Protein 9AWK (pdb70)

Sequence (2161 aa):
SEHETRLVAKLFEDYNSVVRPVEDHRQAVEVTVGLQLIQLINVDEVNQIVTTNVRLKQQWVDYNLKWNPDDYGGVKKIHIPSEKIWRPDLVLYNNADGDFAIVKFTKVLLDYTGHITWTPPAIFKSYCEIIVTHFPFDEQNCSMKLGTWTYDGSVVVINPESDQPDLSNFMESGEWVIKESRGWKHWVFYACCPSTPYLDITYHFVMQRLPLYFIVNVIIPCLLFSFLTGLVFYLPTDSGEKMTLSISVLLSLTVFLLVIVELIPSTSSAVPLIGKYMLFTMVFVIASIIITVIVINTHHRSPSTHVMPEWVRKVFIDTIPNIMFFSTMPLIKHPEVKSAIEGIKYIAETMKSDQESNNAAEEWKYVAMVMDHILLAVFMLVCIIGTLAVFAGRLIELNQQGSEAEGRLREKLFSGYDSTVRPAREVGDRVWVSIGLTLAQLISLNEKDEEMSTKVYLDLEWTDYRLSWDPEEHEGIDSLRISAESVWLPDVVLLNNNDGNFDVALDINVVVSSDGSMRWQPPGIYRSSCSIQVTYFPFDWQNCTMVFSSYSYDSSEVSLQTGLSPEGQERQEVYIHEGTFIENGQWEIIHKPSRLIQPSVDPRRREEVTFYLIIRRKPLFYLVNVIAPCILITLLAIFVFYLPPDAGEKMGLSIFALLTLTVFLLLLADKVPETSLSVPIIIKYLMFTMVLVTFSVILSVVVLNLHHRSPHTHQMPLWVRQIFIHKLPLYLGLKRPKPEPPELREVVSSISYIARQLQEQEDHDVLKEDWQFVAMVVDRLFLWTFIIFTSVGTLVIFLDATYHLPPADPFPSEHETRLVAKLFEDYNSVVRPVEDHRQAVEVTVGLQLIQLINVDEVNQIVTTNVRLKQQWVDYNLKWNPDDYGGVKKIHIPSEKIWRPDLVLYNNADGDFAIVKFTKVLLDYTGHITWTPPAIFKSYCEIIVTHFPFDEQNCSMKLGTWTYDGSVVVINPESDQPDLSNFMESGEWVIKESRGWKHWVFYACCPSTPYLDITYHFVMQRLPLYFIVNVIIPCLLFSFLTGLVFYLPTDSGEKMTLSISVLLSLTVFLLVIVELIPSTSSAVPLIGKYMLFTMVFVIASIIITVIVINTHHRSPSTHVMPEWVRKVFIDTIPNIMFFSTMPLIKHPEVKSAIEGIKYIAETMKSDQESNNAAEEWKYVAMVMDHILLAVFMLVCIIGTLAVFAGRLIELNQQLNEEERLIRHLFEEKAYNKELRPAAHKESVEISLALTLSNLISLKEVEETLTTNVWIEQGWTDSRLQWDAEDFGNISVLRLPADMVWLPEIVLENNNDGSFQISYSCNVLIYPSGSVYWLPPAIFRSSCPISVTYFPFDWQNCSLKFSSLKYTTKEITLSLKQAEEDGRSYPVEWIIIDPEGFTENGEWEIVHRPARVNVDPSVPLDSPNRQDVTFYLIIRRKPLFYVINILVPCVLISFMINLVFYLPADCGEKTSMAISVLLAQSVFLLLISKRLPATSMAIPLIGKFLLFGMVLVTMVVVICVIVLNIHFRTPSTHVLSEPVKKLFLETLPEILHAQQELFSELKPAVDGANFIVNHMKDQNNYNEEKDCWNRVARTVDRLCLFVVTPIMVVGTAWIFLQGAYNQPPPQPFPGDPFSYLEKDKRFISMICYNQQSSQPPTTKTCSETSCYKKTWRDHRGTIIERGCGCPKVKPGIKLHCCRTDKCNNGSMICYNQQSSQPPTTKTCSETSCYKKTWRDHRGTIIERGCGCPKVKPGIKLHCCRTDKCNNRNQEERLLGDLMQGYNPHLRPAEHDSDVVNVSLKLTLTNLISLNEREEALTTNVWIEMQWCDYRLRWDPRDYGGLWVLRVPSTMVWRPDIVLENNVDGVFEVALYCNVLVSPDGCVYWLPPAIFRSSCPVSVTFFPFDWQNCSLIFQSQTYSTNEINLQLSQEDGQTIEWIFIDPEAFTENGEWAIRHRPAKMLLDEAAPAEEAGHQKVVFYLLIQRKPLFYVINIIAPCVLISSVAILIYFLPAKAGGQKCTVAINVLLAQTVFLFLVAKKVPETSQAVPLISKYLTFLLVVTILIVVNAVVVLNVSLRSPHTHPAIQACVEACNLIARARHQQTHFDSGNKEWFLVGRVLDRVCFLAMLSLFVCGTAGIFLMAHYNRVPALPFPGDPRSYLPSS

Organism: Bos taurus (NCBI:txid9913)

Secondary structure (DSSP, 8-state):
-HHHHHHHHHHTSS--SSS-S-SSTTSPEEEEEEEEEEEEEEEETTTTEEEEEEEEEEEEEEEEEE--GGGGTT--EEEEEGGGS----EEETTB-SS-SB-----EEEEETEEEEEE--EEEEEEE-----TTTTS-EEEEEEEEEESS--TTTEEEEES-SS-B-TTPPPPSSEEEEEEEEEEEEE--SS-SS--EEEEEEEEEEEE--HHHIIIIIHHHHHHHHHHHGGGGS-GGGS-HHHHHHHHHHHHHHHHHHHHHHS----SS--HHHHHHHHHHHHHHHHHHHHHHHHHHHT--TTTSPPPHHHHIIIIIS--S-TTS--------HHHHHHHHHHHHHHHHHHHHHHHHHHHHHHHHHHHHHHHHHHHHHHHHHHHHHHHHHHHHHHHHHHH-/-HHHHHHHHHHTTT--TTS---SSTT--EEEEEEEEEEEEEEEETTTTEEEEEEEEEEEEE-GGG---GGGGTT---EEEETTTS----EEESSBSSS--S-S---EEEE-TTSEEEE--EEEEEEE-PPP-TTTTS-EEEEEEEEEESS--TTTEEEEE-B-SS-B--B-B--TTTPPPPSSEEEEE-BEEEEE-TTS-SSSSTTEEEEEEEEEEE-THHHIIIIIHHHHHHHHHGGGGGGS-SSTTT-HHHHHHHHHHHHHHHHHHHHTTS----SS--HHHHHHHHHHHHHHHHHHHHHHHHHHHT--TTT--HHHHHHHHHHHHHHHHHHHHHHHHHHHHHHHHHHHHHHHHHHHHHHHHHHHHHHHHHHHHT----SSSSTT---------/--HHHHHHHHHTSS--SSS-SSSSTTSPEEEEEEEEEEEEEEEETTTTEEEEEEEEEEEEE-TTS---GGGGTT--EEEEEGGGS----EEETTB-SS-SB-----EEEEETTSEEEE--EEEEEEE-----TTTTS-EEEEEEEEEESS--TTTEEEEESSSS-B-TTPPPPSSEEEEEEEEEEEEE--SS-SS--EEEEEEEEEEEE--HHHIIIIIHHHHHHHHHHGGGGTS-GGGS-HHHHHHHHHHHHHHHHHHHHHHS----SS--HHHHHHHHHHHHHHHHHHHHHHHHHHHT--TTT----HHHHIIIIIITTTTSSS--------HHHHHHHHHHHHHHHHHHHHHHHHHHHHHHHHHHHHHHHHHHHHHHHHHHHHHHHHHHHHHHHHH--/-HHHHHHHHIIIIIS---TTS-SS-TT--EEEEEEEEEEEEEEEETTTTEEEEEEEEEEEEE-TTS---GGGTTT---EEEEGGGS----EEETTBSSS--S-S---EEEE-TT-EEEE--EEEEEEE-----TTTTS-EEEEEEEEEESS--TTTEEEEE-EEEETTEEEE--B-B--TTT----SSEEEEE-BEEEEE-SSS-TT-TTSEEEEEEEEEEE-THHHIIIIIHHHHHHHGGGGGGGTS-TTTS-HHHHHHHHHHHHHHHHHHHHTSS---SS---HHHHHHHHHHHHHHHHHHHHHHHHHHHT--TTT----HHHHHIIIIIHHHHH---SHHHHHHHHHHHHHHHHHHHHHHHHHHHHHHHHHHHHHHHHHHHHHHHHHHHHHHHHHHHHHHHHT----SSSSTT------STT----/-HHHHHHHHHHTTT--TTS---SSTT--EEEEEEEEEEEEEEEETTTTEEEEEEEEEEEEE-GGG---GGGTTT--EEEEEGGGSPPP-EEETTBSSS--S-S---EEEEETT-EEEE--EEEEEEE-----TTTTS-EEEEEEEEEESS--TTTEEEEEPP-SS-SS--B-B--TTTPPPPSSEEEEE-BEEEEPPPPP-----EEEEEEEEEE-THHHIIIIIHHHHHHHHHHHGGGGS-GGG--HHHHHHHHHHHHHHHHHHHHTTS---SSS--HHHHHHHHHHHHHHHHHHHHHHHHHHHT--TTTPPPPHHHHIIIIIIHHHHHT---S----HHHHHHHHHHHHHHHHHHHHHHHHHHHHHHHHHHHHHHHHHHHHHHHHHHHHHHHHHHHHHT----SSS--/-EEEE--BTTSPP-EEEESSS-EEEEEEE-SS-EEEEEEES---PPTT-EEEEE-STT---/--EEEE--BTTSPP-EEEE-SS-EEEEEEE-SS-EEEEEEES-----TT-EEEEE-STT---

Foldseek 3Di:
DVLVVVLVCVLQVPDDAPDDQDPDQQAAWEKEWAKAWQEFDDQAQALQKTKTKIKIKIKTFHNSSADDCVSRVNDFKDKAWQVSHHDFQKFFPQQRPFDRGADFTGIWIAGNRRMTIGIGMDIGTGHFNDDQAAPPFDKGKGKTKIFRDPDWCRHYNYHYPDQFHHHPNYDDDPFKDFPGKGKDKDWDADPVDRPTTHIIIMIMTMITTDCPVCCVLQVVVLLVLLLQLLCLLVPALVVVCSVVSLVVSLVVLVVCVVVVPVPDRDHDPDQYLSNVSSVVSNVLSVVSNVVVVVLNCLLPDFCPPDPDDPVLCCPQQPPPPDDVVDDGAVDPPDPVVVVVVVVVVVVVVVVVVVVVRVRVSRRSSSSSNSVSVVSSVVSNVCSVVVVCVSNVVVVVVVVVVD/DVLLVVLVCVLLPVDDQADAADPDPLDAKEKAKAKAFQAFDDQDQQLQKTKTKIKMKIKTFHQSNADDCVVRVNDFKDWAWPVSHHDQQKFFPQFRPPDTDADDTGTWIAGNNGMTIDITIHITIGHFDDDQAAPPQDKGKDKTKIDRPPDACSYYPYAYHADVVGPRAFFHHYDVPNYDYDPFKDFQGWGKDWDCDDDDPVPGIIIMIITTIGTDCVVCCVQPVVLLVVLLVQLLCLLVDALVVVCSLVSLVVSLVVLVVVVVVCVVPGHDDDPHDHLSVVSSVLSNVLSVVSNVLSVVLNCLLPPQLVVDDDDVVLCCPQVPNQCVVLVHDDPPPDVVVVVVVVVVVVVVVVVVVVVVVSVVSSVSSNSSSSSSSSVCSVVSVVSVVVVVVVSVVVNVPDDDDPDSPD/DCLVVVLVCVLQVPADQVDDQDPDQQAAWEKAWAKAWQEFPDQAQQLQKTKTKIKIKIKTFRNSNADDCVSRVNDFKDKAFQVSHHDFFKFFPQARPFDGGDDQGGIWIAGNRRMTIGIGMDIGIGGFNDDQAAPPFDKGKGKTKMFRDPDFCSHYNYHYPDQFHHHPNYDDYPWKDFPDKGKDKDWDDDPVDPPTTGIIIMIMTIMTTDRPVCCVLQVVVLLVLLVQLLPLLPPAVVVVCSLVSLVVSLVVLVVCVVVCVVPDHDHDPHQHLSNVSSVVSNVSSVVSNVVVVVLNVLLPDFPVHDDDDPVLLVPQQPVQCVVPDDHSFVDPDDPVVVVVVVVVVVVVVVVVVVVVRVRRSRNSNSSSSSVSVVSSVVSVVVSVVSVCVSNVVSVVVVVVD/DQLQVVLCCVLCPVLPDDQVDALDPPQAAWEKAKAKAFLAFADQAFQVQKTKTKIWMKIKTARPSSADDCVVRVNDFKHWAFPVRHHDLQKFFPQADPPRGHADDRGTWMAGNRRMIIGTGIHIGIGGWHDDQALPPLDKGKDKTKIFGQVDFCSHYPYHHDWDDDPRFIFGQFFHHYDVVNYDYDPFKDFQAWGKDWAADVPDPRRGRPRIIIMIMTIITTDCPVCVVPQVVVLVVLLLCLLVLLVAALPPGPNLVSLVVSLVVLVVSVVVVVVRHHPDDPHQHLVRVLSVVSNVLSVVSSVLSVVLNVLLPDWPVHDDDDPVLLCCQPPPLVVVLPVVVVVVVVCVVVVVVVVVVVVVVVVVVVRVVVSVSSSSSSSSSSSVCSVPSNVVSVVVVCVSNVVSVPDDDDCDPDVVDPDNSDPVSTDTD/DAKWWFDKDPDDTDIDDDDAQKKKWKWAADPVGIIIGIGDDFDDDDPRIDMDIDRHHHPRD/DKAKWWFDKDPPDIDIDIEPAQKKKWKWAADPVGIIIGIGYDFDDDDPRIDMDIDRHHHPRD/DVLQVVLVVVLLVVDDQADAADPDPLDAWEKAKAKAWQAFADQDQQLQKTKTKIKMKIKTFHQSSAADCVVRVNDFKHWAFQVSHHDQQKFFPQARPPDTDADDRGTWIAGNRRMIIGITMHITIGHWNDDFAAPPFAKGKGKTKIFGPAFFCSHYPYYHDDDDHDGQQFHDYDPVNHDYDPFKDFDAKGKDWDADPPDDRRDGGRTIIMIITIIGTDCVVCVVPADVVLLVLLVQLLCLLVFALDPPSCNLVSLVVSLVVLVVSVVVCVVPGHDDPPHDHLVRVVSVLSNVLSVVSNVLSVVLSVQLQDFPVRVVVVVVVVVVVVVVVVVVVVVVVRVVRSVVSRVVSSVSSVVVSVVSVVSSVVSVVVSVVVSVPNDDDPAPDPPDPDRSDDDD

Nearest PDB structures (foldseek):
  9avv-assembly1_F  TM=1.011E+00  e=3.191E-10  synthetic construct
  2era-assembly1_A  TM=9.714E-01  e=5.469E-08  Laticauda semifasciata
  1qkd-assembly1_A  TM=9.663E-01  e=5.776E-08  Laticauda semifasciata
  3era-assembly1_B  TM=9.670E-01  e=8.021E-08  Laticauda semifasciata
  1ntx-assembly1_A  TM=9.149E-01  e=7.594E-08  Dendraspis polylepis polylepis

Structure (mmCIF, N/CA/C/O backbone):
data_9AWK
#
_entry.id   9AWK
#
_cell.length_a   1.00
_cell.length_b   1.00
_cell.length_c   1.00
_cell.angle_alpha   90.00
_cell.angle_beta   90.00
_cell.angle_gamma   90.00
#
_symmetry.space_group_name_H-M   'P 1'
#
loop_
_entity.id
_entity.type
_entity.pdbx_description
1 polymer 'Acetylcholine receptor subunit alpha'
2 polymer 'Acetylcholine receptor subunit beta'
3 polymer 'Acetylcholine receptor subunit delta'
4 polymer Toxin
5 polymer 'Acetylcholine receptor subunit gamma'
6 branched alpha-D-mannopyranose-(1-2)-alpha-D-mannopyranose-(1-3)-[alpha-D-mannopyranose-(1-2)-alpha-D-mannopyranose-(1-6)]alpha-D-mannopyranose-(1-6)-[alpha-D-mannopyranose-(1-2)-alpha-D-mannopyranose-(1-3)]beta-D-mannopyranose-(1-4)-2-acetamido-2-deoxy-beta-D-glucopyranose-(1-4)-2-acetamido-2-deoxy-beta-D-glucopyranose
7 branched alpha-D-mannopyranose-(1-6)-beta-D-mannopyranose-(1-4)-2-acetamido-2-deoxy-beta-D-glucopyranose-(1-4)-2-acetamido-2-deoxy-beta-D-glucopyranose
8 branched alpha-D-mannopyranose-(1-2)-alpha-D-mannopyranose-(1-2)-alpha-D-mannopyranose-(1-3)-[alpha-D-mannopyranose-(1-2)-alpha-D-mannopyranose-(1-3)-[alpha-D-mannopyranose-(1-2)-alpha-D-mannopyranose-(1-6)]alpha-D-mannopyranose-(1-6)]beta-D-mannopyranose-(1-4)-2-acetamido-2-deoxy-beta-D-glucopyranose-(1-4)-2-acetamido-2-deoxy-beta-D-glucopyranose
9 branched alpha-D-mannopyranose-(1-3)-alpha-D-mannopyranose-(1-6)-[alpha-D-mannopyranose-(1-3)]beta-D-mannopyranose-(1-4)-2-acetamido-2-deoxy-beta-D-glucopyranose-(1-4)-2-acetamido-2-deoxy-beta-D-glucopyranose
10 branched 2-acetamido-2-deoxy-beta-D-glucopyranose-(1-4)-2-acetamido-2-deoxy-beta-D-glucopyranose
11 non-polymer '(2S)-3-(hexadecanoyloxy)-2-[(9Z)-octadec-9-enoyloxy]propyl 2-(trimethylammonio)ethyl phosphate'
12 non-polymer 2-acetamido-2-deoxy-beta-D-glucopyranose
#
loop_
_atom_site.group_PDB
_atom_site.id
_atom_site.type_symbol
_atom_site.label_atom_id
_atom_site.label_alt_id
_atom_site.label_comp_id
_atom_site.label_asym_id
_atom_site.label_entity_id
_atom_site.label_seq_id
_atom_site.pdbx_PDB_ins_code
_atom_site.Cartn_x
_atom_site.Cartn_y
_atom_site.Cartn_z
_atom_site.occupancy
_atom_site.B_iso_or_equiv
_atom_site.auth_seq_id
_atom_site.auth_comp_id
_atom_site.auth_asym_id
_atom_site.auth_atom_id
_atom_site.pdbx_PDB_model_num
ATOM 1 N N . SER A 1 1 ? 209.850 248.676 193.168 1.00 76.43 21 SER A N 1
ATOM 2 C CA . SER A 1 1 ? 211.304 248.866 193.418 1.00 66.17 21 SER A CA 1
ATOM 3 C C . SER A 1 1 ? 212.130 248.774 192.141 1.00 66.14 21 SER A C 1
ATOM 4 O O . SER A 1 1 ? 213.357 248.833 192.188 1.00 69.52 21 SER A O 1
ATOM 14 N N . GLU A 1 2 ? 211.463 248.620 190.995 1.00 64.04 22 GLU A N 1
ATOM 15 C CA . GLU A 1 2 ? 212.181 248.690 189.731 1.00 65.04 22 GLU A CA 1
ATOM 16 C C . GLU A 1 2 ? 212.725 250.090 189.490 1.00 61.96 22 GLU A C 1
ATOM 17 O O . GLU A 1 2 ? 213.827 250.242 188.952 1.00 68.85 22 GLU A O 1
ATOM 29 N N . HIS A 1 3 ? 211.975 251.121 189.888 1.00 56.31 23 HIS A N 1
ATOM 30 C CA . HIS A 1 3 ? 212.472 252.487 189.771 1.00 59.36 23 HIS A CA 1
ATOM 31 C C . HIS A 1 3 ? 213.708 252.699 190.635 1.00 56.02 23 HIS A C 1
ATOM 32 O O . HIS A 1 3 ? 214.703 253.273 190.179 1.00 57.84 23 HIS A O 1
ATOM 46 N N . GLU A 1 4 ? 213.668 252.234 191.885 1.00 56.27 24 GLU A N 1
ATOM 47 C CA . GLU A 1 4 ? 214.820 252.402 192.763 1.00 56.58 24 GLU A CA 1
ATOM 48 C C . GLU A 1 4 ? 215.990 251.533 192.325 1.00 53.58 24 GLU A C 1
ATOM 49 O O . GLU A 1 4 ? 217.146 251.937 192.480 1.00 56.17 24 GLU A O 1
ATOM 61 N N . THR A 1 5 ? 215.719 250.345 191.779 1.00 55.79 25 THR A N 1
ATOM 62 C CA . THR A 1 5 ? 216.797 249.523 191.238 1.00 54.45 25 THR A CA 1
ATOM 63 C C . THR A 1 5 ? 217.470 250.217 190.061 1.00 53.86 25 THR A C 1
ATOM 64 O O . THR A 1 5 ? 218.705 250.244 189.965 1.00 57.24 25 THR A O 1
ATOM 75 N N . ARG A 1 6 ? 216.670 250.799 189.166 1.00 54.82 26 ARG A N 1
ATOM 76 C CA . ARG A 1 6 ? 217.222 251.557 188.048 1.00 53.54 26 ARG A CA 1
ATOM 77 C C . ARG A 1 6 ? 218.042 252.739 188.544 1.00 55.25 26 ARG A C 1
ATOM 78 O O . ARG A 1 6 ? 219.135 253.006 188.032 1.00 61.02 26 ARG A O 1
ATOM 99 N N . LEU A 1 7 ? 217.529 253.455 189.548 1.00 49.22 27 LEU A N 1
ATOM 100 C CA . LEU A 1 7 ? 218.243 254.607 190.085 1.00 46.43 27 LEU A CA 1
ATOM 101 C C . LEU A 1 7 ? 219.569 254.196 190.711 1.00 45.80 27 LEU A C 1
ATOM 102 O O . LEU A 1 7 ? 220.589 254.861 190.508 1.00 52.59 27 LEU A O 1
ATOM 118 N N . VAL A 1 8 ? 219.573 253.107 191.480 1.00 50.35 28 VAL A N 1
ATOM 119 C CA . VAL A 1 8 ? 220.794 252.682 192.154 1.00 49.11 28 VAL A CA 1
ATOM 120 C C . VAL A 1 8 ? 221.816 252.195 191.136 1.00 51.56 28 VAL A C 1
ATOM 121 O O . VAL A 1 8 ? 223.021 252.422 191.292 1.00 51.00 28 VAL A O 1
ATOM 134 N N . ALA A 1 9 ? 221.359 251.513 190.082 1.00 57.43 29 ALA A N 1
ATOM 135 C CA . ALA A 1 9 ? 222.275 251.118 189.018 1.00 47.77 29 ALA A CA 1
ATOM 136 C C . ALA A 1 9 ? 222.849 252.330 188.294 1.00 50.58 29 ALA A C 1
ATOM 137 O O . ALA A 1 9 ? 224.040 252.348 187.966 1.00 58.60 29 ALA A O 1
ATOM 144 N N . LYS A 1 10 ? 222.024 253.346 188.039 1.00 56.83 30 LYS A N 1
ATOM 145 C CA . LYS A 1 10 ? 222.502 254.535 187.342 1.00 57.56 30 LYS A CA 1
ATOM 146 C C . LYS A 1 10 ? 223.481 255.330 188.197 1.00 57.16 30 LYS A C 1
ATOM 147 O O . LYS A 1 10 ? 224.450 255.895 187.677 1.00 62.05 30 LYS A O 1
ATOM 166 N N . LEU A 1 11 ? 223.246 255.387 189.508 1.00 50.35 31 LEU A N 1
ATOM 167 C CA . LEU A 1 11 ? 224.029 256.273 190.360 1.00 41.31 31 LEU A CA 1
ATOM 168 C C . LEU A 1 11 ? 225.448 255.762 190.567 1.00 50.43 31 LEU A C 1
ATOM 169 O O . LEU A 1 11 ? 226.378 256.567 190.688 1.00 57.88 31 LEU A O 1
ATOM 185 N N . PHE A 1 12 ? 225.636 254.441 190.607 1.00 55.27 32 PHE A N 1
ATOM 186 C CA . PHE A 1 12 ? 226.915 253.825 190.942 1.00 52.75 32 PHE A CA 1
ATOM 187 C C . PHE A 1 12 ? 227.520 253.090 189.751 1.00 54.35 32 PHE A C 1
ATOM 188 O O . PHE A 1 12 ? 228.206 252.080 189.921 1.00 61.43 32 PHE A O 1
ATOM 205 N N . GLU A 1 13 ? 227.282 253.591 188.538 1.00 63.53 33 GLU A N 1
ATOM 206 C CA . GLU A 1 13 ? 227.915 253.045 187.344 1.00 68.82 33 GLU A CA 1
ATOM 207 C C . GLU A 1 13 ? 229.225 253.739 186.997 1.00 69.87 33 GLU A C 1
ATOM 208 O O . GLU A 1 13 ? 230.088 253.118 186.368 1.00 72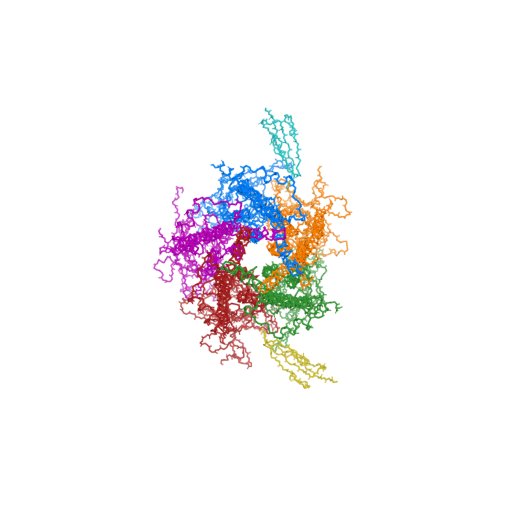.90 33 GLU A O 1
ATOM 220 N N . ASP A 1 14 ? 229.396 254.998 187.398 1.00 69.05 34 ASP A N 1
ATOM 221 C CA . ASP A 1 14 ? 230.603 255.769 187.125 1.00 68.32 34 ASP A CA 1
ATOM 222 C C . ASP A 1 14 ? 231.014 256.537 188.369 1.00 66.92 34 ASP A C 1
ATOM 223 O O . ASP A 1 14 ? 231.493 257.674 188.295 1.00 67.96 34 ASP A O 1
ATOM 232 N N . TYR A 1 15 ? 230.850 255.912 189.528 1.00 60.52 35 TYR A N 1
ATOM 233 C CA . TYR A 1 15 ? 231.082 256.555 190.809 1.00 54.14 35 TYR A CA 1
ATOM 234 C C . TYR A 1 15 ? 232.421 256.108 191.375 1.00 55.23 35 TYR A C 1
ATOM 235 O O . TYR A 1 15 ? 232.762 254.926 191.334 1.00 58.82 35 TYR A O 1
ATOM 253 N N . ASN A 1 16 ? 233.191 257.071 191.865 1.00 52.27 36 ASN A N 1
ATOM 254 C CA . ASN A 1 16 ? 234.462 256.824 192.527 1.00 54.44 36 ASN A CA 1
ATOM 255 C C . ASN A 1 16 ? 234.389 257.387 193.940 1.00 54.90 36 ASN A C 1
ATOM 256 O O . ASN A 1 16 ? 234.164 258.586 194.126 1.00 51.92 36 ASN A O 1
ATOM 267 N N . SER A 1 17 ? 234.593 256.522 194.928 1.00 45.30 37 SER A N 1
ATOM 268 C CA . SER A 1 17 ? 234.390 256.836 196.333 1.00 44.31 37 SER A CA 1
ATOM 269 C C . SER A 1 17 ? 235.645 257.344 197.023 1.00 51.27 37 SER A C 1
ATOM 270 O O . SER A 1 17 ? 235.618 257.557 198.238 1.00 52.16 37 SER A O 1
ATOM 278 N N . VAL A 1 18 ? 236.735 257.551 196.289 1.00 51.38 38 VAL A N 1
ATOM 279 C CA . VAL A 1 18 ? 237.985 257.981 196.907 1.00 46.62 38 VAL A CA 1
ATOM 280 C C . VAL A 1 18 ? 238.047 259.498 197.023 1.00 51.06 38 VAL A C 1
ATOM 281 O O . VAL A 1 18 ? 238.376 260.033 198.083 1.00 54.95 38 VAL A O 1
ATOM 294 N N . VAL A 1 19 ? 237.735 260.212 195.946 1.00 49.56 39 VAL A N 1
ATOM 295 C CA . VAL A 1 19 ? 237.916 261.662 195.932 1.00 51.57 39 VAL A CA 1
ATOM 296 C C . VAL A 1 19 ? 236.678 262.355 196.493 1.00 47.64 39 VAL A C 1
ATOM 297 O O . VAL A 1 19 ? 235.584 261.791 196.559 1.00 50.74 39 VAL A O 1
ATOM 310 N N . ARG A 1 20 ? 236.862 263.610 196.885 1.00 45.60 40 ARG A N 1
ATOM 311 C CA . ARG A 1 20 ? 235.819 264.320 197.601 1.00 42.90 40 ARG A CA 1
ATOM 312 C C . ARG A 1 20 ? 234.632 264.607 196.680 1.00 45.02 40 ARG A C 1
ATOM 313 O O . ARG A 1 20 ? 234.811 264.737 195.466 1.00 51.68 40 ARG A O 1
ATOM 334 N N . PRO A 1 21 ? 233.397 264.716 197.225 1.00 45.67 41 PRO A N 1
ATOM 335 C CA . PRO A 1 21 ? 232.234 264.972 196.347 1.00 44.06 41 PRO A CA 1
ATOM 336 C C . PRO A 1 21 ? 231.997 266.464 196.117 1.00 50.68 41 PRO A C 1
ATOM 337 O O . PRO A 1 21 ? 231.147 267.117 196.726 1.00 61.12 41 PRO A O 1
ATOM 348 N N . VAL A 1 22 ? 232.793 267.048 195.225 1.00 42.53 42 VAL A N 1
ATOM 349 C CA . VAL A 1 22 ? 232.717 268.472 194.930 1.00 42.43 42 VAL A CA 1
ATOM 350 C C . VAL A 1 22 ? 232.925 268.697 193.442 1.00 50.45 42 VAL A C 1
ATOM 351 O O . VAL A 1 22 ? 233.912 268.232 192.868 1.00 61.59 42 VAL A O 1
ATOM 364 N N . GLU A 1 23 ? 232.027 269.490 192.842 1.00 60.76 43 GLU A N 1
ATOM 365 C CA . GLU A 1 23 ? 232.045 269.723 191.398 1.00 55.20 43 GLU A CA 1
ATOM 366 C C . GLU A 1 23 ? 233.402 270.244 190.943 1.00 56.01 43 GLU A C 1
ATOM 367 O O . GLU A 1 23 ? 233.915 269.842 189.892 1.00 55.34 43 GLU A O 1
ATOM 379 N N . ASP A 1 24 ? 233.987 271.145 191.721 1.00 59.72 44 ASP A N 1
ATOM 380 C CA . ASP A 1 24 ? 235.339 271.631 191.517 1.00 57.19 44 ASP A CA 1
ATOM 381 C C . ASP A 1 24 ? 236.179 271.251 192.726 1.00 55.48 44 ASP A C 1
ATOM 382 O O . ASP A 1 24 ? 235.698 271.264 193.863 1.00 61.58 44 ASP A O 1
ATOM 391 N N . HIS A 1 25 ? 237.438 270.905 192.475 1.00 53.57 45 HIS A N 1
ATOM 392 C CA . HIS A 1 25 ? 238.316 270.456 193.545 1.00 55.02 45 HIS A CA 1
ATOM 393 C C . HIS A 1 25 ? 238.753 271.581 194.475 1.00 57.38 45 HIS A C 1
ATOM 394 O O . HIS A 1 25 ? 239.346 271.295 195.520 1.00 60.53 45 HIS A O 1
ATOM 408 N N . ARG A 1 26 ? 238.480 272.841 194.131 1.00 56.77 46 ARG A N 1
ATOM 409 C CA . ARG A 1 26 ? 238.899 273.975 194.944 1.00 57.58 46 ARG A CA 1
ATOM 410 C C . ARG A 1 26 ? 237.890 274.365 196.019 1.00 55.97 46 ARG A C 1
ATOM 411 O O . ARG A 1 26 ? 238.217 275.204 196.865 1.00 58.13 46 ARG A O 1
ATOM 432 N N . GLN A 1 27 ? 236.691 273.786 196.015 1.00 52.41 47 GLN A N 1
ATOM 433 C CA . GLN A 1 27 ? 235.705 274.042 197.058 1.00 54.11 47 GLN A CA 1
ATOM 434 C C . GLN A 1 27 ? 235.736 272.913 198.080 1.00 50.66 47 GLN A C 1
ATOM 435 O O . GLN A 1 27 ? 236.016 271.758 197.752 1.00 52.83 47 GLN A O 1
ATOM 449 N N . ALA A 1 28 ? 235.446 273.261 199.327 1.00 49.16 48 ALA A N 1
ATOM 450 C CA . ALA A 1 28 ? 235.477 272.308 200.423 1.00 42.70 48 ALA A CA 1
ATOM 451 C C . ALA A 1 28 ? 234.140 271.586 200.552 1.00 49.13 48 ALA A C 1
ATOM 452 O O . ALA A 1 28 ? 233.101 272.061 200.089 1.00 52.59 48 ALA A O 1
ATOM 459 N N . VAL A 1 29 ? 234.182 270.421 201.191 1.00 47.22 49 VAL A N 1
ATOM 460 C CA . VAL A 1 29 ? 232.978 269.673 201.533 1.00 40.95 49 VAL A CA 1
ATOM 461 C C . VAL A 1 29 ? 232.465 270.210 202.862 1.00 42.17 49 VAL A C 1
ATOM 462 O O . VAL A 1 29 ? 233.192 270.210 203.860 1.00 41.21 49 VAL A O 1
ATOM 475 N N . GLU A 1 30 ? 231.218 270.670 202.876 1.00 44.26 50 GLU A N 1
ATOM 476 C CA . GLU A 1 30 ? 230.576 271.132 204.099 1.00 35.88 50 GLU A CA 1
ATOM 477 C C . GLU A 1 30 ? 229.919 269.942 204.786 1.00 43.27 50 GLU A C 1
ATOM 478 O O . GLU A 1 30 ? 229.001 269.329 204.231 1.00 52.40 50 GLU A O 1
ATOM 490 N N . VAL A 1 31 ? 230.392 269.621 205.988 1.00 37.77 51 VAL A N 1
ATOM 491 C CA . VAL A 1 31 ? 229.874 268.520 206.792 1.00 36.68 51 VAL A CA 1
ATOM 492 C C . VAL A 1 31 ? 229.300 269.103 208.074 1.00 37.98 51 VAL A C 1
ATOM 493 O O . VAL A 1 31 ? 229.932 269.951 208.713 1.00 47.38 51 VAL A O 1
ATOM 506 N N . THR A 1 32 ? 228.102 268.659 208.437 1.00 42.07 52 THR A N 1
ATOM 507 C CA . THR A 1 32 ? 227.459 269.016 209.695 1.00 39.41 52 THR A CA 1
ATOM 508 C C . THR A 1 32 ? 227.548 267.811 210.618 1.00 37.58 52 THR A C 1
ATOM 509 O O . THR A 1 32 ? 227.091 266.722 210.259 1.00 44.04 52 THR A O 1
ATOM 520 N N . VAL A 1 33 ? 228.135 268.008 211.796 1.00 42.02 53 VAL A N 1
ATOM 521 C CA . VAL A 1 33 ? 228.402 266.940 212.751 1.00 41.03 53 VAL A CA 1
ATOM 522 C C . VAL A 1 33 ? 227.598 267.207 214.014 1.00 39.65 53 VAL A C 1
ATOM 523 O O . VAL A 1 33 ? 227.654 268.310 214.570 1.00 51.40 53 VAL A O 1
ATOM 536 N N . GLY A 1 34 ? 226.849 266.203 214.450 1.00 38.77 54 GLY A N 1
ATOM 537 C CA . GLY A 1 34 ? 226.171 266.253 215.728 1.00 34.57 54 GLY A CA 1
ATOM 538 C C . GLY A 1 34 ? 226.402 264.968 216.492 1.00 40.25 54 GLY A C 1
ATOM 539 O O . GLY A 1 34 ? 226.513 263.888 215.915 1.00 54.11 54 GLY A O 1
ATOM 543 N N . LEU A 1 35 ? 226.487 265.104 217.810 1.00 42.59 55 LEU A N 1
ATOM 544 C CA . LEU A 1 35 ? 226.737 263.988 218.711 1.00 43.91 55 LEU A CA 1
ATOM 545 C C . LEU A 1 35 ? 225.513 263.775 219.586 1.00 42.30 55 LEU A C 1
ATOM 546 O O . LEU A 1 35 ? 225.011 264.724 220.196 1.00 52.43 55 LEU A O 1
ATOM 562 N N . GLN A 1 36 ? 225.035 262.534 219.637 1.00 45.09 56 GLN A N 1
ATOM 563 C CA . GLN A 1 36 ? 223.955 262.134 220.527 1.00 40.75 56 GLN A CA 1
ATOM 564 C C . GLN A 1 36 ? 224.509 261.146 221.538 1.00 46.33 56 GLN A C 1
ATOM 565 O O . GLN A 1 36 ? 225.064 260.115 221.153 1.00 56.19 56 GLN A O 1
ATOM 579 N N . LEU A 1 37 ? 224.358 261.461 222.819 1.00 46.69 57 LEU A N 1
ATOM 580 C CA . LEU A 1 37 ? 224.824 260.606 223.905 1.00 43.52 57 LEU A CA 1
ATOM 581 C C . LEU A 1 37 ? 223.655 259.742 224.362 1.00 43.61 57 LEU A C 1
ATOM 582 O O . LEU A 1 37 ? 222.692 260.250 224.944 1.00 48.97 57 LEU A O 1
ATOM 598 N N . ILE A 1 38 ? 223.736 258.442 224.090 1.00 43.00 58 ILE A N 1
ATOM 599 C CA . ILE A 1 38 ? 222.677 257.519 224.479 1.00 49.80 58 ILE A CA 1
ATOM 600 C C . ILE A 1 38 ? 222.890 257.010 225.897 1.00 45.34 58 ILE A C 1
ATOM 601 O O . ILE A 1 38 ? 221.937 256.899 226.670 1.00 49.14 58 ILE A O 1
ATOM 617 N N . GLN A 1 39 ? 224.133 256.701 226.261 1.00 45.88 59 GLN A N 1
ATOM 618 C CA . GLN A 1 39 ? 224.413 256.076 227.546 1.00 47.38 59 GLN A CA 1
ATOM 619 C C . GLN A 1 39 ? 225.852 256.370 227.939 1.00 49.59 59 GLN A C 1
ATOM 620 O O . GLN A 1 39 ? 226.765 256.190 227.128 1.00 58.09 59 GLN A O 1
ATOM 634 N N . LEU A 1 40 ? 226.045 256.819 229.176 1.00 45.32 60 LEU A N 1
ATOM 635 C CA . LEU A 1 40 ? 227.371 256.915 229.776 1.00 44.73 60 LEU A CA 1
ATOM 636 C C . LEU A 1 40 ? 227.646 255.584 230.464 1.00 48.67 60 LEU A C 1
ATOM 637 O O . LEU A 1 40 ? 227.049 255.278 231.500 1.00 54.00 60 LEU A O 1
ATOM 653 N N . ILE A 1 41 ? 228.550 254.795 229.892 1.00 49.74 61 ILE A N 1
ATOM 654 C CA . ILE A 1 41 ? 228.725 253.412 230.321 1.00 48.43 61 ILE A CA 1
ATOM 655 C C . ILE A 1 41 ? 229.632 253.318 231.539 1.00 42.18 61 ILE A C 1
ATOM 656 O O . ILE A 1 41 ? 229.288 252.654 232.520 1.00 50.71 61 ILE A O 1
ATOM 672 N N . ASN A 1 42 ? 230.801 253.957 231.507 1.00 45.43 62 ASN A N 1
ATOM 673 C CA . ASN A 1 42 ? 231.747 253.788 232.603 1.00 44.32 62 ASN A CA 1
ATOM 674 C C . ASN A 1 42 ? 232.669 254.991 232.711 1.00 48.51 62 ASN A C 1
ATOM 675 O O . ASN A 1 42 ? 232.945 255.676 231.725 1.00 56.27 62 ASN A O 1
ATOM 686 N N . VAL A 1 43 ? 233.139 255.231 233.932 1.00 49.38 63 VAL A N 1
ATOM 687 C CA . VAL A 1 43 ? 234.223 256.161 234.218 1.00 45.01 63 VAL A CA 1
ATOM 688 C C . VAL A 1 43 ? 235.292 255.360 234.947 1.00 47.84 63 VAL A C 1
ATOM 689 O O . VAL A 1 43 ? 235.079 254.923 236.085 1.00 58.29 63 VAL A O 1
ATOM 702 N N . ASP A 1 44 ? 236.437 255.162 234.297 1.00 49.80 64 ASP A N 1
ATOM 703 C CA . ASP A 1 44 ? 237.566 254.423 234.850 1.00 54.32 64 ASP A CA 1
ATOM 704 C C . ASP A 1 44 ? 238.546 255.482 235.338 1.00 52.27 64 ASP A C 1
ATOM 705 O O . ASP A 1 44 ? 239.236 256.123 234.539 1.00 67.05 64 ASP A O 1
ATOM 714 N N . GLU A 1 45 ? 238.593 255.666 236.658 1.00 49.32 65 GLU A N 1
ATOM 715 C CA . GLU A 1 45 ? 239.448 256.688 237.248 1.00 55.42 65 GLU A CA 1
ATOM 716 C C . GLU A 1 45 ? 240.909 256.267 237.278 1.00 59.38 65 GLU A C 1
ATOM 717 O O . GLU A 1 45 ? 241.789 257.134 237.272 1.00 62.14 65 GLU A O 1
ATOM 729 N N . VAL A 1 46 ? 241.190 254.966 237.305 1.00 61.07 66 VAL A N 1
ATOM 730 C CA . VAL A 1 46 ? 242.573 254.501 237.327 1.00 62.25 66 VAL A CA 1
ATOM 731 C C . VAL A 1 46 ? 243.238 254.744 235.979 1.00 58.31 66 VAL A C 1
ATOM 732 O O . VAL A 1 46 ? 244.251 255.446 235.884 1.00 58.79 66 VAL A O 1
ATOM 745 N N . ASN A 1 47 ? 242.674 254.173 234.916 1.00 50.43 67 ASN A N 1
ATOM 746 C CA . ASN A 1 47 ? 243.190 254.379 233.570 1.00 51.15 67 ASN A CA 1
ATOM 747 C C . ASN A 1 47 ? 242.705 255.677 232.939 1.00 55.45 67 ASN A C 1
ATOM 748 O O . ASN A 1 47 ? 243.171 256.020 231.848 1.00 57.08 67 ASN A O 1
ATOM 759 N N . GLN A 1 48 ? 241.789 256.401 233.588 1.00 53.32 68 GLN A N 1
ATOM 760 C CA . GLN A 1 48 ? 241.332 257.709 233.117 1.00 48.65 68 GLN A CA 1
ATOM 761 C C . GLN A 1 48 ? 240.651 257.597 231.753 1.00 44.93 68 GLN A C 1
ATOM 762 O O . GLN A 1 48 ? 241.004 258.293 230.800 1.00 52.15 68 GLN A O 1
ATOM 776 N N . ILE A 1 49 ? 239.660 256.708 231.668 1.00 41.43 69 ILE A N 1
ATOM 777 C CA . ILE A 1 49 ? 238.959 256.410 230.419 1.00 43.08 69 ILE A CA 1
ATOM 778 C C . ILE A 1 49 ? 237.462 256.518 230.669 1.00 44.72 69 ILE A C 1
ATOM 779 O O . ILE A 1 49 ? 236.943 255.924 231.618 1.00 49.90 69 ILE A O 1
ATOM 795 N N . VAL A 1 50 ? 236.764 257.241 229.798 1.00 39.62 70 VAL A N 1
ATOM 796 C CA . VAL A 1 50 ? 235.311 257.363 229.849 1.00 38.81 70 VAL A CA 1
ATOM 797 C C . VAL A 1 50 ? 234.742 256.566 228.687 1.00 37.92 70 VAL A C 1
ATOM 798 O O . VAL A 1 50 ? 235.094 256.813 227.527 1.00 43.31 70 VAL A O 1
ATOM 811 N N . THR A 1 51 ? 233.870 255.611 229.000 1.00 40.46 71 THR A N 1
ATOM 812 C CA . THR A 1 51 ? 233.207 254.770 228.013 1.00 39.90 71 THR A CA 1
ATOM 813 C C . THR A 1 51 ? 231.773 255.255 227.861 1.00 39.39 71 THR A C 1
ATOM 814 O O . THR A 1 51 ? 231.018 255.281 228.843 1.00 54.66 71 THR A O 1
ATOM 825 N N . THR A 1 52 ? 231.406 255.622 226.633 1.00 40.25 72 THR A N 1
ATOM 826 C CA . THR A 1 52 ? 230.092 256.163 226.318 1.00 44.12 72 THR A CA 1
ATOM 827 C C . THR A 1 52 ? 229.533 255.483 225.076 1.00 44.18 72 THR A C 1
ATOM 828 O O . THR A 1 52 ? 230.274 255.021 224.206 1.00 39.69 72 THR A O 1
ATOM 839 N N . ASN A 1 53 ? 228.206 255.438 225.007 1.00 48.11 73 ASN A N 1
ATOM 840 C CA . ASN A 1 53 ? 227.473 254.995 223.828 1.00 43.74 73 ASN A CA 1
ATOM 841 C C . ASN A 1 53 ? 226.968 256.231 223.096 1.00 43.85 73 ASN A C 1
ATOM 842 O O . ASN A 1 53 ? 226.267 257.057 223.691 1.00 53.97 73 ASN A O 1
ATOM 853 N N . VAL A 1 54 ? 227.328 256.365 221.817 1.00 41.45 74 VAL A N 1
ATOM 854 C CA . VAL A 1 54 ? 227.050 257.584 221.069 1.00 39.46 74 VAL A CA 1
ATOM 855 C C . VAL A 1 54 ? 226.511 257.246 219.687 1.00 37.37 74 VAL A C 1
ATOM 856 O O . VAL A 1 54 ? 226.697 256.146 219.167 1.00 43.25 74 VAL A O 1
ATOM 869 N N . ARG A 1 55 ? 225.826 258.226 219.104 1.00 39.30 75 ARG A N 1
ATOM 870 C CA . ARG A 1 55 ? 225.454 258.235 217.695 1.00 39.24 75 ARG A CA 1
ATOM 871 C C . ARG A 1 55 ? 226.051 259.488 217.076 1.00 36.91 75 ARG A C 1
ATOM 872 O O . ARG A 1 55 ? 225.869 260.590 217.608 1.00 47.43 75 ARG A O 1
ATOM 893 N N . LEU A 1 56 ? 226.759 259.323 215.958 1.00 43.49 76 LEU A N 1
ATOM 894 C CA . LEU A 1 56 ? 227.514 260.416 215.340 1.00 39.01 76 LEU A CA 1
ATOM 895 C C . LEU A 1 56 ? 226.845 260.800 214.026 1.00 35.43 76 LEU A C 1
ATOM 896 O O . LEU A 1 56 ? 227.203 260.288 212.964 1.00 50.66 76 LEU A O 1
ATOM 912 N N . LYS A 1 57 ? 225.895 261.727 214.095 1.00 41.01 77 LYS A N 1
ATOM 913 C CA . LYS A 1 57 ? 225.146 262.140 212.917 1.00 42.74 77 LYS A CA 1
ATOM 914 C C . LYS A 1 57 ? 226.011 263.049 212.052 1.00 41.00 77 LYS A C 1
ATOM 915 O O . LYS A 1 57 ? 226.486 264.089 212.518 1.00 45.99 77 LYS A O 1
ATOM 934 N N . GLN A 1 58 ? 226.215 262.654 210.798 1.00 39.80 78 GLN A N 1
ATOM 935 C CA . GLN A 1 58 ? 226.991 263.409 209.827 1.00 31.14 78 GLN A CA 1
ATOM 936 C C . GLN A 1 58 ? 226.112 263.683 208.618 1.00 38.04 78 GLN A C 1
ATOM 937 O O . GLN A 1 58 ? 225.480 262.763 208.086 1.00 44.16 78 GLN A O 1
ATOM 951 N N . GLN A 1 59 ? 226.073 264.945 208.192 1.00 38.62 79 GLN A N 1
ATOM 952 C CA . GLN A 1 59 ? 225.263 265.368 207.058 1.00 39.59 79 GLN A CA 1
ATOM 953 C C . GLN A 1 59 ? 226.136 266.095 206.049 1.00 35.50 79 GLN A C 1
ATOM 954 O O . GLN A 1 59 ? 226.922 266.966 206.427 1.00 48.08 79 GLN A O 1
ATOM 968 N N . TRP A 1 60 ? 226.005 265.738 204.773 1.00 36.68 80 TRP A N 1
ATOM 969 C CA . TRP A 1 60 ? 226.735 266.470 203.740 1.00 37.16 80 TRP A CA 1
ATOM 970 C C . TRP A 1 60 ? 226.105 266.213 202.381 1.00 38.16 80 TRP A C 1
ATOM 971 O O . TRP A 1 60 ? 225.368 265.250 202.197 1.00 49.51 80 TRP A O 1
ATOM 992 N N . VAL A 1 61 ? 226.427 267.073 201.421 1.00 47.84 81 VAL A N 1
ATOM 993 C CA . VAL A 1 61 ? 225.864 266.999 200.076 1.00 45.07 81 VAL A CA 1
ATOM 994 C C . VAL A 1 61 ? 226.872 266.314 199.164 1.00 40.52 81 VAL A C 1
ATOM 995 O O . VAL A 1 61 ? 228.035 266.726 199.093 1.00 48.78 81 VAL A O 1
ATOM 1008 N N . ASP A 1 62 ? 226.427 265.263 198.477 1.00 45.97 82 ASP A N 1
ATOM 1009 C CA . ASP A 1 62 ? 227.222 264.601 197.450 1.00 47.50 82 ASP A CA 1
ATOM 1010 C C . ASP A 1 62 ? 226.810 265.122 196.080 1.00 53.39 82 ASP A C 1
ATOM 1011 O O . ASP A 1 62 ? 225.631 265.067 195.717 1.00 60.20 82 ASP A O 1
ATOM 1020 N N . TYR A 1 63 ? 227.786 265.614 195.318 1.00 49.63 83 TYR A N 1
ATOM 1021 C CA . TYR A 1 63 ? 227.467 266.269 194.055 1.00 47.07 83 TYR A CA 1
ATOM 1022 C C . TYR A 1 63 ? 226.981 265.279 193.001 1.00 52.82 83 TYR A C 1
ATOM 1023 O O . TYR A 1 63 ? 226.164 265.644 192.148 1.00 50.51 83 TYR A O 1
ATOM 1041 N N . ASN A 1 64 ? 227.455 264.033 193.041 1.00 51.94 84 ASN A N 1
ATOM 1042 C CA . ASN A 1 64 ? 227.191 263.056 191.991 1.00 48.34 84 ASN A CA 1
ATOM 1043 C C . ASN A 1 64 ? 226.084 262.070 192.345 1.00 50.94 84 ASN A C 1
ATOM 1044 O O . ASN A 1 64 ? 225.897 261.092 191.615 1.00 60.85 84 ASN A O 1
ATOM 1055 N N . LEU A 1 65 ? 225.353 262.297 193.434 1.00 45.47 85 LEU A N 1
ATOM 1056 C CA . LEU A 1 65 ? 224.264 261.428 193.863 1.00 46.05 85 LEU A CA 1
ATOM 1057 C C . LEU A 1 65 ? 222.942 262.184 193.856 1.00 45.72 85 LEU A C 1
ATOM 1058 O O . LEU A 1 65 ? 222.111 262.033 194.752 1.00 58.47 85 LEU A O 1
ATOM 1074 N N . LYS A 1 66 ? 222.742 263.005 192.829 1.00 45.87 86 LYS A N 1
ATOM 1075 C CA . LYS A 1 66 ? 221.512 263.751 192.616 1.00 43.01 86 LYS A CA 1
ATOM 1076 C C . LYS A 1 66 ? 220.741 263.129 191.461 1.00 45.75 86 LYS A C 1
ATOM 1077 O O . LYS A 1 66 ? 221.328 262.565 190.534 1.00 54.15 86 LYS A O 1
ATOM 1096 N N . TRP A 1 67 ? 219.416 263.228 191.526 1.00 50.28 87 TRP A N 1
ATOM 1097 C CA . TRP A 1 67 ? 218.565 262.714 190.464 1.00 48.75 87 TRP A CA 1
ATOM 1098 C C . TRP A 1 67 ? 217.267 263.504 190.444 1.00 47.85 87 TRP A C 1
ATOM 1099 O O . TRP A 1 67 ? 216.920 264.192 191.407 1.00 55.41 87 TRP A O 1
ATOM 1120 N N . ASN A 1 68 ? 216.557 263.396 189.322 1.00 53.28 88 ASN A N 1
ATOM 1121 C CA . ASN A 1 68 ? 215.249 264.010 189.166 1.00 53.75 88 ASN A CA 1
ATOM 1122 C C . ASN A 1 68 ? 214.203 262.958 189.513 1.00 49.75 88 ASN A C 1
ATOM 1123 O O . ASN A 1 68 ? 214.178 261.910 188.850 1.00 50.24 88 ASN A O 1
ATOM 1134 N N . PRO A 1 69 ? 213.343 263.149 190.527 1.00 51.27 89 PRO A N 1
ATOM 1135 C CA . PRO A 1 69 ? 212.393 262.077 190.879 1.00 52.35 89 PRO A CA 1
ATOM 1136 C C . PRO A 1 69 ? 211.418 261.718 189.771 1.00 59.16 89 PRO A C 1
ATOM 1137 O O . PRO A 1 69 ? 210.894 260.598 189.779 1.00 60.09 89 PRO A O 1
ATOM 1148 N N . ASP A 1 70 ? 211.158 262.618 188.821 1.00 64.09 90 ASP A N 1
ATOM 1149 C CA . ASP A 1 70 ? 210.189 262.329 187.770 1.00 62.54 90 ASP A CA 1
ATOM 1150 C C . ASP A 1 70 ? 210.645 261.208 186.846 1.00 60.24 90 ASP A C 1
ATOM 1151 O O . ASP A 1 70 ? 209.799 260.549 186.232 1.00 64.71 90 ASP A O 1
ATOM 1160 N N . ASP A 1 71 ? 211.949 260.973 186.734 1.00 57.17 91 ASP A N 1
ATOM 1161 C CA . ASP A 1 71 ? 212.476 259.898 185.905 1.00 58.79 91 ASP A CA 1
ATOM 1162 C C . ASP A 1 71 ? 212.528 258.556 186.625 1.00 59.28 91 ASP A C 1
ATOM 1163 O O . ASP A 1 71 ? 212.932 257.563 186.011 1.00 63.70 91 ASP A O 1
ATOM 1172 N N . TYR A 1 72 ? 212.140 258.499 187.900 1.00 51.10 92 TYR A N 1
ATOM 1173 C CA . TYR A 1 72 ? 212.202 257.277 188.696 1.00 55.25 92 TYR A CA 1
ATOM 1174 C C . TYR A 1 72 ? 210.935 257.115 189.522 1.00 58.14 92 TYR A C 1
ATOM 1175 O O . TYR A 1 72 ? 210.980 256.733 190.695 1.00 62.55 92 TYR A O 1
ATOM 1193 N N . GLY A 1 73 ? 209.786 257.414 188.919 1.00 53.18 93 GLY A N 1
ATOM 1194 C CA . GLY A 1 73 ? 208.509 257.142 189.544 1.00 48.84 93 GLY A CA 1
ATOM 1195 C C . GLY A 1 73 ? 208.185 257.986 190.752 1.00 50.37 93 GLY A C 1
ATOM 1196 O O . GLY A 1 73 ? 207.285 257.623 191.515 1.00 55.18 93 GLY A O 1
ATOM 1200 N N . GLY A 1 74 ? 208.880 259.102 190.952 1.00 52.53 94 GLY A N 1
ATOM 1201 C CA . GLY A 1 74 ? 208.676 259.931 192.120 1.00 50.83 94 GLY A CA 1
ATOM 1202 C C . GLY A 1 74 ? 209.511 259.561 193.323 1.00 51.90 94 GLY A C 1
ATOM 1203 O O . GLY A 1 74 ? 209.209 260.023 194.429 1.00 57.31 94 GLY A O 1
ATOM 1207 N N . VAL A 1 75 ? 210.548 258.747 193.151 1.00 52.15 95 VAL A N 1
ATOM 1208 C CA . VAL A 1 75 ? 211.417 258.369 194.259 1.00 49.92 95 VAL A CA 1
ATOM 1209 C C . VAL A 1 75 ? 212.252 259.587 194.633 1.00 52.76 95 VAL A C 1
ATOM 1210 O O . VAL A 1 75 ? 213.017 260.102 193.811 1.00 51.88 95 VAL A O 1
ATOM 1223 N N . LYS A 1 76 ? 212.112 260.040 195.881 1.00 53.82 96 LYS A N 1
ATOM 1224 C CA . LYS A 1 76 ? 212.808 261.215 196.386 1.00 50.45 96 LYS A CA 1
ATOM 1225 C C . LYS A 1 76 ? 213.818 260.902 197.477 1.00 51.92 96 LYS A C 1
ATOM 1226 O O . LYS A 1 76 ? 214.598 261.788 197.842 1.00 52.82 96 LYS A O 1
ATOM 1245 N N . LYS A 1 77 ? 213.700 259.755 198.126 1.00 52.62 97 LYS A N 1
ATOM 1246 C CA . LYS A 1 77 ? 214.576 259.407 199.264 1.00 44.36 97 LYS A CA 1
ATOM 1247 C C . LYS A 1 77 ? 214.856 257.921 199.171 1.00 50.04 97 LYS A C 1
ATOM 1248 O O . LYS A 1 77 ? 213.924 257.174 198.857 1.00 58.83 97 LYS A O 1
ATOM 1267 N N . ILE A 1 78 ? 216.089 257.525 199.408 1.00 44.44 98 ILE A N 1
ATOM 1268 C CA . ILE A 1 78 ? 216.499 256.123 199.366 1.00 49.42 98 ILE A CA 1
ATOM 1269 C C . ILE A 1 78 ? 217.483 255.847 200.494 1.00 47.51 98 ILE A C 1
ATOM 1270 O O . ILE A 1 78 ? 217.993 256.761 201.142 1.00 47.56 98 ILE A O 1
ATOM 1286 N N . HIS A 1 79 ? 217.725 254.561 200.736 1.00 48.24 99 HIS A N 1
ATOM 1287 C CA . HIS A 1 79 ? 218.694 254.087 201.717 1.00 37.01 99 HIS A CA 1
ATOM 1288 C C . HIS A 1 79 ? 219.721 253.232 200.993 1.00 40.54 99 HIS A C 1
ATOM 1289 O O . HIS A 1 79 ? 219.356 252.242 200.351 1.00 55.82 99 HIS A O 1
ATOM 1303 N N . ILE A 1 80 ? 220.993 253.610 201.100 1.00 43.96 100 ILE A N 1
ATOM 1304 C CA . ILE A 1 80 ? 222.074 252.927 200.385 1.00 48.36 100 ILE A CA 1
ATOM 1305 C C . ILE A 1 80 ? 223.165 252.523 201.373 1.00 49.65 100 ILE A C 1
ATOM 1306 O O . ILE A 1 80 ? 223.307 253.176 202.414 1.00 49.13 100 ILE A O 1
ATOM 1322 N N . PRO A 1 81 ? 223.949 251.470 201.117 1.00 49.65 101 PRO A N 1
ATOM 1323 C CA . PRO A 1 81 ? 225.065 251.164 202.021 1.00 46.98 101 PRO A CA 1
ATOM 1324 C C . PRO A 1 81 ? 226.083 252.295 202.053 1.00 44.95 101 PRO A C 1
ATOM 1325 O O . PRO A 1 81 ? 226.353 252.943 201.041 1.00 55.56 101 PRO A O 1
ATOM 1336 N N . SER A 1 82 ? 226.654 252.525 203.235 1.00 45.13 102 SER A N 1
ATOM 1337 C CA . SER A 1 82 ? 227.631 253.591 203.408 1.00 44.89 102 SER A CA 1
ATOM 1338 C C . SER A 1 82 ? 229.012 253.228 202.880 1.00 44.48 102 SER A C 1
ATOM 1339 O O . SER A 1 82 ? 229.809 254.132 202.614 1.00 53.50 102 SER A O 1
ATOM 1347 N N . GLU A 1 83 ? 229.309 251.941 202.703 1.00 48.59 103 GLU A N 1
ATOM 1348 C CA . GLU A 1 83 ? 230.644 251.528 202.289 1.00 47.73 103 GLU A CA 1
ATOM 1349 C C . GLU A 1 83 ? 230.963 251.880 200.841 1.00 52.54 103 GLU A C 1
ATOM 1350 O O . GLU A 1 83 ? 232.142 251.874 200.472 1.00 58.25 103 GLU A O 1
ATOM 1362 N N . LYS A 1 84 ? 229.960 252.197 200.023 1.00 48.22 104 LYS A N 1
ATOM 1363 C CA . LYS A 1 84 ? 230.158 252.425 198.595 1.00 52.34 104 LYS A CA 1
ATOM 1364 C C . LYS A 1 84 ? 230.182 253.907 198.228 1.00 53.20 104 LYS A C 1
ATOM 1365 O O . LYS A 1 84 ? 230.204 254.234 197.037 1.00 59.35 104 LYS A O 1
ATOM 1384 N N . ILE A 1 85 ? 230.194 254.807 199.214 1.00 44.46 105 ILE A N 1
ATOM 1385 C CA . ILE A 1 85 ? 230.264 256.241 198.970 1.00 45.04 105 ILE A CA 1
ATOM 1386 C C . ILE A 1 85 ? 231.431 256.831 199.751 1.00 41.59 105 ILE A C 1
ATOM 1387 O O . ILE A 1 85 ? 231.937 256.240 200.707 1.00 46.76 105 ILE A O 1
ATOM 1403 N N . TRP A 1 86 ? 231.864 258.010 199.314 1.00 39.44 106 TRP A N 1
ATOM 1404 C CA . TRP A 1 86 ? 232.801 258.798 200.098 1.00 40.26 106 TRP A CA 1
ATOM 1405 C C . TRP A 1 86 ? 232.159 259.195 201.419 1.00 42.03 106 TRP A C 1
ATOM 1406 O O . TRP A 1 86 ? 230.968 259.512 201.477 1.00 53.34 106 TRP A O 1
ATOM 1427 N N . ARG A 1 87 ? 232.955 259.167 202.482 1.00 42.95 107 ARG A N 1
ATOM 1428 C CA . ARG A 1 87 ? 232.539 259.596 203.805 1.00 33.40 107 ARG A CA 1
ATOM 1429 C C . ARG A 1 87 ? 233.633 260.457 204.419 1.00 42.24 107 ARG A C 1
ATOM 1430 O O . ARG A 1 87 ? 234.800 260.333 204.036 1.00 47.58 107 ARG A O 1
ATOM 1451 N N . PRO A 1 88 ? 233.300 261.336 205.364 1.00 41.31 108 PRO A N 1
ATOM 1452 C CA . PRO A 1 88 ? 234.358 261.958 206.165 1.00 36.84 108 PRO A CA 1
ATOM 1453 C C . PRO A 1 88 ? 235.045 260.922 207.038 1.00 51.88 108 PRO A C 1
ATOM 1454 O O . PRO A 1 88 ? 234.429 259.954 207.492 1.00 57.50 108 PRO A O 1
ATOM 1465 N N . ASP A 1 89 ? 236.337 261.137 207.275 1.00 50.16 109 ASP A N 1
ATOM 1466 C CA . ASP A 1 89 ? 237.122 260.248 208.137 1.00 41.70 109 ASP A CA 1
ATOM 1467 C C . ASP A 1 89 ? 237.198 260.850 209.538 1.00 39.83 109 ASP A C 1
ATOM 1468 O O . ASP A 1 89 ? 238.258 261.218 210.042 1.00 53.58 109 ASP A O 1
ATOM 1477 N N . LEU A 1 90 ? 236.032 260.938 210.171 1.00 45.65 110 LEU A N 1
ATOM 1478 C CA . LEU A 1 90 ? 235.951 261.517 211.504 1.00 45.18 110 LEU A CA 1
ATOM 1479 C C . LEU A 1 90 ? 236.623 260.585 212.503 1.00 46.18 110 LEU A C 1
ATOM 1480 O O . LEU A 1 90 ? 236.238 259.419 212.633 1.00 52.24 110 LEU A O 1
ATOM 1496 N N . VAL A 1 91 ? 237.634 261.102 213.195 1.00 43.87 111 VAL A N 1
ATOM 1497 C CA . VAL A 1 91 ? 238.395 260.370 214.197 1.00 39.60 111 VAL A CA 1
ATOM 1498 C C . VAL A 1 91 ? 238.229 261.090 215.526 1.00 41.52 111 VAL A C 1
ATOM 1499 O O . VAL A 1 91 ? 238.196 262.329 215.571 1.00 47.96 111 VAL A O 1
ATOM 1512 N N . LEU A 1 92 ? 238.087 260.305 216.594 1.00 39.55 112 LEU A N 1
ATOM 1513 C CA . LEU A 1 92 ? 238.115 260.808 217.961 1.00 35.54 112 LEU A CA 1
ATOM 1514 C C . LEU A 1 92 ? 239.575 260.954 218.375 1.00 38.50 112 LEU A C 1
ATOM 1515 O O . LEU A 1 92 ? 240.260 259.957 218.622 1.00 50.30 112 LEU A O 1
ATOM 1531 N N . TYR A 1 93 ? 240.050 262.199 218.452 1.00 40.64 113 TYR A N 1
ATOM 1532 C CA . TYR A 1 93 ? 241.476 262.440 218.646 1.00 37.07 113 TYR A CA 1
ATOM 1533 C C . TYR A 1 93 ? 241.957 261.945 220.002 1.00 39.99 113 TYR A C 1
ATOM 1534 O O . TYR A 1 93 ? 243.087 261.457 220.113 1.00 45.66 113 TYR A O 1
ATOM 1552 N N . ASN A 1 94 ? 241.121 262.055 221.034 1.00 44.66 114 ASN A N 1
ATOM 1553 C CA . ASN A 1 94 ? 241.471 261.643 222.388 1.00 44.96 114 ASN A CA 1
ATOM 1554 C C . ASN A 1 94 ? 240.974 260.237 222.709 1.00 37.78 114 ASN A C 1
ATOM 1555 O O . ASN A 1 94 ? 240.619 259.951 223.856 1.00 53.03 114 ASN A O 1
ATOM 1566 N N . ASN A 1 95 ? 240.943 259.352 221.715 1.00 40.69 115 ASN A N 1
ATOM 1567 C CA . ASN A 1 95 ? 240.579 257.960 221.951 1.00 39.93 115 ASN A CA 1
ATOM 1568 C C . ASN A 1 95 ? 241.628 257.305 222.839 1.00 43.18 115 ASN A C 1
ATOM 1569 O O . ASN A 1 95 ? 242.826 257.380 222.549 1.00 54.68 115 ASN A O 1
ATOM 1580 N N . ALA A 1 96 ? 241.185 256.664 223.922 1.00 52.79 116 ALA A N 1
ATOM 1581 C CA . ALA A 1 96 ? 242.131 256.067 224.865 1.00 49.54 116 ALA A CA 1
ATOM 1582 C C . ALA A 1 96 ? 242.582 254.684 224.404 1.00 49.97 116 ALA A C 1
ATOM 1583 O O . ALA A 1 96 ? 243.747 254.487 224.049 1.00 59.59 116 ALA A O 1
ATOM 1590 N N . ASP A 1 97 ? 241.660 253.712 224.398 1.00 47.53 117 ASP A N 1
ATOM 1591 C CA . ASP A 1 97 ? 241.983 252.354 223.972 1.00 51.36 117 ASP A CA 1
ATOM 1592 C C . ASP A 1 97 ? 240.841 251.695 223.202 1.00 50.99 117 ASP A C 1
ATOM 1593 O O . ASP A 1 97 ? 240.776 250.460 223.153 1.00 47.91 117 ASP A O 1
ATOM 1602 N N . GLY A 1 98 ? 239.948 252.477 222.599 1.00 42.90 118 GLY A N 1
ATOM 1603 C CA . GLY A 1 98 ? 238.837 251.936 221.839 1.00 42.79 118 GLY A CA 1
ATOM 1604 C C . GLY A 1 98 ? 239.085 251.963 220.345 1.00 48.10 118 GLY A C 1
ATOM 1605 O O . GLY A 1 98 ? 240.160 251.576 219.880 1.00 51.54 118 GLY A O 1
ATOM 1609 N N . ASP A 1 99 ? 238.095 252.426 219.588 1.00 47.81 119 ASP A N 1
ATOM 1610 C CA . ASP A 1 99 ? 238.192 252.578 218.143 1.00 46.49 119 ASP A CA 1
ATOM 1611 C C . ASP A 1 99 ? 238.412 254.048 217.819 1.00 46.06 119 ASP A C 1
ATOM 1612 O O . ASP A 1 99 ? 237.738 254.917 218.381 1.00 50.11 119 ASP A O 1
ATOM 1621 N N . PHE A 1 100 ? 239.360 254.322 216.923 1.00 47.98 120 PHE A N 1
ATOM 1622 C CA . PHE A 1 100 ? 239.656 255.707 216.576 1.00 45.08 120 PHE A CA 1
ATOM 1623 C C . PHE A 1 100 ? 238.568 256.316 215.705 1.00 39.29 120 PHE A C 1
ATOM 1624 O O . PHE A 1 100 ? 238.306 257.519 215.805 1.00 52.08 120 PHE A O 1
ATOM 1641 N N . ALA A 1 101 ? 237.925 255.511 214.858 1.00 39.92 121 ALA A N 1
ATOM 1642 C CA . ALA A 1 101 ? 236.890 255.997 213.953 1.00 40.84 121 ALA A CA 1
ATOM 1643 C C . ALA A 1 101 ? 235.672 255.083 213.982 1.00 43.17 121 ALA A C 1
ATOM 1644 O O . ALA A 1 101 ? 235.629 254.119 214.751 1.00 50.12 121 ALA A O 1
ATOM 1651 N N . ILE A 1 102 ? 234.681 255.379 213.148 1.00 46.63 122 ILE A N 1
ATOM 1652 C CA . ILE A 1 102 ? 233.462 254.582 213.089 1.00 41.50 122 ILE A CA 1
ATOM 1653 C C . ILE A 1 102 ? 233.784 253.241 212.446 1.00 48.09 122 ILE A C 1
ATOM 1654 O O . ILE A 1 102 ? 234.383 253.185 211.365 1.00 53.80 122 ILE A O 1
ATOM 1670 N N . VAL A 1 103 ? 233.384 252.158 213.114 1.00 48.94 123 VAL A N 1
ATOM 1671 C CA . VAL A 1 103 ? 233.572 250.801 212.606 1.00 47.74 123 VAL A CA 1
ATOM 1672 C C . VAL A 1 103 ? 232.266 250.146 212.184 1.00 50.67 123 VAL A C 1
ATOM 1673 O O . VAL A 1 103 ? 232.308 249.133 211.466 1.00 58.10 123 VAL A O 1
ATOM 1686 N N . LYS A 1 104 ? 231.116 250.683 212.592 1.00 52.08 124 LYS A N 1
ATOM 1687 C CA . LYS A 1 104 ? 229.810 250.124 212.258 1.00 50.50 124 LYS A CA 1
ATOM 1688 C C . LYS A 1 104 ? 229.213 250.958 211.132 1.00 47.43 124 LYS A C 1
ATOM 1689 O O . LYS A 1 104 ? 228.833 252.115 211.339 1.00 55.02 124 LYS A O 1
ATOM 1708 N N . PHE A 1 105 ? 229.124 250.362 209.944 1.00 45.71 125 PHE A N 1
ATOM 1709 C CA . PHE A 1 105 ? 228.784 251.087 208.722 1.00 47.71 125 PHE A CA 1
ATOM 1710 C C . PHE A 1 105 ? 227.308 250.862 208.410 1.00 48.01 125 PHE A C 1
ATOM 1711 O O . PHE A 1 105 ? 226.927 250.003 207.616 1.00 52.69 125 PHE A O 1
ATOM 1728 N N . THR A 1 106 ? 226.469 251.668 209.056 1.00 45.10 126 THR A N 1
ATOM 1729 C CA . THR A 1 106 ? 225.030 251.604 208.872 1.00 39.52 126 THR A CA 1
ATOM 1730 C C . THR A 1 106 ? 224.641 252.299 207.568 1.00 37.03 126 THR A C 1
ATOM 1731 O O . THR A 1 106 ? 225.485 252.806 206.826 1.00 43.59 126 THR A O 1
ATOM 1742 N N . LYS A 1 107 ? 223.344 252.321 207.282 1.00 37.54 127 LYS A N 1
ATOM 1743 C CA . LYS A 1 107 ? 222.857 252.791 205.994 1.00 36.55 127 LYS A CA 1
ATOM 1744 C C . LYS A 1 107 ? 222.826 254.314 205.927 1.00 41.71 127 LYS A C 1
ATOM 1745 O O . LYS A 1 107 ? 222.553 255.001 206.915 1.00 46.41 127 LYS A O 1
ATOM 1764 N N . VAL A 1 108 ? 223.109 254.830 204.737 1.00 49.56 128 VAL A N 1
ATOM 1765 C CA . VAL A 1 108 ? 223.019 256.253 204.431 1.00 43.04 128 VAL A CA 1
ATOM 1766 C C . VAL A 1 108 ? 221.638 256.567 203.875 1.00 44.64 128 VAL A C 1
ATOM 1767 O O . VAL A 1 108 ? 221.165 255.899 202.948 1.00 49.36 128 VAL A O 1
ATOM 1780 N N . LEU A 1 109 ? 221.005 257.599 204.432 1.00 44.22 129 LEU A N 1
ATOM 1781 C CA . LEU A 1 109 ? 219.784 258.175 203.884 1.00 39.61 129 LEU A CA 1
ATOM 1782 C C . LEU A 1 109 ? 220.165 259.223 202.845 1.00 36.79 129 LEU A C 1
ATOM 1783 O O . LEU A 1 109 ? 220.860 260.193 203.166 1.00 44.56 129 LEU A O 1
ATOM 1799 N N . LEU A 1 110 ? 219.704 259.032 201.609 1.00 42.89 130 LEU A N 1
ATOM 1800 C CA . LEU A 1 110 ? 220.094 259.858 200.472 1.00 36.14 130 LEU A CA 1
ATOM 1801 C C . LEU A 1 110 ? 218.857 260.510 199.872 1.00 42.00 130 LEU A C 1
ATOM 1802 O O . LEU A 1 110 ? 217.898 259.819 199.508 1.00 54.41 130 LEU A O 1
ATOM 1818 N N . ASP A 1 111 ? 218.891 261.834 199.767 1.00 49.15 131 ASP A N 1
ATOM 1819 C CA . ASP A 1 111 ? 217.856 262.635 199.137 1.00 43.45 131 ASP A CA 1
ATOM 1820 C C . ASP A 1 111 ? 218.143 262.777 197.645 1.00 48.72 131 ASP A C 1
ATOM 1821 O O . ASP A 1 111 ? 219.250 262.522 197.171 1.00 52.58 131 ASP A O 1
ATOM 1830 N N . TYR A 1 112 ? 217.124 263.206 196.897 1.00 50.20 132 TYR A N 1
ATOM 1831 C CA . TYR A 1 112 ? 217.303 263.425 195.466 1.00 47.06 132 TYR A CA 1
ATOM 1832 C C . TYR A 1 112 ? 218.187 264.629 195.168 1.00 46.53 132 TYR A C 1
ATOM 1833 O O . TYR A 1 112 ? 218.722 264.727 194.060 1.00 44.02 132 TYR A O 1
ATOM 1851 N N . THR A 1 113 ? 218.361 265.538 196.126 1.00 51.43 133 THR A N 1
ATOM 1852 C CA . THR A 1 113 ? 219.249 266.682 195.969 1.00 43.42 133 THR A CA 1
ATOM 1853 C C . THR A 1 113 ? 220.706 266.347 196.270 1.00 46.39 133 THR A C 1
ATOM 1854 O O . THR A 1 113 ? 221.541 267.257 196.285 1.00 50.90 133 THR A O 1
ATOM 1865 N N . GLY A 1 114 ? 221.031 265.077 196.509 1.00 42.52 134 GLY A N 1
ATOM 1866 C CA . GLY A 1 114 ? 222.370 264.691 196.893 1.00 41.38 134 GLY A CA 1
ATOM 1867 C C . GLY A 1 114 ? 222.664 264.800 198.370 1.00 41.85 134 GLY A C 1
ATOM 1868 O O . GLY A 1 114 ? 223.796 264.521 198.780 1.00 47.48 134 GLY A O 1
ATOM 1872 N N . HIS A 1 115 ? 221.690 265.197 199.184 1.00 45.67 135 HIS A N 1
ATOM 1873 C CA . HIS A 1 115 ? 221.911 265.289 200.618 1.00 35.13 135 HIS A CA 1
ATOM 1874 C C . HIS A 1 115 ? 222.032 263.897 201.226 1.00 34.71 135 HIS A C 1
ATOM 1875 O O . HIS A 1 115 ? 221.243 262.998 200.928 1.00 43.36 135 HIS A O 1
ATOM 1889 N N . ILE A 1 116 ? 223.025 263.731 202.092 1.00 37.35 136 ILE A N 1
ATOM 1890 C CA . ILE A 1 116 ? 223.348 262.476 202.751 1.00 39.92 136 ILE A CA 1
ATOM 1891 C C . ILE A 1 116 ? 223.227 262.720 204.241 1.00 45.04 136 ILE A C 1
ATOM 1892 O O . ILE A 1 116 ? 223.790 263.694 204.757 1.00 47.94 136 ILE A O 1
ATOM 1908 N N . THR A 1 117 ? 222.493 261.840 204.919 1.00 45.19 137 THR A N 1
ATOM 1909 C CA . THR A 1 117 ? 222.454 261.754 206.372 1.00 31.46 137 THR A CA 1
ATOM 1910 C C . THR A 1 117 ? 222.960 260.371 206.763 1.00 36.32 137 THR A C 1
ATOM 1911 O O . THR A 1 117 ? 222.496 259.361 206.222 1.00 41.03 137 THR A O 1
ATOM 1922 N N . TRP A 1 118 ? 223.916 260.328 207.689 1.00 43.25 138 TRP A N 1
ATOM 1923 C CA . TRP A 1 118 ? 224.526 259.081 208.134 1.00 35.23 138 TRP A CA 1
ATOM 1924 C C . TRP A 1 118 ? 224.696 259.151 209.642 1.00 32.38 138 TRP A C 1
ATOM 1925 O O . TRP A 1 118 ? 225.451 259.989 210.139 1.00 46.59 138 TRP A O 1
ATOM 1946 N N . THR A 1 119 ? 224.016 258.261 210.369 1.00 39.21 139 THR A N 1
ATOM 1947 C CA . THR A 1 119 ? 223.967 258.293 211.832 1.00 39.77 139 THR A CA 1
ATOM 1948 C C . THR A 1 119 ? 224.428 256.945 212.376 1.00 39.76 139 THR A C 1
ATOM 1949 O O . THR A 1 119 ? 223.627 256.174 212.925 1.00 47.71 139 THR A O 1
ATOM 1960 N N . PRO A 1 120 ? 225.715 256.633 212.261 1.00 41.35 140 PRO A N 1
ATOM 1961 C CA . PRO A 1 120 ? 226.219 255.380 212.808 1.00 37.51 140 PRO A CA 1
ATOM 1962 C C . PRO A 1 120 ? 226.363 255.449 214.319 1.00 39.48 140 PRO A C 1
ATOM 1963 O O . PRO A 1 120 ? 226.516 256.543 214.891 1.00 39.08 140 PRO A O 1
ATOM 1974 N N . PRO A 1 121 ? 226.329 254.304 215.005 1.00 43.41 141 PRO A N 1
ATOM 1975 C CA . PRO A 1 121 ? 226.624 254.282 216.436 1.00 41.64 141 PRO A CA 1
ATOM 1976 C C . PRO A 1 121 ? 228.103 254.035 216.699 1.00 40.82 141 PRO A C 1
ATOM 1977 O O . PRO A 1 121 ? 228.873 253.670 215.810 1.00 47.20 141 PRO A O 1
ATOM 1988 N N . ALA A 1 122 ? 228.488 254.244 217.953 1.00 39.80 142 ALA A N 1
ATOM 1989 C CA . ALA A 1 122 ? 229.857 253.983 218.363 1.00 36.14 142 ALA A CA 1
ATOM 1990 C C . ALA A 1 122 ? 229.925 253.816 219.872 1.00 41.80 142 ALA A C 1
ATOM 1991 O O . ALA A 1 122 ? 229.075 254.322 220.614 1.00 45.42 142 ALA A O 1
ATOM 1998 N N . ILE A 1 123 ? 230.945 253.085 220.307 1.00 35.61 143 ILE A N 1
ATOM 1999 C CA . ILE A 1 123 ? 231.362 253.036 221.701 1.00 38.58 143 ILE A CA 1
ATOM 2000 C C . ILE A 1 123 ? 232.645 253.849 221.790 1.00 45.36 143 ILE A C 1
ATOM 2001 O O . ILE A 1 123 ? 233.690 253.436 221.276 1.00 54.86 143 ILE A O 1
ATOM 2017 N N . PHE A 1 124 ? 232.569 255.006 222.439 1.00 42.55 144 PHE A N 1
ATOM 2018 C CA . PHE A 1 124 ? 233.690 255.930 222.540 1.00 38.50 144 PHE A CA 1
ATOM 2019 C C . PHE A 1 124 ? 234.387 255.687 223.870 1.00 30.97 144 PHE A C 1
ATOM 2020 O O . PHE A 1 124 ? 233.768 255.829 224.929 1.00 51.63 144 PHE A O 1
ATOM 2037 N N . LYS A 1 125 ? 235.663 255.318 223.808 1.00 39.53 145 LYS A N 1
ATOM 2038 C CA . LYS A 1 125 ? 236.534 255.190 224.975 1.00 44.22 145 LYS A CA 1
ATOM 2039 C C . LYS A 1 125 ? 237.527 256.347 224.905 1.00 39.96 145 LYS A C 1
ATOM 2040 O O . LYS A 1 125 ? 238.550 256.265 224.223 1.00 53.90 145 LYS A O 1
ATOM 2059 N N . SER A 1 126 ? 237.219 257.426 225.619 1.00 39.89 146 SER A N 1
ATOM 2060 C CA . SER A 1 126 ? 237.946 258.685 225.509 1.00 45.98 146 SER A CA 1
ATOM 2061 C C . SER A 1 126 ? 238.811 258.914 226.742 1.00 39.18 146 SER A C 1
ATOM 2062 O O . SER A 1 126 ? 238.362 258.698 227.871 1.00 45.49 146 SER A O 1
ATOM 2070 N N . TYR A 1 127 ? 240.052 259.338 226.518 1.00 44.03 147 TYR A N 1
ATOM 2071 C CA . TYR A 1 127 ? 240.914 259.744 227.620 1.00 48.20 147 TYR A CA 1
ATOM 2072 C C . TYR A 1 127 ? 240.429 261.063 228.209 1.00 47.36 147 TYR A C 1
ATOM 2073 O O . TYR A 1 127 ? 240.181 262.027 227.481 1.00 55.83 147 TYR A O 1
ATOM 2091 N N . CYS A 1 128 ? 240.292 261.099 229.533 1.00 52.69 148 CYS A N 1
ATOM 2092 C CA . CYS A 1 128 ? 239.848 262.286 230.254 1.00 50.84 148 CYS A CA 1
ATOM 2093 C C . CYS A 1 128 ? 240.620 262.381 231.558 1.00 55.42 148 CYS A C 1
ATOM 2094 O O . CYS A 1 128 ? 240.672 261.410 232.314 1.00 61.67 148 CYS A O 1
ATOM 2102 N N . GLU A 1 129 ? 241.204 263.546 231.826 1.00 56.32 149 GLU A N 1
ATOM 2103 C CA . GLU A 1 129 ? 241.896 263.759 233.090 1.00 58.21 149 GLU A CA 1
ATOM 2104 C C . GLU A 1 129 ? 240.895 263.674 234.236 1.00 60.62 149 GLU A C 1
ATOM 2105 O O . GLU A 1 129 ? 239.927 264.441 234.279 1.00 63.34 149 GLU A O 1
ATOM 2117 N N . ILE A 1 130 ? 241.131 262.748 235.163 1.00 55.70 150 ILE A N 1
ATOM 2118 C CA . ILE A 1 130 ? 240.246 262.506 236.297 1.00 49.55 150 ILE A CA 1
ATOM 2119 C C . ILE A 1 130 ? 240.897 263.098 237.537 1.00 55.35 150 ILE A C 1
ATOM 2120 O O . ILE A 1 130 ? 242.035 262.749 237.876 1.00 67.33 150 ILE A O 1
ATOM 2136 N N . ILE A 1 131 ? 240.176 263.988 238.210 1.00 57.17 151 ILE A N 1
ATOM 2137 C CA . ILE A 1 131 ? 240.596 264.534 239.496 1.00 53.43 151 ILE A CA 1
ATOM 2138 C C . ILE A 1 131 ? 239.917 263.720 240.588 1.00 52.87 151 ILE A C 1
ATOM 2139 O O . ILE A 1 131 ? 238.685 263.670 240.659 1.00 59.38 151 ILE A O 1
ATOM 2155 N N . VAL A 1 132 ? 240.723 263.085 241.440 1.00 57.39 152 VAL A N 1
ATOM 2156 C CA . VAL A 1 132 ? 240.221 262.250 242.527 1.00 57.29 152 VAL A CA 1
ATOM 2157 C C . VAL A 1 132 ? 240.312 262.956 243.877 1.00 55.76 152 VAL A C 1
ATOM 2158 O O . VAL A 1 132 ? 240.178 262.305 244.915 1.00 62.93 152 VAL A O 1
ATOM 2171 N N . THR A 1 133 ? 240.535 264.272 243.887 1.00 57.29 153 THR A N 1
ATOM 2172 C CA . THR A 1 133 ? 240.767 264.978 245.144 1.00 58.86 153 THR A CA 1
ATOM 2173 C C . THR A 1 133 ? 239.530 264.948 246.033 1.00 57.28 153 THR A C 1
ATOM 2174 O O . THR A 1 133 ? 239.615 264.624 247.223 1.00 57.12 153 THR A O 1
ATOM 2185 N N . HIS A 1 134 ? 238.367 265.272 245.468 1.00 64.71 154 HIS A N 1
ATOM 2186 C CA . HIS A 1 134 ? 237.122 265.368 246.218 1.00 59.55 154 HIS A CA 1
ATOM 2187 C C . HIS A 1 134 ? 236.275 264.101 246.125 1.00 63.78 154 HIS A C 1
ATOM 2188 O O . HIS A 1 134 ? 235.083 264.144 246.446 1.00 71.82 154 HIS A O 1
ATOM 2202 N N . PHE A 1 135 ? 236.861 262.987 245.699 1.00 63.64 155 PHE A N 1
ATOM 2203 C CA . PHE A 1 135 ? 236.129 261.731 245.607 1.00 58.83 155 PHE A CA 1
ATOM 2204 C C . PHE A 1 135 ? 235.644 261.324 246.998 1.00 59.25 155 PHE A C 1
ATOM 2205 O O . PHE A 1 135 ? 236.415 261.419 247.963 1.00 55.85 155 PHE A O 1
ATOM 2222 N N . PRO A 1 136 ? 234.385 260.859 247.157 1.00 59.63 156 PRO A N 1
ATOM 2223 C CA . PRO A 1 136 ? 233.336 260.555 246.175 1.00 56.83 156 PRO A CA 1
ATOM 2224 C C . PRO A 1 136 ? 232.422 261.731 245.853 1.00 55.48 156 PRO A C 1
ATOM 2225 O O . PRO A 1 136 ? 231.392 261.549 245.213 1.00 58.91 156 PRO A O 1
ATOM 2236 N N . PHE A 1 137 ? 232.770 262.942 246.282 1.00 57.66 157 PHE A N 1
ATOM 2237 C CA . PHE A 1 137 ? 232.006 264.149 245.974 1.00 61.08 157 PHE A CA 1
ATOM 2238 C C . PHE A 1 137 ? 232.662 264.923 244.844 1.00 56.12 157 PHE A C 1
ATOM 2239 O O . PHE A 1 137 ? 232.649 266.156 244.819 1.00 57.70 157 PHE A O 1
ATOM 2256 N N . ASP A 1 138 ? 233.239 264.200 243.891 1.00 56.22 158 ASP A N 1
ATOM 2257 C CA . ASP A 1 138 ? 234.082 264.778 242.858 1.00 54.77 158 ASP A CA 1
ATOM 2258 C C . ASP A 1 138 ? 233.259 265.148 241.631 1.00 57.14 158 ASP A C 1
ATOM 2259 O O . ASP A 1 138 ? 232.179 264.607 241.381 1.00 59.67 158 ASP A O 1
ATOM 2268 N N . GLU A 1 139 ? 233.801 266.088 240.864 1.00 61.31 159 GLU A N 1
ATOM 2269 C CA . GLU A 1 139 ? 233.198 266.588 239.639 1.00 56.68 159 GLU A CA 1
ATOM 2270 C C . GLU A 1 139 ? 234.220 266.462 238.522 1.00 60.03 159 GLU A C 1
ATOM 2271 O O . GLU A 1 139 ? 235.373 266.873 238.688 1.00 61.86 159 GLU A O 1
ATOM 2283 N N . GLN A 1 140 ? 233.800 265.893 237.395 1.00 51.57 160 GLN A N 1
ATOM 2284 C CA . GLN A 1 140 ? 234.674 265.657 236.255 1.00 51.73 160 GLN A CA 1
ATOM 2285 C C . GLN A 1 140 ? 234.165 266.433 235.050 1.00 50.47 160 GLN A C 1
ATOM 2286 O O . GLN A 1 140 ? 232.968 266.682 234.917 1.00 55.56 160 GLN A O 1
ATOM 2300 N N . ASN A 1 141 ? 235.093 266.844 234.192 1.00 48.75 161 ASN A N 1
ATOM 2301 C CA . ASN A 1 141 ? 234.781 267.477 232.912 1.00 43.56 161 ASN A CA 1
ATOM 2302 C C . ASN A 1 141 ? 235.518 266.676 231.848 1.00 48.13 161 ASN A C 1
ATOM 2303 O O . ASN A 1 141 ? 236.746 266.753 231.752 1.00 53.07 161 ASN A O 1
ATOM 2314 N N . CYS A 1 142 ? 234.772 265.907 231.059 1.00 49.24 162 CYS A N 1
ATOM 2315 C CA . CYS A 1 142 ? 235.351 264.963 230.111 1.00 52.54 162 CYS A CA 1
ATOM 2316 C C . CYS A 1 142 ? 234.872 265.278 228.704 1.00 51.44 162 CYS A C 1
ATOM 2317 O O . CYS A 1 142 ? 233.694 265.588 228.495 1.00 51.81 162 CYS A O 1
ATOM 2325 N N . SER A 1 143 ? 235.794 265.193 227.748 1.00 49.32 163 SER A N 1
ATOM 2326 C CA . SER A 1 143 ? 235.618 265.732 226.411 1.00 42.68 163 SER A CA 1
ATOM 2327 C C . SER A 1 143 ? 235.826 264.655 225.353 1.00 45.75 163 SER A C 1
ATOM 2328 O O . SER A 1 143 ? 236.384 263.585 225.606 1.00 53.26 163 SER A O 1
ATOM 2336 N N . MET A 1 144 ? 235.358 264.978 224.149 1.00 48.62 164 MET A N 1
ATOM 2337 C CA . MET A 1 144 ? 235.449 264.126 222.963 1.00 44.83 164 MET A CA 1
ATOM 2338 C C . MET A 1 144 ? 235.811 265.070 221.819 1.00 48.77 164 MET A C 1
ATOM 2339 O O . MET A 1 144 ? 234.966 265.841 221.353 1.00 57.38 164 MET A O 1
ATOM 2353 N N . LYS A 1 145 ? 237.083 265.043 221.423 1.00 40.33 165 LYS A N 1
ATOM 2354 C CA . LYS A 1 145 ? 237.562 265.831 220.293 1.00 40.17 165 LYS A CA 1
ATOM 2355 C C . LYS A 1 145 ? 237.412 265.024 219.011 1.00 41.46 165 LYS A C 1
ATOM 2356 O O . LYS A 1 145 ? 238.004 263.949 218.882 1.00 47.16 165 LYS A O 1
ATOM 2375 N N . LEU A 1 146 ? 236.640 265.546 218.060 1.00 41.75 166 LEU A N 1
ATOM 2376 C CA . LEU A 1 146 ? 236.346 264.871 216.805 1.00 41.10 166 LEU A CA 1
ATOM 2377 C C . LEU A 1 146 ? 236.807 265.733 215.641 1.00 40.21 166 LEU A C 1
ATOM 2378 O O . LEU A 1 146 ? 236.575 266.947 215.625 1.00 45.36 166 LEU A O 1
ATOM 2394 N N . GLY A 1 147 ? 237.457 265.105 214.665 1.00 44.77 167 GLY A N 1
ATOM 2395 C CA . GLY A 1 147 ? 237.888 265.847 213.494 1.00 33.34 167 GLY A CA 1
ATOM 2396 C C . GLY A 1 147 ? 238.221 264.939 212.336 1.00 33.05 167 GLY A C 1
ATOM 2397 O O . GLY A 1 147 ? 238.451 263.741 212.510 1.00 38.12 167 GLY A O 1
ATOM 2401 N N . THR A 1 148 ? 238.246 265.524 211.141 1.00 46.58 168 THR A N 1
ATOM 2402 C CA . THR A 1 148 ? 238.647 264.772 209.958 1.00 39.14 168 THR A CA 1
ATOM 2403 C C . THR A 1 148 ? 240.140 264.488 210.034 1.00 42.22 168 THR A C 1
ATOM 2404 O O . THR A 1 148 ? 240.951 265.412 210.143 1.00 51.67 168 THR A O 1
ATOM 2415 N N . TRP A 1 149 ? 240.499 263.206 209.980 1.00 45.05 169 TRP A N 1
ATOM 2416 C CA . TRP A 1 149 ? 241.878 262.809 210.238 1.00 42.25 169 TRP A CA 1
ATOM 2417 C C . TRP A 1 149 ? 242.825 263.323 209.162 1.00 41.30 169 TRP A C 1
ATOM 2418 O O . TRP A 1 149 ? 243.850 263.941 209.469 1.00 50.32 169 TRP A O 1
ATOM 2439 N N . THR A 1 150 ? 242.494 263.084 207.895 1.00 43.55 170 THR A N 1
ATOM 2440 C CA . THR A 1 150 ? 243.398 263.335 206.780 1.00 39.26 170 THR A CA 1
ATOM 2441 C C . THR A 1 150 ? 243.005 264.539 205.936 1.00 40.57 170 THR A C 1
ATOM 2442 O O . THR A 1 150 ? 243.697 264.835 204.956 1.00 50.11 170 THR A O 1
ATOM 2453 N N . TYR A 1 151 ? 241.925 265.236 206.282 1.00 43.48 171 TYR A N 1
ATOM 2454 C CA . TYR A 1 151 ? 241.466 266.420 205.570 1.00 40.17 171 TYR A CA 1
ATOM 2455 C C . TYR A 1 151 ? 241.598 267.635 206.475 1.00 40.32 171 TYR A C 1
ATOM 2456 O O . TYR A 1 151 ? 241.176 267.594 207.635 1.00 49.36 171 TYR A O 1
ATOM 2474 N N . ASP A 1 152 ? 242.181 268.707 205.945 1.00 42.94 172 ASP A N 1
ATOM 2475 C CA . ASP A 1 152 ? 242.255 269.973 206.656 1.00 35.19 172 ASP A CA 1
ATOM 2476 C C . ASP A 1 152 ? 241.009 270.803 206.348 1.00 41.91 172 ASP A C 1
ATOM 2477 O O . ASP A 1 152 ? 240.116 270.380 205.612 1.00 47.71 172 ASP A O 1
ATOM 2486 N N . GLY A 1 153 ? 240.948 272.008 206.911 1.00 45.65 173 GLY A N 1
ATOM 2487 C CA . GLY A 1 153 ? 239.755 272.827 206.793 1.00 37.45 173 GLY A CA 1
ATOM 2488 C C . GLY A 1 153 ? 239.525 273.423 205.421 1.00 42.32 173 GLY A C 1
ATOM 2489 O O . GLY A 1 153 ? 238.436 273.954 205.177 1.00 50.40 173 GLY A O 1
ATOM 2493 N N . SER A 1 154 ? 240.510 273.355 204.527 1.00 45.92 174 SER A N 1
ATOM 2494 C CA . SER A 1 154 ? 240.380 273.925 203.193 1.00 43.16 174 SER A CA 1
ATOM 2495 C C . SER A 1 154 ? 239.748 272.974 202.183 1.00 47.78 174 SER A C 1
ATOM 2496 O O . SER A 1 154 ? 239.360 273.428 201.102 1.00 54.58 174 SER A O 1
ATOM 2504 N N . VAL A 1 155 ? 239.634 271.682 202.502 1.00 48.25 175 VAL A N 1
ATOM 2505 C CA . VAL A 1 155 ? 239.062 270.692 201.590 1.00 43.08 175 VAL A CA 1
ATOM 2506 C C . VAL A 1 155 ? 237.810 270.071 202.201 1.00 42.34 175 VAL A C 1
ATOM 2507 O O . VAL A 1 155 ? 236.918 269.621 201.476 1.00 46.37 175 VAL A O 1
ATOM 2520 N N . VAL A 1 156 ? 237.744 270.015 203.532 1.00 37.59 176 VAL A N 1
ATOM 2521 C CA . VAL A 1 156 ? 236.558 269.546 204.245 1.00 37.44 176 VAL A CA 1
ATOM 2522 C C . VAL A 1 156 ? 236.311 270.483 205.417 1.00 38.47 176 VAL A C 1
ATOM 2523 O O . VAL A 1 156 ? 237.193 270.667 206.263 1.00 52.82 176 VAL A O 1
ATOM 2536 N N . VAL A 1 157 ? 235.115 271.063 205.476 1.00 42.14 177 VAL A N 1
ATOM 2537 C CA . VAL A 1 157 ? 234.688 271.917 206.579 1.00 43.38 177 VAL A CA 1
ATOM 2538 C C . VAL A 1 157 ? 233.679 271.135 207.404 1.00 37.00 177 VAL A C 1
ATOM 2539 O O . VAL A 1 157 ? 232.670 270.658 206.871 1.00 51.02 177 VAL A O 1
ATOM 2552 N N . ILE A 1 158 ? 233.950 271.003 208.701 1.00 34.34 178 ILE A N 1
ATOM 2553 C CA . ILE A 1 158 ? 233.025 270.390 209.649 1.00 39.04 178 ILE A CA 1
ATOM 2554 C C . ILE A 1 158 ? 232.367 271.494 210.461 1.00 36.19 178 ILE A C 1
ATOM 2555 O O . ILE A 1 158 ? 233.031 272.450 210.881 1.00 46.41 178 ILE A O 1
ATOM 2571 N N . ASN A 1 159 ? 231.056 271.371 210.670 1.00 40.92 179 ASN A N 1
ATOM 2572 C CA . ASN A 1 159 ? 230.263 272.357 211.386 1.00 40.16 179 ASN A CA 1
ATOM 2573 C C . ASN A 1 159 ? 229.483 271.663 212.497 1.00 41.35 179 ASN A C 1
ATOM 2574 O O . ASN A 1 159 ? 229.012 270.539 212.294 1.00 49.21 179 ASN A O 1
ATOM 2585 N N . PRO A 1 160 ? 229.318 272.280 213.672 1.00 48.21 180 PRO A N 1
ATOM 2586 C CA . PRO A 1 160 ? 228.440 271.668 214.680 1.00 45.03 180 PRO A CA 1
ATOM 2587 C C . PRO A 1 160 ? 226.980 271.789 214.268 1.00 46.06 180 PRO A C 1
ATOM 2588 O O . PRO A 1 160 ? 226.548 272.826 213.761 1.00 46.24 180 PRO A O 1
ATOM 2599 N N . GLU A 1 161 ? 226.222 270.714 214.485 1.00 54.66 181 GLU A N 1
ATOM 2600 C CA . GLU A 1 161 ? 224.790 270.765 214.214 1.00 54.85 181 GLU A CA 1
ATOM 2601 C C . GLU A 1 161 ? 224.081 271.665 215.219 1.00 57.06 181 GLU A C 1
ATOM 2602 O O . GLU A 1 161 ? 223.115 272.353 214.872 1.00 59.69 181 GLU A O 1
ATOM 2614 N N . SER A 1 162 ? 224.543 271.669 216.467 1.00 55.75 182 SER A N 1
ATOM 2615 C CA . SER A 1 162 ? 223.987 272.531 217.498 1.00 50.08 182 SER A CA 1
ATOM 2616 C C . SER A 1 162 ? 225.057 272.782 218.551 1.00 54.50 182 SER A C 1
ATOM 2617 O O . SER A 1 162 ? 226.066 272.077 218.622 1.00 63.53 182 SER A O 1
ATOM 2625 N N . ASP A 1 163 ? 224.822 273.804 219.376 1.00 55.56 183 ASP A N 1
ATOM 2626 C CA . ASP A 1 163 ? 225.766 274.133 220.437 1.00 49.09 183 ASP A CA 1
ATOM 2627 C C . ASP A 1 163 ? 225.821 273.070 221.526 1.00 58.21 183 ASP A C 1
ATOM 2628 O O . ASP A 1 163 ? 226.801 273.029 222.276 1.00 61.52 183 ASP A O 1
ATOM 2637 N N . GLN A 1 164 ? 224.804 272.209 221.624 1.00 58.05 184 GLN A N 1
ATOM 2638 C CA . GLN A 1 164 ? 224.674 271.238 222.696 1.00 51.89 184 GLN A CA 1
ATOM 2639 C C . GLN A 1 164 ? 224.725 269.819 222.136 1.00 58.34 184 GLN A C 1
ATOM 2640 O O . GLN A 1 164 ? 224.203 269.578 221.042 1.00 59.79 184 GLN A O 1
ATOM 2654 N N . PRO A 1 165 ? 225.341 268.863 222.837 1.00 57.36 185 PRO A N 1
ATOM 2655 C CA . PRO A 1 165 ? 225.120 267.458 222.481 1.00 50.92 185 PRO A CA 1
ATOM 2656 C C . PRO A 1 165 ? 223.661 267.075 222.673 1.00 54.34 185 PRO A C 1
ATOM 2657 O O . PRO A 1 165 ? 222.985 267.557 223.584 1.00 62.59 185 PRO A O 1
ATOM 2668 N N . ASP A 1 166 ? 223.177 266.195 221.803 1.00 47.81 186 ASP A N 1
ATOM 2669 C CA . ASP A 1 166 ? 221.796 265.735 221.878 1.00 46.70 186 ASP A CA 1
ATOM 2670 C C . ASP A 1 166 ? 221.664 264.731 223.018 1.00 55.45 186 ASP A C 1
ATOM 2671 O O . ASP A 1 166 ? 222.292 263.667 222.990 1.00 59.87 186 ASP A O 1
ATOM 2680 N N . LEU A 1 167 ? 220.846 265.072 224.018 1.00 55.01 187 LEU A N 1
ATOM 2681 C CA . LEU A 1 167 ? 220.648 264.251 225.208 1.00 46.24 187 LEU A CA 1
ATOM 2682 C C . LEU A 1 167 ? 219.202 263.773 225.337 1.00 48.06 187 LEU A C 1
ATOM 2683 O O . LEU A 1 167 ? 218.797 263.307 226.406 1.00 55.07 187 LEU A O 1
ATOM 2699 N N . SER A 1 168 ? 218.420 263.849 224.258 1.00 52.26 188 SER A N 1
ATOM 2700 C CA . SER A 1 168 ? 217.010 263.485 224.341 1.00 53.86 188 SER A CA 1
ATOM 2701 C C . SER A 1 168 ? 216.821 261.990 224.566 1.00 56.46 188 SER A C 1
ATOM 2702 O O . SER A 1 168 ? 215.875 261.588 225.252 1.00 64.22 188 SER A O 1
ATOM 2710 N N . ASN A 1 169 ? 217.701 261.159 224.004 1.00 51.46 189 ASN A N 1
ATOM 2711 C CA . ASN A 1 169 ? 217.643 259.709 224.152 1.00 50.64 189 ASN A CA 1
ATOM 2712 C C . ASN A 1 169 ? 218.664 259.195 225.162 1.00 52.44 189 ASN A C 1
ATOM 2713 O O . ASN A 1 169 ? 219.077 258.033 225.093 1.00 56.68 189 ASN A O 1
ATOM 2724 N N . PHE A 1 170 ? 219.068 260.034 226.110 1.00 44.55 190 PHE A N 1
ATOM 2725 C CA . PHE A 1 170 ? 220.099 259.663 227.069 1.00 43.87 190 PHE A CA 1
ATOM 2726 C C . PHE A 1 170 ? 219.490 258.822 228.184 1.00 51.82 190 PHE A C 1
ATOM 2727 O O . PHE A 1 170 ? 218.562 259.265 228.868 1.00 54.94 190 PHE A O 1
ATOM 2744 N N . MET A 1 171 ? 220.009 257.610 228.365 1.00 60.44 191 MET A N 1
ATOM 2745 C CA . MET A 1 171 ? 219.593 256.781 229.488 1.00 54.16 191 MET A CA 1
ATOM 2746 C C . MET A 1 171 ? 220.208 257.317 230.773 1.00 56.68 191 MET A C 1
ATOM 2747 O O . MET A 1 171 ? 221.415 257.563 230.840 1.00 64.89 191 MET A O 1
ATOM 2761 N N . GLU A 1 172 ? 219.376 257.495 231.796 1.00 61.99 192 GLU A N 1
ATOM 2762 C CA . GLU A 1 172 ? 219.850 258.055 233.052 1.00 58.30 192 GLU A CA 1
ATOM 2763 C C . GLU A 1 172 ? 220.830 257.101 233.721 1.00 61.01 192 GLU A C 1
ATOM 2764 O O . GLU A 1 172 ? 220.621 255.886 233.750 1.00 55.72 192 GLU A O 1
ATOM 2776 N N . SER A 1 173 ? 221.907 257.664 234.258 1.00 55.29 193 SER A N 1
ATOM 2777 C CA . SER A 1 173 ? 222.956 256.890 234.901 1.00 50.80 193 SER A CA 1
ATOM 2778 C C . SER A 1 173 ? 222.683 256.750 236.392 1.00 56.00 193 SER A C 1
ATOM 2779 O O . SER A 1 173 ? 222.120 257.643 237.029 1.00 61.73 193 SER A O 1
ATOM 2787 N N . GLY A 1 174 ? 223.094 255.613 236.944 1.00 48.41 194 GLY A N 1
ATOM 2788 C CA . GLY A 1 174 ? 222.982 255.338 238.358 1.00 43.42 194 GLY A CA 1
ATOM 2789 C C . GLY A 1 174 ? 224.157 255.783 239.196 1.00 45.53 194 GLY A C 1
ATOM 2790 O O . GLY A 1 174 ? 224.161 255.537 240.406 1.00 54.98 194 GLY A O 1
ATOM 2794 N N . GLU A 1 175 ? 225.162 256.423 238.588 1.00 45.68 195 GLU A N 1
ATOM 2795 C CA . GLU A 1 175 ? 226.353 256.873 239.296 1.00 43.45 195 GLU A CA 1
ATOM 2796 C C . GLU A 1 175 ? 226.765 258.302 238.976 1.00 43.67 195 GLU A C 1
ATOM 2797 O O . GLU A 1 175 ? 227.565 258.867 239.729 1.00 44.45 195 GLU A O 1
ATOM 2809 N N . TRP A 1 176 ? 226.252 258.902 237.902 1.00 48.82 196 TRP A N 1
ATOM 2810 C CA . TRP A 1 176 ? 226.690 260.213 237.445 1.00 46.07 196 TRP A CA 1
ATOM 2811 C C . TRP A 1 176 ? 225.492 261.034 236.999 1.00 45.78 196 TRP A C 1
ATOM 2812 O O . TRP A 1 176 ? 224.522 260.493 236.464 1.00 53.08 196 TRP A O 1
ATOM 2833 N N . VAL A 1 177 ? 225.570 262.341 237.232 1.00 47.28 197 VAL A N 1
ATOM 2834 C CA . VAL A 1 177 ? 224.596 263.310 236.745 1.00 48.55 197 VAL A CA 1
ATOM 2835 C C . VAL A 1 177 ? 225.347 264.335 235.911 1.00 46.53 197 VAL A C 1
ATOM 2836 O O . VAL A 1 177 ? 226.322 264.929 236.385 1.00 61.40 197 VAL A O 1
ATOM 2849 N N . ILE A 1 178 ? 224.897 264.544 234.678 1.00 44.23 198 ILE A N 1
ATOM 2850 C CA . ILE A 1 178 ? 225.515 265.511 233.777 1.00 51.74 198 ILE A CA 1
ATOM 2851 C C . ILE A 1 178 ? 224.875 266.868 234.047 1.00 46.69 198 ILE A C 1
ATOM 2852 O O . ILE A 1 178 ? 223.696 267.078 233.751 1.00 50.79 198 ILE A O 1
ATOM 2868 N N . LYS A 1 179 ? 225.654 267.794 234.610 1.00 52.39 199 LYS A N 1
ATOM 2869 C CA . LYS A 1 179 ? 225.120 269.113 234.929 1.00 57.93 199 LYS A CA 1
ATOM 2870 C C . LYS A 1 179 ? 225.034 269.991 233.688 1.00 62.13 199 LYS A C 1
ATOM 2871 O O . LYS A 1 179 ? 223.992 270.602 233.425 1.00 64.83 199 LYS A O 1
ATOM 2890 N N . GLU A 1 180 ? 226.120 270.072 232.921 1.00 55.92 200 GLU A N 1
ATOM 2891 C CA . GLU A 1 180 ? 226.165 270.881 231.713 1.00 59.63 200 GLU A CA 1
ATOM 2892 C C . GLU A 1 180 ? 226.903 270.118 230.622 1.00 56.85 200 GLU A C 1
ATOM 2893 O O . GLU A 1 180 ? 227.689 269.207 230.889 1.00 58.98 200 GLU A O 1
ATOM 2905 N N . SER A 1 181 ? 226.622 270.499 229.380 1.00 51.49 201 SER A N 1
ATOM 2906 C CA . SER A 1 181 ? 227.284 269.916 228.226 1.00 49.12 201 SER A CA 1
ATOM 2907 C C . SER A 1 181 ? 227.318 270.953 227.117 1.00 52.31 201 SER A C 1
ATOM 2908 O O . SER A 1 181 ? 226.411 271.780 226.996 1.00 56.13 201 SER A O 1
ATOM 2916 N N . ARG A 1 182 ? 228.362 270.957 226.317 1.00 41.76 202 ARG A N 1
ATOM 2917 C CA . ARG A 1 182 ? 228.476 271.946 225.230 1.00 46.14 202 ARG A CA 1
ATOM 2918 C C . ARG A 1 182 ? 229.373 271.356 224.161 1.00 44.63 202 ARG A C 1
ATOM 2919 O O . ARG A 1 182 ? 229.980 270.346 224.429 1.00 53.14 202 ARG A O 1
ATOM 2940 N N . GLY A 1 183 ? 229.352 271.908 222.973 1.00 43.44 203 GLY A N 1
ATOM 2941 C CA . GLY A 1 183 ? 230.222 271.560 221.866 1.00 45.87 203 GLY A CA 1
ATOM 2942 C C . GLY A 1 183 ? 230.823 272.785 221.209 1.00 49.65 203 GLY A C 1
ATOM 2943 O O . GLY A 1 183 ? 230.090 273.657 220.733 1.00 51.83 203 GLY A O 1
ATOM 2947 N N . TRP A 1 184 ? 232.153 272.858 221.172 1.00 46.18 204 TRP A N 1
ATOM 2948 C CA . TRP A 1 184 ? 232.877 274.016 220.656 1.00 40.68 204 TRP A CA 1
ATOM 2949 C C . TRP A 1 184 ? 233.677 273.628 219.422 1.00 40.60 204 TRP A C 1
ATOM 2950 O O . TRP A 1 184 ? 234.402 272.629 219.435 1.00 47.26 204 TRP A O 1
ATOM 2971 N N . LYS A 1 185 ? 233.543 274.424 218.363 1.00 48.60 205 LYS A N 1
ATOM 2972 C CA . LYS A 1 185 ? 234.388 274.288 217.186 1.00 36.32 205 LYS A CA 1
ATOM 2973 C C . LYS A 1 185 ? 235.660 275.105 217.367 1.00 39.49 205 LYS A C 1
ATOM 2974 O O . LYS A 1 185 ? 235.620 276.238 217.854 1.00 48.22 205 LYS A O 1
ATOM 2993 N N . HIS A 1 186 ? 236.789 274.521 216.972 1.00 44.33 206 HIS A N 1
ATOM 2994 C CA . HIS A 1 186 ? 238.099 275.147 217.091 1.00 37.79 206 HIS A CA 1
ATOM 2995 C C . HIS A 1 186 ? 238.789 275.158 215.736 1.00 42.48 206 HIS A C 1
ATOM 2996 O O . HIS A 1 186 ? 238.825 274.132 215.043 1.00 55.48 206 HIS A O 1
ATOM 3010 N N . TRP A 1 187 ? 239.330 276.323 215.379 1.00 46.68 207 TRP A N 1
ATOM 3011 C CA . TRP A 1 187 ? 240.208 276.511 214.232 1.00 43.73 207 TRP A CA 1
ATOM 3012 C C . TRP A 1 187 ? 241.640 276.578 214.741 1.00 43.94 207 TRP A C 1
ATOM 3013 O O . TRP A 1 187 ? 241.922 277.302 215.701 1.00 53.18 207 TRP A O 1
ATOM 3034 N N . VAL A 1 188 ? 242.539 275.832 214.104 1.00 47.29 208 VAL A N 1
ATOM 3035 C CA . VAL A 1 188 ? 243.951 275.805 214.467 1.00 43.50 208 VAL A CA 1
ATOM 3036 C C . VAL A 1 188 ? 244.754 276.199 213.237 1.00 42.44 208 VAL A C 1
ATOM 3037 O O . VAL A 1 188 ? 244.634 275.564 212.182 1.00 52.32 208 VAL A O 1
ATOM 3050 N N . PHE A 1 189 ? 245.570 277.240 213.377 1.00 44.69 209 PHE A N 1
ATOM 3051 C CA . PHE A 1 189 ? 246.447 277.725 212.321 1.00 41.05 209 PHE A CA 1
ATOM 3052 C C . PHE A 1 189 ? 247.894 277.515 212.737 1.00 41.66 209 PHE A C 1
ATOM 3053 O O . PHE A 1 189 ? 248.252 277.742 213.897 1.00 48.41 209 PHE A O 1
ATOM 3070 N N . TYR A 1 190 ? 248.718 277.079 211.790 1.00 51.12 210 TYR A N 1
ATOM 3071 C CA . TYR A 1 190 ? 250.122 276.788 212.033 1.00 50.12 210 TYR A CA 1
ATOM 3072 C C . TYR A 1 190 ? 251.006 277.840 211.378 1.00 52.48 210 TYR A C 1
ATOM 3073 O O . TYR A 1 190 ? 250.625 278.490 210.401 1.00 56.95 210 TYR A O 1
ATOM 3091 N N . ALA A 1 191 ? 252.203 278.001 211.945 1.00 56.68 211 ALA A N 1
ATOM 3092 C CA . ALA A 1 191 ? 253.112 279.043 211.485 1.00 54.60 211 ALA A CA 1
ATOM 3093 C C . ALA A 1 191 ? 253.563 278.810 210.050 1.00 59.89 211 ALA A C 1
ATOM 3094 O O . ALA A 1 191 ? 253.688 279.768 209.279 1.00 62.58 211 ALA A O 1
ATOM 3101 N N . CYS A 1 192 ? 253.805 277.556 209.671 1.00 70.82 212 CYS A N 1
ATOM 3102 C CA . CYS A 1 192 ? 254.316 277.269 208.337 1.00 68.53 212 CYS A CA 1
ATOM 3103 C C . CYS A 1 192 ? 253.265 277.476 207.253 1.00 71.26 212 CYS A C 1
ATOM 3104 O O . CYS A 1 192 ? 253.604 277.936 206.158 1.00 74.80 212 CYS A O 1
ATOM 3112 N N . CYS A 1 193 ? 252.003 277.156 207.535 1.00 69.12 213 CYS A N 1
ATOM 3113 C CA . CYS A 1 193 ? 250.918 277.231 206.553 1.00 69.26 213 CYS A CA 1
ATOM 3114 C C . CYS A 1 193 ? 249.862 278.222 207.029 1.00 70.18 213 CYS A C 1
ATOM 3115 O O . CYS A 1 193 ? 248.947 277.839 207.781 1.00 71.78 213 CYS A O 1
ATOM 3123 N N . PRO A 1 194 ? 249.923 279.496 206.626 1.00 71.19 214 PRO A N 1
ATOM 3124 C CA . PRO A 1 194 ? 248.943 280.470 207.123 1.00 69.51 214 PRO A CA 1
ATOM 3125 C C . PRO A 1 194 ? 247.605 280.453 206.400 1.00 68.17 214 PRO A C 1
ATOM 3126 O O . PRO A 1 194 ? 246.736 281.261 206.746 1.00 68.83 214 PRO A O 1
ATOM 3137 N N . SER A 1 195 ? 247.407 279.563 205.422 1.00 70.63 215 SER A N 1
ATOM 3138 C CA . SER A 1 195 ? 246.184 279.526 204.630 1.00 68.46 215 SER A CA 1
ATOM 3139 C C . SER A 1 195 ? 245.293 278.326 204.917 1.00 64.70 215 SER A C 1
ATOM 3140 O O . SER A 1 195 ? 244.094 278.396 204.631 1.00 64.30 215 SER A O 1
ATOM 3148 N N . THR A 1 196 ? 245.835 277.244 205.475 1.00 58.17 216 THR A N 1
ATOM 3149 C CA . THR A 1 196 ? 245.082 276.009 205.676 1.00 60.89 216 THR A CA 1
ATOM 3150 C C . THR A 1 196 ? 244.715 275.861 207.150 1.00 58.64 216 THR A C 1
ATOM 3151 O O . THR A 1 196 ? 245.607 275.589 207.969 1.00 59.96 216 THR A O 1
ATOM 3162 N N . PRO A 1 197 ? 243.455 276.022 207.554 1.00 46.48 217 PRO A N 1
ATOM 3163 C CA . PRO A 1 197 ? 243.094 275.734 208.944 1.00 45.81 217 PRO A CA 1
ATOM 3164 C C . PRO A 1 197 ? 242.910 274.244 209.183 1.00 41.27 217 PRO A C 1
ATOM 3165 O O . PRO A 1 197 ? 242.674 273.458 208.264 1.00 50.44 217 PRO A O 1
ATOM 3176 N N . TYR A 1 198 ? 243.024 273.870 210.453 1.00 42.12 218 TYR A N 1
ATOM 3177 C CA . TYR A 1 198 ? 242.709 272.526 210.920 1.00 42.66 218 TYR A CA 1
ATOM 3178 C C . TYR A 1 198 ? 241.575 272.643 211.925 1.00 42.85 218 TYR A C 1
ATOM 3179 O O . TYR A 1 198 ? 241.714 273.324 212.946 1.00 46.36 218 TYR A O 1
ATOM 3197 N N . LEU A 1 199 ? 240.453 271.999 211.626 1.00 42.84 219 LEU A N 1
ATOM 3198 C CA . LEU A 1 199 ? 239.227 272.152 212.390 1.00 32.81 219 LEU A CA 1
ATOM 3199 C C . LEU A 1 199 ? 239.007 270.958 213.305 1.00 31.96 219 LEU A C 1
ATOM 3200 O O . LEU A 1 199 ? 239.398 269.831 212.993 1.00 40.52 219 LEU A O 1
ATOM 3216 N N . ASP A 1 200 ? 238.378 271.223 214.446 1.00 41.18 220 ASP A N 1
ATOM 3217 C CA . ASP A 1 200 ? 237.890 270.145 215.295 1.00 43.12 220 ASP A CA 1
ATOM 3218 C C . ASP A 1 200 ? 236.633 270.617 216.007 1.00 40.76 220 ASP A C 1
ATOM 3219 O O . ASP A 1 200 ? 236.370 271.816 216.104 1.00 47.96 220 ASP A O 1
ATOM 3228 N N . ILE A 1 201 ? 235.842 269.657 216.479 1.00 35.84 221 ILE A N 1
ATOM 3229 C CA . ILE A 1 201 ? 234.694 269.925 217.339 1.00 37.64 221 ILE A CA 1
ATOM 3230 C C . ILE A 1 201 ? 234.900 269.115 218.608 1.00 39.68 221 ILE A C 1
ATOM 3231 O O . ILE A 1 201 ? 235.030 267.887 218.550 1.00 50.46 221 ILE A O 1
ATOM 3247 N N . THR A 1 202 ? 234.944 269.798 219.746 1.00 37.75 222 THR A N 1
ATOM 3248 C CA . THR A 1 202 ? 235.132 269.167 221.049 1.00 44.39 222 THR A CA 1
ATOM 3249 C C . THR A 1 202 ? 233.814 269.266 221.805 1.00 43.66 222 THR A C 1
ATOM 3250 O O . THR A 1 202 ? 233.358 270.368 222.127 1.00 49.18 222 THR A O 1
ATOM 3261 N N . TYR A 1 203 ? 233.192 268.113 222.054 1.00 44.93 223 TYR A N 1
ATOM 3262 C CA . TYR A 1 203 ? 232.022 268.049 222.923 1.00 45.80 223 TYR A CA 1
ATOM 3263 C C . TYR A 1 203 ? 232.457 267.665 224.329 1.00 44.99 223 TYR A C 1
ATOM 3264 O O . TYR A 1 203 ? 233.088 266.626 224.516 1.00 52.57 223 TYR A O 1
ATOM 3282 N N . HIS A 1 204 ? 232.098 268.484 225.316 1.00 43.04 224 HIS A N 1
ATOM 3283 C CA . HIS A 1 204 ? 232.454 268.227 226.705 1.00 39.92 224 HIS A CA 1
ATOM 3284 C C . HIS A 1 204 ? 231.193 268.097 227.548 1.00 42.37 224 HIS A C 1
ATOM 3285 O O . HIS A 1 204 ? 230.154 268.704 227.262 1.00 51.29 224 HIS A O 1
ATOM 3299 N N . PHE A 1 205 ? 231.317 267.273 228.591 1.00 48.65 225 PHE A N 1
ATOM 3300 C CA . PHE A 1 205 ? 230.249 266.997 229.546 1.00 42.10 225 PHE A CA 1
ATOM 3301 C C . PHE A 1 205 ? 230.819 267.154 230.946 1.00 45.99 225 PHE A C 1
ATOM 3302 O O . PHE A 1 205 ? 231.898 266.624 231.239 1.00 53.24 225 PHE A O 1
ATOM 3319 N N . VAL A 1 206 ? 230.097 267.875 231.802 1.00 50.83 226 VAL A N 1
ATOM 3320 C CA . VAL A 1 206 ? 230.463 268.043 233.204 1.00 50.91 226 VAL A CA 1
ATOM 3321 C C . VAL A 1 206 ? 229.568 267.120 234.022 1.00 49.70 226 VAL A C 1
ATOM 3322 O O . VAL A 1 206 ? 228.345 267.275 234.033 1.00 55.61 226 VAL A O 1
ATOM 3335 N N . MET A 1 207 ? 230.183 266.165 234.711 1.00 50.81 227 MET A N 1
ATOM 3336 C CA . MET A 1 207 ? 229.494 265.123 235.456 1.00 46.26 227 MET A CA 1
ATOM 3337 C C . MET A 1 207 ? 229.781 265.257 236.945 1.00 56.81 227 MET A C 1
ATOM 3338 O O . MET A 1 207 ? 230.887 265.629 237.352 1.00 62.83 227 MET A O 1
ATOM 3352 N N . GLN A 1 208 ? 228.771 264.936 237.751 1.00 54.11 228 GLN A N 1
ATOM 3353 C CA . GLN A 1 208 ? 228.869 264.916 239.204 1.00 48.22 228 GLN A CA 1
ATOM 3354 C C . GLN A 1 208 ? 228.574 263.502 239.678 1.00 45.18 228 GLN A C 1
ATOM 3355 O O . GLN A 1 208 ? 227.562 262.912 239.287 1.00 48.96 228 GLN A O 1
ATOM 3369 N N . ARG A 1 209 ? 229.451 262.962 240.518 1.00 45.22 229 ARG A N 1
ATOM 3370 C CA . ARG A 1 209 ? 229.267 261.616 241.042 1.00 47.52 229 ARG A CA 1
ATOM 3371 C C . ARG A 1 209 ? 228.159 261.610 242.087 1.00 53.40 229 ARG A C 1
ATOM 3372 O O . ARG A 1 209 ? 228.091 262.500 242.940 1.00 56.08 229 ARG A O 1
ATOM 3393 N N . LEU A 1 210 ? 227.297 260.607 242.018 1.00 48.72 230 LEU A N 1
ATOM 3394 C CA . LEU A 1 210 ? 226.335 260.362 243.083 1.00 44.85 230 LEU A CA 1
ATOM 3395 C C . LEU A 1 210 ? 227.048 259.634 244.222 1.00 46.20 230 LEU A C 1
ATOM 3396 O O . LEU A 1 210 ? 227.516 258.508 244.012 1.00 51.35 230 LEU A O 1
ATOM 3412 N N . PRO A 1 211 ? 227.158 260.205 245.425 1.00 51.49 231 PRO A N 1
ATOM 3413 C CA . PRO A 1 211 ? 228.044 259.616 246.446 1.00 55.28 231 PRO A CA 1
ATOM 3414 C C . PRO A 1 211 ? 227.390 258.640 247.422 1.00 54.94 231 PRO A C 1
ATOM 3415 O O . PRO A 1 211 ? 228.059 258.247 248.383 1.00 60.23 231 PRO A O 1
ATOM 3426 N N . LEU A 1 212 ? 226.133 258.241 247.209 1.00 51.48 232 LEU A N 1
ATOM 3427 C CA . LEU A 1 212 ? 225.421 257.458 248.219 1.00 53.68 232 LEU A CA 1
ATOM 3428 C C . LEU A 1 212 ? 226.086 256.107 248.460 1.00 54.39 232 LEU A C 1
ATOM 3429 O O . LEU A 1 212 ? 226.189 255.658 249.609 1.00 56.31 232 LEU A O 1
ATOM 3445 N N . TYR A 1 213 ? 226.533 255.443 247.392 1.00 51.72 233 TYR A N 1
ATOM 3446 C CA . TYR A 1 213 ? 227.127 254.116 247.524 1.00 48.88 233 TYR A CA 1
ATOM 3447 C C . TYR A 1 213 ? 228.358 254.150 248.421 1.00 47.58 233 TYR A C 1
ATOM 3448 O O . TYR A 1 213 ? 228.490 253.343 249.351 1.00 49.83 233 TYR A O 1
ATOM 3466 N N . PHE A 1 214 ? 229.258 255.102 248.177 1.00 53.13 234 PHE A N 1
ATOM 3467 C CA . PHE A 1 214 ? 230.457 255.228 248.991 1.00 48.37 234 PHE A CA 1
ATOM 3468 C C . PHE A 1 214 ? 230.172 255.805 250.369 1.00 54.14 234 PHE A C 1
ATOM 3469 O O . PHE A 1 214 ? 230.924 255.527 251.306 1.00 58.38 234 PHE A O 1
ATOM 3486 N N . ILE A 1 215 ? 229.110 256.596 250.520 1.00 57.38 235 ILE A N 1
ATOM 3487 C CA . ILE A 1 215 ? 228.737 257.073 251.847 1.00 51.95 235 ILE A CA 1
ATOM 3488 C C . ILE A 1 215 ? 228.304 255.901 252.717 1.00 54.18 235 ILE A C 1
ATOM 3489 O O . ILE A 1 215 ? 228.739 255.762 253.866 1.00 54.40 235 ILE A O 1
ATOM 3505 N N . VAL A 1 216 ? 227.441 255.039 252.181 1.00 54.92 236 VAL A N 1
ATOM 3506 C CA . VAL A 1 216 ? 226.909 253.935 252.975 1.00 53.25 236 VAL A CA 1
ATOM 3507 C C . VAL A 1 216 ? 227.977 252.873 253.207 1.00 56.16 236 VAL A C 1
ATOM 3508 O O . VAL A 1 216 ? 228.141 252.375 254.327 1.00 57.08 236 VAL A O 1
ATOM 3521 N N . ASN A 1 217 ? 228.720 252.509 252.162 1.00 56.04 237 ASN A N 1
ATOM 3522 C CA . ASN A 1 217 ? 229.571 251.327 252.222 1.00 53.51 237 ASN A CA 1
ATOM 3523 C C . ASN A 1 217 ? 230.972 251.587 252.762 1.00 58.09 237 ASN A C 1
ATOM 3524 O O . ASN A 1 217 ? 231.683 250.617 253.046 1.00 61.44 237 ASN A O 1
ATOM 3535 N N . VAL A 1 218 ? 231.389 252.847 252.913 1.00 56.96 238 VAL A N 1
ATOM 3536 C CA . VAL A 1 218 ? 232.742 253.165 253.367 1.00 55.32 238 VAL A CA 1
ATOM 3537 C C . VAL A 1 218 ? 232.691 254.107 254.563 1.00 57.48 238 VAL A C 1
ATOM 3538 O O . VAL A 1 218 ? 233.317 253.845 255.596 1.00 63.98 238 VAL A O 1
ATOM 3551 N N . ILE A 1 219 ? 231.955 255.211 254.434 1.00 53.94 239 ILE A N 1
ATOM 3552 C CA . ILE A 1 219 ? 232.039 256.268 255.438 1.00 56.09 239 ILE A CA 1
ATOM 3553 C C . ILE A 1 219 ? 231.389 255.833 256.748 1.00 60.14 239 ILE A C 1
ATOM 3554 O O . ILE A 1 219 ? 231.895 256.143 257.831 1.00 66.89 239 ILE A O 1
ATOM 3570 N N . ILE A 1 220 ? 230.255 255.140 256.684 1.00 58.57 240 ILE A N 1
ATOM 3571 C CA . ILE A 1 220 ? 229.500 254.794 257.891 1.00 57.92 240 ILE A CA 1
ATOM 3572 C C . ILE A 1 220 ? 230.270 253.803 258.765 1.00 59.43 240 ILE A C 1
ATOM 3573 O O . ILE A 1 220 ? 230.349 254.016 259.986 1.00 64.10 240 ILE A O 1
ATOM 3589 N N . PRO A 1 221 ? 230.816 252.699 258.235 1.00 58.01 241 PRO A N 1
ATOM 3590 C CA . PRO A 1 221 ? 231.645 251.838 259.097 1.00 57.15 241 PRO A CA 1
ATOM 3591 C C . PRO A 1 221 ? 232.877 252.537 259.642 1.00 55.26 241 PRO A C 1
ATOM 3592 O O . PRO A 1 221 ? 233.288 252.249 260.773 1.00 62.42 241 PRO A O 1
ATOM 3603 N N . CYS A 1 222 ? 233.478 253.451 258.877 1.00 55.83 242 CYS A N 1
ATOM 3604 C CA . CYS A 1 222 ? 234.593 254.229 259.405 1.00 60.44 242 CYS A CA 1
ATOM 3605 C C . CYS A 1 222 ? 234.143 255.104 260.566 1.00 60.47 242 CYS A C 1
ATOM 3606 O O . CYS A 1 222 ? 234.860 255.241 261.561 1.00 65.47 242 CYS A O 1
ATOM 3614 N N . LEU A 1 223 ? 232.952 255.697 260.457 1.00 61.86 243 LEU A N 1
ATOM 3615 C CA . LEU A 1 223 ? 232.403 256.477 261.563 1.00 60.87 243 LEU A CA 1
ATOM 3616 C C . LEU A 1 223 ? 232.186 255.603 262.789 1.00 58.99 243 LEU A C 1
ATOM 3617 O O . LEU A 1 223 ? 232.483 256.014 263.917 1.00 62.75 243 LEU A O 1
ATOM 3633 N N . LEU A 1 224 ? 231.659 254.395 262.586 1.00 56.09 244 LEU A N 1
ATOM 3634 C CA . LEU A 1 224 ? 231.413 253.500 263.712 1.00 52.38 244 LEU A CA 1
ATOM 3635 C C . LEU A 1 224 ? 232.716 253.089 264.388 1.00 57.32 244 LEU A C 1
ATOM 3636 O O . LEU A 1 224 ? 232.796 253.056 265.621 1.00 61.92 244 LEU A O 1
ATOM 3652 N N . PHE A 1 225 ? 233.748 252.776 263.601 1.00 58.60 245 PHE A N 1
ATOM 3653 C CA . PHE A 1 225 ? 235.039 252.432 264.189 1.00 55.93 245 PHE A CA 1
ATOM 3654 C C . PHE A 1 225 ? 235.678 253.631 264.875 1.00 55.99 245 PHE A C 1
ATOM 3655 O O . PHE A 1 225 ? 236.366 253.467 265.888 1.00 60.05 245 PHE A O 1
ATOM 3672 N N . SER A 1 226 ? 235.473 254.836 264.341 1.00 59.89 246 SER A N 1
ATOM 3673 C CA . SER A 1 226 ? 236.003 256.028 264.986 1.00 58.38 246 SER A CA 1
ATOM 3674 C C . SER A 1 226 ? 235.311 256.300 266.313 1.00 59.24 246 SER A C 1
ATOM 3675 O O . SER A 1 226 ? 235.962 256.738 267.268 1.00 62.50 246 SER A O 1
ATOM 3683 N N . PHE A 1 227 ? 234.002 256.052 266.398 1.00 59.29 247 PHE A N 1
ATOM 3684 C CA . PHE A 1 227 ? 233.293 256.344 267.638 1.00 60.99 247 PHE A CA 1
ATOM 3685 C C . PHE A 1 227 ? 233.740 255.406 268.751 1.00 61.29 247 PHE A C 1
ATOM 3686 O O . PHE A 1 227 ? 233.872 255.823 269.907 1.00 67.44 247 PHE A O 1
ATOM 3703 N N . LEU A 1 228 ? 233.981 254.135 268.422 1.00 57.17 248 LEU A N 1
ATOM 3704 C CA . LEU A 1 228 ? 234.469 253.165 269.393 1.00 54.51 248 LEU A CA 1
ATOM 3705 C C . LEU A 1 228 ? 235.924 253.383 269.784 1.00 53.39 248 LEU A C 1
ATOM 3706 O O . LEU A 1 228 ? 236.393 252.743 270.729 1.00 58.06 248 LEU A O 1
ATOM 3722 N N . THR A 1 229 ? 236.648 254.258 269.084 1.00 59.15 249 THR A N 1
ATOM 3723 C CA . THR A 1 229 ? 238.057 254.466 269.396 1.00 57.89 249 THR A CA 1
ATOM 3724 C C . THR A 1 229 ? 238.232 255.134 270.754 1.00 60.21 249 THR A C 1
ATOM 3725 O O . THR A 1 229 ? 239.025 254.670 271.581 1.00 65.32 249 THR A O 1
ATOM 3736 N N . GLY A 1 230 ? 237.496 256.219 271.008 1.00 58.87 250 GLY A N 1
ATOM 3737 C CA . GLY A 1 230 ? 237.632 256.925 272.269 1.00 59.56 250 GLY A CA 1
ATOM 3738 C C . GLY A 1 230 ? 237.010 256.218 273.452 1.00 59.84 250 GLY A C 1
ATOM 3739 O O . GLY A 1 230 ? 237.350 256.532 274.598 1.00 61.84 250 GLY A O 1
ATOM 3743 N N . LEU A 1 231 ? 236.131 255.248 273.203 1.00 57.55 251 LEU A N 1
ATOM 3744 C CA . LEU A 1 231 ? 235.425 254.578 274.288 1.00 53.23 251 LEU A CA 1
ATOM 3745 C C . LEU A 1 231 ? 236.336 253.764 275.190 1.00 55.38 251 LEU A C 1
ATOM 3746 O O . LEU A 1 231 ? 235.907 253.384 276.284 1.00 62.99 251 LEU A O 1
ATOM 3762 N N . VAL A 1 232 ? 237.567 253.475 274.766 1.00 52.43 252 VAL A N 1
ATOM 3763 C CA . VAL A 1 232 ? 238.512 252.822 275.659 1.00 54.07 252 VAL A CA 1
ATOM 3764 C C . VAL A 1 232 ? 238.824 253.695 276.868 1.00 55.42 252 VAL A C 1
ATOM 3765 O O . VAL A 1 232 ? 239.228 253.173 277.912 1.00 59.81 252 VAL A O 1
ATOM 3778 N N . PHE A 1 233 ? 238.646 255.013 276.760 1.00 54.99 253 PHE A N 1
ATOM 3779 C CA . PHE A 1 233 ? 238.934 255.916 277.865 1.00 54.12 253 PHE A CA 1
ATOM 3780 C C . PHE A 1 233 ? 237.812 255.989 278.893 1.00 54.06 253 PHE A C 1
ATOM 3781 O O . PHE A 1 233 ? 237.998 256.631 279.931 1.00 59.00 253 PHE A O 1
ATOM 3798 N N . TYR A 1 234 ? 236.663 255.361 278.632 1.00 51.92 254 TYR A N 1
ATOM 3799 C CA . TYR A 1 234 ? 235.654 255.110 279.654 1.00 50.22 254 TYR A CA 1
ATOM 3800 C C . TYR A 1 234 ? 235.743 253.709 280.246 1.00 52.09 254 TYR A C 1
ATOM 3801 O O . TYR A 1 234 ? 235.025 253.418 281.206 1.00 53.33 254 TYR A O 1
ATOM 3819 N N . LEU A 1 235 ? 236.589 252.843 279.698 1.00 59.36 255 LEU A N 1
ATOM 3820 C CA . LEU A 1 235 ? 236.817 251.525 280.282 1.00 53.75 255 LEU A CA 1
ATOM 3821 C C . LEU A 1 235 ? 237.786 251.647 281.457 1.00 56.33 255 LEU A C 1
ATOM 3822 O O . LEU A 1 235 ? 238.898 252.149 281.275 1.00 64.08 255 LEU A O 1
ATOM 3838 N N . PRO A 1 236 ? 237.417 251.218 282.666 1.00 57.41 256 PRO A N 1
ATOM 3839 C CA . PRO A 1 236 ? 238.404 251.217 283.751 1.00 59.01 256 PRO A CA 1
ATOM 3840 C C . PRO A 1 236 ? 239.544 250.251 283.476 1.00 56.74 256 PRO A C 1
ATOM 3841 O O . PRO A 1 236 ? 239.377 249.218 282.824 1.00 61.05 256 PRO A O 1
ATOM 3852 N N . THR A 1 237 ? 240.722 250.607 283.989 1.00 62.34 257 THR A N 1
ATOM 3853 C CA . THR A 1 237 ? 241.898 249.766 283.798 1.00 62.81 257 THR A CA 1
ATOM 3854 C C . THR A 1 237 ? 241.801 248.472 284.594 1.00 60.90 257 THR A C 1
ATOM 3855 O O . THR A 1 237 ? 242.364 247.452 284.184 1.00 60.03 257 THR A O 1
ATOM 3866 N N . ASP A 1 238 ? 241.094 248.489 285.727 1.00 66.05 258 ASP A N 1
ATOM 3867 C CA . ASP A 1 238 ? 240.967 247.286 286.542 1.00 67.33 258 ASP A CA 1
ATOM 3868 C C . ASP A 1 238 ? 240.173 246.190 285.841 1.00 63.58 258 ASP A C 1
ATOM 3869 O O . ASP A 1 238 ? 240.255 245.029 286.252 1.00 65.50 258 ASP A O 1
ATOM 3878 N N . SER A 1 239 ? 239.408 246.527 284.801 1.00 61.27 259 SER A N 1
ATOM 3879 C CA . SER A 1 239 ? 238.676 245.505 284.062 1.00 63.37 259 SER A CA 1
ATOM 3880 C C . SER A 1 239 ? 239.617 244.568 283.317 1.00 60.64 259 SER A C 1
ATOM 3881 O O . SER A 1 239 ? 239.311 243.381 283.163 1.00 62.51 259 SER A O 1
ATOM 3889 N N . GLY A 1 240 ? 240.755 245.076 282.849 1.00 62.38 260 GLY A N 1
ATOM 3890 C CA . GLY A 1 240 ? 241.667 244.260 282.076 1.00 58.02 260 GLY A CA 1
ATOM 3891 C C . GLY A 1 240 ? 241.222 243.993 280.659 1.00 59.31 260 GLY A C 1
ATOM 3892 O O . GLY A 1 240 ? 241.654 243.002 280.066 1.00 61.87 260 GLY A O 1
ATOM 3896 N N . GLU A 1 241 ? 240.362 244.850 280.100 1.00 62.57 261 GLU A N 1
ATOM 3897 C CA . GLU A 1 241 ? 239.838 244.689 278.747 1.00 60.79 261 GLU A CA 1
ATOM 3898 C C . GLU A 1 241 ? 240.110 245.901 277.865 1.00 62.26 261 GLU A C 1
ATOM 3899 O O . GLU A 1 241 ? 239.558 245.982 276.762 1.00 69.78 261 GLU A O 1
ATOM 3911 N N . LYS A 1 242 ? 240.933 246.850 278.322 1.00 57.05 262 LYS A N 1
ATOM 3912 C CA . LYS A 1 242 ? 241.162 248.069 277.552 1.00 53.88 262 LYS A CA 1
ATOM 3913 C C . LYS A 1 242 ? 241.828 247.766 276.218 1.00 56.98 262 LYS A C 1
ATOM 3914 O O . LYS A 1 242 ? 241.330 248.160 275.153 1.00 64.57 262 LYS A O 1
ATOM 3933 N N . MET A 1 243 ? 242.952 247.054 276.253 1.00 59.45 263 MET A N 1
ATOM 3934 C CA . MET A 1 243 ? 243.704 246.855 275.027 1.00 60.26 263 MET A CA 1
ATOM 3935 C C . MET A 1 243 ? 243.077 245.777 274.162 1.00 56.74 263 MET A C 1
ATOM 3936 O O . MET A 1 243 ? 243.282 245.792 272.948 1.00 69.11 263 MET A O 1
ATOM 3950 N N . THR A 1 244 ? 242.278 244.883 274.749 1.00 52.56 264 THR A N 1
ATOM 3951 C CA . THR A 1 244 ? 241.418 244.025 273.941 1.00 59.71 264 THR A CA 1
ATOM 3952 C C . THR A 1 244 ? 240.525 244.866 273.041 1.00 58.92 264 THR A C 1
ATOM 3953 O O . THR A 1 244 ? 240.511 244.689 271.818 1.00 62.94 264 THR A O 1
ATOM 3964 N N . LEU A 1 245 ? 239.808 245.824 273.635 1.00 51.68 265 LEU A N 1
ATOM 3965 C CA . LEU A 1 245 ? 238.940 246.711 272.869 1.00 52.51 265 LEU A CA 1
ATOM 3966 C C . LEU A 1 245 ? 239.727 247.482 271.818 1.00 54.92 265 LEU A C 1
ATOM 3967 O O . LEU A 1 245 ? 239.346 247.516 270.641 1.00 59.11 265 LEU A O 1
ATOM 3983 N N . SER A 1 246 ? 240.841 248.095 272.221 1.00 52.93 266 SER A N 1
ATOM 3984 C CA . SER A 1 246 ? 241.576 248.958 271.301 1.00 52.34 266 SER A CA 1
ATOM 3985 C C . SER A 1 246 ? 242.161 248.166 270.132 1.00 55.48 266 SER A C 1
ATOM 3986 O O . SER A 1 246 ? 241.949 248.514 268.962 1.00 58.87 266 SER A O 1
ATOM 3994 N N . ILE A 1 247 ? 242.890 247.086 270.427 1.00 53.19 267 ILE A N 1
ATOM 3995 C CA . ILE A 1 247 ? 243.525 246.305 269.377 1.00 55.32 267 ILE A CA 1
ATOM 3996 C C . ILE A 1 247 ? 242.498 245.577 268.522 1.00 52.92 267 ILE A C 1
ATOM 3997 O O . ILE A 1 247 ? 242.734 245.369 267.329 1.00 58.56 267 ILE A O 1
ATOM 4013 N N . SER A 1 248 ? 241.341 245.215 269.072 1.00 50.31 268 SER A N 1
ATOM 4014 C CA . SER A 1 248 ? 240.330 244.560 268.259 1.00 52.36 268 SER A CA 1
ATOM 4015 C C . SER A 1 248 ? 239.589 245.544 267.360 1.00 49.16 268 SER A C 1
ATOM 4016 O O . SER A 1 248 ? 239.201 245.181 266.243 1.00 58.91 268 SER A O 1
ATOM 4024 N N . VAL A 1 249 ? 239.413 246.793 267.800 1.00 49.10 269 VAL A N 1
ATOM 4025 C CA . VAL A 1 249 ? 238.934 247.830 266.889 1.00 50.24 269 VAL A CA 1
ATOM 4026 C C . VAL A 1 249 ? 239.948 248.060 265.775 1.00 55.24 269 VAL A C 1
ATOM 4027 O O . VAL A 1 249 ? 239.579 248.259 264.609 1.00 61.45 269 VAL A O 1
ATOM 4040 N N . LEU A 1 250 ? 241.241 248.050 266.116 1.00 52.40 270 LEU A N 1
ATOM 4041 C CA . LEU A 1 250 ? 242.270 248.140 265.082 1.00 48.71 270 LEU A CA 1
ATOM 4042 C C . LEU A 1 250 ? 242.165 246.983 264.096 1.00 50.10 270 LEU A C 1
ATOM 4043 O O . LEU A 1 250 ? 242.331 247.170 262.886 1.00 54.41 270 LEU A O 1
ATOM 4059 N N . LEU A 1 251 ? 241.901 245.778 264.599 1.00 49.99 271 LEU A N 1
ATOM 4060 C CA . LEU A 1 251 ? 241.737 244.626 263.716 1.00 46.19 271 LEU A CA 1
ATOM 4061 C C . LEU A 1 251 ? 240.540 244.806 262.793 1.00 51.93 271 LEU A C 1
ATOM 4062 O O . LEU A 1 251 ? 240.604 244.468 261.606 1.00 61.29 271 LEU A O 1
ATOM 4078 N N . SER A 1 252 ? 239.427 245.312 263.329 1.00 50.21 272 SER A N 1
ATOM 4079 C CA . SER A 1 252 ? 238.255 245.557 262.494 1.00 49.26 272 SER A CA 1
ATOM 4080 C C . SER A 1 252 ? 238.565 246.576 261.404 1.00 52.94 272 SER A C 1
ATOM 4081 O O . SER A 1 252 ? 238.166 246.400 260.247 1.00 57.25 272 SER A O 1
ATOM 4089 N N . LEU A 1 253 ? 239.294 247.638 261.753 1.00 56.66 273 LEU A N 1
ATOM 4090 C CA . LEU A 1 253 ? 239.710 248.613 260.748 1.00 56.25 273 LEU A CA 1
ATOM 4091 C C . LEU A 1 253 ? 240.608 247.976 259.694 1.00 57.27 273 LEU A C 1
ATOM 4092 O O . LEU A 1 253 ? 240.480 248.266 258.498 1.00 59.77 273 LEU A O 1
ATOM 4108 N N . THR A 1 254 ? 241.528 247.110 260.118 1.00 52.65 274 THR A N 1
ATOM 4109 C CA . THR A 1 254 ? 242.454 246.495 259.174 1.00 49.05 274 THR A CA 1
ATOM 4110 C C . THR A 1 254 ? 241.729 245.542 258.231 1.00 49.48 274 THR A C 1
ATOM 4111 O O . THR A 1 254 ? 242.117 245.399 257.067 1.00 61.51 274 THR A O 1
ATOM 4122 N N . VAL A 1 255 ? 240.697 244.855 258.719 1.00 48.64 275 VAL A N 1
ATOM 4123 C CA . VAL A 1 255 ? 239.927 243.980 257.839 1.00 49.17 275 VAL A CA 1
ATOM 4124 C C . VAL A 1 255 ? 239.048 244.802 256.902 1.00 51.45 275 VAL A C 1
ATOM 4125 O O . VAL A 1 255 ? 238.845 244.432 255.740 1.00 60.85 275 VAL A O 1
ATOM 4138 N N . PHE A 1 256 ? 238.507 245.924 257.386 1.00 47.22 276 PHE A N 1
ATOM 4139 C CA . PHE A 1 256 ? 237.708 246.794 256.529 1.00 52.54 276 PHE A CA 1
ATOM 4140 C C . PHE A 1 256 ? 238.555 247.521 255.489 1.00 51.43 276 PHE A C 1
ATOM 4141 O O . PHE A 1 256 ? 238.011 248.004 254.487 1.00 50.69 276 PHE A O 1
ATOM 4158 N N . LEU A 1 257 ? 239.863 247.641 255.728 1.00 63.69 277 LEU A N 1
ATOM 4159 C CA . LEU A 1 257 ? 240.773 248.116 254.687 1.00 55.06 277 LEU A CA 1
ATOM 4160 C C . LEU A 1 257 ? 240.643 247.295 253.411 1.00 54.92 277 LEU A C 1
ATOM 4161 O O . LEU A 1 257 ? 240.730 247.847 252.309 1.00 63.11 277 LEU A O 1
ATOM 4177 N N . LEU A 1 258 ? 240.438 245.980 253.537 1.00 50.83 278 LEU A N 1
ATOM 4178 C CA . LEU A 1 258 ? 240.214 245.154 252.356 1.00 54.42 278 LEU A CA 1
ATOM 4179 C C . LEU A 1 258 ? 238.973 245.610 251.603 1.00 54.04 278 LEU A C 1
ATOM 4180 O O . LEU A 1 258 ? 238.987 245.714 250.371 1.00 62.14 278 LEU A O 1
ATOM 4196 N N . VAL A 1 259 ? 237.897 245.910 252.334 1.00 57.07 279 VAL A N 1
ATOM 4197 C CA . VAL A 1 259 ? 236.662 246.371 251.705 1.00 60.58 279 VAL A CA 1
ATOM 4198 C C . VAL A 1 259 ? 236.898 247.689 250.980 1.00 59.57 279 VAL A C 1
ATOM 4199 O O . VAL A 1 259 ? 236.469 247.872 249.833 1.00 56.70 279 VAL A O 1
ATOM 4212 N N . ILE A 1 260 ? 237.586 248.624 251.637 1.00 58.46 280 ILE A N 1
ATOM 4213 C CA . ILE A 1 260 ? 237.809 249.937 251.034 1.00 61.23 280 ILE A CA 1
ATOM 4214 C C . ILE A 1 260 ? 238.654 249.807 249.773 1.00 60.89 280 ILE A C 1
ATOM 4215 O O . ILE A 1 260 ? 238.349 250.419 248.744 1.00 66.64 280 ILE A O 1
ATOM 4231 N N . VAL A 1 261 ? 239.724 249.012 249.825 1.00 63.13 281 VAL A N 1
ATOM 4232 C CA . VAL A 1 261 ? 240.573 248.855 248.648 1.00 64.40 281 VAL A CA 1
ATOM 4233 C C . VAL A 1 261 ? 239.815 248.153 247.528 1.00 63.17 281 VAL A C 1
ATOM 4234 O O . VAL A 1 261 ? 240.012 248.457 246.346 1.00 69.84 281 VAL A O 1
ATOM 4247 N N . GLU A 1 262 ? 238.937 247.208 247.872 1.00 67.78 282 GLU A N 1
ATOM 4248 C CA . GLU A 1 262 ? 238.118 246.574 246.845 1.00 68.34 282 GLU A CA 1
ATOM 4249 C C . GLU A 1 262 ? 237.142 247.561 246.218 1.00 71.99 282 GLU A C 1
ATOM 4250 O O . GLU A 1 262 ? 236.826 247.441 245.028 1.00 69.61 282 GLU A O 1
ATOM 4262 N N . LEU A 1 263 ? 236.660 248.539 246.988 1.00 70.20 283 LEU A N 1
ATOM 4263 C CA . LEU A 1 263 ? 235.599 249.422 246.514 1.00 65.43 283 LEU A CA 1
ATOM 4264 C C . LEU A 1 263 ? 236.117 250.658 245.784 1.00 66.52 283 LEU A C 1
ATOM 4265 O O . LEU A 1 263 ? 235.607 250.988 244.709 1.00 69.49 283 LEU A O 1
ATOM 4281 N N . ILE A 1 264 ? 237.110 251.355 246.328 1.00 67.15 284 ILE A N 1
ATOM 4282 C CA . ILE A 1 264 ? 237.533 252.632 245.752 1.00 65.28 284 ILE A CA 1
ATOM 4283 C C . ILE A 1 264 ? 238.459 252.386 244.564 1.00 70.27 284 ILE A C 1
ATOM 4284 O O . ILE A 1 264 ? 239.122 251.340 244.510 1.00 68.08 284 ILE A O 1
ATOM 4300 N N . PRO A 1 265 ? 238.540 253.300 243.592 1.00 75.13 285 PRO A N 1
ATOM 4301 C CA . PRO A 1 265 ? 239.584 253.184 242.567 1.00 70.73 285 PRO A CA 1
ATOM 4302 C C . PRO A 1 265 ? 240.968 253.388 243.158 1.00 71.56 285 PRO A C 1
ATOM 4303 O O . PRO A 1 265 ? 241.157 254.176 244.087 1.00 69.03 285 PRO A O 1
ATOM 4314 N N . SER A 1 266 ? 241.944 252.672 242.597 1.00 74.62 286 SER A N 1
ATOM 4315 C CA . SER A 1 266 ? 243.329 252.724 243.069 1.00 70.80 286 SER A CA 1
ATOM 4316 C C . SER A 1 266 ? 244.143 253.611 242.131 1.00 69.21 286 SER A C 1
ATOM 4317 O O . SER A 1 266 ? 244.703 253.163 241.128 1.00 71.74 286 SER A O 1
ATOM 4325 N N . THR A 1 267 ? 244.213 254.895 242.479 1.00 70.56 287 THR A N 1
ATOM 4326 C CA . THR A 1 267 ? 244.925 255.899 241.701 1.00 73.50 287 THR A CA 1
ATOM 4327 C C . THR A 1 267 ? 245.967 256.587 242.574 1.00 73.09 287 THR A C 1
ATOM 4328 O O . THR A 1 267 ? 245.821 256.677 243.796 1.00 72.43 287 THR A O 1
ATOM 4339 N N . SER A 1 268 ? 247.029 257.075 241.923 1.00 67.06 288 SER A N 1
ATOM 4340 C CA . SER A 1 268 ? 248.127 257.771 242.590 1.00 64.42 288 SER A CA 1
ATOM 4341 C C . SER A 1 268 ? 248.260 259.218 242.129 1.00 66.92 288 SER A C 1
ATOM 4342 O O . SER A 1 268 ? 249.299 259.844 242.364 1.00 65.78 288 SER A O 1
ATOM 4350 N N . SER A 1 269 ? 247.234 259.768 241.478 1.00 63.48 289 SER A N 1
ATOM 4351 C C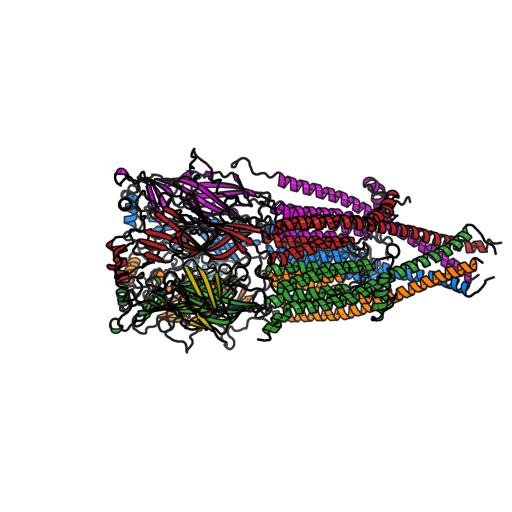A . SER A 1 269 ? 247.303 261.152 241.023 1.00 62.21 289 SER A CA 1
ATOM 4352 C C . SER A 1 269 ? 247.150 262.128 242.184 1.00 65.09 289 SER A C 1
ATOM 4353 O O . SER A 1 269 ? 247.807 263.174 242.209 1.00 65.71 289 SER A O 1
ATOM 4361 N N . ALA A 1 270 ? 246.285 261.809 243.143 1.00 63.78 290 ALA A N 1
ATOM 4362 C CA . ALA A 1 270 ? 246.106 262.642 244.323 1.00 56.22 290 ALA A CA 1
ATOM 4363 C C . ALA A 1 270 ? 245.470 261.800 245.417 1.00 58.61 290 ALA A C 1
ATOM 4364 O O . ALA A 1 270 ? 244.894 260.742 245.153 1.00 62.29 290 ALA A O 1
ATOM 4371 N N . VAL A 1 271 ? 245.586 262.281 246.646 1.00 61.48 291 VAL A N 1
ATOM 4372 C CA . VAL A 1 271 ? 244.969 261.599 247.786 1.00 61.39 291 VAL A CA 1
ATOM 4373 C C . VAL A 1 271 ? 243.478 261.933 247.803 1.00 61.46 291 VAL A C 1
ATOM 4374 O O . VAL A 1 271 ? 243.127 263.122 247.854 1.00 63.38 291 VAL A O 1
ATOM 4387 N N . PRO A 1 272 ? 242.571 260.955 247.758 1.00 53.56 292 PRO A N 1
ATOM 4388 C CA . PRO A 1 272 ? 241.144 261.285 247.829 1.00 57.67 292 PRO A CA 1
ATOM 4389 C C . PRO A 1 272 ? 240.715 261.638 249.247 1.00 61.89 292 PRO A C 1
ATOM 4390 O O . PRO A 1 272 ? 241.440 261.443 250.222 1.00 68.86 292 PRO A O 1
ATOM 4401 N N . LEU A 1 273 ? 239.496 262.173 249.341 1.00 59.69 293 LEU A N 1
ATOM 4402 C CA . LEU A 1 273 ? 238.933 262.501 250.648 1.00 60.09 293 LEU A CA 1
ATOM 4403 C C . LEU A 1 273 ? 238.678 261.241 251.465 1.00 60.89 293 LEU A C 1
ATOM 4404 O O . LEU A 1 273 ? 238.835 261.247 252.690 1.00 63.67 293 LEU A O 1
ATOM 4420 N N . ILE A 1 274 ? 238.272 260.153 250.806 1.00 64.97 294 ILE A N 1
ATOM 4421 C CA . ILE A 1 274 ? 238.099 258.881 251.504 1.00 63.08 294 ILE A CA 1
ATOM 4422 C C . ILE A 1 274 ? 239.437 258.372 252.018 1.00 63.61 294 ILE A C 1
ATOM 4423 O O . ILE A 1 274 ? 239.521 257.829 253.124 1.00 68.01 294 ILE A O 1
ATOM 4439 N N . GLY A 1 275 ? 240.496 258.515 251.221 1.00 59.18 295 GLY A N 1
ATOM 4440 C CA . GLY A 1 275 ? 241.814 258.129 251.696 1.00 60.35 295 GLY A CA 1
ATOM 4441 C C . GLY A 1 275 ? 242.251 258.946 252.896 1.00 60.31 295 GLY A C 1
ATOM 4442 O O . GLY A 1 275 ? 242.811 258.408 253.856 1.00 67.33 295 GLY A O 1
ATOM 4446 N N . LYS A 1 276 ? 241.990 260.255 252.864 1.00 58.87 296 LYS A N 1
ATOM 4447 C CA . LYS A 1 276 ? 242.318 261.100 254.007 1.00 59.07 296 LYS A CA 1
ATOM 4448 C C . LYS A 1 276 ? 241.520 260.708 255.242 1.00 60.39 296 LYS A C 1
ATOM 4449 O O . LYS A 1 276 ? 242.074 260.659 256.344 1.00 65.85 296 LYS A O 1
ATOM 4468 N N . TYR A 1 277 ? 240.226 260.420 255.084 1.00 60.81 297 TYR A N 1
ATOM 4469 C CA . TYR A 1 277 ? 239.422 260.018 256.233 1.00 62.58 297 TYR A CA 1
ATOM 4470 C C . TYR A 1 277 ? 239.880 258.673 256.782 1.00 65.63 297 TYR A C 1
ATOM 4471 O O . TYR A 1 277 ? 239.908 258.470 258.000 1.00 69.50 297 TYR A O 1
ATOM 4489 N N . MET A 1 278 ? 240.234 257.739 255.897 1.00 64.48 298 MET A N 1
ATOM 4490 C CA . MET A 1 278 ? 240.737 256.442 256.334 1.00 62.93 298 MET A CA 1
ATOM 4491 C C . MET A 1 278 ? 242.031 256.600 257.120 1.00 61.34 298 MET A C 1
ATOM 4492 O O . MET A 1 278 ? 242.199 255.993 258.186 1.00 63.91 298 MET A O 1
ATOM 4506 N N . LEU A 1 279 ? 242.960 257.410 256.608 1.00 60.29 299 LEU A N 1
ATOM 4507 C CA . LEU A 1 279 ? 244.214 257.620 257.319 1.00 59.12 299 LEU A CA 1
ATOM 4508 C C . LEU A 1 279 ? 243.984 258.335 258.642 1.00 58.86 299 LEU A C 1
ATOM 4509 O O . LEU A 1 279 ? 244.646 258.028 259.638 1.00 67.05 299 LEU A O 1
ATOM 4525 N N . PHE A 1 280 ? 243.058 259.296 258.676 1.00 60.37 300 PHE A N 1
ATOM 4526 C CA . PHE A 1 280 ? 242.743 259.956 259.937 1.00 59.30 300 PHE A CA 1
ATOM 4527 C C . PHE A 1 280 ? 242.181 258.969 260.947 1.00 59.32 300 PHE A C 1
ATOM 4528 O O . PHE A 1 280 ? 242.556 258.998 262.120 1.00 61.96 300 PHE A O 1
ATOM 4545 N N . THR A 1 281 ? 241.272 258.094 260.512 1.00 60.96 301 THR A N 1
ATOM 4546 C CA . THR A 1 281 ? 240.695 257.112 261.423 1.00 61.62 301 THR A CA 1
ATOM 4547 C C . THR A 1 281 ? 241.768 256.172 261.955 1.00 57.22 301 THR A C 1
ATOM 4548 O O . THR A 1 281 ? 241.799 255.859 263.154 1.00 62.89 301 THR A O 1
ATOM 4559 N N . MET A 1 282 ? 242.673 255.730 261.082 1.00 59.87 302 MET A N 1
ATOM 4560 C CA . MET A 1 282 ? 243.732 254.836 261.531 1.00 58.43 302 MET A CA 1
ATOM 4561 C C . MET A 1 282 ? 244.663 255.539 262.514 1.00 55.21 302 MET A C 1
ATOM 4562 O O . MET A 1 282 ? 244.970 254.986 263.574 1.00 62.91 302 MET A O 1
ATOM 4576 N N . VAL A 1 283 ? 245.090 256.767 262.204 1.00 54.44 303 VAL A N 1
ATOM 4577 C CA . VAL A 1 283 ? 245.955 257.507 263.123 1.00 52.32 303 VAL A CA 1
ATOM 4578 C C . VAL A 1 283 ? 245.240 257.772 264.440 1.00 51.13 303 VAL A C 1
ATOM 4579 O O . VAL A 1 283 ? 245.863 257.765 265.506 1.00 56.17 303 VAL A O 1
ATOM 4592 N N . PHE A 1 284 ? 243.930 258.012 264.387 1.00 55.04 304 PHE A N 1
ATOM 4593 C CA . PHE A 1 284 ? 243.128 258.162 265.594 1.00 55.71 304 PHE A CA 1
ATOM 4594 C C . PHE A 1 284 ? 243.216 256.914 266.462 1.00 58.71 304 PHE A C 1
ATOM 4595 O O . PHE A 1 284 ? 243.438 256.996 267.676 1.00 59.18 304 PHE A O 1
ATOM 4612 N N . VAL A 1 285 ? 243.059 255.742 265.843 1.00 55.94 305 VAL A N 1
ATOM 4613 C CA . VAL A 1 285 ? 243.121 254.492 266.596 1.00 51.49 305 VAL A CA 1
ATOM 4614 C C . VAL A 1 285 ? 244.514 254.280 267.181 1.00 49.75 305 VAL A C 1
ATOM 4615 O O . VAL A 1 285 ? 244.658 253.837 268.326 1.00 55.15 305 VAL A O 1
ATOM 4628 N N . ILE A 1 286 ? 245.561 254.577 266.409 1.00 55.23 306 ILE A N 1
ATOM 4629 C CA . ILE A 1 286 ? 246.918 254.363 266.909 1.00 51.69 306 ILE A CA 1
ATOM 4630 C C . ILE A 1 286 ? 247.221 255.314 268.061 1.00 50.47 306 ILE A C 1
ATOM 4631 O O . ILE A 1 286 ? 247.870 254.930 269.043 1.00 58.34 306 ILE A O 1
ATOM 4647 N N . ALA A 1 287 ? 246.780 256.569 267.957 1.00 51.16 307 ALA A N 1
ATOM 4648 C CA . ALA A 1 287 ? 246.966 257.508 269.057 1.00 50.99 307 ALA A CA 1
ATOM 4649 C C . ALA A 1 287 ? 246.216 257.045 270.297 1.00 58.88 307 ALA A C 1
ATOM 4650 O O . ALA A 1 287 ? 246.731 257.147 271.419 1.00 66.75 307 ALA A O 1
ATOM 4657 N N . SER A 1 288 ? 244.998 256.527 270.114 1.00 56.34 308 SER A N 1
ATOM 4658 C CA . SER A 1 288 ? 244.252 255.982 271.241 1.00 54.55 308 SER A CA 1
ATOM 4659 C C . SER A 1 288 ? 245.002 254.824 271.881 1.00 52.95 308 SER A C 1
ATOM 4660 O O . SER A 1 288 ? 245.049 254.711 273.108 1.00 58.28 308 SER A O 1
ATOM 4668 N N . ILE A 1 289 ? 245.607 253.961 271.063 1.00 55.08 309 ILE A N 1
ATOM 4669 C CA . ILE A 1 289 ? 246.361 252.826 271.590 1.00 50.96 309 ILE A CA 1
ATOM 4670 C C . ILE A 1 289 ? 247.566 253.307 272.392 1.00 55.63 309 ILE A C 1
ATOM 4671 O O . ILE A 1 289 ? 247.828 252.816 273.497 1.00 56.50 309 ILE A O 1
ATOM 4687 N N . ILE A 1 290 ? 248.318 254.269 271.850 1.00 54.97 310 ILE A N 1
ATOM 4688 C CA . ILE A 1 290 ? 249.511 254.768 272.535 1.00 52.47 310 ILE A CA 1
ATOM 4689 C C . ILE A 1 290 ? 249.126 255.393 273.870 1.00 51.17 310 ILE A C 1
ATOM 4690 O O . ILE A 1 290 ? 249.737 255.123 274.914 1.00 55.71 310 ILE A O 1
ATOM 4706 N N . ILE A 1 291 ? 248.094 256.234 273.855 1.00 56.40 311 ILE A N 1
ATOM 4707 C CA . ILE A 1 291 ? 247.711 256.943 275.067 1.00 52.83 311 ILE A CA 1
ATOM 4708 C C . ILE A 1 291 ? 247.092 255.981 276.076 1.00 57.41 311 ILE A C 1
ATOM 4709 O O . ILE A 1 291 ? 247.247 256.153 277.289 1.00 61.01 311 ILE A O 1
ATOM 4725 N N . THR A 1 292 ? 246.394 254.948 275.599 1.00 57.25 312 THR A N 1
ATOM 4726 C CA . THR A 1 292 ? 245.872 253.926 276.499 1.00 51.22 312 THR A CA 1
ATOM 4727 C C . THR A 1 292 ? 247.001 253.146 277.154 1.00 52.42 312 THR A C 1
ATOM 4728 O O . THR A 1 292 ? 246.907 252.780 278.330 1.00 59.70 312 THR A O 1
ATOM 4739 N N . VAL A 1 293 ? 248.071 252.868 276.406 1.00 54.71 313 VAL A N 1
ATOM 4740 C CA . VAL A 1 293 ? 249.231 252.210 276.999 1.00 52.98 313 VAL A CA 1
ATOM 4741 C C . VAL A 1 293 ? 249.844 253.103 278.068 1.00 54.63 313 VAL A C 1
ATOM 4742 O O . VAL A 1 293 ? 250.259 252.629 279.131 1.00 59.53 313 VAL A O 1
ATOM 4755 N N . ILE A 1 294 ? 249.915 254.410 277.801 1.00 57.46 314 ILE A N 1
ATOM 4756 C CA . ILE A 1 294 ? 250.437 255.341 278.801 1.00 54.94 314 ILE A CA 1
ATOM 4757 C C . ILE A 1 294 ? 249.561 255.321 280.051 1.00 57.88 314 ILE A C 1
ATOM 4758 O O . ILE A 1 294 ? 250.065 255.313 281.181 1.00 59.65 314 ILE A O 1
ATOM 4774 N N . VAL A 1 295 ? 248.240 255.321 279.867 1.00 64.51 315 VAL A N 1
ATOM 4775 C CA . VAL A 1 295 ? 247.321 255.302 281.003 1.00 60.19 315 VAL A CA 1
ATOM 4776 C C . VAL A 1 295 ? 247.482 254.017 281.806 1.00 60.09 315 VAL A C 1
ATOM 4777 O O . VAL A 1 295 ? 247.487 254.039 283.042 1.00 63.81 315 VAL A O 1
ATOM 4790 N N . ILE A 1 296 ? 247.604 252.878 281.124 1.00 59.02 316 ILE A N 1
ATOM 4791 C CA . ILE A 1 296 ? 247.742 251.605 281.823 1.00 55.63 316 ILE A CA 1
ATOM 4792 C C . ILE A 1 296 ? 249.068 251.551 282.570 1.00 58.37 316 ILE A C 1
ATOM 4793 O O . ILE A 1 296 ? 249.145 251.016 283.682 1.00 64.30 316 ILE A O 1
ATOM 4809 N N . ASN A 1 297 ? 250.131 252.094 281.974 1.00 62.33 317 ASN A N 1
ATOM 4810 C CA . ASN A 1 297 ? 251.410 252.166 282.671 1.00 62.04 317 ASN A CA 1
ATOM 4811 C C . ASN A 1 297 ? 251.323 253.053 283.905 1.00 62.48 317 ASN A C 1
ATOM 4812 O O . ASN A 1 297 ? 251.880 252.710 284.953 1.00 66.61 317 ASN A O 1
ATOM 4823 N N . THR A 1 298 ? 250.626 254.186 283.801 1.00 68.55 318 THR A N 1
ATOM 4824 C CA . THR A 1 298 ? 250.445 255.057 284.957 1.00 65.86 318 THR A CA 1
ATOM 4825 C C . THR A 1 298 ? 249.640 254.360 286.047 1.00 69.23 318 THR A C 1
ATOM 4826 O O . THR A 1 298 ? 249.909 254.537 287.240 1.00 74.63 318 THR A O 1
ATOM 4837 N N . HIS A 1 299 ? 248.645 253.568 285.648 1.00 70.59 319 HIS A N 1
ATOM 4838 C CA . HIS A 1 299 ? 247.777 252.893 286.605 1.00 69.12 319 HIS A CA 1
ATOM 4839 C C . HIS A 1 299 ? 248.539 251.870 287.441 1.00 70.84 319 HIS A C 1
ATOM 4840 O O . HIS A 1 299 ? 248.322 251.769 288.653 1.00 69.68 319 HIS A O 1
ATOM 4854 N N . HIS A 1 300 ? 249.436 251.105 286.814 1.00 73.77 320 HIS A N 1
ATOM 4855 C CA . HIS A 1 300 ? 250.126 249.997 287.466 1.00 70.71 320 HIS A CA 1
ATOM 4856 C C . HIS A 1 300 ? 251.483 250.395 288.044 1.00 74.22 320 HIS A C 1
ATOM 4857 O O . HIS A 1 300 ? 252.332 249.525 288.282 1.00 75.92 320 HIS A O 1
ATOM 4871 N N . ARG A 1 301 ? 251.710 251.680 288.300 1.00 86.59 321 ARG A N 1
ATOM 4872 C CA . ARG A 1 301 ? 252.987 252.117 288.848 1.00 87.76 321 ARG A CA 1
ATOM 4873 C C . ARG A 1 301 ? 253.105 251.660 290.295 1.00 92.93 321 ARG A C 1
ATOM 4874 O O . ARG A 1 301 ? 252.236 251.954 291.122 1.00 91.79 321 ARG A O 1
ATOM 4895 N N . SER A 1 302 ? 254.180 250.941 290.599 1.00 112.07 322 SER A N 1
ATOM 4896 C CA . SER A 1 302 ? 254.342 250.396 291.936 1.00 111.36 322 SER A CA 1
ATOM 4897 C C . SER A 1 302 ? 254.676 251.518 292.921 1.00 111.11 322 SER A C 1
ATOM 4898 O O . SER A 1 302 ? 255.374 252.470 292.559 1.00 110.78 322 SER A O 1
ATOM 4906 N N . PRO A 1 303 ? 254.199 251.442 294.170 1.00 113.10 323 PRO A N 1
ATOM 4907 C CA . PRO A 1 303 ? 254.510 252.525 295.115 1.00 113.62 323 PRO A CA 1
ATOM 4908 C C . PRO A 1 303 ? 255.971 252.568 295.520 1.00 113.32 323 PRO A C 1
ATOM 4909 O O . PRO A 1 303 ? 256.486 253.651 295.825 1.00 112.07 323 PRO A O 1
ATOM 4920 N N . SER A 1 304 ? 256.655 251.424 295.532 1.00 116.80 324 SER A N 1
ATOM 4921 C CA . SER A 1 304 ? 258.026 251.348 296.023 1.00 117.06 324 SER A CA 1
ATOM 4922 C C . SER A 1 304 ? 259.043 251.762 294.965 1.00 117.51 324 SER A C 1
ATOM 4923 O O . SER A 1 304 ? 259.880 252.635 295.214 1.00 115.69 324 SER A O 1
ATOM 4931 N N . THR A 1 305 ? 258.984 251.149 293.780 1.00 117.08 325 THR A N 1
ATOM 4932 C CA . THR A 1 305 ? 259.989 251.429 292.759 1.00 116.54 325 THR A CA 1
ATOM 4933 C C . THR A 1 305 ? 259.834 252.836 292.197 1.00 115.50 325 THR A C 1
ATOM 4934 O O . THR A 1 305 ? 260.832 253.534 291.979 1.00 114.32 325 THR A O 1
ATOM 4945 N N . HIS A 1 306 ? 258.597 253.272 291.961 1.00 112.36 326 HIS A N 1
ATOM 4946 C CA . HIS A 1 306 ? 258.305 254.584 291.389 1.00 111.92 326 HIS A CA 1
ATOM 4947 C C . HIS A 1 306 ? 257.825 255.512 292.497 1.00 110.30 326 HIS A C 1
ATOM 4948 O O . HIS A 1 306 ? 256.704 255.366 292.995 1.00 110.06 326 HIS A 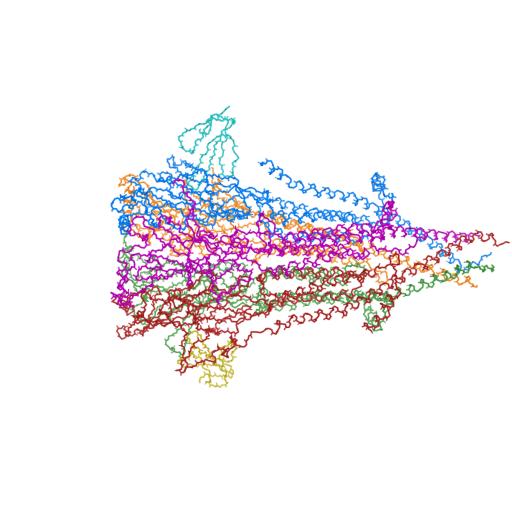O 1
ATOM 4962 N N . VAL A 1 307 ? 258.674 256.460 292.881 1.00 111.99 327 VAL A N 1
ATOM 4963 C CA . VAL A 1 307 ? 258.269 257.514 293.803 1.00 114.00 327 VAL A CA 1
ATOM 4964 C C . VAL A 1 307 ? 257.427 258.528 293.039 1.00 113.47 327 VAL A C 1
ATOM 4965 O O . VAL A 1 307 ? 257.630 258.761 291.843 1.00 112.75 327 VAL A O 1
ATOM 4978 N N . MET A 1 308 ? 256.471 259.134 293.731 1.00 110.40 328 MET A N 1
ATOM 4979 C CA . MET A 1 308 ? 255.528 260.039 293.083 1.00 109.60 328 MET A CA 1
ATOM 4980 C C . MET A 1 308 ? 256.190 261.399 292.871 1.00 110.87 328 MET A C 1
ATOM 4981 O O . MET A 1 308 ? 256.671 261.994 293.842 1.00 110.58 328 MET A O 1
ATOM 4995 N N . PRO A 1 309 ? 256.238 261.930 291.645 1.00 112.36 329 PRO A N 1
ATOM 4996 C CA . PRO A 1 309 ? 256.686 263.317 291.480 1.00 113.15 329 PRO A CA 1
ATOM 4997 C C . PRO A 1 309 ? 255.731 264.291 292.150 1.00 112.98 329 PRO A C 1
ATOM 4998 O O . PRO A 1 309 ? 254.530 264.040 292.271 1.00 112.24 329 PRO A O 1
ATOM 5009 N N . GLU A 1 310 ? 256.287 265.419 292.599 1.00 117.15 330 GLU A N 1
ATOM 5010 C CA . GLU A 1 310 ? 255.448 266.463 293.176 1.00 117.45 330 GLU A CA 1
ATOM 5011 C C . GLU A 1 310 ? 254.625 267.173 292.110 1.00 117.95 330 GLU A C 1
ATOM 5012 O O . GLU A 1 310 ? 253.488 267.577 292.376 1.00 117.30 330 GLU A O 1
ATOM 5024 N N . TRP A 1 311 ? 255.173 267.327 290.901 1.00 114.73 331 TRP A N 1
ATOM 5025 C CA . TRP A 1 311 ? 254.422 267.995 289.843 1.00 113.73 331 TRP A CA 1
ATOM 5026 C C . TRP A 1 311 ? 253.216 267.169 289.417 1.00 115.94 331 TRP A C 1
ATOM 5027 O O . TRP A 1 311 ? 252.158 267.734 289.124 1.00 114.25 331 TRP A O 1
ATOM 5048 N N . VAL A 1 312 ? 253.350 265.842 289.371 1.00 114.39 332 VAL A N 1
ATOM 5049 C CA . VAL A 1 312 ? 252.225 265.000 288.979 1.00 112.36 332 VAL A CA 1
ATOM 5050 C C . VAL A 1 312 ? 251.108 265.107 290.008 1.00 111.59 332 VAL A C 1
ATOM 5051 O O . VAL A 1 312 ? 249.930 265.263 289.659 1.00 111.35 332 VAL A O 1
ATOM 5064 N N . ARG A 1 313 ? 251.464 265.034 291.292 1.00 112.59 333 ARG A N 1
ATOM 5065 C CA . ARG A 1 313 ? 250.474 265.164 292.354 1.00 113.23 333 ARG A CA 1
ATOM 5066 C C . ARG A 1 313 ? 249.828 266.543 292.333 1.00 112.77 333 ARG A C 1
ATOM 5067 O O . ARG A 1 313 ? 248.633 266.683 292.616 1.00 111.25 333 ARG A O 1
ATOM 5088 N N . LYS A 1 314 ? 250.606 267.577 292.004 1.00 115.39 334 LYS A N 1
ATOM 5089 C CA . LYS A 1 314 ? 250.051 268.925 291.946 1.00 116.16 334 LYS A CA 1
ATOM 5090 C C . LYS A 1 314 ? 249.080 269.080 290.780 1.00 115.15 334 LYS A C 1
ATOM 5091 O O . LYS A 1 314 ? 248.007 269.674 290.932 1.00 113.52 334 LYS A O 1
ATOM 5110 N N . VAL A 1 315 ? 249.439 268.560 289.605 1.00 113.04 335 VAL A N 1
ATOM 5111 C CA . VAL A 1 315 ? 248.601 268.754 288.426 1.00 113.40 335 VAL A CA 1
ATOM 5112 C C . VAL A 1 315 ? 247.335 267.908 288.507 1.00 113.05 335 VAL A C 1
ATOM 5113 O O . VAL A 1 315 ? 246.230 268.403 288.255 1.00 112.58 335 VAL A O 1
ATOM 5126 N N . PHE A 1 316 ? 247.465 266.626 288.856 1.00 105.55 336 PHE A N 1
ATOM 5127 C CA . PHE A 1 316 ? 246.365 265.680 288.701 1.00 103.13 336 PHE A CA 1
ATOM 5128 C C . PHE A 1 316 ? 245.605 265.377 289.988 1.00 103.51 336 PHE A C 1
ATOM 5129 O O . PHE A 1 316 ? 244.594 264.669 289.922 1.00 103.82 336 PHE A O 1
ATOM 5146 N N . ILE A 1 317 ? 246.054 265.878 291.141 1.00 106.50 337 ILE A N 1
ATOM 5147 C CA . ILE A 1 317 ? 245.341 265.682 292.400 1.00 106.13 337 ILE A CA 1
ATOM 5148 C C . ILE A 1 317 ? 245.007 266.996 293.100 1.00 108.75 337 ILE A C 1
ATOM 5149 O O . ILE A 1 317 ? 243.969 267.064 293.778 1.00 108.09 337 ILE A O 1
ATOM 5165 N N . ASP A 1 318 ? 245.819 268.042 292.945 1.00 117.28 338 ASP A N 1
ATOM 5166 C CA . ASP A 1 318 ? 245.627 269.285 293.684 1.00 116.33 338 ASP A CA 1
ATOM 5167 C C . ASP A 1 318 ? 244.858 270.331 292.893 1.00 116.51 338 ASP A C 1
ATOM 5168 O O . ASP A 1 318 ? 243.846 270.844 293.380 1.00 115.72 338 ASP A O 1
ATOM 5177 N N . THR A 1 319 ? 245.229 270.544 291.626 1.00 118.72 339 THR A N 1
ATOM 5178 C CA . THR A 1 319 ? 244.529 271.517 290.741 1.00 120.05 339 THR A CA 1
ATOM 5179 C C . THR A 1 319 ? 243.412 270.781 289.990 1.00 119.33 339 THR A C 1
ATOM 5180 O O . THR A 1 319 ? 243.397 270.855 288.748 1.00 118.12 339 THR A O 1
ATOM 5191 N N . ILE A 1 320 ? 242.475 270.147 290.707 1.00 119.24 340 ILE A N 1
ATOM 5192 C CA . ILE A 1 320 ? 241.329 269.409 290.091 1.00 120.56 340 ILE A CA 1
ATOM 5193 C C . ILE A 1 320 ? 240.024 270.091 290.516 1.00 120.33 340 ILE A C 1
ATOM 5194 O O . ILE A 1 320 ? 239.372 269.595 291.454 1.00 118.82 340 ILE A O 1
ATOM 5210 N N . PRO A 1 321 ? 239.624 271.218 289.884 1.00 30.00 341 PRO A N 1
ATOM 5211 C CA . PRO A 1 321 ? 238.342 271.864 290.173 1.00 30.00 341 PRO A CA 1
ATOM 5212 C C . PRO A 1 321 ? 237.217 271.200 289.371 1.00 30.00 341 PRO A C 1
ATOM 5213 O O . PRO A 1 321 ? 236.095 271.663 289.468 1.00 30.00 341 PRO A O 1
ATOM 5224 N N . ASN A 1 322 ? 237.528 270.149 288.605 1.00 100.50 342 ASN A N 1
ATOM 5225 C CA . ASN A 1 322 ? 236.531 269.409 287.786 1.00 101.01 342 ASN A CA 1
ATOM 5226 C C . ASN A 1 322 ? 235.491 268.761 288.703 1.00 99.83 342 ASN A C 1
ATOM 5227 O O . ASN A 1 322 ? 235.639 268.879 289.936 1.00 99.63 342 ASN A O 1
ATOM 5238 N N . ILE A 1 323 ? 234.480 268.100 288.133 1.00 30.00 343 ILE A N 1
ATOM 5239 C CA . ILE A 1 323 ? 233.384 267.457 288.921 1.00 30.00 343 ILE A CA 1
ATOM 5240 C C . ILE A 1 323 ? 233.975 266.863 290.203 1.00 30.00 343 ILE A C 1
ATOM 5241 O O . ILE A 1 323 ? 234.963 266.111 290.088 1.00 30.00 343 ILE A O 1
ATOM 5257 N N . MET A 1 324 ? 233.384 267.152 291.369 1.00 30.00 344 MET A N 1
ATOM 5258 C CA . MET A 1 324 ? 233.888 266.703 292.696 1.00 30.00 344 MET A CA 1
ATOM 5259 C C . MET A 1 324 ? 233.207 265.389 293.082 1.00 30.00 344 MET A C 1
ATOM 5260 O O . MET A 1 324 ? 233.297 265.022 294.268 1.00 30.00 344 MET A O 1
ATOM 5274 N N . PHE A 1 325 ? 232.538 264.714 292.144 1.00 30.00 345 PHE A N 1
ATOM 5275 C CA . PHE A 1 325 ? 231.944 263.370 292.362 1.00 30.00 345 PHE A CA 1
ATOM 5276 C C . PHE A 1 325 ? 233.084 262.491 292.868 1.00 30.00 345 PHE A C 1
ATOM 5277 O O . PHE A 1 325 ? 232.822 261.462 293.502 1.00 30.00 345 PHE A O 1
ATOM 5294 N N . PHE A 1 326 ? 234.323 262.874 292.553 1.00 30.00 346 PHE A N 1
ATOM 5295 C CA . PHE A 1 326 ? 235.542 262.150 292.979 1.00 30.00 346 PHE A CA 1
ATOM 5296 C C . PHE A 1 326 ? 235.906 262.426 294.433 1.00 30.00 346 PHE A C 1
ATOM 5297 O O . PHE A 1 326 ? 235.417 263.430 294.978 1.00 30.00 346 PHE A O 1
ATOM 5314 N N . SER A 1 327 ? 236.736 261.576 295.037 1.00 30.00 347 SER A N 1
ATOM 5315 C CA . SER A 1 327 ? 237.279 261.789 296.400 1.00 30.00 347 SER A CA 1
ATOM 5316 C C . SER A 1 327 ? 238.788 261.934 296.228 1.00 30.00 347 SER A C 1
ATOM 5317 O O . SER A 1 327 ? 239.429 260.922 295.891 1.00 30.00 347 SER A O 1
ATOM 5325 N N . THR A 1 328 ? 239.338 263.132 296.414 1.00 30.00 348 THR A N 1
ATOM 5326 C CA . THR A 1 328 ? 240.779 263.406 296.174 1.00 30.00 348 THR A CA 1
ATOM 5327 C C . THR A 1 328 ? 241.627 262.280 296.771 1.00 30.00 348 THR A C 1
ATOM 5328 O O . THR A 1 328 ? 241.238 261.773 297.838 1.00 30.00 348 THR A O 1
ATOM 5339 N N . MET A 1 329 ? 242.723 261.902 296.105 1.00 30.00 349 MET A N 1
ATOM 5340 C CA . MET A 1 329 ? 243.650 260.831 296.568 1.00 30.00 349 MET A CA 1
ATOM 5341 C C . MET A 1 329 ? 242.953 259.473 296.441 1.00 30.00 349 MET A C 1
ATOM 5342 O O . MET A 1 329 ? 243.684 258.466 296.421 1.00 30.00 349 MET A O 1
ATOM 5356 N N . PRO A 1 365 ? 253.620 238.731 337.230 1.00 157.49 385 PRO A N 1
ATOM 5357 C CA . PRO A 1 365 ? 252.359 238.080 336.858 1.00 157.57 385 PRO A CA 1
ATOM 5358 C C . PRO A 1 365 ? 252.368 237.457 335.460 1.00 157.49 385 PRO A C 1
ATOM 5359 O O . PRO A 1 365 ? 251.384 236.820 335.084 1.00 156.26 385 PRO A O 1
ATOM 5370 N N . LEU A 1 366 ? 253.459 237.633 334.715 1.00 156.60 386 LEU A N 1
ATOM 5371 C CA . LEU A 1 366 ? 253.553 237.185 333.333 1.00 156.07 386 LEU A CA 1
ATOM 5372 C C . LEU A 1 366 ? 254.431 235.945 333.245 1.00 155.54 386 LEU A C 1
ATOM 5373 O O . LEU A 1 366 ? 255.432 235.825 333.957 1.00 155.28 386 LEU A O 1
ATOM 5389 N N . ILE A 1 367 ? 254.043 235.022 332.363 1.00 152.89 387 ILE A N 1
ATOM 5390 C CA . ILE A 1 367 ? 254.748 233.748 332.261 1.00 153.30 387 ILE A CA 1
ATOM 5391 C C . ILE A 1 367 ? 256.144 233.956 331.685 1.00 153.20 387 ILE A C 1
ATOM 5392 O O . ILE A 1 367 ? 257.121 233.367 332.163 1.00 152.88 387 ILE A O 1
ATOM 5408 N N . LYS A 1 368 ? 256.259 234.785 330.646 1.00 152.24 388 LYS A N 1
ATOM 5409 C CA . LYS A 1 368 ? 257.523 235.089 329.974 1.00 152.27 388 LYS A CA 1
ATOM 5410 C C . LYS A 1 368 ? 258.188 233.845 329.381 1.00 152.21 388 LYS A C 1
ATOM 5411 O O . LYS A 1 368 ? 259.408 233.824 329.183 1.00 150.98 388 LYS A O 1
ATOM 5430 N N . HIS A 1 369 ? 257.414 232.804 329.083 1.00 152.43 389 HIS A N 1
ATOM 5431 C CA . HIS A 1 369 ? 257.954 231.657 328.372 1.00 152.36 389 HIS A CA 1
ATOM 5432 C C . HIS A 1 369 ? 258.189 232.057 326.910 1.00 152.82 389 HIS A C 1
ATOM 5433 O O . HIS A 1 369 ? 257.508 232.951 326.401 1.00 151.90 389 HIS A O 1
ATOM 5447 N N . PRO A 1 370 ? 259.167 231.446 326.219 1.00 153.22 390 PRO A N 1
ATOM 5448 C CA . PRO A 1 370 ? 259.422 231.862 324.826 1.00 152.39 390 PRO A CA 1
ATOM 5449 C C . PRO A 1 370 ? 258.220 231.747 323.900 1.00 152.13 390 PRO A C 1
ATOM 5450 O O . PRO A 1 370 ? 258.100 232.549 322.968 1.00 151.70 390 PRO A O 1
ATOM 5461 N N . GLU A 1 371 ? 257.333 230.776 324.117 1.00 149.94 391 GLU A N 1
ATOM 5462 C CA . GLU A 1 371 ? 256.133 230.672 323.293 1.00 149.62 391 GLU A CA 1
ATOM 5463 C C . GLU A 1 371 ? 255.214 231.875 323.487 1.00 149.30 391 GLU A C 1
ATOM 5464 O O . GLU A 1 371 ? 254.662 232.402 322.515 1.00 148.68 391 GLU A O 1
ATOM 5476 N N . VAL A 1 372 ? 255.047 232.333 324.731 1.00 146.71 392 VAL A N 1
ATOM 5477 C CA . VAL A 1 372 ? 254.158 233.466 324.988 1.00 146.29 392 VAL A CA 1
ATOM 5478 C C . VAL A 1 372 ? 254.731 234.737 324.370 1.00 145.89 392 VAL A C 1
ATOM 5479 O O . VAL A 1 372 ? 254.014 235.520 323.729 1.00 145.44 392 VAL A O 1
ATOM 5492 N N . LYS A 1 373 ? 256.033 234.962 324.556 1.00 144.20 393 LYS A N 1
ATOM 5493 C CA . LYS A 1 373 ? 256.679 236.133 323.974 1.00 144.24 393 LYS A CA 1
ATOM 5494 C C . LYS A 1 373 ? 256.641 236.073 322.453 1.00 144.57 393 LYS A C 1
ATOM 5495 O O . LYS A 1 373 ? 256.449 237.098 321.789 1.00 144.33 393 LYS A O 1
ATOM 5514 N N . SER A 1 374 ? 256.821 234.878 321.887 1.00 144.24 394 SER A N 1
ATOM 5515 C CA . SER A 1 374 ? 256.728 234.717 320.442 1.00 143.11 394 SER A CA 1
ATOM 5516 C C . SER A 1 374 ? 255.321 235.014 319.945 1.00 143.18 394 SER A C 1
ATOM 5517 O O . SER A 1 374 ? 255.153 235.605 318.878 1.00 142.52 394 SER A O 1
ATOM 5525 N N . ALA A 1 375 ? 254.298 234.612 320.700 1.00 140.21 395 ALA A N 1
ATOM 5526 C CA . ALA A 1 375 ? 252.925 234.928 320.314 1.00 139.08 395 ALA A CA 1
ATOM 5527 C C . ALA A 1 375 ? 252.674 236.431 320.344 1.00 139.19 395 ALA A C 1
ATOM 5528 O O . ALA A 1 375 ? 252.012 236.978 319.451 1.00 138.88 395 ALA A O 1
ATOM 5535 N N . ILE A 1 376 ? 253.188 237.113 321.370 1.00 138.66 396 ILE A N 1
ATOM 5536 C CA . ILE A 1 376 ? 253.017 238.562 321.459 1.00 138.27 396 ILE A CA 1
ATOM 5537 C C . ILE A 1 376 ? 253.708 239.244 320.281 1.00 137.99 396 ILE A C 1
ATOM 5538 O O . ILE A 1 376 ? 253.132 240.117 319.611 1.00 137.33 396 ILE A O 1
ATOM 5554 N N . GLU A 1 377 ? 254.953 238.845 320.008 1.00 137.35 397 GLU A N 1
ATOM 5555 C CA . GLU A 1 377 ? 255.680 239.391 318.868 1.00 136.14 397 GLU A CA 1
ATOM 5556 C C . GLU A 1 377 ? 254.979 239.063 317.559 1.00 136.68 397 GLU A C 1
ATOM 5557 O O . GLU A 1 377 ? 254.997 239.870 316.627 1.00 136.38 397 GLU A O 1
ATOM 5569 N N . GLY A 1 378 ? 254.340 237.896 317.476 1.00 131.71 398 GLY A N 1
ATOM 5570 C CA . GLY A 1 378 ? 253.611 237.545 316.273 1.00 130.27 398 GLY A CA 1
ATOM 5571 C C . GLY A 1 378 ? 252.405 238.432 316.046 1.00 131.09 398 GLY A C 1
ATOM 5572 O O . GLY A 1 378 ? 252.148 238.857 314.920 1.00 131.42 398 GLY A O 1
ATOM 5576 N N . ILE A 1 379 ? 251.646 238.717 317.106 1.00 129.43 399 ILE A N 1
ATOM 5577 C CA . ILE A 1 379 ? 250.503 239.621 316.970 1.00 128.91 399 ILE A CA 1
ATOM 5578 C C . ILE A 1 379 ? 250.981 241.003 316.537 1.00 129.11 399 ILE A C 1
ATOM 5579 O O . ILE A 1 379 ? 250.392 241.639 315.645 1.00 128.66 399 ILE A O 1
ATOM 5595 N N . LYS A 1 380 ? 252.063 241.483 317.157 1.00 129.49 400 LYS A N 1
ATOM 5596 C CA . LYS A 1 380 ? 252.651 242.751 316.732 1.00 128.21 400 LYS A CA 1
ATOM 5597 C C . LYS A 1 380 ? 253.079 242.696 315.270 1.00 128.27 400 LYS A C 1
ATOM 5598 O O . LYS A 1 380 ? 252.957 243.691 314.545 1.00 128.15 400 LYS A O 1
ATOM 5617 N N . TYR A 1 381 ? 253.560 241.537 314.816 1.00 125.43 401 TYR A N 1
ATOM 5618 C CA . TYR A 1 381 ? 253.999 241.393 313.433 1.00 125.29 401 TYR A CA 1
ATOM 5619 C C . TYR A 1 381 ? 252.820 241.426 312.467 1.00 125.61 401 TYR A C 1
ATOM 5620 O O . TYR A 1 381 ? 252.922 242.014 311.385 1.00 126.24 401 TYR A O 1
ATOM 5638 N N . ILE A 1 382 ? 251.701 240.791 312.832 1.00 121.97 402 ILE A N 1
ATOM 5639 C CA . ILE A 1 382 ? 250.493 240.889 312.009 1.00 121.75 402 ILE A CA 1
ATOM 5640 C C . ILE A 1 382 ? 250.081 242.349 311.872 1.00 120.87 402 ILE A C 1
ATOM 5641 O O . ILE A 1 382 ? 249.776 242.832 310.771 1.00 120.13 402 ILE A O 1
ATOM 5657 N N . ALA A 1 383 ? 250.070 243.073 312.996 1.00 120.37 403 ALA A N 1
ATOM 5658 C CA . ALA A 1 383 ? 249.660 244.474 312.959 1.00 120.29 403 ALA A CA 1
ATOM 5659 C C . ALA A 1 383 ? 250.592 245.303 312.079 1.00 120.85 403 ALA A C 1
ATOM 5660 O O . ALA A 1 383 ? 250.133 246.101 311.251 1.00 120.86 403 ALA A O 1
ATOM 5667 N N . GLU A 1 384 ? 251.905 245.107 312.225 1.00 122.35 404 GLU A N 1
ATOM 5668 C CA . GLU A 1 384 ? 252.859 245.888 311.442 1.00 120.98 404 GLU A CA 1
ATOM 5669 C C . GLU A 1 384 ? 252.766 245.555 309.956 1.00 120.96 404 GLU A C 1
ATOM 5670 O O . GLU A 1 384 ? 252.860 246.450 309.105 1.00 121.50 404 GLU A O 1
ATOM 5682 N N . THR A 1 385 ? 252.587 244.274 309.624 1.00 118.01 405 THR A N 1
ATOM 5683 C CA . THR A 1 385 ? 252.473 243.881 308.224 1.00 118.45 405 THR A CA 1
ATOM 5684 C C . THR A 1 385 ? 251.229 244.487 307.588 1.00 118.46 405 THR A C 1
ATOM 5685 O O . THR A 1 385 ? 251.279 244.975 306.451 1.00 119.04 405 THR A O 1
ATOM 5696 N N . MET A 1 386 ? 250.104 244.478 308.308 1.00 114.35 406 MET A N 1
ATOM 5697 C CA . MET A 1 386 ? 248.897 245.092 307.765 1.00 113.11 406 MET A CA 1
ATOM 5698 C C . MET A 1 386 ? 249.064 246.602 307.624 1.00 113.22 406 MET A C 1
ATOM 5699 O O . MET A 1 386 ? 248.552 247.202 306.669 1.00 114.25 406 MET A O 1
ATOM 5713 N N . LYS A 1 387 ? 249.786 247.231 308.557 1.00 113.51 407 LYS A N 1
ATOM 5714 C CA . LYS A 1 387 ? 250.074 248.659 308.428 1.00 113.69 407 LYS A CA 1
ATOM 5715 C C . LYS A 1 387 ? 250.863 248.947 307.157 1.00 114.07 407 LYS A C 1
ATOM 5716 O O . LYS A 1 387 ? 250.535 249.874 306.402 1.00 114.00 407 LYS A O 1
ATOM 5735 N N . SER A 1 388 ? 251.907 248.155 306.904 1.00 113.47 408 SER A N 1
ATOM 5736 C CA . SER A 1 388 ? 252.716 248.357 305.706 1.00 114.08 408 SER A CA 1
ATOM 5737 C C . SER A 1 388 ? 251.894 248.127 304.445 1.00 114.75 408 SER A C 1
ATOM 5738 O O . SER A 1 388 ? 252.045 248.855 303.453 1.00 115.20 408 SER A O 1
ATOM 5746 N N . ASP A 1 389 ? 251.020 247.117 304.462 1.00 113.85 409 ASP A N 1
ATOM 5747 C CA . ASP A 1 389 ? 250.179 246.854 303.300 1.00 113.05 409 ASP A CA 1
ATOM 5748 C C . ASP A 1 389 ? 249.235 248.019 303.022 1.00 113.14 409 ASP A C 1
ATOM 5749 O O . ASP A 1 389 ? 249.056 248.414 301.863 1.00 113.88 409 ASP A O 1
ATOM 5758 N N . GLN A 1 390 ? 248.635 248.598 304.069 1.00 109.87 410 GLN A N 1
ATOM 5759 C CA . GLN A 1 390 ? 247.779 249.763 303.853 1.00 109.52 410 GLN A CA 1
ATOM 5760 C C . GLN A 1 390 ? 248.582 250.929 303.296 1.00 109.73 410 GLN A C 1
ATOM 5761 O O . GLN A 1 390 ? 248.108 251.654 302.412 1.00 109.85 410 GLN A O 1
ATOM 5775 N N . GLU A 1 391 ? 249.785 251.150 303.830 1.00 109.19 411 GLU A N 1
ATOM 5776 C CA . GLU A 1 391 ? 250.578 252.288 303.380 1.00 109.52 411 GLU A CA 1
ATOM 5777 C C . GLU A 1 391 ? 250.954 252.140 301.910 1.00 108.76 411 GLU A C 1
ATOM 5778 O O . GLU A 1 391 ? 250.931 253.119 301.157 1.00 108.32 411 GLU A O 1
ATOM 5790 N N . SER A 1 392 ? 251.295 250.922 301.482 1.00 108.42 412 SER A N 1
ATOM 5791 C CA . SER A 1 392 ? 251.559 250.693 300.064 1.00 109.72 412 SER A CA 1
ATOM 5792 C C . SER A 1 392 ? 250.302 250.903 299.224 1.00 109.92 412 SER A C 1
ATOM 5793 O O . SER A 1 392 ? 250.356 251.522 298.147 1.00 111.59 412 SER A O 1
ATOM 5801 N N . ASN A 1 393 ? 249.160 250.400 299.704 1.00 105.10 413 ASN A N 1
ATOM 5802 C CA . ASN A 1 393 ? 247.923 250.519 298.943 1.00 103.35 413 ASN A CA 1
ATOM 5803 C C . ASN A 1 393 ? 247.498 251.971 298.780 1.00 103.87 413 ASN A C 1
ATOM 5804 O O . ASN A 1 393 ? 246.865 252.316 297.779 1.00 105.56 413 ASN A O 1
ATOM 5815 N N . ASN A 1 394 ? 247.830 252.832 299.744 1.00 103.50 414 ASN A N 1
ATOM 5816 C CA . ASN A 1 394 ? 247.467 254.244 299.627 1.00 104.55 414 ASN A CA 1
ATOM 5817 C C . ASN A 1 394 ? 248.139 254.890 298.418 1.00 105.04 414 ASN A C 1
ATOM 5818 O O . ASN A 1 394 ? 247.488 255.573 297.616 1.00 103.20 414 ASN A O 1
ATOM 5829 N N . ALA A 1 395 ? 249.446 254.674 298.259 1.00 102.05 415 ALA A N 1
ATOM 5830 C CA . ALA A 1 395 ? 250.148 255.251 297.116 1.00 100.32 415 ALA A CA 1
ATOM 5831 C C . ALA A 1 395 ? 249.738 254.580 295.811 1.00 101.30 415 ALA A C 1
ATOM 5832 O O . ALA A 1 395 ? 249.667 255.244 294.762 1.00 103.11 415 ALA A O 1
ATOM 5839 N N . ALA A 1 396 ? 249.457 253.273 295.851 1.00 97.61 416 ALA A N 1
ATOM 5840 C CA . ALA A 1 396 ? 248.918 252.616 294.664 1.00 97.72 416 ALA A CA 1
ATOM 5841 C C . ALA A 1 396 ? 247.603 253.262 294.239 1.00 97.67 416 ALA A C 1
ATOM 5842 O O . ALA A 1 396 ? 247.383 253.523 293.049 1.00 97.60 416 ALA A O 1
ATOM 5849 N N . GLU A 1 397 ? 246.732 253.557 295.206 1.00 99.67 417 GLU A N 1
ATOM 5850 C CA . GLU A 1 397 ? 245.473 254.224 294.905 1.00 99.00 417 GLU A CA 1
ATOM 5851 C C . GLU A 1 397 ? 245.695 255.643 294.403 1.00 98.10 417 GLU A C 1
ATOM 5852 O O . GLU A 1 397 ? 244.907 256.139 293.594 1.00 99.41 417 GLU A O 1
ATOM 5864 N N . GLU A 1 398 ? 246.744 256.318 294.878 1.00 98.32 418 GLU A N 1
ATOM 5865 C CA . GLU A 1 398 ? 247.070 257.636 294.334 1.00 97.64 418 GLU A CA 1
ATOM 5866 C C . GLU A 1 398 ? 247.388 257.551 292.845 1.00 96.99 418 GLU A C 1
ATOM 5867 O O . GLU A 1 398 ? 246.865 258.335 292.037 1.00 96.81 418 GLU A O 1
ATOM 5879 N N . TRP A 1 399 ? 248.241 256.596 292.463 1.00 92.93 419 TRP A N 1
ATOM 5880 C CA . TRP A 1 399 ? 248.555 256.423 291.044 1.00 91.46 419 TRP A CA 1
ATOM 5881 C C . TRP A 1 399 ? 247.305 256.052 290.251 1.00 90.84 419 TRP A C 1
ATOM 5882 O O . TRP A 1 399 ? 247.103 256.526 289.121 1.00 92.49 419 TRP A O 1
ATOM 5903 N N . LYS A 1 400 ? 246.452 255.208 290.835 1.00 85.18 420 LYS A N 1
ATOM 5904 C CA . LYS A 1 400 ? 245.204 254.831 290.181 1.00 81.97 420 LYS A CA 1
ATOM 5905 C C . LYS A 1 400 ? 244.314 256.046 289.949 1.00 83.30 420 LYS A C 1
ATOM 5906 O O . LYS A 1 400 ? 243.699 256.182 288.886 1.00 85.38 420 LYS A O 1
ATOM 5925 N N . TYR A 1 401 ? 244.231 256.937 290.939 1.00 89.25 421 TYR A N 1
ATOM 5926 C CA . TYR A 1 401 ? 243.432 258.148 290.790 1.00 87.38 421 TYR A CA 1
ATOM 5927 C C . TYR A 1 401 ? 243.984 259.037 289.685 1.00 86.86 421 TYR A C 1
ATOM 5928 O O . TYR A 1 401 ? 243.218 259.631 288.916 1.00 84.60 421 TYR A O 1
ATOM 5946 N N . VAL A 1 402 ? 245.311 259.162 289.604 1.00 87.60 422 VAL A N 1
ATOM 5947 C CA . VAL A 1 402 ? 245.899 259.972 288.538 1.00 86.01 422 VAL A CA 1
ATOM 5948 C C . VAL A 1 402 ? 245.522 259.406 287.174 1.00 84.17 422 VAL A C 1
ATOM 5949 O O . VAL A 1 402 ? 245.092 260.145 286.273 1.00 87.63 422 VAL A O 1
ATOM 5962 N N . ALA A 1 403 ? 245.658 258.086 287.009 1.00 75.19 423 ALA A N 1
ATOM 5963 C CA . ALA A 1 403 ? 245.286 257.457 285.743 1.00 74.44 423 ALA A CA 1
ATOM 5964 C C . ALA A 1 403 ? 243.803 257.661 285.435 1.00 73.88 423 ALA A C 1
ATOM 5965 O O . ALA A 1 403 ? 243.427 257.903 284.280 1.00 75.27 423 ALA A O 1
ATOM 5972 N N . MET A 1 404 ? 242.951 257.583 286.461 1.00 75.26 424 MET A N 1
ATOM 5973 C CA . MET A 1 404 ? 241.522 257.836 286.286 1.00 71.13 424 MET A CA 1
ATOM 5974 C C . MET A 1 404 ? 241.272 259.249 285.771 1.00 70.62 424 MET A C 1
ATOM 5975 O O . MET A 1 404 ? 240.435 259.458 284.884 1.00 74.07 424 MET A O 1
ATOM 5989 N N . VAL A 1 405 ? 241.972 260.234 286.333 1.00 76.01 425 VAL A N 1
ATOM 5990 C CA . VAL A 1 405 ? 241.747 261.616 285.921 1.00 77.12 425 VAL A CA 1
ATOM 5991 C C . VAL A 1 405 ? 242.170 261.813 284.471 1.00 74.10 425 VAL A C 1
ATOM 5992 O O . VAL A 1 405 ? 241.476 262.485 283.690 1.00 73.55 425 VAL A O 1
ATOM 6005 N N . MET A 1 406 ? 243.308 261.227 284.078 1.00 69.27 426 MET A N 1
ATOM 6006 C CA . MET A 1 406 ? 243.709 261.366 282.677 1.00 69.24 426 MET A CA 1
ATOM 6007 C C . MET A 1 406 ? 242.705 260.678 281.764 1.00 72.29 426 MET A C 1
ATOM 6008 O O . MET A 1 406 ? 242.414 261.175 280.671 1.00 78.49 426 MET A O 1
ATOM 6022 N N . ASP A 1 407 ? 242.153 259.540 282.201 1.00 65.94 427 ASP A N 1
ATOM 6023 C CA . ASP A 1 407 ? 241.133 258.863 281.404 1.00 62.53 427 ASP A CA 1
ATOM 6024 C C . ASP A 1 407 ? 239.908 259.745 281.211 1.00 63.44 427 ASP A C 1
ATOM 6025 O O . ASP A 1 407 ? 239.369 259.845 280.099 1.00 63.69 427 ASP A O 1
ATOM 6034 N N . HIS A 1 408 ? 239.448 260.376 282.285 1.00 70.24 428 HIS A N 1
ATOM 6035 C CA . HIS A 1 408 ? 238.233 261.223 282.227 1.00 66.46 428 HIS A CA 1
ATOM 6036 C C . HIS A 1 408 ? 238.495 262.405 281.289 1.00 67.80 428 HIS A C 1
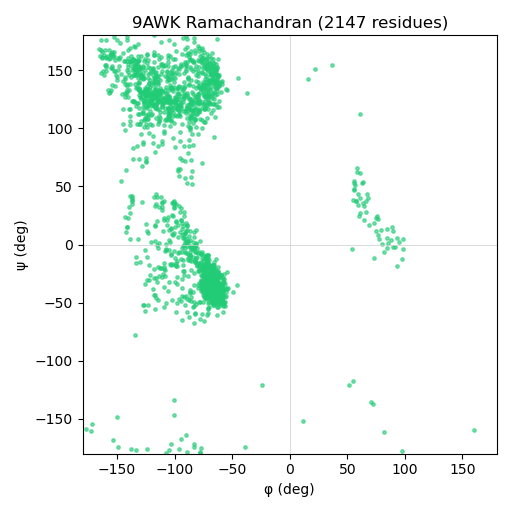ATOM 6037 O O . HIS A 1 408 ? 237.579 262.737 280.510 1.00 65.15 428 HIS A O 1
ATOM 6051 N N . ILE A 1 409 ? 239.692 263.001 281.319 1.00 68.80 429 ILE A N 1
ATOM 6052 C CA . ILE A 1 409 ? 239.985 264.104 280.404 1.00 68.83 429 ILE A CA 1
ATOM 6053 C C . ILE A 1 409 ? 240.035 263.608 278.958 1.00 65.23 429 ILE A C 1
ATOM 6054 O O . ILE A 1 409 ? 239.439 264.211 278.047 1.00 67.80 429 ILE A O 1
ATOM 6070 N N . LEU A 1 410 ? 240.737 262.502 278.718 1.00 61.73 430 LEU A N 1
ATOM 6071 C CA . LEU A 1 410 ? 241.001 262.103 277.345 1.00 64.94 430 LEU A CA 1
ATOM 6072 C C . LEU A 1 410 ? 239.799 261.465 276.670 1.00 63.77 430 LEU A C 1
ATOM 6073 O O . LEU A 1 410 ? 239.749 261.451 275.439 1.00 61.96 430 LEU A O 1
ATOM 6089 N N . LEU A 1 411 ? 238.818 260.969 277.427 1.00 64.51 431 LEU A N 1
ATOM 6090 C CA . LEU A 1 411 ? 237.574 260.541 276.793 1.00 61.12 431 LEU A CA 1
ATOM 6091 C C . LEU A 1 411 ? 236.910 261.713 276.079 1.00 62.32 431 LEU A C 1
ATOM 6092 O O . LEU A 1 411 ? 236.528 261.611 274.904 1.00 66.42 431 LEU A O 1
ATOM 6108 N N . ALA A 1 412 ? 236.771 262.842 276.777 1.00 63.84 432 ALA A N 1
ATOM 6109 C CA . ALA A 1 412 ? 236.182 264.026 276.166 1.00 62.04 432 ALA A CA 1
ATOM 6110 C C . ALA A 1 412 ? 237.042 264.536 275.020 1.00 62.80 432 ALA A C 1
ATOM 6111 O O . ALA A 1 412 ? 236.516 264.915 273.964 1.00 60.98 432 ALA A O 1
ATOM 6118 N N . VAL A 1 413 ? 238.368 264.543 275.205 1.00 66.34 433 VAL A N 1
ATOM 6119 C CA . VAL A 1 413 ? 239.251 265.016 274.139 1.00 62.81 433 VAL A CA 1
ATOM 6120 C C . VAL A 1 413 ? 239.078 264.163 272.886 1.00 67.69 433 VAL A C 1
ATOM 6121 O O . VAL A 1 413 ? 238.977 264.687 271.771 1.00 71.24 433 VAL A O 1
ATOM 6134 N N . PHE A 1 414 ? 239.027 262.839 273.046 1.00 65.71 434 PHE A N 1
ATOM 6135 C CA . PHE A 1 414 ? 238.937 261.964 271.885 1.00 60.84 434 PHE A CA 1
ATOM 6136 C C . PHE A 1 414 ? 237.570 262.034 271.221 1.00 62.35 434 PHE A C 1
ATOM 6137 O O . PHE A 1 414 ? 237.488 261.973 269.993 1.00 68.62 434 PHE A O 1
ATOM 6154 N N . MET A 1 415 ? 236.488 262.171 271.991 1.00 65.86 435 MET A N 1
ATOM 6155 C CA . MET A 1 415 ? 235.184 262.357 271.355 1.00 66.87 435 MET A CA 1
ATOM 6156 C C . MET A 1 415 ? 235.144 263.660 270.562 1.00 70.76 435 MET A C 1
ATOM 6157 O O . MET A 1 415 ? 234.626 263.702 269.432 1.00 72.02 435 MET A O 1
ATOM 6171 N N . LEU A 1 416 ? 235.707 264.731 271.130 1.00 72.20 436 LEU A N 1
ATOM 6172 C CA . LEU A 1 416 ? 235.754 266.001 270.417 1.00 70.68 436 LEU A CA 1
ATOM 6173 C C . LEU A 1 416 ? 236.573 265.882 269.140 1.00 71.46 436 LEU A C 1
ATOM 6174 O O . LEU A 1 416 ? 236.185 266.415 268.097 1.00 74.27 436 LEU A O 1
ATOM 6190 N N . VAL A 1 417 ? 237.709 265.184 269.200 1.00 68.77 437 VAL A N 1
ATOM 6191 C CA . VAL A 1 417 ? 238.521 265.000 268.001 1.00 67.62 437 VAL A CA 1
ATOM 6192 C C . VAL A 1 417 ? 237.780 264.151 266.976 1.00 67.32 437 VAL A C 1
ATOM 6193 O O . VAL A 1 417 ? 237.877 264.397 265.771 1.00 74.87 437 VAL A O 1
ATOM 6206 N N . CYS A 1 418 ? 237.027 263.148 267.431 1.00 69.35 438 CYS A N 1
ATOM 6207 C CA . CYS A 1 418 ? 236.275 262.309 266.505 1.00 69.16 438 CYS A CA 1
ATOM 6208 C C . CYS A 1 418 ? 235.251 263.129 265.734 1.00 74.11 438 CYS A C 1
ATOM 6209 O O . CYS A 1 418 ? 235.069 262.935 264.527 1.00 75.42 438 CYS A O 1
ATOM 6217 N N . ILE A 1 419 ? 234.566 264.046 266.417 1.00 78.30 439 ILE A N 1
ATOM 6218 C CA . ILE A 1 419 ? 233.623 264.920 265.719 1.00 77.54 439 ILE A CA 1
ATOM 6219 C C . ILE A 1 419 ? 234.374 265.887 264.803 1.00 77.43 439 ILE A C 1
ATOM 6220 O O . ILE A 1 419 ? 234.034 266.051 263.619 1.00 76.95 439 ILE A O 1
ATOM 6236 N N . ILE A 1 420 ? 235.423 266.520 265.335 1.00 77.74 440 ILE A N 1
ATOM 6237 C CA . ILE A 1 420 ? 236.041 267.659 264.668 1.00 77.17 440 ILE A CA 1
ATOM 6238 C C . ILE A 1 420 ? 236.795 267.213 263.423 1.00 78.41 440 ILE A C 1
ATOM 6239 O O . ILE A 1 420 ? 236.765 267.895 262.398 1.00 82.26 440 ILE A O 1
ATOM 6255 N N . GLY A 1 421 ? 237.507 266.089 263.494 1.00 78.03 441 GLY A N 1
ATOM 6256 C CA . GLY A 1 421 ? 238.257 265.635 262.336 1.00 77.35 441 GLY A CA 1
ATOM 6257 C C . GLY A 1 421 ? 237.357 265.201 261.197 1.00 77.61 441 GLY A C 1
ATOM 6258 O O . GLY A 1 421 ? 237.644 265.481 260.031 1.00 82.93 441 GLY A O 1
ATOM 6262 N N . THR A 1 422 ? 236.258 264.514 261.516 1.00 70.37 442 THR A N 1
ATOM 6263 C CA . THR A 1 422 ? 235.293 264.152 260.484 1.00 74.09 442 THR A CA 1
ATOM 6264 C C . THR A 1 422 ? 234.721 265.396 259.819 1.00 80.07 442 THR A C 1
ATOM 6265 O O . THR A 1 422 ? 234.654 265.480 258.581 1.00 82.10 442 THR A O 1
ATOM 6276 N N . LEU A 1 423 ? 234.320 266.386 260.626 1.00 82.97 443 LEU A N 1
ATOM 6277 C CA . LEU A 1 423 ? 233.789 267.614 260.047 1.00 78.43 443 LEU A CA 1
ATOM 6278 C C . LEU A 1 423 ? 234.848 268.343 259.228 1.00 78.21 443 LEU A C 1
ATOM 6279 O O . LEU A 1 423 ? 234.561 268.823 258.132 1.00 80.86 443 LEU A O 1
ATOM 6295 N N . ALA A 1 424 ? 236.086 268.402 259.716 1.00 78.95 444 ALA A N 1
ATOM 6296 C CA . ALA A 1 424 ? 237.136 269.089 258.975 1.00 81.28 444 ALA A CA 1
ATOM 6297 C C . ALA A 1 424 ? 237.439 268.391 257.658 1.00 83.19 444 ALA A C 1
ATOM 6298 O O . ALA A 1 424 ? 237.743 269.056 256.661 1.00 84.29 444 ALA A O 1
ATOM 6305 N N . VAL A 1 425 ? 237.363 267.060 257.631 1.00 74.73 445 VAL A N 1
ATOM 6306 C CA . VAL A 1 425 ? 237.646 266.332 256.401 1.00 74.54 445 VAL A CA 1
ATOM 6307 C C . VAL A 1 425 ? 236.540 266.564 255.378 1.00 78.54 445 VAL A C 1
ATOM 6308 O O . VAL A 1 425 ? 236.819 266.839 254.205 1.00 79.16 445 VAL A O 1
ATOM 6321 N N . PHE A 1 426 ? 235.275 266.479 255.801 1.00 75.35 446 PHE A N 1
ATOM 6322 C CA . PHE A 1 426 ? 234.169 266.427 254.845 1.00 76.65 446 PHE A CA 1
ATOM 6323 C C . PHE A 1 426 ? 233.480 267.765 254.594 1.00 79.64 446 PHE A C 1
ATOM 6324 O O . PHE A 1 426 ? 233.034 268.008 253.465 1.00 80.16 446 PHE A O 1
ATOM 6341 N N . ALA A 1 427 ? 233.370 268.639 255.596 1.00 90.84 447 ALA A N 1
ATOM 6342 C CA . ALA A 1 427 ? 232.637 269.886 255.422 1.00 89.59 447 ALA A CA 1
ATOM 6343 C C . ALA A 1 427 ? 233.296 270.795 254.397 1.00 88.25 447 ALA A C 1
ATOM 6344 O O . ALA A 1 427 ? 232.596 271.547 253.715 1.00 86.82 447 ALA A O 1
ATOM 6351 N N . GLY A 1 428 ? 234.621 270.723 254.251 1.00 88.28 448 GLY A N 1
ATOM 6352 C CA . GLY A 1 428 ? 235.310 271.562 253.285 1.00 86.85 448 GLY A CA 1
ATOM 6353 C C . GLY A 1 428 ? 234.819 271.385 251.863 1.00 89.91 448 GLY A C 1
ATOM 6354 O O . GLY A 1 428 ? 234.885 272.331 251.072 1.00 88.55 448 GLY A O 1
ATOM 6358 N N . ARG A 1 429 ? 234.318 270.195 251.526 1.00 87.62 449 ARG A N 1
ATOM 6359 C CA . ARG A 1 429 ? 233.676 269.936 250.244 1.00 84.96 449 ARG A CA 1
ATOM 6360 C C . ARG A 1 429 ? 232.156 269.961 250.321 1.00 86.89 449 ARG A C 1
ATOM 6361 O O . ARG A 1 429 ? 231.508 270.354 249.346 1.00 86.75 449 ARG A O 1
ATOM 6382 N N . LEU A 1 430 ? 231.563 269.564 251.452 1.00 89.57 450 LEU A N 1
ATOM 6383 C CA . LEU A 1 430 ? 230.104 269.557 251.536 1.00 86.49 450 LEU A CA 1
ATOM 6384 C C . LEU A 1 430 ? 229.533 270.972 251.536 1.00 89.60 450 LEU A C 1
ATOM 6385 O O . LEU A 1 430 ? 228.497 271.223 250.912 1.00 89.67 450 LEU A O 1
ATOM 6401 N N . ILE A 1 431 ? 230.183 271.911 252.226 1.00 101.28 451 ILE A N 1
ATOM 6402 C CA . ILE A 1 431 ? 229.705 273.289 252.226 1.00 102.04 451 ILE A CA 1
ATOM 6403 C C . ILE A 1 431 ? 229.874 273.905 250.842 1.00 100.91 451 ILE A C 1
ATOM 6404 O O . ILE A 1 431 ? 229.047 274.709 250.400 1.00 101.27 451 ILE A O 1
ATOM 6420 N N . GLU A 1 432 ? 230.947 273.540 250.137 1.00 102.98 452 GLU A N 1
ATOM 6421 C CA . GLU A 1 432 ? 231.108 273.980 248.753 1.00 103.02 452 GLU A CA 1
ATOM 6422 C C . GLU A 1 432 ? 229.988 273.435 247.873 1.00 103.48 452 GLU A C 1
ATOM 6423 O O . GLU A 1 432 ? 229.426 274.160 247.040 1.00 103.27 452 GLU A O 1
ATOM 6435 N N . LEU A 1 433 ? 229.646 272.157 248.052 1.00 100.27 453 LEU A N 1
ATOM 6436 C CA . LEU A 1 433 ? 228.550 271.558 247.297 1.00 100.39 453 LEU A CA 1
ATOM 6437 C C . LEU A 1 433 ? 227.215 272.196 247.662 1.00 101.61 453 LEU A C 1
ATOM 6438 O O . LEU A 1 433 ? 226.289 272.222 246.844 1.00 99.57 453 LEU A O 1
ATOM 6454 N N . ASN A 1 434 ? 227.093 272.697 248.892 1.00 107.47 454 ASN A N 1
ATOM 6455 C CA . ASN A 1 434 ? 225.877 273.400 249.294 1.00 105.85 454 ASN A CA 1
ATOM 6456 C C . ASN A 1 434 ? 225.829 274.797 248.686 1.00 106.63 454 ASN A C 1
ATOM 6457 O O . ASN A 1 434 ? 224.748 275.309 248.372 1.00 106.62 454 ASN A O 1
ATOM 6468 N N . GLN A 1 435 ? 226.993 275.426 248.516 1.00 111.79 455 GLN A N 1
ATOM 6469 C CA . GLN A 1 435 ? 227.043 276.773 247.954 1.00 111.93 455 GLN A CA 1
ATOM 6470 C C . GLN A 1 435 ? 226.808 276.763 246.447 1.00 112.10 455 GLN A C 1
ATOM 6471 O O . GLN A 1 435 ? 226.187 277.686 245.908 1.00 111.39 455 GLN A O 1
ATOM 6485 N N . GLN A 1 436 ? 227.298 275.734 245.748 1.00 114.29 456 GLN A N 1
ATOM 6486 C CA . GLN A 1 436 ? 227.241 275.754 244.287 1.00 115.40 456 GLN A CA 1
ATOM 6487 C C . GLN A 1 436 ? 225.805 275.712 243.774 1.00 116.08 456 GLN A C 1
ATOM 6488 O O . GLN A 1 436 ? 225.492 276.322 242.746 1.00 114.63 456 GLN A O 1
ATOM 6502 N N . GLY A 1 437 ? 224.922 275.004 244.467 1.00 117.52 457 GLY A N 1
ATOM 6503 C CA . GLY A 1 437 ? 223.538 274.903 244.044 1.00 116.41 457 GLY A CA 1
ATOM 6504 C C . GLY A 1 437 ? 222.679 276.041 244.557 1.00 115.87 457 GLY A C 1
ATOM 6505 O O . GLY A 1 437 ? 221.835 275.850 245.432 1.00 115.70 457 GLY A O 1
ATOM 6509 N N . SER B 2 1 ? 219.632 220.513 192.935 1.00 69.06 25 SER E N 1
ATOM 6510 C CA . SER B 2 1 ? 218.577 220.299 191.904 1.00 68.28 25 SER E CA 1
ATOM 6511 C C . SER B 2 1 ? 218.730 221.301 190.765 1.00 66.08 25 SER E C 1
ATOM 6512 O O . SER B 2 1 ? 218.951 222.488 190.999 1.00 66.72 25 SER E O 1
ATOM 6522 N N . GLU B 2 2 ? 218.611 220.814 189.528 1.00 70.27 26 GLU E N 1
ATOM 6523 C CA . GLU B 2 2 ? 218.764 221.691 188.373 1.00 70.14 26 GLU E CA 1
ATOM 6524 C C . GLU B 2 2 ? 217.636 222.712 188.299 1.00 70.52 26 GLU E C 1
ATOM 6525 O O . GLU B 2 2 ? 217.883 223.901 188.059 1.00 72.06 26 GLU E O 1
ATOM 6537 N N . ALA B 2 3 ? 216.392 222.269 188.509 1.00 64.47 27 ALA E N 1
ATOM 6538 C CA . ALA B 2 3 ? 215.262 223.191 188.486 1.00 62.07 27 ALA E CA 1
ATOM 6539 C C . ALA B 2 3 ? 215.389 224.250 189.568 1.00 63.83 27 ALA E C 1
ATOM 6540 O O . ALA B 2 3 ? 215.010 225.406 189.352 1.00 63.57 27 ALA E O 1
ATOM 6547 N N . GLU B 2 4 ? 215.925 223.876 190.730 1.00 62.70 28 GLU E N 1
ATOM 6548 C CA . GLU B 2 4 ? 216.191 224.859 191.772 1.00 57.29 28 GLU E CA 1
ATOM 6549 C C . GLU B 2 4 ? 217.199 225.897 191.294 1.00 57.14 28 GLU E C 1
ATOM 6550 O O . GLU B 2 4 ? 217.046 227.093 191.566 1.00 65.75 28 GLU E O 1
ATOM 6562 N N . GLY B 2 5 ? 218.226 225.460 190.563 1.00 49.89 29 GLY E N 1
ATOM 6563 C CA . GLY B 2 5 ? 219.201 226.402 190.036 1.00 53.73 29 GLY E CA 1
ATOM 6564 C C . GLY B 2 5 ? 218.601 227.361 189.026 1.00 57.89 29 GLY E C 1
ATOM 6565 O O . GLY B 2 5 ? 218.873 228.565 189.053 1.00 59.88 29 GLY E O 1
ATOM 6569 N N . ARG B 2 6 ? 217.778 226.840 188.112 1.00 59.15 30 ARG E N 1
ATOM 6570 C CA . ARG B 2 6 ? 217.138 227.715 187.132 1.00 60.68 30 ARG E CA 1
ATOM 6571 C C . ARG B 2 6 ? 216.175 228.686 187.803 1.00 62.48 30 ARG E C 1
ATOM 6572 O O . ARG B 2 6 ? 216.100 229.858 187.418 1.00 66.16 30 ARG E O 1
ATOM 6593 N N . LEU B 2 7 ? 215.430 228.220 188.807 1.00 51.69 31 LEU E N 1
ATOM 6594 C CA . LEU B 2 7 ? 214.551 229.119 189.543 1.00 47.84 31 LEU E CA 1
ATOM 6595 C C . LEU B 2 7 ? 215.349 230.212 190.241 1.00 53.61 31 LEU E C 1
ATOM 6596 O O . LEU B 2 7 ? 214.960 231.385 190.217 1.00 57.69 31 LEU E O 1
ATOM 6612 N N . ARG B 2 8 ? 216.476 229.849 190.858 1.00 55.95 32 ARG E N 1
ATOM 6613 C CA . ARG B 2 8 ? 217.290 230.846 191.544 1.00 51.26 32 ARG E CA 1
ATOM 6614 C C . ARG B 2 8 ? 217.850 231.867 190.564 1.00 48.65 32 ARG E C 1
ATOM 6615 O O . ARG B 2 8 ? 217.884 233.065 190.863 1.00 63.23 32 ARG E O 1
ATOM 6636 N N . GLU B 2 9 ? 218.286 231.419 189.385 1.00 54.68 33 GLU E N 1
ATOM 6637 C CA . GLU B 2 9 ? 218.798 232.371 188.405 1.00 60.40 33 GLU E CA 1
ATOM 6638 C C . GLU B 2 9 ? 217.686 233.268 187.872 1.00 57.41 33 GLU E C 1
ATOM 6639 O O . GLU B 2 9 ? 217.926 234.446 187.588 1.00 61.77 33 GLU E O 1
ATOM 6651 N N . LYS B 2 10 ? 216.470 232.735 187.730 1.00 54.71 34 LYS E N 1
ATOM 6652 C CA . LYS B 2 10 ? 215.349 233.560 187.290 1.00 51.68 34 LYS E CA 1
ATOM 6653 C C . LYS B 2 10 ? 215.003 234.619 188.329 1.00 52.70 34 LYS E C 1
ATOM 6654 O O . LYS B 2 10 ? 214.773 235.783 187.983 1.00 54.10 34 LYS E O 1
ATOM 6673 N N . LEU B 2 11 ? 214.955 234.235 189.607 1.00 52.44 35 LEU E N 1
ATOM 6674 C CA . LEU B 2 11 ? 214.539 235.178 190.640 1.00 52.43 35 LEU E CA 1
ATOM 6675 C C . LEU B 2 11 ? 215.552 236.297 190.828 1.00 52.81 35 LEU E C 1
ATOM 6676 O O . LEU B 2 11 ? 215.162 237.442 191.087 1.00 59.89 35 LEU E O 1
ATOM 6692 N N . PHE B 2 12 ? 216.843 235.996 190.695 1.00 48.15 36 PHE E N 1
ATOM 6693 C CA . PHE B 2 12 ? 217.908 236.942 190.992 1.00 48.99 36 PHE E CA 1
ATOM 6694 C C . PHE B 2 12 ? 218.484 237.611 189.749 1.00 52.69 36 PHE E C 1
ATOM 6695 O O . PHE B 2 12 ? 219.554 238.221 189.826 1.00 59.25 36 PHE E O 1
ATOM 6712 N N . SER B 2 13 ? 217.797 237.526 188.612 1.00 55.50 37 SER E N 1
ATOM 6713 C CA . SER B 2 13 ? 218.147 238.329 187.446 1.00 56.96 37 SER E CA 1
ATOM 6714 C C . SER B 2 13 ? 217.561 239.723 187.637 1.00 56.18 37 SER E C 1
ATOM 6715 O O . SER B 2 13 ? 216.338 239.896 187.625 1.00 53.66 37 SER E O 1
ATOM 6723 N N . GLY B 2 14 ? 218.428 240.715 187.820 1.00 55.85 38 GLY E N 1
ATOM 6724 C CA . GLY B 2 14 ? 217.979 242.069 188.068 1.00 57.19 38 GLY E CA 1
ATOM 6725 C C . GLY B 2 14 ? 217.533 242.346 189.485 1.00 53.46 38 GLY E C 1
ATOM 6726 O O . GLY B 2 14 ? 216.920 243.391 189.727 1.00 58.32 38 GLY E O 1
ATOM 6730 N N . TYR B 2 15 ? 217.815 241.448 190.425 1.00 48.26 39 TYR E N 1
ATOM 6731 C CA . TYR B 2 15 ? 217.427 241.621 191.818 1.00 36.96 39 TYR E CA 1
ATOM 6732 C C . TYR B 2 15 ? 218.551 242.313 192.575 1.00 44.27 39 TYR E C 1
ATOM 6733 O O . TYR B 2 15 ? 219.695 241.849 192.555 1.00 51.21 39 TYR E O 1
ATOM 6751 N N . ASP B 2 16 ? 218.223 243.419 193.238 1.00 45.81 40 ASP E N 1
ATOM 6752 C CA . ASP B 2 16 ? 219.163 244.154 194.076 1.00 42.51 40 ASP E CA 1
ATOM 6753 C C . ASP B 2 16 ? 218.733 243.988 195.526 1.00 44.96 40 ASP E C 1
ATOM 6754 O O . ASP B 2 16 ? 217.634 244.408 195.903 1.00 41.34 40 ASP E O 1
ATOM 6763 N N . SER B 2 17 ? 219.598 243.380 196.333 1.00 48.16 41 SER E N 1
ATOM 6764 C CA . SER B 2 17 ? 219.266 243.067 197.716 1.00 41.95 41 SER E CA 1
ATOM 6765 C C . SER B 2 17 ? 219.397 244.263 198.651 1.00 44.24 41 SER E C 1
ATOM 6766 O O . SER B 2 17 ? 219.007 244.153 199.817 1.00 56.35 41 SER E O 1
ATOM 6774 N N . THR B 2 18 ? 219.927 245.391 198.181 1.00 39.32 42 THR E N 1
ATOM 6775 C CA . THR B 2 18 ? 220.008 246.610 198.976 1.00 38.78 42 THR E CA 1
ATOM 6776 C C . THR B 2 18 ? 218.804 247.524 198.786 1.00 34.69 42 THR E C 1
ATOM 6777 O O . THR B 2 18 ? 218.751 248.583 199.418 1.00 46.33 42 THR E O 1
ATOM 6788 N N . VAL B 2 19 ? 217.842 247.144 197.947 1.00 34.51 43 VAL E N 1
ATOM 6789 C CA . VAL B 2 19 ? 216.680 247.969 197.636 1.00 39.73 43 VAL E CA 1
ATOM 6790 C C . VAL B 2 19 ? 215.472 247.382 198.352 1.00 33.41 43 VAL E C 1
ATOM 6791 O O . VAL B 2 19 ? 215.165 246.194 198.201 1.00 43.46 43 VAL E O 1
ATOM 6804 N N . ARG B 2 20 ? 214.788 248.215 199.124 1.00 42.74 44 ARG E N 1
ATOM 6805 C CA . ARG B 2 20 ? 213.608 247.775 199.850 1.00 37.81 44 ARG E CA 1
ATOM 6806 C C . ARG B 2 20 ? 212.499 247.393 198.869 1.00 38.86 44 ARG E C 1
ATOM 6807 O O . ARG B 2 20 ? 212.244 248.142 197.917 1.00 52.87 44 ARG E O 1
ATOM 6828 N N . PRO B 2 21 ? 211.805 246.246 199.061 1.00 42.21 45 PRO E N 1
ATOM 6829 C CA . PRO B 2 21 ? 210.732 245.896 198.119 1.00 45.30 45 PRO E CA 1
ATOM 6830 C C . PRO B 2 21 ? 209.505 246.779 198.275 1.00 48.55 45 PRO E C 1
ATOM 6831 O O . PRO B 2 21 ? 208.778 246.675 199.267 1.00 59.46 45 PRO E O 1
ATOM 6842 N N . ALA B 2 22 ? 209.271 247.653 197.299 1.00 43.82 46 ALA E N 1
ATOM 6843 C CA . ALA B 2 22 ? 208.095 248.517 197.280 1.00 48.85 46 ALA E CA 1
ATOM 6844 C C . ALA B 2 22 ? 207.675 248.678 195.829 1.00 53.70 46 ALA E C 1
ATOM 6845 O O . ALA B 2 22 ? 208.318 249.417 195.078 1.00 61.38 46 ALA E O 1
ATOM 6852 N N . ARG B 2 23 ? 206.605 247.984 195.434 1.00 59.95 47 ARG E N 1
ATOM 6853 C CA . ARG B 2 23 ? 206.196 247.987 194.033 1.00 60.13 47 ARG E CA 1
ATOM 6854 C C . ARG B 2 23 ? 205.805 249.387 193.575 1.00 66.19 47 ARG E C 1
ATOM 6855 O O . ARG B 2 23 ? 206.067 249.767 192.427 1.00 67.16 47 ARG E O 1
ATOM 6876 N N . GLU B 2 24 ? 205.176 250.164 194.454 1.00 63.90 48 GLU E N 1
ATOM 6877 C CA . GLU B 2 24 ? 204.834 251.554 194.199 1.00 62.85 48 GLU E CA 1
ATOM 6878 C C . GLU B 2 24 ? 205.553 252.442 195.204 1.00 65.42 48 GLU E C 1
ATOM 6879 O O . GLU B 2 24 ? 205.942 252.002 196.288 1.00 69.41 48 GLU E O 1
ATOM 6891 N N . VAL B 2 25 ? 205.731 253.703 194.832 1.00 68.32 49 VAL E N 1
ATOM 6892 C CA . VAL B 2 25 ? 206.348 254.675 195.727 1.00 67.01 49 VAL E CA 1
ATOM 6893 C C . VAL B 2 25 ? 205.348 255.025 196.819 1.00 68.89 49 VAL E C 1
ATOM 6894 O O . VAL B 2 25 ? 204.199 255.385 196.535 1.00 71.24 49 VAL E O 1
ATOM 6907 N N . GLY B 2 26 ? 205.785 254.916 198.072 1.00 65.89 50 GLY E N 1
ATOM 6908 C CA . GLY B 2 26 ? 204.918 255.071 199.221 1.00 65.20 50 GLY E CA 1
ATOM 6909 C C . GLY B 2 26 ? 204.421 253.773 199.818 1.00 65.90 50 GLY E C 1
ATOM 6910 O O . GLY B 2 26 ? 203.740 253.810 200.849 1.00 71.72 50 GLY E O 1
ATOM 6914 N N . ASP B 2 27 ? 204.738 252.631 199.212 1.00 59.22 51 ASP E N 1
ATOM 6915 C CA . ASP B 2 27 ? 204.336 251.345 199.760 1.00 58.40 51 ASP E CA 1
ATOM 6916 C C . ASP B 2 27 ? 205.204 250.997 200.960 1.00 57.22 51 ASP E C 1
ATOM 6917 O O . ASP B 2 27 ? 206.420 251.204 200.945 1.00 61.04 51 ASP E O 1
ATOM 6926 N N . ARG B 2 28 ? 204.570 250.469 202.000 1.00 51.64 52 ARG E N 1
ATOM 6927 C CA . ARG B 2 28 ? 205.266 250.031 203.198 1.00 50.71 52 ARG E CA 1
ATOM 6928 C C . ARG B 2 28 ? 205.567 248.540 203.117 1.00 51.22 52 ARG E C 1
ATOM 6929 O O . ARG B 2 28 ? 204.880 247.777 202.434 1.00 55.87 52 ARG E O 1
ATOM 6950 N N . VAL B 2 29 ? 206.615 248.134 203.828 1.00 49.97 53 VAL E N 1
ATOM 6951 C CA . VAL B 2 29 ? 206.945 246.729 204.037 1.00 45.48 53 VAL E CA 1
ATOM 6952 C C . VAL B 2 29 ? 206.551 246.390 205.465 1.00 44.87 53 VAL E C 1
ATOM 6953 O O . VAL B 2 29 ? 207.149 246.901 206.419 1.00 50.41 53 VAL E O 1
ATOM 6966 N N . TRP B 2 30 ? 205.549 245.530 205.614 1.00 52.04 54 TRP E N 1
ATOM 6967 C CA . TRP B 2 30 ? 205.045 245.152 206.929 1.00 49.25 54 TRP E CA 1
ATOM 6968 C C . TRP B 2 30 ? 205.891 244.002 207.455 1.00 48.90 54 TRP E C 1
ATOM 6969 O O . TRP B 2 30 ? 205.829 242.885 206.933 1.00 58.62 54 TRP E O 1
ATOM 6990 N N . VAL B 2 31 ? 206.683 244.281 208.487 1.00 42.87 55 VAL E N 1
ATOM 6991 C CA . VAL B 2 31 ? 207.594 243.315 209.087 1.00 46.13 55 VAL E CA 1
ATOM 6992 C C . VAL B 2 31 ? 207.008 242.889 210.424 1.00 42.38 55 VAL E C 1
ATOM 6993 O O . VAL B 2 31 ? 206.639 243.735 211.245 1.00 47.50 55 VAL E O 1
ATOM 7006 N N . SER B 2 32 ? 206.916 241.582 210.635 1.00 46.20 56 SER E N 1
ATOM 7007 C CA . SER B 2 32 ? 206.364 240.997 211.849 1.00 45.59 56 SER E CA 1
ATOM 7008 C C . SER B 2 32 ? 207.511 240.375 212.631 1.00 46.13 56 SER E C 1
ATOM 7009 O O . SER B 2 32 ? 208.241 239.534 212.096 1.00 52.01 56 SER E O 1
ATOM 7017 N N . ILE B 2 33 ? 207.665 240.791 213.887 1.00 46.21 57 ILE E N 1
ATOM 7018 C CA . ILE B 2 33 ? 208.828 240.463 214.707 1.00 42.54 57 ILE E CA 1
ATOM 7019 C C . ILE B 2 33 ? 208.355 239.693 215.932 1.00 41.25 57 ILE E C 1
ATOM 7020 O O . ILE B 2 33 ? 207.494 240.173 216.680 1.00 43.18 57 ILE E O 1
ATOM 7036 N N . GLY B 2 34 ? 208.921 238.499 216.131 1.00 44.41 58 GLY E N 1
ATOM 7037 C CA . GLY B 2 34 ? 208.732 237.750 217.353 1.00 34.95 58 GLY E CA 1
ATOM 7038 C C . GLY B 2 34 ? 210.075 237.258 217.866 1.00 36.97 58 GLY E C 1
ATOM 7039 O O . GLY B 2 34 ? 211.096 237.370 217.187 1.00 47.51 58 GLY E O 1
ATOM 7043 N N . LEU B 2 35 ? 210.052 236.689 219.069 1.00 39.74 59 LEU E N 1
ATOM 7044 C CA . LEU B 2 35 ? 211.282 236.294 219.741 1.00 34.91 59 LEU E CA 1
ATOM 7045 C C . LEU B 2 35 ? 211.041 235.023 220.539 1.00 35.91 59 LEU E C 1
ATOM 7046 O O . LEU B 2 35 ? 209.983 234.857 221.152 1.00 47.14 59 LEU E O 1
ATOM 7062 N N . THR B 2 36 ? 212.031 234.131 220.520 1.00 39.16 60 THR E N 1
ATOM 7063 C CA . THR B 2 36 ? 212.030 232.901 221.303 1.00 38.86 60 THR E CA 1
ATOM 7064 C C . THR B 2 36 ? 213.255 232.914 222.203 1.00 39.34 60 THR E C 1
ATOM 7065 O O . THR B 2 36 ? 214.378 233.020 221.710 1.00 45.57 60 THR E O 1
ATOM 7076 N N . LEU B 2 37 ? 213.045 232.795 223.511 1.00 43.86 61 LEU E N 1
ATOM 7077 C CA . LEU B 2 37 ? 214.144 232.833 224.475 1.00 47.79 61 LEU E CA 1
ATOM 7078 C C . LEU B 2 37 ? 214.693 231.421 224.640 1.00 43.61 61 LEU E C 1
ATOM 7079 O O . LEU B 2 37 ? 214.072 230.573 225.282 1.00 48.93 61 LEU E O 1
ATOM 7095 N N . ALA B 2 38 ? 215.865 231.162 224.053 1.00 45.23 62 ALA E N 1
ATOM 7096 C CA . ALA B 2 38 ? 216.503 229.863 224.226 1.00 41.54 62 ALA E CA 1
ATOM 7097 C C . ALA B 2 38 ? 217.081 229.723 225.629 1.00 36.82 62 ALA E C 1
ATOM 7098 O O . ALA B 2 38 ? 216.933 228.676 226.270 1.00 45.39 62 ALA E O 1
ATOM 7105 N N . GLN B 2 39 ? 217.745 230.767 226.124 1.00 36.03 63 GLN E N 1
ATOM 7106 C CA . GLN B 2 39 ? 218.357 230.727 227.445 1.00 31.73 63 GLN E CA 1
ATOM 7107 C C . GLN B 2 39 ? 218.475 232.146 227.980 1.00 37.97 63 GLN E C 1
ATOM 7108 O O . GLN B 2 39 ? 218.914 233.048 227.262 1.00 42.96 63 GLN E O 1
ATOM 7122 N N . LEU B 2 40 ? 218.074 232.333 229.235 1.00 42.04 64 LEU E N 1
ATOM 7123 C CA . LEU B 2 40 ? 218.362 233.558 229.979 1.00 36.68 64 LEU E CA 1
ATOM 7124 C C . LEU B 2 40 ? 219.733 233.376 230.615 1.00 36.73 64 LEU E C 1
ATOM 7125 O O . LEU B 2 40 ? 219.864 232.738 231.661 1.00 43.05 64 LEU E O 1
ATOM 7141 N N . ILE B 2 41 ? 220.767 233.931 229.985 1.00 35.92 65 ILE E N 1
ATOM 7142 C CA . ILE B 2 41 ? 222.133 233.630 230.406 1.00 37.20 65 ILE E CA 1
ATOM 7143 C C . ILE B 2 41 ? 222.442 234.285 231.745 1.00 38.88 65 ILE E C 1
ATOM 7144 O O . ILE B 2 41 ? 222.847 233.609 232.698 1.00 50.57 65 ILE E O 1
ATOM 7160 N N . SER B 2 42 ? 222.267 235.602 231.847 1.00 34.44 66 SER E N 1
ATOM 7161 C CA . SER B 2 42 ? 222.633 236.266 233.093 1.00 34.65 66 SER E CA 1
ATOM 7162 C C . SER B 2 42 ? 221.983 237.639 233.177 1.00 40.08 66 SER E C 1
ATOM 7163 O O . SER B 2 42 ? 221.483 238.177 232.190 1.00 47.69 66 SER E O 1
ATOM 7171 N N . LEU B 2 43 ? 221.999 238.194 234.388 1.00 50.63 67 LEU E N 1
ATOM 7172 C CA . LEU B 2 43 ? 221.737 239.611 234.634 1.00 41.37 67 LEU E CA 1
ATOM 7173 C C . LEU B 2 43 ? 222.872 240.143 235.501 1.00 38.50 67 LEU E C 1
ATOM 7174 O O . LEU B 2 43 ? 222.832 240.026 236.729 1.00 50.93 67 LEU E O 1
ATOM 7190 N N . ASN B 2 44 ? 223.881 240.726 234.861 1.00 54.05 68 ASN E N 1
ATOM 7191 C CA . ASN B 2 44 ? 225.005 241.311 235.576 1.00 58.44 68 ASN E CA 1
ATOM 7192 C C . ASN B 2 44 ? 224.588 242.670 236.122 1.00 55.51 68 ASN E C 1
ATOM 7193 O O . ASN B 2 44 ? 224.298 243.596 235.352 1.00 58.77 68 ASN E O 1
ATOM 7204 N N . GLU B 2 45 ? 224.540 242.780 237.452 1.00 56.89 69 GLU E N 1
ATOM 7205 C CA . GLU B 2 45 ? 224.128 244.019 238.097 1.00 56.69 69 GLU E CA 1
ATOM 7206 C C . GLU B 2 45 ? 225.222 245.074 238.064 1.00 60.49 69 GLU E C 1
ATOM 7207 O O . GLU B 2 45 ? 224.927 246.259 237.875 1.00 67.03 69 GLU E O 1
ATOM 7219 N N . LYS B 2 46 ? 226.482 244.672 238.249 1.00 59.34 70 LYS E N 1
ATOM 7220 C CA . LYS B 2 46 ? 227.577 245.632 238.227 1.00 60.14 70 LYS E CA 1
ATOM 7221 C C . LYS B 2 46 ? 227.739 246.286 236.863 1.00 60.91 70 LYS E C 1
ATOM 7222 O O . LYS B 2 46 ? 228.252 247.407 236.787 1.00 66.96 70 LYS E O 1
ATOM 7241 N N . ASP B 2 47 ? 227.309 245.614 235.793 1.00 57.40 71 ASP E N 1
ATOM 7242 C CA . ASP B 2 47 ? 227.286 246.188 234.456 1.00 59.53 71 ASP E CA 1
ATOM 7243 C C . ASP B 2 47 ? 225.897 246.619 234.009 1.00 63.39 71 ASP E C 1
ATOM 7244 O O . ASP B 2 47 ? 225.783 247.269 232.965 1.00 65.50 71 ASP E O 1
ATOM 7253 N N . GLU B 2 48 ? 224.849 246.290 234.770 1.00 60.29 72 GLU E N 1
ATOM 7254 C CA . GLU B 2 48 ? 223.473 246.647 234.427 1.00 57.96 72 GLU E CA 1
ATOM 7255 C C . GLU B 2 48 ? 223.105 246.117 233.044 1.00 57.08 72 GLU E C 1
ATOM 7256 O O . GLU B 2 48 ? 222.617 246.850 232.180 1.00 57.84 72 GLU E O 1
ATOM 7268 N N . GLU B 2 49 ? 223.346 244.822 232.836 1.00 52.76 73 GLU E N 1
ATOM 7269 C CA . GLU B 2 49 ? 223.242 244.229 231.507 1.00 47.45 73 GLU E CA 1
ATOM 7270 C C . GLU B 2 49 ? 222.667 242.824 231.607 1.00 48.68 73 GLU E C 1
ATOM 7271 O O . GLU B 2 49 ? 223.158 242.006 232.388 1.00 54.76 73 GLU E O 1
ATOM 7283 N N . MET B 2 50 ? 221.647 242.544 230.798 1.00 43.45 74 MET E N 1
ATOM 7284 C CA . MET B 2 50 ? 221.031 241.225 230.714 1.00 42.00 74 MET E CA 1
ATOM 7285 C C . MET B 2 50 ? 221.553 240.516 229.472 1.00 44.93 74 MET E C 1
ATOM 7286 O O . MET B 2 50 ? 221.413 241.029 228.359 1.00 42.07 74 MET E O 1
ATOM 7300 N N . SER B 2 51 ? 222.138 239.338 229.671 1.00 41.29 75 SER E N 1
ATOM 7301 C CA . SER B 2 51 ? 222.649 238.501 228.594 1.00 34.41 75 SER E CA 1
ATOM 7302 C C . SER B 2 51 ? 221.633 237.403 228.310 1.00 28.81 75 SER E C 1
ATOM 7303 O O . SER B 2 51 ? 221.269 236.642 229.218 1.00 42.72 75 SER E O 1
ATOM 7311 N N . THR B 2 52 ? 221.179 237.328 227.055 1.00 39.94 76 THR E N 1
ATOM 7312 C CA . THR B 2 52 ? 220.212 236.332 226.613 1.00 37.16 76 THR E CA 1
ATOM 7313 C C . THR B 2 52 ? 220.655 235.707 225.298 1.00 34.47 76 THR E C 1
ATOM 7314 O O . THR B 2 52 ? 221.351 236.331 224.491 1.00 41.50 76 THR E O 1
ATOM 7325 N N . LYS B 2 53 ? 220.240 234.458 225.101 1.00 34.25 77 LYS E N 1
ATOM 7326 C CA . LYS B 2 53 ? 220.328 233.764 223.823 1.00 30.37 77 LYS E CA 1
ATOM 7327 C C . LYS B 2 53 ? 218.912 233.606 223.291 1.00 31.60 77 LYS E C 1
ATOM 7328 O O . LYS B 2 53 ? 218.041 233.077 223.990 1.00 41.19 77 LYS E O 1
ATOM 7347 N N . VAL B 2 54 ? 218.679 234.072 222.065 1.00 33.20 78 VAL E N 1
ATOM 7348 C CA . VAL B 2 54 ? 217.341 234.149 221.499 1.00 34.87 78 VAL E CA 1
ATOM 7349 C C . VAL B 2 54 ? 217.375 233.699 220.045 1.00 34.18 78 VAL E C 1
ATOM 7350 O O . VAL B 2 54 ? 218.424 233.627 219.409 1.00 41.47 78 VAL E O 1
ATOM 7363 N N . TYR B 2 55 ? 216.190 233.379 219.539 1.00 34.14 79 TYR E N 1
ATOM 7364 C CA . TYR B 2 55 ? 215.927 233.203 218.119 1.00 30.32 79 TYR E CA 1
ATOM 7365 C C . TYR B 2 55 ? 214.902 234.243 217.702 1.00 34.67 79 TYR E C 1
ATOM 7366 O O . TYR B 2 55 ? 213.788 234.266 218.232 1.00 45.84 79 TYR E O 1
ATOM 7384 N N . LEU B 2 56 ? 215.277 235.103 216.764 1.00 39.05 80 LEU E N 1
ATOM 7385 C CA . LEU B 2 56 ? 214.311 236.035 216.217 1.00 36.21 80 LEU E CA 1
ATOM 7386 C C . LEU B 2 56 ? 213.359 235.296 215.284 1.00 41.35 80 LEU E C 1
ATOM 7387 O O . LEU B 2 56 ? 213.586 234.148 214.900 1.00 49.96 80 LEU E O 1
ATOM 7403 N N . ASP B 2 57 ? 212.256 235.959 214.954 1.00 41.72 81 ASP E N 1
ATOM 7404 C CA . ASP B 2 57 ? 211.272 235.424 214.020 1.00 32.57 81 ASP E CA 1
ATOM 7405 C C . ASP B 2 57 ? 210.748 236.601 213.213 1.00 45.84 81 ASP E C 1
ATOM 7406 O O . ASP B 2 57 ? 209.876 237.337 213.681 1.00 44.72 81 ASP E O 1
ATOM 7415 N N . LEU B 2 58 ? 211.288 236.777 212.011 1.00 41.82 82 LEU E N 1
ATOM 7416 C CA . LEU B 2 58 ? 211.017 237.937 211.175 1.00 32.11 82 LEU E CA 1
ATOM 7417 C C . LEU B 2 58 ? 210.266 237.469 209.942 1.00 38.78 82 LEU E C 1
ATOM 7418 O O . LEU B 2 58 ? 210.753 236.600 209.211 1.00 49.33 82 LEU E O 1
ATOM 7434 N N . GLU B 2 59 ? 209.081 238.036 209.722 1.00 41.80 83 GLU E N 1
ATOM 7435 C CA . GLU B 2 59 ? 208.235 237.675 208.591 1.00 40.78 83 GLU E CA 1
ATOM 7436 C C . GLU B 2 59 ? 207.891 238.922 207.794 1.00 42.92 83 GLU E C 1
ATOM 7437 O O . GLU B 2 59 ? 207.488 239.936 208.368 1.00 49.83 83 GLU E O 1
ATOM 7449 N N . TRP B 2 60 ? 208.059 238.854 206.477 1.00 35.59 84 TRP E N 1
ATOM 7450 C CA . TRP B 2 60 ? 207.636 239.952 205.610 1.00 35.63 84 TRP E CA 1
ATOM 7451 C C . TRP B 2 60 ? 207.327 239.386 204.229 1.00 38.93 84 TRP E C 1
ATOM 7452 O O . TRP B 2 60 ? 207.211 238.172 204.051 1.00 45.57 84 TRP E O 1
ATOM 7473 N N . THR B 2 61 ? 207.167 240.275 203.249 1.00 41.21 85 THR E N 1
ATOM 7474 C CA . THR B 2 61 ? 206.785 239.899 201.893 1.00 38.77 85 THR E CA 1
ATOM 7475 C C . THR B 2 61 ? 207.657 240.652 200.903 1.00 37.19 85 THR E C 1
ATOM 7476 O O . THR B 2 61 ? 207.704 241.886 200.930 1.00 49.96 85 THR E O 1
ATOM 7487 N N . ASP B 2 62 ? 208.342 239.909 200.037 1.00 39.11 86 ASP E N 1
ATOM 7488 C CA . ASP B 2 62 ? 209.118 240.461 198.933 1.00 44.56 86 ASP E CA 1
ATOM 7489 C C . ASP B 2 62 ? 208.440 240.061 197.630 1.00 47.52 86 ASP E C 1
ATOM 7490 O O . ASP B 2 62 ? 208.479 238.889 197.242 1.00 57.30 86 ASP E O 1
ATOM 7499 N N . TYR B 2 63 ? 207.821 241.033 196.956 1.00 43.16 87 TYR E N 1
ATOM 7500 C CA . TYR B 2 63 ? 207.074 240.728 195.741 1.00 40.51 87 TYR E CA 1
ATOM 7501 C C . TYR B 2 63 ? 207.974 240.272 194.599 1.00 51.12 87 TYR E C 1
ATOM 7502 O O . TYR B 2 63 ? 207.488 239.620 193.670 1.00 59.41 87 TYR E O 1
ATOM 7520 N N . ARG B 2 64 ? 209.266 240.596 194.643 1.00 49.11 88 ARG E N 1
ATOM 7521 C CA . ARG B 2 64 ? 210.183 240.224 193.574 1.00 37.35 88 ARG E CA 1
ATOM 7522 C C . ARG B 2 64 ? 210.566 238.750 193.600 1.00 41.38 88 ARG E C 1
ATOM 7523 O O . ARG B 2 64 ? 211.104 238.257 192.603 1.00 51.13 88 ARG E O 1
ATOM 7544 N N . LEU B 2 65 ? 210.296 238.040 194.695 1.00 41.51 89 LEU E N 1
ATOM 7545 C CA . LEU B 2 65 ? 210.733 236.662 194.893 1.00 43.44 89 LEU E CA 1
ATOM 7546 C C . LEU B 2 65 ? 209.549 235.699 194.881 1.00 45.94 89 LEU E C 1
ATOM 7547 O O . LEU B 2 65 ? 209.477 234.766 195.682 1.00 59.41 89 LEU E O 1
ATOM 7563 N N . SER B 2 66 ? 208.608 235.924 193.968 1.00 47.89 90 SER E N 1
ATOM 7564 C CA . SER B 2 66 ? 207.451 235.065 193.772 1.00 46.18 90 SER E CA 1
ATOM 7565 C C . SER B 2 66 ? 207.570 234.337 192.440 1.00 48.21 90 SER E C 1
ATOM 7566 O O . SER B 2 66 ? 208.156 234.851 191.483 1.00 50.87 90 SER E O 1
ATOM 7574 N N . TRP B 2 67 ? 207.014 233.129 192.390 1.00 52.24 91 TRP E N 1
ATOM 7575 C CA . TRP B 2 67 ? 207.071 232.314 191.187 1.00 47.59 91 TRP E CA 1
ATOM 7576 C C . TRP B 2 67 ? 205.875 231.376 191.161 1.00 49.06 91 TRP E C 1
ATOM 7577 O O . TRP B 2 67 ? 205.188 231.185 192.168 1.00 54.77 91 TRP E O 1
ATOM 7598 N N . ASP B 2 68 ? 205.635 230.796 189.988 1.00 57.89 92 ASP E N 1
ATOM 7599 C CA . ASP B 2 68 ? 204.581 229.806 189.820 1.00 57.09 92 ASP E CA 1
ATOM 7600 C C . ASP B 2 68 ? 205.166 228.418 190.063 1.00 57.23 92 ASP E C 1
ATOM 7601 O O . ASP B 2 68 ? 206.040 227.993 189.296 1.00 56.33 92 ASP E O 1
ATOM 7610 N N . PRO B 2 69 ? 204.749 227.686 191.109 1.00 54.30 93 PRO E N 1
ATOM 7611 C CA . PRO B 2 69 ? 205.375 226.374 191.357 1.00 52.51 93 PRO E CA 1
ATOM 7612 C C . PRO B 2 69 ? 205.193 225.373 190.230 1.00 59.28 93 PRO E C 1
ATOM 7613 O O . PRO B 2 69 ? 206.090 224.552 190.003 1.00 59.99 93 PRO E O 1
ATOM 7624 N N . GLU B 2 70 ? 204.069 225.407 189.514 1.00 69.52 94 GLU E N 1
ATOM 7625 C CA . GLU B 2 70 ? 203.854 224.430 188.450 1.00 70.09 94 GLU E CA 1
ATOM 7626 C C . GLU B 2 70 ? 204.738 224.676 187.234 1.00 68.61 94 GLU E C 1
ATOM 7627 O O . GLU B 2 70 ? 204.849 223.785 186.385 1.00 68.29 94 GLU E O 1
ATOM 7639 N N . GLU B 2 71 ? 205.370 225.844 187.131 1.00 65.88 95 GLU E N 1
ATOM 7640 C CA . GLU B 2 71 ? 206.346 226.120 186.086 1.00 63.40 95 GLU E CA 1
ATOM 7641 C C . GLU B 2 71 ? 207.766 225.726 186.476 1.00 61.98 95 GLU E C 1
ATOM 7642 O O . GLU B 2 71 ? 208.678 225.889 185.660 1.00 64.60 95 GLU E O 1
ATOM 7654 N N . HIS B 2 72 ? 207.977 225.219 187.693 1.00 55.76 96 HIS E N 1
ATOM 7655 C CA . HIS B 2 72 ? 209.307 224.873 188.189 1.00 61.81 96 HIS E CA 1
ATOM 7656 C C . HIS B 2 72 ? 209.271 223.535 188.916 1.00 61.57 96 HIS E C 1
ATOM 7657 O O . HIS B 2 72 ? 209.958 223.335 189.922 1.00 66.32 96 HIS E O 1
ATOM 7671 N N . GLU B 2 73 ? 208.472 222.598 188.402 1.00 59.61 97 GLU E N 1
ATOM 7672 C CA . GLU B 2 73 ? 208.409 221.229 188.920 1.00 61.05 97 GLU E CA 1
ATOM 7673 C C . GLU B 2 73 ? 208.004 221.190 190.391 1.00 60.97 97 GLU E C 1
ATOM 7674 O O . GLU B 2 73 ? 208.579 220.452 191.193 1.00 61.77 97 GLU E O 1
ATOM 7686 N N . GLY B 2 74 ? 207.002 221.988 190.750 1.00 59.44 98 GLY E N 1
ATOM 7687 C CA . GLY B 2 74 ? 206.392 221.891 192.059 1.00 55.25 98 GLY E CA 1
ATOM 7688 C C . GLY B 2 74 ? 207.180 222.492 193.199 1.00 57.50 98 GLY E C 1
ATOM 7689 O O . GLY B 2 74 ? 206.792 222.307 194.357 1.00 61.59 98 GLY E O 1
ATOM 7693 N N . ILE B 2 75 ? 208.270 223.204 192.921 1.00 53.44 99 ILE E N 1
ATOM 7694 C CA . ILE B 2 75 ? 209.029 223.848 193.986 1.00 52.64 99 ILE E CA 1
ATOM 7695 C C . ILE B 2 75 ? 208.206 225.009 194.527 1.00 55.00 99 ILE E C 1
ATOM 7696 O O . ILE B 2 75 ? 207.913 225.968 193.803 1.00 59.45 99 ILE E O 1
ATOM 7712 N N . ASP B 2 76 ? 207.826 224.921 195.803 1.00 54.26 100 ASP E N 1
ATOM 7713 C CA . ASP B 2 76 ? 207.026 225.944 196.466 1.00 55.51 100 ASP E CA 1
ATOM 7714 C C . ASP B 2 76 ? 207.768 226.661 197.585 1.00 52.50 100 ASP E C 1
ATOM 7715 O O . ASP B 2 76 ? 207.204 227.584 198.184 1.00 53.69 100 ASP E O 1
ATOM 7724 N N . SER B 2 77 ? 209.004 226.269 197.890 1.00 47.87 101 SER E N 1
ATOM 7725 C CA . SER B 2 77 ? 209.777 226.914 198.938 1.00 50.89 101 SER E CA 1
ATOM 7726 C C . SER B 2 77 ? 211.253 226.850 198.578 1.00 48.36 101 SER E C 1
ATOM 7727 O O . SER B 2 77 ? 211.705 225.918 197.908 1.00 56.23 101 SER E O 1
ATOM 7735 N N . LEU B 2 78 ? 211.994 227.855 199.036 1.00 43.64 102 LEU E N 1
ATOM 7736 C CA . LEU B 2 78 ? 213.423 227.969 198.794 1.00 41.46 102 LEU E CA 1
ATOM 7737 C C . LEU B 2 78 ? 214.106 228.367 200.091 1.00 39.19 102 LEU E C 1
ATOM 7738 O O . LEU B 2 78 ? 213.502 229.018 200.943 1.00 45.23 102 LEU E O 1
ATOM 7754 N N . ARG B 2 79 ? 215.368 227.975 200.232 1.00 39.66 103 ARG E N 1
ATOM 7755 C CA . ARG B 2 79 ? 216.207 228.355 201.368 1.00 38.43 103 ARG E CA 1
ATOM 7756 C C . ARG B 2 79 ? 217.398 229.115 200.799 1.00 36.55 103 ARG E C 1
ATOM 7757 O O . ARG B 2 79 ? 218.328 228.505 200.262 1.00 46.87 103 ARG E O 1
ATOM 7778 N N . ILE B 2 80 ? 217.369 230.441 200.916 1.00 46.00 104 ILE E N 1
ATOM 7779 C CA . ILE B 2 80 ? 218.334 231.318 200.257 1.00 46.09 104 ILE E CA 1
ATOM 7780 C C . ILE B 2 80 ? 219.171 232.005 201.324 1.00 44.28 104 ILE E C 1
ATOM 7781 O O . ILE B 2 80 ? 218.638 232.444 202.344 1.00 47.48 104 ILE E O 1
ATOM 7797 N N . SER B 2 81 ? 220.477 232.112 201.086 1.00 42.46 105 SER E N 1
ATOM 7798 C CA . SER B 2 81 ? 221.351 232.769 202.051 1.00 42.29 105 SER E CA 1
ATOM 7799 C C . SER B 2 81 ? 220.899 234.205 202.290 1.00 46.30 105 SER E C 1
ATOM 7800 O O . SER B 2 81 ? 220.527 234.921 201.358 1.00 54.76 105 SER E O 1
ATOM 7808 N N . ALA B 2 82 ? 220.925 234.618 203.561 1.00 44.10 106 ALA E N 1
ATOM 7809 C CA . ALA B 2 82 ? 220.353 235.900 203.954 1.00 44.76 106 ALA E CA 1
ATOM 7810 C C . ALA B 2 82 ? 221.040 237.082 203.285 1.00 44.48 106 ALA E C 1
ATOM 7811 O O . ALA B 2 82 ? 220.394 238.110 203.062 1.00 46.54 106 ALA E O 1
ATOM 7818 N N . GLU B 2 83 ? 222.326 236.961 202.955 1.00 50.29 107 GLU E N 1
ATOM 7819 C CA . GLU B 2 83 ? 223.019 238.053 202.281 1.00 52.29 107 GLU E CA 1
ATOM 7820 C C . GLU B 2 83 ? 222.534 238.259 200.852 1.00 50.46 107 GLU E C 1
ATOM 7821 O O . GLU B 2 83 ? 222.773 239.328 200.281 1.00 50.71 107 GLU E O 1
ATOM 7833 N N . SER B 2 84 ? 221.861 237.270 200.262 1.00 49.79 108 SER E N 1
ATOM 7834 C CA . SER B 2 84 ? 221.420 237.359 198.877 1.00 51.63 108 SER E CA 1
ATOM 7835 C C . SER B 2 84 ? 220.073 238.050 198.707 1.00 47.37 108 SER E C 1
ATOM 7836 O O . SER B 2 84 ? 219.729 238.419 197.578 1.00 47.87 108 SER E O 1
ATOM 7844 N N . VAL B 2 85 ? 219.311 238.237 199.786 1.00 39.18 109 VAL E N 1
ATOM 7845 C CA . VAL B 2 85 ? 217.984 238.837 199.731 1.00 41.19 109 VAL E CA 1
ATOM 7846 C C . VAL B 2 85 ? 217.997 240.119 200.551 1.00 42.15 109 VAL E C 1
ATOM 7847 O O . VAL B 2 85 ? 218.890 240.357 201.367 1.00 44.00 109 VAL E O 1
ATOM 7860 N N . TRP B 2 86 ? 216.985 240.951 200.323 1.00 38.84 110 TRP E N 1
ATOM 7861 C CA . TRP B 2 86 ? 216.815 242.151 201.127 1.00 37.18 110 TRP E CA 1
ATOM 7862 C C . TRP B 2 86 ? 216.303 241.767 202.506 1.00 32.34 110 TRP E C 1
ATOM 7863 O O . TRP B 2 86 ? 215.260 241.118 202.629 1.00 46.55 110 TRP E O 1
ATOM 7884 N N . LEU B 2 87 ? 217.032 242.160 203.525 1.00 27.87 111 LEU E N 1
ATOM 7885 C CA . LEU B 2 87 ? 216.640 241.979 204.908 1.00 34.22 111 LEU E CA 1
ATOM 7886 C C . LEU B 2 87 ? 216.115 243.292 205.475 1.00 32.45 111 LEU E C 1
ATOM 7887 O O . LEU B 2 87 ? 216.586 244.366 205.090 1.00 43.11 111 LEU E O 1
ATOM 7903 N N . PRO B 2 88 ? 215.142 243.288 206.384 1.00 35.92 112 PRO E N 1
ATOM 7904 C CA . PRO B 2 88 ? 214.920 244.491 207.186 1.00 41.39 112 PRO E CA 1
ATOM 7905 C C . PRO B 2 88 ? 216.118 244.722 208.087 1.00 45.77 112 PRO E C 1
ATOM 7906 O O . PRO B 2 88 ? 216.755 243.779 208.563 1.00 53.70 112 PRO E O 1
ATOM 7917 N N . ASP B 2 89 ? 216.425 245.990 208.327 1.00 44.00 113 ASP E N 1
ATOM 7918 C CA . ASP B 2 89 ? 217.589 246.343 209.138 1.00 46.22 113 ASP E CA 1
ATOM 7919 C C . ASP B 2 89 ? 217.244 246.321 210.624 1.00 40.97 113 ASP E C 1
ATOM 7920 O O . ASP B 2 89 ? 217.497 247.273 211.358 1.00 49.41 113 ASP E O 1
ATOM 7929 N N . VAL B 2 90 ? 216.671 245.211 211.079 1.00 43.27 114 VAL E N 1
ATOM 7930 C CA . VAL B 2 90 ? 216.191 245.100 212.451 1.00 40.05 114 VAL E CA 1
ATOM 7931 C C . VAL B 2 90 ? 217.379 244.841 213.363 1.00 38.98 114 VAL E C 1
ATOM 7932 O O . VAL B 2 90 ? 218.127 243.877 213.173 1.00 49.44 114 VAL E O 1
ATOM 7945 N N . VAL B 2 91 ? 217.547 245.707 214.357 1.00 40.97 115 VAL E N 1
ATOM 7946 C CA . VAL B 2 91 ? 218.625 245.629 215.326 1.00 39.54 115 VAL E CA 1
ATOM 7947 C C . VAL B 2 91 ? 218.020 245.775 216.712 1.00 43.96 115 VAL E C 1
ATOM 7948 O O . VAL B 2 91 ? 216.930 246.326 216.887 1.00 50.35 115 VAL E O 1
ATOM 7961 N N . LEU B 2 92 ? 218.753 245.278 217.705 1.00 39.86 116 LEU E N 1
ATOM 7962 C CA . LEU B 2 92 ? 218.427 245.540 219.100 1.00 40.06 116 LEU E CA 1
ATOM 7963 C C . LEU B 2 92 ? 218.941 246.932 219.440 1.00 33.36 116 LEU E C 1
ATOM 7964 O O . LEU B 2 92 ? 220.152 247.172 219.441 1.00 39.91 116 LEU E O 1
ATOM 7980 N N . LEU B 2 93 ? 218.020 247.848 219.732 1.00 39.17 117 LEU E N 1
ATOM 7981 C CA . LEU B 2 93 ? 218.397 249.246 219.904 1.00 40.60 117 LEU E CA 1
ATOM 7982 C C . LEU B 2 93 ? 219.093 249.477 221.240 1.00 40.64 117 LEU E C 1
ATOM 7983 O O . LEU B 2 93 ? 220.022 250.288 221.326 1.00 46.38 117 LEU E O 1
ATOM 7999 N N . ASN B 2 94 ? 218.670 248.771 222.288 1.00 42.71 118 ASN E N 1
ATOM 8000 C CA . ASN B 2 94 ? 219.156 249.005 223.648 1.00 40.34 118 ASN E CA 1
ATOM 8001 C C . ASN B 2 94 ? 220.251 248.022 224.042 1.00 33.97 118 ASN E C 1
ATOM 8002 O O . ASN B 2 94 ? 220.347 247.620 225.204 1.00 49.32 118 ASN E O 1
ATOM 8013 N N . ASN B 2 95 ? 221.095 247.621 223.096 1.00 40.09 119 ASN E N 1
ATOM 8014 C CA . ASN B 2 95 ? 222.241 246.787 223.428 1.00 43.11 119 ASN E CA 1
ATOM 8015 C C . ASN B 2 95 ? 223.249 247.581 224.252 1.00 37.00 119 ASN E C 1
ATOM 8016 O O . ASN B 2 95 ? 223.415 248.790 224.077 1.00 38.93 119 ASN E O 1
ATOM 8027 N N . ASN B 2 96 ? 223.927 246.881 225.162 1.00 48.98 120 ASN E N 1
ATOM 8028 C CA . ASN B 2 96 ? 224.864 247.500 226.090 1.00 44.42 120 ASN E CA 1
ATOM 8029 C C . ASN B 2 96 ? 226.317 247.403 225.644 1.00 44.05 120 ASN E C 1
ATOM 8030 O O . ASN B 2 96 ? 227.147 248.172 226.140 1.00 44.61 120 ASN E O 1
ATOM 8041 N N . ASP B 2 97 ? 226.643 246.495 224.724 1.00 45.95 121 ASP E N 1
ATOM 8042 C CA . ASP B 2 97 ? 228.016 246.261 224.295 1.00 42.23 121 ASP E CA 1
ATOM 8043 C C . ASP B 2 97 ? 228.329 246.841 222.923 1.00 45.03 121 ASP E C 1
ATOM 8044 O O . ASP B 2 97 ? 229.443 246.644 222.428 1.00 50.62 121 ASP E O 1
ATOM 8053 N N . GLY B 2 98 ? 227.390 247.547 222.298 1.00 44.58 122 GLY E N 1
ATOM 8054 C CA . GLY B 2 98 ? 227.585 248.059 220.961 1.00 39.66 122 GLY E CA 1
ATOM 8055 C C . GLY B 2 98 ? 227.269 247.082 219.849 1.00 42.01 122 GLY E C 1
ATOM 8056 O O . GLY B 2 98 ? 227.341 247.466 218.676 1.00 45.50 122 GLY E O 1
ATOM 8060 N N . ASN B 2 99 ? 226.911 245.842 220.172 1.00 45.81 123 ASN E N 1
ATOM 8061 C CA . ASN B 2 99 ? 226.594 244.836 219.168 1.00 42.43 123 ASN E CA 1
ATOM 8062 C C . ASN B 2 99 ? 225.116 244.939 218.813 1.00 43.94 123 ASN E C 1
ATOM 8063 O O . ASN B 2 99 ? 224.251 244.787 219.681 1.00 52.79 123 ASN E O 1
ATOM 8074 N N . PHE B 2 100 ? 224.835 245.188 217.533 1.00 40.36 124 PHE E N 1
ATOM 8075 C CA . PHE B 2 100 ? 223.480 245.390 217.041 1.00 42.62 124 PHE E CA 1
ATOM 8076 C C . PHE B 2 100 ? 222.913 244.197 216.286 1.00 51.24 124 PHE E C 1
ATOM 8077 O O . PHE B 2 100 ? 221.692 244.124 216.118 1.00 49.71 124 PHE E O 1
ATOM 8094 N N . ASP B 2 101 ? 223.754 243.266 215.843 1.00 52.19 125 ASP E N 1
ATOM 8095 C CA . ASP B 2 101 ? 223.392 242.307 214.813 1.00 41.36 125 ASP E CA 1
ATOM 8096 C C . ASP B 2 101 ? 223.129 240.926 215.411 1.00 50.04 125 ASP E C 1
ATOM 8097 O O . ASP B 2 101 ? 223.301 240.685 216.608 1.00 51.15 125 ASP E O 1
ATOM 8106 N N . VAL B 2 102 ? 222.708 240.006 214.545 1.00 44.54 126 VAL E N 1
ATOM 8107 C CA . VAL B 2 102 ? 222.392 238.641 214.938 1.00 42.62 126 VAL E CA 1
ATOM 8108 C C . VAL B 2 102 ? 223.678 237.825 215.005 1.00 44.92 126 VAL E C 1
ATOM 8109 O O . VAL B 2 102 ? 224.726 238.223 214.493 1.00 46.77 126 VAL E O 1
ATOM 8122 N N . ALA B 2 103 ? 223.590 236.659 215.648 1.00 47.21 127 ALA E N 1
ATOM 8123 C CA . ALA B 2 103 ? 224.782 235.875 215.950 1.00 39.28 127 ALA E CA 1
ATOM 8124 C C . ALA B 2 103 ? 225.326 235.130 214.738 1.00 42.33 127 ALA E C 1
ATOM 8125 O O . ALA B 2 103 ? 226.547 234.980 214.615 1.00 49.79 127 ALA E O 1
ATOM 8132 N N . LEU B 2 104 ? 224.458 234.657 213.845 1.00 45.03 128 LEU E N 1
ATOM 8133 C CA . LEU B 2 104 ? 224.873 233.776 212.762 1.00 41.62 128 LEU E CA 1
ATOM 8134 C C . LEU B 2 104 ? 224.072 234.103 211.512 1.00 42.66 128 LEU E C 1
ATOM 8135 O O . LEU B 2 104 ? 222.887 234.435 211.594 1.00 47.92 128 LEU E O 1
ATOM 8151 N N . ASP B 2 105 ? 224.731 234.004 210.359 1.00 56.99 129 ASP E N 1
ATOM 8152 C CA . ASP B 2 105 ? 224.096 234.224 209.064 1.00 61.51 129 ASP E CA 1
ATOM 8153 C C . ASP B 2 105 ? 223.559 232.888 208.563 1.00 54.57 129 ASP E C 1
ATOM 8154 O O . ASP B 2 105 ? 224.335 231.974 208.266 1.00 55.04 129 ASP E O 1
ATOM 8163 N N . ILE B 2 106 ? 222.233 232.776 208.475 1.00 47.65 130 ILE E N 1
ATOM 8164 C CA . ILE B 2 106 ? 221.569 231.538 208.078 1.00 41.41 130 ILE E CA 1
ATOM 8165 C C . ILE B 2 106 ? 220.677 231.803 206.872 1.00 30.26 130 ILE E C 1
ATOM 8166 O O . ILE B 2 106 ? 220.657 232.913 206.330 1.00 38.28 130 ILE E O 1
ATOM 8182 N N . ASN B 2 107 ? 219.944 230.783 206.444 1.00 39.01 131 ASN E N 1
ATOM 8183 C CA . ASN B 2 107 ? 219.051 230.909 205.307 1.00 39.04 131 ASN E CA 1
ATOM 8184 C C . ASN B 2 107 ? 217.763 231.634 205.687 1.00 34.85 131 ASN E C 1
ATOM 8185 O O . ASN B 2 107 ? 217.362 231.699 206.852 1.00 46.46 131 ASN E O 1
ATOM 8196 N N . VAL B 2 108 ? 217.118 232.180 204.663 1.00 37.03 132 VAL E N 1
ATOM 8197 C CA . VAL B 2 108 ? 215.776 232.735 204.722 1.00 40.05 132 VAL E CA 1
ATOM 8198 C C . VAL B 2 108 ? 214.893 231.816 203.895 1.00 40.07 132 VAL E C 1
ATOM 8199 O O . VAL B 2 108 ? 215.272 231.421 202.784 1.00 41.57 132 VAL E O 1
ATOM 8212 N N . VAL B 2 109 ? 213.744 231.447 204.449 1.00 45.85 133 VAL E N 1
ATOM 8213 C CA . VAL B 2 109 ? 212.775 230.609 203.759 1.00 43.35 133 VAL E CA 1
ATOM 8214 C C . VAL B 2 109 ? 211.885 231.519 202.923 1.00 39.18 133 VAL E C 1
ATOM 8215 O O . VAL B 2 109 ? 211.247 232.437 203.452 1.00 47.59 133 VAL E O 1
ATOM 8228 N N . VAL B 2 110 ? 211.849 231.265 201.619 1.00 45.17 134 VAL E N 1
ATOM 8229 C CA . VAL B 2 110 ? 211.129 232.085 200.654 1.00 43.16 134 VAL E CA 1
ATOM 8230 C C . VAL B 2 110 ? 210.041 231.216 200.043 1.00 44.52 134 VAL E C 1
ATOM 8231 O O . VAL B 2 110 ? 210.341 230.189 199.423 1.00 52.27 134 VAL E O 1
ATOM 8244 N N . SER B 2 111 ? 208.789 231.624 200.210 1.00 45.42 135 SER E N 1
ATOM 8245 C CA . SER B 2 111 ? 207.664 230.902 199.639 1.00 39.08 135 SER E CA 1
ATOM 8246 C C . SER B 2 111 ? 207.380 231.400 198.226 1.00 43.86 135 SER E C 1
ATOM 8247 O O . SER B 2 111 ? 207.827 232.471 197.812 1.00 46.17 135 SER E O 1
ATOM 8255 N N . SER B 2 112 ? 206.609 230.604 197.481 1.00 46.48 136 SER E N 1
ATOM 8256 C CA . SER B 2 112 ? 206.335 230.927 196.087 1.00 41.97 136 SER E CA 1
ATOM 8257 C C . SER B 2 112 ? 205.475 232.173 195.931 1.00 41.43 136 SER E C 1
ATOM 8258 O O . SER B 2 112 ? 205.515 232.803 194.870 1.00 46.18 136 SER E O 1
ATOM 8266 N N . ASP B 2 113 ? 204.704 232.544 196.950 1.00 46.39 137 ASP E N 1
ATOM 8267 C CA . ASP B 2 113 ? 203.923 233.775 196.919 1.00 45.92 137 ASP E CA 1
ATOM 8268 C C . ASP B 2 113 ? 204.731 235.001 197.327 1.00 52.76 137 ASP E C 1
ATOM 8269 O O . ASP B 2 113 ? 204.195 236.113 197.293 1.00 59.37 137 ASP E O 1
ATOM 8278 N N . GLY B 2 114 ? 205.995 234.827 197.710 1.00 47.00 138 GLY E N 1
ATOM 8279 C CA . GLY B 2 114 ? 206.837 235.921 198.141 1.00 40.67 138 GLY E CA 1
ATOM 8280 C C . GLY B 2 114 ? 206.952 236.103 199.636 1.00 43.35 138 GLY E C 1
ATOM 8281 O O . GLY B 2 114 ? 207.574 237.078 200.072 1.00 48.41 138 GLY E O 1
ATOM 8285 N N . SER B 2 115 ? 206.376 235.209 200.436 1.00 42.85 139 SER E N 1
ATOM 8286 C CA . SER B 2 115 ? 206.531 235.303 201.880 1.00 33.84 139 SER E CA 1
ATOM 8287 C C . SER B 2 115 ? 207.970 234.994 202.268 1.00 31.68 139 SER E C 1
ATOM 8288 O O . SER B 2 115 ? 208.606 234.103 201.702 1.00 39.88 139 SER E O 1
ATOM 8296 N N . MET B 2 116 ? 208.469 235.730 203.256 1.00 37.97 140 MET E N 1
ATOM 8297 C CA . MET B 2 116 ? 209.878 235.752 203.627 1.00 40.27 140 MET E CA 1
ATOM 8298 C C . MET B 2 116 ? 209.932 235.490 205.122 1.00 42.38 140 MET E C 1
ATOM 8299 O O . MET B 2 116 ? 209.453 236.320 205.898 1.00 52.53 140 MET E O 1
ATOM 8313 N N . ARG B 2 117 ? 210.492 234.349 205.528 1.00 41.13 141 ARG E N 1
ATOM 8314 C CA . ARG B 2 117 ? 210.617 233.979 206.936 1.00 36.63 141 ARG E CA 1
ATOM 8315 C C . ARG B 2 117 ? 212.087 233.783 207.277 1.00 37.73 141 ARG E C 1
ATOM 8316 O O . ARG B 2 117 ? 212.753 232.930 206.686 1.00 42.52 141 ARG E O 1
ATOM 8337 N N . TRP B 2 118 ? 212.581 234.556 208.242 1.00 30.80 142 TRP E N 1
ATOM 8338 C CA . TRP B 2 118 ? 213.975 234.507 208.663 1.00 35.51 142 TRP E CA 1
ATOM 8339 C C . TRP B 2 118 ? 214.011 234.379 210.178 1.00 41.52 142 TRP E C 1
ATOM 8340 O O . TRP B 2 118 ? 213.394 235.186 210.878 1.00 44.18 142 TRP E O 1
ATOM 8361 N N . GLN B 2 119 ? 214.727 233.374 210.681 1.00 38.53 143 GLN E N 1
ATOM 8362 C CA . GLN B 2 119 ? 214.774 233.062 212.112 1.00 36.28 143 GLN E CA 1
ATOM 8363 C C . GLN B 2 119 ? 216.223 232.954 212.570 1.00 37.81 143 GLN E C 1
ATOM 8364 O O . GLN B 2 119 ? 216.689 231.875 212.954 1.00 42.88 143 GLN E O 1
ATOM 8378 N N . PRO B 2 120 ? 216.961 234.066 212.562 1.00 39.93 144 PRO E N 1
ATOM 8379 C CA . PRO B 2 120 ? 218.372 234.002 212.931 1.00 36.45 144 PRO E CA 1
ATOM 8380 C C . PRO B 2 120 ? 218.535 233.790 214.424 1.00 33.23 144 PRO E C 1
ATOM 8381 O O . PRO B 2 120 ? 217.648 234.154 215.215 1.00 39.54 144 PRO E O 1
ATOM 8392 N N . PRO B 2 121 ? 219.654 233.210 214.866 1.00 34.65 145 PRO E N 1
ATOM 8393 C CA . PRO B 2 121 ? 219.973 233.231 216.294 1.00 34.58 145 PRO E CA 1
ATOM 8394 C C . PRO B 2 121 ? 220.675 234.520 216.682 1.00 35.29 145 PRO E C 1
ATOM 8395 O O . PRO B 2 121 ? 221.285 235.197 215.854 1.00 46.39 145 PRO E O 1
ATOM 8406 N N . GLY B 2 122 ? 220.590 234.848 217.961 1.00 30.87 146 GLY E N 1
ATOM 8407 C CA . GLY B 2 122 ? 221.249 236.033 218.479 1.00 34.70 146 GLY E CA 1
ATOM 8408 C C . GLY B 2 122 ? 221.650 235.836 219.920 1.00 30.42 146 GLY E C 1
ATOM 8409 O O . GLY B 2 122 ? 220.958 235.165 220.690 1.00 36.83 146 GLY E O 1
ATOM 8413 N N . ILE B 2 123 ? 222.796 236.407 220.277 1.00 37.69 147 ILE E N 1
ATOM 8414 C CA . ILE B 2 123 ? 223.229 236.538 221.662 1.00 41.74 147 ILE E CA 1
ATOM 8415 C C . ILE B 2 123 ? 223.317 238.025 221.949 1.00 38.80 147 ILE E C 1
ATOM 8416 O O . ILE B 2 123 ? 224.122 238.734 221.334 1.00 47.67 147 ILE E O 1
ATOM 8432 N N . TYR B 2 124 ? 222.495 238.488 222.885 1.00 42.56 148 TYR E N 1
ATOM 8433 C CA . TYR B 2 124 ? 222.249 239.907 223.086 1.00 37.49 148 TYR E CA 1
ATOM 8434 C C . TYR B 2 124 ? 222.535 240.285 224.526 1.00 39.19 148 TYR E C 1
ATOM 8435 O O . TYR B 2 124 ? 222.086 239.602 225.453 1.00 52.92 148 TYR E O 1
ATOM 8453 N N . ARG B 2 125 ? 223.363 241.315 224.693 1.00 41.54 149 ARG E N 1
ATOM 8454 C CA . ARG B 2 125 ? 223.623 241.916 226.017 1.00 45.19 149 ARG E CA 1
ATOM 8455 C C . ARG B 2 125 ? 222.830 243.213 225.937 1.00 43.17 149 ARG E C 1
ATOM 8456 O O . ARG B 2 125 ? 223.145 243.974 225.039 1.00 48.37 149 ARG E O 1
ATOM 8477 N N . SER B 2 126 ? 221.750 243.371 226.696 1.00 38.26 150 SER E N 1
ATOM 8478 C CA . SER B 2 126 ? 220.866 244.526 226.620 1.00 37.05 150 SER E CA 1
ATOM 8479 C C . SER B 2 126 ? 220.882 245.308 227.927 1.00 42.71 150 SER E C 1
ATOM 8480 O O . SER B 2 126 ? 221.061 244.742 229.007 1.00 50.55 150 SER E O 1
ATOM 8488 N N . SER B 2 127 ? 220.686 246.620 227.815 1.00 48.15 151 SER E N 1
ATOM 8489 C CA . SER B 2 127 ? 220.722 247.492 228.981 1.00 47.12 151 SER E CA 1
ATOM 8490 C C . SER B 2 127 ? 219.513 247.239 229.872 1.00 48.72 151 SER E C 1
ATOM 8491 O O . SER B 2 127 ? 218.370 247.256 229.406 1.00 54.90 151 SER E O 1
ATOM 8499 N N . CYS B 2 128 ? 219.773 247.007 231.157 1.00 53.89 152 CYS E N 1
ATOM 8500 C CA . CYS B 2 128 ? 218.736 246.836 232.168 1.00 53.84 152 CYS E CA 1
ATOM 8501 C C . CYS B 2 128 ? 219.074 247.715 233.360 1.00 62.97 152 CYS E C 1
ATOM 8502 O O . CYS B 2 128 ? 220.058 247.458 234.060 1.00 62.49 152 CYS E O 1
ATOM 8509 N N . SER B 2 129 ? 218.259 248.739 233.597 1.00 61.73 153 SER E N 1
ATOM 8510 C CA . SER B 2 129 ? 218.432 249.585 234.771 1.00 52.89 153 SER E CA 1
ATOM 8511 C C . SER B 2 129 ? 217.960 248.818 235.999 1.00 57.40 153 SER E C 1
ATOM 8512 O O . SER B 2 129 ? 216.777 248.477 236.108 1.00 59.69 153 SER E O 1
ATOM 8520 N N . ILE B 2 130 ? 218.877 248.554 236.920 1.00 51.73 154 ILE E N 1
ATOM 8521 C CA . ILE B 2 130 ? 218.607 247.702 238.071 1.00 51.19 154 ILE E CA 1
ATOM 8522 C C . ILE B 2 130 ? 218.009 248.549 239.184 1.00 50.44 154 ILE E C 1
ATOM 8523 O O . ILE B 2 130 ? 218.595 249.557 239.594 1.00 56.93 154 ILE E O 1
ATOM 8539 N N . GLN B 2 131 ? 216.842 248.138 239.676 1.00 56.00 155 GLN E N 1
ATOM 8540 C CA . GLN B 2 131 ? 216.279 248.704 240.898 1.00 45.89 155 GLN E CA 1
ATOM 8541 C C . GLN B 2 131 ? 216.899 247.965 242.075 1.00 47.70 155 GLN E C 1
ATOM 8542 O O . GLN B 2 131 ? 216.613 246.784 242.297 1.00 53.87 155 GLN E O 1
ATOM 8556 N N . VAL B 2 132 ? 217.751 248.660 242.831 1.00 50.54 156 VAL E N 1
ATOM 8557 C CA . VAL B 2 132 ? 218.573 248.004 243.844 1.00 47.31 156 VAL E CA 1
ATOM 8558 C C . VAL B 2 132 ? 217.918 247.955 245.215 1.00 45.09 156 VAL E C 1
ATOM 8559 O O . VAL B 2 132 ? 218.497 247.360 246.133 1.00 53.71 156 VAL E O 1
ATOM 8572 N N . THR B 2 133 ? 216.725 248.539 245.378 1.00 44.47 157 THR E N 1
ATOM 8573 C CA . THR B 2 133 ? 216.204 248.827 246.713 1.00 43.40 157 THR E CA 1
ATOM 8574 C C . THR B 2 133 ? 215.986 247.558 247.531 1.00 47.38 157 THR E C 1
ATOM 8575 O O . THR B 2 133 ? 216.306 247.524 248.724 1.00 45.15 157 THR E O 1
ATOM 8586 N N . TYR B 2 134 ? 215.451 246.506 246.908 1.00 53.75 158 TYR E N 1
ATOM 8587 C CA . TYR B 2 134 ? 215.093 245.274 247.603 1.00 42.73 158 TYR E CA 1
ATOM 8588 C C . TYR B 2 134 ? 216.023 244.113 247.253 1.00 42.45 158 TYR E C 1
ATOM 8589 O O . TYR B 2 134 ? 215.656 242.951 247.442 1.00 53.35 158 TYR E O 1
ATOM 8607 N N . PHE B 2 135 ? 217.223 244.407 246.767 1.00 48.16 159 PHE E N 1
ATOM 8608 C CA . PHE B 2 135 ? 218.192 243.361 246.483 1.00 46.02 159 PHE E CA 1
ATOM 8609 C C . PHE B 2 135 ? 218.596 242.671 247.787 1.00 40.21 159 PHE E C 1
ATOM 8610 O O . PHE B 2 135 ? 218.794 243.347 248.802 1.00 47.20 159 PHE E O 1
ATOM 8627 N N . PRO B 2 136 ? 218.739 241.326 247.812 1.00 38.97 160 PRO E N 1
ATOM 8628 C CA . PRO B 2 136 ? 218.551 240.307 246.768 1.00 44.66 160 PRO E CA 1
ATOM 8629 C C . PRO B 2 136 ? 217.156 239.682 246.747 1.00 48.30 160 PRO E C 1
ATOM 8630 O O . PRO B 2 136 ? 216.965 238.611 246.181 1.00 54.93 160 PRO E O 1
ATOM 8641 N N . PHE B 2 137 ? 216.162 240.323 247.360 1.00 46.56 161 PHE E N 1
ATOM 8642 C CA . PHE B 2 137 ? 214.764 239.932 247.235 1.00 48.85 161 PHE E CA 1
ATOM 8643 C C . PHE B 2 137 ? 214.052 240.736 246.158 1.00 41.42 161 PHE E C 1
ATOM 8644 O O . PHE B 2 137 ? 212.834 240.929 246.229 1.00 51.05 161 PHE E O 1
ATOM 8661 N N . ASP B 2 138 ? 214.796 241.200 245.161 1.00 38.93 162 ASP E N 1
ATOM 8662 C CA . ASP B 2 138 ? 214.297 242.122 244.159 1.00 39.43 162 ASP E CA 1
ATOM 8663 C C . ASP B 2 138 ? 213.709 241.374 242.969 1.00 36.50 162 ASP E C 1
ATOM 8664 O O . ASP B 2 138 ? 213.947 240.182 242.764 1.00 47.65 162 ASP E O 1
ATOM 8673 N N . TRP B 2 139 ? 212.920 242.102 242.188 1.00 39.53 163 TRP E N 1
ATOM 8674 C CA . TRP B 2 139 ? 212.522 241.698 240.851 1.00 37.76 163 TRP E CA 1
ATOM 8675 C C . TRP B 2 139 ? 212.892 242.822 239.894 1.00 43.51 163 TRP E C 1
ATOM 8676 O O . TRP B 2 139 ? 212.919 243.996 240.276 1.00 50.11 163 TRP E O 1
ATOM 8697 N N . GLN B 2 140 ? 213.190 242.451 238.652 1.00 44.84 164 GLN E N 1
ATOM 8698 C CA . GLN B 2 140 ? 213.689 243.375 237.646 1.00 36.21 164 GLN E CA 1
ATOM 8699 C C . GLN B 2 140 ? 212.839 243.291 236.391 1.00 38.53 164 GLN E C 1
ATOM 8700 O O . GLN B 2 140 ? 212.315 242.232 236.043 1.00 50.02 164 GLN E O 1
ATOM 8714 N N . ASN B 2 141 ? 212.717 244.431 235.717 1.00 45.87 165 ASN E N 1
ATOM 8715 C CA . ASN B 2 141 ? 211.923 244.594 234.501 1.00 47.93 165 ASN E CA 1
ATOM 8716 C C . ASN B 2 141 ? 212.892 244.909 233.366 1.00 52.70 165 ASN E C 1
ATOM 8717 O O . ASN B 2 141 ? 213.114 246.077 233.040 1.00 56.40 165 ASN E O 1
ATOM 8728 N N . CYS B 2 142 ? 213.463 243.871 232.760 1.00 53.40 166 CYS E N 1
ATOM 8729 C CA . CYS B 2 142 ? 214.442 244.046 231.698 1.00 42.23 166 CYS E CA 1
ATOM 8730 C C . CYS B 2 142 ? 213.740 244.066 230.348 1.00 43.13 166 CYS E C 1
ATOM 8731 O O . CYS B 2 142 ? 212.647 243.520 230.187 1.00 53.40 166 CYS E O 1
ATOM 8738 N N . THR B 2 143 ? 214.386 244.708 229.379 1.00 54.53 167 THR E N 1
ATOM 8739 C CA . THR B 2 143 ? 213.739 245.099 228.135 1.00 42.73 167 THR E CA 1
ATOM 8740 C C . THR B 2 143 ? 214.666 244.819 226.963 1.00 45.39 167 THR E C 1
ATOM 8741 O O . THR B 2 143 ? 215.886 244.963 227.086 1.00 56.61 167 THR E O 1
ATOM 8752 N N . MET B 2 144 ? 214.084 244.407 225.837 1.00 40.76 168 MET E N 1
ATOM 8753 C CA . MET B 2 144 ? 214.799 244.227 224.577 1.00 33.37 168 MET E CA 1
ATOM 8754 C C . MET B 2 144 ? 214.000 244.933 223.489 1.00 38.22 168 MET E C 1
ATOM 8755 O O . MET B 2 144 ? 212.890 244.507 223.154 1.00 49.55 168 MET E O 1
ATOM 8769 N N . VAL B 2 145 ? 214.565 246.006 222.940 1.00 39.02 169 VAL E N 1
ATOM 8770 C CA . VAL B 2 145 ? 213.887 246.868 221.977 1.00 39.78 169 VAL E CA 1
ATOM 8771 C C . VAL B 2 145 ? 214.462 246.559 220.605 1.00 39.37 169 VAL E C 1
ATOM 8772 O O . VAL B 2 145 ? 215.650 246.805 220.360 1.00 47.51 169 VAL E O 1
ATOM 8785 N N . PHE B 2 146 ? 213.626 246.043 219.706 1.00 34.95 170 PHE E N 1
ATOM 8786 C CA . PHE B 2 146 ? 214.027 245.705 218.347 1.00 39.47 170 PHE E CA 1
ATOM 8787 C C . PHE B 2 146 ? 213.358 246.666 217.375 1.00 41.36 170 PHE E C 1
ATOM 8788 O O . PHE B 2 146 ? 212.155 246.927 217.481 1.00 49.26 170 PHE E O 1
ATOM 8805 N N . SER B 2 147 ? 214.141 247.210 216.449 1.00 44.11 171 SER E N 1
ATOM 8806 C CA . SER B 2 147 ? 213.601 248.175 215.505 1.00 37.94 171 SER E CA 1
ATOM 8807 C C . SER B 2 147 ? 214.494 248.259 214.281 1.00 43.15 171 SER E C 1
ATOM 8808 O O . SER B 2 147 ? 215.660 247.866 214.314 1.00 48.06 171 SER E O 1
ATOM 8816 N N . SER B 2 148 ? 213.930 248.771 213.191 1.00 49.16 172 SER E N 1
ATOM 8817 C CA . SER B 2 148 ? 214.729 249.040 212.005 1.00 38.12 172 SER E CA 1
ATOM 8818 C C . SER B 2 148 ? 215.607 250.260 212.251 1.00 46.65 172 SER E C 1
ATOM 8819 O O . SER B 2 148 ? 215.110 251.327 212.626 1.00 55.08 172 SER E O 1
ATOM 8827 N N . TYR B 2 149 ? 216.916 250.101 212.045 1.00 46.73 173 TYR E N 1
ATOM 8828 C CA . TYR B 2 149 ? 217.851 251.178 212.353 1.00 49.44 173 TYR E CA 1
ATOM 8829 C C . TYR B 2 149 ? 217.729 252.346 211.383 1.00 51.58 173 TYR E C 1
ATOM 8830 O O . TYR B 2 149 ? 217.897 253.499 211.793 1.00 56.95 173 TYR E O 1
ATOM 8848 N N . SER B 2 150 ? 217.431 252.075 210.112 1.00 46.81 174 SER E N 1
ATOM 8849 C CA . SER B 2 150 ? 217.443 253.083 209.058 1.00 40.92 174 SER E CA 1
ATOM 8850 C C . SER B 2 150 ? 216.054 253.450 208.557 1.00 42.57 174 SER E C 1
ATOM 8851 O O . SER B 2 150 ? 215.702 254.632 208.533 1.00 52.32 174 SER E O 1
ATOM 8859 N N . TYR B 2 151 ? 215.252 252.470 208.151 1.00 39.92 175 TYR E N 1
ATOM 8860 C CA . TYR B 2 151 ? 213.945 252.766 207.577 1.00 37.59 175 TYR E CA 1
ATOM 8861 C C . TYR B 2 151 ? 213.001 253.314 208.639 1.00 45.71 175 TYR E C 1
ATOM 8862 O O . TYR B 2 151 ? 212.998 252.858 209.786 1.00 48.30 175 TYR E O 1
ATOM 8880 N N . ASP B 2 152 ? 212.194 254.297 208.247 1.00 51.47 176 ASP E N 1
ATOM 8881 C CA . ASP B 2 152 ? 211.223 254.929 209.125 1.00 49.50 176 ASP E CA 1
ATOM 8882 C C . ASP B 2 152 ? 209.850 254.281 208.933 1.00 52.84 176 ASP E C 1
ATOM 8883 O O . ASP B 2 152 ? 209.690 253.323 208.172 1.00 59.66 176 ASP E O 1
ATOM 8892 N N . SER B 2 153 ? 208.841 254.817 209.624 1.00 55.63 177 SER E N 1
ATOM 8893 C CA . SER B 2 153 ? 207.513 254.216 209.608 1.00 48.89 177 SER E CA 1
ATOM 8894 C C . SER B 2 153 ? 206.861 254.270 208.233 1.00 54.44 177 SER E C 1
ATOM 8895 O O . SER B 2 153 ? 206.034 253.407 207.922 1.00 57.26 177 SER E O 1
ATOM 8903 N N . SER B 2 154 ? 207.211 255.253 207.406 1.00 52.72 178 SER E N 1
ATOM 8904 C CA . SER B 2 154 ? 206.657 255.341 206.063 1.00 53.00 178 SER E CA 1
ATOM 8905 C C . SER B 2 154 ? 207.214 254.284 205.117 1.00 56.84 178 SER E C 1
ATOM 8906 O O . SER B 2 154 ? 206.678 254.127 204.015 1.00 58.74 178 SER E O 1
ATOM 8914 N N . GLU B 2 155 ? 208.262 253.562 205.518 1.00 56.68 179 GLU E N 1
ATOM 8915 C CA . GLU B 2 155 ? 208.914 252.555 204.691 1.00 54.21 179 GLU E CA 1
ATOM 8916 C C . GLU B 2 155 ? 208.758 251.150 205.248 1.00 49.18 179 GLU E C 1
ATOM 8917 O O . GLU B 2 155 ? 208.414 250.230 204.497 1.00 55.12 179 GLU E O 1
ATOM 8929 N N . VAL B 2 156 ? 209.013 250.955 206.540 1.00 42.87 180 VAL E N 1
ATOM 8930 C CA . VAL B 2 156 ? 208.887 249.658 207.199 1.00 42.32 180 VAL E CA 1
ATOM 8931 C C . VAL B 2 156 ? 207.979 249.833 208.407 1.00 47.94 180 VAL E C 1
ATOM 8932 O O . VAL B 2 156 ? 208.276 250.635 209.301 1.00 58.78 180 VAL E O 1
ATOM 8945 N N . SER B 2 157 ? 206.885 249.076 208.438 1.00 51.00 181 SER E N 1
ATOM 8946 C CA . SER B 2 157 ? 205.935 249.081 209.543 1.00 50.17 181 SER E CA 1
ATOM 8947 C C . SER B 2 157 ? 206.079 247.784 210.324 1.00 48.28 181 SER E C 1
ATOM 8948 O O . SER B 2 157 ? 206.074 246.699 209.734 1.00 57.88 181 SER E O 1
ATOM 8956 N N . LEU B 2 158 ? 206.202 247.897 211.641 1.00 46.09 182 LEU E N 1
ATOM 8957 C CA . LEU B 2 158 ? 206.442 246.753 212.506 1.00 46.44 182 LEU E CA 1
ATOM 8958 C C . LEU B 2 158 ? 205.142 246.247 213.118 1.00 48.72 182 LEU E C 1
ATOM 8959 O O . LEU B 2 158 ? 204.185 247.001 213.308 1.00 54.66 182 LEU E O 1
ATOM 8975 N N . GLN B 2 159 ? 205.119 244.949 213.412 1.00 49.44 183 GLN E N 1
ATOM 8976 C CA . GLN B 2 159 ? 204.028 244.325 214.144 1.00 46.71 183 GLN E CA 1
ATOM 8977 C C . GLN B 2 159 ? 204.605 243.195 214.983 1.00 47.35 183 GLN E C 1
ATOM 8978 O O . GLN B 2 159 ? 205.712 242.712 214.737 1.00 55.62 183 GLN E O 1
ATOM 8992 N N . THR B 2 160 ? 203.843 242.775 215.989 1.00 53.73 184 THR E N 1
ATOM 8993 C CA . THR B 2 160 ? 204.288 241.718 216.886 1.00 52.71 184 THR E CA 1
ATOM 8994 C C . THR B 2 160 ? 204.233 240.368 216.181 1.00 56.52 184 THR E C 1
ATOM 8995 O O . THR B 2 160 ? 203.321 240.103 215.392 1.00 57.06 184 THR E O 1
ATOM 9006 N N . GLY B 2 161 ? 205.220 239.522 216.464 1.00 65.41 185 GLY E N 1
ATOM 9007 C CA . GLY B 2 161 ? 205.324 238.238 215.798 1.00 70.93 185 GLY E CA 1
ATOM 9008 C C . GLY B 2 161 ? 204.296 237.254 216.315 1.00 77.54 185 GLY E C 1
ATOM 9009 O O . GLY B 2 161 ? 204.277 236.941 217.518 1.00 76.89 185 GLY E O 1
ATOM 9013 N N . LEU B 2 162 ? 203.435 236.758 215.431 1.00 97.99 186 LEU E N 1
ATOM 9014 C CA . LEU B 2 162 ? 202.497 235.713 215.812 1.00 98.85 186 LEU E CA 1
ATOM 9015 C C . LEU B 2 162 ? 203.216 234.374 215.925 1.00 98.90 186 LEU E C 1
ATOM 9016 O O . LEU B 2 162 ? 204.033 234.015 215.074 1.00 96.80 186 LEU E O 1
ATOM 9032 N N . SER B 2 163 ? 202.902 233.638 216.981 1.00 110.04 187 SER E N 1
ATOM 9033 C CA . SER B 2 163 ? 203.474 232.319 217.215 1.00 110.73 187 SER E CA 1
ATOM 9034 C C . SER B 2 163 ? 202.687 231.294 216.405 1.00 112.52 187 SER E C 1
ATOM 9035 O O . SER B 2 163 ? 201.724 231.632 215.710 1.00 111.29 187 SER E O 1
ATOM 9043 N N . PRO B 2 164 ? 203.084 230.016 216.446 1.00 117.35 188 PRO E N 1
ATOM 9044 C CA . PRO B 2 164 ? 202.221 228.980 215.857 1.00 115.99 188 PRO E CA 1
ATOM 9045 C C . PRO B 2 164 ? 200.826 228.952 216.454 1.00 116.32 188 PRO E C 1
ATOM 9046 O O . PRO B 2 164 ? 199.873 228.572 215.762 1.00 115.30 188 PRO E O 1
ATOM 9057 N N . GLU B 2 165 ? 200.677 229.342 217.722 1.00 122.38 189 GLU E N 1
ATOM 9058 C CA . GLU B 2 165 ? 199.344 229.528 218.284 1.00 122.00 189 GLU E CA 1
ATOM 9059 C C . GLU B 2 165 ? 198.598 230.642 217.559 1.00 121.90 189 GLU E C 1
ATOM 9060 O O . GLU B 2 165 ? 197.394 230.527 217.303 1.00 121.48 189 GLU E O 1
ATOM 9072 N N . GLY B 2 166 ? 199.296 231.721 217.220 1.00 116.87 190 GLY E N 1
ATOM 9073 C CA . GLY B 2 166 ? 198.648 232.823 216.526 1.00 117.14 190 GLY E CA 1
ATOM 9074 C C . GLY B 2 166 ? 197.728 233.583 217.459 1.00 118.26 190 GLY E C 1
ATOM 9075 O O . GLY B 2 166 ? 198.068 233.857 218.615 1.00 115.94 190 GLY E O 1
ATOM 9079 N N . GLN B 2 167 ? 196.546 233.934 216.951 1.00 121.70 191 GLN E N 1
ATOM 9080 C CA . GLN B 2 167 ? 195.516 234.622 217.730 1.00 120.89 191 GLN E CA 1
ATOM 9081 C C . GLN B 2 167 ? 196.016 235.960 218.273 1.00 120.09 191 GLN E C 1
ATOM 9082 O O . GLN B 2 167 ? 195.624 236.382 219.364 1.00 120.10 191 GLN E O 1
ATOM 9096 N N . GLU B 2 168 ? 196.874 236.638 217.512 1.00 110.82 192 GLU E N 1
ATOM 9097 C CA . GLU B 2 168 ? 197.425 237.939 217.892 1.00 110.69 192 GLU E CA 1
ATOM 9098 C C . GLU B 2 168 ? 198.174 237.843 219.222 1.00 111.36 192 GLU E C 1
ATOM 9099 O O . GLU B 2 168 ? 197.775 238.408 220.242 1.00 111.42 192 GLU E O 1
ATOM 9111 N N . ARG B 2 169 ? 199.269 237.084 219.203 1.00 96.48 193 ARG E N 1
ATOM 9112 C CA . ARG B 2 169 ? 200.060 236.890 220.412 1.00 95.16 193 ARG E CA 1
ATOM 9113 C C . ARG B 2 169 ? 200.786 238.165 220.820 1.00 92.24 193 ARG E C 1
ATOM 9114 O O . ARG B 2 169 ? 201.056 239.037 219.988 1.00 90.76 193 ARG E O 1
ATOM 9135 N N . GLN B 2 170 ? 201.099 238.271 222.114 1.00 69.36 194 GLN E N 1
ATOM 9136 C CA . GLN B 2 170 ? 201.807 239.410 222.683 1.00 66.14 194 GLN E CA 1
ATOM 9137 C C . GLN B 2 170 ? 202.878 238.937 223.659 1.00 64.93 194 GLN E C 1
ATOM 9138 O O . GLN B 2 170 ? 203.133 239.596 224.672 1.00 70.34 194 GLN E O 1
ATOM 9152 N N . GLU B 2 171 ? 203.508 237.797 223.372 1.00 58.06 195 GLU E N 1
ATOM 9153 C CA . GLU B 2 171 ? 204.333 237.088 224.338 1.00 59.46 195 GLU E CA 1
ATOM 9154 C C . GLU B 2 171 ? 205.627 236.602 223.702 1.00 55.51 195 GLU E C 1
ATOM 9155 O O . GLU B 2 171 ? 205.667 236.242 222.523 1.00 59.55 195 GLU E O 1
ATOM 9167 N N . VAL B 2 172 ? 206.689 236.598 224.507 1.00 47.10 196 VAL E N 1
ATOM 9168 C CA . VAL B 2 172 ? 207.890 235.845 224.168 1.00 44.87 196 VAL E CA 1
ATOM 9169 C C . VAL B 2 172 ? 207.559 234.362 224.231 1.00 42.61 196 VAL E C 1
ATOM 9170 O O . VAL B 2 172 ? 206.885 233.904 225.162 1.00 56.96 196 VAL E O 1
ATOM 9183 N N . TYR B 2 173 ? 208.020 233.605 223.241 1.00 41.41 197 TYR E N 1
ATOM 9184 C CA . TYR B 2 173 ? 207.781 232.170 223.202 1.00 45.50 197 TYR E CA 1
ATOM 9185 C C . TYR B 2 173 ? 208.924 231.446 223.901 1.00 45.09 197 TYR E C 1
ATOM 9186 O O . TYR B 2 173 ? 210.095 231.695 223.606 1.00 44.90 197 TYR E O 1
ATOM 9204 N N . ILE B 2 174 ? 208.582 230.565 224.838 1.00 56.63 198 ILE E N 1
ATOM 9205 C CA . ILE B 2 174 ? 209.547 229.686 225.489 1.00 52.15 198 ILE E CA 1
ATOM 9206 C C . ILE B 2 174 ? 209.073 228.255 225.293 1.00 50.15 198 ILE E C 1
ATOM 9207 O O . ILE B 2 174 ? 207.990 227.886 225.762 1.00 60.71 198 ILE E O 1
ATOM 9223 N N . HIS B 2 175 ? 209.881 227.454 224.605 1.00 59.34 199 HIS E N 1
ATOM 9224 C CA . HIS B 2 175 ? 209.592 226.036 224.436 1.00 60.04 199 HIS E CA 1
ATOM 9225 C C . HIS B 2 175 ? 209.869 225.334 225.759 1.00 61.22 199 HIS E C 1
ATOM 9226 O O . HIS B 2 175 ? 211.006 225.325 226.240 1.00 63.46 199 HIS E O 1
ATOM 9240 N N . GLU B 2 176 ? 208.832 224.740 226.349 1.00 69.14 200 GLU E N 1
ATOM 9241 C CA . GLU B 2 176 ? 208.911 224.328 227.747 1.00 71.08 200 GLU E CA 1
ATOM 9242 C C . GLU B 2 176 ? 209.750 223.073 227.947 1.00 73.27 200 GLU E C 1
ATOM 9243 O O . GLU B 2 176 ? 210.190 222.815 229.072 1.00 73.12 200 GLU E O 1
ATOM 9255 N N . GLY B 2 177 ? 209.989 222.293 226.897 1.00 71.28 201 GLY E N 1
ATOM 9256 C CA . GLY B 2 177 ? 210.746 221.066 227.039 1.00 68.83 201 GLY E CA 1
ATOM 9257 C C . GLY B 2 177 ? 212.241 221.282 227.135 1.00 71.86 201 GLY E C 1
ATOM 9258 O O . GLY B 2 177 ? 212.894 220.744 228.034 1.00 77.60 201 GLY E O 1
ATOM 9262 N N . THR B 2 178 ? 212.795 222.071 226.218 1.00 68.39 202 THR E N 1
ATOM 9263 C CA . THR B 2 178 ? 214.236 222.259 226.109 1.00 67.60 202 THR E CA 1
ATOM 9264 C C . THR B 2 178 ? 214.754 223.473 226.871 1.00 68.91 202 THR E C 1
ATOM 9265 O O . THR B 2 178 ? 215.970 223.692 226.890 1.00 69.73 202 THR E O 1
ATOM 9276 N N . PHE B 2 179 ? 213.883 224.260 227.496 1.00 59.11 203 PHE E N 1
ATOM 9277 C CA . PHE B 2 179 ? 214.301 225.453 228.222 1.00 55.03 203 PHE E CA 1
ATOM 9278 C C . PHE B 2 179 ? 214.674 225.069 229.649 1.00 56.55 203 PHE E C 1
ATOM 9279 O O . PHE B 2 179 ? 213.821 224.605 230.414 1.00 57.60 203 PHE E O 1
ATOM 9296 N N . ILE B 2 180 ? 215.942 225.258 230.002 1.00 61.47 204 ILE E N 1
ATOM 9297 C CA . ILE B 2 180 ? 216.419 225.081 231.368 1.00 63.86 204 ILE E CA 1
ATOM 9298 C C . ILE B 2 180 ? 216.378 226.447 232.035 1.00 61.56 204 ILE E C 1
ATOM 9299 O O . ILE B 2 180 ? 217.013 227.398 231.562 1.00 64.85 204 ILE E O 1
ATOM 9315 N N . GLU B 2 181 ? 215.629 226.549 233.128 1.00 55.31 205 GLU E N 1
ATOM 9316 C CA . GLU B 2 181 ? 215.470 227.827 233.803 1.00 54.49 205 GLU E CA 1
ATOM 9317 C C . GLU B 2 181 ? 216.792 228.280 234.409 1.00 55.97 205 GLU E C 1
ATOM 9318 O O . GLU B 2 181 ? 217.609 227.472 234.856 1.00 56.29 205 GLU E O 1
ATOM 9330 N N . ASN B 2 182 ? 217.001 229.593 234.408 1.00 51.38 206 ASN E N 1
ATOM 9331 C CA . ASN B 2 182 ? 218.166 230.162 235.065 1.00 47.12 206 ASN E CA 1
ATOM 9332 C C . ASN B 2 182 ? 218.108 229.872 236.559 1.00 48.47 206 ASN E C 1
ATOM 9333 O O . ASN B 2 182 ? 217.062 230.015 237.196 1.00 51.57 206 ASN E O 1
ATOM 9344 N N . GLY B 2 183 ? 219.244 229.452 237.119 1.00 42.40 207 GLY E N 1
ATOM 9345 C CA . GLY B 2 183 ? 219.280 229.093 238.524 1.00 38.07 207 GLY E CA 1
ATOM 9346 C C . GLY B 2 183 ? 219.079 230.260 239.467 1.00 42.73 207 GLY E C 1
ATOM 9347 O O . GLY B 2 183 ? 218.743 230.043 240.636 1.00 47.66 207 GLY E O 1
ATOM 9351 N N . GLN B 2 184 ? 219.273 231.491 238.986 1.00 42.24 208 GLN E N 1
ATOM 9352 C CA . GLN B 2 184 ? 219.129 232.688 239.804 1.00 37.85 208 GLN E CA 1
ATOM 9353 C C . GLN B 2 184 ? 217.838 233.452 239.554 1.00 39.95 208 GLN E C 1
ATOM 9354 O O . GLN B 2 184 ? 217.458 234.269 240.398 1.00 45.11 208 GLN E O 1
ATOM 9368 N N . TRP B 2 185 ? 217.155 233.208 238.433 1.00 38.78 209 TRP E N 1
ATOM 9369 C CA . TRP B 2 185 ? 216.063 234.062 237.984 1.00 39.47 209 TRP E CA 1
ATOM 9370 C C . TRP B 2 185 ? 214.874 233.225 237.541 1.00 39.50 209 TRP E C 1
ATOM 9371 O O . TRP B 2 185 ? 215.036 232.200 236.875 1.00 50.69 209 TRP E O 1
ATOM 9392 N N . GLU B 2 186 ? 213.681 233.680 237.921 1.00 43.42 210 GLU E N 1
ATOM 9393 C CA . GLU B 2 186 ? 212.414 233.070 237.537 1.00 43.84 210 GLU E CA 1
ATOM 9394 C C . GLU B 2 186 ? 211.632 234.071 236.702 1.00 42.87 210 GLU E C 1
ATOM 9395 O O . GLU B 2 186 ? 211.450 235.216 237.120 1.00 52.89 210 GLU E O 1
ATOM 9407 N N . ILE B 2 187 ? 211.146 233.633 235.546 1.00 42.03 211 ILE E N 1
ATOM 9408 C CA . ILE B 2 187 ? 210.452 234.509 234.607 1.00 45.93 211 ILE E CA 1
ATOM 9409 C C . ILE B 2 187 ? 208.984 234.569 235.015 1.00 46.76 211 ILE E C 1
ATOM 9410 O O . ILE B 2 187 ? 208.248 233.592 234.860 1.00 49.95 211 ILE E O 1
ATOM 9426 N N . ILE B 2 188 ? 208.556 235.722 235.534 1.00 48.61 212 ILE E N 1
ATOM 9427 C CA . ILE B 2 188 ? 207.180 235.877 235.993 1.00 45.95 212 ILE E CA 1
ATOM 9428 C C . ILE B 2 188 ? 206.270 236.242 234.827 1.00 47.19 212 ILE E C 1
ATOM 9429 O O . ILE B 2 188 ? 205.255 235.580 234.583 1.00 49.35 212 ILE E O 1
ATOM 9445 N N . HIS B 2 189 ? 206.617 237.304 234.098 1.00 46.13 213 HIS E N 1
ATOM 9446 C CA . HIS B 2 189 ? 205.887 237.750 232.918 1.00 44.84 213 HIS E CA 1
ATOM 9447 C C . HIS B 2 189 ? 206.866 237.930 231.770 1.00 43.81 213 HIS E C 1
ATOM 9448 O O . HIS B 2 189 ? 208.018 238.317 231.983 1.00 47.13 213 HIS E O 1
ATOM 9462 N N . LYS B 2 190 ? 206.405 237.648 230.554 1.00 47.84 214 LYS E N 1
ATOM 9463 C CA . LYS B 2 190 ? 207.226 237.783 229.350 1.00 49.26 214 LYS E CA 1
ATOM 9464 C C . LYS B 2 190 ? 206.382 238.307 228.192 1.00 49.18 214 LYS E C 1
ATOM 9465 O O . LYS B 2 190 ? 206.216 237.635 227.169 1.00 47.28 214 LYS E O 1
ATOM 9484 N N . PRO B 2 191 ? 205.859 239.528 228.303 1.00 48.41 215 PRO E N 1
ATOM 9485 C CA . PRO B 2 191 ? 204.999 240.069 227.249 1.00 46.11 215 PRO E CA 1
ATOM 9486 C C . PRO B 2 191 ? 205.793 240.686 226.101 1.00 47.60 215 PRO E C 1
ATOM 9487 O O . PRO B 2 191 ? 207.018 240.806 226.143 1.00 49.64 215 PRO E O 1
ATOM 9498 N N . SER B 2 192 ? 205.054 241.078 225.064 1.00 45.54 216 SER E N 1
ATOM 9499 C CA . SER B 2 192 ? 205.607 241.750 223.895 1.00 47.77 216 SER E CA 1
ATOM 9500 C C . SER B 2 192 ? 204.626 242.822 223.447 1.00 51.64 216 SER E C 1
ATOM 9501 O O . SER B 2 192 ? 203.416 242.582 223.432 1.00 60.86 216 SER E O 1
ATOM 9509 N N . ARG B 2 193 ? 205.143 243.996 223.087 1.00 50.92 217 ARG E N 1
ATOM 9510 C CA . ARG B 2 193 ? 204.310 245.132 222.714 1.00 50.21 217 ARG E CA 1
ATOM 9511 C C . ARG B 2 193 ? 204.910 245.856 221.518 1.00 44.19 217 ARG E C 1
ATOM 9512 O O . ARG B 2 193 ? 206.099 245.736 221.221 1.00 55.62 217 ARG E O 1
ATOM 9533 N N . LEU B 2 194 ? 204.052 246.597 220.820 1.00 50.60 218 LEU E N 1
ATOM 9534 C CA . LEU B 2 194 ? 204.436 247.422 219.678 1.00 52.74 218 LEU E CA 1
ATOM 9535 C C . LEU B 2 194 ? 204.361 248.878 220.116 1.00 51.61 218 LEU E C 1
ATOM 9536 O O . LEU B 2 194 ? 203.265 249.423 220.289 1.00 59.14 218 LEU E O 1
ATOM 9552 N N . ILE B 2 195 ? 205.520 249.505 220.293 1.00 53.14 219 ILE E N 1
ATOM 9553 C CA . ILE B 2 195 ? 205.599 250.898 220.712 1.00 51.38 219 ILE E CA 1
ATOM 9554 C C . ILE B 2 195 ? 205.677 251.765 219.462 1.00 58.33 219 ILE E C 1
ATOM 9555 O O . ILE B 2 195 ? 206.575 251.591 218.630 1.00 67.92 219 ILE E O 1
ATOM 9571 N N . GLN B 2 196 ? 204.733 252.696 219.333 1.00 68.39 220 GLN E N 1
ATOM 9572 C CA . GLN B 2 196 ? 204.680 253.651 218.236 1.00 69.82 220 GLN E CA 1
ATOM 9573 C C . GLN B 2 196 ? 205.216 255.004 218.697 1.00 70.91 220 GLN E C 1
ATOM 9574 O O . GLN B 2 196 ? 204.981 255.399 219.844 1.00 70.44 220 GLN E O 1
ATOM 9588 N N . PRO B 2 197 ? 205.934 255.772 217.879 1.00 82.64 221 PRO E N 1
ATOM 9589 C CA . PRO B 2 197 ? 206.481 257.044 218.360 1.00 84.86 221 PRO E CA 1
ATOM 9590 C C . PRO B 2 197 ? 205.417 258.134 218.384 1.00 86.92 221 PRO E C 1
ATOM 9591 O O . PRO B 2 197 ? 204.335 258.008 217.809 1.00 84.81 221 PRO E O 1
ATOM 9602 N N . SER B 2 198 ? 205.754 259.224 219.067 1.00 112.00 222 SER E N 1
ATOM 9603 C CA . SER B 2 198 ? 204.855 260.362 219.155 1.00 113.71 222 SER E CA 1
ATOM 9604 C C . SER B 2 198 ? 204.728 261.050 217.798 1.00 114.55 222 SER E C 1
ATOM 9605 O O . SER B 2 198 ? 205.593 260.933 216.925 1.00 113.03 222 SER E O 1
ATOM 9613 N N . VAL B 2 199 ? 203.622 261.776 217.626 1.00 130.25 223 VAL E N 1
ATOM 9614 C CA . VAL B 2 199 ? 203.373 262.470 216.369 1.00 131.52 223 VAL E CA 1
ATOM 9615 C C . VAL B 2 199 ? 204.360 263.621 216.221 1.00 131.73 223 VAL E C 1
ATOM 9616 O O . VAL B 2 199 ? 204.591 264.395 217.160 1.00 130.70 223 VAL E O 1
ATOM 9629 N N . ASP B 2 200 ? 204.952 263.733 215.037 1.00 141.21 224 ASP E N 1
ATOM 9630 C CA . ASP B 2 200 ? 205.942 264.773 214.781 1.00 141.84 224 ASP E CA 1
ATOM 9631 C C . ASP B 2 200 ? 205.239 266.100 214.496 1.00 142.19 224 ASP E C 1
ATOM 9632 O O . ASP B 2 200 ? 204.386 266.154 213.603 1.00 142.03 224 ASP E O 1
ATOM 9641 N N . PRO B 2 201 ? 205.545 267.185 215.226 1.00 147.23 225 PRO E N 1
ATOM 9642 C CA . PRO B 2 201 ? 204.954 268.481 214.845 1.00 146.96 225 PRO E CA 1
ATOM 9643 C C . PRO B 2 201 ? 205.344 268.938 213.451 1.00 147.31 225 PRO E C 1
ATOM 9644 O O . PRO B 2 201 ? 204.525 269.567 212.768 1.00 146.42 225 PRO E O 1
ATOM 9655 N N . ARG B 2 202 ? 206.565 268.638 213.012 1.00 148.39 226 ARG E N 1
ATOM 9656 C CA . ARG B 2 202 ? 207.057 269.039 211.694 1.00 147.63 226 ARG E CA 1
ATOM 9657 C C . ARG B 2 202 ? 207.393 267.812 210.854 1.00 146.82 226 ARG E C 1
ATOM 9658 O O . ARG B 2 202 ? 206.851 266.730 211.076 1.00 146.32 226 ARG E O 1
ATOM 9679 N N . ARG B 2 208 ? 212.400 259.457 217.684 1.00 88.14 232 ARG E N 1
ATOM 9680 C CA . ARG B 2 208 ? 212.231 258.041 217.986 1.00 87.67 232 ARG E CA 1
ATOM 9681 C C . ARG B 2 208 ? 211.485 257.327 216.860 1.00 87.91 232 ARG E C 1
ATOM 9682 O O . ARG B 2 208 ? 210.733 257.955 216.111 1.00 88.55 232 ARG E O 1
ATOM 9703 N N . ARG B 2 209 ? 211.777 256.033 216.698 1.00 71.43 233 ARG E N 1
ATOM 9704 C CA . ARG B 2 209 ? 211.186 255.202 215.622 1.00 68.83 233 ARG E CA 1
ATOM 9705 C C . ARG B 2 209 ? 210.280 254.143 216.232 1.00 67.59 233 ARG E C 1
ATOM 9706 O O . ARG B 2 209 ? 210.454 253.845 217.421 1.00 69.12 233 ARG E O 1
ATOM 9727 N N . GLU B 2 210 ? 209.362 253.593 215.449 1.00 60.94 234 GLU E N 1
ATOM 9728 C CA . GLU B 2 210 ? 208.480 252.516 215.877 1.00 58.11 234 GLU E CA 1
ATOM 9729 C C . GLU B 2 210 ? 209.308 251.272 216.177 1.00 54.59 234 GLU E C 1
ATOM 9730 O O . GLU B 2 210 ? 210.253 250.949 215.452 1.00 62.09 234 GLU E O 1
ATOM 9742 N N . GLU B 2 211 ? 208.950 250.574 217.254 1.00 47.57 235 GLU E N 1
ATOM 9743 C CA . GLU B 2 211 ? 209.749 249.459 217.744 1.00 49.79 235 GLU E CA 1
ATOM 9744 C C . GLU B 2 211 ? 208.839 248.362 218.276 1.00 47.81 235 GLU E C 1
ATOM 9745 O O . GLU B 2 211 ? 207.677 248.598 218.610 1.00 56.69 235 GLU E O 1
ATOM 9757 N N . VAL B 2 212 ? 209.383 247.148 218.327 1.00 43.32 236 VAL E N 1
ATOM 9758 C CA . VAL B 2 212 ? 208.759 246.012 218.995 1.00 44.66 236 VAL E CA 1
ATOM 9759 C C . VAL B 2 212 ? 209.602 245.707 220.222 1.00 42.65 236 VAL E C 1
ATOM 9760 O O . VAL B 2 212 ? 210.809 245.459 220.109 1.00 42.42 236 VAL E O 1
ATOM 9773 N N . THR B 2 213 ? 208.971 245.730 221.390 1.00 43.77 237 THR E N 1
ATOM 9774 C CA . THR B 2 213 ? 209.661 245.632 222.666 1.00 44.23 237 THR E CA 1
ATOM 9775 C C . THR B 2 213 ? 209.237 244.350 223.366 1.00 38.27 237 THR E C 1
ATOM 9776 O O . THR B 2 213 ? 208.039 244.076 223.498 1.00 48.83 237 THR E O 1
ATOM 9787 N N . PHE B 2 214 ? 210.222 243.570 223.803 1.00 40.79 238 PHE E N 1
ATOM 9788 C CA . PHE B 2 214 ? 210.004 242.352 224.569 1.00 38.95 238 PHE E CA 1
ATOM 9789 C C . PHE B 2 214 ? 210.462 242.588 225.999 1.00 38.84 238 PHE E C 1
ATOM 9790 O O . PHE B 2 214 ? 211.613 242.969 226.230 1.00 48.81 238 PHE E O 1
ATOM 9807 N N . TYR B 2 215 ? 209.567 242.351 226.951 1.00 41.95 239 TYR E N 1
ATOM 9808 C CA . TYR B 2 215 ? 209.831 242.581 228.362 1.00 42.96 239 TYR E CA 1
ATOM 9809 C C . TYR B 2 215 ? 210.013 241.246 229.065 1.00 46.94 239 TYR E C 1
ATOM 9810 O O . TYR B 2 215 ? 209.317 240.276 228.758 1.00 54.68 239 TYR E O 1
ATOM 9828 N N . LEU B 2 216 ? 210.967 241.197 229.988 1.00 46.70 240 LEU E N 1
ATOM 9829 C CA . LEU B 2 216 ? 211.144 240.073 230.898 1.00 41.76 240 LEU E CA 1
ATOM 9830 C C . LEU B 2 216 ? 211.102 240.622 232.314 1.00 48.68 240 LEU E C 1
ATOM 9831 O O . LEU B 2 216 ? 212.028 241.321 232.743 1.00 52.50 240 LEU E O 1
ATOM 9847 N N . ILE B 2 217 ? 210.013 240.343 233.016 1.00 47.91 241 ILE E N 1
ATOM 9848 C CA . ILE B 2 217 ? 209.929 240.584 234.448 1.00 40.16 241 ILE E CA 1
ATOM 9849 C C . ILE B 2 217 ? 210.428 239.318 235.126 1.00 42.64 241 ILE E C 1
ATOM 9850 O O . ILE B 2 217 ? 209.856 238.240 234.936 1.00 49.90 241 ILE E O 1
ATOM 9866 N N . ILE B 2 218 ? 211.521 239.440 235.875 1.00 36.23 242 ILE E N 1
ATOM 9867 C CA . ILE B 2 218 ? 212.227 238.294 236.433 1.00 37.47 242 ILE E CA 1
ATOM 9868 C C . ILE B 2 218 ? 212.484 238.526 237.915 1.00 43.02 242 ILE E C 1
ATOM 9869 O O . ILE B 2 218 ? 212.910 239.611 238.322 1.00 50.80 242 ILE E O 1
ATOM 9885 N N . ARG B 2 219 ? 212.220 237.500 238.718 1.00 47.50 243 ARG E N 1
ATOM 9886 C CA . ARG B 2 219 ? 212.431 237.534 240.158 1.00 37.43 243 ARG E CA 1
ATOM 9887 C C . ARG B 2 219 ? 213.682 236.753 240.530 1.00 33.01 243 ARG E C 1
ATOM 9888 O O . ARG B 2 219 ? 213.897 235.638 240.048 1.00 47.24 243 ARG E O 1
ATOM 9909 N N . ARG B 2 220 ? 214.502 237.344 241.393 1.00 37.46 244 ARG E N 1
ATOM 9910 C CA . ARG B 2 220 ? 215.682 236.663 241.902 1.00 37.16 244 ARG E CA 1
ATOM 9911 C C . ARG B 2 220 ? 215.272 235.598 242.910 1.00 40.11 244 ARG E C 1
ATOM 9912 O O . ARG B 2 220 ? 214.289 235.760 243.637 1.00 48.79 244 ARG E O 1
ATOM 9933 N N . LYS B 2 221 ? 216.035 234.504 242.945 1.00 45.38 245 LYS E N 1
ATOM 9934 C CA . LYS B 2 221 ? 215.814 233.429 243.899 1.00 43.39 245 LYS E CA 1
ATOM 9935 C C . LYS B 2 221 ? 216.863 233.540 245.000 1.00 45.95 245 LYS E C 1
ATOM 9936 O O . LYS B 2 221 ? 218.033 233.211 244.754 1.00 48.84 245 LYS E O 1
ATOM 9955 N N . PRO B 2 222 ? 216.511 233.997 246.227 1.00 48.87 246 PRO E N 1
ATOM 9956 C CA . PRO B 2 222 ? 217.542 234.522 247.134 1.00 45.73 246 PRO E CA 1
ATOM 9957 C C . PRO B 2 222 ? 218.195 233.509 248.070 1.00 46.50 246 PRO E C 1
ATOM 9958 O O . PRO B 2 222 ? 218.790 233.919 249.072 1.00 52.11 246 PRO E O 1
ATOM 9969 N N . LEU B 2 223 ? 218.095 232.207 247.775 1.00 44.49 247 LEU E N 1
ATOM 9970 C CA . LEU B 2 223 ? 218.547 231.182 248.719 1.00 43.84 247 LEU E CA 1
ATOM 9971 C C . LEU B 2 223 ? 220.018 231.355 249.094 1.00 47.03 247 LEU E C 1
ATOM 9972 O O . LEU B 2 223 ? 220.394 231.166 250.259 1.00 51.99 247 LEU E O 1
ATOM 9988 N N . PHE B 2 224 ? 220.862 231.717 248.123 1.00 49.42 248 PHE E N 1
ATOM 9989 C CA . PHE B 2 224 ? 222.290 231.857 248.394 1.00 43.46 248 PHE E CA 1
ATOM 9990 C C . PHE B 2 224 ? 222.545 232.926 249.450 1.00 46.75 248 PHE E C 1
ATOM 9991 O O . PHE B 2 224 ? 223.333 232.718 250.379 1.00 45.83 248 PHE E O 1
ATOM 10008 N N . TYR B 2 225 ? 221.879 234.073 249.329 1.00 49.02 249 TYR E N 1
ATOM 10009 C CA . TYR B 2 225 ? 222.089 235.157 250.279 1.00 44.09 249 TYR E CA 1
ATOM 10010 C C . TYR B 2 225 ? 221.434 234.865 251.621 1.00 45.24 249 TYR E C 1
ATOM 10011 O O . TYR B 2 225 ? 221.915 235.339 252.655 1.00 47.90 249 TYR E O 1
ATOM 10029 N N . LEU B 2 226 ? 220.344 234.096 251.626 1.00 46.01 250 LEU E N 1
ATOM 10030 C CA . LEU B 2 226 ? 219.762 233.664 252.890 1.00 43.68 250 LEU E CA 1
ATOM 10031 C C . LEU B 2 226 ? 220.730 232.774 253.656 1.00 48.69 250 LEU E C 1
ATOM 10032 O O . LEU B 2 226 ? 220.881 232.911 254.875 1.00 55.17 250 LEU E O 1
ATOM 10048 N N . VAL B 2 227 ? 221.395 231.855 252.957 1.00 54.20 251 VAL E N 1
ATOM 10049 C CA . VAL B 2 227 ? 222.322 230.944 253.622 1.00 52.12 251 VAL E CA 1
ATOM 10050 C C . VAL B 2 227 ? 223.596 231.667 254.043 1.00 49.52 251 VAL E C 1
ATOM 10051 O O . VAL B 2 227 ? 224.099 231.465 255.154 1.00 52.84 251 VAL E O 1
ATOM 10064 N N . ASN B 2 228 ? 224.140 232.514 253.170 1.00 53.70 252 ASN E N 1
ATOM 10065 C CA . ASN B 2 228 ? 225.499 233.010 253.345 1.00 52.07 252 ASN E CA 1
ATOM 10066 C C . ASN B 2 228 ? 225.595 234.320 254.114 1.00 51.98 252 ASN E C 1
ATOM 10067 O O . ASN B 2 228 ? 226.659 234.600 254.678 1.00 55.62 252 ASN E O 1
ATOM 10078 N N . VAL B 2 229 ? 224.530 235.126 254.154 1.00 51.20 253 VAL E N 1
ATOM 10079 C CA . VAL B 2 229 ? 224.569 236.464 254.732 1.00 47.43 253 VAL E CA 1
ATOM 10080 C C . VAL B 2 229 ? 223.539 236.625 255.845 1.00 45.91 253 VAL E C 1
ATOM 10081 O O . VAL B 2 229 ? 223.872 237.050 256.955 1.00 55.30 253 VAL E O 1
ATOM 10094 N N . ILE B 2 230 ? 222.280 236.290 255.567 1.00 45.16 254 ILE E N 1
ATOM 10095 C CA . ILE B 2 230 ? 221.205 236.615 256.500 1.00 43.25 254 ILE E CA 1
ATOM 10096 C C . ILE B 2 230 ? 221.304 235.759 257.759 1.00 49.79 254 ILE E C 1
ATOM 10097 O O . ILE B 2 230 ? 221.241 236.273 258.881 1.00 57.37 254 ILE E O 1
ATOM 10113 N N . ALA B 2 231 ? 221.445 234.445 257.596 1.00 48.95 255 ALA E N 1
ATOM 10114 C CA . ALA B 2 231 ? 221.492 233.565 258.761 1.00 46.20 255 ALA E CA 1
ATOM 10115 C C . ALA B 2 231 ? 222.708 233.810 259.647 1.00 47.16 255 ALA E C 1
ATOM 10116 O O . ALA B 2 231 ? 222.537 233.858 260.880 1.00 53.24 255 ALA E O 1
ATOM 10123 N N . PRO B 2 232 ? 223.930 233.950 259.124 1.00 48.09 256 PRO E N 1
ATOM 10124 C CA . PRO B 2 232 ? 225.042 234.358 259.997 1.00 49.28 256 PRO E CA 1
ATOM 10125 C C . PRO B 2 232 ? 224.822 235.695 260.676 1.00 47.03 256 PRO E C 1
ATOM 10126 O O . PRO B 2 232 ? 225.262 235.875 261.816 1.00 49.04 256 PRO E O 1
ATOM 10137 N N . CYS B 2 233 ? 224.159 236.644 260.014 1.00 50.01 257 CYS E N 1
ATOM 10138 C CA . CYS B 2 233 ? 223.862 237.916 260.664 1.00 50.55 257 CYS E CA 1
ATOM 10139 C C . CYS B 2 233 ? 222.893 237.728 261.823 1.00 51.73 257 CYS E C 1
ATOM 10140 O O . CYS B 2 233 ? 223.046 238.359 262.875 1.00 59.69 257 CYS E O 1
ATOM 10148 N N . ILE B 2 234 ? 221.890 236.865 261.649 1.00 43.68 258 ILE E N 1
ATOM 10149 C CA . ILE B 2 234 ? 220.971 236.562 262.743 1.00 44.28 258 ILE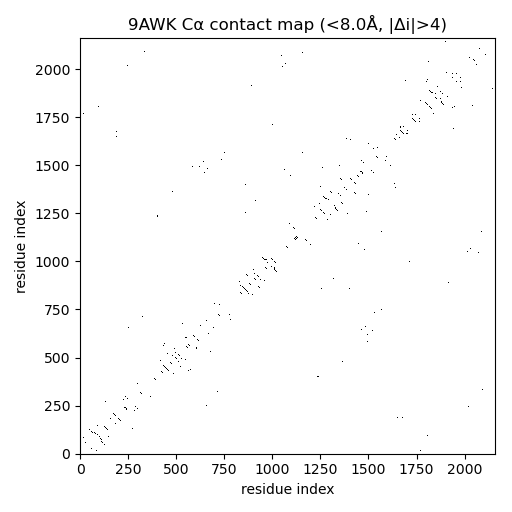 E CA 1
ATOM 10150 C C . ILE B 2 234 ? 221.727 235.935 263.905 1.00 46.58 258 ILE E C 1
ATOM 10151 O O . ILE B 2 234 ? 221.502 236.280 265.072 1.00 54.54 258 ILE E O 1
ATOM 10167 N N . LEU B 2 235 ? 222.630 235.002 263.605 1.00 51.46 259 LEU E N 1
ATOM 10168 C CA . LEU B 2 235 ? 223.407 234.362 264.664 1.00 49.54 259 LEU E CA 1
ATOM 10169 C C . LEU B 2 235 ? 224.296 235.369 265.389 1.00 46.60 259 LEU E C 1
ATOM 10170 O O . LEU B 2 235 ? 224.399 235.343 266.622 1.00 54.53 259 LEU E O 1
ATOM 10186 N N . ILE B 2 236 ? 224.937 236.269 264.643 1.00 48.65 260 ILE E N 1
ATOM 10187 C CA . ILE B 2 236 ? 225.808 237.262 265.262 1.00 47.90 260 ILE E CA 1
ATOM 10188 C C . ILE B 2 236 ? 224.993 238.219 266.123 1.00 45.20 260 ILE E C 1
ATOM 10189 O O . ILE B 2 236 ? 225.435 238.637 267.197 1.00 51.14 260 ILE E O 1
ATOM 10205 N N . THR B 2 237 ? 223.795 238.585 265.667 1.00 48.50 261 THR E N 1
ATOM 10206 C CA . THR B 2 237 ? 222.930 239.431 266.481 1.00 50.17 261 THR E CA 1
ATOM 10207 C C . THR B 2 237 ? 222.516 238.713 267.761 1.00 51.14 261 THR E C 1
ATOM 10208 O O . THR B 2 237 ? 222.486 239.319 268.842 1.00 50.33 261 THR E O 1
ATOM 10219 N N . LEU B 2 238 ? 222.197 237.420 267.656 1.00 59.45 262 LEU E N 1
ATOM 10220 C CA . LEU B 2 238 ? 221.862 236.639 268.842 1.00 51.33 262 LEU E CA 1
ATOM 10221 C C . LEU B 2 238 ? 223.018 236.610 269.827 1.00 53.54 262 LEU E C 1
ATOM 10222 O O . LEU B 2 238 ? 222.802 236.689 271.041 1.00 59.63 262 LEU E O 1
ATOM 10238 N N . LEU B 2 239 ? 224.248 236.492 269.328 1.00 53.41 263 LEU E N 1
ATOM 10239 C CA . LEU B 2 239 ? 225.399 236.537 270.223 1.00 48.78 263 LEU E CA 1
ATOM 10240 C C . LEU B 2 239 ? 225.585 237.922 270.825 1.00 53.09 263 LEU E C 1
ATOM 10241 O O . LEU B 2 239 ? 225.995 238.042 271.985 1.00 54.87 263 LEU E O 1
ATOM 10257 N N . ALA B 2 240 ? 225.298 238.973 270.057 1.00 53.50 264 ALA E N 1
ATOM 10258 C CA . ALA B 2 240 ? 225.381 240.326 270.588 1.00 47.61 264 ALA E CA 1
ATOM 10259 C C . ALA B 2 240 ? 224.355 240.571 271.684 1.00 53.25 264 ALA E C 1
ATOM 10260 O O . ALA B 2 240 ? 224.597 241.399 272.567 1.00 59.03 264 ALA E O 1
ATOM 10267 N N . ILE B 2 241 ? 223.217 239.874 271.646 1.00 56.82 265 ILE E N 1
ATOM 10268 C CA . ILE B 2 241 ? 222.254 239.983 272.738 1.00 51.63 265 ILE E CA 1
ATOM 10269 C C . ILE B 2 241 ? 222.856 239.452 274.034 1.00 51.02 265 ILE E C 1
ATOM 10270 O O . ILE B 2 241 ? 222.681 240.047 275.104 1.00 60.10 265 ILE E O 1
ATOM 10286 N N . PHE B 2 242 ? 223.572 238.332 273.965 1.00 50.79 266 PHE E N 1
ATOM 10287 C CA . PHE B 2 242 ? 223.970 237.589 275.156 1.00 50.70 266 PHE E CA 1
ATOM 10288 C C . PHE B 2 242 ? 225.216 238.142 275.836 1.00 54.29 266 PHE E C 1
ATOM 10289 O O . PHE B 2 242 ? 225.616 237.602 276.872 1.00 56.36 266 PHE E O 1
ATOM 10306 N N . VAL B 2 243 ? 225.841 239.195 275.305 1.00 51.40 267 VAL E N 1
ATOM 10307 C CA . VAL B 2 243 ? 226.949 239.809 276.026 1.00 51.04 267 VAL E CA 1
ATOM 10308 C C . VAL B 2 243 ? 226.469 240.431 277.331 1.00 49.16 267 VAL E C 1
ATOM 10309 O O . VAL B 2 243 ? 227.243 240.526 278.289 1.00 53.62 267 VAL E O 1
ATOM 10322 N N . PHE B 2 244 ? 225.206 240.858 277.394 1.00 51.13 268 PHE E N 1
ATOM 10323 C CA . PHE B 2 244 ? 224.663 241.446 278.610 1.00 47.85 268 PHE E CA 1
ATOM 10324 C C . PHE B 2 244 ? 224.374 240.412 279.690 1.00 48.54 268 PHE E C 1
ATOM 10325 O O . PHE B 2 244 ? 224.270 240.782 280.863 1.00 60.31 268 PHE E O 1
ATOM 10342 N N . TYR B 2 245 ? 224.242 239.137 279.328 1.00 49.00 269 TYR E N 1
ATOM 10343 C CA . TYR B 2 245 ? 224.146 238.064 280.307 1.00 49.45 269 TYR E CA 1
ATOM 10344 C C . TYR B 2 245 ? 225.508 237.591 280.800 1.00 47.49 269 TYR E C 1
ATOM 10345 O O . TYR B 2 245 ? 225.567 236.841 281.779 1.00 46.12 269 TYR E O 1
ATOM 10363 N N . LEU B 2 246 ? 226.591 238.011 280.156 1.00 51.01 270 LEU E N 1
ATOM 10364 C CA . LEU B 2 246 ? 227.921 237.660 280.622 1.00 50.23 270 LEU E CA 1
ATOM 10365 C C . LEU B 2 246 ? 228.239 238.447 281.896 1.00 49.17 270 LEU E C 1
ATOM 10366 O O . LEU B 2 246 ? 227.994 239.656 281.943 1.00 57.13 270 LEU E O 1
ATOM 10382 N N . PRO B 2 247 ? 228.772 237.811 282.948 1.00 54.25 271 PRO E N 1
ATOM 10383 C CA . PRO B 2 247 ? 229.125 238.579 284.140 1.00 55.80 271 PRO E CA 1
ATOM 10384 C C . PRO B 2 247 ? 230.259 239.548 283.841 1.00 58.37 271 PRO E C 1
ATOM 10385 O O . PRO B 2 247 ? 231.131 239.255 283.007 1.00 62.76 271 PRO E O 1
ATOM 10396 N N . PRO B 2 248 ? 230.289 240.715 284.497 1.00 54.31 272 PRO E N 1
ATOM 10397 C CA . PRO B 2 248 ? 231.481 241.570 284.373 1.00 51.54 272 PRO E CA 1
ATOM 10398 C C . PRO B 2 248 ? 232.745 240.930 284.915 1.00 53.74 272 PRO E C 1
ATOM 10399 O O . PRO B 2 248 ? 233.835 241.241 284.421 1.00 58.82 272 PRO E O 1
ATOM 10410 N N . ASP B 2 249 ? 232.637 240.042 285.903 1.00 60.35 273 ASP E N 1
ATOM 10411 C CA . ASP B 2 249 ? 233.813 239.455 286.529 1.00 59.33 273 ASP E CA 1
ATOM 10412 C C . ASP B 2 249 ? 234.504 238.426 285.647 1.00 59.41 273 ASP E C 1
ATOM 10413 O O . ASP B 2 249 ? 235.668 238.102 285.903 1.00 64.10 273 ASP E O 1
ATOM 10422 N N . ALA B 2 250 ? 233.828 237.912 284.618 1.00 59.02 274 ALA E N 1
ATOM 10423 C CA . ALA B 2 250 ? 234.475 236.993 283.691 1.00 56.54 274 ALA E CA 1
ATOM 10424 C C . ALA B 2 250 ? 235.500 237.695 282.813 1.00 61.12 274 ALA E C 1
ATOM 10425 O O . ALA B 2 250 ? 236.452 237.053 282.358 1.00 63.22 274 ALA E O 1
ATOM 10432 N N . GLY B 2 251 ? 235.335 238.992 282.574 1.00 56.53 275 GLY E N 1
ATOM 10433 C CA . GLY B 2 251 ? 236.288 239.737 281.775 1.00 51.15 275 GLY E CA 1
ATOM 10434 C C . GLY B 2 251 ? 236.319 239.340 280.315 1.00 55.42 275 GLY E C 1
ATOM 10435 O O . GLY B 2 251 ? 237.404 239.260 279.726 1.00 60.98 275 GLY E O 1
ATOM 10439 N N . GLU B 2 252 ? 235.148 239.087 279.713 1.00 61.96 276 GLU E N 1
ATOM 10440 C CA . GLU B 2 252 ? 235.070 238.612 278.335 1.00 58.37 276 GLU E CA 1
ATOM 10441 C C . GLU B 2 252 ? 233.947 239.297 277.556 1.00 59.59 276 GLU E C 1
ATOM 10442 O O . GLU B 2 252 ? 233.412 238.719 276.604 1.00 64.30 276 GLU E O 1
ATOM 10454 N N . LYS B 2 253 ? 233.584 240.524 277.932 1.00 54.01 277 LYS E N 1
ATOM 10455 C CA . LYS B 2 253 ? 232.528 241.242 277.222 1.00 48.38 277 LYS E CA 1
ATOM 10456 C C . LYS B 2 253 ? 233.062 241.901 275.955 1.00 48.13 277 LYS E C 1
ATOM 10457 O O . LYS B 2 253 ? 232.495 241.733 274.865 1.00 53.29 277 LYS E O 1
ATOM 10476 N N . MET B 2 254 ? 234.157 242.655 276.090 1.00 51.53 278 MET E N 1
ATOM 10477 C CA . MET B 2 254 ? 234.734 243.354 274.947 1.00 54.70 278 MET E CA 1
ATOM 10478 C C . MET B 2 254 ? 235.166 242.379 273.865 1.00 54.59 278 MET E C 1
ATOM 10479 O O . MET B 2 254 ? 234.955 242.634 272.675 1.00 60.14 278 MET E O 1
ATOM 10493 N N . GLY B 2 255 ? 235.780 241.264 274.255 1.00 49.03 279 GLY E N 1
ATOM 10494 C CA . GLY B 2 255 ? 236.226 240.277 273.295 1.00 51.33 279 GLY E CA 1
ATOM 10495 C C . GLY B 2 255 ? 235.087 239.754 272.449 1.00 51.51 279 GLY E C 1
ATOM 10496 O O . GLY B 2 255 ? 235.151 239.801 271.217 1.00 59.22 279 GLY E O 1
ATOM 10500 N N . LEU B 2 256 ? 234.022 239.295 273.110 1.00 48.66 280 LEU E N 1
ATOM 10501 C CA . LEU B 2 256 ? 232.864 238.765 272.397 1.00 48.64 280 LEU E CA 1
ATOM 10502 C C . LEU B 2 256 ? 232.253 239.811 271.476 1.00 50.47 280 LEU E C 1
ATOM 10503 O O . LEU B 2 256 ? 232.017 239.549 270.288 1.00 61.25 280 LEU E O 1
ATOM 10519 N N . SER B 2 257 ? 232.004 241.013 272.001 1.00 44.59 281 SER E N 1
ATOM 10520 C CA . SER B 2 257 ? 231.312 242.025 271.209 1.00 44.68 281 SER E CA 1
ATOM 10521 C C . SER B 2 257 ? 232.149 242.468 270.010 1.00 51.69 281 SER E C 1
ATOM 10522 O O . SER B 2 257 ? 231.644 242.548 268.879 1.00 57.30 281 SER E O 1
ATOM 10530 N N . ILE B 2 258 ? 233.439 242.741 270.221 1.00 46.16 282 ILE E N 1
ATOM 10531 C CA . ILE B 2 258 ? 234.235 243.250 269.113 1.00 50.60 282 ILE E CA 1
ATOM 10532 C C . ILE B 2 258 ? 234.522 242.146 268.107 1.00 51.71 282 ILE E C 1
ATOM 10533 O O . ILE B 2 258 ? 234.666 242.424 266.915 1.00 56.07 282 ILE E O 1
ATOM 10549 N N . PHE B 2 259 ? 234.635 240.886 268.542 1.00 46.22 283 PHE E N 1
ATOM 10550 C CA . PHE B 2 259 ? 234.841 239.829 267.559 1.00 47.89 283 PHE E CA 1
ATOM 10551 C C . PHE B 2 259 ? 233.569 239.563 266.768 1.00 45.92 283 PHE E C 1
ATOM 10552 O O . PHE B 2 259 ? 233.640 239.179 265.596 1.00 52.46 283 PHE E O 1
ATOM 10569 N N . ALA B 2 260 ? 232.400 239.798 267.370 1.00 43.87 284 ALA E N 1
ATOM 10570 C CA . ALA B 2 260 ? 231.172 239.811 266.582 1.00 46.52 284 ALA E CA 1
ATOM 10571 C C . ALA B 2 260 ? 231.217 240.913 265.528 1.00 47.26 284 ALA E C 1
ATOM 10572 O O . ALA B 2 260 ? 230.838 240.696 264.369 1.00 53.97 284 ALA E O 1
ATOM 10579 N N . LEU B 2 261 ? 231.698 242.099 265.908 1.00 42.91 285 LEU E N 1
ATOM 10580 C CA . LEU B 2 261 ? 231.848 243.178 264.931 1.00 46.21 285 LEU E CA 1
ATOM 10581 C C . LEU B 2 261 ? 232.840 242.802 263.832 1.00 52.08 285 LEU E C 1
ATOM 10582 O O . LEU B 2 261 ? 232.639 243.130 262.656 1.00 56.17 285 LEU E O 1
ATOM 10598 N N . LEU B 2 262 ? 233.926 242.126 264.203 1.00 49.68 286 LEU E N 1
ATOM 10599 C CA . LEU B 2 262 ? 234.926 241.695 263.231 1.00 45.23 286 LEU E CA 1
ATOM 10600 C C . LEU B 2 262 ? 234.338 240.690 262.245 1.00 43.12 286 LEU E C 1
ATOM 10601 O O . LEU B 2 262 ? 234.604 240.759 261.039 1.00 48.00 286 LEU E O 1
ATOM 10617 N N . THR B 2 263 ? 233.532 239.750 262.743 1.00 47.47 287 THR E N 1
ATOM 10618 C CA . THR B 2 263 ? 232.846 238.813 261.859 1.00 48.76 287 THR E CA 1
ATOM 10619 C C . THR B 2 263 ? 231.887 239.547 260.928 1.00 45.54 287 THR E C 1
ATOM 10620 O O . THR B 2 263 ? 231.748 239.188 259.751 1.00 55.97 287 THR E O 1
ATOM 10631 N N . LEU B 2 264 ? 231.216 240.579 261.442 1.00 41.84 288 LEU E N 1
ATOM 10632 C CA . LEU B 2 264 ? 230.350 241.388 260.589 1.00 48.77 288 LEU E CA 1
ATOM 10633 C C . LEU B 2 264 ? 231.149 242.066 259.484 1.00 51.82 288 LEU E C 1
ATOM 10634 O O . LEU B 2 264 ? 230.687 242.166 258.342 1.00 48.68 288 LEU E O 1
ATOM 10650 N N . THR B 2 265 ? 232.346 242.553 259.809 1.00 51.10 289 THR E N 1
ATOM 10651 C CA . THR B 2 265 ? 233.194 243.157 258.785 1.00 50.18 289 THR E CA 1
ATOM 10652 C C . THR B 2 265 ? 233.623 242.122 257.748 1.00 49.05 289 THR E C 1
ATOM 10653 O O . THR B 2 265 ? 233.713 242.436 256.553 1.00 51.70 289 THR E O 1
ATOM 10664 N N . VAL B 2 266 ? 233.892 240.890 258.184 1.00 47.23 290 VAL E N 1
ATOM 10665 C CA . VAL B 2 266 ? 234.219 239.824 257.237 1.00 42.35 290 VAL E CA 1
ATOM 10666 C C . VAL B 2 266 ? 233.048 239.570 256.294 1.00 44.72 290 VAL E C 1
ATOM 10667 O O . VAL B 2 266 ? 233.233 239.360 255.090 1.00 51.76 290 VAL E O 1
ATOM 10680 N N . PHE B 2 267 ? 231.824 239.582 256.820 1.00 52.02 291 PHE E N 1
ATOM 10681 C CA . PHE B 2 267 ? 230.669 239.405 255.943 1.00 50.02 291 PHE E CA 1
ATOM 10682 C C . PHE B 2 267 ? 230.435 240.612 255.039 1.00 50.60 291 PHE E C 1
ATOM 10683 O O . PHE B 2 267 ? 229.919 240.450 253.929 1.00 54.77 291 PHE E O 1
ATOM 10700 N N . LEU B 2 268 ? 230.819 241.811 255.474 1.00 54.01 292 LEU E N 1
ATOM 10701 C CA . LEU B 2 268 ? 230.809 242.953 254.563 1.00 52.75 292 LEU E CA 1
ATOM 10702 C C . LEU B 2 268 ? 231.788 242.737 253.416 1.00 50.57 292 LEU E C 1
ATOM 10703 O O . LEU B 2 268 ? 231.492 243.068 252.261 1.00 53.06 292 LEU E O 1
ATOM 10719 N N . LEU B 2 269 ? 232.965 242.190 253.723 1.00 46.43 293 LEU E N 1
ATOM 10720 C CA . LEU B 2 269 ? 233.916 241.836 252.672 1.00 45.77 293 LEU E CA 1
ATOM 10721 C C . LEU B 2 269 ? 233.328 240.792 251.732 1.00 48.40 293 LEU E C 1
ATOM 10722 O O . LEU B 2 269 ? 233.537 240.852 250.514 1.00 49.14 293 LEU E O 1
ATOM 10738 N N . LEU B 2 270 ? 232.598 239.822 252.284 1.00 53.20 294 LEU E N 1
ATOM 10739 C CA . LEU B 2 270 ? 231.909 238.840 251.451 1.00 49.85 294 LEU E CA 1
ATOM 10740 C C . LEU B 2 270 ? 230.922 239.515 250.508 1.00 45.97 294 LEU E C 1
ATOM 10741 O O . LEU B 2 270 ? 230.867 239.191 249.317 1.00 58.54 294 LEU E O 1
ATOM 10757 N N . LEU B 2 271 ? 230.135 240.458 251.026 1.00 55.27 295 LEU E N 1
ATOM 10758 C CA . LEU B 2 271 ? 229.087 241.085 250.227 1.00 54.03 295 LEU E CA 1
ATOM 10759 C C . LEU B 2 271 ? 229.631 242.089 249.219 1.00 55.78 295 LEU E C 1
ATOM 10760 O O . LEU B 2 271 ? 228.942 242.387 248.238 1.00 56.03 295 LEU E O 1
ATOM 10776 N N . ALA B 2 272 ? 230.836 242.621 249.442 1.00 64.57 296 ALA E N 1
ATOM 10777 C CA . ALA B 2 272 ? 231.353 243.684 248.581 1.00 57.16 296 ALA E CA 1
ATOM 10778 C C . ALA B 2 272 ? 231.472 243.251 247.122 1.00 58.42 296 ALA E C 1
ATOM 10779 O O . ALA B 2 272 ? 231.401 244.095 246.222 1.00 63.70 296 ALA E O 1
ATOM 10786 N N . ASP B 2 273 ? 231.643 241.955 246.863 1.00 63.29 297 ASP E N 1
ATOM 10787 C CA . ASP B 2 273 ? 231.825 241.462 245.503 1.00 61.16 297 ASP E CA 1
ATOM 10788 C C . ASP B 2 273 ? 230.508 241.278 244.750 1.00 64.28 297 ASP E C 1
ATOM 10789 O O . ASP B 2 273 ? 230.531 241.149 243.521 1.00 63.57 297 ASP E O 1
ATOM 10798 N N . LYS B 2 274 ? 229.365 241.309 245.438 1.00 62.88 298 LYS E N 1
ATOM 10799 C CA . LYS B 2 274 ? 228.086 240.898 244.869 1.00 56.82 298 LYS E CA 1
ATOM 10800 C C . LYS B 2 274 ? 227.087 242.033 244.682 1.00 57.16 298 LYS E C 1
ATOM 10801 O O . LYS B 2 274 ? 226.154 241.883 243.892 1.00 54.52 298 LYS E O 1
ATOM 10820 N N . VAL B 2 275 ? 227.247 243.147 245.384 1.00 56.71 299 VAL E N 1
ATOM 10821 C CA . VAL B 2 275 ? 226.180 244.155 245.459 1.00 50.32 299 VAL E CA 1
ATOM 10822 C C . VAL B 2 275 ? 226.269 245.075 244.244 1.00 54.20 299 VAL E C 1
ATOM 10823 O O . VAL B 2 275 ? 227.380 245.301 243.732 1.00 59.27 299 VAL E O 1
ATOM 10836 N N . PRO B 2 276 ? 225.160 245.634 243.742 1.00 55.51 300 PRO E N 1
ATOM 10837 C CA . PRO B 2 276 ? 225.280 246.660 242.699 1.00 52.90 300 PRO E CA 1
ATOM 10838 C C . PRO B 2 276 ? 225.961 247.911 243.232 1.00 60.42 300 PRO E C 1
ATOM 10839 O O . PRO B 2 276 ? 225.872 248.235 244.418 1.00 51.04 300 PRO E O 1
ATOM 10850 N N . GLU B 2 277 ? 226.635 248.626 242.331 1.00 70.37 301 GLU E N 1
ATOM 10851 C CA . GLU B 2 277 ? 227.452 249.779 242.688 1.00 65.31 301 GLU E CA 1
ATOM 10852 C C . GLU B 2 277 ? 226.786 251.114 242.370 1.00 63.90 301 GLU E C 1
ATOM 10853 O O . GLU B 2 277 ? 227.466 252.144 242.385 1.00 71.65 301 GLU E O 1
ATOM 10865 N N . THR B 2 278 ? 225.487 251.128 242.083 1.00 50.32 302 THR E N 1
ATOM 10866 C CA . THR B 2 278 ? 224.798 252.377 241.800 1.00 47.23 302 THR E CA 1
ATOM 10867 C C . THR B 2 278 ? 224.406 253.082 243.098 1.00 51.61 302 THR E C 1
ATOM 10868 O O . THR B 2 278 ? 224.454 252.509 244.190 1.00 54.12 302 THR E O 1
ATOM 10879 N N . SER B 2 279 ? 224.003 254.351 242.958 1.00 42.52 303 SER E N 1
ATOM 10880 C CA . SER B 2 279 ? 223.782 255.244 244.091 1.00 39.46 303 SER E CA 1
ATOM 10881 C C . SER B 2 279 ? 222.382 255.849 244.098 1.00 42.92 303 SER E C 1
ATOM 10882 O O . SER B 2 279 ? 222.152 256.845 244.791 1.00 47.77 303 SER E O 1
ATOM 10890 N N . LEU B 2 280 ? 221.436 255.272 243.354 1.00 47.52 304 LEU E N 1
ATOM 10891 C CA . LEU B 2 280 ? 220.067 255.771 243.377 1.00 42.51 304 LEU E CA 1
ATOM 10892 C C . LEU B 2 280 ? 219.282 255.274 244.584 1.00 47.70 304 LEU E C 1
ATOM 10893 O O . LEU B 2 280 ? 218.243 255.856 244.910 1.00 53.62 304 LEU E O 1
ATOM 10909 N N . SER B 2 281 ? 219.750 254.224 245.251 1.00 53.54 305 SER E N 1
ATOM 10910 C CA . SER B 2 281 ? 219.103 253.709 246.450 1.00 37.63 305 SER E CA 1
ATOM 10911 C C . SER B 2 281 ? 220.094 252.797 247.161 1.00 40.56 305 SER E C 1
ATOM 10912 O O . SER B 2 281 ? 221.198 252.549 246.670 1.00 47.38 305 SER E O 1
ATOM 10920 N N . VAL B 2 282 ? 219.687 252.300 248.325 1.00 47.33 306 VAL E N 1
ATOM 10921 C CA . VAL B 2 282 ? 220.502 251.419 249.153 1.00 45.99 306 VAL E CA 1
ATOM 10922 C C . VAL B 2 282 ? 219.819 250.058 249.176 1.00 46.37 306 VAL E C 1
ATOM 10923 O O . VAL B 2 282 ? 218.618 249.990 249.442 1.00 50.84 306 VAL E O 1
ATOM 10936 N N . PRO B 2 283 ? 220.519 248.951 248.895 1.00 47.48 307 PRO E N 1
ATOM 10937 C CA . PRO B 2 283 ? 219.874 247.640 249.034 1.00 41.83 307 PRO E CA 1
ATOM 10938 C C . PRO B 2 283 ? 219.436 247.361 250.461 1.00 42.68 307 PRO E C 1
ATOM 10939 O O . PRO B 2 283 ? 220.079 247.772 251.428 1.00 54.08 307 PRO E O 1
ATOM 10950 N N . ILE B 2 284 ? 218.314 246.646 250.577 1.00 47.94 308 ILE E N 1
ATOM 10951 C CA . ILE B 2 284 ? 217.781 246.295 251.885 1.00 50.05 308 ILE E CA 1
ATOM 10952 C C . ILE B 2 284 ? 218.736 245.392 252.650 1.00 44.15 308 ILE E C 1
ATOM 10953 O O . ILE B 2 284 ? 218.763 245.433 253.883 1.00 51.95 308 ILE E O 1
ATOM 10969 N N . ILE B 2 285 ? 219.521 244.568 251.954 1.00 40.35 309 ILE E N 1
ATOM 10970 C CA . ILE B 2 285 ? 220.495 243.733 252.647 1.00 45.14 309 ILE E CA 1
ATOM 10971 C C . ILE B 2 285 ? 221.615 244.586 253.233 1.00 49.35 309 ILE E C 1
ATOM 10972 O O . ILE B 2 285 ? 222.113 244.298 254.326 1.00 56.89 309 ILE E O 1
ATOM 10988 N N . ILE B 2 286 ? 222.025 245.647 252.534 1.00 49.14 310 ILE E N 1
ATOM 10989 C CA . ILE B 2 286 ? 223.003 246.571 253.103 1.00 51.47 310 ILE E CA 1
ATOM 10990 C C . ILE B 2 286 ? 222.403 247.335 254.272 1.00 46.14 310 ILE E C 1
ATOM 10991 O O . ILE B 2 286 ? 223.094 247.623 255.255 1.00 49.30 310 ILE E O 1
ATOM 11007 N N . LYS B 2 287 ? 221.121 247.694 254.181 1.00 45.80 311 LYS E N 1
ATOM 11008 C CA . LYS B 2 287 ? 220.457 248.318 255.321 1.00 40.95 311 LYS E CA 1
ATOM 11009 C C . LYS B 2 287 ? 220.459 247.385 256.522 1.00 47.68 311 LYS E C 1
ATOM 11010 O O . LYS B 2 287 ? 220.725 247.812 257.649 1.00 60.65 311 LYS E O 1
ATOM 11029 N N . TYR B 2 288 ? 220.190 246.099 256.295 1.00 46.40 312 TYR E N 1
ATOM 11030 C CA . TYR B 2 288 ? 220.228 245.126 257.381 1.00 46.97 312 TYR E CA 1
ATOM 11031 C C . TYR B 2 288 ? 221.637 244.978 257.947 1.00 44.54 312 TYR E C 1
ATOM 11032 O O . TYR B 2 288 ? 221.813 244.880 259.166 1.00 48.36 312 TYR E O 1
ATOM 11050 N N . LEU B 2 289 ? 222.650 244.956 257.077 1.00 46.21 313 LEU E N 1
ATOM 11051 C CA . LEU B 2 289 ? 224.027 244.822 257.547 1.00 44.16 313 LEU E CA 1
ATOM 11052 C C . LEU B 2 289 ? 224.442 246.019 258.392 1.00 46.16 313 LEU E C 1
ATOM 11053 O O . LEU B 2 289 ? 225.053 245.855 259.454 1.00 50.21 313 LEU E O 1
ATOM 11069 N N . MET B 2 290 ? 224.124 247.233 257.937 1.00 54.12 314 MET E N 1
ATOM 11070 C CA . MET B 2 290 ? 224.453 248.421 258.714 1.00 48.21 314 MET E CA 1
ATOM 11071 C C . MET B 2 290 ? 223.655 248.477 260.008 1.00 47.59 314 MET E C 1
ATOM 11072 O O . MET B 2 290 ? 224.179 248.921 261.034 1.00 58.67 314 MET E O 1
ATOM 11086 N N . PHE B 2 291 ? 222.399 248.029 259.985 1.00 37.24 315 PHE E N 1
ATOM 11087 C CA . PHE B 2 291 ? 221.611 247.968 261.210 1.00 38.43 315 PHE E CA 1
ATOM 11088 C C . PHE B 2 291 ? 222.246 247.015 262.214 1.00 47.94 315 PHE E C 1
ATOM 11089 O O . PHE B 2 291 ? 222.342 247.328 263.406 1.00 53.57 315 PHE E O 1
ATOM 11106 N N . THR B 2 292 ? 222.708 245.855 261.745 1.00 48.95 316 THR E N 1
ATOM 11107 C CA . THR B 2 292 ? 223.363 244.903 262.635 1.00 45.41 316 THR E CA 1
ATOM 11108 C C . THR B 2 292 ? 224.681 245.461 263.162 1.00 48.20 316 THR E C 1
ATOM 11109 O O . THR B 2 292 ? 225.029 245.252 264.331 1.00 55.63 316 THR E O 1
ATOM 11120 N N . MET B 2 293 ? 225.434 246.165 262.312 1.00 49.00 317 MET E N 1
ATOM 11121 C CA . MET B 2 293 ? 226.678 246.782 262.762 1.00 48.17 317 MET E CA 1
ATOM 11122 C C . MET B 2 293 ? 226.416 247.827 263.839 1.00 48.96 317 MET E C 1
ATOM 11123 O O . MET B 2 293 ? 227.144 247.897 264.835 1.00 52.73 317 MET E O 1
ATOM 11137 N N . VAL B 2 294 ? 225.382 248.650 263.656 1.00 51.15 318 VAL E N 1
ATOM 11138 C CA . VAL B 2 294 ? 225.034 249.642 264.668 1.00 44.01 318 VAL E CA 1
ATOM 11139 C C . VAL B 2 294 ? 224.573 248.956 265.948 1.00 42.79 318 VAL E C 1
ATOM 11140 O O . VAL B 2 294 ? 224.856 249.428 267.055 1.00 52.08 318 VAL E O 1
ATOM 11153 N N . LEU B 2 295 ? 223.858 247.836 265.823 1.00 51.48 319 LEU E N 1
ATOM 11154 C CA . LEU B 2 295 ? 223.439 247.091 267.006 1.00 49.55 319 LEU E CA 1
ATOM 11155 C C . LEU B 2 295 ? 224.640 246.578 267.788 1.00 45.80 319 LEU E C 1
ATOM 11156 O O . LEU B 2 295 ? 224.683 246.679 269.018 1.00 53.11 319 LEU E O 1
ATOM 11172 N N . VAL B 2 296 ? 225.626 246.013 267.090 1.00 46.39 320 VAL E N 1
ATOM 11173 C CA . VAL B 2 296 ? 226.810 245.504 267.778 1.00 46.80 320 VAL E CA 1
ATOM 11174 C C . VAL B 2 296 ? 227.614 246.651 268.378 1.00 45.28 320 VAL E C 1
ATOM 11175 O O . VAL B 2 296 ? 228.179 246.525 269.471 1.00 52.21 320 VAL E O 1
ATOM 11188 N N . THR B 2 297 ? 227.679 247.786 267.679 1.00 50.07 321 THR E N 1
ATOM 11189 C CA . THR B 2 297 ? 228.360 248.953 268.230 1.00 47.19 321 THR E CA 1
ATOM 11190 C C . THR B 2 297 ? 227.688 249.416 269.515 1.00 48.24 321 THR E C 1
ATOM 11191 O O . THR B 2 297 ? 228.363 249.757 270.494 1.00 53.36 321 THR E O 1
ATOM 11202 N N . PHE B 2 298 ? 226.356 249.428 269.535 1.00 46.68 322 PHE E N 1
ATOM 11203 C CA . PHE B 2 298 ? 225.652 249.823 270.747 1.00 46.37 322 PHE E CA 1
ATOM 11204 C C . PHE B 2 298 ? 225.815 248.786 271.846 1.00 47.23 322 PHE E C 1
ATOM 11205 O O . PHE B 2 298 ? 225.869 249.145 273.025 1.00 52.14 322 PHE E O 1
ATOM 11222 N N . SER B 2 299 ? 225.909 247.506 271.487 1.00 52.56 323 SER E N 1
ATOM 11223 C CA . SER B 2 299 ? 226.211 246.490 272.488 1.00 48.62 323 SER E CA 1
ATOM 11224 C C . SER B 2 299 ? 227.569 246.753 273.123 1.00 48.44 323 SER E C 1
ATOM 11225 O O . SER B 2 299 ? 227.720 246.653 274.344 1.00 54.09 323 SER E O 1
ATOM 11233 N N . VAL B 2 300 ? 228.561 247.123 272.309 1.00 46.89 324 VAL E N 1
ATOM 11234 C CA . VAL B 2 300 ? 229.869 247.495 272.843 1.00 43.79 324 VAL E CA 1
ATOM 11235 C C . VAL B 2 300 ? 229.754 248.702 273.767 1.00 43.18 324 VAL E C 1
ATOM 11236 O O . VAL B 2 300 ? 230.346 248.725 274.852 1.00 47.60 324 VAL E O 1
ATOM 11249 N N . ILE B 2 301 ? 229.018 249.731 273.342 1.00 47.17 325 ILE E N 1
ATOM 11250 C CA . ILE B 2 301 ? 228.933 250.963 274.129 1.00 44.70 325 ILE E CA 1
ATOM 11251 C C . ILE B 2 301 ? 228.290 250.685 275.484 1.00 46.36 325 ILE E C 1
ATOM 11252 O O . ILE B 2 301 ? 228.794 251.102 276.538 1.00 48.76 325 ILE E O 1
ATOM 11268 N N . LEU B 2 302 ? 227.183 249.948 275.479 1.00 43.94 326 LEU E N 1
ATOM 11269 C CA . LEU B 2 302 ? 226.496 249.654 276.728 1.00 42.65 326 LEU E CA 1
ATOM 11270 C C . LEU B 2 302 ? 227.292 248.683 277.592 1.00 42.81 326 LEU E C 1
ATOM 11271 O O . LEU B 2 302 ? 227.239 248.771 278.823 1.00 56.00 326 LEU E O 1
ATOM 11287 N N . SER B 2 303 ? 228.057 247.775 276.980 1.00 44.30 327 SER E N 1
ATOM 11288 C CA . SER B 2 303 ? 228.941 246.920 277.762 1.00 41.88 327 SER E CA 1
ATOM 11289 C C . SER B 2 303 ? 230.032 247.735 278.441 1.00 44.01 327 SER E C 1
ATOM 11290 O O . SER B 2 303 ? 230.399 247.456 279.586 1.00 53.02 327 SER E O 1
ATOM 11298 N N . VAL B 2 304 ? 230.569 248.740 277.746 1.00 40.51 328 VAL E N 1
ATOM 11299 C CA . VAL B 2 304 ? 231.564 249.613 278.361 1.00 46.63 328 VAL E CA 1
ATOM 11300 C C . VAL B 2 304 ? 230.953 250.377 279.528 1.00 44.98 328 VAL E C 1
ATOM 11301 O O . VAL B 2 304 ? 231.593 250.559 280.569 1.00 47.11 328 VAL E O 1
ATOM 11314 N N . VAL B 2 305 ? 229.709 250.837 279.378 1.00 51.02 329 VAL E N 1
ATOM 11315 C CA . VAL B 2 305 ? 229.052 251.532 280.486 1.00 42.50 329 VAL E CA 1
ATOM 11316 C C . VAL B 2 305 ? 228.860 250.595 281.678 1.00 38.34 329 VAL E C 1
ATOM 11317 O O . VAL B 2 305 ? 229.092 250.980 282.833 1.00 44.93 329 VAL E O 1
ATOM 11330 N N . VAL B 2 306 ? 228.426 249.359 281.423 1.00 44.87 330 VAL E N 1
ATOM 11331 C CA . VAL B 2 306 ? 228.229 248.405 282.513 1.00 45.19 330 VAL E CA 1
ATOM 11332 C C . VAL B 2 306 ? 229.552 248.089 283.198 1.00 40.50 330 VAL E C 1
ATOM 11333 O O . VAL B 2 306 ? 229.620 247.998 284.428 1.00 43.45 330 VAL E O 1
ATOM 11346 N N . LEU B 2 307 ? 230.619 247.899 282.421 1.00 46.27 331 LEU E N 1
ATOM 11347 C CA . LEU B 2 307 ? 231.920 247.623 283.015 1.00 45.73 331 LEU E CA 1
ATOM 11348 C C . LEU B 2 307 ? 232.434 248.818 283.804 1.00 44.24 331 LEU E C 1
ATOM 11349 O O . LEU B 2 307 ? 233.097 248.640 284.831 1.00 47.80 331 LEU E O 1
ATOM 11365 N N . ASN B 2 308 ? 232.145 250.035 283.341 1.00 46.84 332 ASN E N 1
ATOM 11366 C CA . ASN B 2 308 ? 232.493 251.216 284.119 1.00 46.46 332 ASN E CA 1
ATOM 11367 C C . ASN B 2 308 ? 231.774 251.214 285.458 1.00 46.68 332 ASN E C 1
ATOM 11368 O O . ASN B 2 308 ? 232.397 251.441 286.499 1.00 53.65 332 ASN E O 1
ATOM 11379 N N . LEU B 2 309 ? 230.470 250.929 285.456 1.00 50.76 333 LEU E N 1
ATOM 11380 C CA . LEU B 2 309 ? 229.733 250.895 286.717 1.00 42.92 333 LEU E CA 1
ATOM 11381 C C . LEU B 2 309 ? 230.224 249.783 287.637 1.00 49.99 333 LEU E C 1
ATOM 11382 O O . LEU B 2 309 ? 230.287 249.974 288.855 1.00 55.69 333 LEU E O 1
ATOM 11398 N N . HIS B 2 310 ? 230.575 248.623 287.080 1.00 54.59 334 HIS E N 1
ATOM 11399 C CA . HIS B 2 310 ? 231.000 247.500 287.908 1.00 47.43 334 HIS E CA 1
ATOM 11400 C C . HIS B 2 310 ? 232.335 247.780 288.590 1.00 51.92 334 HIS E C 1
ATOM 11401 O O . HIS B 2 310 ? 232.549 247.343 289.726 1.00 56.42 334 HIS E O 1
ATOM 11415 N N . HIS B 2 311 ? 233.235 248.507 287.922 1.00 51.18 335 HIS E N 1
ATOM 11416 C CA . HIS B 2 311 ? 234.589 248.752 288.405 1.00 47.97 335 HIS E CA 1
ATOM 11417 C C . HIS B 2 311 ? 234.779 250.181 288.917 1.00 54.95 335 HIS E C 1
ATOM 11418 O O . HIS B 2 311 ? 235.907 250.678 288.964 1.00 58.09 335 HIS E O 1
ATOM 11432 N N . ARG B 2 312 ? 233.701 250.854 289.315 1.00 67.28 336 ARG E N 1
ATOM 11433 C CA . ARG B 2 312 ? 233.803 252.214 289.903 1.00 66.79 336 ARG E CA 1
ATOM 11434 C C . ARG B 2 312 ? 234.506 252.078 291.251 1.00 69.21 336 ARG E C 1
ATOM 11435 O O . ARG B 2 312 ? 234.028 251.271 292.057 1.00 71.30 336 ARG E O 1
ATOM 11456 N N . SER B 2 313 ? 235.586 252.828 291.485 1.00 77.95 337 SER E N 1
ATOM 11457 C CA . SER B 2 313 ? 236.345 252.775 292.720 1.00 79.13 337 SER E CA 1
ATOM 11458 C C . SER B 2 313 ? 235.432 253.187 293.872 1.00 77.58 337 SER E C 1
ATOM 11459 O O . SER B 2 313 ? 234.924 254.316 293.858 1.00 78.12 337 SER E O 1
ATOM 11467 N N . PRO B 2 314 ? 235.171 252.328 294.870 1.00 76.77 338 PRO E N 1
ATOM 11468 C CA . PRO B 2 314 ? 234.241 252.747 295.933 1.00 78.81 338 PRO E CA 1
ATOM 11469 C C . PRO B 2 314 ? 234.737 253.927 296.750 1.00 82.46 338 PRO E C 1
ATOM 11470 O O . PRO B 2 314 ? 233.926 254.785 297.121 1.00 80.86 338 PRO E O 1
ATOM 11481 N N . HIS B 2 315 ? 236.039 254.007 297.038 1.00 85.66 339 HIS E N 1
ATOM 11482 C CA . HIS B 2 315 ? 236.517 255.066 297.922 1.00 83.88 339 HIS E CA 1
ATOM 11483 C C . HIS B 2 315 ? 236.589 256.414 297.213 1.00 85.33 339 HIS E C 1
ATOM 11484 O O . HIS B 2 315 ? 236.568 257.455 297.879 1.00 89.40 339 HIS E O 1
ATOM 11498 N N . THR B 2 316 ? 236.668 256.425 295.881 1.00 76.25 340 THR E N 1
ATOM 11499 C CA . THR B 2 316 ? 236.708 257.671 295.121 1.00 75.69 340 THR E CA 1
ATOM 11500 C C . THR B 2 316 ? 235.316 258.092 294.659 1.00 74.27 340 THR E C 1
ATOM 11501 O O . THR B 2 316 ? 234.926 259.251 294.832 1.00 77.23 340 THR E O 1
ATOM 11512 N N . HIS B 2 317 ? 234.563 257.167 294.071 1.00 75.13 341 HIS E N 1
ATOM 11513 C CA . HIS B 2 317 ? 233.235 257.456 293.543 1.00 71.41 341 HIS E CA 1
ATOM 11514 C C . HIS B 2 317 ? 232.192 257.228 294.630 1.00 73.25 341 HIS E C 1
ATOM 11515 O O . HIS B 2 317 ? 232.024 256.099 295.104 1.00 75.90 341 HIS E O 1
ATOM 11529 N N . GLN B 2 318 ? 231.499 258.294 295.024 1.00 80.03 342 GLN E N 1
ATOM 11530 C CA . GLN B 2 318 ? 230.353 258.204 295.918 1.00 78.69 342 GLN E CA 1
ATOM 11531 C C . GLN B 2 318 ? 229.061 258.140 295.115 1.00 77.55 342 GLN E C 1
ATOM 11532 O O . GLN B 2 318 ? 228.989 258.601 293.974 1.00 80.02 342 GLN E O 1
ATOM 11546 N N . MET B 2 319 ? 228.045 257.559 295.732 1.00 78.47 343 MET E N 1
ATOM 11547 C CA . MET B 2 319 ? 226.799 257.236 295.048 1.00 78.69 343 MET E CA 1
ATOM 11548 C C . MET B 2 319 ? 225.869 258.448 295.047 1.00 80.11 343 MET E C 1
ATOM 11549 O O . MET B 2 319 ? 225.541 258.962 296.120 1.00 78.72 343 MET E O 1
ATOM 11563 N N . PRO B 2 320 ? 225.425 258.938 293.885 1.00 79.08 344 PRO E N 1
ATOM 11564 C CA . PRO B 2 320 ? 224.284 259.858 293.893 1.00 79.13 344 PRO E CA 1
ATOM 11565 C C . PRO B 2 320 ? 223.060 259.168 294.474 1.00 81.32 344 PRO E C 1
ATOM 11566 O O . PRO B 2 320 ? 222.783 258.002 294.185 1.00 82.84 344 PRO E O 1
ATOM 11577 N N . LEU B 2 321 ? 222.310 259.907 295.291 1.00 83.05 345 LEU E N 1
ATOM 11578 C CA . LEU B 2 321 ? 221.188 259.295 295.991 1.00 82.03 345 LEU E CA 1
ATOM 11579 C C . LEU B 2 321 ? 220.056 258.927 295.037 1.00 81.86 345 LEU E C 1
ATOM 11580 O O . LEU B 2 321 ? 219.297 257.996 295.327 1.00 81.66 345 LEU E O 1
ATOM 11596 N N . TRP B 2 322 ? 219.952 259.599 293.886 1.00 77.16 346 TRP E N 1
ATOM 11597 C CA . TRP B 2 322 ? 218.957 259.199 292.895 1.00 77.85 346 TRP E CA 1
ATOM 11598 C C . TRP B 2 322 ? 219.316 257.865 292.250 1.00 80.21 346 TRP E C 1
ATOM 11599 O O . TRP B 2 322 ? 218.423 257.063 291.951 1.00 82.60 346 TRP E O 1
ATOM 11620 N N . VAL B 2 323 ? 220.608 257.602 292.042 1.00 77.10 347 VAL E N 1
ATOM 11621 C CA . VAL B 2 323 ? 221.029 256.300 291.535 1.00 73.29 347 VAL E CA 1
ATOM 11622 C C . VAL B 2 323 ? 220.665 255.208 292.533 1.00 72.39 347 VAL E C 1
ATOM 11623 O O . VAL B 2 323 ? 220.170 254.140 292.155 1.00 73.01 347 VAL E O 1
ATOM 11636 N N . ARG B 2 324 ? 220.902 255.462 293.822 1.00 78.36 348 ARG E N 1
ATOM 11637 C CA . ARG B 2 324 ? 220.551 254.488 294.850 1.00 79.81 348 ARG E CA 1
ATOM 11638 C C . ARG B 2 324 ? 219.040 254.282 294.900 1.00 82.04 348 ARG E C 1
ATOM 11639 O O . ARG B 2 324 ? 218.566 253.160 295.109 1.00 82.06 348 ARG E O 1
ATOM 11660 N N . GLN B 2 325 ? 218.265 255.351 294.714 1.00 84.81 349 GLN E N 1
ATOM 11661 C CA . GLN B 2 325 ? 216.812 255.203 294.752 1.00 84.00 349 GLN E CA 1
ATOM 11662 C C . GLN B 2 325 ? 216.300 254.401 293.562 1.00 81.37 349 GLN E C 1
ATOM 11663 O O . GLN B 2 325 ? 215.405 253.561 293.714 1.00 80.14 349 GLN E O 1
ATOM 11677 N N . ILE B 2 326 ? 216.847 254.640 292.371 1.00 77.62 350 ILE E N 1
ATOM 11678 C CA . ILE B 2 326 ? 216.305 254.005 291.171 1.00 79.39 350 ILE E CA 1
ATOM 11679 C C . ILE B 2 326 ? 216.838 252.584 291.016 1.00 80.80 350 ILE E C 1
ATOM 11680 O O . ILE B 2 326 ? 216.068 251.617 290.982 1.00 84.77 350 ILE E O 1
ATOM 11696 N N . PHE B 2 327 ? 218.159 252.432 290.919 1.00 71.97 351 PHE E N 1
ATOM 11697 C CA . PHE B 2 327 ? 218.733 251.166 290.477 1.00 71.65 351 PHE E CA 1
ATOM 11698 C C . PHE B 2 327 ? 218.952 250.150 291.592 1.00 70.94 351 PHE E C 1
ATOM 11699 O O . PHE B 2 327 ? 219.315 249.012 291.280 1.00 73.88 351 PHE E O 1
ATOM 11716 N N . ILE B 2 328 ? 218.750 250.512 292.860 1.00 73.27 352 ILE E N 1
ATOM 11717 C CA . ILE B 2 328 ? 218.843 249.556 293.955 1.00 78.41 352 ILE E CA 1
ATOM 11718 C C . ILE B 2 328 ? 217.477 249.224 294.553 1.00 79.39 352 ILE E C 1
ATOM 11719 O O . ILE B 2 328 ? 217.296 248.110 295.059 1.00 79.14 352 ILE E O 1
ATOM 11735 N N . HIS B 2 329 ? 216.503 250.130 294.471 1.00 83.21 353 HIS E N 1
ATOM 11736 C CA . HIS B 2 329 ? 215.221 249.982 295.154 1.00 83.40 353 HIS E CA 1
ATOM 11737 C C . HIS B 2 329 ? 214.028 249.919 294.215 1.00 83.48 353 HIS E C 1
ATOM 11738 O O . HIS B 2 329 ? 213.143 249.085 294.417 1.00 84.27 353 HIS E O 1
ATOM 11752 N N . LYS B 2 330 ? 213.979 250.768 293.188 1.00 79.96 354 LYS E N 1
ATOM 11753 C CA . LYS B 2 330 ? 212.812 250.844 292.312 1.00 80.26 354 LYS E CA 1
ATOM 11754 C C . LYS B 2 330 ? 212.912 249.872 291.138 1.00 82.17 354 LYS E C 1
ATOM 11755 O O . LYS B 2 330 ? 212.043 249.015 290.956 1.00 81.05 354 LYS E O 1
ATOM 11774 N N . LEU B 2 331 ? 213.966 249.998 290.334 1.00 76.65 355 LEU E N 1
ATOM 11775 C CA . LEU B 2 331 ? 214.059 249.202 289.112 1.00 70.54 355 LEU E CA 1
ATOM 11776 C C . LEU B 2 331 ? 214.265 247.704 289.336 1.00 74.16 355 LEU E C 1
ATOM 11777 O O . LEU B 2 331 ? 213.806 246.925 288.482 1.00 77.42 355 LEU E O 1
ATOM 11793 N N . PRO B 2 332 ? 214.962 247.231 290.381 1.00 75.97 356 PRO E N 1
ATOM 11794 C CA . PRO B 2 332 ? 215.103 245.772 290.543 1.00 74.30 356 PRO E CA 1
ATOM 11795 C C . PRO B 2 332 ? 213.791 245.011 290.648 1.00 76.35 356 PRO E C 1
ATOM 11796 O O . PRO B 2 332 ? 213.699 243.901 290.112 1.00 76.94 356 PRO E O 1
ATOM 11807 N N . LEU B 2 333 ? 212.773 245.557 291.315 1.00 83.32 357 LEU E N 1
ATOM 11808 C CA . LEU B 2 333 ? 211.533 244.803 291.465 1.00 82.84 357 LEU E CA 1
ATOM 11809 C C . LEU B 2 333 ? 210.678 244.858 290.203 1.00 82.88 357 LEU E C 1
ATOM 11810 O O . LEU B 2 333 ? 209.773 244.029 290.050 1.00 84.05 357 LEU E O 1
ATOM 11826 N N . TYR B 2 334 ? 210.950 245.800 289.295 1.00 80.70 358 TYR E N 1
ATOM 11827 C CA . TYR B 2 334 ? 210.395 245.754 287.947 1.00 78.74 358 TYR E CA 1
ATOM 11828 C C . TYR B 2 334 ? 211.142 244.797 287.029 1.00 81.21 358 TYR E C 1
ATOM 11829 O O . TYR B 2 334 ? 210.511 244.155 286.180 1.00 80.15 358 TYR E O 1
ATOM 11847 N N . LEU B 2 335 ? 212.460 244.678 287.178 1.00 75.70 359 LEU E N 1
ATOM 11848 C CA . LEU B 2 335 ? 213.255 243.813 286.313 1.00 71.29 359 LEU E CA 1
ATOM 11849 C C . LEU B 2 335 ? 213.379 242.385 286.834 1.00 72.41 359 LEU E C 1
ATOM 11850 O O . LEU B 2 335 ? 214.062 241.572 286.202 1.00 72.51 359 LEU E O 1
ATOM 11866 N N . GLY B 2 336 ? 212.746 242.056 287.957 1.00 72.54 360 GLY E N 1
ATOM 11867 C CA . GLY B 2 336 ? 212.796 240.699 288.462 1.00 71.29 360 GLY E CA 1
ATOM 11868 C C . GLY B 2 336 ? 214.098 240.319 289.126 1.00 73.44 360 GLY E C 1
ATOM 11869 O O . GLY B 2 336 ? 214.428 239.131 289.183 1.00 72.78 360 GLY E O 1
ATOM 11873 N N . LEU B 2 337 ? 214.849 241.296 289.631 1.00 77.86 361 LEU E N 1
ATOM 11874 C CA . LEU B 2 337 ? 216.112 241.065 290.324 1.00 76.04 361 LEU E CA 1
ATOM 11875 C C . LEU B 2 337 ? 215.894 241.272 291.817 1.00 77.41 361 LEU E C 1
ATOM 11876 O O . LEU B 2 337 ? 215.436 242.340 292.237 1.00 76.03 361 LEU E O 1
ATOM 11892 N N . LYS B 2 338 ? 216.223 240.252 292.607 1.00 90.86 362 LYS E N 1
ATOM 11893 C CA . LYS B 2 338 ? 216.104 240.286 294.060 1.00 90.98 362 LYS E CA 1
ATOM 11894 C C . LYS B 2 338 ? 217.503 240.289 294.657 1.00 91.28 362 LYS E C 1
ATOM 11895 O O . LYS B 2 338 ? 218.325 239.428 294.324 1.00 92.55 362 LYS E O 1
ATOM 11914 N N . ARG B 2 339 ? 217.773 241.261 295.526 1.00 87.01 363 ARG E N 1
ATOM 11915 C CA . ARG B 2 339 ? 219.059 241.344 296.207 1.00 89.29 363 ARG E CA 1
ATOM 11916 C C . ARG B 2 339 ? 219.011 240.479 297.464 1.00 92.66 363 ARG E C 1
ATOM 11917 O O . ARG B 2 339 ? 218.140 240.704 298.315 1.00 93.51 363 ARG E O 1
ATOM 11938 N N . PRO B 2 340 ? 219.877 239.466 297.609 1.00 99.92 364 PRO E N 1
ATOM 11939 C CA . PRO B 2 340 ? 219.877 238.680 298.853 1.00 99.73 364 PRO E CA 1
ATOM 11940 C C . PRO B 2 340 ? 220.030 239.472 300.136 1.00 100.19 364 PRO E C 1
ATOM 11941 O O . PRO B 2 340 ? 219.388 239.124 301.136 1.00 99.19 364 PRO E O 1
ATOM 11952 N N . LYS B 2 341 ? 220.852 240.504 300.146 1.00 109.62 365 LYS E N 1
ATOM 11953 C CA . LYS B 2 341 ? 221.222 241.168 301.391 1.00 112.34 365 LYS E CA 1
ATOM 11954 C C . LYS B 2 341 ? 220.008 241.903 301.957 1.00 111.77 365 LYS E C 1
ATOM 11955 O O . LYS B 2 341 ? 219.470 242.787 301.276 1.00 109.21 365 LYS E O 1
ATOM 11974 N N . PRO B 2 342 ? 219.540 241.594 303.173 1.00 120.51 366 PRO E N 1
ATOM 11975 C CA . PRO B 2 342 ? 218.367 242.301 303.702 1.00 120.26 366 PRO E CA 1
ATOM 11976 C C . PRO B 2 342 ? 218.673 243.647 304.341 1.00 120.68 366 PRO E C 1
ATOM 11977 O O . PRO B 2 342 ? 217.733 244.342 304.742 1.00 120.40 366 PRO E O 1
ATOM 11988 N N . GLU B 2 343 ? 219.945 244.023 304.457 1.00 117.13 367 GLU E N 1
ATOM 11989 C CA . GLU B 2 343 ? 220.343 245.317 305.008 1.00 116.54 367 GLU E CA 1
ATOM 11990 C C . GLU B 2 343 ? 219.867 245.461 306.450 1.00 117.12 367 GLU E C 1
ATOM 11991 O O . GLU B 2 343 ? 220.157 244.616 307.298 1.00 116.70 367 GLU E O 1
ATOM 12003 N N . PRO B 2 410 ? 249.902 245.877 332.281 1.00 133.52 434 PRO E N 1
ATOM 12004 C CA . PRO B 2 410 ? 251.308 245.605 331.972 1.00 134.57 434 PRO E CA 1
ATOM 12005 C C . PRO B 2 410 ? 251.711 246.155 330.600 1.00 135.78 434 PRO E C 1
ATOM 12006 O O . PRO B 2 410 ? 250.838 246.301 329.745 1.00 135.58 434 PRO E O 1
ATOM 12017 N N . PRO B 2 411 ? 252.998 246.456 330.385 1.00 139.54 435 PRO E N 1
ATOM 12018 C CA . PRO B 2 411 ? 253.400 247.010 329.082 1.00 138.31 435 PRO E CA 1
ATOM 12019 C C . PRO B 2 411 ? 253.340 246.004 327.947 1.00 138.31 435 PRO E C 1
ATOM 12020 O O . PRO B 2 411 ? 253.144 246.410 326.795 1.00 137.29 435 PRO E O 1
ATOM 12031 N N . GLU B 2 412 ? 253.506 244.711 328.229 1.00 137.90 436 GLU E N 1
ATOM 12032 C CA . GLU B 2 412 ? 253.515 243.714 327.163 1.00 137.53 436 GLU E CA 1
ATOM 12033 C C . GLU B 2 412 ? 252.120 243.500 326.588 1.00 136.62 436 GLU E C 1
ATOM 12034 O O . GLU B 2 412 ? 251.947 243.438 325.366 1.00 135.01 436 GLU E O 1
ATOM 12046 N N . LEU B 2 413 ? 251.111 243.385 327.455 1.00 133.28 437 LEU E N 1
ATOM 12047 C CA . LEU B 2 413 ? 249.753 243.123 326.994 1.00 132.55 437 LEU E CA 1
ATOM 12048 C C . LEU B 2 413 ? 249.085 244.345 326.379 1.00 132.54 437 LEU E C 1
ATOM 12049 O O . LEU B 2 413 ? 248.163 244.184 325.574 1.00 132.92 437 LEU E O 1
ATOM 12065 N N . ARG B 2 414 ? 249.510 245.556 326.748 1.00 132.03 438 ARG E N 1
ATOM 12066 C CA . ARG B 2 414 ? 248.914 246.753 326.160 1.00 131.31 438 ARG E CA 1
ATOM 12067 C C . ARG B 2 414 ? 249.155 246.794 324.657 1.00 130.64 438 ARG E C 1
ATOM 12068 O O . ARG B 2 414 ? 248.259 247.159 323.883 1.00 130.44 438 ARG E O 1
ATOM 12089 N N . GLU B 2 415 ? 250.357 246.407 324.226 1.00 129.43 439 GLU E N 1
ATOM 12090 C CA . GLU B 2 415 ? 250.643 246.327 322.798 1.00 130.36 439 GLU E CA 1
ATOM 12091 C C . GLU B 2 415 ? 249.748 245.300 322.120 1.00 129.18 439 GLU E C 1
ATOM 12092 O O . GLU B 2 415 ? 249.278 245.523 321.000 1.00 128.76 439 GLU E O 1
ATOM 12104 N N . VAL B 2 416 ? 249.496 244.171 322.785 1.00 123.85 440 VAL E N 1
ATOM 12105 C CA . VAL B 2 416 ? 248.629 243.144 322.213 1.00 123.36 440 VAL E CA 1
ATOM 12106 C C . VAL B 2 416 ? 247.213 243.679 322.039 1.00 122.05 440 VAL E C 1
ATOM 12107 O O . VAL B 2 416 ? 246.577 243.473 320.995 1.00 122.56 440 VAL E O 1
ATOM 12120 N N . VAL B 2 417 ? 246.694 244.362 323.062 1.00 117.67 441 VAL E N 1
ATOM 12121 C CA . VAL B 2 417 ? 245.337 244.900 322.990 1.00 117.56 441 VAL E CA 1
ATOM 12122 C C . VAL B 2 417 ? 245.235 245.929 321.872 1.00 117.25 441 VAL E C 1
ATOM 12123 O O . VAL B 2 417 ? 244.289 245.907 321.072 1.00 116.34 441 VAL E O 1
ATOM 12136 N N . SER B 2 418 ? 246.210 246.838 321.789 1.00 116.65 442 SER E N 1
ATOM 12137 C CA . SER B 2 418 ? 246.182 247.849 320.737 1.00 114.96 442 SER E CA 1
ATOM 12138 C C . SER B 2 418 ? 246.303 247.221 319.355 1.00 115.79 442 SER E C 1
ATOM 12139 O O . SER B 2 418 ? 245.627 247.657 318.414 1.00 116.88 442 SER E O 1
ATOM 12147 N N . SER B 2 419 ? 247.139 246.191 319.215 1.00 113.26 443 SER E N 1
ATOM 12148 C CA . SER B 2 419 ? 247.282 245.519 317.931 1.00 113.05 443 SER E CA 1
ATOM 12149 C C . SER B 2 419 ? 245.970 244.879 317.504 1.00 112.81 443 SER E C 1
ATOM 12150 O O . SER B 2 419 ? 245.518 245.071 316.369 1.00 112.57 443 SER E O 1
ATOM 12158 N N . ILE B 2 420 ? 245.334 244.131 318.412 1.00 108.95 444 ILE E N 1
ATOM 12159 C CA . ILE B 2 420 ? 244.076 243.462 318.084 1.00 107.12 444 ILE E CA 1
ATOM 12160 C C . ILE B 2 420 ? 243.003 244.489 317.741 1.00 107.00 444 ILE E C 1
ATOM 12161 O O . ILE B 2 420 ? 242.179 244.275 316.840 1.00 107.87 444 ILE E O 1
ATOM 12177 N N . SER B 2 421 ? 242.996 245.620 318.451 1.00 104.29 445 SER E N 1
ATOM 12178 C CA . SER B 2 421 ? 242.067 246.692 318.107 1.00 102.93 445 SER E CA 1
ATOM 12179 C C . SER B 2 421 ? 242.332 247.210 316.700 1.00 103.32 445 SER E C 1
ATOM 12180 O O . SER B 2 421 ? 241.391 247.506 315.953 1.00 103.29 445 SER E O 1
ATOM 12188 N N . TYR B 2 422 ? 243.608 247.321 316.318 1.00 101.57 446 TYR E N 1
ATOM 12189 C CA . TYR B 2 422 ? 243.925 247.752 314.961 1.00 101.26 446 TYR E CA 1
ATOM 12190 C C . TYR B 2 422 ? 243.418 246.755 313.925 1.00 102.68 446 TYR E C 1
ATOM 12191 O O . TYR B 2 422 ? 242.905 247.157 312.876 1.00 103.88 446 TYR E O 1
ATOM 12209 N N . ILE B 2 423 ? 243.573 245.452 314.187 1.00 101.48 447 ILE E N 1
ATOM 12210 C CA . ILE B 2 423 ? 243.089 244.462 313.217 1.00 100.88 447 ILE E CA 1
ATOM 12211 C C . ILE B 2 423 ? 241.573 244.552 313.095 1.00 101.70 447 ILE E C 1
ATOM 12212 O O . ILE B 2 423 ? 241.017 244.463 311.991 1.00 101.76 447 ILE E O 1
ATOM 12228 N N . ALA B 2 424 ? 240.878 244.720 314.224 1.00 100.17 448 ALA E N 1
ATOM 12229 C CA . ALA B 2 424 ? 239.424 244.848 314.174 1.00 97.69 448 ALA E CA 1
ATOM 12230 C C . ALA B 2 424 ? 239.007 246.077 313.374 1.00 98.57 448 ALA E C 1
ATOM 12231 O O . ALA B 2 424 ? 238.084 246.008 312.551 1.00 99.51 448 ALA E O 1
ATOM 12238 N N . ARG B 2 425 ? 239.685 247.207 313.591 1.00 100.35 449 ARG E N 1
ATOM 12239 C CA . ARG B 2 425 ? 239.368 248.419 312.839 1.00 99.77 449 ARG E CA 1
ATOM 12240 C C . ARG B 2 425 ? 239.634 248.231 311.349 1.00 98.59 449 ARG E C 1
ATOM 12241 O O . ARG B 2 425 ? 238.837 248.670 310.507 1.00 99.81 449 ARG E O 1
ATOM 12262 N N . GLN B 2 426 ? 240.746 247.577 311.005 1.00 96.11 450 GLN E N 1
ATOM 12263 C CA . GLN B 2 426 ? 241.079 247.355 309.601 1.00 98.29 450 GLN E CA 1
ATOM 12264 C C . GLN B 2 426 ? 240.036 246.479 308.925 1.00 98.51 450 GLN E C 1
ATOM 12265 O O . GLN B 2 426 ? 239.625 246.751 307.791 1.00 99.73 450 GLN E O 1
ATOM 12279 N N . LEU B 2 427 ? 239.588 245.426 309.610 1.00 92.18 451 LEU E N 1
ATOM 12280 C CA . LEU B 2 427 ? 238.592 244.547 309.011 1.00 91.57 451 LEU E CA 1
ATOM 12281 C C . LEU B 2 427 ? 237.235 245.233 308.905 1.00 90.87 451 LEU E C 1
ATOM 12282 O O . LEU B 2 427 ? 236.496 244.990 307.945 1.00 90.43 451 LEU E O 1
ATOM 12298 N N . GLN B 2 428 ? 236.893 246.103 309.860 1.00 91.96 452 GLN E N 1
ATOM 12299 C CA . GLN B 2 428 ? 235.662 246.881 309.732 1.00 90.48 452 GLN E CA 1
ATOM 12300 C C . GLN B 2 428 ? 235.723 247.809 308.521 1.00 91.13 452 GLN E C 1
ATOM 12301 O O . GLN B 2 428 ? 234.743 247.936 307.771 1.00 93.12 452 GLN E O 1
ATOM 12315 N N . GLU B 2 429 ? 236.866 248.470 308.317 1.00 91.13 453 GLU E N 1
ATOM 12316 C CA . GLU B 2 429 ? 237.017 249.326 307.142 1.00 88.17 453 GLU E CA 1
ATOM 12317 C C . GLU B 2 429 ? 236.916 248.512 305.858 1.00 91.02 453 GLU E C 1
ATOM 12318 O O . GLU B 2 429 ? 236.299 248.954 304.878 1.00 95.58 453 GLU E O 1
ATOM 12330 N N . GLN B 2 430 ? 237.520 247.322 305.847 1.00 90.03 454 GLN E N 1
ATOM 12331 C CA . GLN B 2 430 ? 237.417 246.449 304.682 1.00 90.00 454 GLN E CA 1
ATOM 12332 C C . GLN B 2 430 ? 235.968 246.061 304.417 1.00 87.91 454 GLN E C 1
ATOM 12333 O O . GLN B 2 430 ? 235.533 246.014 303.262 1.00 89.94 454 GLN E O 1
ATOM 12347 N N . GLU B 2 431 ? 235.206 245.780 305.476 1.00 85.97 455 GLU E N 1
ATOM 12348 C CA . GLU B 2 431 ? 233.798 245.431 305.304 1.00 84.99 455 GLU E CA 1
ATOM 12349 C C . GLU B 2 431 ? 233.006 246.593 304.715 1.00 84.85 455 GLU E C 1
ATOM 12350 O O . GLU B 2 431 ? 232.162 246.394 303.834 1.00 87.28 455 GLU E O 1
ATOM 12362 N N . ASP B 2 432 ? 233.256 247.814 305.194 1.00 84.14 456 ASP E N 1
ATOM 12363 C CA . ASP B 2 432 ? 232.544 248.971 304.651 1.00 83.40 456 ASP E CA 1
ATOM 12364 C C . ASP B 2 432 ? 232.882 249.191 303.178 1.00 83.48 456 ASP E C 1
ATOM 12365 O O . ASP B 2 432 ? 231.991 249.468 302.354 1.00 83.71 456 ASP E O 1
ATOM 12374 N N . HIS B 2 433 ? 234.167 249.070 302.831 1.00 83.05 457 HIS E N 1
ATOM 12375 C CA . HIS B 2 433 ? 234.571 249.192 301.435 1.00 83.06 457 HIS E CA 1
ATOM 12376 C C . HIS B 2 433 ? 233.902 248.120 300.587 1.00 85.80 457 HIS E C 1
ATOM 12377 O O . HIS B 2 433 ? 233.440 248.390 299.470 1.00 87.86 457 HIS E O 1
ATOM 12391 N N . ASP B 2 434 ? 233.821 246.898 301.118 1.00 83.14 458 ASP E N 1
ATOM 12392 C CA . ASP B 2 434 ? 233.149 245.819 300.408 1.00 80.57 458 ASP E CA 1
ATOM 12393 C C . ASP B 2 434 ? 231.685 246.151 300.170 1.00 79.78 458 ASP E C 1
ATOM 12394 O O . ASP B 2 434 ? 231.164 245.900 299.082 1.00 83.21 458 ASP E O 1
ATOM 12403 N N . VAL B 2 435 ? 231.009 246.714 301.176 1.00 74.50 459 VAL E N 1
ATOM 12404 C CA . VAL B 2 435 ? 229.591 247.050 301.036 1.00 75.31 459 VAL E CA 1
ATOM 12405 C C . VAL B 2 435 ? 229.385 248.068 299.922 1.00 74.36 459 VAL E C 1
ATOM 12406 O O . VAL B 2 435 ? 228.485 247.917 299.080 1.00 77.13 459 VAL E O 1
ATOM 12419 N N . LEU B 2 436 ? 230.207 249.121 299.895 1.00 72.25 460 LEU E N 1
ATOM 12420 C CA . LEU B 2 436 ? 230.089 250.078 298.793 1.00 70.84 460 LEU E CA 1
ATOM 12421 C C . LEU B 2 436 ? 230.376 249.414 297.449 1.00 71.81 460 LEU E C 1
ATOM 12422 O O . LEU B 2 436 ? 229.728 249.737 296.437 1.00 76.86 460 LEU E O 1
ATOM 12438 N N . LYS B 2 437 ? 231.320 248.471 297.425 1.00 69.19 461 LYS E N 1
ATOM 12439 C CA . LYS B 2 437 ? 231.633 247.780 296.182 1.00 70.03 461 LYS E CA 1
ATOM 12440 C C . LYS B 2 437 ? 230.441 246.962 295.692 1.00 70.57 461 LYS E C 1
ATOM 12441 O O . LYS B 2 437 ? 230.130 246.976 294.495 1.00 68.47 461 LYS 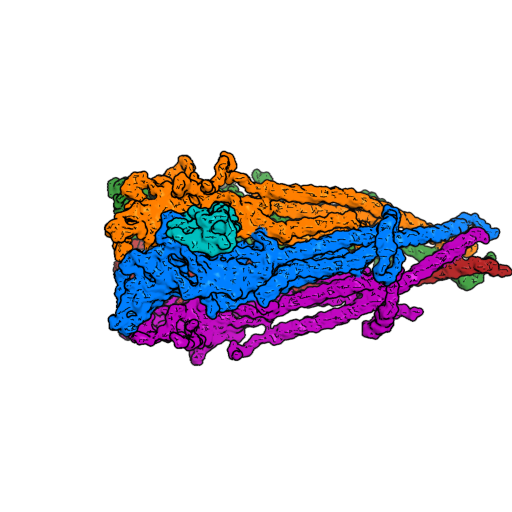E O 1
ATOM 12460 N N . GLU B 2 438 ? 229.753 246.247 296.593 1.00 71.13 462 GLU E N 1
ATOM 12461 C CA . GLU B 2 438 ? 228.597 245.477 296.134 1.00 70.43 462 GLU E CA 1
ATOM 12462 C C . GLU B 2 438 ? 227.452 246.391 295.735 1.00 67.16 462 GLU E C 1
ATOM 12463 O O . GLU B 2 438 ? 226.658 246.025 294.868 1.00 68.06 462 GLU E O 1
ATOM 12475 N N . ASP B 2 439 ? 227.335 247.569 296.350 1.00 72.37 463 ASP E N 1
ATOM 12476 C CA . ASP B 2 439 ? 226.317 248.516 295.900 1.00 71.46 463 ASP E CA 1
ATOM 12477 C C . ASP B 2 439 ? 226.560 248.919 294.449 1.00 70.45 463 ASP E C 1
ATOM 12478 O O . ASP B 2 439 ? 225.649 248.857 293.605 1.00 75.55 463 ASP E O 1
ATOM 12487 N N . TRP B 2 440 ? 227.798 249.312 294.134 1.00 63.32 464 TRP E N 1
ATOM 12488 C CA . TRP B 2 440 ? 228.112 249.678 292.753 1.00 60.72 464 TRP E CA 1
ATOM 12489 C C . TRP B 2 440 ? 227.927 248.494 291.809 1.00 64.52 464 TRP E C 1
ATOM 12490 O O . TRP B 2 440 ? 227.398 248.650 290.701 1.00 63.91 464 TRP E O 1
ATOM 12511 N N . GLN B 2 441 ? 228.338 247.299 292.236 1.00 65.48 465 GLN E N 1
ATOM 12512 C CA . GLN B 2 441 ? 228.224 246.127 291.375 1.00 58.65 465 GLN E CA 1
ATOM 12513 C C . GLN B 2 441 ? 226.769 245.739 291.142 1.00 62.12 465 GLN E C 1
ATOM 12514 O O . GLN B 2 441 ? 226.414 245.278 290.051 1.00 64.15 465 GLN E O 1
ATOM 12528 N N . PHE B 2 442 ? 225.915 245.912 292.150 1.00 66.42 466 PHE E N 1
ATOM 12529 C CA . PHE B 2 442 ? 224.501 245.615 291.984 1.00 63.94 466 PHE E CA 1
ATOM 12530 C C . PHE B 2 442 ? 223.852 246.598 291.024 1.00 64.16 466 PHE E C 1
ATOM 12531 O O . PHE B 2 442 ? 223.008 246.208 290.208 1.00 66.92 466 PHE E O 1
ATOM 12548 N N . VAL B 2 443 ? 224.225 247.878 291.100 1.00 58.70 467 VAL E N 1
ATOM 12549 C CA . VAL B 2 443 ? 223.694 248.821 290.117 1.00 57.79 467 VAL E CA 1
ATOM 12550 C C . VAL B 2 443 ? 224.193 248.466 288.725 1.00 60.11 467 VAL E C 1
ATOM 12551 O O . VAL B 2 443 ? 223.466 248.612 287.736 1.00 70.04 467 VAL E O 1
ATOM 12564 N N . ALA B 2 444 ? 225.437 247.994 288.624 1.00 54.85 468 ALA E N 1
ATOM 12565 C CA . ALA B 2 444 ? 225.945 247.549 287.331 1.00 54.02 468 ALA E CA 1
ATOM 12566 C C . ALA B 2 444 ? 225.117 246.392 286.786 1.00 54.48 468 ALA E C 1
ATOM 12567 O O . ALA B 2 444 ? 224.761 246.376 285.604 1.00 53.75 468 ALA E O 1
ATOM 12574 N N . MET B 2 445 ? 224.786 245.423 287.642 1.00 66.30 469 MET E N 1
ATOM 12575 C CA . MET B 2 445 ? 223.978 244.283 287.213 1.00 61.81 469 MET E CA 1
ATOM 12576 C C . MET B 2 445 ? 222.587 244.732 286.778 1.00 60.81 469 MET E C 1
ATOM 12577 O O . MET B 2 445 ? 222.046 244.233 285.784 1.00 65.52 469 MET E O 1
ATOM 12591 N N . VAL B 2 446 ? 221.982 245.648 287.534 1.00 61.20 470 VAL E N 1
ATOM 12592 C CA . VAL B 2 446 ? 220.638 246.120 287.211 1.00 63.26 470 VAL E CA 1
ATOM 12593 C C . VAL B 2 446 ? 220.635 246.851 285.875 1.00 57.97 470 VAL E C 1
ATOM 12594 O O . VAL B 2 446 ? 219.752 246.638 285.031 1.00 62.45 470 VAL E O 1
ATOM 12607 N N . VAL B 2 447 ? 221.625 247.718 285.660 1.00 54.68 471 VAL E N 1
ATOM 12608 C CA . VAL B 2 447 ? 221.748 248.408 284.382 1.00 54.43 471 VAL E CA 1
ATOM 12609 C C . VAL B 2 447 ? 221.991 247.405 283.260 1.00 56.75 471 VAL E C 1
ATOM 12610 O O . VAL B 2 447 ? 221.488 247.569 282.143 1.00 60.86 471 VAL E O 1
ATOM 12623 N N . ASP B 2 448 ? 222.758 246.349 283.539 1.00 57.39 472 ASP E N 1
ATOM 12624 C CA . ASP B 2 448 ? 223.006 245.324 282.531 1.00 56.86 472 ASP E CA 1
ATOM 12625 C C . ASP B 2 448 ? 221.721 244.611 282.132 1.00 56.52 472 ASP E C 1
ATOM 12626 O O . ASP B 2 448 ? 221.492 244.356 280.947 1.00 59.94 472 ASP E O 1
ATOM 12635 N N . ARG B 2 449 ? 220.878 244.270 283.107 1.00 63.52 473 ARG E N 1
ATOM 12636 C CA . ARG B 2 449 ? 219.618 243.603 282.785 1.00 63.18 473 ARG E CA 1
ATOM 12637 C C . ARG B 2 449 ? 218.683 244.529 282.012 1.00 57.74 473 ARG E C 1
ATOM 12638 O O . ARG B 2 449 ? 218.016 244.099 281.058 1.00 58.42 473 ARG E O 1
ATOM 12659 N N . LEU B 2 450 ? 218.622 245.804 282.408 1.00 57.15 474 LEU E N 1
ATOM 12660 C CA . LEU B 2 450 ? 217.804 246.763 281.670 1.00 59.09 474 LEU E CA 1
ATOM 12661 C C . LEU B 2 450 ? 218.280 246.879 280.228 1.00 63.46 474 LEU E C 1
ATOM 12662 O O . LEU B 2 450 ? 217.467 246.894 279.290 1.00 67.99 474 LEU E O 1
ATOM 12678 N N . PHE B 2 451 ? 219.597 246.963 280.034 1.00 62.88 475 PHE E N 1
ATOM 12679 C CA . PHE B 2 451 ? 220.137 247.074 278.688 1.00 55.00 475 PHE E CA 1
ATOM 12680 C C . PHE B 2 451 ? 219.907 245.797 277.897 1.00 56.03 475 PHE E C 1
ATOM 12681 O O . PHE B 2 451 ? 219.665 245.865 276.692 1.00 63.52 475 PHE E O 1
ATOM 12698 N N . LEU B 2 452 ? 219.958 244.634 278.550 1.00 58.90 476 LEU E N 1
ATOM 12699 C CA . LEU B 2 452 ? 219.603 243.390 277.875 1.00 54.70 476 LEU E CA 1
ATOM 12700 C C . LEU B 2 452 ? 218.180 243.445 277.343 1.00 57.94 476 LEU E C 1
ATOM 12701 O O . LEU B 2 452 ? 217.926 243.092 276.185 1.00 61.99 476 LEU E O 1
ATOM 12717 N N . TRP B 2 453 ? 217.241 243.902 278.171 1.00 68.25 477 TRP E N 1
ATOM 12718 C CA . TRP B 2 453 ? 215.848 243.911 277.736 1.00 62.01 477 TRP E CA 1
ATOM 12719 C C . TRP B 2 453 ? 215.622 244.902 276.598 1.00 58.32 477 TRP E C 1
ATOM 12720 O O . TRP B 2 453 ? 214.970 244.567 275.598 1.00 62.43 477 TRP E O 1
ATOM 12741 N N . THR B 2 454 ? 216.166 246.119 276.707 1.00 55.47 478 THR E N 1
ATOM 12742 C CA . THR B 2 454 ? 215.945 247.057 275.609 1.00 57.83 478 THR E CA 1
ATOM 12743 C C . THR B 2 454 ? 216.711 246.655 274.353 1.00 60.26 478 THR E C 1
ATOM 12744 O O . THR B 2 454 ? 216.234 246.924 273.249 1.00 62.32 478 THR E O 1
ATOM 12755 N N . PHE B 2 455 ? 217.867 245.999 274.486 1.00 62.82 479 PHE E N 1
ATOM 12756 C CA . PHE B 2 455 ? 218.558 245.487 273.309 1.00 58.56 479 PHE E CA 1
ATOM 12757 C C . PHE B 2 455 ? 217.738 244.405 272.625 1.00 57.93 479 PHE E C 1
ATOM 12758 O O . PHE B 2 455 ? 217.678 244.356 271.392 1.00 66.48 479 PHE E O 1
ATOM 12775 N N . ILE B 2 456 ? 217.097 243.533 273.407 1.00 59.07 480 ILE E N 1
ATOM 12776 C CA . ILE B 2 456 ? 216.213 242.530 272.822 1.00 61.14 480 ILE E CA 1
ATOM 12777 C C . ILE B 2 456 ? 215.075 243.213 272.075 1.00 61.90 480 ILE E C 1
ATOM 12778 O O . ILE B 2 456 ? 214.713 242.810 270.963 1.00 61.14 480 ILE E O 1
ATOM 12794 N N . ILE B 2 457 ? 214.497 244.258 272.671 1.00 63.05 481 ILE E N 1
ATOM 12795 C CA . ILE B 2 457 ? 213.375 244.944 272.032 1.00 61.90 481 ILE E CA 1
ATOM 12796 C C . ILE B 2 457 ? 213.817 245.598 270.724 1.00 62.89 481 ILE E C 1
ATOM 12797 O O . ILE B 2 457 ? 213.149 245.461 269.691 1.00 69.15 481 ILE E O 1
ATOM 12813 N N . PHE B 2 458 ? 214.939 246.325 270.749 1.00 62.01 482 PHE E N 1
ATOM 12814 C CA . PHE B 2 458 ? 215.426 246.980 269.535 1.00 60.65 482 PHE E CA 1
ATOM 12815 C C . PHE B 2 458 ? 215.760 245.963 268.453 1.00 60.29 482 PHE E C 1
ATOM 12816 O O . PHE B 2 458 ? 215.401 246.151 267.283 1.00 65.62 482 PHE E O 1
ATOM 12833 N N . THR B 2 459 ? 216.450 244.883 268.826 1.00 59.64 483 THR E N 1
ATOM 12834 C CA . THR B 2 459 ? 216.779 243.831 267.874 1.00 56.24 483 THR E CA 1
ATOM 12835 C C . THR B 2 459 ? 215.524 243.262 267.232 1.00 61.78 483 THR E C 1
ATOM 12836 O O . THR B 2 459 ? 215.422 243.187 266.002 1.00 66.51 483 THR E O 1
ATOM 12847 N N . SER B 2 460 ? 214.553 242.859 268.054 1.00 65.86 484 SER E N 1
ATOM 12848 C CA . SER B 2 460 ? 213.348 242.237 267.524 1.00 64.61 484 SER E CA 1
ATOM 12849 C C . SER B 2 460 ? 212.583 243.196 266.625 1.00 61.93 484 SER E C 1
ATOM 12850 O O . SER B 2 460 ? 212.158 242.814 265.531 1.00 66.40 484 SER E O 1
ATOM 12858 N N . VAL B 2 461 ? 212.433 244.454 267.046 1.00 60.35 485 VAL E N 1
ATOM 12859 C CA . VAL B 2 461 ? 211.639 245.400 266.269 1.00 61.84 485 VAL E CA 1
ATOM 12860 C C . VAL B 2 461 ? 212.313 245.691 264.932 1.00 61.86 485 VAL E C 1
ATOM 12861 O O . VAL B 2 461 ? 211.673 245.631 263.875 1.00 69.49 485 VAL E O 1
ATOM 12874 N N . GLY B 2 462 ? 213.611 246.005 264.953 1.00 57.65 486 GLY E N 1
ATOM 12875 C CA . GLY B 2 462 ? 214.293 246.325 263.710 1.00 54.48 486 GLY E CA 1
ATOM 12876 C C . GLY B 2 462 ? 214.359 245.144 262.762 1.00 58.33 486 GLY E C 1
ATOM 12877 O O . GLY B 2 462 ? 214.114 245.288 261.557 1.00 67.37 486 GLY E O 1
ATOM 12881 N N . THR B 2 463 ? 214.679 243.958 263.289 1.00 54.43 487 THR E N 1
ATOM 12882 C CA . THR B 2 463 ? 214.725 242.767 262.455 1.00 57.85 487 THR E CA 1
ATOM 12883 C C . THR B 2 463 ? 213.357 242.464 261.861 1.00 60.49 487 THR E C 1
ATOM 12884 O O . THR B 2 463 ? 213.253 242.120 260.681 1.00 59.93 487 THR E O 1
ATOM 12895 N N . LEU B 2 464 ? 212.294 242.595 262.660 1.00 61.79 488 LEU E N 1
ATOM 12896 C CA . LEU B 2 464 ? 210.954 242.322 262.160 1.00 57.65 488 LEU E CA 1
ATOM 12897 C C . LEU B 2 464 ? 210.562 243.302 261.064 1.00 60.31 488 LEU E C 1
ATOM 12898 O O . LEU B 2 464 ? 210.003 242.897 260.040 1.00 65.11 488 LEU E O 1
ATOM 12914 N N . VAL B 2 465 ? 210.852 244.591 261.253 1.00 50.64 489 VAL E N 1
ATOM 12915 C CA . VAL B 2 465 ? 210.500 245.577 260.234 1.00 51.10 489 VAL E CA 1
ATOM 12916 C C . VAL B 2 465 ? 211.258 245.307 258.940 1.00 56.15 489 VAL E C 1
ATOM 12917 O O . VAL B 2 465 ? 210.669 245.314 257.851 1.00 60.59 489 VAL E O 1
ATOM 12930 N N . ILE B 2 466 ? 212.565 245.049 259.032 1.00 55.27 490 ILE E N 1
ATOM 12931 C CA . ILE B 2 466 ? 213.351 244.804 257.825 1.00 51.96 490 ILE E CA 1
ATOM 12932 C C . ILE B 2 466 ? 212.886 243.526 257.131 1.00 50.04 490 ILE E C 1
ATOM 12933 O O . ILE B 2 466 ? 212.738 243.487 255.902 1.00 51.34 490 ILE E O 1
ATOM 12949 N N . PHE B 2 467 ? 212.636 242.468 257.905 1.00 53.98 491 PHE E N 1
ATOM 12950 C CA . PHE B 2 467 ? 212.241 241.191 257.325 1.00 54.12 491 PHE E CA 1
ATOM 12951 C C . PHE B 2 467 ? 210.855 241.261 256.702 1.00 52.47 491 PHE E C 1
ATOM 12952 O O . PHE B 2 467 ? 210.606 240.606 255.688 1.00 58.67 491 PHE E O 1
ATOM 12969 N N . LEU B 2 468 ? 209.942 242.037 257.289 1.00 53.46 492 LEU E N 1
ATOM 12970 C CA . LEU B 2 468 ? 208.619 242.193 256.702 1.00 54.94 492 LEU E CA 1
ATOM 12971 C C . LEU B 2 468 ? 208.657 243.079 255.467 1.00 53.04 492 LEU E C 1
ATOM 12972 O O . LEU B 2 468 ? 207.878 242.862 254.532 1.00 61.55 492 LEU E O 1
ATOM 12988 N N . ASP B 2 469 ? 209.544 244.075 255.443 1.00 51.14 493 ASP E N 1
ATOM 12989 C CA . ASP B 2 469 ? 209.729 244.852 254.224 1.00 50.71 493 ASP E CA 1
ATOM 12990 C C . ASP B 2 469 ? 210.259 243.976 253.096 1.00 55.90 493 ASP E C 1
ATOM 12991 O O . ASP B 2 469 ? 209.793 244.073 251.956 1.00 55.54 493 ASP E O 1
ATOM 13000 N N . ALA B 2 470 ? 211.227 243.108 253.399 1.00 53.50 494 ALA E N 1
ATOM 13001 C CA . ALA B 2 470 ? 211.751 242.207 252.376 1.00 51.21 494 ALA E CA 1
ATOM 13002 C C . ALA B 2 470 ? 210.705 241.184 251.942 1.00 52.45 494 ALA E C 1
ATOM 13003 O O . ALA B 2 470 ? 210.569 240.895 250.747 1.00 51.13 494 ALA E O 1
ATOM 13010 N N . THR B 2 471 ? 209.950 240.636 252.897 1.00 60.71 495 THR E N 1
ATOM 13011 C CA . THR B 2 471 ? 209.066 239.511 252.606 1.00 56.69 495 THR E CA 1
ATOM 13012 C C . THR B 2 471 ? 207.878 239.943 251.757 1.00 55.83 495 THR E C 1
ATOM 13013 O O . THR B 2 471 ? 207.450 239.205 250.863 1.00 58.62 495 THR E O 1
ATOM 13024 N N . TYR B 2 472 ? 207.336 241.131 252.014 1.00 56.43 496 TYR E N 1
ATOM 13025 C CA . TYR B 2 472 ? 206.124 241.591 251.351 1.00 57.01 496 TYR E CA 1
ATOM 13026 C C . TYR B 2 472 ? 206.407 242.338 250.047 1.00 56.60 496 TYR E C 1
ATOM 13027 O O . TYR B 2 472 ? 205.518 243.026 249.531 1.00 62.19 496 TYR E O 1
ATOM 13045 N N . HIS B 2 473 ? 207.608 242.196 249.489 1.00 56.66 497 HIS E N 1
ATOM 13046 C CA . HIS B 2 473 ? 207.938 242.740 248.173 1.00 54.66 497 HIS E CA 1
ATOM 13047 C C . HIS B 2 473 ? 207.732 241.629 247.149 1.00 51.82 497 HIS E C 1
ATOM 13048 O O . HIS B 2 473 ? 208.615 240.794 246.937 1.00 58.54 497 HIS E O 1
ATOM 13062 N N . LEU B 2 474 ? 206.557 241.627 246.507 1.00 54.41 498 LEU E N 1
ATOM 13063 C CA . LEU B 2 474 ? 206.171 240.604 245.549 1.00 54.31 498 LEU E CA 1
ATOM 13064 C C . LEU B 2 474 ? 206.256 241.156 244.125 1.00 54.63 498 LEU E C 1
ATOM 13065 O O . LEU B 2 474 ? 206.137 242.368 243.928 1.00 54.94 498 LEU E O 1
ATOM 13081 N N . PRO B 2 475 ? 206.463 240.313 243.106 1.00 60.11 499 PRO E N 1
ATOM 13082 C CA . PRO B 2 475 ? 206.375 240.812 241.735 1.00 50.81 499 PRO E CA 1
ATOM 13083 C C . PRO B 2 475 ? 204.946 241.197 241.400 1.00 53.83 499 PRO E C 1
ATOM 13084 O O . PRO B 2 475 ? 203.992 240.657 241.987 1.00 60.40 499 PRO E O 1
ATOM 13095 N N . PRO B 2 476 ? 204.741 242.122 240.463 1.00 52.92 500 PRO E N 1
ATOM 13096 C CA . PRO B 2 476 ? 203.368 242.503 240.116 1.00 51.70 500 PRO E CA 1
ATOM 13097 C C . PRO B 2 476 ? 202.645 241.378 239.395 1.00 53.17 500 PRO E C 1
ATOM 13098 O O . PRO B 2 476 ? 203.243 240.591 238.659 1.00 57.30 500 PRO E O 1
ATOM 13109 N N . ALA B 2 477 ? 201.330 241.312 239.615 1.00 51.78 501 ALA E N 1
ATOM 13110 C CA . ALA B 2 477 ? 200.509 240.345 238.899 1.00 52.01 501 ALA E CA 1
ATOM 13111 C C . ALA B 2 477 ? 200.261 240.758 237.456 1.00 54.77 501 ALA E C 1
ATOM 13112 O O . ALA B 2 477 ? 200.049 239.889 236.605 1.00 59.81 501 ALA E O 1
ATOM 13119 N N . ASP B 2 478 ? 200.288 242.060 237.165 1.00 60.19 502 ASP E N 1
ATOM 13120 C CA . ASP B 2 478 ? 200.057 242.607 235.838 1.00 63.82 502 ASP E CA 1
ATOM 13121 C C . ASP B 2 478 ? 201.367 243.143 235.273 1.00 67.17 502 ASP E C 1
ATOM 13122 O O . ASP B 2 478 ? 202.002 243.973 235.936 1.00 69.27 502 ASP E O 1
ATOM 13131 N N . PRO B 2 479 ? 201.830 242.710 234.090 1.00 58.50 503 PRO E N 1
ATOM 13132 C CA . PRO B 2 479 ? 203.087 243.278 233.566 1.00 57.48 503 PRO E CA 1
ATOM 13133 C C . PRO B 2 479 ? 203.031 244.773 233.298 1.00 60.35 503 PRO E C 1
ATOM 13134 O O . PRO B 2 479 ? 204.073 245.437 233.370 1.00 60.60 503 PRO E O 1
ATOM 13145 N N . PHE B 2 480 ? 201.853 245.324 232.991 1.00 56.72 504 PHE E N 1
ATOM 13146 C CA . PHE B 2 480 ? 201.686 246.742 232.665 1.00 57.49 504 PHE E CA 1
ATOM 13147 C C . PHE B 2 480 ? 200.594 247.345 233.540 1.00 63.61 504 PHE E C 1
ATOM 13148 O O . PHE B 2 480 ? 199.417 247.365 233.154 1.00 67.14 504 PHE E O 1
ATOM 13165 N N . PRO B 2 481 ? 200.946 247.854 234.733 1.00 71.66 505 PRO E N 1
ATOM 13166 C CA . PRO B 2 481 ? 199.947 248.566 235.537 1.00 70.30 505 PRO E CA 1
ATOM 13167 C C . PRO B 2 481 ? 199.509 249.879 234.895 1.00 73.19 505 PRO E C 1
ATOM 13168 O O . PRO B 2 481 ? 200.307 250.815 234.835 1.00 73.97 505 PRO E O 1
ATOM 13179 N N . SER C 1 1 ? 260.083 250.869 186.019 1.00 83.81 21 SER C N 1
ATOM 13180 C CA . SER C 1 1 ? 260.591 249.482 186.220 1.00 86.75 21 SER C CA 1
ATOM 13181 C C . SER C 1 1 ? 259.932 248.529 185.226 1.00 88.10 21 SER C C 1
ATOM 13182 O O . SER C 1 1 ? 260.563 248.088 184.265 1.00 86.05 21 SER C O 1
ATOM 13192 N N . GLU C 1 2 ? 258.666 248.190 185.502 1.00 77.48 22 GLU C N 1
ATOM 13193 C CA . GLU C 1 2 ? 257.773 247.390 184.659 1.00 77.31 22 GLU C CA 1
ATOM 13194 C C . GLU C 1 2 ? 258.133 245.901 184.626 1.00 75.89 22 GLU C C 1
ATOM 13195 O O . GLU C 1 2 ? 257.285 245.077 184.258 1.00 78.51 22 GLU C O 1
ATOM 13207 N N . HIS C 1 3 ? 259.303 245.509 185.144 1.00 67.46 23 HIS C N 1
ATOM 13208 C CA . HIS C 1 3 ? 259.701 244.109 185.005 1.00 67.31 23 HIS C CA 1
ATOM 13209 C C . HIS C 1 3 ? 259.135 243.275 186.145 1.00 67.44 23 HIS C C 1
ATOM 13210 O O . HIS C 1 3 ? 258.691 242.147 185.925 1.00 71.59 23 HIS C O 1
ATOM 13224 N N . GLU C 1 4 ? 259.126 243.815 187.364 1.00 58.41 24 GLU C N 1
ATOM 13225 C CA . GLU C 1 4 ? 258.470 243.114 188.461 1.00 54.15 24 GLU C CA 1
ATOM 13226 C C . GLU C 1 4 ? 256.972 243.000 188.210 1.00 55.39 24 GLU C C 1
ATOM 13227 O O . GLU C 1 4 ? 256.365 241.959 188.491 1.00 59.18 24 GLU C O 1
ATOM 13239 N N . THR C 1 5 ? 256.359 244.064 187.687 1.00 61.81 25 THR C N 1
ATOM 13240 C CA . THR C 1 5 ? 254.938 244.015 187.363 1.00 61.94 25 THR C CA 1
ATOM 13241 C C . THR C 1 5 ? 254.664 242.974 186.286 1.00 60.13 25 THR C C 1
ATOM 13242 O O . THR C 1 5 ? 253.724 242.181 186.410 1.00 62.02 25 THR C O 1
ATOM 13253 N N . ARG C 1 6 ? 255.484 242.949 185.231 1.00 60.93 26 ARG C N 1
ATOM 13254 C CA . ARG C 1 6 ? 255.329 241.938 184.188 1.00 56.25 26 ARG C CA 1
ATOM 13255 C C . ARG C 1 6 ? 255.501 240.531 184.750 1.00 59.86 26 ARG C C 1
ATOM 13256 O O . ARG C 1 6 ? 254.754 239.609 184.390 1.00 69.96 26 ARG C O 1
ATOM 13277 N N . LEU C 1 7 ? 256.482 240.347 185.634 1.00 51.98 27 LEU C N 1
ATOM 13278 C CA . LEU C 1 7 ? 256.726 239.037 186.223 1.00 47.27 27 LEU C CA 1
ATOM 13279 C C . LEU C 1 7 ? 255.530 238.568 187.037 1.00 49.41 27 LEU C C 1
ATOM 13280 O O . LEU C 1 7 ? 255.067 237.435 186.873 1.00 60.11 27 LEU C O 1
ATOM 13296 N N . VAL C 1 8 ? 255.015 239.422 187.924 1.00 54.15 28 VAL C N 1
ATOM 13297 C CA . VAL C 1 8 ? 253.865 239.023 188.730 1.00 45.28 28 VAL C CA 1
ATOM 13298 C C . VAL C 1 8 ? 252.642 238.804 187.853 1.00 55.00 28 VAL C C 1
ATOM 13299 O O . VAL C 1 8 ? 251.804 237.945 188.153 1.00 62.11 28 VAL C O 1
ATOM 13312 N N . ALA C 1 9 ? 252.511 239.565 186.764 1.00 59.47 29 ALA C N 1
ATOM 13313 C CA . ALA C 1 9 ? 251.410 239.329 185.838 1.00 52.95 29 ALA C CA 1
ATOM 13314 C C . ALA C 1 9 ? 251.503 237.943 185.212 1.00 55.65 29 ALA C C 1
ATOM 13315 O O . ALA C 1 9 ? 250.490 237.246 185.086 1.00 68.05 29 ALA C O 1
ATOM 13322 N N . LYS C 1 10 ? 252.707 237.521 184.819 1.00 53.56 30 LYS C N 1
ATOM 13323 C CA . LYS C 1 10 ? 252.840 236.208 184.192 1.00 58.87 30 LYS C CA 1
ATOM 13324 C C . LYS C 1 10 ? 252.711 235.068 185.198 1.00 58.58 30 LYS C C 1
ATOM 13325 O O . LYS C 1 10 ? 252.095 234.044 184.881 1.00 65.56 30 LYS C O 1
ATOM 13344 N N . LEU C 1 11 ? 253.286 235.212 186.394 1.00 53.05 31 LEU C N 1
ATOM 13345 C CA . LEU C 1 11 ? 253.303 234.104 187.346 1.00 48.60 31 LEU C CA 1
ATOM 13346 C C . LEU C 1 11 ? 251.901 233.706 187.786 1.00 49.36 31 LEU C C 1
ATOM 13347 O O . LEU C 1 11 ? 251.656 232.525 188.055 1.00 61.03 31 LEU C O 1
ATOM 13363 N N . PHE C 1 12 ? 250.976 234.661 187.852 1.00 50.12 32 PHE C N 1
ATOM 13364 C CA . PHE C 1 12 ? 249.626 234.443 188.360 1.00 53.65 32 PHE C CA 1
ATOM 13365 C C . PHE C 1 12 ? 248.587 234.643 187.264 1.00 52.01 32 PHE C C 1
ATOM 13366 O O . PHE C 1 12 ? 247.519 235.215 187.489 1.00 65.02 32 PHE C O 1
ATOM 13383 N N . GLU C 1 13 ? 248.893 234.158 186.062 1.00 57.93 33 GLU C N 1
ATOM 13384 C CA . GLU C 1 13 ? 247.953 234.150 184.949 1.00 67.48 33 GLU C CA 1
ATOM 13385 C C . GLU C 1 13 ? 247.130 232.869 184.914 1.00 68.63 33 GLU C C 1
ATOM 13386 O O . GLU C 1 13 ? 245.916 232.926 184.699 1.00 68.57 33 GLU C O 1
ATOM 13398 N N . ASP C 1 14 ? 247.769 231.719 185.116 1.00 70.10 34 ASP C N 1
ATOM 13399 C CA . ASP C 1 14 ? 247.124 230.411 185.101 1.00 69.00 34 ASP C CA 1
ATOM 13400 C C . ASP C 1 14 ? 247.475 229.642 186.371 1.00 69.42 34 ASP C C 1
ATOM 13401 O O . ASP C 1 14 ? 247.637 228.418 186.366 1.00 71.47 34 ASP C O 1
ATOM 13410 N N . TYR C 1 15 ? 247.582 230.355 187.489 1.00 53.25 35 TYR C N 1
ATOM 13411 C CA . TYR C 1 15 ? 247.955 229.752 188.759 1.00 43.58 35 TYR C CA 1
ATOM 13412 C C . TYR C 1 15 ? 246.720 229.243 189.489 1.00 49.56 35 TYR C C 1
ATOM 13413 O O . TYR C 1 15 ? 245.648 229.850 189.420 1.00 50.13 35 TYR C O 1
ATOM 13431 N N . ASN C 1 16 ? 246.880 228.119 190.187 1.00 49.71 36 ASN C N 1
ATOM 13432 C CA . ASN C 1 16 ? 245.830 227.520 191.005 1.00 42.03 36 ASN C CA 1
ATOM 13433 C C . ASN C 1 16 ? 246.387 227.288 192.403 1.00 44.94 36 ASN C C 1
ATOM 13434 O O . ASN C 1 16 ? 247.282 226.457 192.589 1.00 47.50 36 ASN C O 1
ATOM 13445 N N . SER C 1 17 ? 245.857 228.021 193.383 1.00 46.33 37 SER C N 1
ATOM 13446 C CA . SER C 1 17 ? 246.299 227.870 194.764 1.00 40.77 37 SER C CA 1
ATOM 13447 C C . SER C 1 17 ? 245.830 226.566 195.396 1.00 42.14 37 SER C C 1
ATOM 13448 O O . SER C 1 17 ? 246.390 226.155 196.417 1.00 47.90 37 SER C O 1
ATOM 13456 N N . VAL C 1 18 ? 244.819 225.914 194.823 1.00 51.21 38 VAL C N 1
ATOM 13457 C CA . VAL C 1 18 ? 244.298 224.680 195.401 1.00 45.49 38 VAL C CA 1
ATOM 13458 C C . VAL C 1 18 ? 245.195 223.499 195.054 1.00 42.57 38 VAL C C 1
ATOM 13459 O O . VAL C 1 18 ? 245.329 222.555 195.840 1.00 47.41 38 VAL C O 1
ATOM 13472 N N . VAL C 1 19 ? 245.817 223.529 193.876 1.00 47.49 39 VAL C N 1
ATOM 13473 C CA . VAL C 1 19 ? 246.628 222.409 193.420 1.00 44.00 39 VAL C CA 1
ATOM 13474 C C . VAL C 1 19 ? 247.949 222.386 194.174 1.00 43.83 39 VAL C C 1
ATOM 13475 O O . VAL C 1 19 ? 248.582 223.428 194.390 1.00 46.93 39 VAL C O 1
ATOM 13488 N N . ARG C 1 20 ? 248.369 221.195 194.586 1.00 39.40 40 ARG C N 1
ATOM 13489 C CA . ARG C 1 20 ? 249.681 221.047 195.194 1.00 33.71 40 ARG C CA 1
ATOM 13490 C C . ARG C 1 20 ? 250.746 221.410 194.159 1.00 41.90 40 ARG C C 1
ATOM 13491 O O . ARG C 1 20 ? 250.677 220.929 193.020 1.00 48.11 40 ARG C O 1
ATOM 13512 N N . PRO C 1 21 ? 251.743 222.244 194.500 1.00 39.74 41 PRO C N 1
ATOM 13513 C CA . PRO C 1 21 ? 252.630 222.774 193.452 1.00 41.17 41 PRO C CA 1
ATOM 13514 C C . PRO C 1 21 ? 253.794 221.840 193.131 1.00 42.15 41 PRO C C 1
ATOM 13515 O O . PRO C 1 21 ? 254.948 222.088 193.491 1.00 46.08 41 PRO C O 1
ATOM 13526 N N . VAL C 1 22 ? 253.483 220.736 192.452 1.00 40.35 42 VAL C N 1
ATOM 13527 C CA . VAL C 1 22 ? 254.483 219.816 191.930 1.00 37.86 42 VAL C CA 1
ATOM 13528 C C . VAL C 1 22 ? 254.115 219.489 190.490 1.00 43.92 42 VAL C C 1
ATOM 13529 O O . VAL C 1 22 ? 252.964 219.624 190.072 1.00 49.71 42 VAL C O 1
ATOM 13542 N N . GLU C 1 23 ? 255.121 219.065 189.723 1.00 56.00 43 GLU C N 1
ATOM 13543 C CA . GLU C 1 23 ? 254.895 218.741 188.318 1.00 49.69 43 GLU C CA 1
ATOM 13544 C C . GLU C 1 23 ? 253.929 217.574 188.164 1.00 56.48 43 GLU C C 1
ATOM 13545 O O . GLU C 1 23 ? 253.008 217.624 187.341 1.00 55.56 43 GLU C O 1
ATOM 13557 N N . ASP C 1 24 ? 254.126 216.520 188.947 1.00 56.15 44 ASP C N 1
ATOM 13558 C CA . ASP C 1 24 ? 253.349 215.294 188.859 1.00 49.71 44 ASP C CA 1
ATOM 13559 C C . ASP C 1 24 ? 252.613 215.096 190.177 1.00 49.28 44 ASP C C 1
ATOM 13560 O O . ASP C 1 24 ? 253.169 215.340 191.249 1.00 59.73 44 ASP C O 1
ATOM 13569 N N . HIS C 1 25 ? 251.355 214.666 190.098 1.00 44.25 45 HIS C N 1
ATOM 13570 C CA . HIS C 1 25 ? 250.557 214.518 191.308 1.00 39.29 45 HIS C CA 1
ATOM 13571 C C . HIS C 1 25 ? 251.002 213.350 192.181 1.00 42.67 45 HIS C C 1
ATOM 13572 O O . HIS C 1 25 ? 250.547 213.256 193.325 1.00 55.44 45 HIS C O 1
ATOM 13586 N N . ARG C 1 26 ? 251.871 212.470 191.686 1.00 40.06 46 ARG C N 1
ATOM 13587 C CA . ARG C 1 26 ? 252.318 211.311 192.447 1.00 49.52 46 ARG C CA 1
ATOM 13588 C C . ARG C 1 26 ? 253.515 211.592 193.349 1.00 52.34 46 ARG C C 1
ATOM 13589 O O . ARG C 1 26 ? 253.862 210.726 194.159 1.00 50.89 46 ARG C O 1
ATOM 13610 N N . GLN C 1 27 ? 254.149 212.761 193.239 1.00 45.62 47 GLN C N 1
ATOM 13611 C CA . GLN C 1 27 ? 255.250 213.134 194.119 1.00 48.62 47 GLN C CA 1
ATOM 13612 C C . GLN C 1 27 ? 254.746 214.109 195.174 1.00 45.58 47 GLN C C 1
ATOM 13613 O O . GLN C 1 27 ? 253.841 214.908 194.929 1.00 49.96 47 GLN C O 1
ATOM 13627 N N . ALA C 1 28 ? 255.342 214.027 196.357 1.00 45.61 48 ALA C N 1
ATOM 13628 C CA . ALA C 1 28 ? 254.919 214.828 197.492 1.00 34.73 48 ALA C CA 1
ATOM 13629 C C . ALA C 1 28 ? 255.604 216.189 197.480 1.00 34.58 48 ALA C C 1
ATOM 13630 O O . ALA C 1 28 ? 256.647 216.385 196.853 1.00 54.66 48 ALA C O 1
ATOM 13637 N N . VAL C 1 29 ? 254.997 217.133 198.189 1.00 35.96 49 VAL C N 1
ATOM 13638 C CA . VAL C 1 29 ? 255.578 218.454 198.394 1.00 34.10 49 VAL C CA 1
ATOM 13639 C C . VAL C 1 29 ? 256.546 218.365 199.564 1.00 31.11 49 VAL C C 1
ATOM 13640 O O . VAL C 1 29 ? 256.194 217.854 200.633 1.00 42.83 49 VAL C O 1
ATOM 13653 N N . GLU C 1 30 ? 257.765 218.856 199.362 1.00 37.03 50 GLU C N 1
ATOM 13654 C CA . GLU C 1 30 ? 258.793 218.855 200.399 1.00 31.33 50 GLU C CA 1
ATOM 13655 C C . GLU C 1 30 ? 258.730 220.183 201.143 1.00 36.32 50 GLU C C 1
ATOM 13656 O O . GLU C 1 30 ? 258.993 221.240 200.560 1.00 51.29 50 GLU C O 1
ATOM 13668 N N . VAL C 1 31 ? 258.380 220.127 202.426 1.00 42.11 51 VAL C N 1
ATOM 13669 C CA . VAL C 1 31 ? 258.261 221.302 203.281 1.00 38.85 51 VAL C CA 1
ATOM 13670 C C . VAL C 1 31 ? 259.256 221.160 204.423 1.00 30.47 51 VAL C C 1
ATOM 13671 O O . VAL C 1 31 ? 259.328 220.106 205.062 1.00 47.59 51 VAL C O 1
ATOM 13684 N N . THR C 1 32 ? 260.034 222.210 204.658 1.00 34.08 52 THR C N 1
ATOM 13685 C CA . THR C 1 32 ? 260.939 222.300 205.794 1.00 36.22 52 THR C CA 1
ATOM 13686 C C . THR C 1 32 ? 260.298 223.226 206.818 1.00 33.39 52 THR C C 1
ATOM 13687 O O . THR C 1 32 ? 259.950 224.365 206.491 1.00 40.22 52 THR C O 1
ATOM 13698 N N . VAL C 1 33 ? 260.139 222.734 208.044 1.00 30.49 53 VAL C N 1
ATOM 13699 C CA . VAL C 1 33 ? 259.433 223.442 209.106 1.00 36.05 53 VAL C CA 1
ATOM 13700 C C . VAL C 1 33 ? 260.422 223.723 210.226 1.00 33.25 53 VAL C C 1
ATOM 13701 O O . VAL C 1 33 ? 261.092 222.805 210.714 1.00 49.20 53 VAL C O 1
ATOM 13714 N N . GLY C 1 34 ? 260.516 224.986 210.621 1.00 34.48 54 GLY C N 1
ATOM 13715 C CA . GLY C 1 34 ? 261.311 225.374 211.768 1.00 37.76 54 GLY C CA 1
ATOM 13716 C C . GLY C 1 34 ? 260.501 226.260 212.688 1.00 38.22 54 GLY C C 1
ATOM 13717 O O . GLY C 1 34 ? 259.636 227.018 212.253 1.00 51.62 54 GLY C O 1
ATOM 13721 N N . LEU C 1 35 ? 260.796 226.149 213.979 1.00 42.72 55 LEU C N 1
ATOM 13722 C CA . LEU C 1 35 ? 260.086 226.869 215.026 1.00 36.64 55 LEU C CA 1
ATOM 13723 C C . LEU C 1 35 ? 261.066 227.786 215.739 1.00 35.91 55 LEU C C 1
ATOM 13724 O O . LEU C 1 35 ? 262.127 227.335 216.183 1.00 43.88 55 LEU C O 1
ATOM 13740 N N . GLN C 1 36 ? 260.713 229.066 215.846 1.00 42.41 56 GLN C N 1
ATOM 13741 C CA . GLN C 1 36 ? 261.476 230.042 216.614 1.00 34.88 56 GLN C CA 1
ATOM 13742 C C . GLN C 1 36 ? 260.599 230.509 217.762 1.00 44.20 56 GLN C C 1
ATOM 13743 O O . GLN C 1 36 ? 259.497 231.013 217.531 1.00 48.85 56 GLN C O 1
ATOM 13757 N N . LEU C 1 37 ? 261.081 230.341 218.988 1.00 42.86 57 LEU C N 1
ATOM 13758 C CA . LEU C 1 37 ? 260.346 230.730 220.186 1.00 41.51 57 LEU C CA 1
ATOM 13759 C C . LEU C 1 37 ? 260.820 232.117 220.601 1.00 39.36 57 LEU C C 1
ATOM 13760 O O . LEU C 1 37 ? 261.968 232.285 221.022 1.00 45.91 57 LEU C O 1
ATOM 13776 N N . ILE C 1 38 ? 259.940 233.108 220.479 1.00 38.83 58 ILE C N 1
ATOM 13777 C CA . ILE C 1 38 ? 260.295 234.487 220.790 1.00 44.72 58 ILE C CA 1
ATOM 13778 C C . ILE C 1 38 ? 260.110 234.781 222.271 1.00 37.95 58 ILE C C 1
ATOM 13779 O O . ILE C 1 38 ? 260.970 235.399 222.902 1.00 42.72 58 ILE C O 1
ATOM 13795 N N . GLN C 1 39 ? 258.991 234.350 222.850 1.00 35.49 59 GLN C N 1
ATOM 13796 C CA . GLN C 1 39 ? 258.701 234.638 224.249 1.00 40.18 59 GLN C CA 1
ATOM 13797 C C . GLN C 1 39 ? 257.768 233.576 224.809 1.00 41.68 59 GLN C C 1
ATOM 13798 O O . GLN C 1 39 ? 256.810 233.173 224.144 1.00 51.00 59 GLN C O 1
ATOM 13812 N N . LEU C 1 40 ? 258.059 233.125 226.027 1.00 43.26 60 LEU C N 1
ATOM 13813 C CA . LEU C 1 40 ? 257.158 232.266 226.791 1.00 43.10 60 LEU C CA 1
ATOM 13814 C C . LEU C 1 40 ? 256.202 233.171 227.555 1.00 40.52 60 LEU C C 1
ATOM 13815 O O . LEU C 1 40 ? 256.552 233.723 228.600 1.00 45.81 60 LEU C O 1
ATOM 13831 N N . ILE C 1 41 ? 254.988 233.337 227.032 1.00 40.09 61 ILE C N 1
ATOM 13832 C CA . ILE C 1 41 ? 254.072 234.330 227.586 1.00 37.33 61 ILE C CA 1
ATOM 13833 C C . ILE C 1 41 ? 253.560 233.891 228.951 1.00 38.19 61 ILE C C 1
ATOM 13834 O O . ILE C 1 41 ? 253.603 234.660 229.918 1.00 50.87 61 ILE C O 1
ATOM 13850 N N . ASN C 1 42 ? 253.059 232.660 229.061 1.00 43.08 62 ASN C N 1
ATOM 13851 C CA . ASN C 1 42 ? 252.522 232.233 230.347 1.00 35.23 62 ASN C CA 1
ATOM 13852 C C . ASN C 1 42 ? 252.372 230.719 230.393 1.00 41.07 62 ASN C C 1
ATOM 13853 O O . ASN C 1 42 ? 252.126 230.067 229.375 1.00 50.69 62 ASN C O 1
ATOM 13864 N N . VAL C 1 43 ? 252.548 230.173 231.594 1.00 45.83 63 VAL C N 1
ATOM 13865 C CA . VAL C 1 43 ? 252.256 228.780 231.910 1.00 42.73 63 VAL C CA 1
ATOM 13866 C C . VAL C 1 43 ? 251.144 228.787 232.949 1.00 45.29 63 VAL C C 1
ATOM 13867 O O . VAL C 1 43 ? 251.332 229.302 234.058 1.00 52.80 63 VAL C O 1
ATOM 13880 N N . ASP C 1 44 ? 249.994 228.218 232.596 1.00 49.55 64 ASP C N 1
ATOM 13881 C CA . ASP C 1 44 ? 248.810 228.202 233.444 1.00 44.32 64 ASP C CA 1
ATOM 13882 C C . ASP C 1 44 ? 248.567 226.761 233.866 1.00 43.86 64 ASP C C 1
ATOM 13883 O O . ASP C 1 44 ? 248.255 225.905 233.028 1.00 59.89 64 ASP C O 1
ATOM 13892 N N . GLU C 1 45 ? 248.704 226.504 235.165 1.00 44.66 65 GLU C N 1
ATOM 13893 C CA . GLU C 1 45 ? 248.707 225.151 235.696 1.00 46.29 65 GLU C CA 1
ATOM 13894 C C . GLU C 1 45 ? 247.311 224.592 235.919 1.00 52.73 65 GLU C C 1
ATOM 13895 O O . GLU C 1 45 ? 247.144 223.368 235.919 1.00 58.37 65 GLU C O 1
ATOM 13907 N N . VAL C 1 46 ? 246.309 225.452 236.103 1.00 46.46 66 VAL C N 1
ATOM 13908 C CA . VAL C 1 46 ? 244.960 224.972 236.386 1.00 50.12 66 VAL C CA 1
ATOM 13909 C C . VAL C 1 46 ? 244.353 224.341 235.138 1.00 53.21 66 VAL C C 1
ATOM 13910 O O . VAL C 1 46 ? 244.016 223.152 235.126 1.00 51.87 66 VAL C O 1
ATOM 13923 N N . ASN C 1 47 ? 244.215 225.123 234.070 1.00 48.12 67 ASN C N 1
ATOM 13924 C CA . ASN C 1 47 ? 243.711 224.609 232.804 1.00 48.60 67 ASN C CA 1
ATOM 13925 C C . ASN C 1 47 ? 244.791 223.946 231.961 1.00 45.90 67 ASN C C 1
ATOM 13926 O O . ASN C 1 47 ? 244.480 223.443 230.878 1.00 48.57 67 ASN C O 1
ATOM 13937 N N . GLN C 1 48 ? 246.044 223.935 232.425 1.00 45.81 68 GLN C N 1
ATOM 13938 C CA . GLN C 1 48 ? 247.121 223.187 231.778 1.00 42.33 68 GLN C CA 1
ATOM 13939 C C . GLN C 1 48 ? 247.401 223.720 230.373 1.00 41.19 68 GLN C C 1
ATOM 13940 O O . GLN C 1 48 ? 247.402 222.974 229.392 1.00 45.09 68 GLN C O 1
ATOM 13954 N N . ILE C 1 49 ? 247.644 225.027 230.283 1.00 31.92 69 ILE C N 1
ATOM 13955 C CA . ILE C 1 49 ? 247.798 225.721 229.008 1.00 32.12 69 ILE C CA 1
ATOM 13956 C C . ILE C 1 49 ? 249.098 226.512 229.038 1.00 40.94 69 ILE C C 1
ATOM 13957 O O . ILE C 1 49 ? 249.338 227.285 229.970 1.00 43.41 69 ILE C O 1
ATOM 13973 N N . VAL C 1 50 ? 249.920 226.336 228.008 1.00 43.43 70 VAL C N 1
ATOM 13974 C CA . VAL C 1 50 ? 251.132 227.124 227.812 1.00 34.56 70 VAL C CA 1
ATOM 13975 C C . VAL C 1 50 ? 250.908 228.014 226.602 1.00 35.42 70 VAL C C 1
ATOM 13976 O O . VAL C 1 50 ? 250.650 227.513 225.501 1.00 46.30 70 VAL C O 1
ATOM 13989 N N . THR C 1 51 ? 251.001 229.327 226.803 1.00 38.39 71 THR C N 1
ATOM 13990 C CA . THR C 1 51 ? 250.870 230.297 225.722 1.00 33.80 71 THR C CA 1
ATOM 13991 C C . THR C 1 51 ? 252.240 230.888 225.426 1.00 31.59 71 THR C C 1
ATOM 13992 O O . THR C 1 51 ? 252.926 231.375 226.336 1.00 47.88 71 THR C O 1
ATOM 14003 N N . THR C 1 52 ? 252.633 230.815 224.152 1.00 38.64 72 THR C N 1
ATOM 14004 C CA . THR C 1 52 ? 253.939 231.250 223.679 1.00 38.21 72 THR C CA 1
ATOM 14005 C C . THR C 1 52 ? 253.784 232.072 222.408 1.00 34.80 72 THR C C 1
ATOM 14006 O O . THR C 1 52 ? 252.820 231.918 221.655 1.00 41.99 72 THR C O 1
ATOM 14017 N N . ASN C 1 53 ? 254.763 232.942 222.178 1.00 38.54 73 ASN C N 1
ATOM 14018 C CA . ASN C 1 53 ? 254.898 233.696 220.939 1.00 34.18 73 ASN C CA 1
ATOM 14019 C C . ASN C 1 53 ? 255.947 233.017 220.070 1.00 39.26 73 ASN C C 1
ATOM 14020 O O . ASN C 1 53 ? 257.062 232.757 220.535 1.00 40.85 73 ASN C O 1
ATOM 14031 N N . VAL C 1 54 ? 255.591 232.718 218.816 1.00 33.09 74 VAL C N 1
ATOM 14032 C CA . VAL C 1 54 ? 256.451 231.935 217.939 1.00 33.06 74 VAL C CA 1
ATOM 14033 C C . VAL C 1 54 ? 256.461 232.521 216.535 1.00 31.33 74 VAL C C 1
ATOM 14034 O O . VAL C 1 54 ? 255.555 233.248 216.128 1.00 40.08 74 VAL C O 1
ATOM 14047 N N . ARG C 1 55 ? 257.520 232.189 215.803 1.00 32.89 75 ARG C N 1
ATOM 14048 C CA . ARG C 1 55 ? 257.602 232.356 214.359 1.00 29.45 75 ARG C CA 1
ATOM 14049 C C . ARG C 1 55 ? 257.719 230.967 213.746 1.00 34.34 75 ARG C C 1
ATOM 14050 O O . ARG C 1 55 ? 258.571 230.175 214.166 1.00 45.16 75 ARG C O 1
ATOM 14071 N N . LEU C 1 56 ? 256.866 230.668 212.763 1.00 38.30 76 LEU C N 1
ATOM 14072 C CA . LEU C 1 56 ? 256.782 229.324 212.183 1.00 37.50 76 LEU C CA 1
ATOM 14073 C C . LEU C 1 56 ? 257.322 229.346 210.756 1.00 35.62 76 LEU C C 1
ATOM 14074 O O . LEU C 1 56 ? 256.561 229.458 209.794 1.00 44.72 76 LEU C O 1
ATOM 14090 N N . LYS C 1 57 ? 258.634 229.182 210.620 1.00 38.21 77 LYS C N 1
ATOM 14091 C CA . LYS C 1 57 ? 259.281 229.277 209.320 1.00 37.69 77 LYS C CA 1
ATOM 14092 C C . LYS C 1 57 ? 258.979 228.032 208.495 1.00 39.92 77 LYS C C 1
ATOM 14093 O O . LYS C 1 57 ? 259.181 226.907 208.957 1.00 47.36 77 LYS C O 1
ATOM 14112 N N . GLN C 1 58 ? 258.486 228.239 207.277 1.00 26.51 78 GLN C N 1
ATOM 14113 C CA . GLN C 1 58 ? 258.116 227.170 206.363 1.00 29.04 78 GLN C CA 1
ATOM 14114 C C . GLN C 1 58 ? 258.774 227.438 205.020 1.00 37.40 78 GLN C C 1
ATOM 14115 O O . GLN C 1 58 ? 258.617 228.526 204.458 1.00 46.94 78 GLN C O 1
ATOM 14129 N N . GLN C 1 59 ? 259.504 226.448 204.511 1.00 39.01 79 GLN C N 1
ATOM 14130 C CA . GLN C 1 59 ? 260.209 226.563 203.240 1.00 27.45 79 GLN C CA 1
ATOM 14131 C C . GLN C 1 59 ? 259.765 225.439 202.323 1.00 30.24 79 GLN C C 1
ATOM 14132 O O . GLN C 1 59 ? 259.781 224.273 202.722 1.00 51.22 79 GLN C O 1
ATOM 14146 N N . TRP C 1 60 ? 259.371 225.779 201.100 1.00 34.17 80 TRP C N 1
ATOM 14147 C CA . TRP C 1 60 ? 259.091 224.754 200.101 1.00 29.05 80 TRP C CA 1
ATOM 14148 C C . TRP C 1 60 ? 259.419 225.311 198.726 1.00 29.55 80 TRP C C 1
ATOM 14149 O O . TRP C 1 60 ? 259.990 226.392 198.599 1.00 46.39 80 TRP C O 1
ATOM 14170 N N . VAL C 1 61 ? 259.106 224.538 197.689 1.00 41.59 81 VAL C N 1
ATOM 14171 C CA . VAL C 1 61 ? 259.377 224.916 196.306 1.00 36.87 81 VAL C CA 1
ATOM 14172 C C . VAL C 1 61 ? 258.079 224.804 195.525 1.00 32.37 81 VAL C C 1
ATOM 14173 O O . VAL C 1 61 ? 257.457 223.735 195.500 1.00 39.84 81 VAL C O 1
ATOM 14186 N N . ASP C 1 62 ? 257.672 225.902 194.896 1.00 38.26 82 ASP C N 1
ATOM 14187 C CA . ASP C 1 62 ? 256.517 225.914 194.011 1.00 41.08 82 ASP C CA 1
ATOM 14188 C C . ASP C 1 62 ? 256.995 225.713 192.579 1.00 49.86 82 ASP C C 1
ATOM 14189 O O . ASP C 1 62 ? 257.743 226.540 192.047 1.00 56.29 82 ASP C O 1
ATOM 14198 N N . TYR C 1 63 ? 256.559 224.617 191.957 1.00 49.94 83 TYR C N 1
ATOM 14199 C CA . TYR C 1 63 ? 257.029 224.296 190.614 1.00 38.72 83 TYR C CA 1
ATOM 14200 C C . TYR C 1 63 ? 256.577 225.331 189.591 1.00 47.47 83 TYR C C 1
ATOM 14201 O O . TYR C 1 63 ? 257.287 225.578 188.611 1.00 58.29 83 TYR C O 1
ATOM 14219 N N . ASN C 1 64 ? 255.414 225.942 189.797 1.00 44.77 84 ASN C N 1
ATOM 14220 C CA . ASN C 1 64 ? 254.814 226.832 188.813 1.00 41.62 84 ASN C CA 1
ATOM 14221 C C . ASN C 1 64 ? 255.217 228.291 188.980 1.00 44.92 84 ASN C C 1
ATOM 14222 O O . ASN C 1 64 ? 254.731 229.134 188.219 1.00 58.06 84 ASN C O 1
ATOM 14233 N N . LEU C 1 65 ? 256.084 228.612 189.941 1.00 41.75 85 LEU C N 1
ATOM 14234 C CA . LEU C 1 65 ? 256.503 229.979 190.226 1.00 39.87 85 LEU C CA 1
ATOM 14235 C C . LEU C 1 65 ? 257.994 230.151 189.958 1.00 41.73 85 LEU C C 1
ATOM 14236 O O . LEU C 1 65 ? 258.720 230.771 190.737 1.00 51.44 85 LEU C O 1
ATOM 14252 N N . LYS C 1 66 ? 258.458 229.595 188.843 1.00 51.17 86 LYS C N 1
ATOM 14253 C CA . LYS C 1 66 ? 259.827 229.745 188.373 1.00 44.88 86 LYS C CA 1
ATOM 14254 C C . LYS C 1 66 ? 259.879 230.764 187.243 1.00 46.12 86 LYS C C 1
ATOM 14255 O O . LYS C 1 66 ? 258.917 230.930 186.489 1.00 56.63 86 LYS C O 1
ATOM 14274 N N . TRP C 1 67 ? 261.012 231.454 187.134 1.00 42.31 87 TRP C N 1
ATOM 14275 C CA . TRP C 1 67 ? 261.239 232.351 186.012 1.00 46.60 87 TRP C CA 1
ATOM 14276 C C . TRP C 1 67 ? 262.732 232.447 185.749 1.00 48.76 87 TRP C C 1
ATOM 14277 O O . TRP C 1 67 ? 263.558 232.155 186.617 1.00 55.82 87 TRP C O 1
ATOM 14298 N N . ASN C 1 68 ? 263.066 232.856 184.527 1.00 57.23 88 ASN C N 1
ATOM 14299 C CA . ASN C 1 68 ? 264.443 233.154 184.164 1.00 51.22 88 ASN C CA 1
ATOM 14300 C C . ASN C 1 68 ? 264.726 234.621 184.472 1.00 57.85 88 ASN C C 1
ATOM 14301 O O . ASN C 1 68 ? 264.059 235.493 183.900 1.00 61.27 88 ASN C O 1
ATOM 14312 N N . PRO C 1 69 ? 265.672 234.952 185.366 1.00 50.61 89 PRO C N 1
ATOM 14313 C CA . PRO C 1 69 ? 265.899 236.375 185.678 1.00 51.41 89 PRO C CA 1
ATOM 14314 C C . PRO C 1 69 ? 266.347 237.210 184.490 1.00 62.12 89 PRO C C 1
ATOM 14315 O O . PRO C 1 69 ? 266.099 238.421 184.484 1.00 64.29 89 PRO C O 1
ATOM 14326 N N . ASP C 1 70 ? 266.993 236.612 183.487 1.00 66.84 90 ASP C N 1
ATOM 14327 C CA . ASP C 1 70 ? 267.449 237.384 182.337 1.00 62.90 90 ASP C CA 1
ATOM 14328 C C . ASP C 1 70 ? 266.296 237.919 181.498 1.00 63.23 90 ASP C C 1
ATOM 14329 O O . ASP C 1 70 ? 266.484 238.894 180.765 1.00 67.94 90 ASP C O 1
ATOM 14338 N N . ASP C 1 71 ? 265.113 237.315 181.592 1.00 58.09 91 ASP C N 1
ATOM 14339 C CA . ASP C 1 71 ? 263.939 237.781 180.869 1.00 58.04 91 ASP C CA 1
ATOM 14340 C C . ASP C 1 71 ? 263.145 238.834 181.633 1.00 62.96 91 ASP C C 1
ATOM 14341 O O . ASP C 1 71 ? 262.088 239.253 181.151 1.00 64.91 91 ASP C O 1
ATOM 14350 N N . TYR C 1 72 ? 263.617 239.263 182.812 1.00 58.88 92 TYR C N 1
ATOM 14351 C CA . TYR C 1 72 ? 262.895 240.227 183.635 1.00 56.30 92 TYR C CA 1
ATOM 14352 C C . TYR C 1 72 ? 263.843 241.242 184.262 1.00 58.98 92 TYR C C 1
ATOM 14353 O O . TYR C 1 72 ? 263.596 241.726 185.371 1.00 66.99 92 TYR C O 1
ATOM 14371 N N . GLY C 1 73 ? 264.929 241.577 183.573 1.00 58.81 93 GLY C N 1
ATOM 14372 C CA . GLY C 1 73 ? 265.834 242.583 184.086 1.00 57.72 93 GLY C CA 1
ATOM 14373 C C . GLY C 1 73 ? 266.681 242.137 185.253 1.00 57.11 93 GLY C C 1
ATOM 14374 O O . GLY C 1 73 ? 267.213 242.983 185.975 1.00 59.20 93 GLY C O 1
ATOM 14378 N N . GLY C 1 74 ? 266.816 240.832 185.467 1.00 57.24 94 GLY C N 1
ATOM 14379 C CA . GLY C 1 74 ? 267.690 240.322 186.502 1.00 51.33 94 GLY C CA 1
ATOM 14380 C C . GLY C 1 74 ? 267.097 240.251 187.889 1.00 54.48 94 GLY C C 1
ATOM 14381 O O . GLY C 1 74 ? 267.849 240.076 188.853 1.00 57.59 94 GLY C O 1
ATOM 14385 N N . VAL C 1 75 ? 265.781 240.381 188.032 1.00 54.88 95 VAL C N 1
ATOM 14386 C CA . VAL C 1 75 ? 265.157 240.248 189.345 1.00 52.43 95 VAL C CA 1
ATOM 14387 C C . VAL C 1 75 ? 265.227 238.786 189.763 1.00 52.53 95 VAL C C 1
ATOM 14388 O O . VAL C 1 75 ? 264.844 237.890 189.001 1.00 55.88 95 VAL C O 1
ATOM 14401 N N . LYS C 1 76 ? 265.733 238.543 190.971 1.00 52.11 96 LYS C N 1
ATOM 14402 C CA . LYS C 1 76 ? 265.949 237.198 191.487 1.00 53.28 96 LYS C CA 1
ATOM 14403 C C . LYS C 1 76 ? 265.013 236.826 192.622 1.00 49.93 96 LYS C C 1
ATOM 14404 O O . LYS C 1 76 ? 264.717 235.642 192.794 1.00 52.32 96 LYS C O 1
ATOM 14423 N N . LYS C 1 77 ? 264.550 237.800 193.384 1.00 47.01 97 LYS C N 1
ATOM 14424 C CA . LYS C 1 77 ? 263.642 237.533 194.516 1.00 43.39 97 LYS C CA 1
ATOM 14425 C C . LYS C 1 77 ? 262.519 238.555 194.483 1.00 45.63 97 LYS C C 1
ATOM 14426 O O . LYS C 1 77 ? 262.777 239.681 194.044 1.00 57.26 97 LYS C O 1
ATOM 14445 N N . ILE C 1 78 ? 261.321 238.162 194.879 1.00 48.01 98 ILE C N 1
ATOM 14446 C CA . ILE C 1 78 ? 260.171 239.050 195.000 1.00 47.19 98 ILE C CA 1
ATOM 14447 C C . ILE C 1 78 ? 259.405 238.695 196.268 1.00 43.24 98 ILE C C 1
ATOM 14448 O O . ILE C 1 78 ? 259.670 237.685 196.922 1.00 46.86 98 ILE C O 1
ATOM 14464 N N . HIS C 1 79 ? 258.459 239.563 196.620 1.00 45.92 99 HIS C N 1
ATOM 14465 C CA . HIS C 1 79 ? 257.585 239.380 197.770 1.00 38.18 99 HIS C CA 1
ATOM 14466 C C . HIS C 1 79 ? 256.149 239.269 197.286 1.00 43.12 99 HIS C C 1
ATOM 14467 O O . HIS C 1 79 ? 255.689 240.108 196.504 1.00 49.71 99 HIS C O 1
ATOM 14481 N N . ILE C 1 80 ? 255.448 238.240 197.758 1.00 45.09 100 ILE C N 1
ATOM 14482 C CA . ILE C 1 80 ? 254.103 237.917 197.280 1.00 46.42 100 ILE C CA 1
ATOM 14483 C C . ILE C 1 80 ? 253.170 237.798 198.482 1.00 48.80 100 ILE C C 1
ATOM 14484 O O . ILE C 1 80 ? 253.600 237.304 199.530 1.00 47.85 100 ILE C O 1
ATOM 14500 N N . PRO C 1 81 ? 251.907 238.231 198.414 1.00 45.68 101 PRO C N 1
ATOM 14501 C CA . PRO C 1 81 ? 250.983 237.899 199.506 1.00 39.51 101 PRO C CA 1
ATOM 14502 C C . PRO C 1 81 ? 250.773 236.396 199.612 1.00 44.61 101 PRO C C 1
ATOM 14503 O O . PRO C 1 81 ? 250.579 235.704 198.612 1.00 48.41 101 PRO C O 1
ATOM 14514 N N . SER C 1 82 ? 250.797 235.894 200.846 1.00 50.90 102 SER C N 1
ATOM 14515 C CA . SER C 1 82 ? 250.666 234.462 201.076 1.00 37.27 102 SER C CA 1
ATOM 14516 C C . SER C 1 82 ? 249.285 233.929 200.723 1.00 44.47 102 SER C C 1
ATOM 14517 O O . SER C 1 82 ? 249.155 232.733 200.448 1.00 51.02 102 SER C O 1
ATOM 14525 N N . GLU C 1 83 ? 248.259 234.781 200.705 1.00 43.27 103 GLU C N 1
ATOM 14526 C CA . GLU C 1 83 ? 246.920 234.325 200.358 1.00 38.45 103 GLU C CA 1
ATOM 14527 C C . GLU C 1 83 ? 246.804 233.908 198.897 1.00 45.26 103 GLU C C 1
ATOM 14528 O O . GLU C 1 83 ? 245.897 233.141 198.558 1.00 55.92 103 GLU C O 1
ATOM 14540 N N . LYS C 1 84 ? 247.694 234.389 198.027 1.00 46.40 104 LYS C N 1
ATOM 14541 C CA . LYS C 1 84 ? 247.582 234.116 196.600 1.00 44.94 104 LYS C CA 1
ATOM 14542 C C . LYS C 1 84 ? 248.075 232.729 196.205 1.00 41.99 104 LYS C C 1
ATOM 14543 O O . LYS C 1 84 ? 247.749 232.273 195.104 1.00 50.55 104 LYS C O 1
ATOM 14562 N N . ILE C 1 85 ? 248.835 232.051 197.065 1.00 40.75 105 ILE C N 1
ATOM 14563 C CA . ILE C 1 85 ? 249.558 230.841 196.696 1.00 42.45 105 ILE C CA 1
ATOM 14564 C C . ILE C 1 85 ? 249.056 229.658 197.519 1.00 31.52 105 ILE C C 1
ATOM 14565 O O . ILE C 1 85 ? 248.367 229.813 198.527 1.00 44.28 105 ILE C O 1
ATOM 14581 N N . TRP C 1 86 ? 249.425 228.463 197.066 1.00 30.19 106 TRP C N 1
ATOM 14582 C CA . TRP C 1 86 ? 249.270 227.267 197.879 1.00 34.43 106 TRP C CA 1
ATOM 14583 C C . TRP C 1 86 ? 250.189 227.343 199.089 1.00 33.64 106 TRP C C 1
ATOM 14584 O O . TRP C 1 86 ? 251.328 227.806 198.992 1.00 45.61 106 TRP C O 1
ATOM 14605 N N . ARG C 1 87 ? 249.685 226.886 200.229 1.00 33.49 107 ARG C N 1
ATOM 14606 C CA . ARG C 1 87 ? 250.437 226.823 201.469 1.00 28.83 107 ARG C CA 1
ATOM 14607 C C . ARG C 1 87 ? 250.220 225.465 202.117 1.00 34.63 107 ARG C C 1
ATOM 14608 O O . ARG C 1 87 ? 249.179 224.838 201.898 1.00 45.12 107 ARG C O 1
ATOM 14629 N N . PRO C 1 88 ? 251.169 224.979 202.918 1.00 35.15 108 PRO C N 1
ATOM 14630 C CA . PRO C 1 88 ? 250.845 223.861 203.807 1.00 37.98 108 PRO C CA 1
ATOM 14631 C C . PRO C 1 88 ? 249.892 224.310 204.902 1.00 34.73 108 PRO C C 1
ATOM 14632 O O . PRO C 1 88 ? 249.950 225.446 205.380 1.00 47.25 108 PRO C O 1
ATOM 14643 N N . ASP C 1 89 ? 249.006 223.400 205.299 1.00 46.34 109 ASP C N 1
ATOM 14644 C CA . ASP C 1 89 ? 247.998 223.694 206.320 1.00 31.52 109 ASP C CA 1
ATOM 14645 C C . ASP C 1 89 ? 248.488 223.192 207.677 1.00 36.00 109 ASP C C 1
ATOM 14646 O O . ASP C 1 89 ? 247.897 222.317 208.310 1.00 50.12 109 ASP C O 1
ATOM 14655 N N . LEU C 1 90 ? 249.594 223.779 208.124 1.00 42.15 110 LEU C N 1
ATOM 14656 C CA . LEU C 1 90 ? 250.173 223.401 209.406 1.00 37.28 110 LEU C CA 1
ATOM 14657 C C . LEU C 1 90 ? 249.218 223.784 210.529 1.00 41.99 110 LEU C C 1
ATOM 14658 O O . LEU C 1 90 ? 248.711 224.910 210.567 1.00 48.43 110 LEU C O 1
ATOM 14674 N N . VAL C 1 91 ? 248.966 222.840 211.430 1.00 35.68 111 VAL C N 1
ATOM 14675 C CA . VAL C 1 91 ? 248.077 223.022 212.567 1.00 25.65 111 VAL C CA 1
ATOM 14676 C C . VAL C 1 91 ? 248.786 222.521 213.814 1.00 31.19 111 VAL C C 1
ATOM 14677 O O . VAL C 1 91 ? 249.498 221.507 213.767 1.00 41.27 111 VAL C O 1
ATOM 14690 N N . LEU C 1 92 ? 248.626 223.267 214.908 1.00 31.44 112 LEU C N 1
ATOM 14691 C CA . LEU C 1 92 ? 249.006 222.825 216.244 1.00 29.32 112 LEU C CA 1
ATOM 14692 C C . LEU C 1 92 ? 248.005 221.780 216.717 1.00 32.56 112 LEU C C 1
ATOM 14693 O O . LEU C 1 92 ? 246.871 222.114 217.073 1.00 45.98 112 LEU C O 1
ATOM 14709 N N . TYR C 1 93 ? 248.419 220.513 216.724 1.00 38.99 113 TYR C N 1
ATOM 14710 C CA . TYR C 1 93 ? 247.483 219.434 217.020 1.00 29.70 113 TYR C CA 1
ATOM 14711 C C . TYR C 1 93 ? 247.032 219.462 218.472 1.00 30.31 113 TYR C C 1
ATOM 14712 O O . TYR C 1 93 ? 245.865 219.177 218.762 1.00 39.43 113 TYR C O 1
ATOM 14730 N N . ASN C 1 94 ? 247.935 219.802 219.393 1.00 36.15 114 ASN C N 1
ATOM 14731 C CA . ASN C 1 94 ? 247.628 219.882 220.815 1.00 26.19 114 ASN C CA 1
ATOM 14732 C C . ASN C 1 94 ? 247.261 221.299 221.243 1.00 28.18 114 ASN C C 1
ATOM 14733 O O . ASN C 1 94 ? 247.537 221.697 222.378 1.00 43.89 114 ASN C O 1
ATOM 14744 N N . ASN C 1 95 ? 246.647 222.071 220.347 1.00 32.49 115 ASN C N 1
ATOM 14745 C CA . ASN C 1 95 ? 246.150 223.392 220.704 1.00 26.28 115 ASN C CA 1
ATOM 14746 C C . ASN C 1 95 ? 245.061 223.273 221.761 1.00 34.63 115 ASN C C 1
ATOM 14747 O O . ASN C 1 95 ? 244.196 222.398 221.679 1.00 50.35 115 ASN C O 1
ATOM 14758 N N . ALA C 1 96 ? 245.106 224.159 222.756 1.00 39.75 116 ALA C N 1
ATOM 14759 C CA . ALA C 1 96 ? 244.170 224.113 223.874 1.00 40.06 116 ALA C CA 1
ATOM 14760 C C . ALA C 1 96 ? 242.957 225.010 223.652 1.00 40.19 116 ALA C C 1
ATOM 14761 O O . ALA C 1 96 ? 241.834 224.513 223.530 1.00 52.40 116 ALA C O 1
ATOM 14768 N N . ASP C 1 97 ? 243.169 226.331 223.583 1.00 45.52 117 ASP C N 1
ATOM 14769 C CA . ASP C 1 97 ? 242.073 227.278 223.409 1.00 41.91 117 ASP C CA 1
ATOM 14770 C C . ASP C 1 97 ? 242.440 228.428 222.473 1.00 42.39 117 ASP C C 1
ATOM 14771 O O . ASP C 1 97 ? 241.718 229.431 222.433 1.00 50.28 117 ASP C O 1
ATOM 14780 N N . GLY C 1 98 ? 243.521 228.309 221.715 1.00 36.52 118 GLY C N 1
ATOM 14781 C CA . GLY C 1 98 ? 243.981 229.352 220.814 1.00 36.33 118 GLY C CA 1
ATOM 14782 C C . GLY C 1 98 ? 243.597 229.072 219.378 1.00 37.35 118 GLY C C 1
ATOM 14783 O O . GLY C 1 98 ? 242.551 228.478 219.097 1.00 45.29 118 GLY C O 1
ATOM 14787 N N . ASP C 1 99 ? 244.459 229.494 218.460 1.00 38.92 119 ASP C N 1
ATOM 14788 C CA . ASP C 1 99 ? 244.241 229.318 217.032 1.00 32.37 119 ASP C CA 1
ATOM 14789 C C . ASP C 1 99 ? 244.881 228.012 216.582 1.00 36.12 119 ASP C C 1
ATOM 14790 O O . ASP C 1 99 ? 246.014 227.706 216.964 1.00 47.19 119 ASP C O 1
ATOM 14799 N N . PHE C 1 100 ? 244.145 227.241 215.781 1.00 43.19 120 PHE C N 1
ATOM 14800 C CA . PHE C 1 100 ? 244.664 225.964 215.306 1.00 37.68 120 PHE C CA 1
ATOM 14801 C C . PHE C 1 100 ? 245.740 226.167 214.248 1.00 30.70 120 PHE C C 1
ATOM 14802 O O . PHE C 1 100 ? 246.792 225.519 214.287 1.00 39.83 120 PHE C O 1
ATOM 14819 N N . ALA C 1 101 ? 245.502 227.072 213.306 1.00 39.02 121 ALA C N 1
ATOM 14820 C CA . ALA C 1 101 ? 246.380 227.319 212.171 1.00 35.97 121 ALA C CA 1
ATOM 14821 C C . ALA C 1 101 ? 246.898 228.753 212.217 1.00 34.03 121 ALA C C 1
ATOM 14822 O O . ALA C 1 101 ? 246.575 229.529 213.118 1.00 45.42 121 ALA C O 1
ATOM 14829 N N . ILE C 1 102 ? 247.717 229.095 211.224 1.00 44.19 122 ILE C N 1
ATOM 14830 C CA . ILE C 1 102 ? 248.192 230.464 211.073 1.00 45.10 122 ILE C CA 1
ATOM 14831 C C . ILE C 1 102 ? 247.040 231.343 210.608 1.00 48.13 122 ILE C C 1
ATOM 14832 O O . ILE C 1 102 ? 246.337 231.013 209.644 1.00 46.18 122 ILE C O 1
ATOM 14848 N N . VAL C 1 103 ? 246.844 232.465 211.300 1.00 51.59 123 VAL C N 1
ATOM 14849 C CA . VAL C 1 103 ? 245.847 233.458 210.917 1.00 50.83 123 VAL C CA 1
ATOM 14850 C C . VAL C 1 103 ? 246.478 234.743 210.394 1.00 51.19 123 VAL C C 1
ATOM 14851 O O . VAL C 1 103 ? 245.827 235.458 209.617 1.00 55.59 123 VAL C O 1
ATOM 14864 N N . LYS C 1 104 ? 247.712 235.058 210.784 1.00 53.41 124 LYS C N 1
ATOM 14865 C CA . LYS C 1 104 ? 248.424 236.233 210.284 1.00 53.18 124 LYS C CA 1
ATOM 14866 C C . LYS C 1 104 ? 249.125 235.838 208.991 1.00 52.55 124 LYS C C 1
ATOM 14867 O O . LYS C 1 104 ? 250.189 235.216 209.011 1.00 59.60 124 LYS C O 1
ATOM 14886 N N . PHE C 1 105 ? 248.528 236.208 207.859 1.00 44.63 125 PHE C N 1
ATOM 14887 C CA . PHE C 1 105 ? 249.034 235.823 206.542 1.00 49.11 125 PHE C CA 1
ATOM 14888 C C . PHE C 1 105 ? 249.978 236.908 206.045 1.00 48.39 125 PHE C C 1
ATOM 14889 O O . PHE C 1 105 ? 249.593 237.809 205.300 1.00 53.87 125 PHE C O 1
ATOM 14906 N N . THR C 1 106 ? 251.237 236.815 206.463 1.00 44.11 126 THR C N 1
ATOM 14907 C CA . THR C 1 106 ? 252.264 237.755 206.039 1.00 44.71 126 THR C CA 1
ATOM 14908 C C . THR C 1 106 ? 252.721 237.393 204.627 1.00 45.60 126 THR C C 1
ATOM 14909 O O . THR C 1 106 ? 252.222 236.449 204.009 1.00 58.01 126 THR C O 1
ATOM 14920 N N . LYS C 1 107 ? 253.684 238.140 204.100 1.00 39.25 127 LYS C N 1
ATOM 14921 C CA . LYS C 1 107 ? 254.156 237.950 202.738 1.00 34.09 127 LYS C CA 1
ATOM 14922 C C . LYS C 1 107 ? 255.230 236.870 202.682 1.00 38.54 127 LYS C C 1
ATOM 14923 O O . LYS C 1 107 ? 255.969 236.648 203.644 1.00 45.49 127 LYS C O 1
ATOM 14942 N N . VAL C 1 108 ? 255.298 236.194 201.537 1.00 49.75 128 VAL C N 1
ATOM 14943 C CA . VAL C 1 108 ? 256.303 235.174 201.263 1.00 38.52 128 VAL C CA 1
ATOM 14944 C C . VAL C 1 108 ? 257.408 235.787 200.421 1.00 41.45 128 VAL C C 1
ATOM 14945 O O . VAL C 1 108 ? 257.166 236.652 199.571 1.00 46.79 128 VAL C O 1
ATOM 14958 N N . LEU C 1 109 ? 258.627 235.303 200.643 1.00 46.90 129 LEU C N 1
ATOM 14959 C CA . LEU C 1 109 ? 259.781 235.614 199.812 1.00 42.62 129 LEU C CA 1
ATOM 14960 C C . LEU C 1 109 ? 259.924 234.497 198.786 1.00 38.46 129 LEU C C 1
ATOM 14961 O O . LEU C 1 109 ? 260.054 233.326 199.157 1.00 46.67 129 LEU C O 1
ATOM 14977 N N . LEU C 1 110 ? 259.898 234.857 197.504 1.00 38.98 130 LEU C N 1
ATOM 14978 C CA . LEU C 1 110 ? 259.906 233.902 196.405 1.00 41.15 130 LEU C CA 1
ATOM 14979 C C . LEU C 1 110 ? 261.136 234.137 195.541 1.00 33.89 130 LEU C C 1
ATOM 14980 O O . LEU C 1 110 ? 261.353 235.253 195.059 1.00 49.19 130 LEU C O 1
ATOM 14996 N N . ASP C 1 111 ? 261.922 233.084 195.337 1.00 41.05 131 ASP C N 1
ATOM 14997 C CA . ASP C 1 111 ? 263.096 233.127 194.479 1.00 42.62 131 ASP C CA 1
ATOM 14998 C C . ASP C 1 111 ? 262.720 232.778 193.042 1.00 48.27 131 ASP C C 1
ATOM 14999 O O . ASP C 1 111 ? 261.610 232.330 192.750 1.00 56.83 131 ASP C O 1
ATOM 15008 N N . TYR C 1 112 ? 263.675 232.983 192.132 1.00 48.11 132 TYR C N 1
ATOM 15009 C CA . TYR C 1 112 ? 263.452 232.634 190.735 1.00 44.40 132 TYR C CA 1
ATOM 15010 C C . TYR C 1 112 ? 263.420 231.128 190.511 1.00 45.67 132 TYR C C 1
ATOM 15011 O O . TYR C 1 112 ? 262.874 230.679 189.499 1.00 45.97 132 TYR C O 1
ATOM 15029 N N . THR C 1 113 ? 263.980 230.342 191.429 1.00 42.16 133 THR C N 1
ATOM 15030 C CA . THR C 1 113 ? 263.920 228.889 191.344 1.00 39.05 133 THR C CA 1
ATOM 15031 C C . THR C 1 113 ? 262.603 228.317 191.853 1.00 41.75 133 THR C C 1
ATOM 15032 O O . THR C 1 113 ? 262.440 227.093 191.846 1.00 50.87 133 THR C O 1
ATOM 15043 N N . GLY C 1 114 ? 261.671 229.159 192.293 1.00 47.96 134 GLY C N 1
ATOM 15044 C CA . GLY C 1 114 ? 260.429 228.701 192.875 1.00 43.52 134 GLY C CA 1
ATOM 15045 C C . GLY C 1 114 ? 260.473 228.456 194.365 1.00 35.86 134 GLY C C 1
ATOM 15046 O O . GLY C 1 114 ? 259.468 228.009 194.928 1.00 44.86 134 GLY C O 1
ATOM 15050 N N . HIS C 1 115 ? 261.593 228.741 195.024 1.00 44.16 135 HIS C N 1
ATOM 15051 C CA . HIS C 1 115 ? 261.700 228.537 196.460 1.00 34.14 135 HIS C CA 1
ATOM 15052 C C . HIS C 1 115 ? 260.914 229.609 197.205 1.00 37.84 135 HIS C C 1
ATOM 15053 O O . HIS C 1 115 ? 261.102 230.806 196.970 1.00 40.88 135 HIS C O 1
ATOM 15067 N N . ILE C 1 116 ? 260.044 229.169 198.108 1.00 39.50 136 ILE C N 1
ATOM 15068 C CA . ILE C 1 116 ? 259.202 230.031 198.928 1.00 40.31 136 ILE C CA 1
ATOM 15069 C C . ILE C 1 116 ? 259.650 229.873 200.370 1.00 40.24 136 ILE C C 1
ATOM 15070 O O . ILE C 1 116 ? 259.791 228.745 200.861 1.00 52.12 136 ILE C O 1
ATOM 15086 N N . THR C 1 117 ? 259.885 231.005 201.033 1.00 35.54 137 THR C N 1
ATOM 15087 C CA . THR C 1 117 ? 260.111 231.089 202.470 1.00 32.19 137 THR C CA 1
ATOM 15088 C C . THR C 1 117 ? 258.986 231.924 203.070 1.00 36.82 137 THR C C 1
ATOM 15089 O O . THR C 1 117 ? 258.730 233.041 202.609 1.00 43.63 137 THR C O 1
ATOM 15100 N N . TRP C 1 118 ? 258.314 231.381 204.085 1.00 36.94 138 TRP C N 1
ATOM 15101 C CA . TRP C 1 118 ? 257.187 232.037 204.742 1.00 41.14 138 TRP C CA 1
ATOM 15102 C C . TRP C 1 118 ? 257.381 231.930 206.245 1.00 38.43 138 TRP C C 1
ATOM 15103 O O . TRP C 1 118 ? 257.414 230.822 206.784 1.00 47.47 138 TRP C O 1
ATOM 15124 N N . THR C 1 119 ? 257.480 233.073 206.925 1.00 36.79 139 THR C N 1
ATOM 15125 C CA . THR C 1 119 ? 257.780 233.123 208.357 1.00 36.93 139 THR C CA 1
ATOM 15126 C C . THR C 1 119 ? 256.690 233.925 209.054 1.00 33.06 139 THR C C 1
ATOM 15127 O O . THR C 1 119 ? 256.914 235.078 209.453 1.00 55.31 139 THR C O 1
ATOM 15138 N N . PRO C 1 120 ? 255.498 233.360 209.225 1.00 35.65 140 PRO C N 1
ATOM 15139 C CA . PRO C 1 120 ? 254.438 234.076 209.921 1.00 40.45 140 PRO C CA 1
ATOM 15140 C C . PRO C 1 120 ? 254.588 233.949 211.427 1.00 34.90 140 PRO C C 1
ATOM 15141 O O . PRO C 1 120 ? 255.117 232.938 211.924 1.00 43.27 140 PRO C O 1
ATOM 15152 N N . PRO C 1 121 ? 254.128 234.940 212.194 1.00 42.84 141 PRO C N 1
ATOM 15153 C CA . PRO C 1 121 ? 254.081 234.789 213.647 1.00 40.88 141 PRO C CA 1
ATOM 15154 C C . PRO C 1 121 ? 252.801 234.098 214.094 1.00 33.55 141 PRO C C 1
ATOM 15155 O O . PRO C 1 121 ? 251.838 233.951 213.340 1.00 48.44 141 PRO C O 1
ATOM 15166 N N . ALA C 1 122 ? 252.811 233.669 215.350 1.00 32.45 142 ALA C N 1
ATOM 15167 C CA . ALA C 1 122 ? 251.647 233.010 215.916 1.00 30.60 142 ALA C CA 1
ATOM 15168 C C . ALA C 1 122 ? 251.724 233.060 217.431 1.00 35.01 142 ALA C C 1
ATOM 15169 O O . ALA C 1 122 ? 252.808 233.170 218.013 1.00 34.82 142 ALA C O 1
ATOM 15176 N N . ILE C 1 123 ? 250.553 232.995 218.055 1.00 39.66 143 ILE C N 1
ATOM 15177 C CA . ILE C 1 123 ? 250.416 232.794 219.491 1.00 34.71 143 ILE C CA 1
ATOM 15178 C C . ILE C 1 123 ? 249.909 231.372 219.668 1.00 41.68 143 ILE C C 1
ATOM 15179 O O . ILE C 1 123 ? 248.749 231.073 219.360 1.00 54.70 143 ILE C O 1
ATOM 15195 N N . PHE C 1 124 ? 250.777 230.493 220.157 1.00 44.61 144 PHE C N 1
ATOM 15196 C CA . PHE C 1 124 ? 250.462 229.080 220.316 1.00 40.24 144 PHE C CA 1
ATOM 15197 C C . PHE C 1 124 ? 250.003 228.853 221.747 1.00 33.87 144 PHE C C 1
ATOM 15198 O O . PHE C 1 124 ? 250.769 229.091 222.685 1.00 47.74 144 PHE C O 1
ATOM 15215 N N . LYS C 1 125 ? 248.764 228.393 221.906 1.00 40.12 145 LYS C N 1
ATOM 15216 C CA . LYS C 1 125 ? 248.201 228.000 223.196 1.00 38.87 145 LYS C CA 1
ATOM 15217 C C . LYS C 1 125 ? 248.082 226.481 223.173 1.00 37.81 145 LYS C C 1
ATOM 15218 O O . LYS C 1 125 ? 247.162 225.934 222.560 1.00 56.14 145 LYS C O 1
ATOM 15237 N N . SER C 1 126 ? 249.010 225.805 223.842 1.00 28.31 146 SER C N 1
ATOM 15238 C CA . SER C 1 126 ? 249.150 224.359 223.768 1.00 34.60 146 SER C CA 1
ATOM 15239 C C . SER C 1 126 ? 248.779 223.709 225.094 1.00 30.37 146 SER C C 1
ATOM 15240 O O . SER C 1 126 ? 249.004 224.270 226.170 1.00 37.34 146 SER C O 1
ATOM 15248 N N . TYR C 1 127 ? 248.206 222.512 224.999 1.00 42.09 147 TYR C N 1
ATOM 15249 C CA . TYR C 1 127 ? 247.875 221.707 226.165 1.00 42.74 147 TYR C CA 1
ATOM 15250 C C . TYR C 1 127 ? 249.103 220.922 226.607 1.00 41.07 147 TYR C C 1
ATOM 15251 O O . TYR C 1 127 ? 249.828 220.363 225.780 1.00 49.70 147 TYR C O 1
ATOM 15269 N N . CYS C 1 128 ? 249.333 220.890 227.917 1.00 46.06 148 CYS C N 1
ATOM 15270 C CA . CYS C 1 128 ? 250.530 220.299 228.499 1.00 50.11 148 CYS C CA 1
ATOM 15271 C C . CYS C 1 128 ? 250.188 219.657 229.831 1.00 50.23 148 CYS C C 1
ATOM 15272 O O . CYS C 1 128 ? 249.591 220.299 230.694 1.00 58.29 148 CYS C O 1
ATOM 15280 N N . GLU C 1 129 ? 250.597 218.406 230.017 1.00 46.34 149 GLU C N 1
ATOM 15281 C CA . GLU C 1 129 ? 250.410 217.763 231.310 1.00 47.17 149 GLU C CA 1
ATOM 15282 C C . GLU C 1 129 ? 251.278 218.465 232.347 1.00 56.03 149 GLU C C 1
ATOM 15283 O O . GLU C 1 129 ? 252.509 218.442 232.255 1.00 59.66 149 GLU C O 1
ATOM 15295 N N . ILE C 1 130 ? 250.634 219.090 233.330 1.00 53.85 150 ILE C N 1
ATOM 15296 C CA . ILE C 1 130 ? 251.317 219.806 234.402 1.00 46.70 150 ILE C CA 1
ATOM 15297 C C . ILE C 1 130 ? 251.378 218.893 235.616 1.00 50.01 150 ILE C C 1
ATOM 15298 O O . ILE C 1 130 ? 250.344 218.401 236.084 1.00 57.97 150 ILE C O 1
ATOM 15314 N N . ILE C 1 131 ? 252.585 218.669 236.123 1.00 54.95 151 ILE C N 1
ATOM 15315 C CA . ILE C 1 131 ? 252.820 217.846 237.304 1.00 53.86 151 ILE C CA 1
ATOM 15316 C C . ILE C 1 131 ? 253.129 218.802 238.446 1.00 53.84 151 ILE C C 1
ATOM 15317 O O . ILE C 1 131 ? 254.195 219.429 238.470 1.00 63.27 151 ILE C O 1
ATOM 15333 N N . VAL C 1 132 ? 252.200 218.913 239.395 1.00 54.11 152 VAL C N 1
ATOM 15334 C CA . VAL C 1 132 ? 252.334 219.844 240.513 1.00 53.10 152 VAL C CA 1
ATOM 15335 C C . VAL C 1 132 ? 252.839 219.114 241.751 1.00 48.89 152 VAL C C 1
ATOM 15336 O O . VAL C 1 132 ? 252.690 219.612 242.870 1.00 59.99 152 VAL C O 1
ATOM 15349 N N . THR C 1 133 ? 253.441 217.936 241.566 1.00 55.85 153 THR C N 1
ATOM 15350 C CA . THR C 1 133 ? 253.902 217.156 242.710 1.00 52.38 153 THR C CA 1
ATOM 15351 C C . THR C 1 133 ? 254.990 217.893 243.481 1.00 59.71 153 THR C C 1
ATOM 15352 O O . THR C 1 133 ? 255.017 217.856 244.717 1.00 58.39 153 THR C O 1
ATOM 15363 N N . HIS C 1 134 ? 255.891 218.571 242.769 1.00 63.89 154 HIS C N 1
ATOM 15364 C CA . HIS C 1 134 ? 257.036 219.248 243.364 1.00 57.58 154 HIS C CA 1
ATOM 15365 C C . HIS C 1 134 ? 256.888 220.765 243.370 1.00 56.55 154 HIS C C 1
ATOM 15366 O O . HIS C 1 134 ? 257.884 221.472 243.551 1.00 68.39 154 HIS C O 1
ATOM 15380 N N . PHE C 1 135 ? 255.675 221.278 243.183 1.00 53.03 155 PHE C N 1
ATOM 15381 C CA . PHE C 1 135 ? 255.450 222.717 243.151 1.00 52.71 155 PHE C CA 1
ATOM 15382 C C . PHE C 1 135 ? 255.839 223.330 244.498 1.00 57.68 155 PHE C C 1
ATOM 15383 O O . PHE C 1 135 ? 255.506 222.758 245.544 1.00 63.60 155 PHE C O 1
ATOM 15400 N N . PRO C 1 136 ? 256.533 224.489 244.530 1.00 49.44 156 PRO C N 1
ATOM 15401 C CA . PRO C 1 136 ? 256.973 225.380 243.447 1.00 54.80 156 PRO C CA 1
ATOM 15402 C C . PRO C 1 136 ? 258.343 225.029 242.871 1.00 52.16 156 PRO C C 1
ATOM 15403 O O . PRO C 1 136 ? 258.924 225.823 242.141 1.00 54.67 156 PRO C O 1
ATOM 15414 N N . PHE C 1 137 ? 258.886 223.855 243.187 1.00 61.04 157 PHE C N 1
ATOM 15415 C CA . PHE C 1 137 ? 260.171 223.394 242.665 1.00 60.56 157 PHE C CA 1
ATOM 15416 C C . PHE C 1 137 ? 259.979 222.386 241.543 1.00 54.93 157 PHE C C 1
ATOM 15417 O O . PHE C 1 137 ? 260.748 221.433 241.405 1.00 60.42 157 PHE C O 1
ATOM 15434 N N . ASP C 1 138 ? 258.955 222.592 240.724 1.00 51.21 158 ASP C N 1
ATOM 15435 C CA . ASP C 1 138 ? 258.555 221.614 239.721 1.00 55.72 158 ASP C CA 1
ATOM 15436 C C . ASP C 1 138 ? 259.286 221.854 238.407 1.00 57.68 158 ASP C C 1
ATOM 15437 O O . ASP C 1 138 ? 259.663 222.980 238.074 1.00 49.37 158 ASP C O 1
ATOM 15446 N N . GLU C 1 139 ? 259.482 220.767 237.666 1.00 64.67 159 GLU C N 1
ATOM 15447 C CA . GLU C 1 139 ? 260.015 220.791 236.312 1.00 50.51 159 GLU C CA 1
ATOM 15448 C C . GLU C 1 139 ? 258.901 220.338 235.382 1.00 59.76 159 GLU C C 1
ATOM 15449 O O . GLU C 1 139 ? 258.213 219.354 235.672 1.00 62.69 159 GLU C O 1
ATOM 15461 N N . GLN C 1 140 ? 258.720 221.057 234.277 1.00 54.71 160 GLN C N 1
ATOM 15462 C CA . GLN C 1 140 ? 257.686 220.753 233.299 1.00 46.84 160 GLN C CA 1
ATOM 15463 C C . GLN C 1 140 ? 258.328 220.432 231.959 1.00 48.71 160 GLN C C 1
ATOM 15464 O O . GLN C 1 140 ? 259.425 220.898 231.653 1.00 58.31 160 GLN C O 1
ATOM 15478 N N . ASN C 1 141 ? 257.645 219.599 231.177 1.00 44.79 161 ASN C N 1
ATOM 15479 C CA . ASN C 1 141 ? 258.051 219.263 229.814 1.00 36.94 161 ASN C CA 1
ATOM 15480 C C . ASN C 1 141 ? 256.821 219.455 228.938 1.00 39.35 161 ASN C C 1
ATOM 15481 O O . ASN C 1 141 ? 255.912 218.620 228.952 1.00 52.89 161 ASN C O 1
ATOM 15492 N N . CYS C 1 142 ? 256.794 220.551 228.185 1.00 41.27 162 CYS C N 1
ATOM 15493 C CA . CYS C 1 142 ? 255.626 220.941 227.409 1.00 41.77 162 CYS C CA 1
ATOM 15494 C C . CYS C 1 142 ? 255.963 220.947 225.926 1.00 45.61 162 CYS C C 1
ATOM 15495 O O . CYS C 1 142 ? 257.041 221.392 225.524 1.00 49.85 162 CYS C O 1
ATOM 15503 N N . SER C 1 143 ? 255.029 220.448 225.122 1.00 46.95 163 SER C N 1
ATOM 15504 C CA . SER C 1 143 ? 255.263 220.132 223.724 1.00 34.31 163 SER C CA 1
ATOM 15505 C C . SER C 1 143 ? 254.287 220.880 222.826 1.00 31.96 163 SER C C 1
ATOM 15506 O O . SER C 1 143 ? 253.222 221.333 223.249 1.00 44.58 163 SER C O 1
ATOM 15514 N N . MET C 1 144 ? 254.690 221.000 221.562 1.00 38.74 164 MET C N 1
ATOM 15515 C CA . MET C 1 144 ? 253.889 221.596 220.492 1.00 37.39 164 MET C CA 1
ATOM 15516 C C . MET C 1 144 ? 253.976 220.619 219.322 1.00 38.79 164 MET C C 1
ATOM 15517 O O . MET C 1 144 ? 255.017 220.518 218.667 1.00 51.30 164 MET C O 1
ATOM 15531 N N . LYS C 1 145 ? 252.901 219.860 219.117 1.00 31.90 165 LYS C N 1
ATOM 15532 C CA . LYS C 1 145 ? 252.795 218.981 217.960 1.00 32.64 165 LYS C CA 1
ATOM 15533 C C . LYS C 1 145 ? 252.248 219.757 216.771 1.00 33.77 165 LYS C C 1
ATOM 15534 O O . LYS C 1 145 ? 251.178 220.364 216.859 1.00 40.85 165 LYS C O 1
ATOM 15553 N N . LEU C 1 146 ? 252.975 219.725 215.657 1.00 40.68 166 LEU C N 1
ATOM 15554 C CA . LEU C 1 146 ? 252.606 220.432 214.441 1.00 33.73 166 LEU C CA 1
ATOM 15555 C C . LEU C 1 146 ? 252.495 219.445 213.292 1.00 30.39 166 LEU C C 1
ATOM 15556 O O . LEU C 1 146 ? 253.318 218.532 213.164 1.00 44.15 166 LEU C O 1
ATOM 15572 N N . GLY C 1 147 ? 251.474 219.628 212.461 1.00 38.38 167 GLY C N 1
ATOM 15573 C CA . GLY C 1 147 ? 251.347 218.760 211.303 1.00 29.08 167 GLY C CA 1
ATOM 15574 C C . GLY C 1 147 ? 250.377 219.316 210.288 1.00 34.11 167 GLY C C 1
ATOM 15575 O O . GLY C 1 147 ? 249.558 220.184 210.589 1.00 38.63 167 GLY C O 1
ATOM 15579 N N . THR C 1 148 ? 250.477 218.800 209.067 1.00 33.82 168 THR C N 1
ATOM 15580 C CA . THR C 1 148 ? 249.533 219.165 208.019 1.00 31.91 168 THR C CA 1
ATOM 15581 C C . THR C 1 148 ? 248.195 218.502 208.318 1.00 34.20 168 THR C C 1
ATOM 15582 O O . THR C 1 148 ? 248.108 217.272 208.395 1.00 42.29 168 THR C O 1
ATOM 15593 N N . TRP C 1 149 ? 247.155 219.319 208.488 1.00 40.57 169 TRP C N 1
ATOM 15594 C CA . TRP C 1 149 ? 245.882 218.810 208.984 1.00 37.72 169 TRP C CA 1
ATOM 15595 C C . TRP C 1 149 ? 245.214 217.881 207.978 1.00 27.61 169 TRP C C 1
ATOM 15596 O O . TRP C 1 149 ? 244.755 216.793 208.345 1.00 44.88 169 TRP C O 1
ATOM 15617 N N . THR C 1 150 ? 245.165 218.283 206.710 1.00 35.50 170 THR C N 1
ATOM 15618 C CA . THR C 1 150 ? 244.420 217.569 205.681 1.00 35.35 170 THR C CA 1
ATOM 15619 C C . THR C 1 150 ? 245.307 216.835 204.684 1.00 32.34 170 THR C C 1
ATOM 15620 O O . THR C 1 150 ? 244.780 216.111 203.834 1.00 49.22 170 THR C O 1
ATOM 15631 N N . TYR C 1 151 ? 246.626 216.993 204.764 1.00 38.17 171 TYR C N 1
ATOM 15632 C CA . TYR C 1 151 ? 247.573 216.313 203.888 1.00 29.24 171 TYR C CA 1
ATOM 15633 C C . TYR C 1 151 ? 248.346 215.279 204.693 1.00 29.67 171 TYR C C 1
ATOM 15634 O O . TYR C 1 151 ? 248.853 215.587 205.776 1.00 43.23 171 TYR C O 1
ATOM 15652 N N . ASP C 1 152 ? 248.432 214.060 204.164 1.00 35.37 172 ASP C N 1
ATOM 15653 C CA . ASP C 1 152 ? 249.223 213.009 204.784 1.00 30.21 172 ASP C CA 1
ATOM 15654 C C . ASP C 1 152 ? 250.629 213.009 204.186 1.00 40.02 172 ASP C C 1
ATOM 15655 O O . ASP C 1 152 ? 250.944 213.773 203.271 1.00 50.48 172 ASP C O 1
ATOM 15664 N N . GLY C 1 153 ? 251.486 212.127 204.704 1.00 35.86 173 GLY C N 1
ATOM 15665 C CA . GLY C 1 153 ? 252.881 212.109 204.302 1.00 30.67 173 GLY C CA 1
ATOM 15666 C C . GLY C 1 153 ? 253.114 211.723 202.857 1.00 39.01 173 GLY C C 1
ATOM 15667 O O . GLY C 1 153 ? 254.197 211.987 202.325 1.00 49.30 173 GLY C O 1
ATOM 15671 N N . SER C 1 154 ? 252.129 211.099 202.208 1.00 37.13 174 SER C N 1
ATOM 15672 C CA . SER C 1 154 ? 252.301 210.674 200.825 1.00 39.46 174 SER C CA 1
ATOM 15673 C C . SER C 1 154 ? 252.105 211.809 199.825 1.00 42.39 174 SER C C 1
ATOM 15674 O O . SER C 1 154 ? 252.494 211.654 198.663 1.00 51.19 174 SER C O 1
ATOM 15682 N N . VAL C 1 155 ? 251.510 212.930 200.242 1.00 40.53 175 VAL C N 1
ATOM 15683 C CA . VAL C 1 155 ? 251.304 214.076 199.367 1.00 28.42 175 VAL C CA 1
ATOM 15684 C C . VAL C 1 155 ? 252.064 215.315 199.834 1.00 34.54 175 VAL C C 1
ATOM 15685 O O . VAL C 1 155 ? 252.418 216.155 198.999 1.00 49.86 175 VAL C O 1
ATOM 15698 N N . VAL C 1 156 ? 252.308 215.468 201.134 1.00 31.11 176 VAL C N 1
ATOM 15699 C CA . VAL C 1 156 ? 253.120 216.556 201.670 1.00 28.17 176 VAL C CA 1
ATOM 15700 C C . VAL C 1 156 ? 254.055 215.967 202.715 1.00 34.86 176 VAL C C 1
ATOM 15701 O O . VAL C 1 156 ? 253.596 215.345 203.679 1.00 47.61 176 VAL C O 1
ATOM 15714 N N . VAL C 1 157 ? 255.355 216.169 202.528 1.00 38.10 177 VAL C N 1
ATOM 15715 C CA . VAL C 1 157 ? 256.376 215.731 203.473 1.00 42.74 177 VAL C CA 1
ATOM 15716 C C . VAL C 1 157 ? 256.866 216.955 204.232 1.00 29.40 177 VAL C C 1
ATOM 15717 O O . VAL C 1 157 ? 257.339 217.920 203.621 1.00 50.28 177 VAL C O 1
ATOM 15730 N N . ILE C 1 158 ? 256.755 216.918 205.558 1.00 26.94 178 ILE C N 1
ATOM 15731 C CA . ILE C 1 158 ? 257.292 217.962 206.425 1.00 35.41 178 ILE C CA 1
ATOM 15732 C C . ILE C 1 158 ? 258.579 217.451 207.055 1.00 36.54 178 ILE C C 1
ATOM 15733 O O . ILE C 1 158 ? 258.651 216.300 207.504 1.00 48.02 178 ILE C O 1
ATOM 15749 N N . ASN C 1 159 ? 259.606 218.301 207.063 1.00 40.74 179 ASN C N 1
ATOM 15750 C CA . ASN C 1 159 ? 260.909 217.982 207.623 1.00 30.75 179 ASN C CA 1
ATOM 15751 C C . ASN C 1 159 ? 261.288 219.057 208.634 1.00 34.53 179 ASN C C 1
ATOM 15752 O O . ASN C 1 159 ? 260.977 220.233 208.414 1.00 43.97 179 ASN C O 1
ATOM 15763 N N . PRO C 1 160 ? 261.947 218.712 209.744 1.00 47.44 180 PRO C N 1
ATOM 15764 C CA . PRO C 1 160 ? 262.427 219.768 210.642 1.00 43.50 180 PRO C CA 1
ATOM 15765 C C . PRO C 1 160 ? 263.618 220.502 210.046 1.00 48.80 180 PRO C C 1
ATOM 15766 O O . PRO C 1 160 ? 264.507 219.898 209.441 1.00 45.44 180 PRO C O 1
ATOM 15777 N N . GLU C 1 161 ? 263.625 221.825 210.220 1.00 55.55 181 GLU C N 1
ATOM 15778 C CA . GLU C 1 161 ? 264.752 222.624 209.751 1.00 49.91 181 GLU C CA 1
ATOM 15779 C C . GLU C 1 161 ? 266.014 222.298 210.538 1.00 52.26 181 GLU C C 1
ATOM 15780 O O . GLU C 1 161 ? 267.108 222.224 209.967 1.00 54.90 181 GLU C O 1
ATOM 15792 N N . SER C 1 162 ? 265.880 222.105 211.848 1.00 51.45 182 SER C N 1
ATOM 15793 C CA . SER C 1 162 ? 266.996 221.761 212.713 1.00 48.41 182 SER C CA 1
ATOM 15794 C C . SER C 1 162 ? 266.501 220.814 213.795 1.00 52.79 182 SER C C 1
ATOM 15795 O O . SER C 1 162 ? 265.297 220.669 214.024 1.00 62.74 182 SER C O 1
ATOM 15803 N N . ASP C 1 163 ? 267.450 220.160 214.465 1.00 49.46 183 ASP C N 1
ATOM 15804 C CA . ASP C 1 163 ? 267.092 219.272 215.565 1.00 42.17 183 ASP C CA 1
ATOM 15805 C C . ASP C 1 163 ? 266.469 220.038 216.723 1.00 51.20 183 ASP C C 1
ATOM 15806 O O . ASP C 1 163 ? 265.646 219.480 217.457 1.00 53.03 183 ASP C O 1
ATOM 15815 N N . GLN C 1 164 ? 266.833 221.311 216.892 1.00 57.11 184 GLN C N 1
ATOM 15816 C CA . GLN C 1 164 ? 266.430 222.131 218.018 1.00 47.20 184 GLN C CA 1
ATOM 15817 C C . GLN C 1 164 ? 265.595 223.311 217.527 1.00 50.67 184 GLN C C 1
ATOM 15818 O O . GLN C 1 164 ? 265.828 223.800 216.417 1.00 53.84 184 GLN C O 1
ATOM 15832 N N . PRO C 1 165 ? 264.624 223.790 218.307 1.00 53.59 185 PRO C N 1
ATOM 15833 C CA . PRO C 1 165 ? 263.966 225.048 217.943 1.00 47.62 185 PRO C CA 1
ATOM 15834 C C . PRO C 1 165 ? 264.894 226.232 218.161 1.00 46.67 185 PRO C C 1
ATOM 15835 O O . PRO C 1 165 ? 265.798 226.197 218.998 1.00 55.53 185 PRO C O 1
ATOM 15846 N N . ASP C 1 166 ? 264.658 227.292 217.394 1.00 44.02 186 ASP C N 1
ATOM 15847 C CA . ASP C 1 166 ? 265.530 228.459 217.420 1.00 45.28 186 ASP C CA 1
ATOM 15848 C C . ASP C 1 166 ? 265.214 229.308 218.647 1.00 47.69 186 ASP C C 1
ATOM 15849 O O . ASP C 1 166 ? 264.083 229.778 218.809 1.00 51.29 186 ASP C O 1
ATOM 15858 N N . LEU C 1 167 ? 266.219 229.506 219.505 1.00 49.24 187 LEU C N 1
ATOM 15859 C CA . LEU C 1 167 ? 266.114 230.341 220.696 1.00 46.42 187 LEU C CA 1
ATOM 15860 C C . LEU C 1 167 ? 267.023 231.564 220.621 1.00 45.71 187 LEU C C 1
ATOM 15861 O O . LEU C 1 167 ? 267.344 232.159 221.654 1.00 57.55 187 LEU C O 1
ATOM 15877 N N . SER C 1 168 ? 267.441 231.957 219.416 1.00 48.95 188 SER C N 1
ATOM 15878 C CA . SER C 1 168 ? 268.357 233.085 219.287 1.00 54.66 188 SER C CA 1
ATOM 15879 C C . SER C 1 168 ? 267.669 234.400 219.630 1.00 55.98 188 SER C C 1
ATOM 15880 O O . SER C 1 168 ? 268.279 235.280 220.249 1.00 62.40 188 SER C O 1
ATOM 15888 N N . ASN C 1 169 ? 266.403 234.553 219.237 1.00 53.00 189 ASN C N 1
ATOM 15889 C CA . ASN C 1 169 ? 265.608 235.739 219.533 1.00 49.55 189 ASN C CA 1
ATOM 15890 C C . ASN C 1 169 ? 264.657 235.516 220.703 1.00 49.53 189 ASN C C 1
ATOM 15891 O O . ASN C 1 169 ? 263.571 236.103 220.740 1.00 56.04 189 ASN C O 1
ATOM 15902 N N . PHE C 1 170 ? 265.048 234.684 221.664 1.00 44.77 190 PHE C N 1
ATOM 15903 C CA . PHE C 1 170 ? 264.191 234.341 222.790 1.00 43.21 190 PHE C CA 1
ATOM 15904 C C . PHE C 1 170 ? 264.374 235.350 223.915 1.00 47.82 190 PHE C C 1
ATOM 15905 O O . PHE C 1 170 ? 265.496 235.582 224.376 1.00 57.51 190 PHE C O 1
ATOM 15922 N N . MET C 1 171 ? 263.269 235.947 224.352 1.00 56.35 191 MET C N 1
ATOM 15923 C CA . MET C 1 171 ? 263.292 236.851 225.492 1.00 50.08 191 MET C CA 1
ATOM 15924 C C . MET C 1 171 ? 263.312 236.047 226.784 1.00 52.13 191 MET C C 1
ATOM 15925 O O . MET C 1 171 ? 262.631 235.025 226.906 1.00 58.85 191 MET C O 1
ATOM 15939 N N . GLU C 1 172 ? 264.098 236.513 227.750 1.00 60.73 192 GLU C N 1
ATOM 15940 C CA . GLU C 1 172 ? 264.228 235.797 229.012 1.00 56.33 192 GLU C CA 1
ATOM 15941 C C . GLU C 1 172 ? 262.902 235.825 229.761 1.00 58.76 192 GLU C C 1
ATOM 15942 O O . GLU C 1 172 ? 262.290 236.884 229.926 1.00 55.72 192 GLU C O 1
ATOM 15954 N N . SER C 1 173 ? 262.461 234.657 230.218 1.00 57.02 193 SER C N 1
ATOM 15955 C CA . SER C 1 173 ? 261.167 234.541 230.874 1.00 53.63 193 SER C CA 1
ATOM 15956 C C . SER C 1 173 ? 261.248 235.002 232.321 1.00 54.56 193 SER C C 1
ATOM 15957 O O . SER C 1 173 ? 262.277 234.849 232.985 1.00 55.23 193 SER C O 1
ATOM 15965 N N . GLY C 1 174 ? 260.143 235.571 232.807 1.00 59.67 194 GLY C N 1
ATOM 15966 C CA . GLY C 1 174 ? 260.088 236.046 234.175 1.00 53.54 194 GLY C CA 1
ATOM 15967 C C . GLY C 1 174 ? 260.044 234.957 235.224 1.00 53.50 194 GLY C C 1
ATOM 15968 O O . GLY C 1 174 ? 260.547 235.164 236.333 1.00 49.08 194 GLY C O 1
ATOM 15972 N N . GLU C 1 175 ? 259.467 233.797 234.892 1.00 48.82 195 GLU C N 1
ATOM 15973 C CA . GLU C 1 175 ? 259.146 232.766 235.870 1.00 42.91 195 GLU C CA 1
ATOM 15974 C C . GLU C 1 175 ? 259.792 231.416 235.598 1.00 43.73 195 GLU C C 1
ATOM 15975 O O . GLU C 1 175 ? 259.859 230.595 236.518 1.00 37.23 195 GLU C O 1
ATOM 15987 N N . TRP C 1 176 ? 260.261 231.165 234.376 1.00 49.35 196 TRP C N 1
ATOM 15988 C CA . TRP C 1 176 ? 260.746 229.855 233.969 1.00 44.26 196 TRP C CA 1
ATOM 15989 C C . TRP C 1 176 ? 262.114 229.975 233.318 1.00 42.48 196 TRP C C 1
ATOM 15990 O O . TRP C 1 176 ? 262.459 231.008 232.741 1.00 47.67 196 TRP C O 1
ATOM 16011 N N . VAL C 1 177 ? 262.897 228.907 233.439 1.00 43.70 197 VAL C N 1
ATOM 16012 C CA . VAL C 1 177 ? 264.154 228.744 232.721 1.00 46.35 197 VAL C CA 1
ATOM 16013 C C . VAL C 1 177 ? 264.031 227.502 231.855 1.00 43.25 197 VAL C C 1
ATOM 16014 O O . VAL C 1 177 ? 263.761 226.410 232.366 1.00 49.54 197 VAL C O 1
ATOM 16027 N N . ILE C 1 178 ? 264.230 227.666 230.552 1.00 46.99 198 ILE C N 1
ATOM 16028 C CA . ILE C 1 178 ? 264.174 226.554 229.610 1.00 53.23 198 ILE C CA 1
ATOM 16029 C C . ILE C 1 178 ? 265.527 225.856 229.651 1.00 49.08 198 ILE C C 1
ATOM 16030 O O . ILE C 1 178 ? 266.524 226.388 229.155 1.00 52.37 198 ILE C O 1
ATOM 16046 N N . LYS C 1 179 ? 265.564 224.659 230.236 1.00 51.63 199 LYS C N 1
ATOM 16047 C CA . LYS C 1 179 ? 266.812 223.911 230.316 1.00 50.05 199 LYS C CA 1
ATOM 16048 C C . LYS C 1 179 ? 267.092 223.107 229.057 1.00 53.25 199 LYS C C 1
ATOM 16049 O O . LYS C 1 179 ? 268.244 223.052 228.615 1.00 56.89 199 LYS C O 1
ATOM 16068 N N . GLU C 1 180 ? 266.072 222.476 228.471 1.00 57.56 200 GLU C N 1
ATOM 16069 C CA . GLU C 1 180 ? 266.268 221.645 227.289 1.00 53.43 200 GLU C CA 1
ATOM 16070 C C . GLU C 1 180 ? 265.183 221.953 226.268 1.00 51.75 200 GLU C C 1
ATOM 16071 O O . GLU C 1 180 ? 264.073 222.354 226.613 1.00 58.16 200 GLU C O 1
ATOM 16083 N N . SER C 1 181 ? 265.526 221.773 224.996 1.00 46.49 201 SER C N 1
ATOM 16084 C CA . SER C 1 181 ? 264.567 221.947 223.914 1.00 41.94 201 SER C CA 1
ATOM 16085 C C . SER C 1 181 ? 264.980 221.045 222.765 1.00 44.74 201 SER C C 1
ATOM 16086 O O . SER C 1 181 ? 266.173 220.914 222.482 1.00 54.80 201 SER C O 1
ATOM 16094 N N . ARG C 1 182 ? 264.041 220.352 222.156 1.00 36.65 202 ARG C N 1
ATOM 16095 C CA . ARG C 1 182 ? 264.375 219.547 220.965 1.00 37.62 202 ARG C CA 1
ATOM 16096 C C . ARG C 1 182 ? 263.126 219.384 220.120 1.00 37.39 202 ARG C C 1
ATOM 16097 O O . ARG C 1 182 ? 262.072 219.750 220.595 1.00 50.15 202 ARG C O 1
ATOM 16118 N N . GLY C 1 183 ? 263.276 218.945 218.889 1.00 35.84 203 GLY C N 1
ATOM 16119 C CA . GLY C 1 183 ? 262.196 218.643 217.969 1.00 34.03 203 GLY C CA 1
ATOM 16120 C C . GLY C 1 183 ? 262.353 217.272 217.346 1.00 33.40 203 GLY C C 1
ATOM 16121 O O . GLY C 1 183 ? 263.433 216.935 216.853 1.00 44.07 203 GLY C O 1
ATOM 16125 N N . TRP C 1 184 ? 261.287 216.475 217.367 1.00 34.50 204 TRP C N 1
ATOM 16126 C CA . TRP C 1 184 ? 261.300 215.111 216.851 1.00 30.61 204 TRP C CA 1
ATOM 16127 C C . TRP C 1 184 ? 260.221 214.943 215.794 1.00 29.98 204 TRP C C 1
ATOM 16128 O O . TRP C 1 184 ? 259.071 215.338 216.006 1.00 45.65 204 TRP C O 1
ATOM 16149 N N . LYS C 1 185 ? 260.595 214.351 214.663 1.00 37.14 205 LYS C N 1
ATOM 16150 C CA . LYS C 1 185 ? 259.645 213.985 213.623 1.00 33.70 205 LYS C CA 1
ATOM 16151 C C . LYS C 1 185 ? 259.153 212.563 213.858 1.00 32.73 205 LYS C C 1
ATOM 16152 O O . LYS C 1 185 ? 259.942 211.667 214.169 1.00 36.58 205 LYS C O 1
ATOM 16171 N N . HIS C 1 186 ? 257.846 212.365 213.701 1.00 37.62 206 HIS C N 1
ATOM 16172 C CA . HIS C 1 186 ? 257.201 211.082 213.948 1.00 28.08 206 HIS C CA 1
ATOM 16173 C C . HIS C 1 186 ? 256.411 210.659 212.722 1.00 35.19 206 HIS C C 1
ATOM 16174 O O . HIS C 1 186 ? 255.625 211.446 212.179 1.00 50.14 206 HIS C O 1
ATOM 16188 N N . TRP C 1 187 ? 256.641 209.415 212.297 1.00 41.00 207 TRP C N 1
ATOM 16189 C CA . TRP C 1 187 ? 255.845 208.731 211.287 1.00 35.00 207 TRP C CA 1
ATOM 16190 C C . TRP C 1 187 ? 254.834 207.852 212.012 1.00 31.81 207 TRP C C 1
ATOM 16191 O O . TRP C 1 187 ? 255.210 207.090 212.909 1.00 51.39 207 TRP C O 1
ATOM 16212 N N . VAL C 1 188 ? 253.564 207.952 211.628 1.00 32.78 208 VAL C N 1
ATOM 16213 C CA . VAL C 1 188 ? 252.490 207.160 212.217 1.00 34.50 208 VAL C CA 1
ATOM 16214 C C . VAL C 1 188 ? 251.814 206.389 211.093 1.00 36.20 208 VAL C C 1
ATOM 16215 O O . VAL C 1 188 ? 251.350 206.988 210.115 1.00 44.94 208 VAL C O 1
ATOM 16228 N N . PHE C 1 189 ? 251.765 205.068 211.233 1.00 42.32 209 PHE C N 1
ATOM 16229 C CA . PHE C 1 189 ? 251.102 204.182 210.290 1.00 29.95 209 PHE C CA 1
ATOM 16230 C C . PHE C 1 189 ? 249.890 203.546 210.953 1.00 35.67 209 PHE C C 1
ATOM 16231 O O . PHE C 1 189 ? 249.924 203.192 212.135 1.00 45.34 209 PHE C O 1
ATOM 16248 N N . TYR C 1 190 ? 248.821 203.397 210.178 1.00 44.85 210 TYR C N 1
ATOM 16249 C CA . TYR C 1 190 ? 247.585 202.780 210.631 1.00 38.16 210 TYR C CA 1
ATOM 16250 C C . TYR C 1 190 ? 247.412 201.422 209.964 1.00 42.88 210 TYR C C 1
ATOM 16251 O O . TYR C 1 190 ? 247.942 201.163 208.881 1.00 53.01 210 TYR C O 1
ATOM 16269 N N . ALA C 1 191 ? 246.690 200.511 210.614 1.00 48.61 211 ALA C N 1
ATOM 16270 C CA . ALA C 1 191 ? 246.529 199.121 210.131 1.00 49.56 211 ALA C CA 1
ATOM 16271 C C . ALA C 1 191 ? 245.740 199.093 208.824 1.00 53.22 211 ALA C C 1
ATOM 16272 O O . ALA C 1 191 ? 245.961 198.171 208.029 1.00 59.26 211 ALA C O 1
ATOM 16279 N N . CYS C 1 192 ? 244.876 200.070 208.583 1.00 62.19 212 CYS C N 1
ATOM 16280 C CA . CYS C 1 192 ? 244.011 200.115 207.380 1.00 63.63 212 CYS C CA 1
ATOM 16281 C C . CYS C 1 192 ? 244.821 200.484 206.138 1.00 66.32 212 CYS C C 1
ATOM 16282 O O . CYS C 1 192 ? 244.523 199.915 205.076 1.00 68.20 212 CYS C O 1
ATOM 16290 N N . CYS C 1 193 ? 245.786 201.398 206.249 1.00 63.55 213 CYS C N 1
ATOM 16291 C CA . CYS C 1 193 ? 246.574 201.905 205.094 1.00 63.17 213 CYS C CA 1
ATOM 16292 C C . CYS C 1 193 ? 248.076 201.756 205.357 1.00 63.85 213 CYS C C 1
ATOM 16293 O O . CYS C 1 193 ? 248.618 202.527 206.165 1.00 62.89 213 CYS C O 1
ATOM 16301 N N . PRO C 1 194 ? 248.777 200.810 204.699 1.00 30.00 214 PRO C N 1
ATOM 16302 C CA . PRO C 1 194 ? 250.200 200.614 204.915 1.00 30.00 214 PRO C CA 1
ATOM 16303 C C . PRO C 1 194 ? 251.066 201.289 203.844 1.00 30.00 214 PRO C C 1
ATOM 16304 O O . PRO C 1 194 ? 252.185 200.870 203.677 1.00 30.00 214 PRO C O 1
ATOM 16315 N N . SER C 1 195 ? 250.533 202.270 203.117 1.00 63.43 215 SER C N 1
ATOM 16316 C CA . SER C 1 195 ? 251.264 202.976 202.034 1.00 58.58 215 SER C CA 1
ATOM 16317 C C . SER C 1 195 ? 251.279 204.482 202.286 1.00 55.82 215 SER C C 1
ATOM 16318 O O . SER C 1 195 ? 252.030 205.171 201.581 1.00 62.64 215 SER C O 1
ATOM 16326 N N . THR C 1 196 ? 250.500 204.975 203.244 1.00 50.44 216 THR C N 1
ATOM 16327 C CA . THR C 1 196 ? 250.378 206.429 203.517 1.00 58.94 216 THR C CA 1
ATOM 16328 C C . THR C 1 196 ? 250.780 206.736 204.958 1.00 49.40 216 THR C C 1
ATOM 16329 O O . THR C 1 196 ? 249.972 206.450 205.850 1.00 52.61 216 THR C O 1
ATOM 16340 N N . PRO C 1 197 ? 251.978 207.289 205.254 1.00 37.22 217 PRO C N 1
ATOM 16341 C CA . PRO C 1 197 ? 252.249 207.703 206.631 1.00 34.35 217 PRO C CA 1
ATOM 16342 C C . PRO C 1 197 ? 251.539 209.002 206.986 1.00 38.01 217 PRO C C 1
ATOM 16343 O O . PRO C 1 197 ? 251.083 209.755 206.124 1.00 43.29 217 PRO C O 1
ATOM 16354 N N . TYR C 1 198 ? 251.456 209.245 208.290 1.00 38.88 218 TYR C N 1
ATOM 16355 C CA . TYR C 1 198 ? 251.012 210.520 208.837 1.00 30.86 218 TYR C CA 1
ATOM 16356 C C . TYR C 1 198 ? 252.171 211.107 209.625 1.00 31.71 218 TYR C C 1
ATOM 16357 O O . TYR C 1 198 ? 252.664 210.481 210.567 1.00 38.09 218 TYR C O 1
ATOM 16375 N N . LEU C 1 199 ? 252.614 212.292 209.224 1.00 39.38 219 LEU C N 1
ATOM 16376 C CA . LEU C 1 199 ? 253.815 212.906 209.765 1.00 31.57 219 LEU C CA 1
ATOM 16377 C C . LEU C 1 199 ? 253.445 213.994 210.759 1.00 25.12 219 LEU C C 1
ATOM 16378 O O . LEU C 1 199 ? 252.468 214.722 210.563 1.00 43.21 219 LEU C O 1
ATOM 16394 N N . ASP C 1 200 ? 254.226 214.091 211.831 1.00 31.29 220 ASP C N 1
ATOM 16395 C CA . ASP C 1 200 ? 254.131 215.237 212.724 1.00 31.62 220 ASP C CA 1
ATOM 16396 C C . ASP C 1 200 ? 255.531 215.612 213.181 1.00 32.66 220 ASP C C 1
ATOM 16397 O O . ASP C 1 200 ? 256.456 214.804 213.119 1.00 39.47 220 ASP C O 1
ATOM 16406 N N . ILE C 1 201 ? 255.683 216.859 213.616 1.00 38.24 221 ILE C N 1
ATOM 16407 C CA . ILE C 1 201 ? 256.908 217.326 214.256 1.00 24.27 221 ILE C CA 1
ATOM 16408 C C . ILE C 1 201 ? 256.505 217.881 215.612 1.00 31.33 221 ILE C C 1
ATOM 16409 O O . ILE C 1 201 ? 255.709 218.823 215.689 1.00 46.14 221 ILE C O 1
ATOM 16425 N N . THR C 1 202 ? 257.042 217.293 216.676 1.00 31.78 222 THR C N 1
ATOM 16426 C CA . THR C 1 202 ? 256.745 217.701 218.044 1.00 37.75 222 THR C CA 1
ATOM 16427 C C . THR C 1 202 ? 257.977 218.390 218.611 1.00 33.18 222 THR C C 1
ATOM 16428 O O . THR C 1 202 ? 259.041 217.772 218.722 1.00 33.09 222 THR C O 1
ATOM 16439 N N . TYR C 1 203 ? 257.832 219.671 218.947 1.00 37.00 223 TYR C N 1
ATOM 16440 C CA . TYR C 1 203 ? 258.882 220.421 219.625 1.00 36.10 223 TYR C CA 1
ATOM 16441 C C . TYR C 1 203 ? 258.575 220.447 221.115 1.00 35.87 223 TYR C C 1
ATOM 16442 O O . TYR C 1 203 ? 257.557 221.008 221.524 1.00 49.01 223 TYR C O 1
ATOM 16460 N N . HIS C 1 204 ? 259.449 219.848 221.916 1.00 42.02 224 HIS C N 1
ATOM 16461 C CA . HIS C 1 204 ? 259.300 219.836 223.363 1.00 35.96 224 HIS C CA 1
ATOM 16462 C C . HIS C 1 204 ? 260.316 220.769 224.011 1.00 39.15 224 HIS C C 1
ATOM 16463 O O . HIS C 1 204 ? 261.425 220.978 223.506 1.00 46.61 224 HIS C O 1
ATOM 16477 N N . PHE C 1 205 ? 259.900 221.340 225.144 1.00 47.55 225 PHE C N 1
ATOM 16478 C CA . PHE C 1 205 ? 260.715 222.237 225.955 1.00 38.83 225 PHE C CA 1
ATOM 16479 C C . PHE C 1 205 ? 260.620 221.767 227.397 1.00 45.57 225 PHE C C 1
ATOM 16480 O O . PHE C 1 205 ? 259.515 221.675 227.945 1.00 47.11 225 PHE C O 1
ATOM 16497 N N . VAL C 1 206 ? 261.766 221.448 227.993 1.00 49.48 226 VAL C N 1
ATOM 16498 C CA . VAL C 1 206 ? 261.857 221.106 229.408 1.00 45.23 226 VAL C CA 1
ATOM 16499 C C . VAL C 1 206 ? 262.318 222.355 230.147 1.00 47.36 226 VAL C C 1
ATOM 16500 O O . VAL C 1 206 ? 263.418 222.867 229.889 1.00 58.59 226 VAL C O 1
ATOM 16513 N N . MET C 1 207 ? 261.489 222.805 231.090 1.00 49.77 227 MET C N 1
ATOM 16514 C CA . MET C 1 207 ? 261.615 224.089 231.759 1.00 48.87 227 MET C CA 1
ATOM 16515 C C . MET C 1 207 ? 261.521 223.895 233.267 1.00 52.00 227 MET C C 1
ATOM 16516 O O . MET C 1 207 ? 260.892 222.948 233.750 1.00 57.87 227 MET C O 1
ATOM 16530 N N . GLN C 1 208 ? 262.146 224.813 234.003 1.00 53.24 228 GLN C N 1
ATOM 16531 C CA . GLN C 1 208 ? 262.186 224.794 235.460 1.00 46.24 228 GLN C CA 1
ATOM 16532 C C . GLN C 1 208 ? 261.614 226.104 235.984 1.00 42.22 228 GLN C C 1
ATOM 16533 O O . GLN C 1 208 ? 261.972 227.179 235.495 1.00 48.64 228 GLN C O 1
ATOM 16547 N N . ARG C 1 209 ? 260.736 226.013 236.979 1.00 42.15 229 ARG C N 1
ATOM 16548 C CA . ARG C 1 209 ? 260.170 227.204 237.598 1.00 43.72 229 ARG C CA 1
ATOM 16549 C C . ARG C 1 209 ? 261.206 227.849 238.508 1.00 46.80 229 ARG C C 1
ATOM 16550 O O . ARG C 1 209 ? 261.943 227.155 239.214 1.00 48.04 229 ARG C O 1
ATOM 16571 N N . LEU C 1 210 ? 261.256 229.173 238.490 1.00 50.03 230 LEU C N 1
ATOM 16572 C CA . LEU C 1 210 ? 262.001 229.909 239.500 1.00 41.39 230 LEU C CA 1
ATOM 16573 C C . LEU C 1 210 ? 261.128 230.047 240.747 1.00 41.74 230 LEU C C 1
ATOM 16574 O O . LEU C 1 210 ? 260.075 230.689 240.675 1.00 53.05 230 LEU C O 1
ATOM 16590 N N . PRO C 1 211 ? 261.507 229.480 241.894 1.00 53.12 231 PRO C N 1
ATOM 16591 C CA . PRO C 1 211 ? 260.565 229.395 243.020 1.00 50.38 231 PRO C CA 1
ATOM 16592 C C . PRO C 1 211 ? 260.589 230.563 243.997 1.00 48.70 231 PRO C C 1
ATOM 16593 O O . PRO C 1 211 ? 259.942 230.464 245.043 1.00 60.90 231 PRO C O 1
ATOM 16604 N N . LEU C 1 212 ? 261.287 231.659 243.691 1.00 52.10 232 LEU C N 1
ATOM 16605 C CA . LEU C 1 212 ? 261.496 232.711 244.685 1.00 47.74 232 LEU C CA 1
ATOM 16606 C C . LEU C 1 212 ? 260.183 233.358 245.113 1.00 51.18 232 LEU C C 1
ATOM 16607 O O . LEU C 1 212 ? 259.996 233.673 246.294 1.00 51.63 232 LEU C O 1
ATOM 16623 N N . TYR C 1 213 ? 259.266 233.566 244.165 1.00 48.57 233 TYR C N 1
ATOM 16624 C CA . TYR C 1 213 ? 257.993 234.211 244.475 1.00 44.92 233 TYR C CA 1
ATOM 16625 C C . TYR C 1 213 ? 257.217 233.433 245.533 1.00 50.33 233 TYR C C 1
ATOM 16626 O O . TYR C 1 213 ? 256.772 234.004 246.538 1.00 57.11 233 TYR C O 1
ATOM 16644 N N . PHE C 1 214 ? 257.082 232.121 245.347 1.00 53.05 234 PHE C N 1
ATOM 16645 C CA . PHE C 1 214 ? 256.349 231.291 246.293 1.00 47.48 234 PHE C CA 1
ATOM 16646 C C . PHE C 1 214 ? 257.131 231.012 247.567 1.00 45.22 234 PHE C C 1
ATOM 16647 O O . PHE C 1 214 ? 256.515 230.786 248.613 1.00 57.36 234 PHE C O 1
ATOM 16664 N N . ILE C 1 215 ? 258.463 231.026 247.513 1.00 50.81 235 ILE C N 1
ATOM 16665 C CA . ILE C 1 215 ? 259.249 230.932 248.740 1.00 52.39 235 ILE C CA 1
ATOM 16666 C C . ILE C 1 215 ? 258.988 232.145 249.621 1.00 57.07 235 ILE C C 1
ATOM 16667 O O . ILE C 1 215 ? 258.759 232.021 250.830 1.00 61.28 235 ILE C O 1
ATOM 16683 N N . VAL C 1 216 ? 259.014 233.338 249.028 1.00 56.24 236 VAL C N 1
ATOM 16684 C CA . VAL C 1 216 ? 258.844 234.551 249.820 1.00 54.35 236 VAL C CA 1
ATOM 16685 C C . VAL C 1 216 ? 257.407 234.685 250.307 1.00 58.70 236 VAL C C 1
ATOM 16686 O O . VAL C 1 216 ? 257.165 235.016 251.474 1.00 56.93 236 VAL C O 1
ATOM 16699 N N . ASN C 1 217 ? 256.431 234.424 249.436 1.00 56.13 237 ASN C N 1
ATOM 16700 C CA . ASN C 1 217 ? 255.054 234.815 249.713 1.00 50.08 237 ASN C CA 1
ATOM 16701 C C . ASN C 1 217 ? 254.206 233.726 250.359 1.00 56.08 237 ASN C C 1
ATOM 16702 O O . ASN C 1 217 ? 253.107 234.036 250.831 1.00 62.02 237 ASN C O 1
ATOM 16713 N N . VAL C 1 218 ? 254.667 232.472 250.397 1.00 53.22 238 VAL C N 1
ATOM 16714 C CA . VAL C 1 218 ? 253.898 231.360 250.946 1.00 51.25 238 VAL C CA 1
ATOM 16715 C C . VAL C 1 218 ? 254.694 230.588 251.993 1.00 52.00 238 VAL C C 1
ATOM 16716 O O . VAL C 1 218 ? 254.216 230.363 253.108 1.00 57.03 238 VAL C O 1
ATOM 16729 N N . ILE C 1 219 ? 255.910 230.166 251.648 1.00 55.46 239 ILE C N 1
ATOM 16730 C CA . ILE C 1 219 ? 256.647 229.257 252.522 1.00 54.39 239 ILE C CA 1
ATOM 16731 C C . ILE C 1 219 ? 257.106 229.969 253.791 1.00 57.18 239 ILE C C 1
ATOM 16732 O O . ILE C 1 219 ? 257.020 229.410 254.891 1.00 65.86 239 ILE C O 1
ATOM 16748 N N . ILE C 1 220 ? 257.621 231.195 253.668 1.00 49.80 240 ILE C N 1
ATOM 16749 C CA . ILE C 1 220 ? 258.188 231.877 254.835 1.00 56.28 240 ILE C CA 1
ATOM 16750 C C . ILE C 1 220 ? 257.134 232.197 255.892 1.00 55.89 240 ILE C C 1
ATOM 16751 O O . ILE C 1 220 ? 257.395 231.955 257.082 1.00 61.56 240 ILE C O 1
ATOM 16767 N N . PRO C 1 221 ? 255.970 232.770 255.559 1.00 55.32 241 PRO C N 1
ATOM 16768 C CA . PRO C 1 221 ? 254.955 232.970 256.607 1.00 55.79 241 PRO C CA 1
ATOM 16769 C C . PRO C 1 221 ? 254.479 231.676 257.243 1.00 55.78 241 PRO C C 1
ATOM 16770 O O . PRO C 1 221 ? 254.201 231.654 258.448 1.00 61.36 241 PRO C O 1
ATOM 16781 N N . CYS C 1 222 ? 254.381 230.592 256.469 1.00 52.61 242 CYS C N 1
ATOM 16782 C CA . CYS C 1 222 ? 254.038 229.300 257.052 1.00 55.11 242 CYS C CA 1
ATOM 16783 C C . CYS C 1 222 ? 255.107 228.848 258.037 1.00 53.30 242 CYS C C 1
ATOM 16784 O O . CYS C 1 222 ? 254.794 228.306 259.102 1.00 61.34 242 CYS C O 1
ATOM 16792 N N . LEU C 1 223 ? 256.378 229.068 257.696 1.00 53.96 243 LEU C N 1
ATOM 16793 C CA . LEU C 1 223 ? 257.465 228.738 258.612 1.00 54.30 243 LEU C CA 1
ATOM 16794 C C . LEU C 1 223 ? 257.376 229.563 259.890 1.00 55.48 243 LEU C C 1
ATOM 16795 O O . LEU C 1 223 ? 257.594 229.046 260.992 1.00 62.92 243 LEU C O 1
ATOM 16811 N N . LEU C 1 224 ? 257.062 230.851 259.761 1.00 55.12 244 LEU C N 1
ATOM 16812 C CA . LEU C 1 224 ? 256.964 231.704 260.941 1.00 50.76 244 LEU C CA 1
ATOM 16813 C C . LEU C 1 224 ? 255.795 231.288 261.829 1.00 53.51 244 LEU C C 1
ATOM 16814 O O . LEU C 1 224 ? 255.914 231.285 263.059 1.00 60.82 244 LEU C O 1
ATOM 16830 N N . PHE C 1 225 ? 254.660 230.930 261.227 1.00 53.16 245 PHE C N 1
ATOM 16831 C CA . PHE C 1 225 ? 253.533 230.428 262.010 1.00 53.32 245 PHE C CA 1
ATOM 16832 C C . PHE C 1 225 ? 253.873 229.102 262.683 1.00 53.49 245 PHE C C 1
ATOM 16833 O O . PHE C 1 225 ? 253.482 228.864 263.833 1.00 64.35 245 PHE C O 1
ATOM 16850 N N . SER C 1 226 ? 254.601 228.227 261.987 1.00 50.33 246 SER C N 1
ATOM 16851 C CA . SER C 1 226 ? 255.040 226.980 262.603 1.00 55.45 246 SER C CA 1
ATOM 16852 C C . SER C 1 226 ? 255.957 227.240 263.790 1.00 58.62 246 SER C C 1
ATOM 16853 O O . SER C 1 226 ? 255.874 226.537 264.803 1.00 65.80 246 SER C O 1
ATOM 16861 N N . PHE C 1 227 ? 256.836 228.236 263.682 1.00 61.15 247 PHE C N 1
ATOM 16862 C CA . PHE C 1 227 ? 257.668 228.615 264.820 1.00 63.66 247 PHE C CA 1
ATOM 16863 C C . PHE C 1 227 ? 256.821 229.157 265.965 1.00 62.24 247 PHE C C 1
ATOM 16864 O O . PHE C 1 227 ? 257.073 228.845 267.135 1.00 66.70 247 PHE C O 1
ATOM 16881 N N . LEU C 1 228 ? 255.817 229.977 265.646 1.00 60.46 248 LEU C N 1
ATOM 16882 C CA . LEU C 1 228 ? 254.939 230.527 266.677 1.00 55.67 248 LEU C CA 1
ATOM 16883 C C . LEU C 1 228 ? 254.122 229.445 267.370 1.00 55.57 248 LEU C C 1
ATOM 16884 O O . LEU C 1 228 ? 253.692 229.638 268.513 1.00 56.31 248 LEU C O 1
ATOM 16900 N N . THR C 1 229 ? 253.876 228.324 266.688 1.00 61.54 249 THR C N 1
ATOM 16901 C CA . THR C 1 229 ? 253.001 227.292 267.238 1.00 57.81 249 THR C CA 1
ATOM 16902 C C . THR C 1 229 ? 253.529 226.751 268.563 1.00 59.09 249 THR C C 1
ATOM 16903 O O . THR C 1 229 ? 252.760 226.561 269.513 1.00 64.79 249 THR C O 1
ATOM 16914 N N . GLY C 1 230 ? 254.832 226.501 268.650 1.00 60.15 250 GLY C N 1
ATOM 16915 C CA . GLY C 1 230 ? 255.422 225.957 269.856 1.00 64.94 250 GLY C CA 1
ATOM 16916 C C . GLY C 1 230 ? 255.729 226.955 270.948 1.00 60.71 250 GLY C C 1
ATOM 16917 O O . GLY C 1 230 ? 256.184 226.557 272.023 1.00 63.05 250 GLY C O 1
ATOM 16921 N N . LEU C 1 231 ? 255.489 228.247 270.711 1.00 61.35 251 LEU C N 1
ATOM 16922 C CA . LEU C 1 231 ? 255.828 229.267 271.698 1.00 60.00 251 LEU C CA 1
ATOM 16923 C C . LEU C 1 231 ? 254.874 229.277 272.883 1.00 61.28 251 LEU C C 1
ATOM 16924 O O . LEU C 1 231 ? 255.258 229.731 273.965 1.00 61.67 251 LEU C O 1
ATOM 16940 N N . VAL C 1 232 ? 253.644 228.789 272.707 1.00 57.82 252 VAL C N 1
ATOM 16941 C CA . VAL C 1 232 ? 252.659 228.842 273.781 1.00 53.10 252 VAL C CA 1
ATOM 16942 C C . VAL C 1 232 ? 253.045 227.965 274.966 1.00 56.65 252 VAL C C 1
ATOM 16943 O O . VAL C 1 232 ? 252.528 228.167 276.070 1.00 57.72 252 VAL C O 1
ATOM 16956 N N . PHE C 1 233 ? 253.938 226.995 274.775 1.00 57.52 253 PHE C N 1
ATOM 16957 C CA . PHE C 1 233 ? 254.298 226.078 275.848 1.00 58.04 253 PHE C CA 1
ATOM 16958 C C . PHE C 1 233 ? 255.325 226.653 276.814 1.00 56.81 253 PHE C C 1
ATOM 16959 O O . PHE C 1 233 ? 255.541 226.061 277.876 1.00 64.32 253 PHE C O 1
ATOM 16976 N N . TYR C 1 234 ? 255.956 227.780 276.479 1.00 49.64 254 TYR C N 1
ATOM 16977 C CA . TYR C 1 234 ? 256.778 228.529 277.419 1.00 54.12 254 TYR C CA 1
ATOM 16978 C C . TYR C 1 234 ? 256.004 229.627 278.137 1.00 55.83 254 TYR C C 1
ATOM 16979 O O . TYR C 1 234 ? 256.505 230.169 279.127 1.00 54.52 254 TYR C O 1
ATOM 16997 N N . LEU C 1 235 ? 254.807 229.961 277.670 1.00 60.17 255 LEU C N 1
ATOM 16998 C CA . LEU C 1 235 ? 253.998 230.991 278.304 1.00 55.65 255 LEU C CA 1
ATOM 16999 C C . LEU C 1 235 ? 253.294 230.399 279.525 1.00 54.07 255 LEU C C 1
ATOM 17000 O O . LEU C 1 235 ? 252.561 229.415 279.377 1.00 60.10 255 LEU C O 1
ATOM 17016 N N . PRO C 1 236 ? 253.479 230.942 280.733 1.00 54.22 256 PRO C N 1
ATOM 17017 C CA . PRO C 1 236 ? 252.816 230.346 281.900 1.00 59.75 256 PRO C CA 1
ATOM 17018 C C . PRO C 1 236 ? 251.303 230.479 281.829 1.00 61.95 256 PRO C C 1
ATOM 17019 O O . PRO C 1 236 ? 250.752 231.386 281.201 1.00 62.05 256 PRO C O 1
ATOM 17030 N N . THR C 1 237 ? 250.628 229.544 282.500 1.00 64.78 257 THR C N 1
ATOM 17031 C CA . THR C 1 237 ? 249.169 229.555 282.518 1.00 64.29 257 THR C CA 1
ATOM 17032 C C . THR C 1 237 ? 248.624 230.688 283.378 1.00 63.78 257 THR C C 1
ATOM 17033 O O . THR C 1 237 ? 247.492 231.135 283.160 1.00 66.32 257 THR C O 1
ATOM 17044 N N . ASP C 1 238 ? 249.403 231.173 284.345 1.00 63.64 258 ASP C N 1
ATOM 17045 C CA . ASP C 1 238 ? 248.928 232.258 285.198 1.00 65.00 258 ASP C CA 1
ATOM 17046 C C . ASP C 1 238 ? 248.870 233.595 284.470 1.00 63.68 258 ASP C C 1
ATOM 17047 O O . ASP C 1 238 ? 248.288 234.543 285.006 1.00 68.99 258 ASP C O 1
ATOM 17056 N N . SER C 1 239 ? 249.459 233.697 283.276 1.00 60.59 259 SER C N 1
ATOM 17057 C CA . SER C 1 239 ? 249.364 234.934 282.509 1.00 58.61 259 SER C CA 1
ATOM 17058 C C . SER C 1 239 ? 247.954 235.168 281.983 1.00 58.81 259 SER C C 1
ATOM 17059 O O . SER C 1 239 ? 247.580 236.315 281.717 1.00 62.05 259 SER C O 1
ATOM 17067 N N . GLY C 1 240 ? 247.165 234.111 281.824 1.00 64.01 260 GLY C N 1
ATOM 17068 C CA . GLY C 1 240 ? 245.849 234.248 281.227 1.00 60.66 260 GLY C CA 1
ATOM 17069 C C . GLY C 1 240 ? 245.906 234.652 279.770 1.00 62.07 260 GLY C C 1
ATOM 17070 O O . GLY C 1 240 ? 245.065 235.437 279.316 1.00 66.28 260 GLY C O 1
ATOM 17074 N N . GLU C 1 241 ? 246.887 234.128 279.026 1.00 62.60 261 GLU C N 1
ATOM 17075 C CA . GLU C 1 241 ? 247.094 234.502 277.632 1.00 61.32 261 GLU C CA 1
ATOM 17076 C C . GLU C 1 241 ? 247.440 233.312 276.741 1.00 61.32 261 GLU C C 1
ATOM 17077 O O . GLU C 1 241 ? 247.721 233.513 275.552 1.00 66.19 261 GLU C O 1
ATOM 17089 N N . LYS C 1 242 ? 247.429 232.084 277.267 1.00 57.77 262 LYS C N 1
ATOM 17090 C CA . LYS C 1 242 ? 247.771 230.919 276.455 1.00 56.19 262 LYS C CA 1
ATOM 17091 C C . LYS C 1 242 ? 246.782 230.740 275.311 1.00 57.98 262 LYS C C 1
ATOM 17092 O O . LYS C 1 242 ? 247.174 230.609 274.140 1.00 63.80 262 LYS C O 1
ATOM 17111 N N . MET C 1 243 ? 245.488 230.747 275.634 1.00 49.48 263 MET C N 1
ATOM 17112 C CA . MET C 1 243 ? 244.478 230.536 274.610 1.00 52.08 263 MET C CA 1
ATOM 17113 C C . MET C 1 243 ? 244.442 231.690 273.624 1.00 57.85 263 MET C C 1
ATOM 17114 O O . MET C 1 243 ? 244.223 231.468 272.431 1.00 65.19 263 MET C O 1
ATOM 17128 N N . THR C 1 244 ? 244.663 232.920 274.094 1.00 55.85 264 THR C N 1
ATOM 17129 C CA . THR C 1 244 ? 244.749 234.052 273.179 1.00 57.85 264 THR C CA 1
ATOM 17130 C C . THR C 1 244 ? 245.837 233.826 272.140 1.00 57.24 264 THR C C 1
ATOM 17131 O O . THR C 1 244 ? 245.589 233.947 270.935 1.00 62.19 264 THR C O 1
ATOM 17142 N N . LEU C 1 245 ? 247.035 233.447 272.591 1.00 53.36 265 LEU C N 1
ATOM 17143 C CA . LEU C 1 245 ? 248.151 233.227 271.677 1.00 49.13 265 LEU C CA 1
ATOM 17144 C C . LEU C 1 245 ? 247.840 232.120 270.677 1.00 50.51 265 LEU C C 1
ATOM 17145 O O . LEU C 1 245 ? 247.995 232.303 269.462 1.00 59.57 265 LEU C O 1
ATOM 17161 N N . SER C 1 246 ? 247.388 230.962 271.168 1.00 50.74 266 SER C N 1
ATOM 17162 C CA . SER C 1 246 ? 247.170 229.828 270.272 1.00 54.18 266 SER C CA 1
ATOM 17163 C C . SER C 1 246 ? 246.053 230.113 269.272 1.00 54.86 266 SER C C 1
ATOM 17164 O O . SER C 1 246 ? 246.206 229.881 268.063 1.00 58.09 266 SER C O 1
ATOM 17172 N N . ILE C 1 247 ? 244.922 230.627 269.758 1.00 49.28 267 ILE C N 1
ATOM 17173 C CA . ILE C 1 247 ? 243.784 230.884 268.887 1.00 54.18 267 ILE C CA 1
ATOM 17174 C C . ILE C 1 247 ? 244.120 231.976 267.881 1.00 48.09 267 ILE C C 1
ATOM 17175 O O . ILE C 1 247 ? 243.661 231.940 266.735 1.00 55.94 267 ILE C O 1
ATOM 17191 N N . SER C 1 248 ? 244.930 232.959 268.278 1.00 46.35 268 SER C N 1
ATOM 17192 C CA . SER C 1 248 ? 245.307 234.006 267.340 1.00 47.31 268 SER C CA 1
ATOM 17193 C C . SER C 1 248 ? 246.280 233.504 266.282 1.00 46.52 268 SER C C 1
ATOM 17194 O O . SER C 1 248 ? 246.217 233.952 265.132 1.00 52.32 268 SER C O 1
ATOM 17202 N N . VAL C 1 249 ? 247.174 232.577 266.636 1.00 48.79 269 VAL C N 1
ATOM 17203 C CA . VAL C 1 249 ? 248.000 231.937 265.614 1.00 50.22 269 VAL C CA 1
ATOM 17204 C C . VAL C 1 249 ? 247.118 231.187 264.623 1.00 49.67 269 VAL C C 1
ATOM 17205 O O . VAL C 1 249 ? 247.336 231.244 263.404 1.00 56.64 269 VAL C O 1
ATOM 17218 N N . LEU C 1 250 ? 246.102 230.484 265.129 1.00 52.30 270 LEU C N 1
ATOM 17219 C CA . LEU C 1 250 ? 245.181 229.790 264.233 1.00 48.70 270 LEU C CA 1
ATOM 17220 C C . LEU C 1 250 ? 244.442 230.774 263.332 1.00 51.59 270 LEU C C 1
ATOM 17221 O O . LEU C 1 250 ? 244.227 230.500 262.147 1.00 58.26 270 LEU C O 1
ATOM 17237 N N . LEU C 1 251 ? 244.024 231.913 263.884 1.00 45.55 271 LEU C N 1
ATOM 17238 C CA . LEU C 1 251 ? 243.307 232.901 263.085 1.00 45.84 271 LEU C CA 1
ATOM 17239 C C . LEU C 1 251 ? 244.204 233.496 262.006 1.00 46.68 271 LEU C C 1
ATOM 17240 O O . LEU C 1 251 ? 243.757 233.729 260.877 1.00 54.47 271 LEU C O 1
ATOM 17256 N N . SER C 1 252 ? 245.472 233.750 262.333 1.00 49.26 272 SER C N 1
ATOM 17257 C CA . SER C 1 252 ? 246.413 234.235 261.327 1.00 43.41 272 SER C CA 1
ATOM 17258 C C . SER C 1 252 ? 246.604 233.209 260.221 1.00 50.16 272 SER C C 1
ATOM 17259 O O . SER C 1 252 ? 246.657 233.564 259.038 1.00 54.47 272 SER C O 1
ATOM 17267 N N . LEU C 1 253 ? 246.702 231.931 260.587 1.00 53.63 273 LEU C N 1
ATOM 17268 C CA . LEU C 1 253 ? 246.813 230.882 259.576 1.00 52.61 273 LEU C CA 1
ATOM 17269 C C . LEU C 1 253 ? 245.566 230.834 258.692 1.00 52.34 273 LEU C C 1
ATOM 17270 O O . LEU C 1 253 ? 245.663 230.694 257.464 1.00 59.82 273 LEU C O 1
ATOM 17286 N N . THR C 1 254 ? 244.386 230.963 259.302 1.00 43.56 274 THR C N 1
ATOM 17287 C CA . THR C 1 254 ? 243.142 230.951 258.538 1.00 45.39 274 THR C CA 1
ATOM 17288 C C . THR C 1 254 ? 243.075 232.127 257.571 1.00 48.46 274 THR C C 1
ATOM 17289 O O . THR C 1 254 ? 242.618 231.976 256.433 1.00 58.60 274 THR C O 1
ATOM 17300 N N . VAL C 1 255 ? 243.518 233.308 258.006 1.00 48.93 275 VAL C N 1
ATOM 17301 C CA . VAL C 1 255 ? 243.514 234.467 257.118 1.00 52.15 275 VAL C CA 1
ATOM 17302 C C . VAL C 1 255 ? 244.531 234.281 255.998 1.00 53.08 275 VAL C C 1
ATOM 17303 O O . VAL C 1 255 ? 244.290 234.678 254.853 1.00 58.89 275 VAL C O 1
ATOM 17316 N N . PHE C 1 256 ? 245.685 233.682 256.305 1.00 46.46 276 PHE C N 1
ATOM 17317 C CA . PHE C 1 256 ? 246.683 233.412 255.276 1.00 46.93 276 PHE C CA 1
ATOM 17318 C C . PHE C 1 256 ? 246.204 232.372 254.269 1.00 50.56 276 PHE C C 1
ATOM 17319 O O . PHE C 1 256 ? 246.739 232.301 253.152 1.00 53.09 276 PHE C O 1
ATOM 17336 N N . LEU C 1 257 ? 245.222 231.552 254.649 1.00 58.10 277 LEU C N 1
ATOM 17337 C CA . LEU C 1 257 ? 244.600 230.658 253.674 1.00 49.82 277 LEU C CA 1
ATOM 17338 C C . LEU C 1 257 ? 244.005 231.434 252.503 1.00 51.50 277 LEU C C 1
ATOM 17339 O O . LEU C 1 257 ? 243.968 230.918 251.382 1.00 63.20 277 LEU C O 1
ATOM 17355 N N . LEU C 1 258 ? 243.535 232.664 252.732 1.00 42.64 278 LEU C N 1
ATOM 17356 C CA . LEU C 1 258 ? 243.068 233.490 251.621 1.00 47.22 278 LEU C CA 1
ATOM 17357 C C . LEU C 1 258 ? 244.201 233.789 250.647 1.00 47.40 278 LEU C C 1
ATOM 17358 O O . LEU C 1 258 ? 244.034 233.660 249.425 1.00 52.91 278 LEU C O 1
ATOM 17374 N N . VAL C 1 259 ? 245.366 234.175 251.179 1.00 54.12 279 VAL C N 1
ATOM 17375 C CA . VAL C 1 259 ? 246.543 234.425 250.349 1.00 53.92 279 VAL C CA 1
ATOM 17376 C C . VAL C 1 259 ? 246.862 233.194 249.524 1.00 52.92 279 VAL C C 1
ATOM 17377 O O . VAL C 1 259 ? 247.126 233.274 248.318 1.00 59.00 279 VAL C O 1
ATOM 17390 N N . ILE C 1 260 ? 246.835 232.033 250.168 1.00 50.91 280 ILE C N 1
ATOM 17391 C CA . ILE C 1 260 ? 247.262 230.808 249.505 1.00 53.07 280 ILE C CA 1
ATOM 17392 C C . ILE C 1 260 ? 246.262 230.380 248.435 1.00 53.08 280 ILE C C 1
ATOM 17393 O O . ILE C 1 260 ? 246.656 229.986 247.333 1.00 58.56 280 ILE C O 1
ATOM 17409 N N . VAL C 1 261 ? 244.962 230.458 248.724 1.00 58.32 281 VAL C N 1
ATOM 17410 C CA . VAL C 1 261 ? 243.973 230.138 247.698 1.00 57.29 281 VAL C CA 1
ATOM 17411 C C . VAL C 1 261 ? 244.053 231.133 246.546 1.00 60.72 281 VAL C C 1
ATOM 17412 O O . VAL C 1 261 ? 243.708 230.799 245.406 1.00 66.30 281 VAL C O 1
ATOM 17425 N N . GLU C 1 262 ? 244.512 232.360 246.810 1.00 61.31 282 GLU C N 1
ATOM 17426 C CA . GLU C 1 262 ? 244.696 233.316 245.723 1.00 61.62 282 GLU C CA 1
ATOM 17427 C C . GLU C 1 262 ? 245.932 232.994 244.886 1.00 63.09 282 GLU C C 1
ATOM 17428 O O . GLU C 1 262 ? 245.911 233.183 243.665 1.00 62.69 282 GLU C O 1
ATOM 17440 N N . LEU C 1 263 ? 247.007 232.505 245.511 1.00 61.95 283 LEU C N 1
ATOM 17441 C CA . LEU C 1 263 ? 248.320 232.456 244.876 1.00 60.37 283 LEU C CA 1
ATOM 17442 C C . LEU C 1 263 ? 248.699 231.105 244.285 1.00 58.93 283 LEU C C 1
ATOM 17443 O O . LEU C 1 263 ? 249.625 231.055 243.468 1.00 62.77 283 LEU C O 1
ATOM 17459 N N . ILE C 1 264 ? 248.012 230.026 244.650 1.00 61.52 284 ILE C N 1
ATOM 17460 C CA . ILE C 1 264 ? 248.465 228.665 244.360 1.00 60.27 284 ILE C CA 1
ATOM 17461 C C . ILE C 1 264 ? 247.462 228.024 243.403 1.00 64.52 284 ILE C C 1
ATOM 17462 O O . ILE C 1 264 ? 246.253 228.237 243.572 1.00 61.09 284 ILE C O 1
ATOM 17478 N N . PRO C 1 265 ? 247.886 227.252 242.391 1.00 69.64 285 PRO C N 1
ATOM 17479 C CA . PRO C 1 265 ? 246.905 226.737 241.426 1.00 64.78 285 PRO C CA 1
ATOM 17480 C C . PRO C 1 265 ? 245.938 225.748 242.057 1.00 59.39 285 PRO C C 1
ATOM 17481 O O . PRO C 1 265 ? 246.300 224.963 242.937 1.00 58.90 285 PRO C O 1
ATOM 17492 N N . SER C 1 266 ? 244.696 225.793 241.580 1.00 68.06 286 SER C N 1
ATOM 17493 C CA . SER C 1 266 ? 243.620 224.938 242.077 1.00 64.25 286 SER C CA 1
ATOM 17494 C C . SER C 1 266 ? 243.489 223.704 241.185 1.00 62.79 286 SER C C 1
ATOM 17495 O O . SER C 1 266 ? 242.571 223.568 240.376 1.00 73.23 286 SER C O 1
ATOM 17503 N N . THR C 1 267 ? 244.446 222.795 241.353 1.00 64.64 287 THR C N 1
ATOM 17504 C CA . THR C 1 267 ? 244.510 221.548 240.604 1.00 64.52 287 THR C CA 1
ATOM 17505 C C . THR C 1 267 ? 244.367 220.377 241.565 1.00 67.81 287 THR C C 1
ATOM 17506 O O . THR C 1 267 ? 244.894 220.414 242.682 1.00 64.97 287 THR C O 1
ATOM 17517 N N . SER C 1 268 ? 243.651 219.341 241.125 1.00 64.00 288 SER C N 1
ATOM 17518 C CA . SER C 1 268 ? 243.418 218.139 241.918 1.00 61.35 288 SER C CA 1
ATOM 17519 C C . SER C 1 268 ? 244.162 216.921 241.380 1.00 63.88 288 SER C C 1
ATOM 17520 O O . SER C 1 268 ? 243.894 215.800 241.823 1.00 66.70 288 SER C O 1
ATOM 17528 N N . SER C 1 269 ? 245.091 217.108 240.440 1.00 57.13 289 SER C N 1
ATOM 17529 C CA . SER C 1 269 ? 245.859 215.976 239.936 1.00 59.78 289 SER C CA 1
ATOM 17530 C C . SER C 1 269 ? 246.807 215.428 240.995 1.00 59.26 289 SER C C 1
ATOM 17531 O O . SER C 1 269 ? 247.056 214.219 241.036 1.00 58.17 289 SER C O 1
ATOM 17539 N N . ALA C 1 270 ? 247.342 216.295 241.850 1.00 61.86 290 ALA C N 1
ATOM 17540 C CA . ALA C 1 270 ? 248.226 215.875 242.926 1.00 53.17 290 ALA C CA 1
ATOM 17541 C C . ALA C 1 270 ? 248.206 216.943 244.007 1.00 55.22 290 ALA C C 1
ATOM 17542 O O . ALA C 1 270 ? 247.785 218.078 243.772 1.00 57.28 290 ALA C O 1
ATOM 17549 N N . VAL C 1 271 ? 248.660 216.563 245.197 1.00 66.03 291 VAL C N 1
ATOM 17550 C CA . VAL C 1 271 ? 248.801 217.513 246.297 1.00 66.52 291 VAL C CA 1
ATOM 17551 C C . VAL C 1 271 ? 250.142 218.217 246.111 1.00 61.90 291 VAL C C 1
ATOM 17552 O O . VAL C 1 271 ? 251.176 217.535 246.061 1.00 59.04 291 VAL C O 1
ATOM 17565 N N . PRO C 1 272 ? 250.201 219.544 245.997 1.00 60.53 292 PRO C N 1
ATOM 17566 C CA . PRO C 1 272 ? 251.510 220.201 245.951 1.00 58.81 292 PRO C CA 1
ATOM 17567 C C . PRO C 1 272 ? 252.285 220.024 247.246 1.00 64.60 292 PRO C C 1
ATOM 17568 O O . PRO C 1 272 ? 251.715 219.928 248.335 1.00 74.56 292 PRO C O 1
ATOM 17579 N N . LEU C 1 273 ? 253.612 219.973 247.100 1.00 60.08 293 LEU C N 1
ATOM 17580 C CA . LEU C 1 273 ? 254.509 219.894 248.250 1.00 60.20 293 LEU C CA 1
ATOM 17581 C C . LEU C 1 273 ? 254.252 221.041 249.218 1.00 61.01 293 LEU C C 1
ATOM 17582 O O . LEU C 1 273 ? 254.183 220.844 250.440 1.00 68.49 293 LEU C O 1
ATOM 17598 N N . ILE C 1 274 ? 254.097 222.248 248.680 1.00 56.52 294 ILE C N 1
ATOM 17599 C CA . ILE C 1 274 ? 253.755 223.412 249.484 1.00 60.27 294 ILE C CA 1
ATOM 17600 C C . ILE C 1 274 ? 252.395 223.232 250.152 1.00 62.08 294 ILE C C 1
ATOM 17601 O O . ILE C 1 274 ? 252.185 223.678 251.287 1.00 66.02 294 ILE C O 1
ATOM 17617 N N . GLY C 1 275 ? 251.460 222.557 249.479 1.00 59.24 295 GLY C N 1
ATOM 17618 C CA . GLY C 1 275 ? 250.193 222.236 250.112 1.00 61.01 295 GLY C CA 1
ATOM 17619 C C . GLY C 1 275 ? 250.340 221.248 251.251 1.00 60.46 295 GLY C C 1
ATOM 17620 O O . GLY C 1 275 ? 249.631 221.346 252.258 1.00 58.26 295 GLY C O 1
ATOM 17624 N N . LYS C 1 276 ? 251.254 220.283 251.112 1.00 58.16 296 LYS C N 1
ATOM 17625 C CA . LYS C 1 276 ? 251.553 219.393 252.228 1.00 57.32 296 LYS C CA 1
ATOM 17626 C C . LYS C 1 276 ? 252.113 220.171 253.408 1.00 61.94 296 LYS C C 1
ATOM 17627 O O . LYS C 1 276 ? 251.750 219.908 254.560 1.00 69.11 296 LYS C O 1
ATOM 17646 N N . TYR C 1 277 ? 253.005 221.127 253.142 1.00 60.67 297 TYR C N 1
ATOM 17647 C CA . TYR C 1 277 ? 253.522 221.960 254.224 1.00 61.46 297 TYR C CA 1
ATOM 17648 C C . TYR C 1 277 ? 252.402 222.747 254.892 1.00 60.30 297 TYR C C 1
ATOM 17649 O O . TYR C 1 277 ? 252.371 222.874 256.123 1.00 65.73 297 TYR C O 1
ATOM 17667 N N . MET C 1 278 ? 251.473 223.279 254.094 1.00 62.00 298 MET C N 1
ATOM 17668 C CA . MET C 1 278 ? 250.327 223.989 254.656 1.00 62.76 298 MET C CA 1
ATOM 17669 C C . MET C 1 278 ? 249.506 223.093 255.571 1.00 64.49 298 MET C C 1
ATOM 17670 O O . MET C 1 278 ? 249.153 223.488 256.688 1.00 63.76 298 MET C O 1
ATOM 17684 N N . LEU C 1 279 ? 249.145 221.905 255.093 1.00 64.47 299 LEU C N 1
ATOM 17685 C CA . LEU C 1 279 ? 248.314 221.030 255.909 1.00 59.04 299 LEU C CA 1
ATOM 17686 C C . LEU C 1 279 ? 249.050 220.602 257.170 1.00 58.88 299 LEU C C 1
ATOM 17687 O O . LEU C 1 279 ? 248.444 220.494 258.245 1.00 66.95 299 LEU C O 1
ATOM 17703 N N . PHE C 1 280 ? 250.360 220.368 257.061 1.00 57.63 300 PHE C N 1
ATOM 17704 C CA . PHE C 1 280 ? 251.144 220.025 258.240 1.00 57.49 300 PHE C CA 1
ATOM 17705 C C . PHE C 1 280 ? 251.110 221.152 259.261 1.00 62.11 300 PHE C C 1
ATOM 17706 O O . PHE C 1 280 ? 250.911 220.905 260.453 1.00 69.30 300 PHE C O 1
ATOM 17723 N N . THR C 1 281 ? 251.278 222.399 258.811 1.00 61.64 301 THR C N 1
ATOM 17724 C CA . THR C 1 281 ? 251.272 223.525 259.743 1.00 60.59 301 THR C CA 1
ATOM 17725 C C . THR C 1 281 ? 249.896 223.702 260.379 1.00 56.55 301 THR C C 1
ATOM 17726 O O . THR C 1 281 ? 249.787 224.004 261.576 1.00 57.85 301 THR C O 1
ATOM 17737 N N . MET C 1 282 ? 248.834 223.525 259.589 1.00 60.31 302 MET C N 1
ATOM 17738 C CA . MET C 1 282 ? 247.476 223.637 260.118 1.00 54.55 302 MET C CA 1
ATOM 17739 C C . MET C 1 282 ? 247.229 222.599 261.209 1.00 56.04 302 MET C C 1
ATOM 17740 O O . MET C 1 282 ? 246.763 222.936 262.310 1.00 58.72 302 MET C O 1
ATOM 17754 N N . VAL C 1 283 ? 247.558 221.335 260.927 1.00 56.34 303 VAL C N 1
ATOM 17755 C CA . VAL C 1 283 ? 247.412 220.282 261.926 1.00 53.27 303 VAL C CA 1
ATOM 17756 C C . VAL C 1 283 ? 248.292 220.564 263.133 1.00 51.48 303 VAL C C 1
ATOM 17757 O O . VAL C 1 283 ? 247.916 220.256 264.269 1.00 60.85 303 VAL C O 1
ATOM 17770 N N . PHE C 1 284 ? 249.469 221.147 262.912 1.00 56.17 304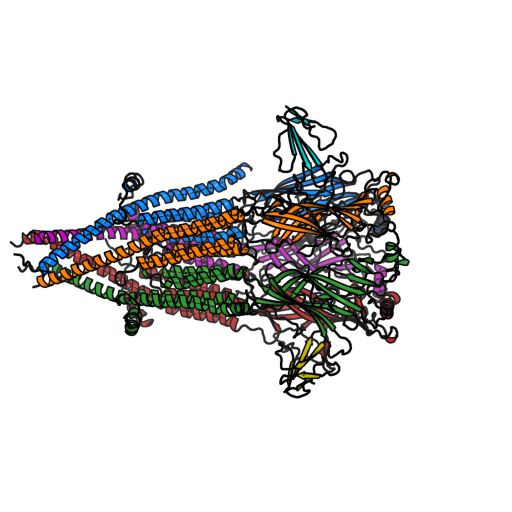 PHE C N 1
ATOM 17771 C CA . PHE C 1 284 ? 250.380 221.456 264.006 1.00 54.67 304 PHE C CA 1
ATOM 17772 C C . PHE C 1 284 ? 249.751 222.459 264.965 1.00 56.54 304 PHE C C 1
ATOM 17773 O O . PHE C 1 284 ? 249.772 222.272 266.188 1.00 58.77 304 PHE C O 1
ATOM 17790 N N . VAL C 1 285 ? 249.159 223.521 264.418 1.00 56.04 305 VAL C N 1
ATOM 17791 C CA . VAL C 1 285 ? 248.510 224.528 265.254 1.00 54.02 305 VAL C CA 1
ATOM 17792 C C . VAL C 1 285 ? 247.314 223.932 265.990 1.00 52.93 305 VAL C C 1
ATOM 17793 O O . VAL C 1 285 ? 247.085 224.229 267.171 1.00 57.33 305 VAL C O 1
ATOM 17806 N N . ILE C 1 286 ? 246.521 223.103 265.307 1.00 53.91 306 ILE C N 1
ATOM 17807 C CA . ILE C 1 286 ? 245.348 222.524 265.961 1.00 52.12 306 ILE C CA 1
ATOM 17808 C C . ILE C 1 286 ? 245.770 221.598 267.101 1.00 50.89 306 ILE C C 1
ATOM 17809 O O . ILE C 1 286 ? 245.155 221.594 268.179 1.00 58.10 306 ILE C O 1
ATOM 17825 N N . ALA C 1 287 ? 246.817 220.800 266.884 1.00 49.57 307 ALA C N 1
ATOM 17826 C CA . ALA C 1 287 ? 247.335 219.954 267.952 1.00 49.15 307 ALA C CA 1
ATOM 17827 C C . ALA C 1 287 ? 247.851 220.794 269.110 1.00 54.48 307 ALA C C 1
ATOM 17828 O O . ALA C 1 287 ? 247.664 220.434 270.278 1.00 64.15 307 ALA C O 1
ATOM 17835 N N . SER C 1 288 ? 248.514 221.914 268.804 1.00 55.33 308 SER C N 1
ATOM 17836 C CA . SER C 1 288 ? 248.959 222.823 269.855 1.00 52.76 308 SER C CA 1
ATOM 17837 C C . SER C 1 288 ? 247.783 223.311 270.689 1.00 54.23 308 SER C C 1
ATOM 17838 O O . SER C 1 288 ? 247.867 223.366 271.919 1.00 53.61 308 SER C O 1
ATOM 17846 N N . ILE C 1 289 ? 246.677 223.661 270.035 1.00 54.22 309 ILE C N 1
ATOM 17847 C CA . ILE C 1 289 ? 245.510 224.153 270.765 1.00 46.83 309 ILE C CA 1
ATOM 17848 C C . ILE C 1 289 ? 244.929 223.059 271.656 1.00 43.52 309 ILE C C 1
ATOM 17849 O O . ILE C 1 289 ? 244.588 223.305 272.821 1.00 50.34 309 ILE C O 1
ATOM 17865 N N . ILE C 1 290 ? 244.811 221.837 271.128 1.00 53.15 310 ILE C N 1
ATOM 17866 C CA . ILE C 1 290 ? 244.263 220.731 271.919 1.00 42.05 310 ILE C CA 1
ATOM 17867 C C . ILE C 1 290 ? 245.139 220.468 273.140 1.00 44.88 310 ILE C C 1
ATOM 17868 O O . ILE C 1 290 ? 244.652 220.333 274.274 1.00 52.52 310 ILE C O 1
ATOM 17884 N N . ILE C 1 291 ? 246.451 220.401 272.924 1.00 46.30 311 ILE C N 1
ATOM 17885 C CA . ILE C 1 291 ? 247.366 220.085 274.013 1.00 49.16 311 ILE C CA 1
ATOM 17886 C C . ILE C 1 291 ? 247.391 221.220 275.030 1.00 54.74 311 ILE C C 1
ATOM 17887 O O . ILE C 1 291 ? 247.537 220.988 276.235 1.00 60.30 311 ILE C O 1
ATOM 17903 N N . THR C 1 292 ? 247.256 222.464 274.567 1.00 56.60 312 THR C N 1
ATOM 17904 C CA . THR C 1 292 ? 247.187 223.587 275.489 1.00 51.00 312 THR C CA 1
ATOM 17905 C C . THR C 1 292 ? 245.929 223.529 276.340 1.00 47.83 312 THR C C 1
ATOM 17906 O O . THR C 1 292 ? 245.975 223.862 277.527 1.00 52.12 312 THR C O 1
ATOM 17917 N N . VAL C 1 293 ? 244.799 223.126 275.756 1.00 52.04 313 VAL C N 1
ATOM 17918 C CA . VAL C 1 293 ? 243.594 222.932 276.558 1.00 45.20 313 VAL C CA 1
ATOM 17919 C C . VAL C 1 293 ? 243.833 221.867 277.620 1.00 52.24 313 VAL C C 1
ATOM 17920 O O . VAL C 1 293 ? 243.398 222.009 278.769 1.00 59.02 313 VAL C O 1
ATOM 17933 N N . ILE C 1 294 ? 244.531 220.787 277.257 1.00 55.96 314 ILE C N 1
ATOM 17934 C CA . ILE C 1 294 ? 244.836 219.750 278.245 1.00 50.04 314 ILE C CA 1
ATOM 17935 C C . ILE C 1 294 ? 245.700 220.312 279.373 1.00 50.73 314 ILE C C 1
ATOM 17936 O O . ILE C 1 294 ? 245.445 220.056 280.557 1.00 63.30 314 ILE C O 1
ATOM 17952 N N . VAL C 1 295 ? 246.731 221.084 279.025 1.00 59.43 315 VAL C N 1
ATOM 17953 C CA . VAL C 1 295 ? 247.621 221.648 280.039 1.00 58.49 315 VAL C CA 1
ATOM 17954 C C . VAL C 1 295 ? 246.854 222.591 280.959 1.00 58.65 315 VAL C C 1
ATOM 17955 O O . VAL C 1 295 ? 247.009 222.550 282.187 1.00 62.85 315 VAL C O 1
ATOM 17968 N N . ILE C 1 296 ? 246.019 223.453 280.381 1.00 61.61 316 ILE C N 1
ATOM 17969 C CA . ILE C 1 296 ? 245.272 224.423 281.175 1.00 54.60 316 ILE C CA 1
ATOM 17970 C C . ILE C 1 296 ? 244.280 223.707 282.085 1.00 55.81 316 ILE C C 1
ATOM 17971 O O . ILE C 1 296 ? 244.047 224.129 283.224 1.00 60.33 316 ILE C O 1
ATOM 17987 N N . ASN C 1 297 ? 243.666 222.628 281.598 1.00 59.82 317 ASN C N 1
ATOM 17988 C CA . ASN C 1 297 ? 242.787 221.835 282.450 1.00 58.27 317 ASN C CA 1
ATOM 17989 C C . ASN C 1 297 ? 243.568 221.214 283.598 1.00 59.74 317 ASN C C 1
ATOM 17990 O O . ASN C 1 297 ? 243.074 221.145 284.730 1.00 68.12 317 ASN C O 1
ATOM 18001 N N . THR C 1 298 ? 244.791 220.757 283.325 1.00 67.02 318 THR C N 1
ATOM 18002 C CA . THR C 1 298 ? 245.615 220.179 284.381 1.00 69.26 318 THR C CA 1
ATOM 18003 C C . THR C 1 298 ? 245.981 221.225 285.428 1.00 68.38 318 THR C C 1
ATOM 18004 O O . THR C 1 298 ? 246.082 220.912 286.619 1.00 74.25 318 THR C O 1
ATOM 18015 N N . HIS C 1 299 ? 246.177 222.473 285.000 1.00 72.44 319 HIS C N 1
ATOM 18016 C CA . HIS C 1 299 ? 246.752 223.484 285.883 1.00 73.60 319 HIS C CA 1
ATOM 18017 C C . HIS C 1 299 ? 245.749 223.956 286.939 1.00 75.64 319 HIS C C 1
ATOM 18018 O O . HIS C 1 299 ? 246.154 224.379 288.027 1.00 75.29 319 HIS C O 1
ATOM 18032 N N . HIS C 1 300 ? 244.443 223.894 286.645 1.00 82.62 320 HIS C N 1
ATOM 18033 C CA . HIS C 1 300 ? 243.377 224.198 287.610 1.00 81.23 320 HIS C CA 1
ATOM 18034 C C . HIS C 1 300 ? 242.714 222.964 288.220 1.00 83.27 320 HIS C C 1
ATOM 18035 O O . HIS C 1 300 ? 241.571 223.047 288.682 1.00 87.35 320 HIS C O 1
ATOM 18049 N N . ARG C 1 301 ? 243.402 221.828 288.256 1.00 87.73 321 ARG C N 1
ATOM 18050 C CA . ARG C 1 301 ? 242.930 220.709 289.060 1.00 87.41 321 ARG C CA 1
ATOM 18051 C C . ARG C 1 301 ? 243.210 220.981 290.534 1.00 91.54 321 ARG C C 1
ATOM 18052 O O . ARG C 1 301 ? 244.318 221.376 290.908 1.00 92.72 321 ARG C O 1
ATOM 18073 N N . SER C 1 302 ? 242.203 220.754 291.366 1.00 106.90 322 SER C N 1
ATOM 18074 C CA . SER C 1 302 ? 242.214 221.106 292.777 1.00 105.86 322 SER C CA 1
ATOM 18075 C C . SER C 1 302 ? 241.871 219.885 293.616 1.00 106.34 322 SER C C 1
ATOM 18076 O O . SER C 1 302 ? 241.251 218.939 293.119 1.00 107.44 322 SER C O 1
ATOM 18084 N N . PRO C 1 303 ? 242.264 219.866 294.897 1.00 111.02 323 PRO C N 1
ATOM 18085 C CA . PRO C 1 303 ? 241.869 218.737 295.755 1.00 110.49 323 PRO C CA 1
ATOM 18086 C C . PRO C 1 303 ? 240.369 218.615 295.941 1.00 109.07 323 PRO C C 1
ATOM 18087 O O . PRO C 1 303 ? 239.875 217.502 296.156 1.00 108.67 323 PRO C O 1
ATOM 18098 N N . SER C 1 304 ? 239.630 219.724 295.866 1.00 107.56 324 SER C N 1
ATOM 18099 C CA . SER C 1 304 ? 238.185 219.665 296.050 1.00 108.36 324 SER C CA 1
ATOM 18100 C C . SER C 1 304 ? 237.499 218.925 294.909 1.00 108.29 324 SER C C 1
ATOM 18101 O O . SER C 1 304 ? 236.410 218.374 295.102 1.00 107.89 324 SER C O 1
ATOM 18109 N N . THR C 1 305 ? 238.117 218.896 293.724 1.00 107.52 325 THR C N 1
ATOM 18110 C CA . THR C 1 305 ? 237.515 218.307 292.536 1.00 106.79 325 THR C CA 1
ATOM 18111 C C . THR C 1 305 ? 238.217 217.059 292.030 1.00 106.44 325 THR C C 1
ATOM 18112 O O . THR C 1 305 ? 237.557 216.219 291.409 1.00 105.82 325 THR C O 1
ATOM 18123 N N . HIS C 1 306 ? 239.517 216.905 292.278 1.00 105.53 326 HIS C N 1
ATOM 18124 C CA . HIS C 1 306 ? 240.292 215.818 291.701 1.00 105.35 326 HIS C CA 1
ATOM 18125 C C . HIS C 1 306 ? 241.266 215.284 292.740 1.00 105.72 326 HIS C C 1
ATOM 18126 O O . HIS C 1 306 ? 241.692 216.008 293.644 1.00 104.28 326 HIS C O 1
ATOM 18140 N N . VAL C 1 307 ? 241.618 214.008 292.592 1.00 108.70 327 VAL C N 1
ATOM 18141 C CA . VAL C 1 307 ? 242.589 213.332 293.444 1.00 108.91 327 VAL C CA 1
ATOM 18142 C C . VAL C 1 307 ? 243.774 212.949 292.570 1.00 108.48 327 VAL C C 1
ATOM 18143 O O . VAL C 1 307 ? 243.595 212.332 291.513 1.00 107.93 327 VAL C O 1
ATOM 18156 N N . MET C 1 308 ? 244.974 213.313 293.006 1.00 105.44 328 MET C N 1
ATOM 18157 C CA . MET C 1 308 ? 246.158 213.147 292.170 1.00 105.96 328 MET C CA 1
ATOM 18158 C C . MET C 1 308 ? 246.417 211.653 291.983 1.00 107.27 328 MET C C 1
ATOM 18159 O O . MET C 1 308 ? 246.607 210.946 292.982 1.00 106.45 328 MET C O 1
ATOM 18173 N N . PRO C 1 309 ? 246.437 211.123 290.756 1.00 111.60 329 PRO C N 1
ATOM 18174 C CA . PRO C 1 309 ? 246.785 209.709 290.587 1.00 111.95 329 PRO C CA 1
ATOM 18175 C C . PRO C 1 309 ? 248.240 209.448 290.942 1.00 113.38 329 PRO C C 1
ATOM 18176 O O . PRO C 1 309 ? 249.102 210.326 290.864 1.00 111.79 329 PRO C O 1
ATOM 18187 N N . GLU C 1 310 ? 248.504 208.204 291.344 1.00 120.54 330 GLU C N 1
ATOM 18188 C CA . GLU C 1 310 ? 249.857 207.830 291.738 1.00 119.35 330 GLU C CA 1
ATOM 18189 C C . GLU C 1 310 ? 250.805 207.800 290.548 1.00 118.88 330 GLU C C 1
ATOM 18190 O O . GLU C 1 310 ? 251.994 208.094 290.704 1.00 118.50 330 GLU C O 1
ATOM 18202 N N . TRP C 1 311 ? 250.311 207.448 289.358 1.00 114.53 331 TRP C N 1
ATOM 18203 C CA . TRP C 1 311 ? 251.190 207.398 288.194 1.00 113.74 331 TRP C CA 1
ATOM 18204 C C . TRP C 1 311 ? 251.610 208.796 287.753 1.00 115.70 331 TRP C C 1
ATOM 18205 O O . TRP C 1 311 ? 252.747 208.986 287.302 1.00 113.10 331 TRP C O 1
ATOM 18226 N N . VAL C 1 312 ? 250.725 209.786 287.893 1.00 112.78 332 VAL C N 1
ATOM 18227 C CA . VAL C 1 312 ? 251.097 211.160 287.578 1.00 110.66 332 VAL C CA 1
ATOM 18228 C C . VAL C 1 312 ? 252.199 211.631 288.516 1.00 110.11 332 VAL C C 1
ATOM 18229 O O . VAL C 1 312 ? 253.175 212.259 288.087 1.00 110.17 332 VAL C O 1
ATOM 18242 N N . ARG C 1 313 ? 252.068 211.322 289.808 1.00 111.17 333 ARG C N 1
ATOM 18243 C CA . ARG C 1 313 ? 253.110 211.670 290.764 1.00 112.54 333 ARG C CA 1
ATOM 18244 C C . ARG C 1 313 ? 254.405 210.921 290.475 1.00 113.49 333 ARG C C 1
ATOM 18245 O O . ARG C 1 313 ? 255.494 211.478 290.637 1.00 112.34 333 ARG C O 1
ATOM 18266 N N . LYS C 1 314 ? 254.307 209.664 290.038 1.00 116.22 334 LYS C N 1
ATOM 18267 C CA . LYS C 1 314 ? 255.504 208.879 289.761 1.00 116.62 334 LYS C CA 1
ATOM 18268 C C . LYS C 1 314 ? 256.253 209.408 288.546 1.00 115.63 334 LYS C C 1
ATOM 18269 O O . LYS C 1 314 ? 257.489 209.414 288.539 1.00 114.61 334 LYS C O 1
ATOM 18288 N N . VAL C 1 315 ? 255.532 209.859 287.520 1.00 113.76 335 VAL C N 1
ATOM 18289 C CA . VAL C 1 315 ? 256.161 210.279 286.272 1.00 114.89 335 VAL C CA 1
ATOM 18290 C C . VAL C 1 315 ? 256.561 211.748 286.339 1.00 113.77 335 VAL C C 1
ATOM 18291 O O . VAL C 1 315 ? 257.748 212.081 286.262 1.00 113.08 335 VAL C O 1
ATOM 18304 N N . PHE C 1 316 ? 255.579 212.635 286.497 1.00 105.99 336 PHE C N 1
ATOM 18305 C CA . PHE C 1 316 ? 255.801 214.053 286.241 1.00 105.52 336 PHE C CA 1
ATOM 18306 C C . PHE C 1 316 ? 256.492 214.792 287.381 1.00 103.93 336 PHE C C 1
ATOM 18307 O O . PHE C 1 316 ? 256.907 215.937 287.176 1.00 104.04 336 PHE C O 1
ATOM 18324 N N . ILE C 1 317 ? 256.633 214.186 288.556 1.00 111.05 337 ILE C N 1
ATOM 18325 C CA . ILE C 1 317 ? 257.304 214.820 289.693 1.00 113.34 337 ILE C CA 1
ATOM 18326 C C . ILE C 1 317 ? 258.751 214.359 289.812 1.00 114.53 337 ILE C C 1
ATOM 18327 O O . ILE C 1 317 ? 259.662 215.180 289.922 1.00 114.58 337 ILE C O 1
ATOM 18343 N N . ASP C 1 318 ? 258.977 213.045 289.790 1.00 117.35 338 ASP C N 1
ATOM 18344 C CA . ASP C 1 318 ? 260.280 212.453 290.082 1.00 115.67 338 ASP C CA 1
ATOM 18345 C C . ASP C 1 318 ? 261.011 211.940 288.849 1.00 114.32 338 ASP C C 1
ATOM 18346 O O . ASP C 1 318 ? 262.231 212.100 288.752 1.00 112.32 338 ASP C O 1
ATOM 18355 N N . THR C 1 319 ? 260.302 211.318 287.905 1.00 115.33 339 THR C N 1
ATOM 18356 C CA . THR C 1 319 ? 260.987 210.627 286.817 1.00 116.29 339 THR C CA 1
ATOM 18357 C C . THR C 1 319 ? 261.611 211.606 285.828 1.00 116.58 339 THR C C 1
ATOM 18358 O O . THR C 1 319 ? 262.738 211.390 285.368 1.00 114.82 339 THR C O 1
ATOM 18369 N N . ILE C 1 320 ? 260.897 212.705 285.550 1.00 111.87 340 ILE C N 1
ATOM 18370 C CA . ILE C 1 320 ? 261.347 213.745 284.578 1.00 111.22 340 ILE C CA 1
ATOM 18371 C C . ILE C 1 320 ? 261.982 214.932 285.308 1.00 111.66 340 ILE C C 1
ATOM 18372 O O . ILE C 1 320 ? 263.134 215.239 284.988 1.00 108.22 340 ILE C O 1
ATOM 18388 N N . PRO C 1 321 ? 261.308 215.644 286.239 1.00 117.29 341 PRO C N 1
ATOM 18389 C CA . PRO C 1 321 ? 261.884 216.857 286.841 1.00 116.24 341 PRO C CA 1
ATOM 18390 C C . PRO C 1 321 ? 263.236 216.648 287.530 1.00 113.67 341 PRO C C 1
ATOM 18391 O O . PRO C 1 321 ? 263.965 217.614 287.637 1.00 112.46 341 PRO C O 1
ATOM 18402 N N . ASN C 1 322 ? 263.537 215.433 287.993 1.00 100.50 342 ASN C N 1
ATOM 18403 C CA . ASN C 1 322 ? 264.869 215.138 288.581 1.00 101.01 342 ASN C CA 1
ATOM 18404 C C . ASN C 1 322 ? 265.902 215.516 287.518 1.00 99.83 342 ASN C C 1
ATOM 18405 O O . ASN C 1 322 ? 266.982 216.002 287.902 1.00 99.63 342 ASN C O 1
ATOM 18416 N N . ILE C 1 323 ? 265.573 215.325 286.238 1.00 30.00 343 ILE C N 1
ATOM 18417 C CA . ILE C 1 323 ? 266.461 215.697 285.097 1.00 30.00 343 ILE C CA 1
ATOM 18418 C C . ILE C 1 323 ? 266.549 217.225 285.043 1.00 30.00 343 ILE C C 1
ATOM 18419 O O . ILE C 1 323 ? 267.667 217.732 284.828 1.00 30.00 343 ILE C O 1
ATOM 18435 N N . MET C 1 324 ? 265.431 217.930 285.241 1.00 30.00 344 MET C N 1
ATOM 18436 C CA . MET C 1 324 ? 265.369 219.418 285.191 1.00 30.00 344 MET C CA 1
ATOM 18437 C C . MET C 1 324 ? 265.939 220.008 286.487 1.00 30.00 344 MET C C 1
ATOM 18438 O O . MET C 1 324 ? 266.437 219.214 287.310 1.00 30.00 344 MET C O 1
ATOM 18452 N N . PHE C 1 325 ? 265.881 221.333 286.670 1.00 30.00 345 PHE C N 1
ATOM 18453 C CA . PHE C 1 325 ? 266.418 222.028 287.873 1.00 30.00 345 PHE C CA 1
ATOM 18454 C C . PHE C 1 325 ? 265.336 222.927 288.480 1.00 30.00 345 PHE C C 1
ATOM 18455 O O . PHE C 1 325 ? 265.317 224.125 288.137 1.00 30.00 345 PHE C O 1
ATOM 18472 N N . PHE C 1 326 ? 264.479 222.397 289.364 1.00 30.00 346 PHE C N 1
ATOM 18473 C CA . PHE C 1 326 ? 263.407 223.171 290.051 1.00 30.00 346 PHE C CA 1
ATOM 18474 C C . PHE C 1 326 ? 263.143 222.538 291.423 1.00 30.00 346 PHE C C 1
ATOM 18475 O O . PHE C 1 326 ? 264.114 222.008 291.993 1.00 30.00 346 PHE C O 1
ATOM 18492 N N . SER C 1 327 ? 261.908 222.590 291.940 1.00 30.00 347 SER C N 1
ATOM 18493 C CA . SER C 1 327 ? 261.520 221.976 293.240 1.00 30.00 347 SER C CA 1
ATOM 18494 C C . SER C 1 327 ? 260.311 221.062 293.036 1.00 30.00 347 SER C C 1
ATOM 18495 O O . SER C 1 327 ? 259.289 221.570 292.552 1.00 30.00 347 SER C O 1
ATOM 18503 N N . THR C 1 328 ? 260.391 219.792 293.440 1.00 30.00 348 THR C N 1
ATOM 18504 C CA . THR C 1 328 ? 259.307 218.792 293.232 1.00 30.00 348 THR C CA 1
ATOM 18505 C C . THR C 1 328 ? 257.947 219.392 293.599 1.00 30.00 348 THR C C 1
ATOM 18506 O O . THR C 1 328 ? 256.964 219.014 292.941 1.00 30.00 348 THR C O 1
ATOM 18517 N N . MET C 1 329 ? 257.882 220.259 294.611 1.00 30.00 349 MET C N 1
ATOM 18518 C CA . MET C 1 329 ? 256.625 220.938 295.026 1.00 30.00 349 MET C CA 1
ATOM 18519 C C . MET C 1 329 ? 255.426 220.214 294.404 1.00 30.00 349 MET C C 1
ATOM 18520 O O . MET C 1 329 ? 254.730 220.850 293.590 1.00 30.00 349 MET C O 1
ATOM 18534 N N . PRO C 1 365 ? 243.896 233.773 336.325 1.00 153.24 385 PRO C N 1
ATOM 18535 C CA . PRO C 1 365 ? 242.912 232.942 337.020 1.00 153.46 385 PRO C CA 1
ATOM 18536 C C . PRO C 1 365 ? 241.813 232.444 336.082 1.00 153.62 385 PRO C C 1
ATOM 18537 O O . PRO C 1 365 ? 241.902 232.659 334.873 1.00 152.33 385 PRO C O 1
ATOM 18548 N N . LEU C 1 366 ? 240.798 231.783 336.631 1.00 154.02 386 LEU C N 1
ATOM 18549 C CA . LEU C 1 366 ? 239.712 231.222 335.829 1.00 153.65 386 LEU C CA 1
ATOM 18550 C C . LEU C 1 366 ? 238.798 232.352 335.370 1.00 153.21 386 LEU C C 1
ATOM 18551 O O . LEU C 1 366 ? 238.011 232.888 336.153 1.00 151.74 386 LEU C O 1
ATOM 18567 N N . ILE C 1 367 ? 238.900 232.709 334.088 1.00 149.98 387 ILE C N 1
ATOM 18568 C CA . ILE C 1 367 ? 238.101 233.773 333.487 1.00 149.55 387 ILE C CA 1
ATOM 18569 C C . ILE C 1 367 ? 237.222 233.135 332.412 1.00 149.28 387 ILE C C 1
ATOM 18570 O O . ILE C 1 367 ? 236.968 233.727 331.357 1.00 149.78 387 ILE C O 1
ATOM 18586 N N . LYS C 1 368 ? 236.775 231.903 332.656 1.00 145.66 388 LYS C N 1
ATOM 18587 C CA . LYS C 1 368 ? 235.841 231.259 331.742 1.00 145.50 388 LYS C CA 1
ATOM 18588 C C . LYS C 1 368 ? 234.553 232.068 331.668 1.00 144.65 388 LYS C C 1
ATOM 18589 O O . LYS C 1 368 ? 233.909 232.326 332.689 1.00 143.91 388 LYS C O 1
ATOM 18608 N N . HIS C 1 369 ? 234.186 232.467 330.453 1.00 143.82 389 HIS C N 1
ATOM 18609 C CA . HIS C 1 369 ? 233.081 233.387 330.227 1.00 143.75 389 HIS C CA 1
ATOM 18610 C C . HIS C 1 369 ? 232.568 233.126 328.816 1.00 144.37 389 HIS C C 1
ATOM 18611 O O . HIS C 1 369 ? 233.346 232.667 327.971 1.00 144.13 389 HIS C O 1
ATOM 18625 N N . PRO C 1 370 ? 231.281 233.370 328.527 1.00 144.05 390 PRO C N 1
ATOM 18626 C CA . PRO C 1 370 ? 230.782 233.069 327.170 1.00 143.75 390 PRO C CA 1
ATOM 18627 C C . PRO C 1 370 ? 231.512 233.801 326.053 1.00 143.07 390 PRO C C 1
ATOM 18628 O O . PRO C 1 370 ? 231.584 233.272 324.937 1.00 142.10 390 PRO C O 1
ATOM 18639 N N . GLU C 1 371 ? 232.056 234.990 326.312 1.00 141.99 391 GLU C N 1
ATOM 18640 C CA . GLU C 1 371 ? 232.807 235.736 325.309 1.00 141.90 391 GLU C CA 1
ATOM 18641 C C . GLU C 1 371 ? 234.279 235.339 325.280 1.00 141.86 391 GLU C C 1
ATOM 18642 O O . GLU C 1 371 ? 234.860 235.189 324.199 1.00 142.41 391 GLU C O 1
ATOM 18654 N N . VAL C 1 372 ? 234.895 235.157 326.449 1.00 137.51 392 VAL C N 1
ATOM 18655 C CA . VAL C 1 372 ? 236.305 234.779 326.487 1.00 136.65 392 VAL C CA 1
ATOM 18656 C C . VAL C 1 372 ? 236.500 233.384 325.905 1.00 136.56 392 VAL C C 1
ATOM 18657 O O . VAL C 1 372 ? 237.405 233.162 325.093 1.00 136.53 392 VAL C O 1
ATOM 18670 N N . LYS C 1 373 ? 235.657 232.428 326.304 1.00 136.36 393 LYS C N 1
ATOM 18671 C CA . LYS C 1 373 ? 235.752 231.081 325.748 1.00 136.52 393 LYS C CA 1
ATOM 18672 C C . LYS C 1 373 ? 235.512 231.098 324.245 1.00 136.42 393 LYS C C 1
ATOM 18673 O O . LYS C 1 373 ? 236.153 230.351 323.493 1.00 135.40 393 LYS C O 1
ATOM 18692 N N . SER C 1 374 ? 234.591 231.951 323.791 1.00 135.07 394 SER C N 1
ATOM 18693 C CA . SER C 1 374 ? 234.364 232.103 322.360 1.00 134.95 394 SER C CA 1
ATOM 18694 C C . SER C 1 374 ? 235.618 232.607 321.661 1.00 134.84 394 SER C C 1
ATOM 18695 O O . SER C 1 374 ? 235.962 232.131 320.577 1.00 135.29 394 SER C O 1
ATOM 18703 N N . ALA C 1 375 ? 236.319 233.565 322.271 1.00 130.66 395 ALA C N 1
ATOM 18704 C CA . ALA C 1 375 ? 237.555 234.070 321.676 1.00 128.75 395 ALA C CA 1
ATOM 18705 C C . ALA C 1 375 ? 238.629 232.986 321.611 1.00 130.01 395 ALA C C 1
ATOM 18706 O O . ALA C 1 375 ? 239.347 232.875 320.608 1.00 129.88 395 ALA C O 1
ATOM 18713 N N . ILE C 1 376 ? 238.758 232.185 322.674 1.00 132.03 396 ILE C N 1
ATOM 18714 C CA . ILE C 1 376 ? 239.745 231.102 322.682 1.00 131.23 396 ILE C CA 1
ATOM 18715 C C . ILE C 1 376 ? 239.451 230.117 321.553 1.00 130.44 396 ILE C C 1
ATOM 18716 O O . ILE C 1 376 ? 240.323 229.789 320.727 1.00 130.30 396 ILE C O 1
ATOM 18732 N N . GLU C 1 377 ? 238.201 229.646 321.496 1.00 130.32 397 GLU C N 1
ATOM 18733 C CA . GLU C 1 377 ? 237.812 228.686 320.472 1.00 130.38 397 GLU C CA 1
ATOM 18734 C C . GLU C 1 377 ? 237.931 229.290 319.082 1.00 130.42 397 GLU C C 1
ATOM 18735 O O . GLU C 1 377 ? 238.253 228.583 318.124 1.00 130.58 397 GLU C O 1
ATOM 18747 N N . GLY C 1 378 ? 237.709 230.598 318.958 1.00 127.79 398 GLY C N 1
ATOM 18748 C CA . GLY C 1 378 ? 237.822 231.240 317.663 1.00 125.91 398 GLY C CA 1
ATOM 18749 C C . GLY C 1 378 ? 239.253 231.346 317.181 1.00 126.74 398 GLY C C 1
ATOM 18750 O O . GLY C 1 378 ? 239.527 231.178 315.991 1.00 129.31 398 GLY C O 1
ATOM 18754 N N . ILE C 1 379 ? 240.185 231.641 318.088 1.00 123.38 399 ILE C N 1
ATOM 18755 C CA . ILE C 1 379 ? 241.594 231.659 317.704 1.00 122.99 399 ILE C CA 1
ATOM 18756 C C . ILE C 1 379 ? 242.024 230.271 317.247 1.00 124.48 399 ILE C C 1
ATOM 18757 O O . ILE C 1 379 ? 242.702 230.116 316.217 1.00 124.53 399 ILE C O 1
ATOM 18773 N N . LYS C 1 380 ? 241.614 229.236 317.990 1.00 125.94 400 LYS C N 1
ATOM 18774 C CA . LYS C 1 380 ? 241.929 227.872 317.568 1.00 124.51 400 LYS C CA 1
ATOM 18775 C C . LYS C 1 380 ? 241.310 227.555 316.208 1.00 124.43 400 LYS C C 1
ATOM 18776 O O . LYS C 1 380 ? 241.951 226.928 315.351 1.00 124.54 400 LYS C O 1
ATOM 18795 N N . TYR C 1 381 ? 240.066 227.990 315.990 1.00 123.04 401 TYR C N 1
ATOM 18796 C CA . TYR C 1 381 ? 239.390 227.733 314.723 1.00 122.87 401 TYR C CA 1
ATOM 18797 C C . TYR C 1 381 ? 240.099 228.424 313.566 1.00 124.62 401 TYR C C 1
ATOM 18798 O O . TYR C 1 381 ? 240.235 227.844 312.484 1.00 126.36 401 TYR C O 1
ATOM 18816 N N . ILE C 1 382 ? 240.540 229.668 313.768 1.00 122.33 402 ILE C N 1
ATOM 18817 C CA . ILE C 1 382 ? 241.258 230.388 312.718 1.00 121.66 402 ILE C CA 1
ATOM 18818 C C . ILE C 1 382 ? 242.548 229.660 312.371 1.00 121.76 402 ILE C C 1
ATOM 18819 O O . ILE C 1 382 ? 242.900 229.512 311.190 1.00 120.35 402 ILE C O 1
ATOM 18835 N N . ALA C 1 383 ? 243.283 229.212 313.395 1.00 123.36 403 ALA C N 1
ATOM 18836 C CA . ALA C 1 383 ? 244.529 228.494 313.143 1.00 122.99 403 ALA C CA 1
ATOM 18837 C C . ALA C 1 383 ? 244.279 227.220 312.342 1.00 122.11 403 ALA C C 1
ATOM 18838 O O . ALA C 1 383 ? 244.987 226.940 311.364 1.00 122.11 403 ALA C O 1
ATOM 18845 N N . GLU C 1 384 ? 243.257 226.450 312.727 1.00 120.79 404 GLU C N 1
ATOM 18846 C CA . GLU C 1 384 ? 242.932 225.233 311.986 1.00 121.62 404 GLU C CA 1
ATOM 18847 C C . GLU C 1 384 ? 242.509 225.557 310.556 1.00 122.09 404 GLU C C 1
ATOM 18848 O O . GLU C 1 384 ? 242.854 224.828 309.614 1.00 121.79 404 GLU C O 1
ATOM 18860 N N . THR C 1 385 ? 241.763 226.650 310.382 1.00 122.30 405 THR C N 1
ATOM 18861 C CA . THR C 1 385 ? 241.307 227.054 309.058 1.00 122.97 405 THR C CA 1
ATOM 18862 C C . THR C 1 385 ? 242.484 227.329 308.133 1.00 123.12 405 THR C C 1
ATOM 18863 O O . THR C 1 385 ? 242.529 226.829 307.002 1.00 122.36 405 THR C O 1
ATOM 18874 N N . MET C 1 386 ? 243.455 228.121 308.595 1.00 120.86 406 MET C N 1
ATOM 18875 C CA . MET C 1 386 ? 244.572 228.418 307.702 1.00 120.50 406 MET C CA 1
ATOM 18876 C C . MET C 1 386 ? 245.511 227.228 307.549 1.00 121.57 406 MET C C 1
ATOM 18877 O O . MET C 1 386 ? 246.185 227.125 306.519 1.00 121.85 406 MET C O 1
ATOM 18891 N N . LYS C 1 387 ? 245.545 226.306 308.517 1.00 121.11 407 LYS C N 1
ATOM 18892 C CA . LYS C 1 387 ? 246.256 225.048 308.297 1.00 121.02 407 LYS C CA 1
ATOM 18893 C C . LYS C 1 387 ? 245.648 224.278 307.127 1.00 121.56 407 LYS C C 1
ATOM 18894 O O . LYS C 1 387 ? 246.363 223.802 306.230 1.00 121.24 407 LYS C O 1
ATOM 18913 N N . SER C 1 388 ? 244.317 224.157 307.116 1.00 121.96 408 SER C N 1
ATOM 18914 C CA . SER C 1 388 ? 243.647 223.472 306.013 1.00 120.16 408 SER C CA 1
ATOM 18915 C C . SER C 1 388 ? 243.867 224.207 304.695 1.00 120.96 408 SER C C 1
ATOM 18916 O O . SER C 1 388 ? 244.038 223.577 303.642 1.00 121.49 408 SER C O 1
ATOM 18924 N N . ASP C 1 389 ? 243.859 225.542 304.737 1.00 123.90 409 ASP C N 1
ATOM 18925 C CA . ASP C 1 389 ? 244.111 226.323 303.530 1.00 123.33 409 ASP C CA 1
ATOM 18926 C C . ASP C 1 389 ? 245.513 226.066 302.992 1.00 122.35 409 ASP C C 1
ATOM 18927 O O . ASP C 1 389 ? 245.705 225.951 301.777 1.00 122.80 409 ASP C O 1
ATOM 18936 N N . GLN C 1 390 ? 246.505 225.978 303.882 1.00 119.36 410 GLN C N 1
ATOM 18937 C CA . GLN C 1 390 ? 247.865 225.668 303.452 1.00 119.28 410 GLN C CA 1
ATOM 18938 C C . GLN C 1 390 ? 247.937 224.289 302.809 1.00 120.02 410 GLN C C 1
ATOM 18939 O O . GLN C 1 390 ? 248.613 224.104 301.786 1.00 120.49 410 GLN C O 1
ATOM 18953 N N . GLU C 1 391 ? 247.250 223.305 303.397 1.00 118.71 411 GLU C N 1
ATOM 18954 C CA . GLU C 1 391 ? 247.252 221.965 302.812 1.00 119.65 411 GLU C CA 1
ATOM 18955 C C . GLU C 1 391 ? 246.644 221.970 301.411 1.00 119.05 411 GLU C C 1
ATOM 18956 O O . GLU C 1 391 ? 247.207 221.383 300.474 1.00 120.16 411 GLU C O 1
ATOM 18968 N N . SER C 1 392 ? 245.504 222.646 301.245 1.00 113.57 412 SER C N 1
ATOM 18969 C CA . SER C 1 392 ? 244.880 222.717 299.926 1.00 115.05 412 SER C CA 1
ATOM 18970 C C . SER C 1 392 ? 245.756 223.468 298.928 1.00 114.72 412 SER C C 1
ATOM 18971 O O . SER C 1 392 ? 245.816 223.093 297.749 1.00 113.33 412 SER C O 1
ATOM 18979 N N . ASN C 1 393 ? 246.435 224.526 299.377 1.00 115.29 413 ASN C N 1
ATOM 18980 C CA . ASN C 1 393 ? 247.324 225.266 298.490 1.00 113.80 413 ASN C CA 1
ATOM 18981 C C . ASN C 1 393 ? 248.471 224.389 298.007 1.00 114.67 413 ASN C C 1
ATOM 18982 O O . ASN C 1 393 ? 248.846 224.437 296.829 1.00 115.33 413 ASN C O 1
ATOM 18993 N N . ASN C 1 394 ? 249.044 223.580 298.903 1.00 112.15 414 ASN C N 1
ATOM 18994 C CA . ASN C 1 394 ? 250.097 222.658 298.483 1.00 111.22 414 ASN C CA 1
ATOM 18995 C C . ASN C 1 394 ? 249.565 221.641 297.478 1.00 110.07 414 ASN C C 1
ATOM 18996 O O . ASN C 1 394 ? 250.232 221.325 296.479 1.00 111.20 414 ASN C O 1
ATOM 19007 N N . ALA C 1 395 ? 248.359 221.120 297.725 1.00 106.18 415 ALA C N 1
ATOM 19008 C CA . ALA C 1 395 ? 247.774 220.159 296.795 1.00 105.84 415 ALA C CA 1
ATOM 19009 C C . ALA C 1 395 ? 247.556 220.771 295.416 1.00 107.63 415 ALA C C 1
ATOM 19010 O O . ALA C 1 395 ? 247.735 220.088 294.402 1.00 108.35 415 ALA C O 1
ATOM 19017 N N . ALA C 1 396 ? 247.171 222.048 295.357 1.00 105.67 416 ALA C N 1
ATOM 19018 C CA . ALA C 1 396 ? 247.024 222.715 294.064 1.00 104.24 416 ALA C CA 1
ATOM 19019 C C . ALA C 1 396 ? 248.380 222.955 293.404 1.00 103.10 416 ALA C C 1
ATOM 19020 O O . ALA C 1 396 ? 248.522 222.816 292.179 1.00 102.20 416 ALA C O 1
ATOM 19027 N N . GLU C 1 397 ? 249.388 223.320 294.202 1.00 104.00 417 GLU C N 1
ATOM 19028 C CA . GLU C 1 397 ? 250.716 223.568 293.652 1.00 102.85 417 GLU C CA 1
ATOM 19029 C C . GLU C 1 397 ? 251.312 222.308 293.041 1.00 102.94 417 GLU C C 1
ATOM 19030 O O . GLU C 1 397 ? 252.113 222.396 292.103 1.00 105.12 417 GLU C O 1
ATOM 19042 N N . GLU C 1 398 ? 250.937 221.134 293.552 1.00 101.76 418 GLU C N 1
ATOM 19043 C CA . GLU C 1 398 ? 251.390 219.889 292.930 1.00 100.36 418 GLU C CA 1
ATOM 19044 C C . GLU C 1 398 ? 250.923 219.798 291.476 1.00 100.51 418 GLU C C 1
ATOM 19045 O O . GLU C 1 398 ? 251.724 219.547 290.562 1.00 103.96 418 GLU C O 1
ATOM 19057 N N . TRP C 1 399 ? 249.625 220.016 291.243 1.00 93.29 419 TRP C N 1
ATOM 19058 C CA . TRP C 1 399 ? 249.096 220.007 289.882 1.00 93.91 419 TRP C CA 1
ATOM 19059 C C . TRP C 1 399 ? 249.728 221.098 289.031 1.00 93.49 419 TRP C C 1
ATOM 19060 O O . TRP C 1 399 ? 249.969 220.894 287.832 1.00 91.29 419 TRP C O 1
ATOM 19081 N N . LYS C 1 400 ? 249.990 222.262 289.628 1.00 91.33 420 LYS C N 1
ATOM 19082 C CA . LYS C 1 400 ? 250.624 223.340 288.875 1.00 88.67 420 LYS C CA 1
ATOM 19083 C C . LYS C 1 400 ? 252.017 222.929 288.405 1.00 87.04 420 LYS C C 1
ATOM 19084 O O . LYS C 1 400 ? 252.405 223.194 287.258 1.00 87.94 420 LYS C O 1
ATOM 19103 N N . TYR C 1 401 ? 252.779 222.267 289.280 1.00 92.70 421 TYR C N 1
ATOM 19104 C CA . TYR C 1 401 ? 254.101 221.774 288.907 1.00 94.44 421 TYR C CA 1
ATOM 19105 C C . TYR C 1 401 ? 254.007 220.741 287.791 1.00 94.81 421 TYR C C 1
ATOM 19106 O O . TYR C 1 401 ? 254.840 220.727 286.873 1.00 95.44 421 TYR C O 1
ATOM 19124 N N . VAL C 1 402 ? 253.003 219.862 287.860 1.00 89.93 422 VAL C N 1
ATOM 19125 C CA . VAL C 1 402 ? 252.809 218.874 286.797 1.00 89.15 422 VAL C CA 1
ATOM 19126 C C . VAL C 1 402 ? 252.572 219.571 285.461 1.00 88.74 422 VAL C C 1
ATOM 19127 O O . VAL C 1 402 ? 253.162 219.207 284.433 1.00 90.02 422 VAL C O 1
ATOM 19140 N N . ALA C 1 403 ? 251.706 220.588 285.459 1.00 79.99 423 ALA C N 1
ATOM 19141 C CA . ALA C 1 403 ? 251.432 221.321 284.226 1.00 77.36 423 ALA C CA 1
ATOM 19142 C C . ALA C 1 403 ? 252.693 221.991 283.693 1.00 79.62 423 ALA C C 1
ATOM 19143 O O . ALA C 1 403 ? 252.934 222.008 282.480 1.00 81.60 423 ALA C O 1
ATOM 19150 N N . MET C 1 404 ? 253.514 222.541 284.590 1.00 80.55 424 MET C N 1
ATOM 19151 C CA . MET C 1 404 ? 254.759 223.184 284.176 1.00 79.00 424 MET C CA 1
ATOM 19152 C C . MET C 1 404 ? 255.712 222.182 283.518 1.00 82.96 424 MET C C 1
ATOM 19153 O O . MET C 1 404 ? 256.342 222.483 282.491 1.00 85.83 424 MET C O 1
ATOM 19167 N N . VAL C 1 405 ? 255.813 220.975 284.083 1.00 83.87 425 VAL C N 1
ATOM 19168 C CA . VAL C 1 405 ? 256.684 219.954 283.501 1.00 84.79 425 VAL C CA 1
ATOM 19169 C C . VAL C 1 405 ? 256.191 219.540 282.117 1.00 80.32 425 VAL C C 1
ATOM 19170 O O . VAL C 1 405 ? 256.990 219.391 281.175 1.00 80.73 425 VAL C O 1
ATOM 19183 N N . MET C 1 406 ? 254.878 219.325 281.971 1.00 74.73 426 MET C N 1
ATOM 19184 C CA . MET C 1 406 ? 254.341 219.002 280.649 1.00 76.38 426 MET C CA 1
ATOM 19185 C C . MET C 1 406 ? 254.616 220.123 279.659 1.00 79.42 426 MET C C 1
ATOM 19186 O O . MET C 1 406 ? 254.928 219.866 278.489 1.00 83.30 426 MET C O 1
ATOM 19200 N N . ASP C 1 407 ? 254.508 221.374 280.113 1.00 71.74 427 ASP C N 1
ATOM 19201 C CA . ASP C 1 407 ? 254.786 222.507 279.238 1.00 69.44 427 ASP C CA 1
ATOM 19202 C C . ASP C 1 407 ? 256.221 222.467 278.732 1.00 70.63 427 ASP C C 1
ATOM 19203 O O . ASP C 1 407 ? 256.470 222.690 277.544 1.00 69.82 427 ASP C O 1
ATOM 19212 N N . HIS C 1 408 ? 257.178 222.171 279.615 1.00 75.43 428 HIS C N 1
ATOM 19213 C CA . HIS C 1 408 ? 258.574 222.085 279.179 1.00 75.54 428 HIS C CA 1
ATOM 19214 C C . HIS C 1 408 ? 258.778 220.970 278.154 1.00 73.23 428 HIS C C 1
ATOM 19215 O O . HIS C 1 408 ? 259.380 221.189 277.084 1.00 72.01 428 HIS C O 1
ATOM 19229 N N . ILE C 1 409 ? 258.278 219.767 278.463 1.00 73.98 429 ILE C N 1
ATOM 19230 C CA . ILE C 1 409 ? 258.498 218.626 277.573 1.00 72.88 429 ILE C CA 1
ATOM 19231 C C . ILE C 1 409 ? 257.906 218.914 276.203 1.00 71.12 429 ILE C C 1
ATOM 19232 O O . ILE C 1 409 ? 258.532 218.670 275.164 1.00 77.54 429 ILE C O 1
ATOM 19248 N N . LEU C 1 410 ? 256.697 219.464 276.183 1.00 65.22 430 LEU C N 1
ATOM 19249 C CA . LEU C 1 410 ? 256.006 219.669 274.924 1.00 66.11 430 LEU C CA 1
ATOM 19250 C C . LEU C 1 410 ? 256.493 220.900 274.176 1.00 65.99 430 LEU C C 1
ATOM 19251 O O . LEU C 1 410 ? 256.377 220.930 272.950 1.00 68.64 430 LEU C O 1
ATOM 19267 N N . LEU C 1 411 ? 257.088 221.879 274.862 1.00 62.36 431 LEU C N 1
ATOM 19268 C CA . LEU C 1 411 ? 257.859 222.905 274.165 1.00 61.06 431 LEU C CA 1
ATOM 19269 C C . LEU C 1 411 ? 258.980 222.268 273.357 1.00 63.02 431 LEU C C 1
ATOM 19270 O O . LEU C 1 411 ? 259.143 222.548 272.158 1.00 63.98 431 LEU C O 1
ATOM 19286 N N . ALA C 1 412 ? 259.762 221.397 274.006 1.00 72.35 432 ALA C N 1
ATOM 19287 C CA . ALA C 1 412 ? 260.855 220.734 273.298 1.00 69.80 432 ALA C CA 1
ATOM 19288 C C . ALA C 1 412 ? 260.333 219.905 272.129 1.00 69.16 432 ALA C C 1
ATOM 19289 O O . ALA C 1 412 ? 260.867 219.982 271.011 1.00 69.65 432 ALA C O 1
ATOM 19296 N N . VAL C 1 413 ? 259.269 219.133 272.362 1.00 63.90 433 VAL C N 1
ATOM 19297 C CA . VAL C 1 413 ? 258.717 218.279 271.313 1.00 63.53 433 VAL C CA 1
ATOM 19298 C C . VAL C 1 413 ? 258.208 219.114 270.146 1.00 64.29 433 VAL C C 1
ATOM 19299 O O . VAL C 1 413 ? 258.410 218.754 268.982 1.00 73.13 433 VAL C O 1
ATOM 19312 N N . PHE C 1 414 ? 257.532 220.228 270.424 1.00 64.07 434 PHE C N 1
ATOM 19313 C CA . PHE C 1 414 ? 256.943 220.997 269.336 1.00 65.26 434 PHE C CA 1
ATOM 19314 C C . PHE C 1 414 ? 258.018 221.690 268.513 1.00 67.34 434 PHE C C 1
ATOM 19315 O O . PHE C 1 414 ? 257.923 221.735 267.284 1.00 69.90 434 PHE C O 1
ATOM 19332 N N . MET C 1 415 ? 259.061 222.220 269.155 1.00 72.51 435 MET C N 1
ATOM 19333 C CA . MET C 1 415 ? 260.144 222.805 268.365 1.00 71.91 435 MET C CA 1
ATOM 19334 C C . MET C 1 415 ? 260.833 221.739 267.513 1.00 73.41 435 MET C C 1
ATOM 19335 O O . MET C 1 415 ? 261.125 221.969 266.325 1.00 71.04 435 MET C O 1
ATOM 19349 N N . LEU C 1 416 ? 261.070 220.554 268.092 1.00 75.98 436 LEU C N 1
ATOM 19350 C CA . LEU C 1 416 ? 261.723 219.484 267.345 1.00 70.66 436 LEU C CA 1
ATOM 19351 C C . LEU C 1 416 ? 260.876 219.062 266.149 1.00 70.72 436 LEU C C 1
ATOM 19352 O O . LEU C 1 416 ? 261.399 218.883 265.042 1.00 76.13 436 LEU C O 1
ATOM 19368 N N . VAL C 1 417 ? 259.566 218.902 266.351 1.00 71.32 437 VAL C N 1
ATOM 19369 C CA . VAL C 1 417 ? 258.697 218.476 265.260 1.00 74.02 437 VAL C CA 1
ATOM 19370 C C . VAL C 1 417 ? 258.543 219.577 264.224 1.00 72.41 437 VAL C C 1
ATOM 19371 O O . VAL C 1 417 ? 258.387 219.286 263.037 1.00 78.50 437 VAL C O 1
ATOM 19384 N N . CYS C 1 418 ? 258.585 220.846 264.633 1.00 68.85 438 CYS C N 1
ATOM 19385 C CA . CYS C 1 418 ? 258.578 221.930 263.657 1.00 70.89 438 CYS C CA 1
ATOM 19386 C C . CYS C 1 418 ? 259.775 221.819 262.724 1.00 75.94 438 CYS C C 1
ATOM 19387 O O . CYS C 1 418 ? 259.631 221.870 261.494 1.00 75.47 438 CYS C O 1
ATOM 19395 N N . ILE C 1 419 ? 260.967 221.624 263.296 1.00 79.43 439 ILE C N 1
ATOM 19396 C CA . ILE C 1 419 ? 262.168 221.497 262.469 1.00 76.64 439 ILE C CA 1
ATOM 19397 C C . ILE C 1 419 ? 262.073 220.263 261.571 1.00 74.65 439 ILE C C 1
ATOM 19398 O O . ILE C 1 419 ? 262.330 220.330 260.356 1.00 73.38 439 ILE C O 1
ATOM 19414 N N . ILE C 1 420 ? 261.684 219.124 262.150 1.00 75.82 440 ILE C N 1
ATOM 19415 C CA . ILE C 1 420 ? 261.669 217.871 261.400 1.00 75.30 440 ILE C CA 1
ATOM 19416 C C . ILE C 1 420 ? 260.639 217.924 260.279 1.00 72.94 440 ILE C C 1
ATOM 19417 O O . ILE C 1 420 ? 260.885 217.423 259.179 1.00 78.98 440 ILE C O 1
ATOM 19433 N N . GLY C 1 421 ? 259.464 218.500 260.538 1.00 72.50 441 GLY C N 1
ATOM 19434 C CA . GLY C 1 421 ? 258.448 218.592 259.511 1.00 73.46 441 GLY C CA 1
ATOM 19435 C C . GLY C 1 421 ? 258.740 219.633 258.457 1.00 73.57 441 GLY C C 1
ATOM 19436 O O . GLY C 1 421 ? 258.263 219.500 257.325 1.00 77.99 441 GLY C O 1
ATOM 19440 N N . THR C 1 422 ? 259.508 220.671 258.796 1.00 70.63 442 THR C N 1
ATOM 19441 C CA . THR C 1 422 ? 260.011 221.555 257.753 1.00 72.01 442 THR C CA 1
ATOM 19442 C C . THR C 1 422 ? 260.956 220.803 256.826 1.00 79.73 442 THR C C 1
ATOM 19443 O O . THR C 1 422 ? 260.901 220.969 255.602 1.00 80.43 442 THR C O 1
ATOM 19454 N N . LEU C 1 423 ? 261.826 219.960 257.391 1.00 82.52 443 LEU C N 1
ATOM 19455 C CA . LEU C 1 423 ? 262.770 219.228 256.547 1.00 74.79 443 LEU C CA 1
ATOM 19456 C C . LEU C 1 423 ? 262.079 218.133 255.736 1.00 71.62 443 LEU C C 1
ATOM 19457 O O . LEU C 1 423 ? 262.386 217.946 254.554 1.00 77.85 443 LEU C O 1
ATOM 19473 N N . ALA C 1 424 ? 261.147 217.401 256.349 1.00 74.00 444 ALA C N 1
ATOM 19474 C CA . ALA C 1 424 ? 260.572 216.221 255.712 1.00 75.17 444 ALA C CA 1
ATOM 19475 C C . ALA C 1 424 ? 259.733 216.557 254.488 1.00 76.44 444 ALA C C 1
ATOM 19476 O O . ALA C 1 424 ? 259.594 215.710 253.600 1.00 76.89 444 ALA C O 1
ATOM 19483 N N . VAL C 1 425 ? 259.172 217.760 254.421 1.00 70.13 445 VAL C N 1
ATOM 19484 C CA . VAL C 1 425 ? 258.370 218.157 253.269 1.00 71.78 445 VAL C CA 1
ATOM 19485 C C . VAL C 1 425 ? 259.250 218.659 252.131 1.00 72.22 445 VAL C C 1
ATOM 19486 O O . VAL C 1 425 ? 258.945 218.428 250.959 1.00 70.88 445 VAL C O 1
ATOM 19499 N N . PHE C 1 426 ? 260.352 219.334 252.459 1.00 71.07 446 PHE C N 1
ATOM 19500 C CA . PHE C 1 426 ? 261.144 220.072 251.482 1.00 72.33 446 PHE C CA 1
ATOM 19501 C C . PHE C 1 426 ? 262.448 219.390 251.100 1.00 75.26 446 PHE C C 1
ATOM 19502 O O . PHE C 1 426 ? 262.880 219.521 249.951 1.00 77.41 446 PHE C O 1
ATOM 19519 N N . ALA C 1 427 ? 263.073 218.657 252.026 1.00 80.19 447 ALA C N 1
ATOM 19520 C CA . ALA C 1 427 ? 264.469 218.265 251.853 1.00 79.62 447 ALA C CA 1
ATOM 19521 C C . ALA C 1 427 ? 264.678 217.360 250.646 1.00 80.62 447 ALA C C 1
ATOM 19522 O O . ALA C 1 427 ? 265.723 217.445 249.994 1.00 80.64 447 ALA C O 1
ATOM 19529 N N . GLY C 1 428 ? 263.714 216.501 250.327 1.00 77.19 448 GLY C N 1
ATOM 19530 C CA . GLY C 1 428 ? 263.868 215.578 249.217 1.00 78.64 448 GLY C CA 1
ATOM 19531 C C . GLY C 1 428 ? 264.128 216.265 247.891 1.00 83.75 448 GLY C C 1
ATOM 19532 O O . GLY C 1 428 ? 265.161 216.034 247.250 1.00 81.21 448 GLY C O 1
ATOM 19536 N N . ARG C 1 429 ? 263.203 217.135 247.480 1.00 81.27 449 ARG C N 1
ATOM 19537 C CA . ARG C 1 429 ? 263.362 217.835 246.212 1.00 78.39 449 ARG C CA 1
ATOM 19538 C C . ARG C 1 429 ? 264.552 218.786 246.235 1.00 77.31 449 ARG C C 1
ATOM 19539 O O . ARG C 1 429 ? 265.214 218.960 245.209 1.00 77.28 449 ARG C O 1
ATOM 19560 N N . LEU C 1 430 ? 264.834 219.422 247.373 1.00 79.34 450 LEU C N 1
ATOM 19561 C CA . LEU C 1 430 ? 265.965 220.345 247.426 1.00 78.85 450 LEU C CA 1
ATOM 19562 C C . LEU C 1 430 ? 267.290 219.612 247.247 1.00 80.55 450 LEU C C 1
ATOM 19563 O O . LEU C 1 430 ? 268.169 220.080 246.512 1.00 80.58 450 LEU C O 1
ATOM 19579 N N . ILE C 1 431 ? 267.457 218.464 247.906 1.00 89.63 451 ILE C N 1
ATOM 19580 C CA . ILE C 1 431 ? 268.673 217.682 247.703 1.00 93.31 451 ILE C CA 1
ATOM 19581 C C . ILE C 1 431 ? 268.714 217.108 246.294 1.00 92.72 451 ILE C C 1
ATOM 19582 O O . ILE C 1 431 ? 269.796 216.964 245.713 1.00 93.58 451 ILE C O 1
ATOM 19598 N N . GLU C 1 432 ? 267.558 216.772 245.715 1.00 92.19 452 GLU C N 1
ATOM 19599 C CA . GLU C 1 432 ? 267.546 216.331 244.323 1.00 91.05 452 GLU C CA 1
ATOM 19600 C C . GLU C 1 432 ? 268.036 217.441 243.397 1.00 91.29 452 GLU C C 1
ATOM 19601 O O . GLU C 1 432 ? 268.809 217.189 242.466 1.00 90.51 452 GLU C O 1
ATOM 19613 N N . LEU C 1 433 ? 267.591 218.674 243.639 1.00 89.41 453 LEU C N 1
ATOM 19614 C CA . LEU C 1 433 ? 268.018 219.803 242.817 1.00 88.22 453 LEU C CA 1
ATOM 19615 C C . LEU C 1 433 ? 269.507 220.078 242.988 1.00 90.88 453 LEU C C 1
ATOM 19616 O O . LEU C 1 433 ? 270.221 220.307 242.005 1.00 92.82 453 LEU C O 1
ATOM 19632 N N . ASN C 1 434 ? 269.993 220.072 244.231 1.00 99.61 454 ASN C N 1
ATOM 19633 C CA . ASN C 1 434 ? 271.410 220.342 244.460 1.00 99.98 454 ASN C CA 1
ATOM 19634 C C . ASN C 1 434 ? 272.279 219.241 243.865 1.00 100.17 454 ASN C C 1
ATOM 19635 O O . ASN C 1 434 ? 273.380 219.509 243.369 1.00 99.23 454 ASN C O 1
ATOM 19646 N N . GLN C 1 435 ? 271.803 217.996 243.907 1.00 104.18 455 GLN C N 1
ATOM 19647 C CA . GLN C 1 435 ? 272.511 216.873 243.307 1.00 105.56 455 GLN C CA 1
ATOM 19648 C C . GLN C 1 435 ? 272.164 216.754 241.828 1.00 105.49 455 GLN C C 1
ATOM 19649 O O . GLN C 1 435 ? 271.662 215.715 241.385 1.00 103.96 455 GLN C O 1
ATOM 19663 N N . GLN C 1 436 ? 272.427 217.812 241.064 1.00 107.19 456 GLN C N 1
ATOM 19664 C CA . GLN C 1 436 ? 272.129 217.848 239.632 1.00 105.67 456 GLN C CA 1
ATOM 19665 C C . GLN C 1 436 ? 273.408 217.724 238.809 1.00 106.16 456 GLN C C 1
ATOM 19666 O O . GLN C 1 436 ? 274.440 218.299 239.156 1.00 107.20 456 GLN C O 1
ATOM 19680 N N . LEU D 3 1 ? 250.950 218.467 189.307 1.00 75.46 22 LEU D N 1
ATOM 19681 C CA . LEU D 3 1 ? 249.775 219.377 189.199 1.00 72.22 22 LEU D CA 1
ATOM 19682 C C . LEU D 3 1 ? 248.797 218.953 188.111 1.00 70.30 22 LEU D C 1
ATOM 19683 O O . LEU D 3 1 ? 247.622 219.317 188.164 1.00 76.15 22 LEU D O 1
ATOM 19701 N N . ASN D 3 2 ? 249.292 218.199 187.124 1.00 61.29 23 ASN D N 1
ATOM 19702 C CA . ASN D 3 2 ? 248.572 218.061 185.860 1.00 62.67 23 ASN D CA 1
ATOM 19703 C C . ASN D 3 2 ? 247.213 217.402 186.059 1.00 62.49 23 ASN D C 1
ATOM 19704 O O . ASN D 3 2 ? 246.179 217.960 185.673 1.00 66.66 23 ASN D O 1
ATOM 19715 N N . GLU D 3 3 ? 247.187 216.232 186.696 1.00 52.80 24 GLU D N 1
ATOM 19716 C CA . GLU D 3 3 ? 245.916 215.548 186.900 1.00 56.01 24 GLU D CA 1
ATOM 19717 C C . GLU D 3 3 ? 245.079 216.219 187.977 1.00 53.50 24 GLU D C 1
ATOM 19718 O O . GLU D 3 3 ? 243.851 216.238 187.872 1.00 55.89 24 GLU D O 1
ATOM 19730 N N . GLU D 3 4 ? 245.716 216.795 188.996 1.00 51.29 25 GLU D N 1
ATOM 19731 C CA . GLU D 3 4 ? 244.970 217.505 190.031 1.00 47.02 25 GLU D CA 1
ATOM 19732 C C . GLU D 3 4 ? 244.258 218.721 189.446 1.00 48.77 25 GLU D C 1
ATOM 19733 O O . GLU D 3 4 ? 243.056 218.924 189.668 1.00 52.06 25 GLU D O 1
ATOM 19745 N N . GLU D 3 5 ? 244.988 219.532 188.675 1.00 51.46 26 GLU D N 1
ATOM 19746 C CA . GLU D 3 5 ? 244.392 220.707 188.050 1.00 58.55 26 GLU D CA 1
ATOM 19747 C C . GLU D 3 5 ? 243.357 220.307 187.007 1.00 57.88 26 GLU D C 1
ATOM 19748 O O . GLU D 3 5 ? 242.309 220.955 186.882 1.00 58.03 26 GLU D O 1
ATOM 19760 N N . ARG D 3 6 ? 243.630 219.238 186.253 1.00 46.14 27 ARG D N 1
ATOM 19761 C CA . ARG D 3 6 ? 242.658 218.750 185.281 1.00 52.03 27 ARG D CA 1
ATOM 19762 C C . ARG D 3 6 ? 241.364 218.330 185.962 1.00 56.69 27 ARG D C 1
ATOM 19763 O O . ARG D 3 6 ? 240.270 218.650 185.484 1.00 60.25 27 ARG D O 1
ATOM 19784 N N . LEU D 3 7 ? 241.467 217.622 187.087 1.00 45.10 28 LEU D N 1
ATOM 19785 C CA . LEU D 3 7 ? 240.274 217.175 187.794 1.00 41.83 28 LEU D CA 1
ATOM 19786 C C . LEU D 3 7 ? 239.508 218.350 188.386 1.00 44.25 28 LEU D C 1
ATOM 19787 O O . LEU D 3 7 ? 238.272 218.359 188.367 1.00 54.47 28 LEU D O 1
ATOM 19803 N N . ILE D 3 8 ? 240.216 219.345 188.927 1.00 46.75 29 ILE D N 1
ATOM 19804 C CA . ILE D 3 8 ? 239.521 220.511 189.468 1.00 43.25 29 ILE D CA 1
ATOM 19805 C C . ILE D 3 8 ? 238.788 221.254 188.358 1.00 49.31 29 ILE D C 1
ATOM 19806 O O . ILE D 3 8 ? 237.630 221.660 188.526 1.00 59.04 29 ILE D O 1
ATOM 19822 N N . ARG D 3 9 ? 239.432 221.369 187.200 1.00 50.93 30 ARG D N 1
ATOM 19823 C CA . ARG D 3 9 ? 238.856 222.092 186.045 1.00 51.32 30 ARG D CA 1
ATOM 19824 C C . ARG D 3 9 ? 237.693 221.283 185.481 1.00 53.34 30 ARG D C 1
ATOM 19825 O O . ARG D 3 9 ? 236.844 221.901 184.897 1.00 57.80 30 ARG D O 1
ATOM 19846 N N . HIS D 3 10 ? 237.702 219.956 185.592 1.00 52.55 31 HIS D N 1
ATOM 19847 C CA . HIS D 3 10 ? 236.603 219.110 185.145 1.00 48.19 31 HIS D CA 1
ATOM 19848 C C . HIS D 3 10 ? 235.411 219.203 186.089 1.00 54.35 31 HIS D C 1
ATOM 19849 O O . HIS D 3 10 ? 234.263 219.301 185.641 1.00 58.69 31 HIS D O 1
ATOM 19863 N N . LEU D 3 11 ? 235.662 219.181 187.399 1.00 52.67 32 LEU D N 1
ATOM 19864 C CA . LEU D 3 11 ? 234.568 219.172 188.363 1.00 50.23 32 LEU D CA 1
ATOM 19865 C C . LEU D 3 11 ? 233.915 220.538 188.527 1.00 47.37 32 LEU D C 1
ATOM 19866 O O . LEU D 3 11 ? 232.689 220.610 188.665 1.00 54.16 32 LEU D O 1
ATOM 19882 N N . PHE D 3 12 ? 234.696 221.624 188.506 1.00 42.40 33 PHE D N 1
ATOM 19883 C CA . PHE D 3 12 ? 234.196 222.935 188.904 1.00 48.94 33 PHE D CA 1
ATOM 19884 C C . PHE D 3 12 ? 234.011 223.924 187.763 1.00 46.53 33 PHE D C 1
ATOM 19885 O O . PHE D 3 12 ? 233.234 224.869 187.924 1.00 57.83 33 PHE D O 1
ATOM 19902 N N . GLU D 3 13 ? 234.687 223.738 186.630 1.00 59.20 34 GLU D N 1
ATOM 19903 C CA . GLU D 3 13 ? 234.526 224.605 185.467 1.00 59.72 34 GLU D CA 1
ATOM 19904 C C . GLU D 3 13 ? 233.763 223.927 184.340 1.00 62.57 34 GLU D C 1
ATOM 19905 O O . GLU D 3 13 ? 232.806 224.498 183.808 1.00 63.24 34 GLU D O 1
ATOM 19917 N N . GLU D 3 14 ? 234.164 222.713 183.961 1.00 62.50 35 GLU D N 1
ATOM 19918 C CA . GLU D 3 14 ? 233.469 222.008 182.891 1.00 60.33 35 GLU D CA 1
ATOM 19919 C C . GLU D 3 14 ? 232.067 221.596 183.321 1.00 61.03 35 GLU D C 1
ATOM 19920 O O . GLU D 3 14 ? 231.111 221.730 182.549 1.00 63.69 35 GLU D O 1
ATOM 19932 N N . LYS D 3 15 ? 231.925 221.095 184.547 1.00 61.08 36 LYS D N 1
ATOM 19933 C CA . LYS D 3 15 ? 230.636 220.659 185.069 1.00 58.75 36 LYS D CA 1
ATOM 19934 C C . LYS D 3 15 ? 229.837 221.782 185.721 1.00 57.57 36 LYS D C 1
ATOM 19935 O O . LYS D 3 15 ? 228.653 221.583 186.012 1.00 59.44 36 LYS D O 1
ATOM 19954 N N . ALA D 3 16 ? 230.445 222.949 185.951 1.00 50.95 37 ALA D N 1
ATOM 19955 C CA . ALA D 3 16 ? 229.755 224.118 186.497 1.00 52.11 37 ALA D CA 1
ATOM 19956 C C . ALA D 3 16 ? 229.138 223.809 187.863 1.00 54.16 37 ALA D C 1
ATOM 19957 O O . ALA D 3 16 ? 227.923 223.861 188.058 1.00 56.09 37 ALA D O 1
ATOM 19964 N N . TYR D 3 17 ? 230.010 223.483 188.812 1.00 51.74 38 TYR D N 1
ATOM 19965 C CA . TYR D 3 17 ? 229.569 223.172 190.164 1.00 42.74 38 TYR D CA 1
ATOM 19966 C C . TYR D 3 17 ? 228.946 224.397 190.823 1.00 45.02 38 TYR D C 1
ATOM 19967 O O . TYR D 3 17 ? 229.438 225.518 190.674 1.00 51.45 38 TYR D O 1
ATOM 19985 N N . ASN D 3 18 ? 227.857 224.172 191.558 1.00 45.66 39 ASN D N 1
ATOM 19986 C CA . ASN D 3 18 ? 227.140 225.220 192.281 1.00 44.33 39 ASN D CA 1
ATOM 19987 C C . ASN D 3 18 ? 227.089 224.836 193.754 1.00 46.43 39 ASN D C 1
ATOM 19988 O O . ASN D 3 18 ? 226.352 223.922 194.137 1.00 45.36 39 ASN D O 1
ATOM 19999 N N . LYS D 3 19 ? 227.866 225.540 194.579 1.00 47.18 40 LYS D N 1
ATOM 20000 C CA . LYS D 3 19 ? 227.906 225.250 196.007 1.00 42.26 40 LYS D CA 1
ATOM 20001 C C . LYS D 3 19 ? 226.626 225.643 196.732 1.00 49.16 40 LYS D C 1
ATOM 20002 O O . LYS D 3 19 ? 226.397 225.161 197.845 1.00 53.83 40 LYS D O 1
ATOM 20021 N N . GLU D 3 20 ? 225.792 226.499 196.141 1.00 53.51 41 GLU D N 1
ATOM 20022 C CA . GLU D 3 20 ? 224.556 226.917 196.789 1.00 51.62 41 GLU D CA 1
ATOM 20023 C C . GLU D 3 20 ? 223.460 225.861 196.726 1.00 50.70 41 GLU D C 1
ATOM 20024 O O . GLU D 3 20 ? 222.483 225.971 197.474 1.00 56.89 41 GLU D O 1
ATOM 20036 N N . LEU D 3 21 ? 223.597 224.848 195.872 1.00 46.82 42 LEU D N 1
ATOM 20037 C CA . LEU D 3 21 ? 222.581 223.821 195.692 1.00 46.91 42 LEU D CA 1
ATOM 20038 C C . LEU D 3 21 ? 222.958 222.563 196.461 1.00 47.01 42 LEU D C 1
ATOM 20039 O O . LEU D 3 21 ? 224.127 222.170 196.499 1.00 50.47 42 LEU D O 1
ATOM 20055 N N . ARG D 3 22 ? 221.958 221.939 197.074 1.00 47.96 43 ARG D N 1
ATOM 20056 C CA . ARG D 3 22 ? 222.180 220.696 197.789 1.00 38.83 43 ARG D CA 1
ATOM 20057 C C . ARG D 3 22 ? 222.541 219.584 196.802 1.00 44.42 43 ARG D C 1
ATOM 20058 O O . ARG D 3 22 ? 222.113 219.615 195.645 1.00 47.33 43 ARG D O 1
ATOM 20079 N N . PRO D 3 23 ? 223.337 218.579 197.226 1.00 44.26 44 PRO D N 1
ATOM 20080 C CA . PRO D 3 23 ? 223.587 217.422 196.346 1.00 45.91 44 PRO D CA 1
ATOM 20081 C C . PRO D 3 23 ? 222.491 216.365 196.447 1.00 47.97 44 PRO D C 1
ATOM 20082 O O . PRO D 3 23 ? 222.714 215.229 196.874 1.00 58.43 44 PRO D O 1
ATOM 20093 N N . ALA D 3 24 ? 221.277 216.741 196.059 1.00 49.80 45 ALA D N 1
ATOM 20094 C CA . ALA D 3 24 ? 220.146 215.830 196.153 1.00 50.33 45 ALA D CA 1
ATOM 20095 C C . ALA D 3 24 ? 219.007 216.361 195.300 1.00 54.45 45 ALA D C 1
ATOM 20096 O O . ALA D 3 24 ? 219.016 217.512 194.857 1.00 55.28 45 ALA D O 1
ATOM 20103 N N . ALA D 3 25 ? 218.017 215.500 195.078 1.00 64.30 46 ALA D N 1
ATOM 20104 C CA . ALA D 3 25 ? 216.771 215.940 194.481 1.00 63.07 46 ALA D CA 1
ATOM 20105 C C . ALA D 3 25 ? 216.035 216.853 195.457 1.00 64.34 46 ALA D C 1
ATOM 20106 O O . ALA D 3 25 ? 216.343 216.907 196.650 1.00 68.92 46 ALA D O 1
ATOM 20113 N N . HIS D 3 26 ? 215.048 217.583 194.938 1.00 68.20 47 HIS D N 1
ATOM 20114 C CA . HIS D 3 26 ? 214.407 218.608 195.753 1.00 72.62 47 HIS D CA 1
ATOM 20115 C C . HIS D 3 26 ? 213.635 218.004 196.919 1.00 72.15 47 HIS D C 1
ATOM 20116 O O . HIS D 3 26 ? 213.566 218.612 197.993 1.00 70.30 47 HIS D O 1
ATOM 20130 N N . LYS D 3 27 ? 213.056 216.820 196.731 1.00 71.91 48 LYS D N 1
ATOM 20131 C CA . LYS D 3 27 ? 212.297 216.133 197.769 1.00 69.92 48 LYS D CA 1
ATOM 20132 C C . LYS D 3 27 ? 213.142 215.168 198.591 1.00 69.45 48 LYS D C 1
ATOM 20133 O O . LYS D 3 27 ? 212.615 214.551 199.521 1.00 71.36 48 LYS D O 1
ATOM 20152 N N . GLU D 3 28 ? 214.430 215.034 198.288 1.00 65.09 49 GLU D N 1
ATOM 20153 C CA . GLU D 3 28 ? 215.303 214.064 198.931 1.00 62.59 49 GLU D CA 1
ATOM 20154 C C . GLU D 3 28 ? 216.162 214.763 199.979 1.00 61.23 49 GLU D C 1
ATOM 20155 O O . GLU D 3 28 ? 216.447 215.959 199.886 1.00 59.21 49 GLU D O 1
ATOM 20167 N N . SER D 3 29 ? 216.564 213.995 200.989 1.00 50.14 50 SER D N 1
ATOM 20168 C CA . SER D 3 29 ? 217.403 214.465 202.080 1.00 45.56 50 SER D CA 1
ATOM 20169 C C . SER D 3 29 ? 218.821 213.936 201.919 1.00 48.72 50 SER D C 1
ATOM 20170 O O . SER D 3 29 ? 219.033 212.817 201.444 1.00 57.41 50 SER D O 1
ATOM 20178 N N . VAL D 3 30 ? 219.788 214.750 202.334 1.00 43.54 51 VAL D N 1
ATOM 20179 C CA . VAL D 3 30 ? 221.203 214.401 202.282 1.00 33.60 51 VAL D CA 1
ATOM 20180 C C . VAL D 3 30 ? 221.589 213.820 203.635 1.00 36.66 51 VAL D C 1
ATOM 20181 O O . VAL D 3 30 ? 221.336 214.433 204.679 1.00 47.42 51 VAL D O 1
ATOM 20194 N N . GLU D 3 31 ? 222.204 212.642 203.623 1.00 43.76 52 GLU D N 1
ATOM 20195 C CA . GLU D 3 31 ? 222.598 211.970 204.855 1.00 41.44 52 GLU D CA 1
ATOM 20196 C C . GLU D 3 31 ? 223.962 212.487 205.297 1.00 45.41 52 GLU D C 1
ATOM 20197 O O . GLU D 3 31 ? 224.957 212.306 204.588 1.00 52.33 52 GLU D O 1
ATOM 20209 N N . ILE D 3 32 ? 224.006 213.126 206.464 1.00 42.42 53 ILE D N 1
ATOM 20210 C CA . ILE D 3 32 ? 225.241 213.616 207.070 1.00 32.44 53 ILE D CA 1
ATOM 20211 C C . ILE D 3 32 ? 225.570 212.706 208.242 1.00 35.61 53 ILE D C 1
ATOM 20212 O O . ILE D 3 32 ? 224.755 212.547 209.160 1.00 49.27 53 ILE D O 1
ATOM 20228 N N . SER D 3 33 ? 226.758 212.109 208.213 1.00 38.49 54 SER D N 1
ATOM 20229 C CA . SER D 3 33 ? 227.259 211.293 209.310 1.00 33.49 54 SER D CA 1
ATOM 20230 C C . SER D 3 33 ? 228.189 212.141 210.166 1.00 35.96 54 SER D C 1
ATOM 20231 O O . SER D 3 33 ? 229.097 212.790 209.637 1.00 41.05 54 SER D O 1
ATOM 20239 N N . LEU D 3 34 ? 227.959 212.131 211.480 1.00 43.67 55 LEU D N 1
ATOM 20240 C CA . LEU D 3 34 ? 228.703 212.948 212.429 1.00 39.25 55 LEU D CA 1
ATOM 20241 C C . LEU D 3 34 ? 229.409 212.082 213.460 1.00 32.53 55 LEU D C 1
ATOM 20242 O O . LEU D 3 34 ? 228.841 211.114 213.974 1.00 34.02 55 LEU D O 1
ATOM 20258 N N . ALA D 3 35 ? 230.656 212.442 213.746 1.00 32.23 56 ALA D N 1
ATOM 20259 C CA . ALA D 3 35 ? 231.400 211.907 214.876 1.00 37.78 56 ALA D CA 1
ATOM 20260 C C . ALA D 3 35 ? 232.124 213.057 215.560 1.00 40.90 56 ALA D C 1
ATOM 20261 O O . ALA D 3 35 ? 232.327 214.119 214.971 1.00 47.38 56 ALA D O 1
ATOM 20268 N N . LEU D 3 36 ? 232.501 212.843 216.818 1.00 37.37 57 LEU D N 1
ATOM 20269 C CA . LEU D 3 36 ? 233.171 213.860 217.618 1.00 30.57 57 LEU D CA 1
ATOM 20270 C C . LEU D 3 36 ? 234.398 213.254 218.275 1.00 35.81 57 LEU D C 1
ATOM 20271 O O . LEU D 3 36 ? 234.322 212.161 218.844 1.00 43.52 57 LEU D O 1
ATOM 20287 N N . THR D 3 37 ? 235.522 213.964 218.192 1.00 37.49 58 THR D N 1
ATOM 20288 C CA . THR D 3 37 ? 236.743 213.607 218.899 1.00 32.24 58 THR D CA 1
ATOM 20289 C C . THR D 3 37 ? 237.043 214.698 219.913 1.00 35.07 58 THR D C 1
ATOM 20290 O O . THR D 3 37 ? 237.166 215.866 219.544 1.00 43.23 58 THR D O 1
ATOM 20301 N N . LEU D 3 38 ? 237.168 214.321 221.182 1.00 37.99 59 LEU D N 1
ATOM 20302 C CA . LEU D 3 38 ? 237.489 215.276 222.242 1.00 37.02 59 LEU D CA 1
ATOM 20303 C C . LEU D 3 38 ? 239.006 215.360 222.341 1.00 40.82 59 LEU D C 1
ATOM 20304 O O . LEU D 3 38 ? 239.653 214.467 222.892 1.00 51.00 59 LEU D O 1
ATOM 20320 N N . SER D 3 39 ? 239.585 216.429 221.788 1.00 37.89 60 SER D N 1
ATOM 20321 C CA . SER D 3 39 ? 241.030 216.602 221.870 1.00 38.19 60 SER D CA 1
ATOM 20322 C C . SER D 3 39 ? 241.464 216.840 223.310 1.00 32.29 60 SER D C 1
ATOM 20323 O O . SER D 3 39 ? 242.382 216.180 223.811 1.00 40.98 60 SER D O 1
ATOM 20331 N N . ASN D 3 40 ? 240.814 217.778 223.993 1.00 32.30 61 ASN D N 1
ATOM 20332 C CA . ASN D 3 40 ? 241.111 218.042 225.392 1.00 44.78 61 ASN D CA 1
ATOM 20333 C C . ASN D 3 40 ? 239.959 218.819 226.010 1.00 39.35 61 ASN D C 1
ATOM 20334 O O . ASN D 3 40 ? 239.272 219.586 225.332 1.00 42.46 61 ASN D O 1
ATOM 20345 N N . LEU D 3 41 ? 239.759 218.601 227.307 1.00 49.50 62 LEU D N 1
ATOM 20346 C CA . LEU D 3 41 ? 238.739 219.288 228.092 1.00 43.54 62 LEU D CA 1
ATOM 20347 C C . LEU D 3 41 ? 239.412 220.444 228.826 1.00 43.73 62 LEU D C 1
ATOM 20348 O O . LEU D 3 41 ? 240.211 220.222 229.740 1.00 51.97 62 LEU D O 1
ATOM 20364 N N . ILE D 3 42 ? 239.092 221.675 228.427 1.00 39.19 63 ILE D N 1
ATOM 20365 C CA . ILE D 3 42 ? 239.791 222.837 228.972 1.00 44.18 63 ILE D CA 1
ATOM 20366 C C . ILE D 3 42 ? 239.303 223.152 230.379 1.00 39.74 63 ILE D C 1
ATOM 20367 O O . ILE D 3 42 ? 240.086 223.155 231.335 1.00 48.35 63 ILE D O 1
ATOM 20383 N N . SER D 3 43 ? 238.012 223.437 230.530 1.00 42.26 64 SER D N 1
ATOM 20384 C CA . SER D 3 43 ? 237.508 223.856 231.829 1.00 46.53 64 SER D CA 1
ATOM 20385 C C . SER D 3 43 ? 235.995 223.716 231.880 1.00 47.76 64 SER D C 1
ATOM 20386 O O . SER D 3 43 ? 235.317 223.640 230.852 1.00 49.49 64 SER D O 1
ATOM 20394 N N . LEU D 3 44 ? 235.484 223.670 233.108 1.00 48.85 65 LEU D N 1
ATOM 20395 C CA . LEU D 3 44 ? 234.068 223.873 233.403 1.00 45.00 65 LEU D CA 1
ATOM 20396 C C . LEU D 3 44 ? 233.997 224.975 234.455 1.00 49.35 65 LEU D C 1
ATOM 20397 O O . LEU D 3 44 ? 234.234 224.730 235.642 1.00 55.07 65 LEU D O 1
ATOM 20413 N N . LYS D 3 45 ? 233.686 226.187 234.010 1.00 54.05 66 LYS D N 1
ATOM 20414 C CA . LYS D 3 45 ? 233.558 227.324 234.909 1.00 52.46 66 LYS D CA 1
ATOM 20415 C C . LYS D 3 45 ? 232.203 227.262 235.603 1.00 54.41 66 LYS D C 1
ATOM 20416 O O . LYS D 3 45 ? 231.158 227.357 234.948 1.00 61.66 66 LYS D O 1
ATOM 20435 N N . GLU D 3 46 ? 232.227 227.099 236.928 1.00 55.10 67 GLU D N 1
ATOM 20436 C CA . GLU D 3 46 ? 230.991 226.893 237.676 1.00 56.49 67 GLU D CA 1
ATOM 20437 C C . GLU D 3 46 ? 230.179 228.177 237.784 1.00 53.07 67 GLU D C 1
ATOM 20438 O O . GLU D 3 46 ? 228.963 228.165 237.568 1.00 59.62 67 GLU D O 1
ATOM 20450 N N . VAL D 3 47 ? 230.831 229.292 238.118 1.00 52.43 68 VAL D N 1
ATOM 20451 C CA . VAL D 3 47 ? 230.103 230.543 238.323 1.00 58.27 68 VAL D CA 1
ATOM 20452 C C . VAL D 3 47 ? 229.497 231.021 237.010 1.00 58.07 68 VAL D C 1
ATOM 20453 O O . VAL D 3 47 ? 228.333 231.435 236.956 1.00 58.25 68 VAL D O 1
ATOM 20466 N N . GLU D 3 48 ? 230.274 230.961 235.936 1.00 54.57 69 GLU D N 1
ATOM 20467 C CA . GLU D 3 48 ? 229.803 231.325 234.607 1.00 58.10 69 GLU D CA 1
ATOM 20468 C C . GLU D 3 48 ? 229.086 230.179 233.903 1.00 57.64 69 GLU D C 1
ATOM 20469 O O . GLU D 3 48 ? 228.573 230.384 232.798 1.00 54.27 69 GLU D O 1
ATOM 20481 N N . GLU D 3 49 ? 229.030 228.991 234.508 1.00 55.47 70 GLU D N 1
ATOM 20482 C CA . GLU D 3 49 ? 228.150 227.921 234.054 1.00 54.79 70 GLU D CA 1
ATOM 20483 C C . GLU D 3 49 ? 228.520 227.423 232.659 1.00 50.73 70 GLU D C 1
ATOM 20484 O O . GLU D 3 49 ? 227.648 226.997 231.898 1.00 50.10 70 GLU D O 1
ATOM 20496 N N . THR D 3 50 ? 229.811 227.444 232.322 1.00 48.40 71 THR D N 1
ATOM 20497 C CA . THR D 3 50 ? 230.266 227.295 230.942 1.00 44.76 71 THR D CA 1
ATOM 20498 C C . THR D 3 50 ? 231.266 226.157 230.821 1.00 43.88 71 THR D C 1
ATOM 20499 O O . THR D 3 50 ? 232.261 226.121 231.547 1.00 50.77 71 THR D O 1
ATOM 20510 N N . LEU D 3 51 ? 231.015 225.251 229.881 1.00 43.19 72 LEU D N 1
ATOM 20511 C CA . LEU D 3 51 ? 231.950 224.193 229.521 1.00 38.32 72 LEU D CA 1
ATOM 20512 C C . LEU D 3 51 ? 232.745 224.648 228.305 1.00 43.37 72 LEU D C 1
ATOM 20513 O O . LEU D 3 51 ? 232.156 225.064 227.305 1.00 41.13 72 LEU D O 1
ATOM 20529 N N . THR D 3 52 ? 234.072 224.546 228.379 1.00 42.79 73 THR D N 1
ATOM 20530 C CA . THR D 3 52 ? 234.958 224.879 227.268 1.00 36.09 73 THR D CA 1
ATOM 20531 C C . THR D 3 52 ? 235.621 223.596 226.782 1.00 35.20 73 THR D C 1
ATOM 20532 O O . THR D 3 52 ? 236.248 222.886 227.574 1.00 41.80 73 THR D O 1
ATOM 20543 N N . THR D 3 53 ? 235.480 223.303 225.487 1.00 40.41 74 THR D N 1
ATOM 20544 C CA . THR D 3 53 ? 236.002 222.071 224.904 1.00 36.67 74 THR D CA 1
ATOM 20545 C C . THR D 3 53 ? 236.740 222.346 223.603 1.00 32.98 74 THR D C 1
ATOM 20546 O O . THR D 3 53 ? 236.402 223.265 222.853 1.00 41.18 74 THR D O 1
ATOM 20557 N N . ASN D 3 54 ? 237.756 221.522 223.355 1.00 34.04 75 ASN D N 1
ATOM 20558 C CA . ASN D 3 54 ? 238.422 221.411 222.061 1.00 34.04 75 ASN D CA 1
ATOM 20559 C C . ASN D 3 54 ? 237.948 220.112 221.422 1.00 33.49 75 ASN D C 1
ATOM 20560 O O . ASN D 3 54 ? 238.277 219.024 221.907 1.00 48.25 75 ASN D O 1
ATOM 20571 N N . VAL D 3 55 ? 237.172 220.219 220.344 1.00 31.44 76 VAL D N 1
ATOM 20572 C CA . VAL D 3 55 ? 236.557 219.060 219.708 1.00 34.22 76 VAL D CA 1
ATOM 20573 C C . VAL D 3 55 ? 236.776 219.123 218.204 1.00 36.50 76 VAL D C 1
ATOM 20574 O O . VAL D 3 55 ? 236.602 220.175 217.582 1.00 47.34 76 VAL D O 1
ATOM 20587 N N . TRP D 3 56 ? 237.153 217.988 217.625 1.00 35.63 77 TRP D N 1
ATOM 20588 C CA . TRP D 3 56 ? 237.288 217.832 216.181 1.00 30.87 77 TRP D CA 1
ATOM 20589 C C . TRP D 3 56 ? 236.044 217.101 215.701 1.00 30.10 77 TRP D C 1
ATOM 20590 O O . TRP D 3 56 ? 235.828 215.938 216.058 1.00 40.04 77 TRP D O 1
ATOM 20611 N N . ILE D 3 57 ? 235.216 217.780 214.907 1.00 33.33 78 ILE D N 1
ATOM 20612 C CA . ILE D 3 57 ? 233.951 217.206 214.457 1.00 33.39 78 ILE D CA 1
ATOM 20613 C C . ILE D 3 57 ? 234.160 216.646 213.059 1.00 37.86 78 ILE D C 1
ATOM 20614 O O . ILE D 3 57 ? 234.661 217.343 212.171 1.00 41.43 78 ILE D O 1
ATOM 20630 N N . GLU D 3 58 ? 233.809 215.378 212.875 1.00 41.47 79 GLU D N 1
ATOM 20631 C CA . GLU D 3 58 ? 234.000 214.660 211.623 1.00 34.25 79 GLU D CA 1
ATOM 20632 C C . GLU D 3 58 ? 232.655 214.556 210.925 1.00 41.01 79 GLU D C 1
ATOM 20633 O O . GLU D 3 58 ? 231.722 213.954 211.465 1.00 48.38 79 GLU D O 1
ATOM 20645 N N . GLN D 3 59 ? 232.571 215.128 209.728 1.00 37.22 80 GLN D N 1
ATOM 20646 C CA . GLN D 3 59 ? 231.359 215.169 208.927 1.00 34.01 80 GLN D CA 1
ATOM 20647 C C . GLN D 3 59 ? 231.605 214.408 207.635 1.00 33.32 80 GLN D C 1
ATOM 20648 O O . GLN D 3 59 ? 232.637 214.601 206.979 1.00 45.53 80 GLN D O 1
ATOM 20662 N N . GLY D 3 60 ? 230.664 213.535 207.286 1.00 29.01 81 GLY D N 1
ATOM 20663 C CA . GLY D 3 60 ? 230.745 212.755 206.068 1.00 31.52 81 GLY D CA 1
ATOM 20664 C C . GLY D 3 60 ? 229.459 212.800 205.273 1.00 32.36 81 GLY D C 1
ATOM 20665 O O . GLY D 3 60 ? 228.375 212.647 205.843 1.00 35.77 81 GLY D O 1
ATOM 20669 N N . TRP D 3 61 ? 229.556 213.020 203.963 1.00 33.45 82 TRP D N 1
ATOM 20670 C CA . TRP D 3 61 ? 228.355 212.990 203.133 1.00 23.44 82 TRP D CA 1
ATOM 20671 C C . TRP D 3 61 ? 228.742 212.766 201.681 1.00 36.91 82 TRP D C 1
ATOM 20672 O O . TRP D 3 61 ? 229.823 213.152 201.250 1.00 43.49 82 TRP D O 1
ATOM 20693 N N . THR D 3 62 ? 227.826 212.180 200.918 1.00 45.67 83 THR D N 1
ATOM 20694 C CA . THR D 3 62 ? 228.067 211.906 199.507 1.00 36.59 83 THR D CA 1
ATOM 20695 C C . THR D 3 62 ? 227.556 213.060 198.654 1.00 35.55 83 THR D C 1
ATOM 20696 O O . THR D 3 62 ? 226.389 213.448 198.756 1.00 40.40 83 THR D O 1
ATOM 20707 N N . ASP D 3 63 ? 228.441 213.605 197.819 1.00 40.77 84 ASP D N 1
ATOM 20708 C CA . ASP D 3 63 ? 228.106 214.634 196.839 1.00 37.25 84 ASP D CA 1
ATOM 20709 C C . ASP D 3 63 ? 228.284 214.026 195.453 1.00 45.87 84 ASP D C 1
ATOM 20710 O O . ASP D 3 63 ? 229.415 213.830 194.996 1.00 52.46 84 ASP D O 1
ATOM 20719 N N . SER D 3 64 ? 227.167 213.738 194.783 1.00 48.86 85 SER D N 1
ATOM 20720 C CA . SER D 3 64 ? 227.224 213.020 193.515 1.00 44.64 85 SER D CA 1
ATOM 20721 C C . SER D 3 64 ? 227.777 213.869 192.378 1.00 52.16 85 SER D C 1
ATOM 20722 O O . SER D 3 64 ? 228.107 213.320 191.324 1.00 56.74 85 SER D O 1
ATOM 20730 N N . ARG D 3 65 ? 227.863 215.188 192.548 1.00 46.21 86 ARG D N 1
ATOM 20731 C CA . ARG D 3 65 ? 228.488 216.023 191.529 1.00 39.23 86 ARG D CA 1
ATOM 20732 C C . ARG D 3 65 ? 230.008 215.933 191.574 1.00 45.44 86 ARG D C 1
ATOM 20733 O O . ARG D 3 65 ? 230.662 216.078 190.536 1.00 50.03 86 ARG D O 1
ATOM 20754 N N . LEU D 3 66 ? 230.580 215.697 192.753 1.00 45.66 87 LEU D N 1
ATOM 20755 C CA . LEU D 3 66 ? 232.031 215.700 192.939 1.00 39.13 87 LEU D CA 1
ATOM 20756 C C . LEU D 3 66 ? 232.577 214.275 192.856 1.00 41.71 87 LEU D C 1
ATOM 20757 O O . LEU D 3 66 ? 233.213 213.773 193.781 1.00 61.75 87 LEU D O 1
ATOM 20773 N N . GLN D 3 67 ? 232.337 213.630 191.713 1.00 46.24 88 GLN D N 1
ATOM 20774 C CA . GLN D 3 67 ? 232.810 212.270 191.489 1.00 43.64 88 GLN D CA 1
ATOM 20775 C C . GLN D 3 67 ? 233.475 212.180 190.125 1.00 48.09 88 GLN D C 1
ATOM 20776 O O . GLN D 3 67 ? 233.153 212.934 189.203 1.00 53.63 88 GLN D O 1
ATOM 20790 N N . TRP D 3 68 ? 234.407 211.239 190.014 1.00 47.51 89 TRP D N 1
ATOM 20791 C CA . TRP D 3 68 ? 235.151 211.020 188.787 1.00 42.92 89 TRP D CA 1
ATOM 20792 C C . TRP D 3 68 ? 235.595 209.568 188.755 1.00 44.59 89 TRP D C 1
ATOM 20793 O O . TRP D 3 68 ? 235.620 208.886 189.781 1.00 55.71 89 TRP D O 1
ATOM 20814 N N . ASP D 3 69 ? 235.937 209.101 187.559 1.00 48.59 90 ASP D N 1
ATOM 20815 C CA . ASP D 3 69 ? 236.591 207.811 187.396 1.00 52.36 90 ASP D CA 1
ATOM 20816 C C . ASP D 3 69 ? 238.097 208.035 187.405 1.00 52.00 90 ASP D C 1
ATOM 20817 O O . ASP D 3 69 ? 238.614 208.857 186.644 1.00 55.33 90 ASP D O 1
ATOM 20826 N N . ALA D 3 70 ? 238.795 207.304 188.277 1.00 49.66 91 ALA D N 1
ATOM 20827 C CA . ALA D 3 70 ? 240.210 207.570 188.507 1.00 53.15 91 ALA D CA 1
ATOM 20828 C C . ALA D 3 70 ? 241.062 207.291 187.274 1.00 57.49 91 ALA D C 1
ATOM 20829 O O . ALA D 3 70 ? 242.166 207.833 187.155 1.00 58.95 91 ALA D O 1
ATOM 20836 N N . GLU D 3 71 ? 240.578 206.458 186.349 1.00 68.92 92 GLU D N 1
ATOM 20837 C CA . GLU D 3 71 ? 241.397 206.080 185.203 1.00 68.80 92 GLU D CA 1
ATOM 20838 C C . GLU D 3 71 ? 241.504 207.182 184.157 1.00 67.84 92 GLU D C 1
ATOM 20839 O O . GLU D 3 71 ? 242.430 207.144 183.341 1.00 70.79 92 GLU D O 1
ATOM 20851 N N . ASP D 3 72 ? 240.596 208.157 184.157 1.00 57.57 93 ASP D N 1
ATOM 20852 C CA . ASP D 3 72 ? 240.692 209.295 183.249 1.00 57.26 93 ASP D CA 1
ATOM 20853 C C . ASP D 3 72 ? 241.484 210.459 183.827 1.00 58.08 93 ASP D C 1
ATOM 20854 O O . ASP D 3 72 ? 241.573 211.503 183.174 1.00 64.79 93 ASP D O 1
ATOM 20863 N N . PHE D 3 73 ? 242.048 210.317 185.028 1.00 47.81 94 PHE D N 1
ATOM 20864 C CA . PHE D 3 73 ? 242.813 211.384 185.665 1.00 50.11 94 PHE D CA 1
ATOM 20865 C C . PHE D 3 73 ? 244.054 210.815 186.336 1.00 51.89 94 PHE D C 1
ATOM 20866 O O . PHE D 3 73 ? 244.413 211.201 187.453 1.00 58.30 94 PHE D O 1
ATOM 20883 N N . GLY D 3 74 ? 244.724 209.888 185.661 1.00 52.85 95 GLY D N 1
ATOM 20884 C CA . GLY D 3 74 ? 245.984 209.353 186.146 1.00 52.58 95 GLY D CA 1
ATOM 20885 C C . GLY D 3 74 ? 245.885 208.594 187.451 1.00 55.70 95 GLY D C 1
ATOM 20886 O O . GLY D 3 74 ? 246.811 208.657 188.269 1.00 58.93 95 GLY D O 1
ATOM 20890 N N . ASN D 3 75 ? 244.788 207.866 187.658 1.00 60.52 96 ASN D N 1
ATOM 20891 C CA . ASN D 3 75 ? 244.586 207.051 188.859 1.00 63.46 96 ASN D CA 1
ATOM 20892 C C . ASN D 3 75 ? 244.669 207.895 190.132 1.00 59.90 96 ASN D C 1
ATOM 20893 O O . ASN D 3 75 ? 245.191 207.457 191.159 1.00 62.45 96 ASN D O 1
ATOM 20904 N N . ILE D 3 76 ? 244.145 209.116 190.072 1.00 46.16 97 ILE D N 1
ATOM 20905 C CA . ILE D 3 76 ? 244.056 209.955 191.263 1.00 48.16 97 ILE D CA 1
ATOM 20906 C C . ILE D 3 76 ? 242.855 209.509 192.085 1.00 52.32 97 ILE D C 1
ATOM 20907 O O . ILE D 3 76 ? 241.737 209.392 191.570 1.00 62.53 97 ILE D O 1
ATOM 20923 N N . SER D 3 77 ? 243.089 209.252 193.374 1.00 42.13 98 SER D N 1
ATOM 20924 C CA . SER D 3 77 ? 242.101 208.639 194.252 1.00 44.56 98 SER D CA 1
ATOM 20925 C C . SER D 3 77 ? 241.669 209.530 195.408 1.00 45.30 98 SER D C 1
ATOM 20926 O O . SER D 3 77 ? 240.880 209.084 196.247 1.00 50.64 98 SER D O 1
ATOM 20934 N N . VAL D 3 78 ? 242.160 210.762 195.487 1.00 43.74 99 VAL D N 1
ATOM 20935 C CA . VAL D 3 78 ? 241.793 211.667 196.569 1.00 38.43 99 VAL D CA 1
ATOM 20936 C C . VAL D 3 78 ? 242.124 213.081 196.123 1.00 34.39 99 VAL D C 1
ATOM 20937 O O . VAL D 3 78 ? 243.095 213.303 195.395 1.00 45.21 99 VAL D O 1
ATOM 20950 N N . LEU D 3 79 ? 241.301 214.035 196.553 1.00 35.52 100 LEU D N 1
ATOM 20951 C CA . LEU D 3 79 ? 241.527 215.443 196.262 1.00 33.16 100 LEU D CA 1
ATOM 20952 C C . LEU D 3 79 ? 241.220 216.271 197.497 1.00 34.40 100 LEU D C 1
ATOM 20953 O O . LEU D 3 79 ? 240.232 216.019 198.188 1.00 41.10 100 LEU D O 1
ATOM 20969 N N . ARG D 3 80 ? 242.068 217.261 197.764 1.00 28.40 101 ARG D N 1
ATOM 20970 C CA . ARG D 3 80 ? 241.881 218.198 198.865 1.00 33.61 101 ARG D CA 1
ATOM 20971 C C . ARG D 3 80 ? 241.433 219.531 198.289 1.00 33.31 101 ARG D C 1
ATOM 20972 O O . ARG D 3 80 ? 242.102 220.083 197.408 1.00 48.66 101 ARG D O 1
ATOM 20993 N N . LEU D 3 81 ? 240.307 220.039 198.785 1.00 36.46 102 LEU D N 1
ATOM 20994 C CA . LEU D 3 81 ? 239.708 221.270 198.293 1.00 37.34 102 LEU D CA 1
ATOM 20995 C C . LEU D 3 81 ? 239.413 222.199 199.460 1.00 38.05 102 LEU D C 1
ATOM 20996 O O . LEU D 3 81 ? 239.179 221.725 200.571 1.00 40.14 102 LEU D O 1
ATOM 21012 N N . PRO D 3 82 ? 239.424 223.519 199.257 1.00 41.30 103 PRO D N 1
ATOM 21013 C CA . PRO D 3 82 ? 238.933 224.406 200.316 1.00 35.63 103 PRO D CA 1
ATOM 21014 C C . PRO D 3 82 ? 237.463 224.153 200.611 1.00 41.09 103 PRO D C 1
ATOM 21015 O O . PRO D 3 82 ? 236.675 223.823 199.723 1.00 44.69 103 PRO D O 1
ATOM 21026 N N . ALA D 3 83 ? 237.097 224.314 201.883 1.00 39.59 104 ALA D N 1
ATOM 21027 C CA . ALA D 3 83 ? 235.705 224.159 202.282 1.00 35.07 104 ALA D CA 1
ATOM 21028 C C . ALA D 3 83 ? 234.795 225.217 201.673 1.00 39.19 104 ALA D C 1
ATOM 21029 O O . ALA D 3 83 ? 233.585 224.987 201.584 1.00 44.95 104 ALA D O 1
ATOM 21036 N N . ASP D 3 84 ? 235.341 226.354 201.242 1.00 41.76 105 ASP D N 1
ATOM 21037 C CA . ASP D 3 84 ? 234.515 227.400 200.642 1.00 42.99 105 ASP D CA 1
ATOM 21038 C C . ASP D 3 84 ? 234.149 227.105 199.191 1.00 41.91 105 ASP D C 1
ATOM 21039 O O . ASP D 3 84 ? 233.346 227.848 198.616 1.00 46.22 105 ASP D O 1
ATOM 21048 N N . MET D 3 85 ? 234.700 226.047 198.590 1.00 43.51 106 MET D N 1
ATOM 21049 C CA . MET D 3 85 ? 234.388 225.685 197.213 1.00 45.13 106 MET D CA 1
ATOM 21050 C C . MET D 3 85 ? 233.256 224.675 197.082 1.00 39.84 106 MET D C 1
ATOM 21051 O O . MET D 3 85 ? 232.696 224.550 195.988 1.00 42.39 106 MET D O 1
ATOM 21065 N N . VAL D 3 86 ? 232.907 223.961 198.153 1.00 39.75 107 VAL D N 1
ATOM 21066 C CA . VAL D 3 86 ? 231.931 222.880 198.099 1.00 37.82 107 VAL D CA 1
ATOM 21067 C C . VAL D 3 86 ? 230.706 223.266 198.915 1.00 34.91 107 VAL D C 1
ATOM 21068 O O . VAL D 3 86 ? 230.734 224.183 199.738 1.00 49.18 107 VAL D O 1
ATOM 21081 N N . TRP D 3 87 ? 229.619 222.542 198.670 1.00 30.81 108 TRP D N 1
ATOM 21082 C CA . TRP D 3 87 ? 228.442 222.646 199.519 1.00 32.01 108 TRP D CA 1
ATOM 21083 C C . TRP D 3 87 ? 228.725 222.006 200.870 1.00 33.12 108 TRP D C 1
ATOM 21084 O O . TRP D 3 87 ? 229.327 220.932 200.949 1.00 40.12 108 TRP D O 1
ATOM 21105 N N . LEU D 3 88 ? 228.279 222.671 201.934 1.00 27.97 109 LEU D N 1
ATOM 21106 C CA . LEU D 3 88 ? 228.447 222.210 203.301 1.00 28.33 109 LEU D CA 1
ATOM 21107 C C . LEU D 3 88 ? 227.082 222.086 203.973 1.00 29.07 109 LEU D C 1
ATOM 21108 O O . LEU D 3 88 ? 226.196 222.905 203.711 1.00 38.34 109 LEU D O 1
ATOM 21124 N N . PRO D 3 89 ? 226.866 221.086 204.838 1.00 33.84 110 PRO D N 1
ATOM 21125 C CA . PRO D 3 89 ? 225.624 221.086 205.628 1.00 34.09 110 PRO D CA 1
ATOM 21126 C C . PRO D 3 89 ? 225.562 222.204 206.655 1.00 39.49 110 PRO D C 1
ATOM 21127 O O . PRO D 3 89 ? 224.465 222.523 207.128 1.00 48.95 110 PRO D O 1
ATOM 21138 N N . GLU D 3 90 ? 226.697 222.810 207.008 1.00 41.87 111 GLU D N 1
ATOM 21139 C CA . GLU D 3 90 ? 226.755 223.893 207.989 1.00 36.50 111 GLU D CA 1
ATOM 21140 C C . GLU D 3 90 ? 226.252 223.418 209.352 1.00 39.11 111 GLU D C 1
ATOM 21141 O O . GLU D 3 90 ? 225.264 223.911 209.897 1.00 48.77 111 GLU D O 1
ATOM 21153 N N . ILE D 3 91 ? 226.962 222.435 209.891 1.00 45.36 112 ILE D N 1
ATOM 21154 C CA . ILE D 3 91 ? 226.684 221.923 211.226 1.00 32.44 112 ILE D CA 1
ATOM 21155 C C . ILE D 3 91 ? 227.300 222.872 212.244 1.00 40.82 112 ILE D C 1
ATOM 21156 O O . ILE D 3 91 ? 228.479 223.232 212.141 1.00 45.49 112 ILE D O 1
ATOM 21172 N N . VAL D 3 92 ? 226.498 223.285 213.224 1.00 45.07 113 VAL D N 1
ATOM 21173 C CA . VAL D 3 92 ? 226.902 224.229 214.253 1.00 37.65 113 VAL D CA 1
ATOM 21174 C C . VAL D 3 92 ? 226.515 223.663 215.610 1.00 38.61 113 VAL D C 1
ATOM 21175 O O . VAL D 3 92 ? 225.640 222.799 215.730 1.00 38.76 113 VAL D O 1
ATOM 21188 N N . LEU D 3 93 ? 227.183 224.176 216.640 1.00 42.77 114 LEU D N 1
ATOM 21189 C CA . LEU D 3 93 ? 226.831 223.879 218.022 1.00 42.35 114 LEU D CA 1
ATOM 21190 C C . LEU D 3 93 ? 225.678 224.789 218.425 1.00 39.44 114 LEU D C 1
ATOM 21191 O O . LEU D 3 93 ? 225.865 225.995 218.610 1.00 45.02 114 LEU D O 1
ATOM 21207 N N . GLU D 3 94 ? 224.486 224.213 218.563 1.00 37.66 115 GLU D N 1
ATOM 21208 C CA . GLU D 3 94 ? 223.338 224.967 219.047 1.00 45.82 115 GLU D CA 1
ATOM 21209 C C . GLU D 3 94 ? 223.418 225.267 220.537 1.00 44.55 115 GLU D C 1
ATOM 21210 O O . GLU D 3 94 ? 222.739 226.186 221.006 1.00 48.04 115 GLU D O 1
ATOM 21222 N N . ASN D 3 95 ? 224.239 224.533 221.280 1.00 51.71 116 ASN D N 1
ATOM 21223 C CA . ASN D 3 95 ? 224.301 224.632 222.730 1.00 43.37 116 ASN D CA 1
ATOM 21224 C C . ASN D 3 95 ? 225.253 225.725 223.206 1.00 40.06 116 ASN D C 1
ATOM 21225 O O . ASN D 3 95 ? 225.452 225.860 224.417 1.00 56.39 116 ASN D O 1
ATOM 21236 N N . ASN D 3 96 ? 225.848 226.497 222.299 1.00 41.60 117 ASN D N 1
ATOM 21237 C CA . ASN D 3 96 ? 226.806 227.518 222.700 1.00 42.08 117 ASN D CA 1
ATOM 21238 C C . ASN D 3 96 ? 226.125 228.614 223.513 1.00 44.89 117 ASN D C 1
ATOM 21239 O O . ASN D 3 96 ? 224.933 228.888 223.356 1.00 48.11 117 ASN D O 1
ATOM 21250 N N . ASN D 3 97 ? 226.905 229.233 224.404 1.00 51.24 118 ASN D N 1
ATOM 21251 C CA . ASN D 3 97 ? 226.431 230.307 225.272 1.00 45.87 118 ASN D CA 1
ATOM 21252 C C . ASN D 3 97 ? 227.197 231.611 225.074 1.00 42.49 118 ASN D C 1
ATOM 21253 O O . ASN D 3 97 ? 226.918 232.587 225.780 1.00 47.56 118 ASN D O 1
ATOM 21264 N N . ASP D 3 98 ? 228.148 231.655 224.137 1.00 46.24 119 ASP D N 1
ATOM 21265 C CA . ASP D 3 98 ? 228.923 232.852 223.840 1.00 43.32 119 ASP D CA 1
ATOM 21266 C C . ASP D 3 98 ? 228.678 233.394 222.439 1.00 43.94 119 ASP D C 1
ATOM 21267 O O . ASP D 3 98 ? 229.279 234.411 222.075 1.00 44.18 119 ASP D O 1
ATOM 21276 N N . GLY D 3 99 ? 227.818 232.756 221.646 1.00 47.68 120 GLY D N 1
ATOM 21277 C CA . GLY D 3 99 ? 227.540 233.191 220.294 1.00 43.33 120 GLY D CA 1
ATOM 21278 C C . GLY D 3 99 ? 228.426 232.599 219.223 1.00 41.02 120 GLY D C 1
ATOM 21279 O O . GLY D 3 99 ? 228.211 232.891 218.041 1.00 50.77 120 GLY D O 1
ATOM 21283 N N . SER D 3 100 ? 229.407 231.774 219.588 1.00 42.70 121 SER D N 1
ATOM 21284 C CA . SER D 3 100 ? 230.287 231.132 218.613 1.00 43.97 121 SER D CA 1
ATOM 21285 C C . SER D 3 100 ? 229.628 229.829 218.177 1.00 43.93 121 SER D C 1
ATOM 21286 O O . SER D 3 100 ? 229.908 228.754 218.707 1.00 50.38 121 SER D O 1
ATOM 21294 N N . PHE D 3 101 ? 228.728 229.936 217.198 1.00 40.26 122 PHE D N 1
ATOM 21295 C CA . PHE D 3 101 ? 228.040 228.759 216.677 1.00 33.76 122 PHE D CA 1
ATOM 21296 C C . PHE D 3 101 ? 228.976 227.869 215.868 1.00 41.06 122 PHE D C 1
ATOM 21297 O O . PHE D 3 101 ? 228.848 226.640 215.893 1.00 37.46 122 PHE D O 1
ATOM 21314 N N . GLN D 3 102 ? 229.918 228.466 215.148 1.00 46.87 123 GLN D N 1
ATOM 21315 C CA . GLN D 3 102 ? 230.617 227.784 214.071 1.00 39.00 123 GLN D CA 1
ATOM 21316 C C . GLN D 3 102 ? 231.916 227.137 214.542 1.00 42.31 123 GLN D C 1
ATOM 21317 O O . GLN D 3 102 ? 232.446 227.437 215.614 1.00 49.30 123 GLN D O 1
ATOM 21331 N N . ILE D 3 103 ? 232.417 226.224 213.707 1.00 40.31 124 ILE D N 1
ATOM 21332 C CA . ILE D 3 103 ? 233.738 225.643 213.917 1.00 39.33 124 ILE D CA 1
ATOM 21333 C C . ILE D 3 103 ? 234.808 226.732 213.835 1.00 36.76 124 ILE D C 1
ATOM 21334 O O . ILE D 3 103 ? 234.605 227.808 213.260 1.00 46.23 124 ILE D O 1
ATOM 21350 N N . SER D 3 104 ? 235.975 226.431 214.409 1.00 36.09 125 SER D N 1
ATOM 21351 C CA . SER D 3 104 ? 237.041 227.424 214.501 1.00 36.42 125 SER D CA 1
ATOM 21352 C C . SER D 3 104 ? 237.840 227.516 213.206 1.00 34.93 125 SER D C 1
ATOM 21353 O O . SER D 3 104 ? 237.902 228.582 212.585 1.00 44.01 125 SER D O 1
ATOM 21361 N N . TYR D 3 105 ? 238.454 226.412 212.786 1.00 32.99 126 TYR D N 1
ATOM 21362 C CA . TYR D 3 105 ? 239.315 226.370 211.609 1.00 36.47 126 TYR D CA 1
ATOM 21363 C C . TYR D 3 105 ? 238.584 225.673 210.470 1.00 37.12 126 TYR D C 1
ATOM 21364 O O . TYR D 3 105 ? 238.262 224.485 210.570 1.00 44.47 126 TYR D O 1
ATOM 21382 N N . SER D 3 106 ? 238.346 226.408 209.385 1.00 38.24 127 SER D N 1
ATOM 21383 C CA . SER D 3 106 ? 237.680 225.871 208.200 1.00 36.20 127 SER D CA 1
ATOM 21384 C C . SER D 3 106 ? 238.752 225.259 207.305 1.00 35.26 127 SER D C 1
ATOM 21385 O O . SER D 3 106 ? 239.327 225.919 206.440 1.00 44.05 127 SER D O 1
ATOM 21393 N N . CYS D 3 107 ? 239.024 223.976 207.521 1.00 38.51 128 CYS D N 1
ATOM 21394 C CA . CYS D 3 107 ? 240.103 223.279 206.840 1.00 35.62 128 CYS D CA 1
ATOM 21395 C C . CYS D 3 107 ? 239.630 222.799 205.468 1.00 37.27 128 CYS D C 1
ATOM 21396 O O . CYS D 3 107 ? 238.516 223.096 205.029 1.00 46.81 128 CYS D O 1
ATOM 21404 N N . ASN D 3 108 ? 240.479 222.046 204.776 1.00 35.56 129 ASN D N 1
ATOM 21405 C CA . ASN D 3 108 ? 240.110 221.466 203.495 1.00 29.24 129 ASN D CA 1
ATOM 21406 C C . ASN D 3 108 ? 239.198 220.261 203.684 1.00 30.29 129 ASN D C 1
ATOM 21407 O O . ASN D 3 108 ? 239.284 219.533 204.676 1.00 42.65 129 ASN D O 1
ATOM 21418 N N . VAL D 3 109 ? 238.318 220.066 202.713 1.00 31.50 130 VAL D N 1
ATOM 21419 C CA . VAL D 3 109 ? 237.578 218.823 202.564 1.00 34.42 130 VAL D CA 1
ATOM 21420 C C . VAL D 3 109 ? 238.415 217.861 201.732 1.00 31.22 130 VAL D C 1
ATOM 21421 O O . VAL D 3 109 ? 239.226 218.269 200.895 1.00 39.63 130 VAL D O 1
ATOM 21434 N N . LEU D 3 110 ? 238.202 216.568 201.960 1.00 30.04 131 LEU D N 1
ATOM 21435 C CA . LEU D 3 110 ? 238.754 215.504 201.135 1.00 33.26 131 LEU D CA 1
ATOM 21436 C C . LEU D 3 110 ? 237.619 214.857 200.357 1.00 31.24 131 LEU D C 1
ATOM 21437 O O . LEU D 3 110 ? 236.645 214.390 200.955 1.00 36.71 131 LEU D O 1
ATOM 21453 N N . ILE D 3 111 ? 237.743 214.832 199.033 1.00 34.97 132 ILE D N 1
ATOM 21454 C CA . ILE D 3 111 ? 236.771 214.175 198.172 1.00 40.34 132 ILE D CA 1
ATOM 21455 C C . ILE D 3 111 ? 237.442 212.988 197.495 1.00 33.49 132 ILE D C 1
ATOM 21456 O O . ILE D 3 111 ? 238.658 212.964 197.270 1.00 44.83 132 ILE D O 1
ATOM 21472 N N . TYR D 3 112 ? 236.624 211.999 197.162 1.00 40.02 133 TYR D N 1
ATOM 21473 C CA . TYR D 3 112 ? 237.047 210.701 196.666 1.00 38.59 133 TYR D CA 1
ATOM 21474 C C . TYR D 3 112 ? 236.284 210.389 195.388 1.00 40.65 133 TYR D C 1
ATOM 21475 O O . TYR D 3 112 ? 235.264 211.023 195.102 1.00 45.68 133 TYR D O 1
ATOM 21493 N N . PRO D 3 113 ? 236.761 209.429 194.584 1.00 39.85 134 PRO D N 1
ATOM 21494 C CA . PRO D 3 113 ? 236.073 209.133 193.314 1.00 37.69 134 PRO D CA 1
ATOM 21495 C C . PRO D 3 113 ? 234.627 208.700 193.477 1.00 40.34 134 PRO D C 1
ATOM 21496 O O . PRO D 3 113 ? 233.832 208.901 192.553 1.00 43.76 134 PRO D O 1
ATOM 21507 N N . SER D 3 114 ? 234.258 208.117 194.618 1.00 47.46 135 SER D N 1
ATOM 21508 C CA . SER D 3 114 ? 232.876 207.716 194.850 1.00 38.84 135 SER D CA 1
ATOM 21509 C C . SER D 3 114 ? 231.940 208.899 195.065 1.00 42.08 135 SER D C 1
ATOM 21510 O O . SER D 3 114 ? 230.722 208.697 195.097 1.00 53.13 135 SER D O 1
ATOM 21518 N N . GLY D 3 115 ? 232.468 210.114 195.208 1.00 40.28 136 GLY D N 1
ATOM 21519 C CA . GLY D 3 115 ? 231.674 211.271 195.552 1.00 39.16 136 GLY D CA 1
ATOM 21520 C C . GLY D 3 115 ? 231.575 211.550 197.033 1.00 41.35 136 GLY D C 1
ATOM 21521 O O . GLY D 3 115 ? 230.945 212.542 197.417 1.00 51.58 136 GLY D O 1
ATOM 21525 N N . SER D 3 116 ? 232.174 210.714 197.877 1.00 34.46 137 SER D N 1
ATOM 21526 C CA . SER D 3 116 ? 232.143 210.951 199.310 1.00 33.76 137 SER D CA 1
ATOM 21527 C C . SER D 3 116 ? 233.003 212.155 199.669 1.00 35.69 137 SER D C 1
ATOM 21528 O O . SER D 3 116 ? 234.080 212.361 199.106 1.00 39.80 137 SER D O 1
ATOM 21536 N N . VAL D 3 117 ? 232.516 212.946 200.619 1.00 36.82 138 VAL D N 1
ATOM 21537 C CA . VAL D 3 117 ? 233.176 214.140 201.121 1.00 30.86 138 VAL D CA 1
ATOM 21538 C C . VAL D 3 117 ? 233.410 213.916 202.604 1.00 30.43 138 VAL D C 1
ATOM 21539 O O . VAL D 3 117 ? 232.464 213.609 203.347 1.00 39.93 138 VAL D O 1
ATOM 21552 N N . TYR D 3 118 ? 234.665 214.059 203.019 1.00 29.14 139 TYR D N 1
ATOM 21553 C CA . TYR D 3 118 ? 235.109 213.937 204.398 1.00 28.23 139 TYR D CA 1
ATOM 21554 C C . TYR D 3 118 ? 235.610 215.300 204.849 1.00 27.90 139 TYR D C 1
ATOM 21555 O O . TYR D 3 118 ? 236.363 215.955 204.121 1.00 38.01 139 TYR D O 1
ATOM 21573 N N . TRP D 3 119 ? 235.186 215.734 206.034 1.00 27.87 140 TRP D N 1
ATOM 21574 C CA . TRP D 3 119 ? 235.594 217.031 206.554 1.00 33.07 140 TRP D CA 1
ATOM 21575 C C . TRP D 3 119 ? 235.794 216.906 208.055 1.00 35.64 140 TRP D C 1
ATOM 21576 O O . TRP D 3 119 ? 234.891 216.458 208.762 1.00 37.28 140 TRP D O 1
ATOM 21597 N N . LEU D 3 120 ? 236.969 217.309 208.546 1.00 35.93 141 LEU D N 1
ATOM 21598 C CA . LEU D 3 120 ? 237.309 217.228 209.966 1.00 26.69 141 LEU D CA 1
ATOM 21599 C C . LEU D 3 120 ? 237.726 218.609 210.455 1.00 23.71 141 LEU D C 1
ATOM 21600 O O . LEU D 3 120 ? 238.910 218.845 210.738 1.00 36.89 141 LEU D O 1
ATOM 21616 N N . PRO D 3 121 ? 236.786 219.540 210.587 1.00 33.84 142 PRO D N 1
ATOM 21617 C CA . PRO D 3 121 ? 237.118 220.825 211.178 1.00 33.70 142 PRO D CA 1
ATOM 21618 C C . PRO D 3 121 ? 237.333 220.692 212.676 1.00 30.25 142 PRO D C 1
ATOM 21619 O O . PRO D 3 121 ? 236.532 220.038 213.371 1.00 36.47 142 PRO D O 1
ATOM 21630 N N . PRO D 3 122 ? 238.414 221.262 213.211 1.00 33.16 143 PRO D N 1
ATOM 21631 C CA . PRO D 3 122 ? 238.512 221.412 214.661 1.00 32.69 143 PRO D CA 1
ATOM 21632 C C . PRO D 3 122 ? 237.788 222.662 215.128 1.00 30.00 143 PRO D C 1
ATOM 21633 O O . PRO D 3 122 ? 237.557 223.600 214.363 1.00 37.78 143 PRO D O 1
ATOM 21644 N N . ALA D 3 123 ? 237.422 222.662 216.406 1.00 33.77 144 ALA D N 1
ATOM 21645 C CA . ALA D 3 123 ? 236.636 223.748 216.961 1.00 31.84 144 ALA D CA 1
ATOM 21646 C C . ALA D 3 123 ? 236.917 223.871 218.447 1.00 28.32 144 ALA D C 1
ATOM 21647 O O . ALA D 3 123 ? 237.232 222.888 219.125 1.00 34.22 144 ALA D O 1
ATOM 21654 N N . ILE D 3 124 ? 236.809 225.102 218.934 1.00 37.72 145 ILE D N 1
ATOM 21655 C CA . ILE D 3 124 ? 236.839 225.416 220.354 1.00 37.30 145 ILE D CA 1
ATOM 21656 C C . ILE D 3 124 ? 235.474 225.990 220.693 1.00 32.18 145 ILE D C 1
ATOM 21657 O O . ILE D 3 124 ? 235.068 227.010 220.122 1.00 44.86 145 ILE D O 1
ATOM 21673 N N . PHE D 3 125 ? 234.769 225.334 221.608 1.00 35.61 146 PHE D N 1
ATOM 21674 C CA . PHE D 3 125 ? 233.365 225.612 221.872 1.00 32.59 146 PHE D CA 1
ATOM 21675 C C . PHE D 3 125 ? 233.168 225.948 223.339 1.00 33.85 146 PHE D C 1
ATOM 21676 O O . PHE D 3 125 ? 233.730 225.281 224.214 1.00 45.71 146 PHE D O 1
ATOM 21693 N N . ARG D 3 126 ? 232.370 226.985 223.594 1.00 46.56 147 ARG D N 1
ATOM 21694 C CA . ARG D 3 126 ? 231.913 227.352 224.930 1.00 42.43 147 ARG D CA 1
ATOM 21695 C C . ARG D 3 126 ? 230.404 227.137 224.975 1.00 37.69 147 ARG D C 1
ATOM 21696 O O . ARG D 3 126 ? 229.650 227.869 224.326 1.00 39.68 147 ARG D O 1
ATOM 21717 N N . SER D 3 127 ? 229.972 226.138 225.739 1.00 40.92 148 SER D N 1
ATOM 21718 C CA . SER D 3 127 ? 228.577 225.725 225.818 1.00 40.87 148 SER D CA 1
ATOM 21719 C C . SER D 3 127 ? 228.054 225.904 227.237 1.00 45.28 148 SER D C 1
ATOM 21720 O O . SER D 3 127 ? 228.816 226.046 228.194 1.00 48.65 148 SER D O 1
ATOM 21728 N N . SER D 3 128 ? 226.729 225.895 227.358 1.00 49.47 149 SER D N 1
ATOM 21729 C CA . SER D 3 128 ? 226.059 226.052 228.645 1.00 46.83 149 SER D CA 1
ATOM 21730 C C . SER D 3 128 ? 225.904 224.680 229.288 1.00 46.30 149 SER D C 1
ATOM 21731 O O . SER D 3 128 ? 225.200 223.815 228.759 1.00 53.40 149 SER D O 1
ATOM 21739 N N . CYS D 3 129 ? 226.577 224.481 230.419 1.00 49.79 150 CYS D N 1
ATOM 21740 C CA . CYS D 3 129 ? 226.408 223.293 231.247 1.00 52.29 150 CYS D CA 1
ATOM 21741 C C . CYS D 3 129 ? 225.807 223.706 232.585 1.00 55.53 150 CYS D C 1
ATOM 21742 O O . CYS D 3 129 ? 226.532 224.264 233.423 1.00 58.71 150 CYS D O 1
ATOM 21749 N N . PRO D 3 130 ? 224.515 223.480 232.850 1.00 60.03 151 PRO D N 1
ATOM 21750 C CA . PRO D 3 130 ? 223.989 223.803 234.183 1.00 55.79 151 PRO D CA 1
ATOM 21751 C C . PRO D 3 130 ? 224.670 222.974 235.260 1.00 56.39 151 PRO D C 1
ATOM 21752 O O . PRO D 3 130 ? 224.928 221.781 235.083 1.00 58.38 151 PRO D O 1
ATOM 21763 N N . ILE D 3 131 ? 224.952 223.622 236.386 1.00 53.14 152 ILE D N 1
ATOM 21764 C CA . ILE D 3 131 ? 225.756 223.054 237.462 1.00 52.05 152 ILE D CA 1
ATOM 21765 C C . ILE D 3 131 ? 224.832 222.653 238.601 1.00 49.72 152 ILE D C 1
ATOM 21766 O O . ILE D 3 131 ? 224.023 223.463 239.068 1.00 56.87 152 ILE D O 1
ATOM 21782 N N . SER D 3 132 ? 224.953 221.404 239.039 1.00 54.99 153 SER D N 1
ATOM 21783 C CA . SER D 3 132 ? 224.315 220.923 240.256 1.00 52.32 153 SER D CA 1
ATOM 21784 C C . SER D 3 132 ? 225.333 221.014 241.384 1.00 51.56 153 SER D C 1
ATOM 21785 O O . SER D 3 132 ? 226.386 220.371 241.325 1.00 58.19 153 SER D O 1
ATOM 21793 N N . VAL D 3 133 ? 225.016 221.810 242.406 1.00 48.92 154 VAL D N 1
ATOM 21794 C CA . VAL D 3 133 ? 225.950 222.105 243.488 1.00 48.73 154 VAL D CA 1
ATOM 21795 C C . VAL D 3 133 ? 225.643 221.301 244.746 1.00 49.29 154 VAL D C 1
ATOM 21796 O O . VAL D 3 133 ? 226.261 221.540 245.784 1.00 54.24 154 VAL D O 1
ATOM 21809 N N . THR D 3 134 ? 224.725 220.333 244.668 1.00 54.10 155 THR D N 1
ATOM 21810 C CA . THR D 3 134 ? 224.184 219.709 245.874 1.00 49.04 155 THR D CA 1
ATOM 21811 C C . THR D 3 134 ? 225.264 218.991 246.675 1.00 52.21 155 THR D C 1
ATOM 21812 O O . THR D 3 134 ? 225.292 219.084 247.908 1.00 56.40 155 THR D O 1
ATOM 21823 N N . TYR D 3 135 ? 226.164 218.280 245.995 1.00 49.96 156 TYR D N 1
ATOM 21824 C CA . TYR D 3 135 ? 227.171 217.447 246.642 1.00 50.11 156 TYR D CA 1
ATOM 21825 C C . TYR D 3 135 ? 228.576 218.030 246.514 1.00 49.99 156 TYR D C 1
ATOM 21826 O O . TYR D 3 135 ? 229.560 217.295 246.633 1.00 55.28 156 TYR D O 1
ATOM 21844 N N . PHE D 3 136 ? 228.683 219.335 246.287 1.00 47.65 157 PHE D N 1
ATOM 21845 C CA . PHE D 3 136 ? 229.981 219.968 246.110 1.00 49.94 157 PHE D CA 1
ATOM 21846 C C . PHE D 3 136 ? 230.806 219.846 247.392 1.00 44.73 157 PHE D C 1
ATOM 21847 O O . PHE D 3 136 ? 230.278 220.077 248.484 1.00 51.76 157 PHE D O 1
ATOM 21864 N N . PRO D 3 137 ? 232.114 219.525 247.310 1.00 43.63 158 PRO D N 1
ATOM 21865 C CA . PRO D 3 137 ? 232.973 219.287 246.140 1.00 49.43 158 PRO D CA 1
ATOM 21866 C C . PRO D 3 137 ? 233.035 217.819 245.716 1.00 45.71 158 PRO D C 1
ATOM 21867 O O . PRO D 3 137 ? 234.001 217.400 245.089 1.00 52.89 158 PRO D O 1
ATOM 21878 N N . PHE D 3 138 ? 232.020 217.020 246.040 1.00 50.50 159 PHE D N 1
ATOM 21879 C CA . PHE D 3 138 ? 231.932 215.618 245.642 1.00 48.97 159 PHE D CA 1
ATOM 21880 C C . PHE D 3 138 ? 230.847 215.424 244.590 1.00 41.76 159 PHE D C 1
ATOM 21881 O O . PHE D 3 138 ? 230.142 214.413 244.573 1.00 50.44 159 PHE D O 1
ATOM 21898 N N . ASP D 3 139 ? 230.719 216.394 243.694 1.00 36.74 160 ASP D N 1
ATOM 21899 C CA . ASP D 3 139 ? 229.642 216.448 242.718 1.00 43.06 160 ASP D CA 1
ATOM 21900 C C . ASP D 3 139 ? 230.111 215.940 241.361 1.00 43.19 160 ASP D C 1
ATOM 21901 O O . ASP D 3 139 ? 231.308 215.889 241.065 1.00 44.71 160 ASP D O 1
ATOM 21910 N N . TRP D 3 140 ? 229.139 215.552 240.539 1.00 40.22 161 TRP D N 1
ATOM 21911 C CA . TRP D 3 140 ? 229.364 215.212 239.144 1.00 41.50 161 TRP D CA 1
ATOM 21912 C C . TRP D 3 140 ? 228.369 215.985 238.292 1.00 47.29 161 TRP D C 1
ATOM 21913 O O . TRP D 3 140 ? 227.230 216.220 238.702 1.00 55.92 161 TRP D O 1
ATOM 21934 N N . GLN D 3 141 ? 228.816 216.374 237.102 1.00 39.59 162 GLN D N 1
ATOM 21935 C CA . GLN D 3 141 ? 228.055 217.221 236.199 1.00 35.06 162 GLN D CA 1
ATOM 21936 C C . GLN D 3 141 ? 227.778 216.481 234.899 1.00 39.99 162 GLN D C 1
ATOM 21937 O O . GLN D 3 141 ? 228.532 215.592 234.496 1.00 44.47 162 GLN D O 1
ATOM 21951 N N . ASN D 3 142 ? 226.672 216.855 234.259 1.00 45.87 163 ASN D N 1
ATOM 21952 C CA . ASN D 3 142 ? 226.214 216.265 233.002 1.00 42.01 163 ASN D CA 1
ATOM 21953 C C . ASN D 3 142 ? 226.106 217.381 231.969 1.00 45.55 163 ASN D C 1
ATOM 21954 O O . ASN D 3 142 ? 225.090 218.080 231.910 1.00 53.13 163 ASN D O 1
ATOM 21965 N N . CYS D 3 143 ? 227.147 217.548 231.160 1.00 44.37 164 CYS D N 1
ATOM 21966 C CA . CYS D 3 143 ? 227.177 218.543 230.101 1.00 38.48 164 CYS D CA 1
ATOM 21967 C C . CYS D 3 143 ? 226.894 217.879 228.761 1.00 47.57 164 CYS D C 1
ATOM 21968 O O . CYS D 3 143 ? 227.051 216.668 228.600 1.00 51.30 164 CYS D O 1
ATOM 21975 N N . SER D 3 144 ? 226.471 218.689 227.793 1.00 46.05 165 SER D N 1
ATOM 21976 C CA . SER D 3 144 ? 226.128 218.189 226.471 1.00 41.91 165 SER D CA 1
ATOM 21977 C C . SER D 3 144 ? 226.589 219.170 225.405 1.00 40.04 165 SER D C 1
ATOM 21978 O O . SER D 3 144 ? 226.663 220.379 225.637 1.00 48.36 165 SER D O 1
ATOM 21986 N N . LEU D 3 145 ? 226.905 218.623 224.234 1.00 41.80 166 LEU D N 1
ATOM 21987 C CA . LEU D 3 145 ? 227.240 219.382 223.035 1.00 38.74 166 LEU D CA 1
ATOM 21988 C C . LEU D 3 145 ? 226.225 218.982 221.974 1.00 38.90 166 LEU D C 1
ATOM 21989 O O . LEU D 3 145 ? 226.227 217.836 221.512 1.00 45.17 166 LEU D O 1
ATOM 22005 N N . LYS D 3 146 ? 225.356 219.920 221.611 1.00 39.68 167 LYS D N 1
ATOM 22006 C CA . LYS D 3 146 ? 224.220 219.673 220.732 1.00 34.22 167 LYS D CA 1
ATOM 22007 C C . LYS D 3 146 ? 224.517 220.257 219.357 1.00 41.14 167 LYS D C 1
ATOM 22008 O O . LYS D 3 146 ? 224.583 221.480 219.203 1.00 49.70 167 LYS D O 1
ATOM 22027 N N . PHE D 3 147 ? 224.666 219.388 218.359 1.00 42.38 168 PHE D N 1
ATOM 22028 C CA . PHE D 3 147 ? 225.059 219.777 217.013 1.00 35.81 168 PHE D CA 1
ATOM 22029 C C . PHE D 3 147 ? 223.869 219.631 216.078 1.00 38.51 168 PHE D C 1
ATOM 22030 O O . PHE D 3 147 ? 223.179 218.605 216.097 1.00 43.70 168 PHE D O 1
ATOM 22047 N N . SER D 3 148 ? 223.630 220.659 215.270 1.00 44.62 169 SER D N 1
ATOM 22048 C CA . SER D 3 148 ? 222.524 220.641 214.322 1.00 43.57 169 SER D CA 1
ATOM 22049 C C . SER D 3 148 ? 222.810 221.667 213.235 1.00 39.17 169 SER D C 1
ATOM 22050 O O . SER D 3 148 ? 223.794 222.404 213.299 1.00 47.78 169 SER D O 1
ATOM 22058 N N . SER D 3 149 ? 221.935 221.716 212.237 1.00 46.71 170 SER D N 1
ATOM 22059 C CA . SER D 3 149 ? 222.022 222.688 211.154 1.00 43.94 170 SER D CA 1
ATOM 22060 C C . SER D 3 149 ? 220.876 223.676 211.298 1.00 44.92 170 SER D C 1
ATOM 22061 O O . SER D 3 149 ? 219.709 223.276 211.310 1.00 56.97 170 SER D O 1
ATOM 22069 N N . LEU D 3 150 ? 221.211 224.957 211.417 1.00 49.84 171 LEU D N 1
ATOM 22070 C CA . LEU D 3 150 ? 220.220 226.022 211.406 1.00 48.00 171 LEU D CA 1
ATOM 22071 C C . LEU D 3 150 ? 219.882 226.495 209.999 1.00 45.14 171 LEU D C 1
ATOM 22072 O O . LEU D 3 150 ? 218.934 227.268 209.835 1.00 53.32 171 LEU D O 1
ATOM 22088 N N . LYS D 3 151 ? 220.623 226.045 208.985 1.00 44.84 172 LYS D N 1
ATOM 22089 C CA . LYS D 3 151 ? 220.357 226.420 207.602 1.00 43.82 172 LYS D CA 1
ATOM 22090 C C . LYS D 3 151 ? 219.438 225.436 206.890 1.00 43.81 172 LYS D C 1
ATOM 22091 O O . LYS D 3 151 ? 218.790 225.814 205.907 1.00 45.82 172 LYS D O 1
ATOM 22110 N N . TYR D 3 152 ? 219.365 224.191 207.362 1.00 46.61 173 TYR D N 1
ATOM 22111 C CA . TYR D 3 152 ? 218.608 223.132 206.710 1.00 43.33 173 TYR D CA 1
ATOM 22112 C C . TYR D 3 152 ? 217.777 222.374 207.735 1.00 46.01 173 TYR D C 1
ATOM 22113 O O . TYR D 3 152 ? 218.145 222.277 208.908 1.00 49.17 173 TYR D O 1
ATOM 22131 N N . THR D 3 153 ? 216.652 221.836 207.271 1.00 55.11 174 THR D N 1
ATOM 22132 C CA . THR D 3 153 ? 215.700 221.119 208.102 1.00 55.39 174 THR D CA 1
ATOM 22133 C C . THR D 3 153 ? 215.824 219.617 207.855 1.00 51.21 174 THR D C 1
ATOM 22134 O O . THR D 3 153 ? 216.673 219.155 207.087 1.00 55.04 174 THR D O 1
ATOM 22145 N N . THR D 3 154 ? 214.957 218.842 208.511 1.00 53.83 175 THR D N 1
ATOM 22146 C CA . THR D 3 154 ? 214.972 217.393 208.345 1.00 53.72 175 THR D CA 1
ATOM 22147 C C . THR D 3 154 ? 214.638 216.994 206.913 1.00 53.68 175 THR D C 1
ATOM 22148 O O . THR D 3 154 ? 215.073 215.936 206.446 1.00 55.74 175 THR D O 1
ATOM 22159 N N . LYS D 3 155 ? 213.867 217.818 206.205 1.00 53.14 176 LYS D N 1
ATOM 22160 C CA . LYS D 3 155 ? 213.572 217.540 204.806 1.00 59.26 176 LYS D CA 1
ATOM 22161 C C . LYS D 3 155 ? 214.788 217.717 203.909 1.00 58.39 176 LYS D C 1
ATOM 22162 O O . LYS D 3 155 ? 214.863 217.076 202.856 1.00 58.11 176 LYS D O 1
ATOM 22181 N N . GLU D 3 156 ? 215.739 218.564 204.302 1.00 54.83 177 GLU D N 1
ATOM 22182 C CA . GLU D 3 156 ? 216.906 218.879 203.488 1.00 50.72 177 GLU D CA 1
ATOM 22183 C C . GLU D 3 156 ? 218.109 218.005 203.820 1.00 45.94 177 GLU D C 1
ATOM 22184 O O . GLU D 3 156 ? 218.789 217.527 202.908 1.00 53.14 177 GLU D O 1
ATOM 22196 N N . ILE D 3 157 ? 218.395 217.796 205.108 1.00 35.65 178 ILE D N 1
ATOM 22197 C CA . ILE D 3 157 ? 219.473 216.918 205.541 1.00 37.27 178 ILE D CA 1
ATOM 22198 C C . ILE D 3 157 ? 218.950 215.981 206.621 1.00 39.45 178 ILE D C 1
ATOM 22199 O O . ILE D 3 157 ? 217.946 216.251 207.282 1.00 49.38 178 ILE D O 1
ATOM 22215 N N . THR D 3 158 ? 219.652 214.861 206.783 1.00 40.60 179 THR D N 1
ATOM 22216 C CA . THR D 3 158 ? 219.347 213.865 207.803 1.00 42.91 179 THR D CA 1
ATOM 22217 C C . THR D 3 158 ? 220.614 213.596 208.595 1.00 40.93 179 THR D C 1
ATOM 22218 O O . THR D 3 158 ? 221.612 213.134 208.034 1.00 51.15 179 THR D O 1
ATOM 22229 N N . LEU D 3 159 ? 220.572 213.878 209.892 1.00 36.66 180 LEU D N 1
ATOM 22230 C CA . LEU D 3 159 ? 221.728 213.674 210.749 1.00 39.48 180 LEU D CA 1
ATOM 22231 C C . LEU D 3 159 ? 221.769 212.237 211.249 1.00 41.26 180 LEU D C 1
ATOM 22232 O O . LEU D 3 159 ? 220.734 211.638 211.548 1.00 53.86 180 LEU D O 1
ATOM 22248 N N . SER D 3 160 ? 222.976 211.685 211.330 1.00 43.08 181 SER D N 1
ATOM 22249 C CA . SER D 3 160 ? 223.169 210.335 211.836 1.00 40.08 181 SER D CA 1
ATOM 22250 C C . SER D 3 160 ? 224.581 210.215 212.388 1.00 39.69 181 SER D C 1
ATOM 22251 O O . SER D 3 160 ? 225.445 211.053 212.122 1.00 48.28 181 SER D O 1
ATOM 22259 N N . LEU D 3 161 ? 224.800 209.169 213.179 1.00 44.29 182 LEU D N 1
ATOM 22260 C CA . LEU D 3 161 ? 226.121 208.902 213.720 1.00 38.22 182 LEU D CA 1
ATOM 22261 C C . LEU D 3 161 ? 227.005 208.243 212.667 1.00 38.83 182 LEU D C 1
ATOM 22262 O O . LEU D 3 161 ? 226.529 207.642 211.700 1.00 48.50 182 LEU D O 1
ATOM 22278 N N . LYS D 3 162 ? 228.313 208.359 212.872 1.00 48.19 183 LYS D N 1
ATOM 22279 C CA . LYS D 3 162 ? 229.271 207.740 211.969 1.00 39.50 183 LYS D CA 1
ATOM 22280 C C . LYS D 3 162 ? 229.189 206.226 212.105 1.00 43.68 183 LYS D C 1
ATOM 22281 O O . LYS D 3 162 ? 229.053 205.699 213.212 1.00 51.89 183 LYS D O 1
ATOM 22300 N N . GLN D 3 163 ? 229.272 205.531 210.973 1.00 51.63 184 GLN D N 1
ATOM 22301 C CA . GLN D 3 163 ? 229.302 204.073 210.943 1.00 47.30 184 GLN D CA 1
ATOM 22302 C C . GLN D 3 163 ? 230.730 203.616 210.673 1.00 50.27 184 GLN D C 1
ATOM 22303 O O . GLN D 3 163 ? 231.263 203.844 209.582 1.00 59.41 184 GLN D O 1
ATOM 22317 N N . ALA D 3 164 ? 231.340 202.971 211.661 1.00 53.01 185 ALA D N 1
ATOM 22318 C CA . ALA D 3 164 ? 232.668 202.391 211.541 1.00 57.34 185 ALA D CA 1
ATOM 22319 C C . ALA D 3 164 ? 232.534 200.893 211.310 1.00 57.16 185 ALA D C 1
ATOM 22320 O O . ALA D 3 164 ? 231.438 200.336 211.369 1.00 56.98 185 ALA D O 1
ATOM 22327 N N . GLU D 3 165 ? 233.664 200.242 211.030 1.00 70.69 186 GLU D N 1
ATOM 22328 C CA . GLU D 3 165 ? 233.692 198.827 210.685 1.00 69.08 186 GLU D CA 1
ATOM 22329 C C . GLU D 3 165 ? 234.745 198.101 211.507 1.00 69.24 186 GLU D C 1
ATOM 22330 O O . GLU D 3 165 ? 235.842 198.621 211.731 1.00 73.50 186 GLU D O 1
ATOM 22342 N N . GLU D 3 166 ? 234.394 196.900 211.964 1.00 67.36 187 GLU D N 1
ATOM 22343 C CA . GLU D 3 166 ? 235.325 195.987 212.613 1.00 71.69 187 GLU D CA 1
ATOM 22344 C C . GLU D 3 166 ? 235.093 194.599 212.037 1.00 73.55 187 GLU D C 1
ATOM 22345 O O . GLU D 3 166 ? 233.971 194.083 212.094 1.00 72.86 187 GLU D O 1
ATOM 22357 N N . ASP D 3 167 ? 236.150 194.007 211.473 1.00 81.64 188 ASP D N 1
ATOM 22358 C CA . ASP D 3 167 ? 236.110 192.653 210.913 1.00 82.23 188 ASP D CA 1
ATOM 22359 C C . ASP D 3 167 ? 234.992 192.515 209.877 1.00 82.63 188 ASP D C 1
ATOM 22360 O O . ASP D 3 167 ? 234.313 191.489 209.793 1.00 79.83 188 ASP D O 1
ATOM 22369 N N . GLY D 3 168 ? 234.795 193.562 209.081 1.00 74.95 189 GLY D N 1
ATOM 22370 C CA . GLY D 3 168 ? 233.788 193.540 208.043 1.00 72.81 189 GLY D CA 1
ATOM 22371 C C . GLY D 3 168 ? 232.366 193.738 208.512 1.00 73.78 189 GLY D C 1
ATOM 22372 O O . GLY D 3 168 ? 231.448 193.642 207.690 1.00 74.44 189 GLY D O 1
ATOM 22376 N N . ARG D 3 169 ? 232.150 194.011 209.799 1.00 73.02 190 ARG D N 1
ATOM 22377 C CA . ARG D 3 169 ? 230.824 194.265 210.352 1.00 70.45 190 ARG D CA 1
ATOM 22378 C C . ARG D 3 169 ? 230.741 195.719 210.790 1.00 70.27 190 ARG D C 1
ATOM 22379 O O . ARG D 3 169 ? 231.631 196.210 211.490 1.00 72.82 190 ARG D O 1
ATOM 22400 N N . SER D 3 170 ? 229.679 196.402 210.376 1.00 64.57 191 SER D N 1
ATOM 22401 C CA . SER D 3 170 ? 229.523 197.820 210.653 1.00 65.29 191 SER D CA 1
ATOM 22402 C C . SER D 3 170 ? 228.795 198.044 211.973 1.00 66.05 191 SER D C 1
ATOM 22403 O O . SER D 3 170 ? 227.957 197.240 212.390 1.00 65.39 191 SER D O 1
ATOM 22411 N N . TYR D 3 171 ? 229.135 199.151 212.632 1.00 59.11 192 TYR D N 1
ATOM 22412 C CA . TYR D 3 171 ? 228.503 199.554 213.879 1.00 47.84 192 TYR D CA 1
ATOM 22413 C C . TYR D 3 171 ? 228.455 201.075 213.927 1.00 51.73 192 TYR D C 1
ATOM 22414 O O . TYR D 3 171 ? 229.376 201.730 213.424 1.00 55.39 192 TYR D O 1
ATOM 22432 N N . PRO D 3 172 ? 227.424 201.668 214.539 1.00 52.51 193 PRO D N 1
ATOM 22433 C CA . PRO D 3 172 ? 227.426 203.126 214.717 1.00 47.81 193 PRO D CA 1
ATOM 22434 C C . PRO D 3 172 ? 228.324 203.526 215.879 1.00 45.40 193 PRO D C 1
ATOM 22435 O O . PRO D 3 172 ? 228.310 202.893 216.937 1.00 48.69 193 PRO D O 1
ATOM 22446 N N . VAL D 3 173 ? 229.110 204.581 215.677 1.00 44.02 194 VAL D N 1
ATOM 22447 C CA . VAL D 3 173 ? 229.974 205.117 216.727 1.00 42.78 194 VAL D CA 1
ATOM 22448 C C . VAL D 3 173 ? 229.073 205.898 217.678 1.00 39.25 194 VAL D C 1
ATOM 22449 O O . VAL D 3 173 ? 228.694 207.037 217.400 1.00 44.48 194 VAL D O 1
ATOM 22462 N N . GLU D 3 174 ? 228.728 205.282 218.808 1.00 34.68 195 GLU D N 1
ATOM 22463 C CA . GLU D 3 174 ? 227.762 205.822 219.755 1.00 30.07 195 GLU D CA 1
ATOM 22464 C C . GLU D 3 174 ? 228.440 206.491 220.946 1.00 35.43 195 GLU D C 1
ATOM 22465 O O . GLU D 3 174 ? 227.897 206.492 222.055 1.00 45.16 195 GLU D O 1
ATOM 22477 N N . TRP D 3 175 ? 229.620 207.069 220.734 1.00 38.98 196 TRP D N 1
ATOM 22478 C CA . TRP D 3 175 ? 230.407 207.623 221.825 1.00 35.15 196 TRP D CA 1
ATOM 22479 C C . TRP D 3 175 ? 231.321 208.709 221.282 1.00 34.61 196 TRP D C 1
ATOM 22480 O O . TRP D 3 175 ? 231.549 208.809 220.074 1.00 40.93 196 TRP D O 1
ATOM 22501 N N . ILE D 3 176 ? 231.842 209.526 222.192 1.00 39.27 197 ILE D N 1
ATOM 22502 C CA . ILE D 3 176 ? 232.874 210.497 221.845 1.00 34.63 197 ILE D CA 1
ATOM 22503 C C . ILE D 3 176 ? 234.200 209.760 221.741 1.00 39.57 197 ILE D C 1
ATOM 22504 O O . ILE D 3 176 ? 234.566 208.986 222.633 1.00 44.50 197 ILE D O 1
ATOM 22520 N N . ILE D 3 177 ? 234.925 209.999 220.655 1.00 36.15 198 ILE D N 1
ATOM 22521 C CA . ILE D 3 177 ? 236.223 209.368 220.449 1.00 34.79 198 ILE D CA 1
ATOM 22522 C C . ILE D 3 177 ? 237.262 210.129 221.263 1.00 39.02 198 ILE D C 1
ATOM 22523 O O . ILE D 3 177 ? 237.352 211.357 221.179 1.00 39.66 198 ILE D O 1
ATOM 22539 N N . ILE D 3 178 ? 238.031 209.406 222.070 1.00 43.85 199 ILE D N 1
ATOM 22540 C CA . ILE D 3 178 ? 239.179 209.961 222.775 1.00 44.84 199 ILE D CA 1
ATOM 22541 C C . ILE D 3 178 ? 240.374 209.081 222.452 1.00 42.67 199 ILE D C 1
ATOM 22542 O O . ILE D 3 178 ? 240.346 207.870 222.706 1.00 52.78 199 ILE D O 1
ATOM 22558 N N . ASP D 3 179 ? 241.412 209.681 221.891 1.00 48.34 200 ASP D N 1
ATOM 22559 C CA . ASP D 3 179 ? 242.632 208.944 221.604 1.00 44.29 200 ASP D CA 1
ATOM 22560 C C . ASP D 3 179 ? 243.293 208.577 222.929 1.00 47.58 200 ASP D C 1
ATOM 22561 O O . ASP D 3 179 ? 243.734 209.482 223.648 1.00 51.75 200 ASP D O 1
ATOM 22570 N N . PRO D 3 180 ? 243.382 207.292 223.305 1.00 44.16 201 PRO D N 1
ATOM 22571 C CA . PRO D 3 180 ? 243.935 206.976 224.634 1.00 44.25 201 PRO D CA 1
ATOM 22572 C C . PRO D 3 180 ? 245.383 207.395 224.817 1.00 50.54 201 PRO D C 1
ATOM 22573 O O . PRO D 3 180 ? 245.768 207.771 225.930 1.00 49.20 201 PRO D O 1
ATOM 22584 N N . GLU D 3 181 ? 246.197 207.340 223.763 1.00 53.68 202 GLU D N 1
ATOM 22585 C CA . GLU D 3 181 ? 247.619 207.625 223.918 1.00 53.25 202 GLU D CA 1
ATOM 22586 C C . GLU D 3 181 ? 247.875 209.116 224.098 1.00 56.31 202 GLU D C 1
ATOM 22587 O O . GLU D 3 181 ? 248.700 209.511 224.928 1.00 59.17 202 GLU D O 1
ATOM 22599 N N . GLY D 3 182 ? 247.177 209.955 223.338 1.00 49.82 203 GLY D N 1
ATOM 22600 C CA . GLY D 3 182 ? 247.421 211.380 223.323 1.00 46.41 203 GLY D CA 1
ATOM 22601 C C . GLY D 3 182 ? 246.582 212.215 224.261 1.00 50.84 203 GLY D C 1
ATOM 22602 O O . GLY D 3 182 ? 246.833 213.419 224.380 1.00 52.72 203 GLY D O 1
ATOM 22606 N N . PHE D 3 183 ? 245.600 211.630 224.941 1.00 51.11 204 PHE D N 1
ATOM 22607 C CA . PHE D 3 183 ? 244.701 212.406 225.784 1.00 46.79 204 PHE D CA 1
ATOM 22608 C C . PHE D 3 183 ? 245.349 212.717 227.125 1.00 46.15 204 PHE D C 1
ATOM 22609 O O . PHE D 3 183 ? 245.868 211.821 227.798 1.00 49.59 204 PHE D O 1
ATOM 22626 N N . THR D 3 184 ? 245.316 213.991 227.507 1.00 46.81 205 THR D N 1
ATOM 22627 C CA . THR D 3 184 ? 245.710 214.437 228.836 1.00 48.75 205 THR D CA 1
ATOM 22628 C C . THR D 3 184 ? 244.442 214.746 229.621 1.00 47.23 205 THR D C 1
ATOM 22629 O O . THR D 3 184 ? 243.610 215.543 229.176 1.00 53.46 205 THR D O 1
ATOM 22640 N N . GLU D 3 185 ? 244.293 214.111 230.778 1.00 48.40 206 GLU D N 1
ATOM 22641 C CA . GLU D 3 185 ? 243.107 214.316 231.594 1.00 50.58 206 GLU D CA 1
ATOM 22642 C C . GLU D 3 185 ? 243.084 215.730 232.164 1.00 49.26 206 GLU D C 1
ATOM 22643 O O . GLU D 3 185 ? 244.123 216.323 232.463 1.00 49.38 206 GLU D O 1
ATOM 22655 N N . ASN D 3 186 ? 241.876 216.266 232.312 1.00 44.97 207 ASN D N 1
ATOM 22656 C CA . ASN D 3 186 ? 241.703 217.572 232.929 1.00 38.73 207 ASN D CA 1
ATOM 22657 C C . ASN D 3 186 ? 242.165 217.534 234.381 1.00 36.63 207 ASN D C 1
ATOM 22658 O O . ASN D 3 186 ? 242.124 216.495 235.044 1.00 44.40 207 ASN D O 1
ATOM 22669 N N . GLY D 3 187 ? 242.614 218.689 234.872 1.00 37.80 208 GLY D N 1
ATOM 22670 C CA . GLY D 3 187 ? 243.213 218.754 236.192 1.00 39.53 208 GLY D CA 1
ATOM 22671 C C . GLY D 3 187 ? 242.257 218.474 237.333 1.00 40.31 208 GLY D C 1
ATOM 22672 O O . GLY D 3 187 ? 242.709 218.086 238.415 1.00 48.59 208 GLY D O 1
ATOM 22676 N N . GLU D 3 188 ? 240.950 218.659 237.119 1.00 48.35 209 GLU D N 1
ATOM 22677 C CA . GLU D 3 188 ? 239.962 218.542 238.186 1.00 47.25 209 GLU D CA 1
ATOM 22678 C C . GLU D 3 188 ? 238.748 217.704 237.785 1.00 42.61 209 GLU D C 1
ATOM 22679 O O . GLU D 3 188 ? 237.971 217.310 238.663 1.00 50.32 209 GLU D O 1
ATOM 22691 N N . TRP D 3 189 ? 238.598 217.357 236.505 1.00 39.66 210 TRP D N 1
ATOM 22692 C CA . TRP D 3 189 ? 237.417 216.658 236.005 1.00 44.08 210 TRP D CA 1
ATOM 22693 C C . TRP D 3 189 ? 237.836 215.357 235.339 1.00 42.61 210 TRP D C 1
ATOM 22694 O O . TRP D 3 189 ? 238.597 215.372 234.367 1.00 52.40 210 TRP D O 1
ATOM 22715 N N . GLU D 3 190 ? 237.338 214.242 235.864 1.00 41.38 211 GLU D N 1
ATOM 22716 C CA . GLU D 3 190 ? 237.472 212.933 235.244 1.00 44.07 211 GLU D CA 1
ATOM 22717 C C . GLU D 3 190 ? 236.211 212.651 234.441 1.00 39.48 211 GLU D C 1
ATOM 22718 O O . GLU D 3 190 ? 235.118 213.063 234.823 1.00 44.16 211 GLU D O 1
ATOM 22730 N N . ILE D 3 191 ? 236.367 211.936 233.331 1.00 44.57 212 ILE D N 1
ATOM 22731 C CA . ILE D 3 191 ? 235.261 211.612 232.434 1.00 45.92 212 ILE D CA 1
ATOM 22732 C C . ILE D 3 191 ? 234.792 210.198 232.747 1.00 46.35 212 ILE D C 1
ATOM 22733 O O . ILE D 3 191 ? 235.591 209.255 232.718 1.00 52.77 212 ILE D O 1
ATOM 22749 N N . VAL D 3 192 ? 233.500 210.047 233.042 1.00 40.48 213 VAL D N 1
ATOM 22750 C CA . VAL D 3 192 ? 232.937 208.751 233.416 1.00 37.67 213 VAL D CA 1
ATOM 22751 C C . VAL D 3 192 ? 232.182 208.118 232.253 1.00 43.59 213 VAL D C 1
ATOM 22752 O O . VAL D 3 192 ? 232.365 206.934 231.959 1.00 47.89 213 VAL D O 1
ATOM 22765 N N . HIS D 3 193 ? 231.320 208.885 231.583 1.00 35.54 214 HIS D N 1
ATOM 22766 C CA . HIS D 3 193 ? 230.543 208.414 230.441 1.00 40.37 214 HIS D CA 1
ATOM 22767 C C . HIS D 3 193 ? 230.713 209.362 229.264 1.00 44.35 214 HIS D C 1
ATOM 22768 O O . HIS D 3 193 ? 230.818 210.579 229.445 1.00 38.80 214 HIS D O 1
ATOM 22782 N N . ARG D 3 194 ? 230.743 208.796 228.056 1.00 48.54 215 ARG D N 1
ATOM 22783 C CA . ARG D 3 194 ? 230.780 209.562 226.810 1.00 33.27 215 ARG D CA 1
ATOM 22784 C C . ARG D 3 194 ? 229.806 208.958 225.807 1.00 40.16 215 ARG D C 1
ATOM 22785 O O . ARG D 3 194 ? 230.228 208.306 224.844 1.00 51.67 215 ARG D O 1
ATOM 22806 N N . PRO D 3 195 ? 228.505 209.145 225.992 1.00 37.94 216 PRO D N 1
ATOM 22807 C CA . PRO D 3 195 ? 227.541 208.657 225.005 1.00 34.85 216 PRO D CA 1
ATOM 22808 C C . PRO D 3 195 ? 227.312 209.669 223.887 1.00 36.07 216 PRO D C 1
ATOM 22809 O O . PRO D 3 195 ? 227.657 210.847 223.994 1.00 38.80 216 PRO D O 1
ATOM 22820 N N . ALA D 3 196 ? 226.720 209.177 222.802 1.00 39.63 217 ALA D N 1
ATOM 22821 C CA . ALA D 3 196 ? 226.340 210.012 221.670 1.00 37.06 217 ALA D CA 1
ATOM 22822 C C . ALA D 3 196 ? 225.001 209.520 221.147 1.00 37.38 217 ALA D C 1
ATOM 22823 O O . ALA D 3 196 ? 224.796 208.309 221.023 1.00 49.86 217 ALA D O 1
ATOM 22830 N N . ARG D 3 197 ? 224.099 210.454 220.847 1.00 37.58 218 ARG D N 1
ATOM 22831 C CA . ARG D 3 197 ? 222.738 210.119 220.450 1.00 35.73 218 ARG D CA 1
ATOM 22832 C C . ARG D 3 197 ? 222.294 210.983 219.283 1.00 37.72 218 ARG D C 1
ATOM 22833 O O . ARG D 3 197 ? 222.775 212.103 219.100 1.00 45.82 218 ARG D O 1
ATOM 22854 N N . VAL D 3 198 ? 221.356 210.446 218.507 1.00 42.22 219 VAL D N 1
ATOM 22855 C CA . VAL D 3 198 ? 220.589 211.203 217.523 1.00 45.97 219 VAL D CA 1
ATOM 22856 C C . VAL D 3 198 ? 219.196 211.388 218.102 1.00 41.27 219 VAL D C 1
ATOM 22857 O O . VAL D 3 198 ? 218.481 210.404 218.332 1.00 51.76 219 VAL D O 1
ATOM 22870 N N . ASN D 3 199 ? 218.812 212.639 218.340 1.00 47.97 220 ASN D N 1
ATOM 22871 C CA . ASN D 3 199 ? 217.531 212.974 218.945 1.00 48.76 220 ASN D CA 1
ATOM 22872 C C . ASN D 3 199 ? 216.649 213.686 217.931 1.00 53.67 220 ASN D C 1
ATOM 22873 O O . ASN D 3 199 ? 217.060 214.686 217.330 1.00 55.88 220 ASN D O 1
ATOM 22884 N N . VAL D 3 200 ? 215.444 213.154 217.743 1.00 63.67 221 VAL D N 1
ATOM 22885 C CA . VAL D 3 200 ? 214.392 213.782 216.955 1.00 64.56 221 VAL D CA 1
ATOM 22886 C C . VAL D 3 200 ? 213.165 213.885 217.848 1.00 67.53 221 VAL D C 1
ATOM 22887 O O . VAL D 3 200 ? 212.553 212.863 218.182 1.00 75.48 221 VAL D O 1
ATOM 22900 N N . ASP D 3 201 ? 212.798 215.122 218.227 1.00 79.83 222 ASP D N 1
ATOM 22901 C CA . ASP D 3 201 ? 211.622 215.345 219.056 1.00 88.39 222 ASP D CA 1
ATOM 22902 C C . ASP D 3 201 ? 210.405 215.712 218.194 1.00 86.99 222 ASP D C 1
ATOM 22903 O O . ASP D 3 201 ? 210.549 216.477 217.235 1.00 83.74 222 ASP D O 1
ATOM 22912 N N . PRO D 3 202 ? 209.213 215.160 218.445 1.00 91.46 223 PRO D N 1
ATOM 22913 C CA . PRO D 3 202 ? 208.050 215.545 217.630 1.00 91.46 223 PRO D CA 1
ATOM 22914 C C . PRO D 3 202 ? 207.322 216.798 218.092 1.00 90.66 223 PRO D C 1
ATOM 22915 O O . PRO D 3 202 ? 206.361 217.203 217.427 1.00 88.47 223 PRO D O 1
ATOM 22926 N N . SER D 3 203 ? 207.739 217.420 219.196 1.00 92.04 224 SER D N 1
ATOM 22927 C CA . SER D 3 203 ? 207.005 218.571 219.712 1.00 93.64 224 SER D CA 1
ATOM 22928 C C . SER D 3 203 ? 207.101 219.762 218.767 1.00 94.01 224 SER D C 1
ATOM 22929 O O . SER D 3 203 ? 206.090 220.408 218.469 1.00 93.03 224 SER D O 1
ATOM 22937 N N . VAL D 3 204 ? 208.301 220.067 218.285 1.00 90.24 225 VAL D N 1
ATOM 22938 C CA . VAL D 3 204 ? 208.505 221.199 217.383 1.00 88.02 225 VAL D CA 1
ATOM 22939 C C . VAL D 3 204 ? 207.958 220.829 216.008 1.00 85.91 225 VAL D C 1
ATOM 22940 O O . VAL D 3 204 ? 207.856 219.635 215.692 1.00 83.42 225 VAL D O 1
ATOM 22953 N N . PRO D 3 205 ? 207.596 221.792 215.162 1.00 83.09 226 PRO D N 1
ATOM 22954 C CA . PRO D 3 205 ? 207.118 221.441 213.822 1.00 83.45 226 PRO D CA 1
ATOM 22955 C C . PRO D 3 205 ? 208.233 220.862 212.968 1.00 83.98 226 PRO D C 1
ATOM 22956 O O . PRO D 3 205 ? 209.424 221.052 213.228 1.00 85.27 226 PRO D O 1
ATOM 22967 N N . LEU D 3 206 ? 207.825 220.153 211.917 1.00 77.75 227 LEU D N 1
ATOM 22968 C CA . LEU D 3 206 ? 208.782 219.474 211.057 1.00 78.03 227 LEU D CA 1
ATOM 22969 C C . LEU D 3 206 ? 209.636 220.447 210.255 1.00 77.52 227 LEU D C 1
ATOM 22970 O O . LEU D 3 206 ? 210.791 220.127 209.957 1.00 76.18 227 LEU D O 1
ATOM 22986 N N . ASP D 3 207 ? 209.136 221.649 209.972 1.00 78.35 228 ASP D N 1
ATOM 22987 C CA . ASP D 3 207 ? 209.887 222.657 209.238 1.00 78.00 228 ASP D CA 1
ATOM 22988 C C . ASP D 3 207 ? 210.829 223.465 210.126 1.00 79.93 228 ASP D C 1
ATOM 22989 O O . ASP D 3 207 ? 211.376 224.473 209.669 1.00 77.14 228 ASP D O 1
ATOM 22998 N N . SER D 3 208 ? 211.028 223.049 211.378 1.00 77.14 229 SER D N 1
ATOM 22999 C CA . SER D 3 208 ? 211.968 223.701 212.276 1.00 74.51 229 SER D CA 1
ATOM 23000 C C . SER D 3 208 ? 213.344 223.050 212.152 1.00 76.80 229 SER D C 1
ATOM 23001 O O . SER D 3 208 ? 213.450 221.821 212.239 1.00 77.52 229 SER D O 1
ATOM 23009 N N . PRO D 3 209 ? 214.442 223.782 211.935 1.00 74.76 230 PRO D N 1
ATOM 23010 C CA . PRO D 3 209 ? 215.761 223.134 211.932 1.00 71.99 230 PRO D CA 1
ATOM 23011 C C . PRO D 3 209 ? 216.169 222.520 213.264 1.00 72.22 230 PRO D C 1
ATOM 23012 O O . PRO D 3 209 ? 217.141 221.758 213.295 1.00 71.86 230 PRO D O 1
ATOM 23023 N N . ASN D 3 210 ? 215.464 222.816 214.356 1.00 76.25 231 ASN D N 1
ATOM 23024 C CA . ASN D 3 210 ? 215.773 222.269 215.671 1.00 74.84 231 ASN D CA 1
ATOM 23025 C C . ASN D 3 210 ? 215.099 220.923 215.925 1.00 73.54 231 ASN D C 1
ATOM 23026 O O . ASN D 3 210 ? 215.168 220.412 217.046 1.00 76.24 231 ASN D O 1
ATOM 23037 N N . ARG D 3 211 ? 214.453 220.337 214.914 1.00 66.52 232 ARG D N 1
ATOM 23038 C CA . ARG D 3 211 ? 213.795 219.050 215.107 1.00 63.00 232 ARG D CA 1
ATOM 23039 C C . ARG D 3 211 ? 214.798 217.928 215.336 1.00 63.80 232 ARG D C 1
ATOM 23040 O O . ARG D 3 211 ? 214.627 217.124 216.259 1.00 67.73 232 ARG D O 1
ATOM 23061 N N . GLN D 3 212 ? 215.844 217.861 214.518 1.00 54.74 233 GLN D N 1
ATOM 23062 C CA . GLN D 3 212 ? 216.862 216.823 214.607 1.00 48.70 233 GLN D CA 1
ATOM 23063 C C . GLN D 3 212 ? 218.137 217.408 215.192 1.00 48.10 233 GLN D C 1
ATOM 23064 O O . GLN D 3 212 ? 218.474 218.567 214.936 1.00 56.56 233 GLN D O 1
ATOM 23078 N N . ASP D 3 213 ? 218.839 216.604 215.984 1.00 47.96 234 ASP D N 1
ATOM 23079 C CA . ASP D 3 213 ? 220.138 217.007 216.495 1.00 40.40 234 ASP D CA 1
ATOM 23080 C C . ASP D 3 213 ? 220.940 215.764 216.837 1.00 44.23 234 ASP D C 1
ATOM 23081 O O . ASP D 3 213 ? 220.391 214.671 216.995 1.00 50.37 234 ASP D O 1
ATOM 23090 N N . VAL D 3 214 ? 222.256 215.942 216.922 1.00 45.43 235 VAL D N 1
ATOM 23091 C CA . VAL D 3 214 ? 223.167 214.914 217.411 1.00 36.80 235 VAL D CA 1
ATOM 23092 C C . VAL D 3 214 ? 223.825 215.474 218.660 1.00 39.56 235 VAL D C 1
ATOM 23093 O O . VAL D 3 214 ? 224.472 216.526 218.605 1.00 46.67 235 VAL D O 1
ATOM 23106 N N . THR D 3 215 ? 223.657 214.781 219.780 1.00 42.09 236 THR D N 1
ATOM 23107 C CA . THR D 3 215 ? 224.130 215.257 221.071 1.00 39.63 236 THR D CA 1
ATOM 23108 C C . THR D 3 215 ? 225.232 214.339 221.574 1.00 38.64 236 THR D C 1
ATOM 23109 O O . THR D 3 215 ? 225.067 213.114 221.595 1.00 45.90 236 THR D O 1
ATOM 23120 N N . PHE D 3 216 ? 226.351 214.941 221.964 1.00 37.95 237 PHE D N 1
ATOM 23121 C CA . PHE D 3 216 ? 227.465 214.245 222.595 1.00 32.28 237 PHE D CA 1
ATOM 23122 C C . PHE D 3 216 ? 227.535 214.700 224.045 1.00 38.27 237 PHE D C 1
ATOM 23123 O O . PHE D 3 216 ? 227.730 215.888 224.312 1.00 45.43 237 PHE D O 1
ATOM 23140 N N . TYR D 3 217 ? 227.384 213.762 224.973 1.00 41.77 238 TYR D N 1
ATOM 23141 C CA . TYR D 3 217 ? 227.284 214.072 226.392 1.00 35.51 238 TYR D CA 1
ATOM 23142 C C . TYR D 3 217 ? 228.596 213.752 227.091 1.00 34.17 238 TYR D C 1
ATOM 23143 O O . TYR D 3 217 ? 229.281 212.788 226.737 1.00 42.08 238 TYR D O 1
ATOM 23161 N N . LEU D 3 218 ? 228.937 214.571 228.079 1.00 41.60 239 LEU D N 1
ATOM 23162 C CA . LEU D 3 218 ? 230.056 214.331 228.981 1.00 38.03 239 LEU D CA 1
ATOM 23163 C C . LEU D 3 218 ? 229.508 214.331 230.400 1.00 45.96 239 LEU D C 1
ATOM 23164 O O . LEU D 3 218 ? 229.075 215.373 230.904 1.00 47.73 239 LEU D O 1
ATOM 23180 N N . ILE D 3 219 ? 229.505 213.162 231.029 1.00 43.68 240 ILE D N 1
ATOM 23181 C CA . ILE D 3 219 ? 229.270 213.038 232.460 1.00 40.79 240 ILE D CA 1
ATOM 23182 C C . ILE D 3 219 ? 230.640 212.999 233.116 1.00 38.64 240 ILE D C 1
ATOM 23183 O O . ILE D 3 219 ? 231.455 212.116 232.815 1.00 46.70 240 ILE D O 1
ATOM 23199 N N . ILE D 3 220 ? 230.910 213.978 233.975 1.00 44.80 241 ILE D N 1
ATOM 23200 C CA . ILE D 3 220 ? 232.245 214.206 234.512 1.00 41.33 241 ILE D CA 1
ATOM 23201 C C . ILE D 3 220 ? 232.162 214.347 236.024 1.00 41.65 241 ILE D C 1
ATOM 23202 O O . ILE D 3 220 ? 231.303 215.068 236.541 1.00 50.31 241 ILE D O 1
ATOM 23218 N N . ARG D 3 221 ? 233.056 213.659 236.728 1.00 43.01 242 ARG D N 1
ATOM 23219 C CA . ARG D 3 221 ? 233.153 213.740 238.178 1.00 40.10 242 ARG D CA 1
ATOM 23220 C C . ARG D 3 221 ? 234.295 214.668 238.570 1.00 41.59 242 ARG D C 1
ATOM 23221 O O . ARG D 3 221 ? 235.386 214.608 237.995 1.00 47.16 242 ARG D O 1
ATOM 23242 N N . ARG D 3 222 ? 234.033 215.529 239.547 1.00 44.82 243 ARG D N 1
ATOM 23243 C CA . ARG D 3 222 ? 235.075 216.396 240.077 1.00 41.97 243 ARG D CA 1
ATOM 23244 C C . ARG D 3 222 ? 236.060 215.570 240.892 1.00 43.40 243 ARG D C 1
ATOM 23245 O O . ARG D 3 222 ? 235.662 214.687 241.656 1.00 50.15 243 ARG D O 1
ATOM 23266 N N . LYS D 3 223 ? 237.344 215.854 240.722 1.00 45.25 244 LYS D N 1
ATOM 23267 C CA . LYS D 3 223 ? 238.361 215.299 241.603 1.00 40.84 244 LYS D CA 1
ATOM 23268 C C . LYS D 3 223 ? 238.485 216.200 242.830 1.00 46.43 244 LYS D C 1
ATOM 23269 O O . LYS D 3 223 ? 239.005 217.314 242.707 1.00 49.69 244 LYS D O 1
ATOM 23288 N N . PRO D 3 224 ? 238.030 215.785 244.015 1.00 47.86 245 PRO D N 1
ATOM 23289 C CA . PRO D 3 224 ? 237.919 216.741 245.129 1.00 51.24 245 PRO D CA 1
ATOM 23290 C C . PRO D 3 224 ? 239.206 217.016 245.894 1.00 51.70 245 PRO D C 1
ATOM 23291 O O . PRO D 3 224 ? 239.132 217.633 246.959 1.00 58.92 245 PRO D O 1
ATOM 23302 N N . LEU D 3 225 ? 240.368 216.605 245.382 1.00 49.39 246 LEU D N 1
ATOM 23303 C CA . LEU D 3 225 ? 241.587 216.611 246.188 1.00 50.74 246 LEU D CA 1
ATOM 23304 C C . LEU D 3 225 ? 241.964 218.019 246.637 1.00 53.20 246 LEU D C 1
ATOM 23305 O O . LEU D 3 225 ? 242.317 218.228 247.805 1.00 54.31 246 LEU D O 1
ATOM 23321 N N . PHE D 3 226 ? 241.880 218.999 245.733 1.00 54.54 247 PHE D N 1
ATOM 23322 C CA . PHE D 3 226 ? 242.223 220.371 246.093 1.00 51.61 247 PHE D CA 1
ATOM 23323 C C . PHE D 3 226 ? 241.311 220.899 247.193 1.00 50.17 247 PHE D C 1
ATOM 23324 O O . PHE D 3 226 ? 241.781 221.493 248.171 1.00 50.08 247 PHE D O 1
ATOM 23341 N N . TYR D 3 227 ? 240.004 220.679 247.056 1.00 56.99 248 TYR D N 1
ATOM 23342 C CA . TYR D 3 227 ? 239.051 221.192 248.031 1.00 48.14 248 TYR D CA 1
ATOM 23343 C C . TYR D 3 227 ? 239.114 220.429 249.344 1.00 47.44 248 TYR D C 1
ATOM 23344 O O . TYR D 3 227 ? 238.932 221.027 250.410 1.00 53.42 248 TYR D O 1
ATOM 23362 N N . VAL D 3 228 ? 239.363 219.119 249.291 1.00 51.56 249 VAL D N 1
ATOM 23363 C CA . VAL D 3 228 ? 239.548 218.355 250.519 1.00 47.88 249 VAL D CA 1
ATOM 23364 C C . VAL D 3 228 ? 240.771 218.851 251.275 1.00 50.96 249 VAL D C 1
ATOM 23365 O O . VAL D 3 228 ? 240.732 219.023 252.499 1.00 60.05 249 VAL D O 1
ATOM 23378 N N . ILE D 3 229 ? 241.872 219.100 250.565 1.00 51.53 250 ILE D N 1
ATOM 23379 C CA . ILE D 3 229 ? 243.117 219.433 251.244 1.00 53.16 250 ILE D CA 1
ATOM 23380 C C . ILE D 3 229 ? 243.068 220.864 251.771 1.00 52.85 250 ILE D C 1
ATOM 23381 O O . ILE D 3 229 ? 243.466 221.129 252.910 1.00 56.43 250 ILE D O 1
ATOM 23397 N N . ASN D 3 230 ? 242.572 221.804 250.966 1.00 57.45 251 ASN D N 1
ATOM 23398 C CA . ASN D 3 230 ? 242.747 223.222 251.257 1.00 54.92 251 ASN D CA 1
ATOM 23399 C C . ASN D 3 230 ? 241.604 223.849 252.040 1.00 56.45 251 ASN D C 1
ATOM 23400 O O . ASN D 3 230 ? 241.847 224.790 252.803 1.00 59.44 251 ASN D O 1
ATOM 23411 N N . ILE D 3 231 ? 240.377 223.360 251.884 1.00 53.62 252 ILE D N 1
ATOM 23412 C CA . ILE D 3 231 ? 239.197 223.967 252.490 1.00 53.36 252 ILE D CA 1
ATOM 23413 C C . ILE D 3 231 ? 238.534 223.025 253.488 1.00 52.48 252 ILE D C 1
ATOM 23414 O O . ILE D 3 231 ? 238.337 223.381 254.650 1.00 53.36 252 ILE D O 1
ATOM 23430 N N . LEU D 3 232 ? 238.175 221.822 253.047 1.00 53.86 253 LEU D N 1
ATOM 23431 C CA . LEU D 3 232 ? 237.287 220.973 253.837 1.00 53.73 253 LEU D CA 1
ATOM 23432 C C . LEU D 3 232 ? 237.949 220.505 255.127 1.00 53.08 253 LEU D C 1
ATOM 23433 O O . LEU D 3 232 ? 237.363 220.623 256.207 1.00 61.93 253 LEU D O 1
ATOM 23449 N N . VAL D 3 233 ? 239.163 219.960 255.035 1.00 51.63 254 VAL D N 1
ATOM 23450 C CA . VAL D 3 233 ? 239.824 219.428 256.227 1.00 54.56 254 VAL D CA 1
ATOM 23451 C C . VAL D 3 233 ? 240.108 220.526 257.246 1.00 54.46 254 VAL D C 1
ATOM 23452 O O . VAL D 3 233 ? 239.786 220.334 258.431 1.00 58.83 254 VAL D O 1
ATOM 23465 N N . PRO D 3 234 ? 240.713 221.665 256.884 1.00 54.96 255 PRO D N 1
ATOM 23466 C CA . PRO D 3 234 ? 240.868 222.741 257.878 1.00 50.45 255 PRO D CA 1
ATOM 23467 C C . PRO D 3 234 ? 239.551 223.232 258.452 1.00 52.25 255 PRO D C 1
ATOM 23468 O O . PRO D 3 234 ? 239.468 223.496 259.657 1.00 56.36 255 PRO D O 1
ATOM 23479 N N . CYS D 3 235 ? 238.509 223.335 257.624 1.00 51.24 256 CYS D N 1
ATOM 23480 C CA . CYS D 3 235 ? 237.210 223.778 258.118 1.00 52.10 256 CYS D CA 1
ATOM 23481 C C . CYS D 3 235 ? 236.659 222.820 259.165 1.00 53.03 256 CYS D C 1
ATOM 23482 O O . CYS D 3 235 ? 236.222 223.248 260.239 1.00 57.03 256 CYS D O 1
ATOM 23490 N N . VAL D 3 236 ? 236.696 221.519 258.878 1.00 51.85 257 VAL D N 1
ATOM 23491 C CA . VAL D 3 236 ? 236.198 220.526 259.823 1.00 52.34 257 VAL D CA 1
ATOM 23492 C C . VAL D 3 236 ? 237.023 220.538 261.102 1.00 50.56 257 VAL D C 1
ATOM 23493 O O . VAL D 3 236 ? 236.474 220.476 262.210 1.00 51.88 257 VAL D O 1
ATOM 23506 N N . LEU D 3 237 ? 238.350 220.616 260.980 1.00 50.43 258 LEU D N 1
ATOM 23507 C CA . LEU D 3 237 ? 239.180 220.527 262.175 1.00 51.92 258 LEU D CA 1
ATOM 23508 C C . LEU D 3 237 ? 239.038 221.764 263.051 1.00 52.95 258 LEU D C 1
ATOM 23509 O O . LEU D 3 237 ? 239.104 221.654 264.280 1.00 53.54 258 LEU D O 1
ATOM 23525 N N . ILE D 3 238 ? 238.840 222.942 262.456 1.00 58.02 259 ILE D N 1
ATOM 23526 C CA . ILE D 3 238 ? 238.575 224.129 263.263 1.00 51.37 259 ILE D CA 1
ATOM 23527 C C . ILE D 3 238 ? 237.186 224.052 263.886 1.00 51.74 259 ILE D C 1
ATOM 23528 O O . ILE D 3 238 ? 236.992 224.442 265.042 1.00 51.07 259 ILE D O 1
ATOM 23544 N N . SER D 3 239 ? 236.197 223.554 263.136 1.00 54.07 260 SER D N 1
ATOM 23545 C CA . SER D 3 239 ? 234.841 223.480 263.669 1.00 46.56 260 SER D CA 1
ATOM 23546 C C . SER D 3 239 ? 234.744 222.510 264.838 1.00 51.87 260 SER D C 1
ATOM 23547 O O . SER D 3 239 ? 233.969 222.747 265.771 1.00 58.85 260 SER D O 1
ATOM 23555 N N . PHE D 3 240 ? 235.516 221.426 264.815 1.00 61.46 261 PHE D N 1
ATOM 23556 C CA . PHE D 3 240 ? 235.488 220.462 265.910 1.00 59.12 261 PHE D CA 1
ATOM 23557 C C . PHE D 3 240 ? 236.250 220.920 267.144 1.00 60.77 261 PHE D C 1
ATOM 23558 O O . PHE D 3 240 ? 236.161 220.255 268.181 1.00 62.39 261 PHE D O 1
ATOM 23575 N N . MET D 3 241 ? 236.983 222.029 267.076 1.00 58.80 262 MET D N 1
ATOM 23576 C CA . MET D 3 241 ? 237.591 222.591 268.273 1.00 57.60 262 MET D CA 1
ATOM 23577 C C . MET D 3 241 ? 236.587 223.318 269.155 1.00 56.90 262 MET D C 1
ATOM 23578 O O . MET D 3 241 ? 236.935 223.691 270.279 1.00 59.60 262 MET D O 1
ATOM 23592 N N . ILE D 3 242 ? 235.350 223.512 268.691 1.00 53.16 263 ILE D N 1
ATOM 23593 C CA . ILE D 3 242 ? 234.337 224.136 269.530 1.00 49.60 263 ILE D CA 1
ATOM 23594 C C . ILE D 3 242 ? 233.979 223.252 270.719 1.00 54.75 263 ILE D C 1
ATOM 23595 O O . ILE D 3 242 ? 233.450 223.751 271.716 1.00 62.21 263 ILE D O 1
ATOM 23611 N N . ASN D 3 243 ? 234.259 221.951 270.648 1.00 58.50 264 ASN D N 1
ATOM 23612 C CA . ASN D 3 243 ? 234.024 221.061 271.777 1.00 56.69 264 ASN D CA 1
ATOM 23613 C C . ASN D 3 243 ? 235.051 221.224 272.889 1.00 55.52 264 ASN D C 1
ATOM 23614 O O . ASN D 3 243 ? 234.841 220.687 273.981 1.00 61.96 264 ASN D O 1
ATOM 23625 N N . LEU D 3 244 ? 236.147 221.946 272.648 1.00 58.74 265 LEU D N 1
ATOM 23626 C CA . LEU D 3 244 ? 237.216 222.066 273.629 1.00 57.90 265 LEU D CA 1
ATOM 23627 C C . LEU D 3 244 ? 236.932 223.100 274.710 1.00 57.09 265 LEU D C 1
ATOM 23628 O O . LEU D 3 244 ? 237.579 223.057 275.761 1.00 63.75 265 LEU D O 1
ATOM 23644 N N . VAL D 3 245 ? 235.994 224.023 274.491 1.00 53.38 266 VAL D N 1
ATOM 23645 C CA . VAL D 3 245 ? 235.690 225.002 275.531 1.00 54.58 266 VAL D CA 1
ATOM 23646 C C . VAL D 3 245 ? 235.015 224.357 276.734 1.00 54.60 266 VAL D C 1
ATOM 23647 O O . VAL D 3 245 ? 235.019 224.944 277.822 1.00 61.76 266 VAL D O 1
ATOM 23660 N N . PHE D 3 246 ? 234.438 223.166 276.575 1.00 57.82 267 PHE D N 1
ATOM 23661 C CA . PHE D 3 246 ? 233.869 222.447 277.705 1.00 50.49 267 PHE D CA 1
ATOM 23662 C C . PHE D 3 246 ? 234.930 221.880 278.637 1.00 52.59 267 PHE D C 1
ATOM 23663 O O . PHE D 3 246 ? 234.614 221.575 279.791 1.00 62.39 267 PHE D O 1
ATOM 23680 N N . TYR D 3 247 ? 236.177 221.810 278.200 1.00 55.20 268 TYR D N 1
ATOM 23681 C CA . TYR D 3 247 ? 237.288 221.346 279.058 1.00 57.77 268 TYR D CA 1
ATOM 23682 C C . TYR D 3 247 ? 238.033 222.538 279.636 1.00 56.44 268 TYR D C 1
ATOM 23683 O O . TYR D 3 247 ? 238.823 222.339 280.570 1.00 60.88 268 TYR D O 1
ATOM 23701 N N . LEU D 3 248 ? 237.806 223.729 279.096 1.00 55.51 269 LEU D N 1
ATOM 23702 C CA . LEU D 3 248 ? 238.531 224.893 279.584 1.00 53.80 269 LEU D CA 1
ATOM 23703 C C . LEU D 3 248 ? 237.966 225.323 280.938 1.00 57.82 269 LEU D C 1
ATOM 23704 O O . LEU D 3 248 ? 236.743 225.382 281.094 1.00 61.15 269 LEU D O 1
ATOM 23720 N N . PRO D 3 249 ? 238.800 225.623 281.936 1.00 61.20 270 PRO D N 1
ATOM 23721 C CA . PRO D 3 249 ? 238.261 226.189 283.177 1.00 59.22 270 PRO D CA 1
ATOM 23722 C C . PRO D 3 249 ? 237.693 227.582 282.955 1.00 59.08 270 PRO D C 1
ATOM 23723 O O . PRO D 3 249 ? 238.016 228.276 281.990 1.00 63.18 270 PRO D O 1
ATOM 23734 N N . ALA D 3 250 ? 236.827 227.985 283.881 1.00 64.16 271 ALA D N 1
ATOM 23735 C CA . ALA D 3 250 ? 236.122 229.256 283.784 1.00 59.16 271 ALA D CA 1
ATOM 23736 C C . ALA D 3 250 ? 236.908 230.426 284.363 1.00 59.14 271 ALA D C 1
ATOM 23737 O O . ALA D 3 250 ? 236.429 231.561 284.283 1.00 64.71 271 ALA D O 1
ATOM 23744 N N . ASP D 3 251 ? 238.095 230.181 284.929 1.00 72.06 272 ASP D N 1
ATOM 23745 C CA . ASP D 3 251 ? 238.903 231.222 285.547 1.00 71.30 272 ASP D CA 1
ATOM 23746 C C . ASP D 3 251 ? 240.151 231.569 284.755 1.00 72.32 272 ASP D C 1
ATOM 23747 O O . ASP D 3 251 ? 240.528 232.745 284.725 1.00 73.95 272 ASP D O 1
ATOM 23756 N N . CYS D 3 252 ? 240.797 230.589 284.122 1.00 77.76 273 CYS D N 1
ATOM 23757 C CA . CYS D 3 252 ? 241.979 230.816 283.303 1.00 80.08 273 CYS D CA 1
ATOM 23758 C C . CYS D 3 252 ? 241.733 230.567 281.824 1.00 79.11 273 CYS D C 1
ATOM 23759 O O . CYS D 3 252 ? 242.500 231.070 280.995 1.00 80.24 273 CYS D O 1
ATOM 23767 N N . GLY D 3 253 ? 240.695 229.809 281.471 1.00 70.71 274 GLY D N 1
ATOM 23768 C CA . GLY D 3 253 ? 240.394 229.516 280.087 1.00 70.12 274 GLY D CA 1
ATOM 23769 C C . GLY D 3 253 ? 239.350 230.462 279.547 1.00 74.09 274 GLY D C 1
ATOM 23770 O O . GLY D 3 253 ? 238.204 230.468 280.003 1.00 75.14 274 GLY D O 1
ATOM 23774 N N . GLU D 3 254 ? 239.750 231.285 278.584 1.00 65.71 275 GLU D N 1
ATOM 23775 C CA . GLU D 3 254 ? 238.852 232.261 277.974 1.00 64.09 275 GLU D CA 1
ATOM 23776 C C . GLU D 3 254 ? 237.996 231.527 276.950 1.00 64.99 275 GLU D C 1
ATOM 23777 O O . GLU D 3 254 ? 238.388 231.354 275.794 1.00 65.73 275 GLU D O 1
ATOM 23789 N N . LYS D 3 255 ? 236.806 231.107 277.383 1.00 60.03 276 LYS D N 1
ATOM 23790 C CA . LYS D 3 255 ? 235.966 230.210 276.595 1.00 55.66 276 LYS D CA 1
ATOM 23791 C C . LYS D 3 255 ? 235.294 230.946 275.443 1.00 57.05 276 LYS D C 1
ATOM 23792 O O . LYS D 3 255 ? 235.329 230.489 274.292 1.00 66.29 276 LYS D O 1
ATOM 23811 N N . THR D 3 256 ? 234.667 232.084 275.743 1.00 53.81 277 THR D N 1
ATOM 23812 C CA . THR D 3 256 ? 233.913 232.802 274.726 1.00 55.54 277 THR D CA 1
ATOM 23813 C C . THR D 3 256 ? 234.822 233.355 273.639 1.00 55.32 277 THR D C 1
ATOM 23814 O O . THR D 3 256 ? 234.414 233.423 272.476 1.00 62.12 277 THR D O 1
ATOM 23825 N N . SER D 3 257 ? 236.049 233.748 273.988 1.00 53.73 278 SER D N 1
ATOM 23826 C CA . SER D 3 257 ? 236.990 234.196 272.967 1.00 56.57 278 SER D CA 1
ATOM 23827 C C . SER D 3 257 ? 237.318 233.068 271.997 1.00 56.68 278 SER D C 1
ATOM 23828 O O . SER D 3 257 ? 237.337 233.273 270.778 1.00 62.92 278 SER D O 1
ATOM 23836 N N . MET D 3 258 ? 237.557 231.864 272.518 1.00 52.53 279 MET D N 1
ATOM 23837 C CA . MET D 3 258 ? 237.835 230.727 271.649 1.00 53.08 279 MET D CA 1
ATOM 23838 C C . MET D 3 258 ? 236.637 230.413 270.761 1.00 56.81 279 MET D C 1
ATOM 23839 O O . MET D 3 258 ? 236.790 230.172 269.556 1.00 62.64 279 MET D O 1
ATOM 23853 N N . ALA D 3 259 ? 235.433 230.427 271.334 1.00 47.45 280 ALA D N 1
ATOM 23854 C CA . ALA D 3 259 ? 234.251 230.079 270.553 1.00 47.78 280 ALA D CA 1
ATOM 23855 C C . ALA D 3 259 ? 233.970 231.114 269.465 1.00 49.60 280 ALA D C 1
ATOM 23856 O O . ALA D 3 259 ? 233.702 230.756 268.309 1.00 62.30 280 ALA D O 1
ATOM 23863 N N . ILE D 3 260 ? 234.040 232.405 269.803 1.00 44.72 281 ILE D N 1
ATOM 23864 C CA . ILE D 3 260 ? 233.797 233.432 268.800 1.00 48.40 281 ILE D CA 1
ATOM 23865 C C . ILE D 3 260 ? 234.916 233.454 267.764 1.00 51.54 281 ILE D C 1
ATOM 23866 O O . ILE D 3 260 ? 234.677 233.824 266.611 1.00 53.81 281 ILE D O 1
ATOM 23882 N N . SER D 3 261 ? 236.132 233.037 268.126 1.00 49.01 282 SER D N 1
ATOM 23883 C CA . SER D 3 261 ? 237.184 232.916 267.125 1.00 47.63 282 SER D CA 1
ATOM 23884 C C . SER D 3 261 ? 236.932 231.756 266.171 1.00 48.65 282 SER D C 1
ATOM 23885 O O . SER D 3 261 ? 237.244 231.860 264.979 1.00 55.03 282 SER D O 1
ATOM 23893 N N . VAL D 3 262 ? 236.379 230.650 266.671 1.00 44.29 283 VAL D N 1
ATOM 23894 C CA . VAL D 3 262 ? 235.946 229.580 265.773 1.00 49.10 283 VAL D CA 1
ATOM 23895 C C . VAL D 3 262 ? 234.871 230.096 264.824 1.00 43.83 283 VAL D C 1
ATOM 23896 O O . VAL D 3 262 ? 234.862 229.771 263.629 1.00 54.19 283 VAL D O 1
ATOM 23909 N N . LEU D 3 263 ? 233.954 230.918 265.339 1.00 39.45 284 LEU D N 1
ATOM 23910 C CA . LEU D 3 263 ? 232.947 231.530 264.473 1.00 45.55 284 LEU D CA 1
ATOM 23911 C C . LEU D 3 263 ? 233.593 232.421 263.414 1.00 47.93 284 LEU D C 1
ATOM 23912 O O . LEU D 3 263 ? 233.172 232.427 262.250 1.00 47.90 284 LEU D O 1
ATOM 23928 N N . LEU D 3 264 ? 234.612 233.189 263.803 1.00 50.44 285 LEU D N 1
ATOM 23929 C CA . LEU D 3 264 ? 235.313 234.048 262.852 1.00 43.75 285 LEU D CA 1
ATOM 23930 C C . LEU D 3 264 ? 235.992 233.227 261.760 1.00 47.65 285 LEU D C 1
ATOM 23931 O O . LEU D 3 264 ? 235.944 233.592 260.578 1.00 49.39 285 LEU D O 1
ATOM 23947 N N . ALA D 3 265 ? 236.635 232.122 262.137 1.00 45.67 286 ALA D N 1
ATOM 23948 C CA . ALA D 3 265 ? 237.268 231.261 261.143 1.00 42.00 286 ALA D CA 1
ATOM 23949 C C . ALA D 3 265 ? 236.231 230.663 260.200 1.00 44.04 286 ALA D C 1
ATOM 23950 O O . ALA D 3 265 ? 236.470 230.550 258.991 1.00 54.75 286 ALA D O 1
ATOM 23957 N N . GLN D 3 266 ? 235.071 230.279 260.737 1.00 46.63 287 GLN D N 1
ATOM 23958 C CA . GLN D 3 266 ? 233.995 229.776 259.887 1.00 45.42 287 GLN D CA 1
ATOM 23959 C C . GLN D 3 266 ? 233.536 230.844 258.900 1.00 45.78 287 GLN D C 1
ATOM 23960 O O . GLN D 3 266 ? 233.246 230.547 257.734 1.00 50.93 287 GLN D O 1
ATOM 23974 N N . SER D 3 267 ? 233.460 232.097 259.354 1.00 47.06 288 SER D N 1
ATOM 23975 C CA . SER D 3 267 ? 233.105 233.190 258.453 1.00 48.19 288 SER D CA 1
ATOM 23976 C C . SER D 3 267 ? 234.149 233.377 257.358 1.00 48.69 288 SER D C 1
ATOM 23977 O O . SER D 3 267 ? 233.796 233.639 256.202 1.00 50.45 288 SER D O 1
ATOM 23985 N N . VAL D 3 268 ? 235.433 233.258 257.701 1.00 40.93 289 VAL D N 1
ATOM 23986 C CA . VAL D 3 268 ? 236.480 233.364 256.686 1.00 42.90 289 VAL D CA 1
ATOM 23987 C C . VAL D 3 268 ? 236.356 232.232 255.670 1.00 43.46 289 VAL D C 1
ATOM 23988 O O . VAL D 3 268 ? 236.594 232.422 254.471 1.00 51.19 289 VAL D O 1
ATOM 24001 N N . PHE D 3 269 ? 235.987 231.037 256.127 1.00 46.61 290 PHE D N 1
ATOM 24002 C CA . PHE D 3 269 ? 235.803 229.936 255.184 1.00 44.40 290 PHE D CA 1
ATOM 24003 C C . PHE D 3 269 ? 234.589 230.160 254.290 1.00 50.33 290 PHE D C 1
ATOM 24004 O O . PHE D 3 269 ? 234.615 229.794 253.109 1.00 56.41 290 PHE D O 1
ATOM 24021 N N . LEU D 3 270 ? 233.526 230.766 254.824 1.00 48.27 291 LEU D N 1
ATOM 24022 C CA . LEU D 3 270 ? 232.415 231.170 253.964 1.00 47.25 291 LEU D CA 1
ATOM 24023 C C . LEU D 3 270 ? 232.866 232.198 252.935 1.00 50.76 291 LEU D C 1
ATOM 24024 O O . LEU D 3 270 ? 232.422 232.167 251.781 1.00 52.51 291 LEU D O 1
ATOM 24040 N N . LEU D 3 271 ? 233.735 233.128 253.339 1.00 50.69 292 LEU D N 1
ATOM 24041 C CA . LEU D 3 271 ? 234.278 234.095 252.388 1.00 49.54 292 LEU D CA 1
ATOM 24042 C C . LEU D 3 271 ? 235.049 233.391 251.280 1.00 51.21 292 LEU D C 1
ATOM 24043 O O . LEU D 3 271 ? 234.941 233.760 250.105 1.00 57.25 292 LEU D O 1
ATOM 24059 N N . LEU D 3 272 ? 235.838 232.378 251.638 1.00 52.94 293 LEU D N 1
ATOM 24060 C CA . LEU D 3 272 ? 236.557 231.609 250.625 1.00 51.08 293 LEU D CA 1
ATOM 24061 C C . LEU D 3 272 ? 235.592 230.903 249.677 1.00 52.43 293 LEU D C 1
ATOM 24062 O O . LEU D 3 272 ? 235.783 230.925 248.456 1.00 57.44 293 LEU D O 1
ATOM 24078 N N . ILE D 3 273 ? 234.544 230.281 250.223 1.00 56.42 294 ILE D N 1
ATOM 24079 C CA . ILE D 3 273 ? 233.651 229.463 249.405 1.00 49.13 294 ILE D CA 1
ATOM 24080 C C . ILE D 3 273 ? 232.803 230.338 248.488 1.00 50.25 294 ILE D C 1
ATOM 24081 O O . ILE D 3 273 ? 232.486 229.942 247.362 1.00 53.54 294 ILE D O 1
ATOM 24097 N N . SER D 3 274 ? 232.413 231.530 248.953 1.00 57.04 295 SER D N 1
ATOM 24098 C CA . SER D 3 274 ? 231.410 232.325 248.250 1.00 54.46 295 SER D CA 1
ATOM 24099 C C . SER D 3 274 ? 231.834 232.721 246.841 1.00 57.36 295 SER D C 1
ATOM 24100 O O . SER D 3 274 ? 230.967 232.951 245.992 1.00 59.14 295 SER D O 1
ATOM 24108 N N . LYS D 3 275 ? 233.133 232.796 246.571 1.00 57.97 296 LYS D N 1
ATOM 24109 C CA . LYS D 3 275 ? 233.624 233.224 245.270 1.00 58.78 296 LYS D CA 1
ATOM 24110 C C . LYS D 3 275 ? 233.645 232.109 244.231 1.00 58.68 296 LYS D C 1
ATOM 24111 O O . LYS D 3 275 ? 233.781 232.405 243.040 1.00 61.47 296 LYS D O 1
ATOM 24130 N N . ARG D 3 276 ? 233.497 230.848 244.643 1.00 53.32 297 ARG D N 1
ATOM 24131 C CA . ARG D 3 276 ? 233.827 229.712 243.796 1.00 54.10 297 ARG D CA 1
ATOM 24132 C C . ARG D 3 276 ? 232.622 228.980 243.219 1.00 55.09 297 ARG D C 1
ATOM 24133 O O . ARG D 3 276 ? 232.818 228.060 242.418 1.00 56.77 297 ARG D O 1
ATOM 24154 N N . LEU D 3 277 ? 231.400 229.355 243.591 1.00 53.38 298 LEU D N 1
ATOM 24155 C CA . LEU D 3 277 ? 230.187 228.699 243.126 1.00 48.78 298 LEU D CA 1
ATOM 24156 C C . LEU D 3 277 ? 229.187 229.734 242.632 1.00 54.02 298 LEU D C 1
ATOM 24157 O O . LEU D 3 277 ? 229.204 230.879 243.092 1.00 58.76 298 LEU D O 1
ATOM 24173 N N . PRO D 3 278 ? 228.299 229.367 241.705 1.00 57.92 299 PRO D N 1
ATOM 24174 C CA . PRO D 3 278 ? 227.226 230.292 241.334 1.00 57.38 299 PRO D CA 1
ATOM 24175 C C . PRO D 3 278 ? 226.204 230.406 242.452 1.00 57.83 299 PRO D C 1
ATOM 24176 O O . PRO D 3 278 ? 226.038 229.495 243.267 1.00 60.92 299 PRO D O 1
ATOM 24187 N N . ALA D 3 279 ? 225.510 231.540 242.482 1.00 59.54 300 ALA D N 1
ATOM 24188 C CA . ALA D 3 279 ? 224.536 231.821 243.539 1.00 59.22 300 ALA D CA 1
ATOM 24189 C C . ALA D 3 279 ? 223.148 231.308 243.147 1.00 57.62 300 ALA D C 1
ATOM 24190 O O . ALA D 3 279 ? 222.152 232.025 243.189 1.00 62.86 300 ALA D O 1
ATOM 24197 N N . THR D 3 280 ? 223.094 230.030 242.786 1.00 56.97 301 THR D N 1
ATOM 24198 C CA . THR D 3 280 ? 221.843 229.400 242.396 1.00 57.72 301 THR D CA 1
ATOM 24199 C C . THR D 3 280 ? 221.036 229.016 243.632 1.00 60.18 301 THR D C 1
ATOM 24200 O O . THR D 3 280 ? 221.517 229.074 244.765 1.00 54.48 301 THR D O 1
ATOM 24211 N N . SER D 3 281 ? 219.785 228.612 243.390 1.00 63.36 302 SER D N 1
ATOM 24212 C CA . SER D 3 281 ? 218.852 228.251 244.450 1.00 59.25 302 SER D CA 1
ATOM 24213 C C . SER D 3 281 ? 218.291 226.843 244.292 1.00 61.25 302 SER D C 1
ATOM 24214 O O . SER D 3 281 ? 217.335 226.493 244.993 1.00 65.83 302 SER D O 1
ATOM 24222 N N . MET D 3 282 ? 218.847 226.027 243.393 1.00 68.56 303 MET D N 1
ATOM 24223 C CA . MET D 3 282 ? 218.374 224.653 243.272 1.00 67.39 303 MET D CA 1
ATOM 24224 C C . MET D 3 282 ? 218.651 223.859 244.542 1.00 66.41 303 MET D C 1
ATOM 24225 O O . MET D 3 282 ? 217.821 223.040 244.952 1.00 69.36 303 MET D O 1
ATOM 24239 N N . ALA D 3 283 ? 219.798 224.086 245.173 1.00 52.48 304 ALA D N 1
ATOM 24240 C CA . ALA D 3 283 ? 220.152 223.380 246.395 1.00 54.63 304 ALA D CA 1
ATOM 24241 C C . ALA D 3 283 ? 221.230 224.174 247.116 1.00 51.89 304 ALA D C 1
ATOM 24242 O O . ALA D 3 283 ? 221.820 225.104 246.563 1.00 55.76 304 ALA D O 1
ATOM 24249 N N . ILE D 3 284 ? 221.473 223.793 248.366 1.00 50.63 305 ILE D N 1
ATOM 24250 C CA . ILE D 3 284 ? 222.546 224.375 249.166 1.00 47.75 305 ILE D CA 1
ATOM 24251 C C . ILE D 3 284 ? 223.769 223.488 248.946 1.00 50.39 305 ILE D C 1
ATOM 24252 O O . ILE D 3 284 ? 223.615 222.260 248.884 1.00 50.03 305 ILE D O 1
ATOM 24268 N N . PRO D 3 285 ? 224.983 224.028 248.813 1.00 51.33 306 PRO D N 1
ATOM 24269 C CA . PRO D 3 285 ? 226.150 223.145 248.706 1.00 48.06 306 PRO D CA 1
ATOM 24270 C C . PRO D 3 285 ? 226.369 222.335 249.974 1.00 48.75 306 PRO D C 1
ATOM 24271 O O . PRO D 3 285 ? 226.022 222.756 251.079 1.00 60.54 306 PRO D O 1
ATOM 24282 N N . LEU D 3 286 ? 226.950 221.146 249.794 1.00 48.32 307 LEU D N 1
ATOM 24283 C CA . LEU D 3 286 ? 227.219 220.265 250.926 1.00 50.92 307 LEU D CA 1
ATOM 24284 C C . LEU D 3 286 ? 228.175 220.917 251.918 1.00 51.72 307 LEU D C 1
ATOM 24285 O O . LEU D 3 286 ? 227.951 220.869 253.134 1.00 57.98 307 LEU D O 1
ATOM 24301 N N . ILE D 3 287 ? 229.243 221.543 251.417 1.00 49.62 308 ILE D N 1
ATOM 24302 C CA . ILE D 3 287 ? 230.128 222.299 252.297 1.00 51.33 308 ILE D CA 1
ATOM 24303 C C . ILE D 3 287 ? 229.388 223.488 252.892 1.00 56.68 308 ILE D C 1
ATOM 24304 O O . ILE D 3 287 ? 229.617 223.851 254.050 1.00 57.36 308 ILE D O 1
ATOM 24320 N N . GLY D 3 288 ? 228.491 224.110 252.125 1.00 54.18 309 GLY D N 1
ATOM 24321 C CA . GLY D 3 288 ? 227.665 225.167 252.684 1.00 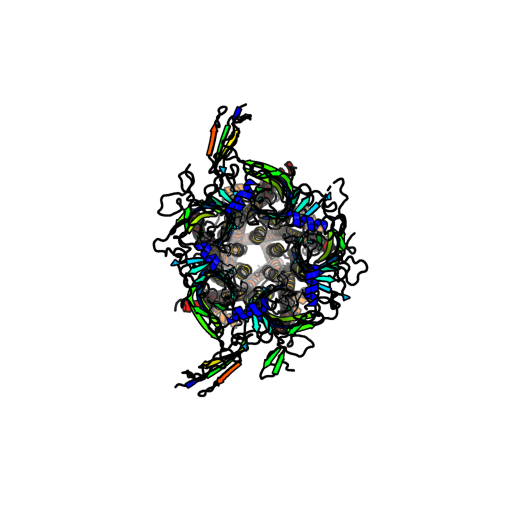45.52 309 GLY D CA 1
ATOM 24322 C C . GLY D 3 288 ? 226.747 224.658 253.778 1.00 44.11 309 GLY D C 1
ATOM 24323 O O . GLY D 3 288 ? 226.537 225.334 254.790 1.00 53.27 309 GLY D O 1
ATOM 24327 N N . LYS D 3 289 ? 226.189 223.460 253.593 1.00 50.21 310 LYS D N 1
ATOM 24328 C CA . LYS D 3 289 ? 225.371 222.852 254.637 1.00 47.06 310 LYS D CA 1
ATOM 24329 C C . LYS D 3 289 ? 226.185 222.621 255.901 1.00 48.32 310 LYS D C 1
ATOM 24330 O O . LYS D 3 289 ? 225.732 222.940 257.009 1.00 56.62 310 LYS D O 1
ATOM 24349 N N . PHE D 3 290 ? 227.395 222.076 255.755 1.00 48.19 311 PHE D N 1
ATOM 24350 C CA . PHE D 3 290 ? 228.234 221.845 256.925 1.00 51.92 311 PHE D CA 1
ATOM 24351 C C . PHE D 3 290 ? 228.608 223.154 257.602 1.00 49.41 311 PHE D C 1
ATOM 24352 O O . PHE D 3 290 ? 228.638 223.230 258.832 1.00 53.83 311 PHE D O 1
ATOM 24369 N N . LEU D 3 291 ? 228.912 224.191 256.821 1.00 48.69 312 LEU D N 1
ATOM 24370 C CA . LEU D 3 291 ? 229.300 225.465 257.416 1.00 45.88 312 LEU D CA 1
ATOM 24371 C C . LEU D 3 291 ? 228.137 226.109 258.160 1.00 49.85 312 LEU D C 1
ATOM 24372 O O . LEU D 3 291 ? 228.323 226.650 259.254 1.00 48.94 312 LEU D O 1
ATOM 24388 N N . LEU D 3 292 ? 226.929 226.051 257.596 1.00 53.85 313 LEU D N 1
ATOM 24389 C CA . LEU D 3 292 ? 225.769 226.582 258.304 1.00 46.23 313 LEU D CA 1
ATOM 24390 C C . LEU D 3 292 ? 225.505 225.805 259.589 1.00 44.87 313 LEU D C 1
ATOM 24391 O O . LEU D 3 292 ? 225.251 226.402 260.645 1.00 49.38 313 LEU D O 1
ATOM 24407 N N . PHE D 3 293 ? 225.578 224.472 259.520 1.00 48.56 314 PHE D N 1
ATOM 24408 C CA . PHE D 3 293 ? 225.384 223.647 260.708 1.00 43.23 314 PHE D CA 1
ATOM 24409 C C . PHE D 3 293 ? 226.428 223.962 261.774 1.00 50.88 314 PHE D C 1
ATOM 24410 O O . PHE D 3 293 ? 226.098 224.118 262.956 1.00 58.84 314 PHE D O 1
ATOM 24427 N N . GLY D 3 294 ? 227.690 224.095 261.365 1.00 49.11 315 GLY D N 1
ATOM 24428 C CA . GLY D 3 294 ? 228.745 224.391 262.316 1.00 46.30 315 GLY D CA 1
ATOM 24429 C C . GLY D 3 294 ? 228.612 225.769 262.931 1.00 49.24 315 GLY D C 1
ATOM 24430 O O . GLY D 3 294 ? 228.897 225.955 264.114 1.00 57.68 315 GLY D O 1
ATOM 24434 N N . MET D 3 295 ? 228.187 226.757 262.142 1.00 48.17 316 MET D N 1
ATOM 24435 C CA . MET D 3 295 ? 228.022 228.098 262.691 1.00 44.02 316 MET D CA 1
ATOM 24436 C C . MET D 3 295 ? 226.860 228.153 263.674 1.00 44.16 316 MET D C 1
ATOM 24437 O O . MET D 3 295 ? 226.958 228.811 264.717 1.00 50.33 316 MET D O 1
ATOM 24451 N N . VAL D 3 296 ? 225.757 227.462 263.371 1.00 49.26 317 VAL D N 1
ATOM 24452 C CA . VAL D 3 296 ? 224.657 227.388 264.332 1.00 43.60 317 VAL D CA 1
ATOM 24453 C C . VAL D 3 296 ? 225.119 226.701 265.612 1.00 46.70 317 VAL D C 1
ATOM 24454 O O . VAL D 3 296 ? 224.799 227.142 266.726 1.00 52.48 317 VAL D O 1
ATOM 24467 N N . LEU D 3 297 ? 225.885 225.616 265.476 1.00 46.49 318 LEU D N 1
ATOM 24468 C CA . LEU D 3 297 ? 226.379 224.915 266.657 1.00 48.09 318 LEU D CA 1
ATOM 24469 C C . LEU D 3 297 ? 227.319 225.794 267.474 1.00 50.86 318 LEU D C 1
ATOM 24470 O O . LEU D 3 297 ? 227.267 225.783 268.707 1.00 58.62 318 LEU D O 1
ATOM 24486 N N . VAL D 3 298 ? 228.190 226.556 266.811 1.00 53.00 319 VAL D N 1
ATOM 24487 C CA . VAL D 3 298 ? 229.116 227.428 267.529 1.00 50.97 319 VAL D CA 1
ATOM 24488 C C . VAL D 3 298 ? 228.357 228.544 268.233 1.00 49.40 319 VAL D C 1
ATOM 24489 O O . VAL D 3 298 ? 228.720 228.956 269.339 1.00 53.83 319 VAL D O 1
ATOM 24502 N N . THR D 3 299 ? 227.299 229.058 267.603 1.00 48.18 320 THR D N 1
ATOM 24503 C CA . THR D 3 299 ? 226.457 230.049 268.267 1.00 47.86 320 THR D CA 1
ATOM 24504 C C . THR D 3 299 ? 225.832 229.469 269.531 1.00 46.18 320 THR D C 1
ATOM 24505 O O . THR D 3 299 ? 225.832 230.110 270.594 1.00 52.93 320 THR D O 1
ATOM 24516 N N . MET D 3 300 ? 225.314 228.243 269.438 1.00 56.34 321 MET D N 1
ATOM 24517 C CA . MET D 3 300 ? 224.726 227.607 270.613 1.00 52.13 321 MET D CA 1
ATOM 24518 C C . MET D 3 300 ? 225.775 227.371 271.693 1.00 52.10 321 MET D C 1
ATOM 24519 O O . MET D 3 300 ? 225.490 227.514 272.887 1.00 56.13 321 MET D O 1
ATOM 24533 N N . VAL D 3 301 ? 226.996 227.011 271.295 1.00 50.90 322 VAL D N 1
ATOM 24534 C CA . VAL D 3 301 ? 228.055 226.790 272.274 1.00 49.47 322 VAL D CA 1
ATOM 24535 C C . VAL D 3 301 ? 228.455 228.099 272.941 1.00 51.11 322 VAL D C 1
ATOM 24536 O O . VAL D 3 301 ? 228.799 228.118 274.124 1.00 55.28 322 VAL D O 1
ATOM 24549 N N . VAL D 3 302 ? 228.449 229.207 272.198 1.00 52.53 323 VAL D N 1
ATOM 24550 C CA . VAL D 3 302 ? 228.751 230.495 272.822 1.00 46.83 323 VAL D CA 1
ATOM 24551 C C . VAL D 3 302 ? 227.680 230.841 273.847 1.00 47.67 323 VAL D C 1
ATOM 24552 O O . VAL D 3 302 ? 227.982 231.342 274.937 1.00 52.41 323 VAL D O 1
ATOM 24565 N N . VAL D 3 303 ? 226.411 230.598 273.506 1.00 50.30 324 VAL D N 1
ATOM 24566 C CA . VAL D 3 303 ? 225.335 230.838 274.469 1.00 46.70 324 VAL D CA 1
ATOM 24567 C C . VAL D 3 303 ? 225.523 229.961 275.704 1.00 48.39 324 VAL D C 1
ATOM 24568 O O . VAL D 3 303 ? 225.342 230.412 276.844 1.00 59.46 324 VAL D O 1
ATOM 24581 N N . ILE D 3 304 ? 225.896 228.697 275.494 1.00 52.15 325 ILE D N 1
ATOM 24582 C CA . ILE D 3 304 ? 226.142 227.784 276.608 1.00 51.09 325 ILE D CA 1
ATOM 24583 C C . ILE D 3 304 ? 227.292 228.287 277.470 1.00 52.27 325 ILE D C 1
ATOM 24584 O O . ILE D 3 304 ? 227.240 228.208 278.700 1.00 56.46 325 ILE D O 1
ATOM 24600 N N . CYS D 3 305 ? 228.362 228.777 276.843 1.00 50.99 326 CYS D N 1
ATOM 24601 C CA . CYS D 3 305 ? 229.500 229.285 277.601 1.00 48.88 326 CYS D CA 1
ATOM 24602 C C . CYS D 3 305 ? 229.116 230.516 278.409 1.00 54.71 326 CYS D C 1
ATOM 24603 O O . CYS D 3 305 ? 229.562 230.678 279.550 1.00 58.36 326 CYS D O 1
ATOM 24611 N N . VAL D 3 306 ? 228.295 231.396 277.833 1.00 51.74 327 VAL D N 1
ATOM 24612 C CA . VAL D 3 306 ? 227.813 232.557 278.577 1.00 50.85 327 VAL D CA 1
ATOM 24613 C C . VAL D 3 306 ? 227.008 232.109 279.789 1.00 48.04 327 VAL D C 1
ATOM 24614 O O . VAL D 3 306 ? 227.168 232.645 280.892 1.00 50.79 327 VAL D O 1
ATOM 24627 N N . ILE D 3 307 ? 226.137 231.115 279.609 1.00 48.25 328 ILE D N 1
ATOM 24628 C CA . ILE D 3 307 ? 225.331 230.636 280.729 1.00 47.93 328 ILE D CA 1
ATOM 24629 C C . ILE D 3 307 ? 226.215 229.981 281.787 1.00 52.81 328 ILE D C 1
ATOM 24630 O O . ILE D 3 307 ? 225.996 230.154 282.992 1.00 60.98 328 ILE D O 1
ATOM 24646 N N . VAL D 3 308 ? 227.219 229.216 281.361 1.00 56.74 329 VAL D N 1
ATOM 24647 C CA . VAL D 3 308 ? 228.099 228.543 282.311 1.00 57.36 329 VAL D CA 1
ATOM 24648 C C . VAL D 3 308 ? 228.926 229.557 283.089 1.00 54.12 329 VAL D C 1
ATOM 24649 O O . VAL D 3 308 ? 229.188 229.372 284.280 1.00 59.38 329 VAL D O 1
ATOM 24662 N N . LEU D 3 309 ? 229.363 230.634 282.434 1.00 52.01 330 LEU D N 1
ATOM 24663 C CA . LEU D 3 309 ? 230.086 231.677 283.154 1.00 49.32 330 LEU D CA 1
ATOM 24664 C C . LEU D 3 309 ? 229.162 232.454 284.081 1.00 51.53 330 LEU D C 1
ATOM 24665 O O . LEU D 3 309 ? 229.598 232.915 285.142 1.00 55.89 330 LEU D O 1
ATOM 24681 N N . ASN D 3 310 ? 227.892 232.608 283.705 1.00 56.64 331 ASN D N 1
ATOM 24682 C CA . ASN D 3 310 ? 226.921 233.194 284.622 1.00 56.16 331 ASN D CA 1
ATOM 24683 C C . ASN D 3 310 ? 226.747 232.316 285.854 1.00 54.12 331 ASN D C 1
ATOM 24684 O O . ASN D 3 310 ? 226.602 232.821 286.972 1.00 59.77 331 ASN D O 1
ATOM 24695 N N . ILE D 3 311 ? 226.759 230.998 285.661 1.00 55.37 332 ILE D N 1
ATOM 24696 C CA . ILE D 3 311 ? 226.630 230.074 286.783 1.00 52.27 332 ILE D CA 1
ATOM 24697 C C . ILE D 3 311 ? 227.889 230.096 287.646 1.00 57.61 332 ILE D C 1
ATOM 24698 O O . ILE D 3 311 ? 227.815 230.026 288.878 1.00 61.04 332 ILE D O 1
ATOM 24714 N N . HIS D 3 312 ? 229.060 230.190 287.015 1.00 57.30 333 HIS D N 1
ATOM 24715 C CA . HIS D 3 312 ? 230.322 230.094 287.741 1.00 51.62 333 HIS D CA 1
ATOM 24716 C C . HIS D 3 312 ? 230.536 231.289 288.662 1.00 54.56 333 HIS D C 1
ATOM 24717 O O . HIS D 3 312 ? 230.952 231.123 289.814 1.00 55.92 333 HIS D O 1
ATOM 24731 N N . PHE D 3 313 ? 230.255 232.497 288.177 1.00 59.95 334 PHE D N 1
ATOM 24732 C CA . PHE D 3 313 ? 230.592 233.724 288.887 1.00 53.72 334 PHE D CA 1
ATOM 24733 C C . PHE D 3 313 ? 229.478 234.221 289.803 1.00 56.72 334 PHE D C 1
ATOM 24734 O O . PHE D 3 313 ? 229.575 235.338 290.321 1.00 61.71 334 PHE D O 1
ATOM 24751 N N . ARG D 3 314 ? 228.436 233.427 290.027 1.00 65.69 335 ARG D N 1
ATOM 24752 C CA . ARG D 3 314 ? 227.441 233.791 291.022 1.00 66.38 335 ARG D CA 1
ATOM 24753 C C . ARG D 3 314 ? 228.073 233.811 292.409 1.00 72.05 335 ARG D C 1
ATOM 24754 O O . ARG D 3 314 ? 228.974 233.025 292.713 1.00 72.78 335 ARG D O 1
ATOM 24775 N N . THR D 3 315 ? 227.593 234.725 293.248 1.00 83.13 336 THR D N 1
ATOM 24776 C CA . THR D 3 315 ? 228.095 234.919 294.601 1.00 83.80 336 THR D CA 1
ATOM 24777 C C . THR D 3 315 ? 226.916 234.997 295.562 1.00 82.56 336 THR D C 1
ATOM 24778 O O . THR D 3 315 ? 225.787 235.260 295.130 1.00 84.97 336 THR D O 1
ATOM 24789 N N . PRO D 3 316 ? 227.134 234.740 296.862 1.00 85.84 337 PRO D N 1
ATOM 24790 C CA . PRO D 3 316 ? 226.033 234.901 297.828 1.00 86.34 337 PRO D CA 1
ATOM 24791 C C . PRO D 3 316 ? 225.388 236.275 297.821 1.00 87.54 337 PRO D C 1
ATOM 24792 O O . PRO D 3 316 ? 224.166 236.377 297.985 1.00 86.80 337 PRO D O 1
ATOM 24803 N N . SER D 3 317 ? 226.170 237.338 297.639 1.00 89.44 338 SER D N 1
ATOM 24804 C CA . SER D 3 317 ? 225.630 238.691 297.679 1.00 88.93 338 SER D CA 1
ATOM 24805 C C . SER D 3 317 ? 224.795 239.042 296.453 1.00 87.60 338 SER D C 1
ATOM 24806 O O . SER D 3 317 ? 224.151 240.097 296.454 1.00 88.45 338 SER D O 1
ATOM 24814 N N . THR D 3 318 ? 224.789 238.196 295.420 1.00 88.35 339 THR D N 1
ATOM 24815 C CA . THR D 3 318 ? 224.029 238.422 294.198 1.00 88.51 339 THR D CA 1
ATOM 24816 C C . THR D 3 318 ? 222.930 237.401 293.953 1.00 88.30 339 THR D C 1
ATOM 24817 O O . THR D 3 318 ? 221.901 237.760 293.376 1.00 86.28 339 THR D O 1
ATOM 24828 N N . HIS D 3 319 ? 223.118 236.148 294.364 1.00 87.87 340 HIS D N 1
ATOM 24829 C CA . HIS D 3 319 ? 222.155 235.087 294.104 1.00 86.96 340 HIS D CA 1
ATOM 24830 C C . HIS D 3 319 ? 222.045 234.185 295.322 1.00 88.41 340 HIS D C 1
ATOM 24831 O O . HIS D 3 319 ? 222.925 234.159 296.187 1.00 86.53 340 HIS D O 1
ATOM 24845 N N . VAL D 3 320 ? 220.943 233.441 295.371 1.00 94.09 341 VAL D N 1
ATOM 24846 C CA . VAL D 3 320 ? 220.651 232.497 296.443 1.00 95.23 341 VAL D CA 1
ATOM 24847 C C . VAL D 3 320 ? 220.789 231.094 295.867 1.00 93.37 341 VAL D C 1
ATOM 24848 O O . VAL D 3 320 ? 220.151 230.765 294.859 1.00 92.91 341 VAL D O 1
ATOM 24861 N N . LEU D 3 321 ? 221.620 230.271 296.503 1.00 95.79 342 LEU D N 1
ATOM 24862 C CA . LEU D 3 321 ? 221.839 228.899 296.057 1.00 97.04 342 LEU D CA 1
ATOM 24863 C C . LEU D 3 321 ? 220.699 228.026 296.569 1.00 98.54 342 LEU D C 1
ATOM 24864 O O . LEU D 3 321 ? 220.682 227.638 297.742 1.00 97.86 342 LEU D O 1
ATOM 24880 N N . SER D 3 322 ? 219.748 227.716 295.693 1.00 109.23 343 SER D N 1
ATOM 24881 C CA . SER D 3 322 ? 218.595 226.919 296.087 1.00 110.25 343 SER D CA 1
ATOM 24882 C C . SER D 3 322 ? 219.011 225.483 296.383 1.00 109.75 343 SER D C 1
ATOM 24883 O O . SER D 3 322 ? 219.848 224.904 295.685 1.00 109.57 343 SER D O 1
ATOM 24891 N N . GLU D 3 323 ? 218.422 224.911 297.431 1.00 115.28 344 GLU D N 1
ATOM 24892 C CA . GLU D 3 323 ? 218.749 223.535 297.794 1.00 116.56 344 GLU D CA 1
ATOM 24893 C C . GLU D 3 323 ? 218.357 222.519 296.725 1.00 116.09 344 GLU D C 1
ATOM 24894 O O . GLU D 3 323 ? 219.158 221.602 296.475 1.00 114.87 344 GLU D O 1
ATOM 24906 N N . PRO D 3 324 ? 217.174 222.580 296.094 1.00 114.76 345 PRO D N 1
ATOM 24907 C CA . PRO D 3 324 ? 216.917 221.643 294.984 1.00 115.06 345 PRO D CA 1
ATOM 24908 C C . PRO D 3 324 ? 217.915 221.767 293.846 1.00 113.66 345 PRO D C 1
ATOM 24909 O O . PRO D 3 324 ? 218.371 220.749 293.311 1.00 111.30 345 PRO D O 1
ATOM 24920 N N . VAL D 3 325 ? 218.288 222.996 293.482 1.00 107.48 346 VAL D N 1
ATOM 24921 C CA . VAL D 3 325 ? 219.256 223.201 292.408 1.00 106.65 346 VAL D CA 1
ATOM 24922 C C . VAL D 3 325 ? 220.609 222.619 292.797 1.00 105.66 346 VAL D C 1
ATOM 24923 O O . VAL D 3 325 ? 221.260 221.925 292.002 1.00 105.74 346 VAL D O 1
ATOM 24936 N N . LYS D 3 326 ? 221.049 222.892 294.028 1.00 104.67 347 LYS D N 1
ATOM 24937 C CA . LYS D 3 326 ? 222.332 222.385 294.499 1.00 105.53 347 LYS D CA 1
ATOM 24938 C C . LYS D 3 326 ? 222.343 220.863 294.531 1.00 106.97 347 LYS D C 1
ATOM 24939 O O . LYS D 3 326 ? 223.306 220.233 294.079 1.00 104.59 347 LYS D O 1
ATOM 24958 N N . LYS D 3 327 ? 221.271 220.254 295.040 1.00 113.62 348 LYS D N 1
ATOM 24959 C CA . LYS D 3 327 ? 221.211 218.800 295.116 1.00 113.35 348 LYS D CA 1
ATOM 24960 C C . LYS D 3 327 ? 221.146 218.171 293.731 1.00 112.42 348 LYS D C 1
ATOM 24961 O O . LYS D 3 327 ? 221.708 217.091 293.516 1.00 111.19 348 LYS D O 1
ATOM 24980 N N . LEU D 3 328 ? 220.474 218.824 292.781 1.00 106.89 349 LEU D N 1
ATOM 24981 C CA . LEU D 3 328 ? 220.405 218.281 291.429 1.00 108.42 349 LEU D CA 1
ATOM 24982 C C . LEU D 3 328 ? 221.760 218.350 290.738 1.00 108.09 349 LEU D C 1
ATOM 24983 O O . LEU D 3 328 ? 222.175 217.386 290.083 1.00 108.08 349 LEU D O 1
ATOM 24999 N N . PHE D 3 329 ? 222.467 219.472 290.875 1.00 99.85 350 PHE D N 1
ATOM 25000 C CA . PHE D 3 329 ? 223.693 219.695 290.119 1.00 97.03 350 PHE D CA 1
ATOM 25001 C C . PHE D 3 329 ? 224.958 219.225 290.832 1.00 97.26 350 PHE D C 1
ATOM 25002 O O . PHE D 3 329 ? 226.030 219.263 290.218 1.00 98.63 350 PHE D O 1
ATOM 25019 N N . LEU D 3 330 ? 224.871 218.783 292.095 1.00 98.73 351 LEU D N 1
ATOM 25020 C CA . LEU D 3 330 ? 226.038 218.322 292.840 1.00 99.08 351 LEU D CA 1
ATOM 25021 C C . LEU D 3 330 ? 225.980 216.861 293.256 1.00 100.86 351 LEU D C 1
ATOM 25022 O O . LEU D 3 330 ? 227.039 216.280 293.520 1.00 99.46 351 LEU D O 1
ATOM 25038 N N . GLU D 3 331 ? 224.796 216.252 293.316 1.00 109.71 352 GLU D N 1
ATOM 25039 C CA . GLU D 3 331 ? 224.637 214.868 293.746 1.00 110.01 352 GLU D CA 1
ATOM 25040 C C . GLU D 3 331 ? 224.097 213.976 292.641 1.00 109.06 352 GLU D C 1
ATOM 25041 O O . GLU D 3 331 ? 224.627 212.880 292.422 1.00 109.27 352 GLU D O 1
ATOM 25053 N N . THR D 3 332 ? 223.055 214.413 291.934 1.00 104.06 353 THR D N 1
ATOM 25054 C CA . THR D 3 332 ? 222.454 213.580 290.899 1.00 104.48 353 THR D CA 1
ATOM 25055 C C . THR D 3 332 ? 223.286 213.598 289.619 1.00 105.18 353 THR D C 1
ATOM 25056 O O . THR D 3 332 ? 223.846 212.574 289.214 1.00 104.42 353 THR D O 1
ATOM 25067 N N . LEU D 3 333 ? 223.400 214.766 288.990 1.00 101.72 354 LEU D N 1
ATOM 25068 C CA . LEU D 3 333 ? 224.025 214.837 287.672 1.00 100.19 354 LEU D CA 1
ATOM 25069 C C . LEU D 3 333 ? 225.502 214.459 287.669 1.00 100.46 354 LEU D C 1
ATOM 25070 O O . LEU D 3 333 ? 225.943 213.844 286.684 1.00 99.75 354 LEU D O 1
ATOM 25086 N N . PRO D 3 334 ? 226.319 214.810 288.668 1.00 100.06 355 PRO D N 1
ATOM 25087 C CA . PRO D 3 334 ? 227.688 214.269 288.690 1.00 99.79 355 PRO D CA 1
ATOM 25088 C C . PRO D 3 334 ? 227.738 212.752 288.707 1.00 102.06 355 PRO D C 1
ATOM 25089 O O . PRO D 3 334 ? 228.669 212.166 288.141 1.00 100.49 355 PRO D O 1
ATOM 25100 N N . GLU D 3 335 ? 226.764 212.097 289.341 1.00 110.43 356 GLU D N 1
ATOM 25101 C CA . GLU D 3 335 ? 226.709 210.640 289.318 1.00 110.57 356 GLU D CA 1
ATOM 25102 C C . GLU D 3 335 ? 226.210 210.107 287.980 1.00 110.02 356 GLU D C 1
ATOM 25103 O O . GLU D 3 335 ? 226.728 209.096 287.492 1.00 107.44 356 GLU D O 1
ATOM 25115 N N . ILE D 3 336 ? 225.197 210.757 287.400 1.00 105.66 357 ILE D N 1
ATOM 25116 C CA . ILE D 3 336 ? 224.582 210.329 286.110 1.00 104.94 357 ILE D CA 1
ATOM 25117 C C . ILE D 3 336 ? 225.632 210.426 285.004 1.00 104.24 357 ILE D C 1
ATOM 25118 O O . ILE D 3 336 ? 225.935 209.384 284.396 1.00 103.17 357 ILE D O 1
ATOM 25134 N N . LEU D 3 337 ? 226.165 211.624 284.756 1.00 97.11 358 LEU D N 1
ATOM 25135 C CA . LEU D 3 337 ? 227.192 211.849 283.706 1.00 94.97 358 LEU D CA 1
ATOM 25136 C C . LEU D 3 337 ? 228.280 210.790 283.881 1.00 95.93 358 LEU D C 1
ATOM 25137 O O . LEU D 3 337 ? 228.746 210.268 282.852 1.00 96.80 358 LEU D O 1
ATOM 25153 N N . HIS D 3 338 ? 228.661 210.486 285.126 1.00 107.68 359 HIS D N 1
ATOM 25154 C CA . HIS D 3 338 ? 229.701 209.465 285.428 1.00 107.61 359 HIS D CA 1
ATOM 25155 C C . HIS D 3 338 ? 229.231 208.559 286.569 1.00 108.64 359 HIS D C 1
ATOM 25156 O O . HIS D 3 338 ? 229.992 207.626 286.911 1.00 108.82 359 HIS D O 1
ATOM 25170 N N . ALA D 3 405 ? 237.626 242.750 342.495 1.00 140.03 426 ALA D N 1
ATOM 25171 C CA . ALA D 3 405 ? 238.525 243.069 341.393 1.00 140.88 426 ALA D CA 1
ATOM 25172 C C . ALA D 3 405 ? 238.020 242.406 340.104 1.00 141.18 426 ALA D C 1
ATOM 25173 O O . ALA D 3 405 ? 236.815 242.214 339.944 1.00 140.31 426 ALA D O 1
ATOM 25180 N N . GLN D 3 406 ? 238.931 242.083 339.180 1.00 142.83 427 GLN D N 1
ATOM 25181 C CA . GLN D 3 406 ? 238.615 241.407 337.921 1.00 142.70 427 GLN D CA 1
ATOM 25182 C C . GLN D 3 406 ? 237.737 242.259 337.007 1.00 142.92 427 GLN D C 1
ATOM 25183 O O . GLN D 3 406 ? 237.056 241.724 336.124 1.00 142.28 427 GLN D O 1
ATOM 25197 N N . GLN D 3 407 ? 237.731 243.582 337.211 1.00 141.41 428 GLN D N 1
ATOM 25198 C CA . GLN D 3 407 ? 237.164 244.528 336.262 1.00 140.60 428 GLN D CA 1
ATOM 25199 C C . GLN D 3 407 ? 238.170 245.558 335.776 1.00 140.24 428 GLN D C 1
ATOM 25200 O O . GLN D 3 407 ? 238.001 246.081 334.670 1.00 139.93 428 GLN D O 1
ATOM 25214 N N . GLU D 3 408 ? 239.204 245.866 336.563 1.00 138.99 429 GLU D N 1
ATOM 25215 C CA . GLU D 3 408 ? 240.321 246.639 336.032 1.00 138.58 429 GLU D CA 1
ATOM 25216 C C . GLU D 3 408 ? 241.018 245.872 334.916 1.00 138.88 429 GLU D C 1
ATOM 25217 O O . GLU D 3 408 ? 241.366 246.449 333.879 1.00 137.72 429 GLU D O 1
ATOM 25229 N N . LEU D 3 409 ? 241.231 244.569 335.115 1.00 138.13 430 LEU D N 1
ATOM 25230 C CA . LEU D 3 409 ? 241.721 243.726 334.031 1.00 137.37 430 LEU D CA 1
ATOM 25231 C C . LEU D 3 409 ? 240.707 243.659 332.897 1.00 137.31 430 LEU D C 1
ATOM 25232 O O . LEU D 3 409 ? 241.077 243.730 331.718 1.00 136.59 430 LEU D O 1
ATOM 25248 N N . PHE D 3 410 ? 239.422 243.523 333.236 1.00 135.01 431 PHE D N 1
ATOM 25249 C CA . PHE D 3 410 ? 238.393 243.461 332.206 1.00 134.19 431 PHE D CA 1
ATOM 25250 C C . PHE D 3 410 ? 238.251 244.787 331.475 1.00 134.10 431 PHE D C 1
ATOM 25251 O O . PHE D 3 410 ? 237.958 244.795 330.278 1.00 133.81 431 PHE D O 1
ATOM 25268 N N . SER D 3 411 ? 238.475 245.909 332.162 1.00 134.76 432 SER D N 1
ATOM 25269 C CA . SER D 3 411 ? 238.380 247.208 331.506 1.00 135.01 432 SER D CA 1
ATOM 25270 C C . SER D 3 411 ? 239.384 247.357 330.370 1.00 134.89 432 SER D C 1
ATOM 25271 O O . SER D 3 411 ? 239.119 248.106 329.423 1.00 133.95 432 SER D O 1
ATOM 25279 N N . GLU D 3 412 ? 240.517 246.657 330.440 1.00 133.76 433 GLU D N 1
ATOM 25280 C CA . GLU D 3 412 ? 241.533 246.687 329.396 1.00 133.74 433 GLU D CA 1
ATOM 25281 C C . GLU D 3 412 ? 241.436 245.515 328.430 1.00 134.16 433 GLU D C 1
ATOM 25282 O O . GLU D 3 412 ? 241.836 245.654 327.270 1.00 133.42 433 GLU D O 1
ATOM 25294 N N . LEU D 3 413 ? 240.915 244.369 328.875 1.00 131.79 434 LEU D N 1
ATOM 25295 C CA . LEU D 3 413 ? 240.785 243.199 328.013 1.00 131.01 434 LEU D CA 1
ATOM 25296 C C . LEU D 3 413 ? 239.473 243.157 327.238 1.00 129.98 434 LEU D C 1
ATOM 25297 O O . LEU D 3 413 ? 239.354 242.358 326.304 1.00 129.78 434 LEU D O 1
ATOM 25313 N N . LYS D 3 414 ? 238.489 243.983 327.597 1.00 125.23 435 LYS D N 1
ATOM 25314 C CA . LYS D 3 414 ? 237.229 243.989 326.861 1.00 124.67 435 LYS D CA 1
ATOM 25315 C C . LYS D 3 414 ? 237.401 244.442 325.416 1.00 124.83 435 LYS D C 1
ATOM 25316 O O . LYS D 3 414 ? 236.810 243.799 324.529 1.00 124.87 435 LYS D O 1
ATOM 25335 N N . PRO D 3 415 ? 238.150 245.508 325.101 1.00 122.54 436 PRO D N 1
ATOM 25336 C CA . PRO D 3 415 ? 238.426 245.788 323.683 1.00 121.79 436 PRO D CA 1
ATOM 25337 C C . PRO D 3 415 ? 239.105 244.636 322.973 1.00 120.53 436 PRO D C 1
ATOM 25338 O O . PRO D 3 415 ? 238.763 244.344 321.822 1.00 120.24 436 PRO D O 1
ATOM 25349 N N . ALA D 3 416 ? 240.031 243.944 323.639 1.00 116.30 437 ALA D N 1
ATOM 25350 C CA . ALA D 3 416 ? 240.719 242.827 323.001 1.00 116.63 437 ALA D CA 1
ATOM 25351 C C . ALA D 3 416 ? 239.768 241.672 322.720 1.00 117.24 437 ALA D C 1
ATOM 25352 O O . ALA D 3 416 ? 239.791 241.099 321.626 1.00 116.88 437 ALA D O 1
ATOM 25359 N N . VAL D 3 417 ? 238.927 241.315 323.692 1.00 114.79 438 VAL D N 1
ATOM 25360 C CA . VAL D 3 417 ? 238.007 240.199 323.500 1.00 114.10 438 VAL D CA 1
ATOM 25361 C C . VAL D 3 417 ? 236.985 240.538 322.421 1.00 113.20 438 VAL D C 1
ATOM 25362 O O . VAL D 3 417 ? 236.675 239.709 321.554 1.00 112.11 438 VAL D O 1
ATOM 25375 N N . ASP D 3 418 ? 236.447 241.761 322.456 1.00 111.49 439 ASP D N 1
ATOM 25376 C CA . ASP D 3 418 ? 235.486 242.178 321.440 1.00 110.83 439 ASP D CA 1
ATOM 25377 C C . ASP D 3 418 ? 236.118 242.168 320.054 1.00 111.88 439 ASP D C 1
ATOM 25378 O O . ASP D 3 418 ? 235.524 241.654 319.094 1.00 112.66 439 ASP D O 1
ATOM 25387 N N . GLY D 3 419 ? 237.335 242.703 319.935 1.00 105.85 440 GLY D N 1
ATOM 25388 C CA . GLY D 3 419 ? 238.012 242.690 318.653 1.00 103.48 440 GLY D CA 1
ATOM 25389 C C . GLY D 3 419 ? 238.276 241.286 318.155 1.00 104.14 440 GLY D C 1
ATOM 25390 O O . GLY D 3 419 ? 238.044 240.990 316.985 1.00 104.90 440 GLY D O 1
ATOM 25394 N N . ALA D 3 420 ? 238.737 240.397 319.042 1.00 100.95 441 ALA D N 1
ATOM 25395 C CA . ALA D 3 420 ? 239.036 239.025 318.642 1.00 99.85 441 ALA D CA 1
ATOM 25396 C C . ALA D 3 420 ? 237.784 238.305 318.161 1.00 100.22 441 ALA D C 1
ATOM 25397 O O . ALA D 3 420 ? 237.821 237.577 317.159 1.00 101.19 441 ALA D O 1
ATOM 25404 N N . ASN D 3 421 ? 236.665 238.492 318.865 1.00 98.01 442 ASN D N 1
ATOM 25405 C CA . ASN D 3 421 ? 235.412 237.917 318.392 1.00 96.38 442 ASN D CA 1
ATOM 25406 C C . ASN D 3 421 ? 235.028 238.489 317.034 1.00 95.12 442 ASN D C 1
ATOM 25407 O O . ASN D 3 421 ? 234.495 237.763 316.184 1.00 98.20 442 ASN D O 1
ATOM 25418 N N . PHE D 3 422 ? 235.309 239.774 316.802 1.00 89.83 443 PHE D N 1
ATOM 25419 C CA . PHE D 3 422 ? 235.052 240.354 315.487 1.00 92.32 443 PHE D CA 1
ATOM 25420 C C . PHE D 3 422 ? 235.905 239.689 314.407 1.00 92.32 443 PHE D C 1
ATOM 25421 O O . PHE D 3 422 ? 235.414 239.410 313.307 1.00 93.56 443 PHE D O 1
ATOM 25438 N N . ILE D 3 423 ? 237.185 239.428 314.701 1.00 91.09 444 ILE D N 1
ATOM 25439 C CA . ILE D 3 423 ? 238.047 238.770 313.711 1.00 92.13 444 ILE D CA 1
ATOM 25440 C C . ILE D 3 423 ? 237.517 237.378 313.405 1.00 92.84 444 ILE D C 1
ATOM 25441 O O . ILE D 3 423 ? 237.496 236.946 312.244 1.00 93.44 444 ILE D O 1
ATOM 25457 N N . VAL D 3 424 ? 237.106 236.645 314.440 1.00 92.69 445 VAL D N 1
ATOM 25458 C CA . VAL D 3 424 ? 236.604 235.291 314.222 1.00 92.49 445 VAL D CA 1
ATOM 25459 C C . VAL D 3 424 ? 235.339 235.323 313.374 1.00 91.99 445 VAL D C 1
ATOM 25460 O O . VAL D 3 424 ? 235.175 234.515 312.452 1.00 93.20 445 VAL D O 1
ATOM 25473 N N . ASN D 3 425 ? 234.426 236.252 313.668 1.00 89.05 446 ASN D N 1
ATOM 25474 C CA . ASN D 3 425 ? 233.200 236.346 312.881 1.00 89.02 446 ASN D CA 1
ATOM 25475 C C . ASN D 3 425 ? 233.503 236.707 311.431 1.00 90.95 446 ASN D C 1
ATOM 25476 O O . ASN D 3 425 ? 232.880 236.170 310.505 1.00 95.35 446 ASN D O 1
ATOM 25487 N N . HIS D 3 426 ? 234.460 237.613 311.213 1.00 87.41 447 HIS D N 1
ATOM 25488 C CA . HIS D 3 426 ? 234.841 237.983 309.853 1.00 89.41 447 HIS D CA 1
ATOM 25489 C C . HIS D 3 426 ? 235.412 236.787 309.097 1.00 90.70 447 HIS D C 1
ATOM 25490 O O . HIS D 3 426 ? 235.064 236.556 307.930 1.00 90.77 447 HIS D O 1
ATOM 25504 N N . MET D 3 427 ? 236.279 236.009 309.753 1.00 89.60 448 MET D N 1
ATOM 25505 C CA . MET D 3 427 ? 236.825 234.806 309.131 1.00 88.89 448 MET D CA 1
ATOM 25506 C C . MET D 3 427 ? 235.729 233.798 308.804 1.00 89.74 448 MET D C 1
ATOM 25507 O O . MET D 3 427 ? 235.754 233.176 307.736 1.00 92.30 448 MET D O 1
ATOM 25521 N N . LYS D 3 428 ? 234.767 233.610 309.712 1.00 88.02 449 LYS D N 1
ATOM 25522 C CA . LYS D 3 428 ? 233.682 232.666 309.446 1.00 86.84 449 LYS D CA 1
ATOM 25523 C C . LYS D 3 428 ? 232.845 233.110 308.254 1.00 87.06 449 LYS D C 1
ATOM 25524 O O . LYS D 3 428 ? 232.474 232.291 307.401 1.00 88.37 449 LYS D O 1
ATOM 25543 N N . ASP D 3 429 ? 232.529 234.406 308.185 1.00 88.39 450 ASP D N 1
ATOM 25544 C CA . ASP D 3 429 ? 231.751 234.916 307.061 1.00 88.70 450 ASP D CA 1
ATOM 25545 C C . ASP D 3 429 ? 232.499 234.728 305.748 1.00 91.49 450 ASP D C 1
ATOM 25546 O O . ASP D 3 429 ? 231.904 234.324 304.740 1.00 92.45 450 ASP D O 1
ATOM 25555 N N . GLN D 3 430 ? 233.805 235.008 305.742 1.00 89.08 451 GLN D N 1
ATOM 25556 C CA . GLN D 3 430 ? 234.586 234.817 304.524 1.00 87.55 451 GLN D CA 1
ATOM 25557 C C . GLN D 3 430 ? 234.643 233.344 304.130 1.00 89.33 451 GLN D C 1
ATOM 25558 O O . GLN D 3 430 ? 234.588 233.014 302.939 1.00 92.78 451 GLN D O 1
ATOM 25572 N N . ASN D 3 431 ? 234.759 232.445 305.113 1.00 86.08 452 ASN D N 1
ATOM 25573 C CA . ASN D 3 431 ? 234.748 231.016 304.808 1.00 83.99 452 ASN D CA 1
ATOM 25574 C C . ASN D 3 431 ? 233.438 230.597 304.157 1.00 84.20 452 ASN D C 1
ATOM 25575 O O . ASN D 3 431 ? 233.440 229.862 303.163 1.00 87.29 452 ASN D O 1
ATOM 25586 N N . ASN D 3 432 ? 232.308 231.048 304.706 1.00 86.77 453 ASN D N 1
ATOM 25587 C CA . ASN D 3 432 ? 231.020 230.698 304.113 1.00 85.79 453 ASN D CA 1
ATOM 25588 C C . ASN D 3 432 ? 230.894 231.262 302.701 1.00 87.86 453 ASN D C 1
ATOM 25589 O O . ASN D 3 432 ? 230.403 230.581 301.789 1.00 92.28 453 ASN D O 1
ATOM 25600 N N . TYR D 3 433 ? 231.347 232.503 302.506 1.00 81.95 454 TYR D N 1
ATOM 25601 C CA . TYR D 3 433 ? 231.293 233.135 301.191 1.00 83.03 454 TYR D CA 1
ATOM 25602 C C . TYR D 3 433 ? 232.093 232.333 300.167 1.00 85.84 454 TYR D C 1
ATOM 25603 O O . TYR D 3 433 ? 231.604 232.023 299.071 1.00 87.92 454 TYR D O 1
ATOM 25621 N N . ASN D 3 434 ? 233.324 231.962 300.527 1.00 85.67 455 ASN D N 1
ATOM 25622 C CA . ASN D 3 434 ? 234.175 231.217 299.608 1.00 85.04 455 ASN D CA 1
ATOM 25623 C C . ASN D 3 434 ? 233.636 229.815 299.353 1.00 85.36 455 ASN D C 1
ATOM 25624 O O . ASN D 3 434 ? 233.757 229.300 298.236 1.00 87.59 455 ASN D O 1
ATOM 25635 N N . GLU D 3 435 ? 233.042 229.182 300.367 1.00 87.59 456 GLU D N 1
ATOM 25636 C CA . GLU D 3 435 ? 232.464 227.857 300.167 1.00 87.85 456 GLU D CA 1
ATOM 25637 C C . GLU D 3 435 ? 231.290 227.921 299.196 1.00 86.35 456 GLU D C 1
ATOM 25638 O O . GLU D 3 435 ? 231.130 227.037 298.344 1.00 89.18 456 GLU D O 1
ATOM 25650 N N . GLU D 3 436 ? 230.459 228.961 299.302 1.00 84.29 457 GLU D N 1
ATOM 25651 C CA . GLU D 3 436 ? 229.365 229.107 298.345 1.00 83.04 457 GLU D CA 1
ATOM 25652 C C . GLU D 3 436 ? 229.885 229.385 296.938 1.00 88.85 457 GLU D C 1
ATOM 25653 O O . GLU D 3 436 ? 229.317 228.884 295.955 1.00 92.37 457 GLU D O 1
ATOM 25665 N N . LYS D 3 437 ? 230.959 230.174 296.818 1.00 85.90 458 LYS D N 1
ATOM 25666 C CA . LYS D 3 437 ? 231.594 230.350 295.513 1.00 83.08 458 LYS D CA 1
ATOM 25667 C C . LYS D 3 437 ? 232.063 229.017 294.941 1.00 81.95 458 LYS D C 1
ATOM 25668 O O . LYS D 3 437 ? 231.879 228.742 293.748 1.00 82.59 458 LYS D O 1
ATOM 25687 N N . ASP D 3 438 ? 232.676 228.179 295.779 1.00 82.57 459 ASP D N 1
ATOM 25688 C CA . ASP D 3 438 ? 233.136 226.873 295.319 1.00 82.35 459 ASP D CA 1
ATOM 25689 C C . ASP D 3 438 ? 231.966 226.005 294.871 1.00 82.35 459 ASP D C 1
ATOM 25690 O O . ASP D 3 438 ? 232.071 225.264 293.885 1.00 84.57 459 ASP D O 1
ATOM 25699 N N . CYS D 3 439 ? 230.845 226.074 295.591 1.00 83.85 460 CYS D N 1
ATOM 25700 C CA . CYS D 3 439 ? 229.668 225.307 295.192 1.00 84.60 460 CYS D CA 1
ATOM 25701 C C . CYS D 3 439 ? 229.149 225.759 293.831 1.00 83.64 460 CYS D C 1
ATOM 25702 O O . CYS D 3 439 ? 228.799 224.926 292.983 1.00 87.76 460 CYS D O 1
ATOM 25710 N N . TRP D 3 440 ? 229.096 227.074 293.600 1.00 74.45 461 TRP D N 1
ATOM 25711 C CA . TRP D 3 440 ? 228.675 227.565 292.289 1.00 74.49 461 TRP D CA 1
ATOM 25712 C C . TRP D 3 440 ? 229.640 227.114 291.197 1.00 77.05 461 TRP D C 1
ATOM 25713 O O . TRP D 3 440 ? 229.218 226.785 290.081 1.00 75.57 461 TRP D O 1
ATOM 25734 N N . ASN D 3 441 ? 230.939 227.100 291.500 1.00 72.39 462 ASN D N 1
ATOM 25735 C CA . ASN D 3 441 ? 231.920 226.633 290.524 1.00 72.07 462 ASN D CA 1
ATOM 25736 C C . ASN D 3 441 ? 231.700 225.164 290.182 1.00 72.34 462 ASN D C 1
ATOM 25737 O O . ASN D 3 441 ? 231.800 224.764 289.014 1.00 73.36 462 ASN D O 1
ATOM 25748 N N . ARG D 3 442 ? 231.401 224.344 291.192 1.00 79.93 463 ARG D N 1
ATOM 25749 C CA . ARG D 3 442 ? 231.103 222.934 290.950 1.00 79.49 463 ARG D CA 1
ATOM 25750 C C . ARG D 3 442 ? 229.851 222.765 290.097 1.00 79.36 463 ARG D C 1
ATOM 25751 O O . ARG D 3 442 ? 229.813 221.902 289.210 1.00 80.44 463 ARG D O 1
ATOM 25772 N N . VAL D 3 443 ? 228.822 223.578 290.340 1.00 75.90 464 VAL D N 1
ATOM 25773 C CA . VAL D 3 443 ? 227.618 223.493 289.513 1.00 74.32 464 VAL D CA 1
ATOM 25774 C C . VAL D 3 443 ? 227.939 223.863 288.067 1.00 77.32 464 VAL D C 1
ATOM 25775 O O . VAL D 3 443 ? 227.458 223.220 287.121 1.00 82.67 464 VAL D O 1
ATOM 25788 N N . ALA D 3 444 ? 228.751 224.908 287.872 1.00 71.70 465 ALA D N 1
ATOM 25789 C CA . ALA D 3 444 ? 229.150 225.299 286.520 1.00 67.40 465 ALA D CA 1
ATOM 25790 C C . ALA D 3 444 ? 229.907 224.176 285.822 1.00 68.20 465 ALA D C 1
ATOM 25791 O O . ALA D 3 444 ? 229.664 223.889 284.643 1.00 67.51 465 ALA D O 1
ATOM 25798 N N . ARG D 3 445 ? 230.827 223.528 286.537 1.00 71.40 466 ARG D N 1
ATOM 25799 C CA . ARG D 3 445 ? 231.574 222.408 285.969 1.00 67.66 466 ARG D CA 1
ATOM 25800 C C . ARG D 3 445 ? 230.655 221.247 285.597 1.00 71.09 466 ARG D C 1
ATOM 25801 O O . ARG D 3 445 ? 230.845 220.606 284.554 1.00 74.86 466 ARG D O 1
ATOM 25822 N N . THR D 3 446 ? 229.657 220.958 286.434 1.00 81.09 467 THR D N 1
ATOM 25823 C CA . THR D 3 446 ? 228.715 219.890 286.107 1.00 78.89 467 THR D CA 1
ATOM 25824 C C . THR D 3 446 ? 227.930 220.220 284.841 1.00 76.68 467 THR D C 1
ATOM 25825 O O . THR D 3 446 ? 227.748 219.357 283.969 1.00 79.19 467 THR D O 1
ATOM 25836 N N . VAL D 3 447 ? 227.453 221.463 284.726 1.00 69.89 468 VAL D N 1
ATOM 25837 C CA . VAL D 3 447 ? 226.727 221.869 283.522 1.00 68.10 468 VAL D CA 1
ATOM 25838 C C . VAL D 3 447 ? 227.631 221.767 282.302 1.00 72.28 468 VAL D C 1
ATOM 25839 O O . VAL D 3 447 ? 227.195 221.358 281.217 1.00 77.11 468 VAL D O 1
ATOM 25852 N N . ASP D 3 448 ? 228.902 222.135 282.459 1.00 72.33 469 ASP D N 1
ATOM 25853 C CA . ASP D 3 448 ? 229.842 222.051 281.347 1.00 67.90 469 ASP D CA 1
ATOM 25854 C C . ASP D 3 448 ? 230.038 220.610 280.897 1.00 70.25 469 ASP D C 1
ATOM 25855 O O . ASP D 3 448 ? 230.106 220.333 279.695 1.00 69.83 469 ASP D O 1
ATOM 25864 N N . ARG D 3 449 ? 230.138 219.678 281.846 1.00 77.57 470 ARG D N 1
ATOM 25865 C CA . ARG D 3 449 ? 230.334 218.279 281.474 1.00 75.69 470 ARG D CA 1
ATOM 25866 C C . ARG D 3 449 ? 229.091 217.706 280.798 1.00 74.03 470 ARG D C 1
ATOM 25867 O O . ARG D 3 449 ? 229.196 216.939 279.829 1.00 76.28 470 ARG D O 1
ATOM 25888 N N . LEU D 3 450 ? 227.905 218.076 281.291 1.00 74.42 471 LEU D N 1
ATOM 25889 C CA . LEU D 3 450 ? 226.670 217.691 280.610 1.00 72.53 471 LEU D CA 1
ATOM 25890 C C . LEU D 3 450 ? 226.641 218.213 279.180 1.00 72.83 471 LEU D C 1
ATOM 25891 O O . LEU D 3 450 ? 226.285 217.481 278.245 1.00 77.36 471 LEU D O 1
ATOM 25907 N N . CYS D 3 451 ? 227.020 219.476 278.988 1.00 72.74 472 CYS D N 1
ATOM 25908 C CA . CYS D 3 451 ? 227.014 220.040 277.645 1.00 72.00 472 CYS D CA 1
ATOM 25909 C C . CYS D 3 451 ? 228.069 219.388 276.763 1.00 72.52 472 CYS D C 1
ATOM 25910 O O . CYS D 3 451 ? 227.863 219.259 275.555 1.00 74.49 472 CYS D O 1
ATOM 25918 N N . LEU D 3 452 ? 229.190 218.954 277.343 1.00 67.08 473 LEU D N 1
ATOM 25919 C CA . LEU D 3 452 ? 230.164 218.191 276.571 1.00 65.72 473 LEU D CA 1
ATOM 25920 C C . LEU D 3 452 ? 229.560 216.884 276.084 1.00 68.21 473 LEU D C 1
ATOM 25921 O O . LEU D 3 452 ? 229.713 216.517 274.913 1.00 71.15 473 LEU D O 1
ATOM 25937 N N . PHE D 3 453 ? 228.872 216.163 276.971 1.00 77.47 474 PHE D N 1
ATOM 25938 C CA . PHE D 3 453 ? 228.328 214.868 276.579 1.00 77.84 474 PHE D CA 1
ATOM 25939 C C . PHE D 3 453 ? 227.127 214.999 275.650 1.00 76.00 474 PHE D C 1
ATOM 25940 O O . PHE D 3 453 ? 226.776 214.020 274.982 1.00 76.50 474 PHE D O 1
ATOM 25957 N N . VAL D 3 454 ? 226.494 216.166 275.586 1.00 71.19 475 VAL D N 1
ATOM 25958 C CA . VAL D 3 454 ? 225.356 216.387 274.688 1.00 63.01 475 VAL D CA 1
ATOM 25959 C C . VAL D 3 454 ? 225.804 216.925 273.330 1.00 66.06 475 VAL D C 1
ATOM 25960 O O . VAL D 3 454 ? 225.445 216.374 272.290 1.00 72.00 475 VAL D O 1
ATOM 25973 N N . VAL D 3 455 ? 226.592 218.004 273.316 1.00 68.26 476 VAL D N 1
ATOM 25974 C CA . VAL D 3 455 ? 226.860 218.724 272.072 1.00 68.22 476 VAL D CA 1
ATOM 25975 C C . VAL D 3 455 ? 227.759 217.912 271.147 1.00 67.16 476 VAL D C 1
ATOM 25976 O O . VAL D 3 455 ? 227.505 217.825 269.940 1.00 67.52 476 VAL D O 1
ATOM 25989 N N . THR D 3 456 ? 228.829 217.322 271.684 1.00 64.87 477 THR D N 1
ATOM 25990 C CA . THR D 3 456 ? 229.827 216.682 270.826 1.00 66.10 477 THR D CA 1
ATOM 25991 C C . THR D 3 456 ? 229.270 215.501 270.037 1.00 68.27 477 THR D C 1
ATOM 25992 O O . THR D 3 456 ? 229.565 215.404 268.832 1.00 65.11 477 THR D O 1
ATOM 26003 N N . PRO D 3 457 ? 228.500 214.571 270.619 1.00 70.79 478 PRO D N 1
ATOM 26004 C CA . PRO D 3 457 ? 227.887 213.529 269.779 1.00 66.88 478 PRO D CA 1
ATOM 26005 C C . PRO D 3 457 ? 226.979 214.084 268.698 1.00 67.15 478 PRO D C 1
ATOM 26006 O O . PRO D 3 457 ? 226.944 213.535 267.590 1.00 72.14 478 PRO D O 1
ATOM 26017 N N . ILE D 3 458 ? 226.249 215.164 268.985 1.00 61.25 479 ILE D N 1
ATOM 26018 C CA . ILE D 3 458 ? 225.387 215.767 267.973 1.00 60.52 479 ILE D CA 1
ATOM 26019 C C . ILE D 3 458 ? 226.231 216.294 266.821 1.00 62.94 479 ILE D C 1
ATOM 26020 O O . ILE D 3 458 ? 225.886 216.115 265.647 1.00 64.15 479 ILE D O 1
ATOM 26036 N N . MET D 3 459 ? 227.348 216.950 267.137 1.00 66.56 480 MET D N 1
ATOM 26037 C CA . MET D 3 459 ? 228.207 217.484 266.087 1.00 61.58 480 MET D CA 1
ATOM 26038 C C . MET D 3 459 ? 228.818 216.363 265.256 1.00 63.89 480 MET D C 1
ATOM 26039 O O . MET D 3 459 ? 228.873 216.456 264.024 1.00 64.14 480 MET D O 1
ATOM 26053 N N . VAL D 3 460 ? 229.265 215.287 265.912 1.00 67.31 481 VAL D N 1
ATOM 26054 C CA . VAL D 3 460 ? 229.836 214.156 265.183 1.00 63.10 481 VAL D CA 1
ATOM 26055 C C . VAL D 3 460 ? 228.795 213.533 264.262 1.00 61.87 481 VAL D C 1
ATOM 26056 O O . VAL D 3 460 ? 229.073 213.246 263.089 1.00 62.53 481 VAL D O 1
ATOM 26069 N N . VAL D 3 461 ? 227.580 213.322 264.772 1.00 63.62 482 VAL D N 1
ATOM 26070 C CA . VAL D 3 461 ? 226.536 212.690 263.974 1.00 60.14 482 VAL D CA 1
ATOM 26071 C C . VAL D 3 461 ? 226.159 213.577 262.795 1.00 62.89 482 VAL D C 1
ATOM 26072 O O . VAL D 3 461 ? 225.992 213.093 261.670 1.00 71.80 482 VAL D O 1
ATOM 26085 N N . GLY D 3 462 ? 226.015 214.883 263.027 1.00 60.33 483 GLY D N 1
ATOM 26086 C CA . GLY D 3 462 ? 225.661 215.780 261.940 1.00 59.40 483 GLY D CA 1
ATOM 26087 C C . GLY D 3 462 ? 226.736 215.850 260.874 1.00 58.60 483 GLY D C 1
ATOM 26088 O O . GLY D 3 462 ? 226.437 215.844 259.677 1.00 61.99 483 GLY D O 1
ATOM 26092 N N . THR D 3 463 ? 228.003 215.908 261.292 1.00 59.56 484 THR D N 1
ATOM 26093 C CA . THR D 3 463 ? 229.097 215.944 260.330 1.00 58.09 484 THR D CA 1
ATOM 26094 C C . THR D 3 463 ? 229.143 214.664 259.506 1.00 63.91 484 THR D C 1
ATOM 26095 O O . THR D 3 463 ? 229.300 214.711 258.278 1.00 66.07 484 THR D O 1
ATOM 26106 N N . ALA D 3 464 ? 229.007 213.510 260.166 1.00 66.01 485 ALA D N 1
ATOM 26107 C CA . ALA D 3 464 ? 229.016 212.245 259.443 1.00 65.14 485 ALA D CA 1
ATOM 26108 C C . ALA D 3 464 ? 227.846 212.162 258.475 1.00 63.91 485 ALA D C 1
ATOM 26109 O O . ALA D 3 464 ? 228.010 211.724 257.332 1.00 68.32 485 ALA D O 1
ATOM 26116 N N . TRP D 3 465 ? 226.660 212.596 258.909 1.00 59.46 486 TRP D N 1
ATOM 26117 C CA . TRP D 3 465 ? 225.497 212.567 258.030 1.00 59.35 486 TRP D CA 1
ATOM 26118 C C . TRP D 3 465 ? 225.707 213.455 256.815 1.00 69.05 486 TRP D C 1
ATOM 26119 O O . TRP D 3 465 ? 225.384 213.057 255.692 1.00 75.42 486 TRP D O 1
ATOM 26140 N N . ILE D 3 466 ? 226.242 214.660 257.016 1.00 64.82 487 ILE D N 1
ATOM 26141 C CA . ILE D 3 466 ? 226.428 215.575 255.895 1.00 62.18 487 ILE D CA 1
ATOM 26142 C C . ILE D 3 466 ? 227.454 215.020 254.916 1.00 65.12 487 ILE D C 1
ATOM 26143 O O . ILE D 3 466 ? 227.236 215.036 253.699 1.00 64.87 487 ILE D O 1
ATOM 26159 N N . PHE D 3 467 ? 228.580 214.510 255.420 1.00 66.35 488 PHE D N 1
ATOM 26160 C CA . PHE D 3 467 ? 229.649 214.075 254.528 1.00 64.24 488 PHE D CA 1
ATOM 26161 C C . PHE D 3 467 ? 229.392 212.715 253.890 1.00 67.07 488 PHE D C 1
ATOM 26162 O O . PHE D 3 467 ? 229.965 212.439 252.831 1.00 70.14 488 PHE D O 1
ATOM 26179 N N . LEU D 3 468 ? 228.550 211.864 254.481 1.00 72.06 489 LEU D N 1
ATOM 26180 C CA . LEU D 3 468 ? 228.256 210.581 253.854 1.00 68.55 489 LEU D CA 1
ATOM 26181 C C . LEU D 3 468 ? 227.295 210.699 252.679 1.00 69.80 489 LEU D C 1
ATOM 26182 O O . LEU D 3 468 ? 227.136 209.724 251.939 1.00 77.34 489 LEU D O 1
ATOM 26198 N N . GLN D 3 469 ? 226.651 211.852 252.485 1.00 65.26 490 GLN D N 1
ATOM 26199 C CA . GLN D 3 469 ? 225.919 212.072 251.241 1.00 65.99 490 GLN D CA 1
ATOM 26200 C C . GLN D 3 469 ? 226.884 212.246 250.076 1.00 68.58 490 GLN D C 1
ATOM 26201 O O . GLN D 3 469 ? 226.701 211.649 249.009 1.00 65.85 490 GLN D O 1
ATOM 26215 N N . GLY D 3 470 ? 227.923 213.062 250.267 1.00 66.05 491 GLY D N 1
ATOM 26216 C CA . GLY D 3 470 ? 228.887 213.285 249.206 1.00 65.00 491 GLY D CA 1
ATOM 26217 C C . GLY D 3 470 ? 229.872 212.152 249.026 1.00 67.76 491 GLY D C 1
ATOM 26218 O O . GLY D 3 470 ? 230.323 211.896 247.905 1.00 66.56 491 GLY D O 1
ATOM 26222 N N . ALA D 3 471 ? 230.220 211.455 250.111 1.00 75.94 492 ALA D N 1
ATOM 26223 C CA . ALA D 3 471 ? 231.144 210.333 249.994 1.00 73.56 492 ALA D CA 1
ATOM 26224 C C . ALA D 3 471 ? 230.527 209.184 249.209 1.00 74.40 492 ALA D C 1
ATOM 26225 O O . ALA D 3 471 ? 231.239 208.477 248.487 1.00 74.92 492 ALA D O 1
ATOM 26232 N N . TYR D 3 472 ? 229.215 208.988 249.332 1.00 76.06 493 TYR D N 1
ATOM 26233 C CA . TYR D 3 472 ? 228.489 207.957 248.605 1.00 78.01 493 TYR D CA 1
ATOM 26234 C C . TYR D 3 472 ? 227.824 208.490 247.340 1.00 77.73 493 TYR D C 1
ATOM 26235 O O . TYR D 3 472 ? 227.076 207.752 246.691 1.00 81.02 493 TYR D O 1
ATOM 26253 N N . ASN D 3 473 ? 228.080 209.743 246.967 1.00 69.53 494 ASN D N 1
ATOM 26254 C CA . ASN D 3 473 ? 227.544 210.312 245.737 1.00 63.84 494 ASN D CA 1
ATOM 26255 C C . ASN D 3 473 ? 228.435 209.901 244.572 1.00 64.19 494 ASN D C 1
ATOM 26256 O O . ASN D 3 473 ? 229.608 210.286 244.517 1.00 63.99 494 ASN D O 1
ATOM 26267 N N . GLN D 3 474 ? 227.878 209.119 243.650 1.00 62.62 495 GLN D N 1
ATOM 26268 C CA . GLN D 3 474 ? 228.573 208.640 242.468 1.00 62.04 495 GLN D CA 1
ATOM 26269 C C . GLN D 3 474 ? 227.692 208.859 241.246 1.00 61.58 495 GLN D C 1
ATOM 26270 O O . GLN D 3 474 ? 226.467 208.925 241.377 1.00 60.73 495 GLN D O 1
ATOM 26284 N N . PRO D 3 475 ? 228.273 208.976 240.046 1.00 56.04 496 PRO D N 1
ATOM 26285 C CA . PRO D 3 475 ? 227.440 209.005 238.847 1.00 49.19 496 PRO D CA 1
ATOM 26286 C C . PRO D 3 475 ? 226.759 207.658 238.642 1.00 49.36 496 PRO D C 1
ATOM 26287 O O . PRO D 3 475 ? 227.247 206.629 239.134 1.00 51.90 496 PRO D O 1
ATOM 26298 N N . PRO D 3 476 ? 225.628 207.622 237.931 1.00 51.35 497 PRO D N 1
ATOM 26299 C CA . PRO D 3 476 ? 224.960 206.338 237.717 1.00 50.20 497 PRO D CA 1
ATOM 26300 C C . PRO D 3 476 ? 225.802 205.434 236.835 1.00 52.31 497 PRO D C 1
ATOM 26301 O O . PRO D 3 476 ? 226.609 205.918 236.023 1.00 53.63 497 PRO D O 1
ATOM 26312 N N . PRO D 3 477 ? 225.656 204.106 236.957 1.00 54.31 498 PRO D N 1
ATOM 26313 C CA . PRO D 3 477 ? 226.475 203.217 236.116 1.00 52.61 498 PRO D CA 1
ATOM 26314 C C . PRO D 3 477 ? 226.152 203.305 234.636 1.00 46.49 498 PRO D C 1
ATOM 26315 O O . PRO D 3 477 ? 226.997 202.917 233.820 1.00 52.53 498 PRO D O 1
ATOM 26326 N N . GLN D 3 478 ? 224.965 203.790 234.268 1.00 46.08 499 GLN D N 1
ATOM 26327 C CA . GLN D 3 478 ? 224.550 203.972 232.887 1.00 50.94 499 GLN D CA 1
ATOM 26328 C C . GLN D 3 478 ? 224.367 205.460 232.600 1.00 48.52 499 GLN D C 1
ATOM 26329 O O . GLN D 3 478 ? 223.940 206.204 233.487 1.00 54.41 499 GLN D O 1
ATOM 26343 N N . PRO D 3 479 ? 224.679 205.936 231.386 1.00 44.25 500 PRO D N 1
ATOM 26344 C CA . PRO D 3 479 ? 224.534 207.379 231.131 1.00 43.52 500 PRO D CA 1
ATOM 26345 C C . PRO D 3 479 ? 223.098 207.869 231.149 1.00 41.82 500 PRO D C 1
ATOM 26346 O O . PRO D 3 479 ? 222.878 209.055 231.425 1.00 51.46 500 PRO D O 1
ATOM 26357 N N . PHE D 3 480 ? 222.124 207.006 230.867 1.00 50.22 501 PHE D N 1
ATOM 26358 C CA . PHE D 3 480 ? 220.717 207.390 230.771 1.00 48.84 501 PHE D CA 1
ATOM 26359 C C . PHE D 3 480 ? 219.912 206.466 231.675 1.00 52.77 501 PHE D C 1
ATOM 26360 O O . PHE D 3 480 ? 219.885 205.243 231.429 1.00 54.98 501 PHE D O 1
ATOM 26377 N N . PRO D 3 481 ? 219.281 206.967 232.742 1.00 58.16 502 PRO D N 1
ATOM 26378 C CA . PRO D 3 481 ? 218.320 206.128 233.470 1.00 57.83 502 PRO D CA 1
ATOM 26379 C C . PRO D 3 481 ? 217.243 205.587 232.541 1.00 58.40 502 PRO D C 1
ATOM 26380 O O . PRO D 3 481 ? 216.672 206.320 231.730 1.00 57.77 502 PRO D O 1
ATOM 26391 N N . GLY D 3 482 ? 216.972 204.289 232.665 1.00 57.41 503 GLY D N 1
ATOM 26392 C CA . GLY D 3 482 ? 216.037 203.593 231.812 1.00 56.51 503 GLY D CA 1
ATOM 26393 C C . GLY D 3 482 ? 216.668 202.928 230.605 1.00 59.91 503 GLY D C 1
ATOM 26394 O O . GLY D 3 482 ? 216.047 202.039 230.013 1.00 64.01 503 GLY D O 1
ATOM 26398 N N . ASP D 3 483 ? 217.883 203.340 230.228 1.00 56.44 504 ASP D N 1
ATOM 26399 C CA . ASP D 3 483 ? 218.617 202.732 229.127 1.00 52.15 504 ASP D CA 1
ATOM 26400 C C . ASP D 3 483 ? 219.685 201.805 229.690 1.00 55.87 504 ASP D C 1
ATOM 26401 O O . ASP D 3 483 ? 220.594 202.297 230.377 1.00 62.87 504 ASP D O 1
ATOM 26410 N N . PRO D 3 484 ? 219.643 200.486 229.459 1.00 52.03 505 PRO D N 1
ATOM 26411 C CA . PRO D 3 484 ? 220.721 199.627 229.971 1.00 50.88 505 PRO D CA 1
ATOM 26412 C C . PRO D 3 484 ? 222.006 199.680 229.160 1.00 55.33 505 PRO D C 1
ATOM 26413 O O . PRO D 3 484 ? 223.013 199.111 229.601 1.00 56.52 505 PRO D O 1
ATOM 26424 N N . PHE D 3 485 ? 222.011 200.338 228.003 1.00 49.20 506 PHE D N 1
ATOM 26425 C CA . PHE D 3 485 ? 223.203 200.378 227.167 1.00 43.05 506 PHE D CA 1
ATOM 26426 C C . PHE D 3 485 ? 224.288 201.222 227.826 1.00 45.51 506 PHE D C 1
ATOM 26427 O O . PHE D 3 485 ? 224.025 202.333 228.296 1.00 54.18 506 PHE D O 1
ATOM 26444 N N . SER D 3 486 ? 225.511 200.692 227.857 1.00 47.21 507 SER D N 1
ATOM 26445 C CA . SER D 3 486 ? 226.632 201.383 228.483 1.00 43.37 507 SER D CA 1
ATOM 26446 C C . SER D 3 486 ? 227.284 202.421 227.579 1.00 45.85 507 SER D C 1
ATOM 26447 O O . SER D 3 486 ? 228.044 203.256 228.081 1.00 57.57 507 SER D O 1
ATOM 26455 N N . TYR D 3 487 ? 227.009 202.394 226.273 1.00 45.03 508 TYR D N 1
ATOM 26456 C CA . TYR D 3 487 ? 227.565 203.357 225.318 1.00 44.75 508 TYR D CA 1
ATOM 26457 C C . TYR D 3 487 ? 229.094 203.338 225.331 1.00 45.03 508 TYR D C 1
ATOM 26458 O O . TYR D 3 487 ? 229.747 204.374 225.190 1.00 54.51 508 TYR D O 1
ATOM 26476 N N . LEU D 3 488 ? 229.668 202.150 225.492 1.00 53.28 509 LEU D N 1
ATOM 26477 C CA . LEU D 3 488 ? 231.110 201.952 225.494 1.00 51.05 509 LEU D CA 1
ATOM 26478 C C . LEU D 3 488 ? 231.557 201.299 224.192 1.00 53.32 509 LEU D C 1
ATOM 26479 O O . LEU D 3 488 ? 230.764 200.698 223.465 1.00 55.63 509 LEU D O 1
ATOM 26495 N N . GLU D 3 489 ? 232.854 201.434 223.905 1.00 53.02 510 GLU D N 1
ATOM 26496 C CA . GLU D 3 489 ? 233.414 200.844 222.694 1.00 48.52 510 GLU D CA 1
ATOM 26497 C C . GLU D 3 489 ? 233.282 199.327 222.709 1.00 55.28 510 GLU D C 1
ATOM 26498 O O . GLU D 3 489 ? 232.931 198.716 221.693 1.00 52.12 510 GLU D O 1
ATOM 26510 N N . LYS D 3 490 ? 233.556 198.703 223.857 1.00 58.93 511 LYS D N 1
ATOM 26511 C CA . LYS D 3 490 ? 233.562 197.248 223.944 1.00 53.69 511 LYS D CA 1
ATOM 26512 C C . LYS D 3 490 ? 232.181 196.638 223.738 1.00 58.42 511 LYS D C 1
ATOM 26513 O O . LYS D 3 490 ? 232.091 195.480 223.317 1.00 61.25 511 LYS D O 1
ATOM 26532 N N . ASP D 3 491 ? 231.112 197.384 224.013 1.00 58.98 512 ASP D N 1
ATOM 26533 C CA . ASP D 3 491 ? 229.739 196.910 223.863 1.00 56.24 512 ASP D CA 1
ATOM 26534 C C . ASP D 3 491 ? 229.102 197.463 222.592 1.00 56.60 512 ASP D C 1
ATOM 26535 O O . ASP D 3 491 ? 227.907 197.757 222.553 1.00 63.84 512 ASP D O 1
ATOM 26544 N N . LYS D 3 492 ? 229.903 197.605 221.540 1.00 50.32 513 LYS D N 1
ATOM 26545 C CA . LYS D 3 492 ? 229.421 198.170 220.287 1.00 49.45 513 LYS D CA 1
ATOM 26546 C C . LYS D 3 492 ? 228.334 197.292 219.676 1.00 52.89 513 LYS D C 1
ATOM 26547 O O . LYS D 3 492 ? 228.400 196.061 219.733 1.00 60.48 513 LYS D O 1
ATOM 26566 N N . ARG D 3 493 ? 227.329 197.939 219.086 1.00 52.02 514 ARG D N 1
ATOM 26567 C CA . ARG D 3 493 ? 226.102 197.280 218.639 1.00 46.71 514 ARG D CA 1
ATOM 26568 C C . ARG D 3 493 ? 226.140 197.133 217.123 1.00 47.75 514 ARG D C 1
ATOM 26569 O O . ARG D 3 493 ? 225.882 198.091 216.393 1.00 53.61 514 ARG D O 1
ATOM 26590 N N . PHE D 3 494 ? 226.446 195.927 216.651 1.00 60.88 515 PHE D N 1
ATOM 26591 C CA . PHE D 3 494 ? 226.411 195.635 215.226 1.00 61.15 515 PHE D CA 1
ATOM 26592 C C . PHE D 3 494 ? 224.973 195.503 214.744 1.00 63.26 515 PHE D C 1
ATOM 26593 O O . PHE D 3 494 ? 224.048 195.286 215.532 1.00 66.84 515 PHE D O 1
ATOM 26610 N N . ILE D 3 495 ? 224.791 195.637 213.436 1.00 71.62 516 ILE D N 1
ATOM 26611 C CA . ILE D 3 495 ? 223.484 195.420 212.835 1.00 76.16 516 ILE D CA 1
ATOM 26612 C C . ILE D 3 495 ? 223.331 193.949 212.468 1.00 75.74 516 ILE D C 1
ATOM 26613 O O . ILE D 3 495 ? 224.078 193.430 211.638 1.00 75.40 516 ILE D O 1
ATOM 26629 N N . SER E 4 2 ? 243.662 300.311 230.693 1.00 72.48 0 SER F N 1
ATOM 26630 C CA . SER E 4 2 ? 243.480 299.478 229.471 1.00 72.98 0 SER F CA 1
ATOM 26631 C C . SER E 4 2 ? 244.831 299.083 228.893 1.00 72.63 0 SER F C 1
ATOM 26632 O O . SER E 4 2 ? 245.863 299.623 229.284 1.00 74.71 0 SER F O 1
ATOM 26640 N N . MET E 4 3 ? 244.822 298.128 227.967 1.00 73.97 1 MET F N 1
ATOM 26641 C CA . MET E 4 3 ? 246.049 297.694 227.305 1.00 72.45 1 MET F CA 1
ATOM 26642 C C . MET E 4 3 ? 245.688 297.066 225.967 1.00 71.08 1 MET F C 1
ATOM 26643 O O . MET E 4 3 ? 244.808 296.203 225.897 1.00 73.86 1 MET F O 1
ATOM 26657 N N . ILE E 4 4 ? 246.375 297.512 224.920 1.00 58.84 2 ILE F N 1
ATOM 26658 C CA . ILE E 4 4 ? 246.130 297.070 223.552 1.00 60.67 2 ILE F CA 1
ATOM 26659 C C . ILE E 4 4 ? 247.130 295.954 223.242 1.00 63.23 2 ILE F C 1
ATOM 26660 O O . ILE E 4 4 ? 248.340 296.193 223.206 1.00 65.01 2 ILE F O 1
ATOM 26676 N N . CYS E 4 5 ? 246.626 294.734 223.007 1.00 63.35 3 CYS F N 1
ATOM 26677 C CA . CYS E 4 5 ? 247.459 293.549 222.813 1.00 58.96 3 CYS F CA 1
ATOM 26678 C C . CYS E 4 5 ? 247.076 292.838 221.520 1.00 59.35 3 CYS F C 1
ATOM 26679 O O . CYS E 4 5 ? 245.903 292.786 221.145 1.00 63.84 3 CYS F O 1
ATOM 26686 N N . TYR E 4 6 ? 248.076 292.271 220.848 1.00 54.43 4 TYR F N 1
ATOM 26687 C CA . TYR E 4 6 ? 247.817 291.405 219.704 1.00 54.91 4 TYR F CA 1
ATOM 26688 C C . TYR E 4 6 ? 247.210 290.085 220.171 1.00 51.66 4 TYR F C 1
ATOM 26689 O O . TYR E 4 6 ? 247.487 289.613 221.277 1.00 51.90 4 TYR F O 1
ATOM 26707 N N . ASN E 4 7 ? 246.369 289.483 219.310 1.00 45.75 5 ASN F N 1
ATOM 26708 C CA . ASN E 4 7 ? 245.710 288.226 219.656 1.00 46.69 5 ASN F CA 1
ATOM 26709 C C . ASN E 4 7 ? 245.593 287.236 218.498 1.00 36.67 5 ASN F C 1
ATOM 26710 O O . ASN E 4 7 ? 244.819 286.277 218.609 1.00 46.19 5 ASN F O 1
ATOM 26721 N N . GLN E 4 8 ? 246.325 287.416 217.403 1.00 40.05 6 GLN F N 1
ATOM 26722 C CA . GLN E 4 8 ? 246.201 286.518 216.261 1.00 41.44 6 GLN F CA 1
ATOM 26723 C C . GLN E 4 8 ? 246.913 285.194 216.524 1.00 41.16 6 GLN F C 1
ATOM 26724 O O . GLN E 4 8 ? 247.791 285.098 217.385 1.00 44.23 6 GLN F O 1
ATOM 26738 N N . GLN E 4 9 ? 246.532 284.171 215.759 1.00 37.58 7 GLN F N 1
ATOM 26739 C CA . GLN E 4 9 ? 247.182 282.868 215.819 1.00 36.12 7 GLN F CA 1
ATOM 26740 C C . GLN E 4 9 ? 248.290 282.773 214.778 1.00 42.38 7 GLN F C 1
ATOM 26741 O O . GLN E 4 9 ? 248.104 283.163 213.623 1.00 42.84 7 GLN F O 1
ATOM 26755 N N . SER E 4 10 ? 249.436 282.234 215.203 1.00 43.45 8 SER F N 1
ATOM 26756 C CA . SER E 4 10 ? 250.545 281.855 214.328 1.00 33.58 8 SER F CA 1
ATOM 26757 C C . SER E 4 10 ? 250.961 282.990 213.387 1.00 38.38 8 SER F C 1
ATOM 26758 O O . SER E 4 10 ? 251.340 284.063 213.869 1.00 43.65 8 SER F O 1
ATOM 26766 N N . SER E 4 11 ? 250.902 282.789 212.066 1.00 39.62 9 SER F N 1
ATOM 26767 C CA . SER E 4 11 ? 251.332 283.774 211.079 1.00 41.65 9 SER F CA 1
ATOM 26768 C C . SER E 4 11 ? 250.140 284.327 210.307 1.00 48.65 9 SER F C 1
ATOM 26769 O O . SER E 4 11 ? 250.225 284.598 209.108 1.00 53.84 9 SER F O 1
ATOM 26777 N N . GLN E 4 12 ? 249.016 284.494 210.991 1.00 42.66 10 GLN F N 1
ATOM 26778 C CA . GLN E 4 12 ? 247.823 285.040 210.377 1.00 42.75 10 GLN F CA 1
ATOM 26779 C C . GLN E 4 12 ? 247.969 286.551 210.226 1.00 46.44 10 GLN F C 1
ATOM 26780 O O . GLN E 4 12 ? 248.906 287.142 210.769 1.00 48.53 10 GLN F O 1
ATOM 26794 N N . PRO E 4 13 ? 247.088 287.194 209.458 1.00 49.40 11 PRO F N 1
ATOM 26795 C CA . PRO E 4 13 ? 247.081 288.660 209.410 1.00 44.59 11 PRO F CA 1
ATOM 26796 C C . PRO E 4 13 ? 246.955 289.239 210.810 1.00 51.12 11 PRO F C 1
ATOM 26797 O O . PRO E 4 13 ? 246.117 288.762 211.591 1.00 55.22 11 PRO F O 1
ATOM 26808 N N . PRO E 4 14 ? 247.766 290.236 211.187 1.00 53.06 12 PRO F N 1
ATOM 26809 C CA . PRO E 4 14 ? 247.707 290.729 212.572 1.00 49.17 12 PRO F CA 1
ATOM 26810 C C . PRO E 4 14 ? 246.345 291.312 212.920 1.00 53.53 12 PRO F C 1
ATOM 26811 O O . PRO E 4 14 ? 245.749 292.056 212.138 1.00 52.70 12 PRO F O 1
ATOM 26822 N N . THR E 4 15 ? 245.859 290.957 214.107 1.00 54.22 13 THR F N 1
ATOM 26823 C CA . THR E 4 15 ? 244.637 291.504 214.673 1.00 48.50 13 THR F CA 1
ATOM 26824 C C . THR E 4 15 ? 244.893 291.826 216.136 1.00 50.21 13 THR F C 1
ATOM 26825 O O . THR E 4 15 ? 245.820 291.297 216.753 1.00 51.83 13 THR F O 1
ATOM 26836 N N . THR E 4 16 ? 244.053 292.698 216.689 1.00 57.32 14 THR F N 1
ATOM 26837 C CA . THR E 4 16 ? 244.345 293.344 217.958 1.00 57.33 14 THR F CA 1
ATOM 26838 C C . THR E 4 16 ? 243.081 293.442 218.801 1.00 58.20 14 THR F C 1
ATOM 26839 O O . THR E 4 16 ? 241.974 293.574 218.274 1.00 58.86 14 THR F O 1
ATOM 26850 N N . LYS E 4 17 ? 243.262 293.373 220.120 1.00 52.86 15 LYS F N 1
ATOM 26851 C CA . LYS E 4 17 ? 242.185 293.487 221.091 1.00 56.75 15 LYS F CA 1
ATOM 26852 C C . LYS E 4 17 ? 242.632 294.411 222.217 1.00 58.26 15 LYS F C 1
ATOM 26853 O O . LYS E 4 17 ? 243.800 294.800 222.306 1.00 57.64 15 LYS F O 1
ATOM 26872 N N . THR E 4 18 ? 241.682 294.757 223.083 1.00 66.74 16 THR F N 1
ATOM 26873 C CA . THR E 4 18 ? 241.922 295.595 224.250 1.00 65.51 16 THR F CA 1
ATOM 26874 C C . THR E 4 18 ? 241.454 294.854 225.494 1.00 68.09 16 THR F C 1
ATOM 26875 O O . THR E 4 18 ? 240.358 294.285 225.501 1.00 70.22 16 THR F O 1
ATOM 26886 N N . CYS E 4 19 ? 242.287 294.855 226.537 1.00 76.04 17 CYS F N 1
ATOM 26887 C CA . CYS E 4 19 ? 241.915 294.249 227.813 1.00 79.81 17 CYS F CA 1
ATOM 26888 C C . CYS E 4 19 ? 242.341 295.101 229.003 1.00 78.94 17 CYS F C 1
ATOM 26889 O O . CYS E 4 19 ? 242.859 296.208 228.830 1.00 83.27 17 CYS F O 1
ATOM 26896 N N . SER E 4 20 ? 242.119 294.586 230.215 1.00 76.82 18 SER F N 1
ATOM 26897 C CA . SER E 4 20 ? 242.401 295.304 231.450 1.00 78.71 18 SER F CA 1
ATOM 26898 C C . SER E 4 20 ? 243.715 294.898 232.105 1.00 77.93 18 SER F C 1
ATOM 26899 O O . SER E 4 20 ? 244.215 295.642 232.955 1.00 78.05 18 SER F O 1
ATOM 26907 N N . GLU E 4 21 ? 244.287 293.752 231.743 1.00 74.88 19 GLU F N 1
ATOM 26908 C CA . GLU E 4 21 ? 245.529 293.330 232.370 1.00 73.39 19 GLU F CA 1
ATOM 26909 C C . GLU E 4 21 ? 246.688 294.215 231.925 1.00 75.48 19 GLU F C 1
ATOM 26910 O O . GLU E 4 21 ? 246.620 294.926 230.918 1.00 75.94 19 GLU F O 1
ATOM 26922 N N . THR E 4 22 ? 247.766 294.156 232.701 1.00 78.08 20 THR F N 1
ATOM 26923 C CA . THR E 4 22 ? 248.948 294.976 232.490 1.00 78.76 20 THR F CA 1
ATOM 26924 C C . THR E 4 22 ? 249.997 294.276 231.625 1.00 79.30 20 THR F C 1
ATOM 26925 O O . THR E 4 22 ? 251.080 294.831 231.413 1.00 79.37 20 THR F O 1
ATOM 26936 N N . SER E 4 23 ? 249.692 293.098 231.076 1.00 72.33 21 SER F N 1
ATOM 26937 C CA . SER E 4 23 ? 250.661 292.332 230.306 1.00 70.41 21 SER F CA 1
ATOM 26938 C C . SER E 4 23 ? 249.990 291.641 229.127 1.00 66.31 21 SER F C 1
ATOM 26939 O O . SER E 4 23 ? 248.852 291.175 229.221 1.00 65.06 21 SER F O 1
ATOM 26947 N N . CYS E 4 24 ? 250.716 291.598 228.012 1.00 63.44 22 CYS F N 1
ATOM 26948 C CA . CYS E 4 24 ? 250.421 290.746 226.872 1.00 58.62 22 CYS F CA 1
ATOM 26949 C C . CYS E 4 24 ? 251.319 289.513 226.931 1.00 59.89 22 CYS F C 1
ATOM 26950 O O . CYS E 4 24 ? 252.421 289.550 227.487 1.00 64.57 22 CYS F O 1
ATOM 26957 N N . TYR E 4 25 ? 250.843 288.420 226.328 1.00 56.55 23 TYR F N 1
ATOM 26958 C CA . TYR E 4 25 ? 251.563 287.152 226.322 1.00 47.63 23 TYR F CA 1
ATOM 26959 C C . TYR E 4 25 ? 251.605 286.576 224.915 1.00 44.96 23 TYR F C 1
ATOM 26960 O O . TYR E 4 25 ? 250.638 286.675 224.148 1.00 50.05 23 TYR F O 1
ATOM 26978 N N . LYS E 4 26 ? 252.743 285.952 224.609 1.00 47.76 24 LYS F N 1
ATOM 26979 C CA . LYS E 4 26 ? 252.924 285.123 223.423 1.00 49.37 24 LYS F CA 1
ATOM 26980 C C . LYS E 4 26 ? 253.317 283.724 223.879 1.00 41.57 24 LYS F C 1
ATOM 26981 O O . LYS E 4 26 ? 254.268 283.566 224.651 1.00 50.54 24 LYS F O 1
ATOM 27000 N N . LYS E 4 27 ? 252.592 282.720 223.392 1.00 43.89 25 LYS F N 1
ATOM 27001 C CA . LYS E 4 27 ? 252.724 281.329 223.806 1.00 43.86 25 LYS F CA 1
ATOM 27002 C C . LYS E 4 27 ? 253.063 280.478 222.592 1.00 40.58 25 LYS F C 1
ATOM 27003 O O . LYS E 4 27 ? 252.231 280.336 221.697 1.00 50.32 25 LYS F O 1
ATOM 27022 N N . THR E 4 28 ? 254.250 279.878 222.578 1.00 39.80 26 THR F N 1
ATOM 27023 C CA . THR E 4 28 ? 254.715 279.078 221.450 1.00 45.05 26 THR F CA 1
ATOM 27024 C C . THR E 4 28 ? 254.898 277.632 221.884 1.00 45.19 26 THR F C 1
ATOM 27025 O O . THR E 4 28 ? 255.535 277.364 222.910 1.00 45.27 26 THR F O 1
ATOM 27036 N N . TRP E 4 29 ? 254.333 276.707 221.106 1.00 40.44 27 TRP F N 1
ATOM 27037 C CA . TRP E 4 29 ? 254.562 275.288 221.343 1.00 36.54 27 TRP F CA 1
ATOM 27038 C C . TRP E 4 29 ? 254.382 274.527 220.039 1.00 36.10 27 TRP F C 1
ATOM 27039 O O . TRP E 4 29 ? 253.643 274.955 219.153 1.00 40.90 27 TRP F O 1
ATOM 27060 N N . ARG E 4 30 ? 255.051 273.382 219.941 1.00 39.39 28 ARG F N 1
ATOM 27061 C CA . ARG E 4 30 ? 255.023 272.548 218.746 1.00 35.79 28 ARG F CA 1
ATOM 27062 C C . ARG E 4 30 ? 254.151 271.326 219.008 1.00 37.02 28 ARG F C 1
ATOM 27063 O O . ARG E 4 30 ? 254.343 270.631 220.010 1.00 43.75 28 ARG F O 1
ATOM 27084 N N . ASP E 4 31 ? 253.183 271.084 218.122 1.00 34.21 29 ASP F N 1
ATOM 27085 C CA . ASP E 4 31 ? 252.380 269.870 218.124 1.00 36.97 29 ASP F CA 1
ATOM 27086 C C . ASP E 4 31 ? 252.862 268.932 217.013 1.00 40.70 29 ASP F C 1
ATOM 27087 O O . ASP E 4 31 ? 253.899 269.160 216.384 1.00 51.66 29 ASP F O 1
ATOM 27096 N N . HIS E 4 32 ? 252.109 267.856 216.775 1.00 31.48 30 HIS F N 1
ATOM 27097 C CA . HIS E 4 32 ? 252.558 266.844 215.823 1.00 31.63 30 HIS F CA 1
ATOM 27098 C C . HIS E 4 32 ? 252.554 267.359 214.387 1.00 36.27 30 HIS F C 1
ATOM 27099 O O . HIS E 4 32 ? 253.319 266.856 213.557 1.00 41.26 30 HIS F O 1
ATOM 27113 N N . ARG E 4 33 ? 251.717 268.351 214.071 1.00 32.14 31 ARG F N 1
ATOM 27114 C CA . ARG E 4 33 ? 251.706 268.909 212.720 1.00 29.93 31 ARG F CA 1
ATOM 27115 C C . ARG E 4 33 ? 252.748 270.011 212.558 1.00 35.52 31 ARG F C 1
ATOM 27116 O O . ARG E 4 33 ? 253.515 270.008 211.590 1.00 46.32 31 ARG F O 1
ATOM 27137 N N . GLY E 4 34 ? 252.788 270.964 213.486 1.00 34.58 32 GLY F N 1
ATOM 27138 C CA . GLY E 4 34 ? 253.713 272.074 213.367 1.00 26.52 32 GLY F CA 1
ATOM 27139 C C . GLY E 4 34 ? 253.776 272.962 214.593 1.00 34.19 32 GLY F C 1
ATOM 27140 O O . GLY E 4 34 ? 253.490 272.517 215.708 1.00 42.19 32 GLY F O 1
ATOM 27144 N N . THR E 4 35 ? 254.150 274.224 214.391 1.00 37.74 33 THR F N 1
ATOM 27145 C CA . THR E 4 35 ? 254.326 275.188 215.469 1.00 32.59 33 THR F CA 1
ATOM 27146 C C . THR E 4 35 ? 253.075 276.049 215.591 1.00 34.35 33 THR F C 1
ATOM 27147 O O . THR E 4 35 ? 252.547 276.532 214.584 1.00 35.90 33 THR F O 1
ATOM 27158 N N . ILE E 4 36 ? 252.608 276.234 216.824 1.00 39.34 34 ILE F N 1
ATOM 27159 C CA . ILE E 4 36 ? 251.443 277.047 217.145 1.00 33.68 34 ILE F CA 1
ATOM 27160 C C . ILE E 4 36 ? 251.917 278.200 218.017 1.00 33.34 34 ILE F C 1
ATOM 27161 O O . ILE E 4 36 ? 252.663 277.989 218.986 1.00 45.83 34 ILE F O 1
ATOM 27177 N N . ILE E 4 37 ? 251.485 279.413 217.672 1.00 38.39 35 ILE F N 1
ATOM 27178 C CA . ILE E 4 37 ? 251.691 280.601 218.494 1.00 34.49 35 ILE F CA 1
ATOM 27179 C C . ILE E 4 37 ? 250.318 281.160 218.846 1.00 35.60 35 ILE F C 1
ATOM 27180 O O . ILE E 4 37 ? 249.500 281.421 217.956 1.00 39.31 35 ILE F O 1
ATOM 27196 N N . GLU E 4 38 ? 250.076 281.339 220.140 1.00 39.10 36 GLU F N 1
ATOM 27197 C CA . GLU E 4 38 ? 248.839 281.888 220.679 1.00 38.69 36 GLU F CA 1
ATOM 27198 C C . GLU E 4 38 ? 249.176 283.216 221.344 1.00 36.47 36 GLU F C 1
ATOM 27199 O O . GLU E 4 38 ? 250.045 283.270 222.218 1.00 38.28 36 GLU F O 1
ATOM 27211 N N . ARG E 4 39 ? 248.484 284.275 220.942 1.00 47.81 37 ARG F N 1
ATOM 27212 C CA . ARG E 4 39 ? 248.724 285.615 221.452 1.00 42.91 37 ARG F CA 1
ATOM 27213 C C . ARG E 4 39 ? 247.511 286.089 222.237 1.00 42.29 37 ARG F C 1
ATOM 27214 O O . ARG E 4 39 ? 246.368 285.801 221.874 1.00 52.10 37 ARG F O 1
ATOM 27235 N N . GLY E 4 40 ? 247.762 286.810 223.321 1.00 43.91 38 GLY F N 1
ATOM 27236 C CA . GLY E 4 40 ? 246.657 287.336 224.098 1.00 46.18 38 GLY F CA 1
ATOM 27237 C C . GLY E 4 40 ? 247.136 288.262 225.186 1.00 51.44 38 GLY F C 1
ATOM 27238 O O . GLY E 4 40 ? 248.258 288.767 225.137 1.00 58.72 38 GLY F O 1
ATOM 27242 N N . CYS E 4 41 ? 246.272 288.475 226.178 1.00 56.58 39 CYS F N 1
ATOM 27243 C CA . CYS E 4 41 ? 246.574 289.337 227.310 1.00 58.63 39 CYS F CA 1
ATOM 27244 C C . CYS E 4 41 ? 246.412 288.569 228.614 1.00 56.88 39 CYS F C 1
ATOM 27245 O O . CYS E 4 41 ? 245.688 287.574 228.694 1.00 54.78 39 CYS F O 1
ATOM 27252 N N . GLY E 4 42 ? 247.110 289.058 229.635 1.00 55.87 40 GLY F N 1
ATOM 27253 C CA . GLY E 4 42 ? 247.400 288.290 230.826 1.00 58.40 40 GLY F CA 1
ATOM 27254 C C . GLY E 4 42 ? 248.788 287.680 230.757 1.00 57.59 40 GLY F C 1
ATOM 27255 O O . GLY E 4 42 ? 249.561 287.911 229.827 1.00 60.43 40 GLY F O 1
ATOM 27259 N N . CYS E 4 43 ? 249.120 286.909 231.792 1.00 59.26 41 CYS F N 1
ATOM 27260 C CA . CYS E 4 43 ? 250.348 286.114 231.835 1.00 57.29 41 CYS F CA 1
ATOM 27261 C C . CYS E 4 43 ? 249.966 284.709 232.289 1.00 55.35 41 CYS F C 1
ATOM 27262 O O . CYS E 4 43 ? 250.044 284.392 233.484 1.00 58.03 41 CYS F O 1
ATOM 27269 N N . PRO E 4 44 ? 249.535 283.839 231.371 1.00 60.46 42 PRO F N 1
ATOM 27270 C CA . PRO E 4 44 ? 249.018 282.535 231.794 1.00 61.35 42 PRO F CA 1
ATOM 27271 C C . PRO E 4 44 ? 250.107 281.635 232.350 1.00 63.05 42 PRO F C 1
ATOM 27272 O O . PRO E 4 44 ? 251.293 281.786 232.047 1.00 64.97 42 PRO F O 1
ATOM 27283 N N . LYS E 4 45 ? 249.681 280.685 233.178 1.00 66.13 43 LYS F N 1
ATOM 27284 C CA . LYS E 4 45 ? 250.580 279.695 233.764 1.00 65.10 43 LYS F CA 1
ATOM 27285 C C . LYS E 4 45 ? 250.752 278.574 232.747 1.00 68.77 43 LYS F C 1
ATOM 27286 O O . LYS E 4 45 ? 249.856 277.749 232.552 1.00 66.14 43 LYS F O 1
ATOM 27305 N N . VAL E 4 46 ? 251.906 278.549 232.085 1.00 61.18 44 VAL F N 1
ATOM 27306 C CA . VAL E 4 46 ? 252.145 277.603 231.000 1.00 56.69 44 VAL F CA 1
ATOM 27307 C C . VAL E 4 46 ? 252.707 276.306 231.559 1.00 56.99 44 VAL F C 1
ATOM 27308 O O . VAL E 4 46 ? 253.498 276.304 232.509 1.00 62.10 44 VAL F O 1
ATOM 27321 N N . LYS E 4 47 ? 252.297 275.195 230.957 1.00 61.35 45 LYS F N 1
ATOM 27322 C CA . LYS E 4 47 ? 252.820 273.897 231.330 1.00 61.68 45 LYS F CA 1
ATOM 27323 C C . LYS E 4 47 ? 254.224 273.737 230.744 1.00 64.48 45 LYS F C 1
ATOM 27324 O O . LYS E 4 47 ? 254.576 274.416 229.777 1.00 64.66 45 LYS F O 1
ATOM 27343 N N . PRO E 4 48 ? 255.055 272.862 231.318 1.00 63.22 46 PRO F N 1
ATOM 27344 C CA . PRO E 4 48 ? 256.444 272.771 230.850 1.00 59.94 46 PRO F CA 1
ATOM 27345 C C . PRO E 4 48 ? 256.536 272.278 229.414 1.00 56.97 46 PRO F C 1
ATOM 27346 O O . PRO E 4 48 ? 255.692 271.518 228.934 1.00 56.17 46 PRO F O 1
ATOM 27357 N N . GLY E 4 49 ? 257.585 272.726 228.731 1.00 53.11 47 GLY F N 1
ATOM 27358 C CA . GLY E 4 49 ? 257.753 272.478 227.316 1.00 47.51 47 GLY F CA 1
ATOM 27359 C C . GLY E 4 49 ? 257.148 273.526 226.412 1.00 51.21 47 GLY F C 1
ATOM 27360 O O . GLY E 4 49 ? 257.053 273.292 225.202 1.00 50.70 47 GLY F O 1
ATOM 27364 N N . ILE E 4 50 ? 256.738 274.670 226.959 1.00 51.12 48 ILE F N 1
ATOM 27365 C CA . ILE E 4 50 ? 256.054 275.726 226.223 1.00 51.53 48 ILE F CA 1
ATOM 27366 C C . ILE E 4 50 ? 256.825 277.017 226.443 1.00 47.54 48 ILE F C 1
ATOM 27367 O O . ILE E 4 50 ? 257.147 277.363 227.586 1.00 51.04 48 ILE F O 1
ATOM 27383 N N . LYS E 4 51 ? 257.117 277.729 225.359 1.00 48.57 49 LYS F N 1
ATOM 27384 C CA . LYS E 4 51 ? 257.807 279.009 225.449 1.00 47.95 49 LYS F CA 1
ATOM 27385 C C . LYS E 4 51 ? 256.791 280.114 225.698 1.00 48.83 49 LYS F C 1
ATOM 27386 O O . LYS E 4 51 ? 255.771 280.191 225.008 1.00 53.49 49 LYS F O 1
ATOM 27405 N N . LEU E 4 52 ? 257.074 280.964 226.683 1.00 55.50 50 LEU F N 1
ATOM 27406 C CA . LEU E 4 52 ? 256.208 282.080 227.039 1.00 53.16 50 LEU F CA 1
ATOM 27407 C C . LEU E 4 52 ? 257.006 283.372 227.023 1.00 53.30 50 LEU F C 1
ATOM 27408 O O . LEU E 4 52 ? 258.127 283.422 227.538 1.00 55.47 50 LEU F O 1
ATOM 27424 N N . HIS E 4 53 ? 256.426 284.405 226.419 1.00 64.75 51 HIS F N 1
ATOM 27425 C CA . HIS E 4 53 ? 256.969 285.761 226.431 1.00 60.88 51 HIS F CA 1
ATOM 27426 C C . HIS E 4 53 ? 255.879 286.682 226.966 1.00 64.00 51 HIS F C 1
ATOM 27427 O O . HIS E 4 53 ? 254.918 286.987 226.253 1.00 67.48 51 HIS F O 1
ATOM 27441 N N . CYS E 4 54 ? 256.019 287.100 228.223 1.00 71.51 52 CYS F N 1
ATOM 27442 C CA . CYS E 4 54 ? 255.130 288.074 228.844 1.00 70.45 52 CYS F CA 1
ATOM 27443 C C . CYS E 4 54 ? 255.802 289.439 228.819 1.00 70.28 52 CYS F C 1
ATOM 27444 O O . CYS E 4 54 ? 256.914 289.595 229.335 1.00 75.38 52 CYS F O 1
ATOM 27451 N N . CYS E 4 55 ? 255.129 290.421 228.219 1.00 72.93 53 CYS F N 1
ATOM 27452 C CA . CYS E 4 55 ? 255.665 291.770 228.086 1.00 75.20 53 CYS F CA 1
ATOM 27453 C C . CYS E 4 55 ? 254.587 292.773 228.468 1.00 78.01 53 CYS F C 1
ATOM 27454 O O . CYS E 4 55 ? 253.396 292.508 228.306 1.00 75.15 53 CYS F O 1
ATOM 27461 N N . ARG E 4 56 ? 255.017 293.939 228.960 1.00 82.27 54 ARG F N 1
ATOM 27462 C CA . ARG E 4 56 ? 254.117 294.896 229.601 1.00 78.21 54 ARG F CA 1
ATOM 27463 C C . ARG E 4 56 ? 254.040 296.219 228.838 1.00 76.62 54 ARG F C 1
ATOM 27464 O O . ARG E 4 56 ? 253.858 297.275 229.452 1.00 77.88 54 ARG F O 1
ATOM 27485 N N . THR E 4 57 ? 254.155 296.177 227.511 1.00 77.04 55 THR F N 1
ATOM 27486 C CA . THR E 4 57 ? 254.021 297.344 226.649 1.00 77.07 55 THR F CA 1
ATOM 27487 C C . THR E 4 57 ? 252.999 297.044 225.556 1.00 76.96 55 THR F C 1
ATOM 27488 O O . THR E 4 57 ? 252.768 295.887 225.198 1.00 79.35 55 THR F O 1
ATOM 27499 N N . ASP E 4 58 ? 252.370 298.097 225.038 1.00 70.69 56 ASP F N 1
ATOM 27500 C CA . ASP E 4 58 ? 251.319 297.929 224.041 1.00 70.02 56 ASP F CA 1
ATOM 27501 C C . ASP E 4 58 ? 251.871 297.309 222.762 1.00 72.19 56 ASP F C 1
ATOM 27502 O O . ASP E 4 58 ? 252.915 297.724 222.251 1.00 71.35 56 ASP F O 1
ATOM 27511 N N . LYS E 4 59 ? 251.147 296.321 222.238 1.00 66.65 57 LYS F N 1
ATOM 27512 C CA . LYS E 4 59 ? 251.477 295.654 220.977 1.00 65.14 57 LYS F CA 1
ATOM 27513 C C . LYS E 4 59 ? 252.892 295.076 221.005 1.00 66.36 57 LYS F C 1
ATOM 27514 O O . LYS E 4 59 ? 253.715 295.327 220.124 1.00 66.90 57 LYS F O 1
ATOM 27533 N N . CYS E 4 60 ? 253.156 294.277 222.039 1.00 67.05 58 CYS F N 1
ATOM 27534 C CA . CYS E 4 60 ? 254.466 293.679 222.255 1.00 65.57 58 CYS F CA 1
ATOM 27535 C C . CYS E 4 60 ? 254.508 292.183 221.967 1.00 64.04 58 CYS F C 1
ATOM 27536 O O . CYS E 4 60 ? 255.586 291.588 222.050 1.00 65.58 58 CYS F O 1
ATOM 27543 N N . ASN E 4 61 ? 253.376 291.555 221.634 1.00 63.65 59 ASN F N 1
ATOM 27544 C CA . ASN E 4 61 ? 253.415 290.137 221.281 1.00 59.32 59 ASN F CA 1
ATOM 27545 C C . ASN E 4 61 ? 254.199 289.916 219.995 1.00 60.79 59 ASN F C 1
ATOM 27546 O O . ASN E 4 61 ? 255.005 288.984 219.905 1.00 65.59 59 ASN F O 1
ATOM 27557 N N . ASN E 4 62 ? 253.983 290.762 218.995 1.00 73.31 60 ASN F N 1
ATOM 27558 C CA . ASN E 4 62 ? 254.667 290.606 217.719 1.00 76.57 60 ASN F CA 1
ATOM 27559 C C . ASN E 4 62 ? 255.328 291.910 217.283 1.00 76.64 60 ASN F C 1
ATOM 27560 O O . ASN E 4 62 ? 256.281 292.373 217.910 1.00 76.69 60 ASN F O 1
ATOM 27571 N N . GLY F 4 1 ? 272.296 187.167 228.028 1.00 82.97 -1 GLY G N 1
ATOM 27572 C CA . GLY F 4 1 ? 270.871 186.898 227.681 1.00 83.95 -1 GLY G CA 1
ATOM 27573 C C . GLY F 4 1 ? 270.287 187.942 226.749 1.00 84.41 -1 GLY G C 1
ATOM 27574 O O . GLY F 4 1 ? 270.373 189.140 227.019 1.00 85.23 -1 GLY G O 1
ATOM 27580 N N . SER F 4 2 ? 269.697 187.483 225.646 1.00 76.50 0 SER G N 1
ATOM 27581 C CA . SER F 4 2 ? 269.094 188.358 224.650 1.00 74.32 0 SER G CA 1
ATOM 27582 C C . SER F 4 2 ? 267.807 187.717 224.145 1.00 75.95 0 SER G C 1
ATOM 27583 O O . SER F 4 2 ? 267.454 186.596 224.524 1.00 74.95 0 SER G O 1
ATOM 27591 N N . MET F 4 3 ? 267.103 188.442 223.280 1.00 73.07 1 MET G N 1
ATOM 27592 C CA . MET F 4 3 ? 265.840 187.983 222.720 1.00 70.52 1 MET G CA 1
ATOM 27593 C C . MET F 4 3 ? 265.630 188.722 221.407 1.00 66.30 1 MET G C 1
ATOM 27594 O O . MET F 4 3 ? 266.223 189.775 221.178 1.00 68.17 1 MET G O 1
ATOM 27608 N N . ILE F 4 4 ? 264.783 188.160 220.547 1.00 58.76 2 ILE G N 1
ATOM 27609 C CA . ILE F 4 4 ? 264.384 188.790 219.291 1.00 57.85 2 ILE G CA 1
ATOM 27610 C C . ILE F 4 4 ? 262.926 189.213 219.443 1.00 59.21 2 ILE G C 1
ATOM 27611 O O . ILE F 4 4 ? 262.056 188.372 219.702 1.00 58.12 2 ILE G O 1
ATOM 27627 N N . CYS F 4 5 ? 262.664 190.511 219.282 1.00 60.33 3 CYS G N 1
ATOM 27628 C CA . CYS F 4 5 ? 261.322 191.078 219.326 1.00 53.53 3 CYS G CA 1
ATOM 27629 C C . CYS F 4 5 ? 260.966 191.570 217.930 1.00 50.01 3 CYS G C 1
ATOM 27630 O O . CYS F 4 5 ? 261.851 191.791 217.099 1.00 54.91 3 CYS G O 1
ATOM 27637 N N . TYR F 4 6 ? 259.672 191.762 217.681 1.00 42.15 4 TYR G N 1
ATOM 27638 C CA . TYR F 4 6 ? 259.215 192.534 216.532 1.00 43.99 4 TYR G CA 1
ATOM 27639 C C . TYR F 4 6 ? 259.074 194.001 216.927 1.00 43.79 4 TYR G C 1
ATOM 27640 O O . TYR F 4 6 ? 258.868 194.323 218.100 1.00 50.76 4 TYR G O 1
ATOM 27658 N N . ASN F 4 7 ? 259.206 194.896 215.934 1.00 38.40 5 ASN G N 1
ATOM 27659 C CA . ASN F 4 7 ? 259.069 196.325 216.194 1.00 39.55 5 ASN G CA 1
ATOM 27660 C C . ASN F 4 7 ? 258.360 197.104 215.087 1.00 34.97 5 ASN G C 1
ATOM 27661 O O . ASN F 4 7 ? 258.376 198.340 215.124 1.00 44.17 5 ASN G O 1
ATOM 27672 N N . GLN F 4 8 ? 257.739 196.446 214.112 1.00 32.13 6 GLN G N 1
ATOM 27673 C CA . GLN F 4 8 ? 257.096 197.194 213.040 1.00 37.38 6 GLN G CA 1
ATOM 27674 C C . GLN F 4 8 ? 255.827 197.877 213.548 1.00 35.13 6 GLN G C 1
ATOM 27675 O O . GLN F 4 8 ? 255.254 197.503 214.574 1.00 34.83 6 GLN G O 1
ATOM 27689 N N . GLN F 4 9 ? 255.391 198.894 212.809 1.00 41.33 7 GLN G N 1
ATOM 27690 C CA . GLN F 4 9 ? 254.168 199.623 213.122 1.00 33.96 7 GLN G CA 1
ATOM 27691 C C . GLN F 4 9 ? 252.996 199.035 212.348 1.00 36.48 7 GLN G C 1
ATOM 27692 O O . GLN F 4 9 ? 253.100 198.806 211.139 1.00 42.48 7 GLN G O 1
ATOM 27706 N N . SER F 4 10 ? 251.886 198.798 213.052 1.00 30.67 8 SER G N 1
ATOM 27707 C CA . SER F 4 10 ? 250.592 198.487 212.446 1.00 29.23 8 SER G CA 1
ATOM 27708 C C . SER F 4 10 ? 250.687 197.296 211.487 1.00 32.47 8 SER G C 1
ATOM 27709 O O . SER F 4 10 ? 251.022 196.192 211.928 1.00 40.07 8 SER G O 1
ATOM 27717 N N . SER F 4 11 ? 250.406 197.489 210.191 1.00 30.34 9 SER G N 1
ATOM 27718 C CA . SER F 4 11 ? 250.453 196.426 209.194 1.00 34.71 9 SER G CA 1
ATOM 27719 C C . SER F 4 11 ? 251.612 196.618 208.221 1.00 36.71 9 SER G C 1
ATOM 27720 O O . SER F 4 11 ? 251.527 196.218 207.058 1.00 38.47 9 SER G O 1
ATOM 27728 N N . GLN F 4 12 ? 252.696 197.233 208.684 1.00 37.76 10 GLN G N 1
ATOM 27729 C CA . GLN F 4 12 ? 253.879 197.392 207.864 1.00 35.56 10 GLN G CA 1
ATOM 27730 C C . GLN F 4 12 ? 254.568 196.039 207.698 1.00 36.27 10 GLN G C 1
ATOM 27731 O O . GLN F 4 12 ? 254.263 195.094 208.428 1.00 41.79 10 GLN G O 1
ATOM 27745 N N . PRO F 4 13 ? 255.473 195.903 206.726 1.00 38.56 11 PRO G N 1
ATOM 27746 C CA . PRO F 4 13 ? 256.224 194.644 206.597 1.00 37.66 11 PRO G CA 1
ATOM 27747 C C . PRO F 4 13 ? 256.991 194.345 207.874 1.00 41.63 11 PRO G C 1
ATOM 27748 O O . PRO F 4 13 ? 257.536 195.271 208.493 1.00 43.54 11 PRO G O 1
ATOM 27759 N N . PRO F 4 14 ? 257.058 193.083 208.317 1.00 41.97 12 PRO G N 1
ATOM 27760 C CA . PRO F 4 14 ? 257.631 192.823 209.644 1.00 37.01 12 PRO G CA 1
ATOM 27761 C C . PRO F 4 14 ? 259.120 193.123 209.712 1.00 38.01 12 PRO G C 1
ATOM 27762 O O . PRO F 4 14 ? 259.873 192.872 208.768 1.00 41.33 12 PRO G O 1
ATOM 27773 N N . THR F 4 15 ? 259.530 193.670 210.852 1.00 44.02 13 THR G N 1
ATOM 27774 C CA . THR F 4 15 ? 260.926 193.896 211.183 1.00 41.77 13 THR G CA 1
ATOM 27775 C C . THR F 4 15 ? 261.166 193.376 212.591 1.00 40.59 13 THR G C 1
ATOM 27776 O O . THR F 4 15 ? 260.225 193.166 213.359 1.00 47.05 13 THR G O 1
ATOM 27787 N N . THR F 4 16 ? 262.438 193.164 212.921 1.00 49.80 14 THR G N 1
ATOM 27788 C CA . THR F 4 16 ? 262.817 192.593 214.205 1.00 50.58 14 THR G CA 1
ATOM 27789 C C . THR F 4 16 ? 264.010 193.347 214.770 1.00 50.79 14 THR G C 1
ATOM 27790 O O . THR F 4 16 ? 264.760 194.005 214.045 1.00 50.54 14 THR G O 1
ATOM 27801 N N . LYS F 4 17 ? 264.168 193.242 216.087 1.00 50.83 15 LYS G N 1
ATOM 27802 C CA . LYS F 4 17 ? 265.304 193.833 216.781 1.00 52.60 15 LYS G CA 1
ATOM 27803 C C . LYS F 4 17 ? 265.662 192.952 217.970 1.00 56.63 15 LYS G C 1
ATOM 27804 O O . LYS F 4 17 ? 264.960 191.989 218.289 1.00 55.99 15 LYS G O 1
ATOM 27823 N N . THR F 4 18 ? 266.772 193.296 218.626 1.00 61.32 16 THR G N 1
ATOM 27824 C CA . THR F 4 18 ? 267.306 192.526 219.746 1.00 58.29 16 THR G CA 1
ATOM 27825 C C . THR F 4 18 ? 266.894 193.206 221.048 1.00 62.02 16 THR G C 1
ATOM 27826 O O . THR F 4 18 ? 267.374 194.298 221.369 1.00 65.31 16 THR G O 1
ATOM 27837 N N . CYS F 4 19 ? 266.009 192.550 221.793 1.00 71.27 17 CYS G N 1
ATOM 27838 C CA . CYS F 4 19 ? 265.610 192.991 223.122 1.00 72.70 17 CYS G CA 1
ATOM 27839 C C . CYS F 4 19 ? 266.545 192.394 224.163 1.00 73.27 17 CYS G C 1
ATOM 27840 O O . CYS F 4 19 ? 266.770 191.179 224.182 1.00 77.08 17 CYS G O 1
ATOM 27847 N N . SER F 4 20 ? 267.090 193.250 225.022 1.00 72.31 18 SER G N 1
ATOM 27848 C CA . SER F 4 20 ? 267.845 192.812 226.189 1.00 71.85 18 SER G CA 1
ATOM 27849 C C . SER F 4 20 ? 266.955 192.539 227.396 1.00 74.38 18 SER G C 1
ATOM 27850 O O . SER F 4 20 ? 267.469 192.143 228.447 1.00 73.24 18 SER G O 1
ATOM 27858 N N . GLU F 4 21 ? 265.643 192.740 227.273 1.00 72.35 19 GLU G N 1
ATOM 27859 C CA . GLU F 4 21 ? 264.698 192.496 228.348 1.00 73.43 19 GLU G CA 1
ATOM 27860 C C . GLU F 4 21 ? 264.189 191.058 228.268 1.00 74.11 19 GLU G C 1
ATOM 27861 O O . GLU F 4 21 ? 264.569 190.286 227.385 1.00 74.40 19 GLU G O 1
ATOM 27873 N N . THR F 4 22 ? 263.313 190.696 229.206 1.00 70.11 20 THR G N 1
ATOM 27874 C CA . THR F 4 22 ? 262.731 189.363 229.284 1.00 68.28 20 THR G CA 1
ATOM 27875 C C . THR F 4 22 ? 261.280 189.321 228.808 1.00 68.18 20 THR G C 1
ATOM 27876 O O . THR F 4 22 ? 260.603 188.309 229.013 1.00 71.55 20 THR G O 1
ATOM 27887 N N . SER F 4 23 ? 260.793 190.379 228.156 1.00 63.03 21 SER G N 1
ATOM 27888 C CA . SER F 4 23 ? 259.484 190.343 227.518 1.00 61.45 21 SER G CA 1
ATOM 27889 C C . SER F 4 23 ? 259.488 191.229 226.277 1.00 58.02 21 SER G C 1
ATOM 27890 O O . SER F 4 23 ? 260.262 192.183 226.173 1.00 58.52 21 SER G O 1
ATOM 27898 N N . CYS F 4 24 ? 258.608 190.890 225.333 1.00 53.71 22 CYS G N 1
ATOM 27899 C CA . CYS F 4 24 ? 258.283 191.724 224.184 1.00 53.85 22 CYS G CA 1
ATOM 27900 C C . CYS F 4 24 ? 256.797 192.062 224.252 1.00 53.64 22 CYS G C 1
ATOM 27901 O O . CYS F 4 24 ? 255.984 191.244 224.698 1.00 56.85 22 CYS G O 1
ATOM 27908 N N . TYR F 4 25 ? 256.440 193.267 223.795 1.00 42.08 23 TYR G N 1
ATOM 27909 C CA . TYR F 4 25 ? 255.088 193.794 223.946 1.00 39.63 23 TYR G CA 1
ATOM 27910 C C . TYR F 4 25 ? 254.481 194.161 222.601 1.00 39.78 23 TYR G C 1
ATOM 27911 O O . TYR F 4 25 ? 255.176 194.608 221.678 1.00 48.54 23 TYR G O 1
ATOM 27929 N N . LYS F 4 26 ? 253.161 193.981 222.531 1.00 37.07 24 LYS G N 1
ATOM 27930 C CA . LYS F 4 26 ? 252.299 194.540 221.498 1.00 38.37 24 LYS G CA 1
ATOM 27931 C C . LYS F 4 26 ? 251.316 195.486 222.179 1.00 39.18 24 LYS G C 1
ATOM 27932 O O . LYS F 4 26 ? 250.744 195.149 223.221 1.00 42.65 24 LYS G O 1
ATOM 27951 N N . LYS F 4 27 ? 251.121 196.662 221.588 1.00 33.05 25 LYS G N 1
ATOM 27952 C CA . LYS F 4 27 ? 250.326 197.742 222.156 1.00 27.68 25 LYS G CA 1
ATOM 27953 C C . LYS F 4 27 ? 249.355 198.241 221.100 1.00 30.84 25 LYS G C 1
ATOM 27954 O O . LYS F 4 27 ? 249.786 198.778 220.081 1.00 53.04 25 LYS G O 1
ATOM 27973 N N . THR F 4 28 ? 248.056 198.109 221.355 1.00 30.40 26 THR G N 1
ATOM 27974 C CA . THR F 4 28 ? 247.028 198.425 220.369 1.00 31.29 26 THR G CA 1
ATOM 27975 C C . THR F 4 28 ? 246.103 199.496 220.919 1.00 38.73 26 THR G C 1
ATOM 27976 O O . THR F 4 28 ? 245.650 199.400 222.065 1.00 43.93 26 THR G O 1
ATOM 27987 N N . TRP F 4 29 ? 245.831 200.516 220.107 1.00 33.81 27 TRP G N 1
ATOM 27988 C CA . TRP F 4 29 ? 244.819 201.504 220.459 1.00 30.52 27 TRP G CA 1
ATOM 27989 C C . TRP F 4 29 ? 244.198 202.049 219.183 1.00 26.47 27 TRP G C 1
ATOM 27990 O O . TRP F 4 29 ? 244.602 201.698 218.074 1.00 33.35 27 TRP G O 1
ATOM 28011 N N . ARG F 4 30 ? 243.188 202.901 219.352 1.00 27.80 28 ARG G N 1
ATOM 28012 C CA . ARG F 4 30 ? 242.406 203.431 218.238 1.00 29.92 28 ARG G CA 1
ATOM 28013 C C . ARG F 4 30 ? 242.126 204.908 218.476 1.00 32.63 28 ARG G C 1
ATOM 28014 O O . ARG F 4 30 ? 241.463 205.268 219.453 1.00 43.02 28 ARG G O 1
ATOM 28035 N N . ASP F 4 31 ? 242.648 205.755 217.591 1.00 33.48 29 ASP G N 1
ATOM 28036 C CA . ASP F 4 31 ? 242.320 207.173 217.559 1.00 34.39 29 ASP G CA 1
ATOM 28037 C C . ASP F 4 31 ? 241.187 207.397 216.552 1.00 34.60 29 ASP G C 1
ATOM 28038 O O . ASP F 4 31 ? 240.550 206.445 216.096 1.00 38.69 29 ASP G O 1
ATOM 28047 N N . HIS F 4 32 ? 240.929 208.654 216.188 1.00 30.41 30 HIS G N 1
ATOM 28048 C CA . HIS F 4 32 ? 239.846 208.951 215.257 1.00 32.77 30 HIS G CA 1
ATOM 28049 C C . HIS F 4 32 ? 240.135 208.461 213.843 1.00 36.72 30 HIS G C 1
ATOM 28050 O O . HIS F 4 32 ? 239.190 208.237 213.081 1.00 40.41 30 HIS G O 1
ATOM 28064 N N . ARG F 4 33 ? 241.405 208.279 213.476 1.00 33.95 31 ARG G N 1
ATOM 28065 C CA . ARG F 4 33 ? 241.756 207.870 212.122 1.00 34.54 31 ARG G CA 1
ATOM 28066 C C . ARG F 4 33 ? 241.788 206.362 211.929 1.00 36.35 31 ARG G C 1
ATOM 28067 O O . ARG F 4 33 ? 241.563 205.898 210.807 1.00 41.20 31 ARG G O 1
ATOM 28088 N N . GLY F 4 34 ? 242.054 205.591 212.971 1.00 30.79 32 GLY G N 1
ATOM 28089 C CA . GLY F 4 34 ? 242.093 204.149 212.847 1.00 23.60 32 GLY G CA 1
ATOM 28090 C C . GLY F 4 34 ? 242.874 203.532 213.989 1.00 29.75 32 GLY G C 1
ATOM 28091 O O . GLY F 4 34 ? 243.067 204.150 215.030 1.00 34.04 32 GLY G O 1
ATOM 28095 N N . THR F 4 35 ? 243.321 202.301 213.756 1.00 35.01 33 THR G N 1
ATOM 28096 C CA . THR F 4 35 ? 244.001 201.497 214.763 1.00 29.05 33 THR G CA 1
ATOM 28097 C C . THR F 4 35 ? 245.509 201.603 214.587 1.00 25.53 33 THR G C 1
ATOM 28098 O O . THR F 4 35 ? 246.016 201.507 213.465 1.00 27.00 33 THR G O 1
ATOM 28109 N N . ILE F 4 36 ? 246.214 201.800 215.698 1.00 30.03 34 ILE G N 1
ATOM 28110 C CA . ILE F 4 36 ? 247.671 201.815 215.743 1.00 32.46 34 ILE G CA 1
ATOM 28111 C C . ILE F 4 36 ? 248.129 200.639 216.593 1.00 29.49 34 ILE G C 1
ATOM 28112 O O . ILE F 4 36 ? 247.611 200.422 217.700 1.00 40.93 34 ILE G O 1
ATOM 28128 N N . ILE F 4 37 ? 249.093 199.879 216.069 1.00 28.94 35 ILE G N 1
ATOM 28129 C CA . ILE F 4 37 ? 249.762 198.806 216.796 1.00 28.06 35 ILE G CA 1
ATOM 28130 C C . ILE F 4 37 ? 251.244 199.151 216.880 1.00 29.26 35 ILE G C 1
ATOM 28131 O O . ILE F 4 37 ? 251.884 199.412 215.856 1.00 43.25 35 ILE G O 1
ATOM 28147 N N . GLU F 4 38 ? 251.778 199.145 218.098 1.00 25.81 36 GLU G N 1
ATOM 28148 C CA . GLU F 4 38 ? 253.179 199.422 218.385 1.00 33.05 36 GLU G CA 1
ATOM 28149 C C . GLU F 4 38 ? 253.783 198.173 219.010 1.00 32.26 36 GLU G C 1
ATOM 28150 O O . GLU F 4 38 ? 253.245 197.648 219.986 1.00 36.84 36 GLU G O 1
ATOM 28162 N N . ARG F 4 39 ? 254.899 197.707 218.460 1.00 40.60 37 ARG G N 1
ATOM 28163 C CA . ARG F 4 39 ? 255.585 196.520 218.948 1.00 37.84 37 ARG G CA 1
ATOM 28164 C C . ARG F 4 39 ? 256.965 196.901 219.461 1.00 33.01 37 ARG G C 1
ATOM 28165 O O . ARG F 4 39 ? 257.617 197.795 218.916 1.00 42.18 37 ARG G O 1
ATOM 28186 N N . GLY F 4 40 ? 257.410 196.227 220.513 1.00 41.16 38 GLY G N 1
ATOM 28187 C CA . GLY F 4 40 ? 258.724 196.540 221.043 1.00 39.50 38 GLY G CA 1
ATOM 28188 C C . GLY F 4 40 ? 259.136 195.659 222.197 1.00 48.48 38 GLY G C 1
ATOM 28189 O O . GLY F 4 40 ? 258.602 194.568 222.395 1.00 56.70 38 GLY G O 1
ATOM 28193 N N . CYS F 4 41 ? 260.087 196.175 222.975 1.00 57.99 39 CYS G N 1
ATOM 28194 C CA . CYS F 4 41 ? 260.753 195.435 224.037 1.00 52.46 39 CYS G CA 1
ATOM 28195 C C . CYS F 4 41 ? 260.105 195.723 225.383 1.00 56.24 39 CYS G C 1
ATOM 28196 O O . CYS F 4 41 ? 259.577 196.815 225.610 1.00 58.11 39 CYS G O 1
ATOM 28203 N N . GLY F 4 42 ? 260.172 194.747 226.280 1.00 57.79 40 GLY G N 1
ATOM 28204 C CA . GLY F 4 42 ? 259.754 194.951 227.651 1.00 56.77 40 GLY G CA 1
ATOM 28205 C C . GLY F 4 42 ? 258.255 194.823 227.831 1.00 60.90 40 GLY G C 1
ATOM 28206 O O . GLY F 4 42 ? 257.538 194.239 227.015 1.00 63.49 40 GLY G O 1
ATOM 28210 N N . CYS F 4 43 ? 257.784 195.368 228.952 1.00 57.02 41 CYS G N 1
ATOM 28211 C CA . CYS F 4 43 ? 256.361 195.431 229.287 1.00 54.01 41 CYS G CA 1
ATOM 28212 C C . CYS F 4 43 ? 256.075 196.826 229.831 1.00 55.62 41 CYS G C 1
ATOM 28213 O O . CYS F 4 43 ? 256.059 197.034 231.052 1.00 58.70 41 CYS G O 1
ATOM 28220 N N . PRO F 4 44 ? 255.853 197.813 228.964 1.00 53.58 42 PRO G N 1
ATOM 28221 C CA . PRO F 4 44 ? 255.680 199.183 229.450 1.00 53.10 42 PRO G CA 1
ATOM 28222 C C . PRO F 4 44 ? 254.335 199.385 230.130 1.00 56.57 42 PRO G C 1
ATOM 28223 O O . PRO F 4 44 ? 253.383 198.628 229.935 1.00 60.13 42 PRO G O 1
ATOM 28234 N N . LYS F 4 45 ? 254.281 200.433 230.948 1.00 58.11 43 LYS G N 1
ATOM 28235 C CA . LYS F 4 45 ? 253.036 200.851 231.579 1.00 59.93 43 LYS G CA 1
ATOM 28236 C C . LYS F 4 45 ? 252.268 201.738 230.608 1.00 62.34 43 LYS G C 1
ATOM 28237 O O . LYS F 4 45 ? 252.788 202.764 230.156 1.00 61.86 43 LYS G O 1
ATOM 28256 N N . VAL F 4 46 ? 251.036 201.347 230.297 1.00 54.86 44 VAL G N 1
ATOM 28257 C CA . VAL F 4 46 ? 250.237 202.009 229.278 1.00 52.09 44 VAL G CA 1
ATOM 28258 C C . VAL F 4 46 ? 249.157 202.846 229.948 1.00 49.88 44 VAL G C 1
ATOM 28259 O O . VAL F 4 46 ? 248.763 202.611 231.093 1.00 54.41 44 VAL G O 1
ATOM 28272 N N . LYS F 4 47 ? 248.673 203.846 229.217 1.00 54.30 45 LYS G N 1
ATOM 28273 C CA . LYS F 4 47 ? 247.570 204.654 229.693 1.00 50.36 45 LYS G CA 1
ATOM 28274 C C . LYS F 4 47 ? 246.278 203.838 229.641 1.00 53.66 45 LYS G C 1
ATOM 28275 O O . LYS F 4 47 ? 246.188 202.858 228.898 1.00 52.92 45 LYS G O 1
ATOM 28294 N N . PRO F 4 48 ? 245.265 204.208 230.429 1.00 54.65 46 PRO G N 1
ATOM 28295 C CA . PRO F 4 48 ? 243.988 203.486 230.347 1.00 49.80 46 PRO G CA 1
ATOM 28296 C C . PRO F 4 48 ? 243.356 203.629 228.970 1.00 48.07 46 PRO G C 1
ATOM 28297 O O . PRO F 4 48 ? 243.465 204.671 228.320 1.00 48.68 46 PRO G O 1
ATOM 28308 N N . GLY F 4 49 ? 242.689 202.564 228.530 1.00 41.64 47 GLY G N 1
ATOM 28309 C CA . GLY F 4 49 ? 242.073 202.516 227.221 1.00 38.80 47 GLY G CA 1
ATOM 28310 C C . GLY F 4 49 ? 242.933 201.920 226.127 1.00 42.71 47 GLY G C 1
ATOM 28311 O O . GLY F 4 49 ? 242.519 201.942 224.962 1.00 45.67 47 GLY G O 1
ATOM 28315 N N . ILE F 4 50 ? 244.108 201.387 226.463 1.00 45.69 48 ILE G N 1
ATOM 28316 C CA . ILE F 4 50 ? 245.042 200.811 225.502 1.00 48.00 48 ILE G CA 1
ATOM 28317 C C . ILE F 4 50 ? 245.142 199.320 225.789 1.00 42.10 48 ILE G C 1
ATOM 28318 O O . ILE F 4 50 ? 245.369 198.919 226.936 1.00 41.64 48 ILE G O 1
ATOM 28334 N N . LYS F 4 51 ? 244.970 198.507 224.752 1.00 47.20 49 LYS G N 1
ATOM 28335 C CA . LYS F 4 51 ? 245.184 197.072 224.870 1.00 41.87 49 LYS G CA 1
ATOM 28336 C C . LYS F 4 51 ? 246.679 196.782 224.870 1.00 38.72 49 LYS G C 1
ATOM 28337 O O . LYS F 4 51 ? 247.420 197.321 224.045 1.00 48.14 49 LYS G O 1
ATOM 28356 N N . LEU F 4 52 ? 247.121 195.938 225.799 1.00 41.74 50 LEU G N 1
ATOM 28357 C CA . LEU F 4 52 ? 248.525 195.576 225.932 1.00 40.44 50 LEU G CA 1
ATOM 28358 C C . LEU F 4 52 ? 248.644 194.064 226.029 1.00 41.90 50 LEU G C 1
ATOM 28359 O O . LEU F 4 52 ? 247.829 193.411 226.686 1.00 51.47 50 LEU G O 1
ATOM 28375 N N . HIS F 4 53 ? 249.658 193.515 225.364 1.00 49.29 51 HIS G N 1
ATOM 28376 C CA . HIS F 4 53 ? 249.938 192.083 225.380 1.00 50.77 51 HIS G CA 1
ATOM 28377 C C . HIS F 4 53 ? 251.443 191.890 225.497 1.00 55.28 51 HIS G C 1
ATOM 28378 O O . HIS F 4 53 ? 252.177 192.125 224.533 1.00 58.22 51 HIS G O 1
ATOM 28392 N N . CYS F 4 54 ? 251.896 191.477 226.678 1.00 61.37 52 CYS G N 1
ATOM 28393 C CA . CYS F 4 54 ? 253.294 191.158 226.928 1.00 59.08 52 CYS G CA 1
ATOM 28394 C C . CYS F 4 54 ? 253.487 189.650 226.868 1.00 59.55 52 CYS G C 1
ATOM 28395 O O . CYS F 4 54 ? 252.614 188.886 227.291 1.00 63.39 52 CYS G O 1
ATOM 28402 N N . CYS F 4 55 ? 254.630 189.225 226.334 1.00 63.55 53 CYS G N 1
ATOM 28403 C CA . CYS F 4 55 ? 254.903 187.807 226.150 1.00 61.98 53 CYS G CA 1
ATOM 28404 C C . CYS F 4 55 ? 256.404 187.563 226.208 1.00 61.58 53 CYS G C 1
ATOM 28405 O O . CYS F 4 55 ? 257.203 188.420 225.825 1.00 65.05 53 CYS G O 1
ATOM 28412 N N . ARG F 4 56 ? 256.772 186.372 226.684 1.00 63.93 54 ARG G N 1
ATOM 28413 C CA . ARG F 4 56 ? 258.141 186.044 227.071 1.00 62.87 54 ARG G CA 1
ATOM 28414 C C . ARG F 4 56 ? 258.791 185.040 226.122 1.00 62.91 54 ARG G C 1
ATOM 28415 O O . ARG F 4 56 ? 259.570 184.190 226.559 1.00 66.75 54 ARG G O 1
ATOM 28436 N N . THR F 4 57 ? 258.483 185.121 224.827 1.00 64.76 55 THR G N 1
ATOM 28437 C CA . THR F 4 57 ? 258.958 184.159 223.839 1.00 65.33 55 THR G CA 1
ATOM 28438 C C . THR F 4 57 ? 259.515 184.899 222.628 1.00 66.46 55 THR G C 1
ATOM 28439 O O . THR F 4 57 ? 259.138 186.039 222.349 1.00 67.54 55 THR G O 1
ATOM 28450 N N . ASP F 4 58 ? 260.446 184.247 221.932 1.00 65.09 56 ASP G N 1
ATOM 28451 C CA . ASP F 4 58 ? 261.008 184.801 220.707 1.00 63.00 56 ASP G CA 1
ATOM 28452 C C . ASP F 4 58 ? 259.910 185.027 219.676 1.00 66.10 56 ASP G C 1
ATOM 28453 O O . ASP F 4 58 ? 259.107 184.128 219.409 1.00 66.26 56 ASP G O 1
ATOM 28462 N N . LYS F 4 59 ? 259.894 186.222 219.078 1.00 59.86 57 LYS G N 1
ATOM 28463 C CA . LYS F 4 59 ? 258.973 186.552 217.986 1.00 54.39 57 LYS G CA 1
ATOM 28464 C C . LYS F 4 59 ? 257.519 186.326 218.403 1.00 58.74 57 LYS G C 1
ATOM 28465 O O . LYS F 4 59 ? 256.723 185.730 217.675 1.00 57.09 57 LYS G O 1
ATOM 28484 N N . CYS F 4 60 ? 257.173 186.822 219.594 1.00 56.27 58 CYS G N 1
ATOM 28485 C CA . CYS F 4 60 ? 255.879 186.556 220.208 1.00 55.47 58 CYS G CA 1
ATOM 28486 C C . CYS F 4 60 ? 254.896 187.716 220.112 1.00 57.53 58 CYS G C 1
ATOM 28487 O O . CYS F 4 60 ? 253.724 187.530 220.457 1.00 60.11 58 CYS G O 1
ATOM 28494 N N . ASN F 4 61 ? 255.328 188.897 219.662 1.00 56.20 59 ASN G N 1
ATOM 28495 C CA . ASN F 4 61 ? 254.431 190.042 219.521 1.00 49.53 59 ASN G CA 1
ATOM 28496 C C . ASN F 4 61 ? 253.817 190.130 218.116 1.00 48.48 59 ASN G C 1
ATOM 28497 O O . ASN F 4 61 ? 253.470 191.226 217.662 1.00 55.22 59 ASN G O 1
ATOM 28508 N N . ASN F 4 62 ? 253.662 188.994 217.435 1.00 55.73 60 ASN G N 1
ATOM 28509 C CA . ASN F 4 62 ? 252.854 188.909 216.217 1.00 61.30 60 ASN G CA 1
ATOM 28510 C C . ASN F 4 62 ? 252.620 187.460 215.792 1.00 62.97 60 ASN G C 1
ATOM 28511 O O . ASN F 4 62 ? 253.497 186.607 215.936 1.00 61.38 60 ASN G O 1
ATOM 28522 N N . ARG G 5 1 ? 235.947 267.969 191.823 1.00 84.17 23 ARG B N 1
ATOM 28523 C CA . ARG G 5 1 ? 236.448 266.573 191.979 1.00 73.77 23 ARG B CA 1
ATOM 28524 C C . ARG G 5 1 ? 236.979 266.067 190.641 1.00 74.50 23 ARG B C 1
ATOM 28525 O O . ARG G 5 1 ? 237.669 265.043 190.589 1.00 79.17 23 ARG B O 1
ATOM 28548 N N . ASN G 5 2 ? 236.636 266.760 189.550 1.00 64.72 24 ASN B N 1
ATOM 28549 C CA . ASN G 5 2 ? 236.997 266.274 188.226 1.00 67.02 24 ASN B CA 1
ATOM 28550 C C . ASN G 5 2 ? 238.508 266.213 188.064 1.00 65.64 24 ASN B C 1
ATOM 28551 O O . ASN G 5 2 ? 239.037 265.239 187.523 1.00 71.29 24 ASN B O 1
ATOM 28562 N N . GLN G 5 3 ? 239.227 267.225 188.557 1.00 51.73 25 GLN B N 1
ATOM 28563 C CA . GLN G 5 3 ? 240.686 267.163 188.520 1.00 53.31 25 GLN B CA 1
ATOM 28564 C C . GLN G 5 3 ? 241.215 266.098 189.471 1.00 52.14 25 GLN B C 1
ATOM 28565 O O . GLN G 5 3 ? 242.158 265.375 189.133 1.00 57.06 25 GLN B O 1
ATOM 28579 N N . GLU G 5 4 ? 240.621 265.985 190.660 1.00 53.13 26 GLU B N 1
ATOM 28580 C CA . GLU G 5 4 ? 241.041 264.947 191.598 1.00 49.77 26 GLU B CA 1
ATOM 28581 C C . GLU G 5 4 ? 240.799 263.556 191.023 1.00 49.02 26 GLU B C 1
ATOM 28582 O O . GLU G 5 4 ? 241.670 262.681 191.107 1.00 54.07 26 GLU B O 1
ATOM 28594 N N . GLU G 5 5 ? 239.625 263.338 190.430 1.00 54.82 27 GLU B N 1
ATOM 28595 C CA . GLU G 5 5 ? 239.315 262.042 189.839 1.00 55.44 27 GLU B CA 1
ATOM 28596 C C . GLU G 5 5 ? 240.211 261.763 188.637 1.00 57.18 27 GLU B C 1
ATOM 28597 O O . GLU G 5 5 ? 240.657 260.627 188.438 1.00 59.56 27 GLU B O 1
ATOM 28609 N N . ARG G 5 6 ? 240.482 262.790 187.828 1.00 52.21 28 ARG B N 1
ATOM 28610 C CA . ARG G 5 6 ? 241.400 262.647 186.701 1.00 54.15 28 ARG B CA 1
ATOM 28611 C C . ARG G 5 6 ? 242.777 262.210 187.176 1.00 57.75 28 ARG B C 1
ATOM 28612 O O . ARG G 5 6 ? 243.374 261.275 186.628 1.00 61.42 28 ARG B O 1
ATOM 28633 N N . LEU G 5 7 ? 243.298 262.887 188.202 1.00 50.42 29 LEU B N 1
ATOM 28634 C CA . LEU G 5 7 ? 244.617 262.556 188.719 1.00 41.92 29 LEU B CA 1
ATOM 28635 C C . LEU G 5 7 ? 244.642 261.149 189.294 1.00 48.49 29 LEU B C 1
ATOM 28636 O O . LEU G 5 7 ? 245.602 260.406 189.074 1.00 58.45 29 LEU B O 1
ATOM 28652 N N . LEU G 5 8 ? 243.600 260.764 190.035 1.00 50.80 30 LEU B N 1
ATOM 28653 C CA . LEU G 5 8 ? 243.575 259.426 190.616 1.00 47.19 30 LEU B CA 1
ATOM 28654 C C . LEU G 5 8 ? 243.529 258.360 189.527 1.00 52.53 30 LEU B C 1
ATOM 28655 O O . LEU G 5 8 ? 244.231 257.345 189.613 1.00 58.43 30 LEU B O 1
ATOM 28671 N N . GLY G 5 9 ? 242.717 258.579 188.490 1.00 55.91 31 GLY B N 1
ATOM 28672 C CA . GLY G 5 9 ? 242.649 257.617 187.404 1.00 55.16 31 GLY B CA 1
ATOM 28673 C C . GLY G 5 9 ? 243.956 257.501 186.647 1.00 55.75 31 GLY B C 1
ATOM 28674 O O . GLY G 5 9 ? 244.374 256.400 186.278 1.00 59.46 31 GLY B O 1
ATOM 28678 N N . ASP G 5 10 ? 244.625 258.631 186.407 1.00 59.03 32 ASP B N 1
ATOM 28679 C CA . ASP G 5 10 ? 245.904 258.586 185.708 1.00 58.07 32 ASP B CA 1
ATOM 28680 C C . ASP G 5 10 ? 246.993 257.964 186.573 1.00 54.58 32 ASP B C 1
ATOM 28681 O O . ASP G 5 10 ? 247.898 257.307 186.048 1.00 64.49 32 ASP B O 1
ATOM 28690 N N . LEU G 5 11 ? 246.922 258.155 187.890 1.00 51.47 33 LEU B N 1
ATOM 28691 C CA . LEU G 5 11 ? 247.949 257.636 188.783 1.00 50.11 33 LEU B CA 1
ATOM 28692 C C . LEU G 5 11 ? 247.797 256.136 189.001 1.00 51.21 33 LEU B C 1
ATOM 28693 O O . LEU G 5 11 ? 248.798 255.420 189.108 1.00 60.20 33 LEU B O 1
ATOM 28709 N N . MET G 5 12 ? 246.561 255.644 189.070 1.00 53.27 34 MET B N 1
ATOM 28710 C CA . MET G 5 12 ? 246.299 254.244 189.376 1.00 56.41 34 MET B CA 1
ATOM 28711 C C . MET G 5 12 ? 246.316 253.343 188.144 1.00 55.06 34 MET B C 1
ATOM 28712 O O . MET G 5 12 ? 245.913 252.180 188.242 1.00 56.65 34 MET B O 1
ATOM 28726 N N . GLN G 5 13 ? 246.778 253.840 186.998 1.00 59.82 35 GLN B N 1
ATOM 28727 C CA . GLN G 5 13 ? 246.849 253.035 185.782 1.00 58.59 35 GLN B CA 1
ATOM 28728 C C . GLN G 5 13 ? 248.111 252.180 185.827 1.00 57.06 35 GLN B C 1
ATOM 28729 O O . GLN G 5 13 ? 249.227 252.702 185.751 1.00 54.48 35 GLN B O 1
ATOM 28743 N N . GLY G 5 14 ? 247.935 250.867 185.947 1.00 59.23 36 GLY B N 1
ATOM 28744 C CA . GLY G 5 14 ? 249.058 249.956 186.015 1.00 59.39 36 GLY B CA 1
ATOM 28745 C C . GLY G 5 14 ? 249.793 249.943 187.334 1.00 62.12 36 GLY B C 1
ATOM 28746 O O . GLY G 5 14 ? 250.878 249.356 187.413 1.00 64.96 36 GLY B O 1
ATOM 28750 N N . TYR G 5 15 ? 249.242 250.566 188.373 1.00 54.69 37 TYR B N 1
ATOM 28751 C CA . TYR G 5 15 ? 249.903 250.644 189.668 1.00 44.65 37 TYR B CA 1
ATOM 28752 C C . TYR G 5 15 ? 249.664 249.358 190.449 1.00 49.58 37 TYR B C 1
ATOM 28753 O O . TYR G 5 15 ? 248.514 248.952 190.650 1.00 56.46 37 TYR B O 1
ATOM 28771 N N . ASN G 5 16 ? 250.753 248.721 190.887 1.00 46.93 38 ASN B N 1
ATOM 28772 C CA . ASN G 5 16 ? 250.686 247.546 191.743 1.00 51.06 38 ASN B CA 1
ATOM 28773 C C . ASN G 5 16 ? 251.067 247.958 193.160 1.00 50.73 38 ASN B C 1
ATOM 28774 O O . ASN G 5 16 ? 252.241 248.278 193.397 1.00 51.28 38 ASN B O 1
ATOM 28785 N N . PRO G 5 17 ? 250.144 247.982 194.131 1.00 49.76 39 PRO B N 1
ATOM 28786 C CA . PRO G 5 17 ? 250.539 248.389 195.487 1.00 46.34 39 PRO B CA 1
ATOM 28787 C C . PRO G 5 17 ? 251.369 247.360 196.237 1.00 49.45 39 PRO B C 1
ATOM 28788 O O . PRO G 5 17 ? 251.905 247.692 197.300 1.00 51.56 39 PRO B O 1
ATOM 28799 N N . HIS G 5 18 ? 251.500 246.136 195.731 1.00 45.61 40 HIS B N 1
ATOM 28800 C CA . HIS G 5 18 ? 252.283 245.100 196.391 1.00 50.80 40 HIS B CA 1
ATOM 28801 C C . HIS G 5 18 ? 253.710 245.009 195.863 1.00 46.71 40 HIS B C 1
ATOM 28802 O O . HIS G 5 18 ? 254.420 244.058 196.205 1.00 54.78 40 HIS B O 1
ATOM 28816 N N . LEU G 5 19 ? 254.148 245.975 195.054 1.00 42.80 41 LEU B N 1
ATOM 28817 C CA . LEU G 5 19 ? 255.492 246.004 194.491 1.00 45.58 41 LEU B CA 1
ATOM 28818 C C . LEU G 5 19 ? 256.204 247.268 194.949 1.00 44.75 41 LEU B C 1
ATOM 28819 O O . LEU G 5 19 ? 255.658 248.370 194.843 1.00 45.74 41 LEU B O 1
ATOM 28835 N N . ARG G 5 20 ? 257.421 247.098 195.444 1.00 42.52 42 ARG B N 1
ATOM 28836 C CA . ARG G 5 20 ? 258.154 248.199 196.053 1.00 40.36 42 ARG B CA 1
ATOM 28837 C C . ARG G 5 20 ? 258.572 249.208 194.983 1.00 46.23 42 ARG B C 1
ATOM 28838 O O . ARG G 5 20 ? 258.990 248.801 193.894 1.00 54.16 42 ARG B O 1
ATOM 28859 N N . PRO G 5 21 ? 258.475 250.518 195.237 1.00 42.91 43 PRO B N 1
ATOM 28860 C CA . PRO G 5 21 ? 258.855 251.490 194.199 1.00 45.39 43 PRO B CA 1
ATOM 28861 C C . PRO G 5 21 ? 260.365 251.555 194.026 1.00 53.79 43 PRO B C 1
ATOM 28862 O O . PRO G 5 21 ? 261.091 251.948 194.942 1.00 62.24 43 PRO B O 1
ATOM 28873 N N . ALA G 5 22 ? 260.834 251.175 192.841 1.00 55.76 44 ALA B N 1
ATOM 28874 C CA . ALA G 5 22 ? 262.239 251.302 192.482 1.00 56.64 44 ALA B CA 1
ATOM 28875 C C . ALA G 5 22 ? 262.329 251.629 191.002 1.00 60.82 44 ALA B C 1
ATOM 28876 O O . ALA G 5 22 ? 261.916 250.824 190.163 1.00 65.57 44 ALA B O 1
ATOM 28883 N N . GLU G 5 23 ? 262.866 252.805 190.684 1.00 66.30 45 GLU B N 1
ATOM 28884 C CA . GLU G 5 23 ? 263.011 253.242 189.301 1.00 66.79 45 GLU B CA 1
ATOM 28885 C C . GLU G 5 23 ? 264.211 252.609 188.614 1.00 71.26 45 GLU B C 1
ATOM 28886 O O . GLU G 5 23 ? 264.135 252.279 187.427 1.00 76.28 45 GLU B O 1
ATOM 28898 N N . HIS G 5 24 ? 265.311 252.436 189.339 1.00 78.42 46 HIS B N 1
ATOM 28899 C CA . HIS G 5 24 ? 266.496 251.732 188.874 1.00 77.63 46 HIS B CA 1
ATOM 28900 C C . HIS G 5 24 ? 266.822 250.611 189.851 1.00 75.24 46 HIS B C 1
ATOM 28901 O O . HIS G 5 24 ? 266.339 250.582 190.985 1.00 77.69 46 HIS B O 1
ATOM 28915 N N . ASP G 5 25 ? 267.651 249.676 189.399 1.00 83.59 47 ASP B N 1
ATOM 28916 C CA . ASP G 5 25 ? 267.998 248.540 190.237 1.00 85.94 47 ASP B CA 1
ATOM 28917 C C . ASP G 5 25 ? 268.917 248.978 191.373 1.00 84.87 47 ASP B C 1
ATOM 28918 O O . ASP G 5 25 ? 269.618 249.990 191.292 1.00 83.00 47 ASP B O 1
ATOM 28927 N N . SER G 5 26 ? 268.896 248.193 192.451 1.00 78.80 48 SER B N 1
ATOM 28928 C CA . SER G 5 26 ? 269.665 248.480 193.662 1.00 80.19 48 SER B CA 1
ATOM 28929 C C . SER G 5 26 ? 269.255 249.808 194.296 1.00 79.25 48 SER B C 1
ATOM 28930 O O . SER G 5 26 ? 270.059 250.456 194.970 1.00 79.34 48 SER B O 1
ATOM 28938 N N . ASP G 5 27 ? 268.006 250.222 194.087 1.00 70.86 49 ASP B N 1
ATOM 28939 C CA . ASP G 5 27 ? 267.458 251.397 194.748 1.00 65.99 49 ASP B CA 1
ATOM 28940 C C . ASP G 5 27 ? 266.863 250.986 196.086 1.00 64.19 49 ASP B C 1
ATOM 28941 O O . ASP G 5 27 ? 266.202 249.949 196.192 1.00 65.52 49 ASP B O 1
ATOM 28950 N N . VAL G 5 28 ? 267.107 251.805 197.105 1.00 58.33 50 VAL B N 1
ATOM 28951 C CA . VAL G 5 28 ? 266.632 251.564 198.463 1.00 52.28 50 VAL B CA 1
ATOM 28952 C C . VAL G 5 28 ? 265.626 252.658 198.789 1.00 53.60 50 VAL B C 1
ATOM 28953 O O . VAL G 5 28 ? 265.943 253.849 198.686 1.00 56.38 50 VAL B O 1
ATOM 28966 N N . VAL G 5 29 ? 264.417 252.256 199.172 1.00 50.57 51 VAL B N 1
ATOM 28967 C CA . VAL G 5 29 ? 263.349 253.208 199.463 1.00 46.71 51 VAL B CA 1
ATOM 28968 C C . VAL G 5 29 ? 263.582 253.778 200.859 1.00 40.34 51 VAL B C 1
ATOM 28969 O O . VAL G 5 29 ? 263.495 253.058 201.857 1.00 43.89 51 VAL B O 1
ATOM 28982 N N . ASN G 5 30 ? 263.873 255.073 200.937 1.00 48.41 52 ASN B N 1
ATOM 28983 C CA . ASN G 5 30 ? 264.066 255.716 202.228 1.00 48.85 52 ASN B CA 1
ATOM 28984 C C . ASN G 5 30 ? 262.720 255.937 202.908 1.00 49.75 52 ASN B C 1
ATOM 28985 O O . ASN G 5 30 ? 261.793 256.484 202.304 1.00 49.36 52 ASN B O 1
ATOM 28996 N N . VAL G 5 31 ? 262.617 255.506 204.163 1.00 47.64 53 VAL B N 1
ATOM 28997 C CA . VAL G 5 31 ? 261.409 255.655 204.968 1.00 41.68 53 VAL B CA 1
ATOM 28998 C C . VAL G 5 31 ? 261.799 256.355 206.262 1.00 35.53 53 VAL B C 1
ATOM 28999 O O . VAL G 5 31 ? 262.598 255.824 207.043 1.00 47.00 53 VAL B O 1
ATOM 29012 N N . SER G 5 32 ? 261.235 257.538 206.487 1.00 43.37 54 SER B N 1
ATOM 29013 C CA . SER G 5 32 ? 261.442 258.297 207.711 1.00 48.21 54 SER B CA 1
ATOM 29014 C C . SER G 5 32 ? 260.284 258.048 208.666 1.00 43.11 54 SER B C 1
ATOM 29015 O O . SER G 5 32 ? 259.116 258.060 208.260 1.00 50.67 54 SER B O 1
ATOM 29023 N N . LEU G 5 33 ? 260.623 257.834 209.937 1.00 38.28 55 LEU B N 1
ATOM 29024 C CA . LEU G 5 33 ? 259.689 257.381 210.958 1.00 38.15 55 LEU B CA 1
ATOM 29025 C C . LEU G 5 33 ? 259.720 258.331 212.146 1.00 39.29 55 LEU B C 1
ATOM 29026 O O . LEU G 5 33 ? 260.796 258.704 212.622 1.00 48.18 55 LEU B O 1
ATOM 29042 N N . LYS G 5 34 ? 258.536 258.721 212.613 1.00 38.52 56 LYS B N 1
ATOM 29043 C CA . LYS G 5 34 ? 258.368 259.518 213.820 1.00 36.87 56 LYS B CA 1
ATOM 29044 C C . LYS G 5 34 ? 257.248 258.906 214.646 1.00 34.60 56 LYS B C 1
ATOM 29045 O O . LYS G 5 34 ? 256.309 258.328 214.097 1.00 47.64 56 LYS B O 1
ATOM 29064 N N . LEU G 5 35 ? 257.354 259.021 215.966 1.00 29.38 57 LEU B N 1
ATOM 29065 C CA . LEU G 5 35 ? 256.363 258.474 216.886 1.00 26.06 57 LEU B CA 1
ATOM 29066 C C . LEU G 5 35 ? 255.890 259.576 217.820 1.00 32.26 57 LEU B C 1
ATOM 29067 O O . LEU G 5 35 ? 256.704 260.201 218.507 1.00 41.20 57 LEU B O 1
ATOM 29083 N N . THR G 5 36 ? 254.580 259.808 217.843 1.00 35.88 58 THR B N 1
ATOM 29084 C CA . THR G 5 36 ? 253.940 260.709 218.787 1.00 32.83 58 THR B CA 1
ATOM 29085 C C . THR G 5 36 ? 253.154 259.870 219.782 1.00 32.08 58 THR B C 1
ATOM 29086 O O . THR G 5 36 ? 252.349 259.031 219.379 1.00 45.11 58 THR B O 1
ATOM 29097 N N . LEU G 5 37 ? 253.396 260.082 221.071 1.00 37.10 59 LEU B N 1
ATOM 29098 C CA . LEU G 5 37 ? 252.650 259.413 222.131 1.00 37.36 59 LEU B CA 1
ATOM 29099 C C . LEU G 5 37 ? 251.588 260.378 222.638 1.00 32.23 59 LEU B C 1
ATOM 29100 O O . LEU G 5 37 ? 251.921 261.466 223.118 1.00 41.11 59 LEU B O 1
ATOM 29116 N N . THR G 5 38 ? 250.317 259.982 222.540 1.00 32.19 60 THR B N 1
ATOM 29117 C CA . THR G 5 38 ? 249.231 260.844 222.996 1.00 36.93 60 THR B CA 1
ATOM 29118 C C . THR G 5 38 ? 248.806 260.555 224.426 1.00 32.46 60 THR B C 1
ATOM 29119 O O . THR G 5 38 ? 248.491 261.489 225.168 1.00 51.48 60 THR B O 1
ATOM 29130 N N . ASN G 5 39 ? 248.790 259.292 224.839 1.00 25.23 61 ASN B N 1
ATOM 29131 C CA . ASN G 5 39 ? 248.610 258.976 226.247 1.00 40.98 61 ASN B CA 1
ATOM 29132 C C . ASN G 5 39 ? 249.167 257.591 226.531 1.00 36.53 61 ASN B C 1
ATOM 29133 O O . ASN G 5 39 ? 248.912 256.642 225.785 1.00 41.22 61 ASN B O 1
ATOM 29144 N N . LEU G 5 40 ? 249.940 257.495 227.607 1.00 37.81 62 LEU B N 1
ATOM 29145 C CA . LEU G 5 40 ? 250.369 256.215 228.156 1.00 34.29 62 LEU B CA 1
ATOM 29146 C C . LEU G 5 40 ? 249.182 255.617 228.898 1.00 36.76 62 LEU B C 1
ATOM 29147 O O . LEU G 5 40 ? 248.817 256.090 229.978 1.00 46.97 62 LEU B O 1
ATOM 29163 N N . ILE G 5 41 ? 248.565 254.585 228.322 1.00 32.63 63 ILE B N 1
ATOM 29164 C CA . ILE G 5 41 ? 247.350 254.044 228.923 1.00 33.89 63 ILE B CA 1
ATOM 29165 C C . ILE G 5 41 ? 247.682 253.310 230.213 1.00 33.35 63 ILE B C 1
ATOM 29166 O O . ILE G 5 41 ? 247.122 253.612 231.273 1.00 43.22 63 ILE B O 1
ATOM 29182 N N . SER G 5 42 ? 248.591 252.337 230.156 1.00 37.21 64 SER B N 1
ATOM 29183 C CA . SER G 5 42 ? 248.895 251.603 231.380 1.00 35.26 64 SER B CA 1
ATOM 29184 C C . SER G 5 42 ? 250.172 250.793 231.219 1.00 37.36 64 SER B C 1
ATOM 29185 O O . SER G 5 42 ? 250.703 250.635 230.121 1.00 46.84 64 SER B O 1
ATOM 29193 N N . LEU G 5 43 ? 250.661 250.293 232.352 1.00 41.09 65 LEU B N 1
ATOM 29194 C CA . LEU G 5 43 ? 251.688 249.254 232.399 1.00 41.06 65 LEU B CA 1
ATOM 29195 C C . LEU G 5 43 ? 251.179 248.185 233.359 1.00 44.78 65 LEU B C 1
ATOM 29196 O O . LEU G 5 43 ? 251.215 248.370 234.579 1.00 47.53 65 LEU B O 1
ATOM 29212 N N . ASN G 5 44 ? 250.700 247.074 232.808 1.00 52.44 66 ASN B N 1
ATOM 29213 C CA . ASN G 5 44 ? 250.254 245.937 233.605 1.00 51.19 66 ASN B CA 1
ATOM 29214 C C . ASN G 5 44 ? 251.496 245.115 233.934 1.00 51.36 66 ASN B C 1
ATOM 29215 O O . ASN G 5 44 ? 252.122 244.534 233.040 1.00 55.40 66 ASN B O 1
ATOM 29226 N N . GLU G 5 45 ? 251.854 245.078 235.220 1.00 56.65 67 GLU B N 1
ATOM 29227 C CA . GLU G 5 45 ? 253.075 244.403 235.642 1.00 59.60 67 GLU B CA 1
ATOM 29228 C C . GLU G 5 45 ? 252.934 242.889 235.628 1.00 57.33 67 GLU B C 1
ATOM 29229 O O . GLU G 5 45 ? 253.919 242.184 235.386 1.00 62.26 67 GLU B O 1
ATOM 29241 N N . ARG G 5 46 ? 251.734 242.371 235.889 1.00 52.71 68 ARG B N 1
ATOM 29242 C CA . ARG G 5 46 ? 251.561 240.924 235.955 1.00 60.55 68 ARG B CA 1
ATOM 29243 C C . ARG G 5 46 ? 251.594 240.287 234.573 1.00 62.75 68 ARG B C 1
ATOM 29244 O O . ARG G 5 46 ? 252.005 239.128 234.443 1.00 62.10 68 ARG B O 1
ATOM 29265 N N . GLU G 5 47 ? 251.173 241.017 233.541 1.00 55.91 69 GLU B N 1
ATOM 29266 C CA . GLU G 5 47 ? 251.363 240.610 232.155 1.00 57.64 69 GLU B CA 1
ATOM 29267 C C . GLU G 5 47 ? 252.590 241.245 231.513 1.00 55.91 69 GLU B C 1
ATOM 29268 O O . GLU G 5 47 ? 252.938 240.875 230.388 1.00 56.31 69 GLU B O 1
ATOM 29280 N N . GLU G 5 48 ? 253.259 242.176 232.202 1.00 59.52 70 GLU B N 1
ATOM 29281 C CA . GLU G 5 48 ? 254.453 242.845 231.683 1.00 53.26 70 GLU B CA 1
ATOM 29282 C C . GLU G 5 48 ? 254.171 243.511 230.337 1.00 52.23 70 GLU B C 1
ATOM 29283 O O . GLU G 5 48 ? 254.929 243.366 229.376 1.00 55.77 70 GLU B O 1
ATOM 29295 N N . ALA G 5 49 ? 253.060 244.248 230.275 1.00 49.62 71 ALA B N 1
ATOM 29296 C CA . ALA G 5 49 ? 252.568 244.836 229.035 1.00 47.82 71 ALA B CA 1
ATOM 29297 C C . ALA G 5 49 ? 252.368 246.333 229.205 1.00 44.83 71 ALA B C 1
ATOM 29298 O O . ALA G 5 49 ? 251.650 246.766 230.110 1.00 49.40 71 ALA B O 1
ATOM 29305 N N . LEU G 5 50 ? 252.981 247.115 228.319 1.00 43.61 72 LEU B N 1
ATOM 29306 C CA . LEU G 5 50 ? 252.778 248.557 228.253 1.00 38.86 72 LEU B CA 1
ATOM 29307 C C . LEU G 5 50 ? 251.758 248.842 227.158 1.00 37.93 72 LEU B C 1
ATOM 29308 O O . LEU G 5 50 ? 252.008 248.546 225.986 1.00 46.12 72 LEU B O 1
ATOM 29324 N N . THR G 5 51 ? 250.621 249.419 227.541 1.00 40.71 73 THR B N 1
ATOM 29325 C CA . THR G 5 51 ? 249.557 249.804 226.622 1.00 28.52 73 THR B CA 1
ATOM 29326 C C . THR G 5 51 ? 249.668 251.299 226.358 1.00 27.94 73 THR B C 1
ATOM 29327 O O . THR G 5 51 ? 249.617 252.102 227.303 1.00 42.88 73 THR B O 1
ATOM 29338 N N . THR G 5 52 ? 249.807 251.660 225.077 1.00 36.34 74 THR B N 1
ATOM 29339 C CA . THR G 5 52 ? 250.040 253.034 224.653 1.00 34.17 74 THR B CA 1
ATOM 29340 C C . THR G 5 52 ? 249.195 253.385 223.435 1.00 35.69 74 THR B C 1
ATOM 29341 O O . THR G 5 52 ? 248.864 252.529 222.604 1.00 36.11 74 THR B O 1
ATOM 29352 N N . ASN G 5 53 ? 248.861 254.673 223.355 1.00 35.18 75 ASN B N 1
ATOM 29353 C CA . ASN G 5 53 ? 248.196 255.292 222.214 1.00 26.64 75 ASN B CA 1
ATOM 29354 C C . ASN G 5 53 ? 249.219 256.121 221.448 1.00 26.99 75 ASN B C 1
ATOM 29355 O O . ASN G 5 53 ? 249.743 257.110 221.983 1.00 44.96 75 ASN B O 1
ATOM 29366 N N . VAL G 5 54 ? 249.492 255.736 220.197 1.00 28.58 76 VAL B N 1
ATOM 29367 C CA . VAL G 5 54 ? 250.541 256.373 219.410 1.00 34.21 76 VAL B CA 1
ATOM 29368 C C . VAL G 5 54 ? 250.005 256.770 218.043 1.00 29.02 76 VAL B C 1
ATOM 29369 O O . VAL G 5 54 ? 249.062 256.171 217.520 1.00 39.05 76 VAL B O 1
ATOM 29382 N N . TRP G 5 55 ? 250.601 257.819 217.485 1.00 32.55 77 TRP B N 1
ATOM 29383 C CA . TRP G 5 55 ? 250.435 258.206 216.090 1.00 32.24 77 TRP B CA 1
ATOM 29384 C C . TRP G 5 55 ? 251.800 258.088 215.430 1.00 33.53 77 TRP B C 1
ATOM 29385 O O . TRP G 5 55 ? 252.752 258.757 215.846 1.00 46.61 77 TRP B O 1
ATOM 29406 N N . ILE G 5 56 ? 251.897 257.242 214.411 1.00 32.46 78 ILE B N 1
ATOM 29407 C CA . ILE G 5 56 ? 253.158 256.963 213.732 1.00 32.14 78 ILE B CA 1
ATOM 29408 C C . ILE G 5 56 ? 253.164 257.738 212.426 1.00 34.38 78 ILE B C 1
ATOM 29409 O O . ILE G 5 56 ? 252.269 257.566 211.597 1.00 43.04 78 ILE B O 1
ATOM 29425 N N . GLU G 5 57 ? 254.163 258.590 212.242 1.00 34.54 79 GLU B N 1
ATOM 29426 C CA . GLU G 5 57 ? 254.329 259.368 211.021 1.00 32.48 79 GLU B CA 1
ATOM 29427 C C . GLU G 5 57 ? 255.350 258.650 210.148 1.00 39.78 79 GLU B C 1
ATOM 29428 O O . GLU G 5 57 ? 256.514 258.508 210.534 1.00 45.99 79 GLU B O 1
ATOM 29440 N N . MET G 5 58 ? 254.907 258.194 208.979 1.00 39.43 80 MET B N 1
ATOM 29441 C CA . MET G 5 58 ? 255.754 257.520 208.004 1.00 34.54 80 MET B CA 1
ATOM 29442 C C . MET G 5 58 ? 255.807 258.368 206.746 1.00 39.06 80 MET B C 1
ATOM 29443 O O . MET G 5 58 ? 254.762 258.780 206.233 1.00 46.26 80 MET B O 1
ATOM 29457 N N . GLN G 5 59 ? 257.017 258.639 206.262 1.00 44.02 81 GLN B N 1
ATOM 29458 C CA . GLN G 5 59 ? 257.207 259.383 205.024 1.00 42.37 81 GLN B CA 1
ATOM 29459 C C . GLN G 5 59 ? 258.160 258.627 204.113 1.00 36.30 81 GLN B C 1
ATOM 29460 O O . GLN G 5 59 ? 259.275 258.285 204.516 1.00 47.27 81 GLN B O 1
ATOM 29474 N N . TRP G 5 60 ? 257.714 258.368 202.887 1.00 39.66 82 TRP B N 1
ATOM 29475 C CA . TRP G 5 60 ? 258.539 257.787 201.840 1.00 34.71 82 TRP B CA 1
ATOM 29476 C C . TRP G 5 60 ? 258.154 258.465 200.534 1.00 33.77 82 TRP B C 1
ATOM 29477 O O . TRP G 5 60 ? 257.270 259.326 200.506 1.00 42.65 82 TRP B O 1
ATOM 29498 N N . CYS G 5 61 ? 258.829 258.095 199.446 1.00 48.88 83 CYS B N 1
ATOM 29499 C CA . CYS G 5 61 ? 258.534 258.664 198.138 1.00 50.70 83 CYS B CA 1
ATOM 29500 C C . CYS G 5 61 ? 258.437 257.568 197.091 1.00 44.56 83 CYS B C 1
ATOM 29501 O O . CYS G 5 61 ? 259.271 256.659 197.048 1.00 51.16 83 CYS B O 1
ATOM 29509 N N . ASP G 5 62 ? 257.402 257.670 196.260 1.00 40.40 84 ASP B N 1
ATOM 29510 C CA . ASP G 5 62 ? 257.052 256.685 195.243 1.00 51.61 84 ASP B CA 1
ATOM 29511 C C . ASP G 5 62 ? 257.101 257.382 193.890 1.00 50.42 84 ASP B C 1
ATOM 29512 O O . ASP G 5 62 ? 256.282 258.264 193.613 1.00 52.09 84 ASP B O 1
ATOM 29521 N N . TYR G 5 63 ? 258.063 256.994 193.049 1.00 46.57 85 TYR B N 1
ATOM 29522 C CA . TYR G 5 63 ? 258.212 257.632 191.745 1.00 43.00 85 TYR B CA 1
ATOM 29523 C C . TYR G 5 63 ? 256.993 257.431 190.854 1.00 51.53 85 TYR B C 1
ATOM 29524 O O . TYR G 5 63 ? 256.754 258.243 189.954 1.00 55.75 85 TYR B O 1
ATOM 29542 N N . ARG G 5 64 ? 256.216 256.372 191.081 1.00 45.74 86 ARG B N 1
ATOM 29543 C CA . ARG G 5 64 ? 255.046 256.100 190.256 1.00 40.16 86 ARG B CA 1
ATOM 29544 C C . ARG G 5 64 ? 253.891 257.051 190.542 1.00 45.47 86 ARG B C 1
ATOM 29545 O O . ARG G 5 64 ? 253.028 257.227 189.675 1.00 48.51 86 ARG B O 1
ATOM 29566 N N . LEU G 5 65 ? 253.856 257.665 191.725 1.00 49.62 87 LEU B N 1
ATOM 29567 C CA . LEU G 5 65 ? 252.804 258.597 192.105 1.00 45.44 87 LEU B CA 1
ATOM 29568 C C . LEU G 5 65 ? 253.179 260.049 191.820 1.00 39.33 87 LEU B C 1
ATOM 29569 O O . LEU G 5 65 ? 252.599 260.960 192.419 1.00 45.58 87 LEU B O 1
ATOM 29585 N N . ARG G 5 66 ? 254.132 260.282 190.922 1.00 49.62 88 ARG B N 1
ATOM 29586 C CA . ARG G 5 66 ? 254.535 261.635 190.567 1.00 50.04 88 ARG B CA 1
ATOM 29587 C C . ARG G 5 66 ? 253.571 262.229 189.548 1.00 47.31 88 ARG B C 1
ATOM 29588 O O . ARG G 5 66 ? 253.039 261.520 188.689 1.00 52.66 88 ARG B O 1
ATOM 29609 N N . TRP G 5 67 ? 253.350 263.537 189.645 1.00 43.24 89 TRP B N 1
ATOM 29610 C CA . TRP G 5 67 ? 252.542 264.250 188.665 1.00 43.31 89 TRP B CA 1
ATOM 29611 C C . TRP G 5 67 ? 252.930 265.721 188.696 1.00 43.18 89 TRP B C 1
ATOM 29612 O O . TRP G 5 67 ? 253.610 266.187 189.613 1.00 48.47 89 TRP B O 1
ATOM 29633 N N . ASP G 5 68 ? 252.472 266.449 187.676 1.00 49.70 90 ASP B N 1
ATOM 29634 C CA . ASP G 5 68 ? 252.701 267.879 187.539 1.00 52.07 90 ASP B CA 1
ATOM 29635 C C . ASP G 5 68 ? 251.417 268.632 187.869 1.00 53.30 90 ASP B C 1
ATOM 29636 O O . ASP G 5 68 ? 250.389 268.350 187.238 1.00 55.13 90 ASP B O 1
ATOM 29645 N N . PRO G 5 69 ? 251.399 269.563 188.837 1.00 51.90 91 PRO B N 1
ATOM 29646 C CA . PRO G 5 69 ? 250.123 270.226 189.172 1.00 53.21 91 PRO B CA 1
ATOM 29647 C C . PRO G 5 69 ? 249.493 270.992 188.020 1.00 58.28 91 PRO B C 1
ATOM 29648 O O . PRO G 5 69 ? 248.259 271.042 187.931 1.00 61.00 91 PRO B O 1
ATOM 29659 N N . ARG G 5 70 ? 250.295 271.578 187.126 1.00 63.62 92 ARG B N 1
ATOM 29660 C CA . ARG G 5 70 ? 249.735 272.402 186.057 1.00 63.73 92 ARG B CA 1
ATOM 29661 C C . ARG G 5 70 ? 248.887 271.591 185.089 1.00 63.10 92 ARG B C 1
ATOM 29662 O O . ARG G 5 70 ? 248.010 272.159 184.430 1.00 64.84 92 ARG B O 1
ATOM 29683 N N . ASP G 5 71 ? 249.117 270.284 184.997 1.00 57.18 93 ASP B N 1
ATOM 29684 C CA . ASP G 5 71 ? 248.305 269.432 184.144 1.00 58.74 93 ASP B CA 1
ATOM 29685 C C . ASP G 5 71 ? 246.979 269.043 184.782 1.00 59.73 93 ASP B C 1
ATOM 29686 O O . ASP G 5 71 ? 246.178 268.369 184.126 1.00 58.28 93 ASP B O 1
ATOM 29695 N N . TYR G 5 72 ? 246.727 269.442 186.032 1.00 56.96 94 TYR B N 1
ATOM 29696 C CA . TYR G 5 72 ? 245.531 269.037 186.764 1.00 49.73 94 TYR B CA 1
ATOM 29697 C C . TYR G 5 72 ? 244.937 270.225 187.508 1.00 55.47 94 TYR B C 1
ATOM 29698 O O . TYR G 5 72 ? 244.477 270.103 188.647 1.00 64.32 94 TYR B O 1
ATOM 29716 N N . GLY G 5 73 ? 244.937 271.392 186.868 1.00 52.25 95 GLY B N 1
ATOM 29717 C CA . GLY G 5 73 ? 244.298 272.557 187.445 1.00 48.03 95 GLY B CA 1
ATOM 29718 C C . GLY G 5 73 ? 244.948 273.087 188.700 1.00 45.83 95 GLY B C 1
ATOM 29719 O O . GLY G 5 73 ? 244.263 273.689 189.530 1.00 48.16 95 GLY B O 1
ATOM 29723 N N . GLY G 5 74 ? 246.253 272.888 188.865 1.00 49.56 96 GLY B N 1
ATOM 29724 C CA . GLY G 5 74 ? 246.929 273.354 190.058 1.00 52.53 96 GLY B CA 1
ATOM 29725 C C . GLY G 5 74 ? 246.707 272.507 191.287 1.00 55.82 96 GLY B C 1
ATOM 29726 O O . GLY G 5 74 ? 246.878 273.002 192.405 1.00 60.69 96 GLY B O 1
ATOM 29730 N N . LEU G 5 75 ? 246.325 271.244 191.119 1.00 49.52 97 LEU B N 1
ATOM 29731 C CA . LEU G 5 75 ? 246.126 270.356 192.256 1.00 52.00 97 LEU B CA 1
ATOM 29732 C C . LEU G 5 75 ? 247.469 269.991 192.876 1.00 56.36 97 LEU B C 1
ATOM 29733 O O . LEU G 5 75 ? 248.340 269.433 192.201 1.00 60.87 97 LEU B O 1
ATOM 29749 N N . TRP G 5 76 ? 247.627 270.284 194.171 1.00 49.06 98 TRP B N 1
ATOM 29750 C CA . TRP G 5 76 ? 248.905 270.144 194.860 1.00 49.53 98 TRP B CA 1
ATOM 29751 C C . TRP G 5 76 ? 248.919 269.066 195.937 1.00 53.14 98 TRP B C 1
ATOM 29752 O O . TRP G 5 76 ? 249.943 268.906 196.608 1.00 57.01 98 TRP B O 1
ATOM 29773 N N . VAL G 5 77 ? 247.821 268.341 196.146 1.00 49.27 99 VAL B N 1
ATOM 29774 C CA . VAL G 5 77 ? 247.772 267.309 197.176 1.00 41.04 99 VAL B CA 1
ATOM 29775 C C . VAL G 5 77 ? 246.630 266.369 196.834 1.00 42.94 99 VAL B C 1
ATOM 29776 O O . VAL G 5 77 ? 245.630 266.779 196.240 1.00 49.44 99 VAL B O 1
ATOM 29789 N N . LEU G 5 78 ? 246.783 265.097 197.203 1.00 46.00 100 LEU B N 1
ATOM 29790 C CA . LEU G 5 78 ? 245.752 264.098 196.954 1.00 38.66 100 LEU B CA 1
ATOM 29791 C C . LEU G 5 78 ? 245.661 263.146 198.136 1.00 43.51 100 LEU B C 1
ATOM 29792 O O . LEU G 5 78 ? 246.678 262.643 198.614 1.00 48.81 100 LEU B O 1
ATOM 29808 N N . ARG G 5 79 ? 244.438 262.894 198.596 1.00 41.97 101 ARG B N 1
ATOM 29809 C CA . ARG G 5 79 ? 244.182 261.958 199.685 1.00 31.28 101 ARG B CA 1
ATOM 29810 C C . ARG G 5 79 ? 243.748 260.627 199.087 1.00 34.08 101 ARG B C 1
ATOM 29811 O O . ARG G 5 79 ? 242.709 260.552 198.423 1.00 47.52 101 ARG B O 1
ATOM 29832 N N . VAL G 5 80 ? 244.542 259.587 199.328 1.00 36.48 102 VAL B N 1
ATOM 29833 C CA . VAL G 5 80 ? 244.351 258.274 198.708 1.00 40.47 102 VAL B CA 1
ATOM 29834 C C . VAL G 5 80 ? 244.170 257.243 199.818 1.00 36.89 102 VAL B C 1
ATOM 29835 O O . VAL G 5 80 ? 244.838 257.357 200.848 1.00 40.43 102 VAL B O 1
ATOM 29848 N N . PRO G 5 81 ? 243.301 256.237 199.687 1.00 39.67 103 PRO B N 1
ATOM 29849 C CA . PRO G 5 81 ? 243.263 255.188 200.713 1.00 33.78 103 PRO B CA 1
ATOM 29850 C C . PRO G 5 81 ? 244.603 254.479 200.828 1.00 39.95 103 PRO B C 1
ATOM 29851 O O . PRO G 5 81 ? 245.268 254.199 199.830 1.00 45.29 103 PRO B O 1
ATOM 29862 N N . SER G 5 82 ? 244.995 254.184 202.068 1.00 45.84 104 SER B N 1
ATOM 29863 C CA . SER G 5 82 ? 246.293 253.569 202.310 1.00 42.37 104 SER B CA 1
ATOM 29864 C C . SER G 5 82 ? 246.388 252.158 201.748 1.00 38.33 104 SER B C 1
ATOM 29865 O O . SER G 5 82 ? 247.502 251.652 201.579 1.00 41.89 104 SER B O 1
ATOM 29873 N N . THR G 5 83 ? 245.257 251.515 201.452 1.00 38.79 105 THR B N 1
ATOM 29874 C CA . THR G 5 83 ? 245.294 250.191 200.844 1.00 38.13 105 THR B CA 1
ATOM 29875 C C . THR G 5 83 ? 245.717 250.249 199.380 1.00 41.57 105 THR B C 1
ATOM 29876 O O . THR G 5 83 ? 246.304 249.288 198.871 1.00 51.25 105 THR B O 1
ATOM 29887 N N . MET G 5 84 ? 245.424 251.351 198.686 1.00 42.50 106 MET B N 1
ATOM 29888 C CA . MET G 5 84 ? 245.665 251.419 197.249 1.00 40.93 106 MET B CA 1
ATOM 29889 C C . MET G 5 84 ? 247.103 251.767 196.884 1.00 40.43 106 MET B C 1
ATOM 29890 O O . MET G 5 84 ? 247.480 251.587 195.722 1.00 50.94 106 MET B O 1
ATOM 29904 N N . VAL G 5 85 ? 247.907 252.257 197.828 1.00 40.67 107 VAL B N 1
ATOM 29905 C CA . VAL G 5 85 ? 249.299 252.602 197.569 1.00 37.42 107 VAL B CA 1
ATOM 29906 C C . VAL G 5 85 ? 250.192 251.516 198.150 1.00 38.71 107 VAL B C 1
ATOM 29907 O O . VAL G 5 85 ? 249.781 250.718 198.997 1.00 45.48 107 VAL B O 1
ATOM 29920 N N . TRP G 5 86 ? 251.438 251.481 197.687 1.00 39.97 108 TRP B N 1
ATOM 29921 C CA . TRP G 5 86 ? 252.439 250.650 198.337 1.00 36.30 108 TRP B CA 1
ATOM 29922 C C . TRP G 5 86 ? 252.820 251.262 199.676 1.00 34.28 108 TRP B C 1
ATOM 29923 O O . TRP G 5 86 ? 252.919 252.484 199.811 1.00 42.76 108 TRP B O 1
ATOM 29944 N N . ARG G 5 87 ? 253.041 250.397 200.663 1.00 35.26 109 ARG B N 1
ATOM 29945 C CA . ARG G 5 87 ? 253.331 250.804 202.023 1.00 39.03 109 ARG B CA 1
ATOM 29946 C C . ARG G 5 87 ? 254.577 250.077 202.511 1.00 40.24 109 ARG B C 1
ATOM 29947 O O . ARG G 5 87 ? 254.775 248.907 202.161 1.00 38.45 109 ARG B O 1
ATOM 29968 N N . PRO G 5 88 ? 255.436 250.717 203.309 1.00 45.71 110 PRO B N 1
ATOM 29969 C CA . PRO G 5 88 ? 256.435 249.937 204.053 1.00 39.30 110 PRO B CA 1
ATOM 29970 C C . PRO G 5 88 ? 255.753 249.233 205.216 1.00 52.83 110 PRO B C 1
ATOM 29971 O O . PRO G 5 88 ? 255.153 249.878 206.079 1.00 62.06 110 PRO B O 1
ATOM 29982 N N . ASP G 5 89 ? 255.833 247.904 205.232 1.00 45.03 111 ASP B N 1
ATOM 29983 C CA . ASP G 5 89 ? 255.090 247.102 206.204 1.00 46.52 111 ASP B CA 1
ATOM 29984 C C . ASP G 5 89 ? 255.785 247.199 207.559 1.00 44.71 111 ASP B C 1
ATOM 29985 O O . ASP G 5 89 ? 256.369 246.240 208.068 1.00 51.18 111 ASP B O 1
ATOM 29994 N N . ILE G 5 90 ? 255.696 248.380 208.161 1.00 43.06 112 ILE B N 1
ATOM 29995 C CA . ILE G 5 90 ? 256.332 248.649 209.444 1.00 40.53 112 ILE B CA 1
ATOM 29996 C C . ILE G 5 90 ? 255.419 248.110 210.534 1.00 35.30 112 ILE B C 1
ATOM 29997 O O . ILE G 5 90 ? 254.224 248.422 210.566 1.00 44.87 112 ILE B O 1
ATOM 30013 N N . VAL G 5 91 ? 255.983 247.296 211.418 1.00 36.01 113 VAL B N 1
ATOM 30014 C CA . VAL G 5 91 ? 255.252 246.651 212.495 1.00 35.29 113 VAL B CA 1
ATOM 30015 C C . VAL G 5 91 ? 256.029 246.833 213.788 1.00 34.30 113 VAL B C 1
ATOM 30016 O O . VAL G 5 91 ? 257.259 246.960 213.787 1.00 44.31 113 VAL B O 1
ATOM 30029 N N . LEU G 5 92 ? 255.292 246.830 214.897 1.00 29.96 114 LEU B N 1
ATOM 30030 C CA . LEU G 5 92 ? 255.883 246.768 216.228 1.00 36.67 114 LEU B CA 1
ATOM 30031 C C . LEU G 5 92 ? 256.284 245.323 216.491 1.00 32.06 114 LEU B C 1
ATOM 30032 O O . LEU G 5 92 ? 255.424 244.461 216.694 1.00 40.08 114 LEU B O 1
ATOM 30048 N N . GLU G 5 93 ? 257.589 245.052 216.484 1.00 33.67 115 GLU B N 1
ATOM 30049 C CA . GLU G 5 93 ? 258.049 243.676 216.627 1.00 39.45 115 GLU B CA 1
ATOM 30050 C C . GLU G 5 93 ? 257.765 243.133 218.021 1.00 42.64 115 GLU B C 1
ATOM 30051 O O . GLU G 5 93 ? 257.283 242.003 218.164 1.00 41.53 115 GLU B O 1
ATOM 30063 N N . ASN G 5 94 ? 258.042 243.921 219.058 1.00 39.54 116 ASN B N 1
ATOM 30064 C CA . ASN G 5 94 ? 257.898 243.475 220.445 1.00 36.00 116 ASN B CA 1
ATOM 30065 C C . ASN G 5 94 ? 256.488 243.817 220.921 1.00 33.32 116 ASN B C 1
ATOM 30066 O O . ASN G 5 94 ? 256.284 244.693 221.761 1.00 52.01 116 ASN B O 1
ATOM 30077 N N . ASN G 5 95 ? 255.509 243.082 220.400 1.00 41.37 117 ASN B N 1
ATOM 30078 C CA . ASN G 5 95 ? 254.131 243.165 220.860 1.00 39.83 117 ASN B CA 1
ATOM 30079 C C . ASN G 5 95 ? 253.814 241.893 221.628 1.00 43.56 117 ASN B C 1
ATOM 30080 O O . ASN G 5 95 ? 254.308 240.811 221.299 1.00 49.68 117 ASN B O 1
ATOM 30091 N N . VAL G 5 96 ? 252.989 242.040 222.661 1.00 43.69 118 VAL B N 1
ATOM 30092 C CA . VAL G 5 96 ? 252.705 240.957 223.596 1.00 42.57 118 VAL B CA 1
ATOM 30093 C C . VAL G 5 96 ? 251.356 240.299 223.351 1.00 43.47 118 VAL B C 1
ATOM 30094 O O . VAL G 5 96 ? 251.138 239.178 223.839 1.00 48.51 118 VAL B O 1
ATOM 30107 N N . ASP G 5 97 ? 250.456 240.938 222.602 1.00 38.77 119 ASP B N 1
ATOM 30108 C CA . ASP G 5 97 ? 249.113 240.425 222.363 1.00 40.13 119 ASP B CA 1
ATOM 30109 C C . ASP G 5 97 ? 248.910 239.897 220.950 1.00 43.99 119 ASP B C 1
ATOM 30110 O O . ASP G 5 97 ? 247.836 239.361 220.657 1.00 48.74 119 ASP B O 1
ATOM 30119 N N . GLY G 5 98 ? 249.901 240.028 220.068 1.00 42.35 120 GLY B N 1
ATOM 30120 C CA . GLY G 5 98 ? 249.795 239.553 218.705 1.00 32.44 120 GLY B CA 1
ATOM 30121 C C . GLY G 5 98 ? 249.356 240.587 217.691 1.00 36.41 120 GLY B C 1
ATOM 30122 O O . GLY G 5 98 ? 249.201 240.240 216.515 1.00 45.13 120 GLY B O 1
ATOM 30126 N N . VAL G 5 99 ? 249.151 241.837 218.099 1.00 41.98 121 VAL B N 1
ATOM 30127 C CA . VAL G 5 99 ? 248.740 242.909 217.198 1.00 40.85 121 VAL B CA 1
ATOM 30128 C C . VAL G 5 99 ? 250.012 243.604 216.728 1.00 36.91 121 VAL B C 1
ATOM 30129 O O . VAL G 5 99 ? 250.623 244.382 217.464 1.00 45.81 121 VAL B O 1
ATOM 30142 N N . PHE G 5 100 ? 250.415 243.312 215.493 1.00 39.30 122 PHE B N 1
ATOM 30143 C CA . PHE G 5 100 ? 251.594 243.917 214.890 1.00 37.74 122 PHE B CA 1
ATOM 30144 C C . PHE G 5 100 ? 251.315 245.259 214.228 1.00 38.76 122 PHE B C 1
ATOM 30145 O O . PHE G 5 100 ? 252.247 246.054 214.068 1.00 40.93 122 PHE B O 1
ATOM 30162 N N . GLU G 5 101 ? 250.068 245.532 213.858 1.00 52.21 123 GLU B N 1
ATOM 30163 C CA . GLU G 5 101 ? 249.731 246.549 212.874 1.00 42.28 123 GLU B CA 1
ATOM 30164 C C . GLU G 5 101 ? 248.996 247.720 213.518 1.00 46.04 123 GLU B C 1
ATOM 30165 O O . GLU G 5 101 ? 248.659 247.706 214.704 1.00 50.45 123 GLU B O 1
ATOM 30177 N N . VAL G 5 102 ? 248.761 248.754 212.704 1.00 44.38 124 VAL B N 1
ATOM 30178 C CA . VAL G 5 102 ? 248.121 249.974 213.184 1.00 38.09 124 VAL B CA 1
ATOM 30179 C C . VAL G 5 102 ? 246.622 249.746 213.357 1.00 35.90 124 VAL B C 1
ATOM 30180 O O . VAL G 5 102 ? 246.029 248.825 212.790 1.00 44.94 124 VAL B O 1
ATOM 30193 N N . ALA G 5 103 ? 246.003 250.612 214.162 1.00 41.24 125 ALA B N 1
ATOM 30194 C CA . ALA G 5 103 ? 244.594 250.455 214.505 1.00 40.46 125 ALA B CA 1
ATOM 30195 C C . ALA G 5 103 ? 243.673 250.895 213.372 1.00 43.75 125 ALA B C 1
ATOM 30196 O O . ALA G 5 103 ? 242.655 250.244 213.116 1.00 50.29 125 ALA B O 1
ATOM 30203 N N . LEU G 5 104 ? 244.006 251.994 212.695 1.00 39.03 126 LEU B N 1
ATOM 30204 C CA . LEU G 5 104 ? 243.180 252.560 211.635 1.00 36.15 126 LEU B CA 1
ATOM 30205 C C . LEU G 5 104 ? 244.042 252.759 210.400 1.00 37.28 126 LEU B C 1
ATOM 30206 O O . LEU G 5 104 ? 245.126 253.344 210.484 1.00 47.03 126 LEU B O 1
ATOM 30222 N N . TYR G 5 105 ? 243.552 252.283 209.257 1.00 43.37 127 TYR B N 1
ATOM 30223 C CA . TYR G 5 105 ? 244.210 252.497 207.969 1.00 38.40 127 TYR B CA 1
ATOM 30224 C C . TYR G 5 105 ? 243.566 253.712 207.317 1.00 43.27 127 TYR B C 1
ATOM 30225 O O . TYR G 5 105 ? 242.595 253.607 206.567 1.00 47.01 127 TYR B O 1
ATOM 30243 N N . CYS G 5 106 ? 244.122 254.881 207.612 1.00 43.75 128 CYS B N 1
ATOM 30244 C CA . CYS G 5 106 ? 243.596 256.149 207.138 1.00 39.28 128 CYS B CA 1
ATOM 30245 C C . CYS G 5 106 ? 244.102 256.407 205.720 1.00 33.26 128 CYS B C 1
ATOM 30246 O O . CYS G 5 106 ? 244.720 255.544 205.092 1.00 38.64 128 CYS B O 1
ATOM 30254 N N . ASN G 5 107 ? 243.846 257.603 205.202 1.00 37.27 129 ASN B N 1
ATOM 30255 C CA . ASN G 5 107 ? 244.356 257.990 203.898 1.00 25.54 129 ASN B CA 1
ATOM 30256 C C . ASN G 5 107 ? 245.814 258.419 203.993 1.00 31.55 129 ASN B C 1
ATOM 30257 O O . ASN G 5 107 ? 246.268 258.948 205.011 1.00 42.33 129 ASN B O 1
ATOM 30268 N N . VAL G 5 108 ? 246.541 258.177 202.916 1.00 40.93 130 VAL B N 1
ATOM 30269 C CA . VAL G 5 108 ? 247.841 258.780 202.687 1.00 30.48 130 VAL B CA 1
ATOM 30270 C C . VAL G 5 108 ? 247.632 260.102 201.959 1.00 40.73 130 VAL B C 1
ATOM 30271 O O . VAL G 5 108 ? 246.623 260.308 201.279 1.00 36.95 130 VAL B O 1
ATOM 30284 N N . LEU G 5 109 ? 248.615 260.993 202.081 1.00 49.79 131 LEU B N 1
ATOM 30285 C CA . LEU G 5 109 ? 248.634 262.275 201.383 1.00 36.45 131 LEU B CA 1
ATOM 30286 C C . LEU G 5 109 ? 249.781 262.252 200.381 1.00 36.64 131 LEU B C 1
ATOM 30287 O O . LEU G 5 109 ? 250.951 262.337 200.767 1.00 47.55 131 LEU B O 1
ATOM 30303 N N . VAL G 5 110 ? 249.441 262.133 199.102 1.00 37.88 132 VAL B N 1
ATOM 30304 C CA . VAL G 5 110 ? 250.415 262.108 198.020 1.00 45.77 132 VAL B CA 1
ATOM 30305 C C . VAL G 5 110 ? 250.594 263.528 197.500 1.00 39.41 132 VAL B C 1
ATOM 30306 O O . VAL G 5 110 ? 249.613 264.254 197.285 1.00 43.15 132 VAL B O 1
ATOM 30319 N N . SER G 5 111 ? 251.851 263.926 197.308 1.00 44.72 133 SER B N 1
ATOM 30320 C CA . SER G 5 111 ? 252.255 265.228 196.806 1.00 46.18 133 SER B CA 1
ATOM 30321 C C . SER G 5 111 ? 252.721 265.117 195.360 1.00 43.44 133 SER B C 1
ATOM 30322 O O . SER G 5 111 ? 252.999 264.018 194.875 1.00 42.94 133 SER B O 1
ATOM 30330 N N . PRO G 5 112 ? 252.809 266.238 194.630 1.00 43.59 134 PRO B N 1
ATOM 30331 C CA . PRO G 5 112 ? 253.169 266.149 193.202 1.00 45.90 134 PRO B CA 1
ATOM 30332 C C . PRO G 5 112 ? 254.539 265.548 192.946 1.00 47.03 134 PRO B C 1
ATOM 30333 O O . PRO G 5 112 ? 254.755 264.964 191.878 1.00 55.06 134 PRO B O 1
ATOM 30344 N N . ASP G 5 113 ? 255.467 265.661 193.892 1.00 51.29 135 ASP B N 1
ATOM 30345 C CA . ASP G 5 113 ? 256.774 265.034 193.756 1.00 47.40 135 ASP B CA 1
ATOM 30346 C C . ASP G 5 113 ? 256.750 263.537 194.041 1.00 51.52 135 ASP B C 1
ATOM 30347 O O . ASP G 5 113 ? 257.810 262.904 194.010 1.00 58.34 135 ASP B O 1
ATOM 30356 N N . GLY G 5 114 ? 255.582 262.956 194.320 1.00 49.00 136 GLY B N 1
ATOM 30357 C CA . GLY G 5 114 ? 255.476 261.544 194.599 1.00 49.05 136 GLY B CA 1
ATOM 30358 C C . GLY G 5 114 ? 255.760 261.156 196.031 1.00 43.01 136 GLY B C 1
ATOM 30359 O O . GLY G 5 114 ? 255.795 259.956 196.331 1.00 46.86 136 GLY B O 1
ATOM 30363 N N . CYS G 5 115 ? 255.965 262.122 196.924 1.00 46.07 137 CYS B N 1
ATOM 30364 C CA . CYS G 5 115 ? 256.308 261.820 198.306 1.00 51.31 137 CYS B CA 1
ATOM 30365 C C . CYS G 5 115 ? 255.043 261.657 199.140 1.00 49.28 137 CYS B C 1
ATOM 30366 O O . CYS G 5 115 ? 254.173 262.533 199.151 1.00 48.79 137 CYS B O 1
ATOM 30374 N N . VAL G 5 116 ? 254.955 260.523 199.830 1.00 39.51 138 VAL B N 1
ATOM 30375 C CA . VAL G 5 116 ? 253.731 260.052 200.464 1.00 38.18 138 VAL B CA 1
ATOM 30376 C C . VAL G 5 116 ? 253.835 260.278 201.965 1.00 41.62 138 VAL B C 1
ATOM 30377 O O . VAL G 5 116 ? 254.857 259.951 202.580 1.00 45.39 138 VAL B O 1
ATOM 30390 N N . TYR G 5 117 ? 252.779 260.837 202.551 1.00 43.75 139 TYR B N 1
ATOM 30391 C CA . TYR G 5 117 ? 252.684 261.071 203.986 1.00 33.69 139 TYR B CA 1
ATOM 30392 C C . TYR G 5 117 ? 251.565 260.198 204.538 1.00 33.45 139 TYR B C 1
ATOM 30393 O O . TYR G 5 117 ? 250.467 260.166 203.974 1.00 42.20 139 TYR B O 1
ATOM 30411 N N . TRP G 5 118 ? 251.845 259.493 205.634 1.00 27.63 140 TRP B N 1
ATOM 30412 C CA . TRP G 5 118 ? 250.880 258.592 206.252 1.00 33.44 140 TRP B CA 1
ATOM 30413 C C . TRP G 5 118 ? 251.000 258.711 207.763 1.00 33.85 140 TRP B C 1
ATOM 30414 O O . TRP G 5 118 ? 252.099 258.571 208.307 1.00 39.26 140 TRP B O 1
ATOM 30435 N N . LEU G 5 119 ? 249.876 258.971 208.436 1.00 29.73 141 LEU B N 1
ATOM 30436 C CA . LEU G 5 119 ? 249.828 259.134 209.892 1.00 24.46 141 LEU B CA 1
ATOM 30437 C C . LEU G 5 119 ? 248.705 258.279 210.465 1.00 24.53 141 LEU B C 1
ATOM 30438 O O . LEU G 5 119 ? 247.663 258.803 210.879 1.00 38.44 141 LEU B O 1
ATOM 30454 N N . PRO G 5 120 ? 248.886 256.962 210.521 1.00 34.78 142 PRO B N 1
ATOM 30455 C CA . PRO G 5 120 ? 247.867 256.102 211.118 1.00 35.16 142 PRO B CA 1
ATOM 30456 C C . PRO G 5 120 ? 247.977 256.094 212.633 1.00 32.46 142 PRO B C 1
ATOM 30457 O O . PRO G 5 120 ? 249.094 256.094 213.171 1.00 41.15 142 PRO B O 1
ATOM 30468 N N . PRO G 5 121 ? 246.859 256.092 213.361 1.00 34.60 143 PRO B N 1
ATOM 30469 C CA . PRO G 5 121 ? 246.928 255.876 214.808 1.00 28.51 143 PRO B CA 1
ATOM 30470 C C . PRO G 5 121 ? 246.953 254.396 215.158 1.00 27.83 143 PRO B C 1
ATOM 30471 O O . PRO G 5 121 ? 246.543 253.536 214.377 1.00 40.65 143 PRO B O 1
ATOM 30482 N N . ALA G 5 122 ? 247.454 254.105 216.358 1.00 35.17 144 ALA B N 1
ATOM 30483 C CA . ALA G 5 122 ? 247.623 252.726 216.792 1.00 29.25 144 ALA B CA 1
ATOM 30484 C C . ALA G 5 122 ? 247.488 252.610 218.303 1.00 30.22 144 ALA B C 1
ATOM 30485 O O . ALA G 5 122 ? 247.941 253.482 219.055 1.00 38.17 144 ALA B O 1
ATOM 30492 N N . ILE G 5 123 ? 246.843 251.526 218.728 1.00 34.74 145 ILE B N 1
ATOM 30493 C CA . ILE G 5 123 ? 246.873 251.050 220.105 1.00 33.86 145 ILE B CA 1
ATOM 30494 C C . ILE G 5 123 ? 247.884 249.917 220.142 1.00 31.58 145 ILE B C 1
ATOM 30495 O O . ILE G 5 123 ? 247.741 248.938 219.399 1.00 43.12 145 ILE B O 1
ATOM 30511 N N . PHE G 5 124 ? 248.905 250.034 220.989 1.00 31.44 146 PHE B N 1
ATOM 30512 C CA . PHE G 5 124 ? 249.973 249.042 221.047 1.00 28.69 146 PHE B CA 1
ATOM 30513 C C . PHE G 5 124 ? 250.148 248.530 222.466 1.00 30.08 146 PHE B C 1
ATOM 30514 O O . PHE G 5 124 ? 250.287 249.319 223.406 1.00 52.53 146 PHE B O 1
ATOM 30531 N N . ARG G 5 125 ? 250.145 247.204 222.604 1.00 36.91 147 ARG B N 1
ATOM 30532 C CA . ARG G 5 125 ? 250.522 246.509 223.829 1.00 40.89 147 ARG B CA 1
ATOM 30533 C C . ARG G 5 125 ? 251.885 245.877 223.580 1.00 36.90 147 ARG B C 1
ATOM 30534 O O . ARG G 5 125 ? 251.990 244.887 222.849 1.00 43.73 147 ARG B O 1
ATOM 30555 N N . SER G 5 126 ? 252.920 246.444 224.193 1.00 39.18 148 SER B N 1
ATOM 30556 C CA . SER G 5 126 ? 254.300 246.046 223.963 1.00 37.84 148 SER B CA 1
ATOM 30557 C C . SER G 5 126 ? 254.862 245.366 225.203 1.00 45.75 148 SER B C 1
ATOM 30558 O O . SER G 5 126 ? 254.419 245.609 226.326 1.00 51.99 148 SER B O 1
ATOM 30566 N N . SER G 5 127 ? 255.850 244.505 224.984 1.00 51.33 149 SER B N 1
ATOM 30567 C CA . SER G 5 127 ? 256.453 243.742 226.069 1.00 48.65 149 SER B CA 1
ATOM 30568 C C . SER G 5 127 ? 257.440 244.618 226.830 1.00 49.50 149 SER B C 1
ATOM 30569 O O . SER G 5 127 ? 258.394 245.140 226.244 1.00 56.14 149 SER B O 1
ATOM 30577 N N . CYS G 5 128 ? 257.203 244.781 228.127 1.00 45.50 150 CYS B N 1
ATOM 30578 C CA . CYS G 5 128 ? 258.095 245.525 229.018 1.00 46.14 150 CYS B CA 1
ATOM 30579 C C . CYS G 5 128 ? 258.515 244.632 230.180 1.00 56.49 150 CYS B C 1
ATOM 30580 O O . CYS G 5 128 ? 257.721 244.444 231.122 1.00 62.02 150 CYS B O 1
ATOM 30587 N N . PRO G 5 129 ? 259.728 244.042 230.182 1.00 55.95 151 PRO B N 1
ATOM 30588 C CA . PRO G 5 129 ? 260.156 243.285 231.369 1.00 48.64 151 PRO B CA 1
ATOM 30589 C C . PRO G 5 129 ? 260.277 244.175 232.596 1.00 51.93 151 PRO B C 1
ATOM 30590 O O . PRO G 5 129 ? 261.084 245.109 232.619 1.00 55.66 151 PRO B O 1
ATOM 30601 N N . VAL G 5 130 ? 259.478 243.891 233.619 1.00 48.22 152 VAL B N 1
ATOM 30602 C CA . VAL G 5 130 ? 259.412 244.740 234.803 1.00 44.24 152 VAL B CA 1
ATOM 30603 C C . VAL G 5 130 ? 260.520 244.340 235.769 1.00 46.13 152 VAL B C 1
ATOM 30604 O O . VAL G 5 130 ? 260.585 243.190 236.215 1.00 55.82 152 VAL B O 1
ATOM 30617 N N . SER G 5 131 ? 261.393 245.291 236.094 1.00 41.21 153 SER B N 1
ATOM 30618 C CA . SER G 5 131 ? 262.356 245.112 237.173 1.00 41.23 153 SER B CA 1
ATOM 30619 C C . SER G 5 131 ? 261.657 245.416 238.490 1.00 44.07 153 SER B C 1
ATOM 30620 O O . SER G 5 131 ? 261.193 246.541 238.706 1.00 48.10 153 SER B O 1
ATOM 30628 N N . VAL G 5 132 ? 261.588 244.421 239.372 1.00 43.28 154 VAL B N 1
ATOM 30629 C CA . VAL G 5 132 ? 260.694 244.454 240.524 1.00 44.27 154 VAL B CA 1
ATOM 30630 C C . VAL G 5 132 ? 261.420 244.755 241.825 1.00 37.82 154 VAL B C 1
ATOM 30631 O O . VAL G 5 132 ? 260.772 244.797 242.878 1.00 44.08 154 VAL B O 1
ATOM 30644 N N . THR G 5 133 ? 262.734 244.997 241.790 1.00 44.78 155 THR B N 1
ATOM 30645 C CA . THR G 5 133 ? 263.519 245.055 243.022 1.00 42.39 155 THR B CA 1
ATOM 30646 C C . THR G 5 133 ? 263.053 246.177 243.944 1.00 48.68 155 THR B C 1
ATOM 30647 O O . THR G 5 133 ? 262.966 245.987 245.163 1.00 49.60 155 THR B O 1
ATOM 30658 N N . PHE G 5 134 ? 262.741 247.348 243.384 1.00 51.02 156 PHE B N 1
ATOM 30659 C CA . PHE G 5 134 ? 262.378 248.526 244.162 1.00 44.28 156 PHE B CA 1
ATOM 30660 C C . PHE G 5 134 ? 260.885 248.839 244.091 1.00 45.24 156 PHE B C 1
ATOM 30661 O O . PHE G 5 134 ? 260.481 249.972 244.365 1.00 55.11 156 PHE B O 1
ATOM 30678 N N . PHE G 5 135 ? 260.061 247.857 243.739 1.00 50.75 157 PHE B N 1
ATOM 30679 C CA . PHE G 5 135 ? 258.621 248.061 243.701 1.00 48.39 157 PHE B CA 1
ATOM 30680 C C . PHE G 5 135 ? 258.113 248.371 245.111 1.00 49.82 157 PHE B C 1
ATOM 30681 O O . PHE G 5 135 ? 258.506 247.683 246.062 1.00 52.21 157 PHE B O 1
ATOM 30698 N N . PRO G 5 136 ? 257.237 249.384 245.299 1.00 51.22 158 PRO B N 1
ATOM 30699 C CA . PRO G 5 136 ? 256.564 250.272 244.343 1.00 48.94 158 PRO B CA 1
ATOM 30700 C C . PRO G 5 136 ? 257.304 251.582 244.082 1.00 47.89 158 PRO B C 1
ATOM 30701 O O . PRO G 5 136 ? 256.720 252.513 243.545 1.00 51.07 158 PRO B O 1
ATOM 30712 N N . PHE G 5 137 ? 258.581 251.690 244.449 1.00 53.70 159 PHE B N 1
ATOM 30713 C CA . PHE G 5 137 ? 259.389 252.872 244.177 1.00 51.10 159 PHE B CA 1
ATOM 30714 C C . PHE G 5 137 ? 260.300 252.659 242.976 1.00 47.84 159 PHE B C 1
ATOM 30715 O O . PHE G 5 137 ? 261.443 253.128 242.962 1.00 52.43 159 PHE B O 1
ATOM 30732 N N . ASP G 5 138 ? 259.800 251.962 241.962 1.00 38.48 160 ASP B N 1
ATOM 30733 C CA . ASP G 5 138 ? 260.607 251.509 240.842 1.00 37.26 160 ASP B CA 1
ATOM 30734 C C . ASP G 5 138 ? 260.446 252.442 239.646 1.00 41.93 160 ASP B C 1
ATOM 30735 O O . ASP G 5 138 ? 259.548 253.284 239.588 1.00 46.98 160 ASP B O 1
ATOM 30744 N N . TRP G 5 139 ? 261.349 252.280 238.686 1.00 42.17 161 TRP B N 1
ATOM 30745 C CA . TRP G 5 139 ? 261.233 252.886 237.372 1.00 32.26 161 TRP B CA 1
ATOM 30746 C C . TRP G 5 139 ? 261.535 251.815 236.336 1.00 38.37 161 TRP B C 1
ATOM 30747 O O . TRP G 5 139 ? 262.345 250.916 236.573 1.00 46.58 161 TRP B O 1
ATOM 30768 N N . GLN G 5 140 ? 260.867 251.914 235.192 1.00 34.51 162 GLN B N 1
ATOM 30769 C CA . GLN G 5 140 ? 260.937 250.905 234.148 1.00 30.95 162 GLN B CA 1
ATOM 30770 C C . GLN G 5 140 ? 261.442 251.520 232.852 1.00 30.94 162 GLN B C 1
ATOM 30771 O O . GLN G 5 140 ? 261.263 252.713 232.589 1.00 35.98 162 GLN B O 1
ATOM 30785 N N . ASN G 5 141 ? 262.081 250.674 232.047 1.00 41.49 163 ASN B N 1
ATOM 30786 C CA . ASN G 5 141 ? 262.667 251.036 230.758 1.00 41.47 163 ASN B CA 1
ATOM 30787 C C . ASN G 5 141 ? 261.958 250.210 229.690 1.00 43.62 163 ASN B C 1
ATOM 30788 O O . ASN G 5 141 ? 262.414 249.122 229.332 1.00 54.39 163 ASN B O 1
ATOM 30799 N N . CYS G 5 142 ? 260.843 250.727 229.184 1.00 46.90 164 CYS B N 1
ATOM 30800 C CA . CYS G 5 142 ? 260.058 250.033 228.177 1.00 40.88 164 CYS B CA 1
ATOM 30801 C C . CYS G 5 142 ? 260.540 250.417 226.785 1.00 43.48 164 CYS B C 1
ATOM 30802 O O . CYS G 5 142 ? 261.101 251.495 226.578 1.00 49.56 164 CYS B O 1
ATOM 30809 N N . SER G 5 143 ? 260.309 249.520 225.829 1.00 48.65 165 SER B N 1
ATOM 30810 C CA . SER G 5 143 ? 260.826 249.652 224.475 1.00 40.94 165 SER B CA 1
ATOM 30811 C C . SER G 5 143 ? 259.710 249.441 223.465 1.00 43.22 165 SER B C 1
ATOM 30812 O O . SER G 5 143 ? 258.788 248.655 223.698 1.00 53.23 165 SER B O 1
ATOM 30820 N N . LEU G 5 144 ? 259.803 250.154 222.345 1.00 33.23 166 LEU B N 1
ATOM 30821 C CA . LEU G 5 144 ? 258.913 249.986 221.202 1.00 29.27 166 LEU B CA 1
ATOM 30822 C C . LEU G 5 144 ? 259.797 249.827 219.975 1.00 36.40 166 LEU B C 1
ATOM 30823 O O . LEU G 5 144 ? 260.403 250.801 219.517 1.00 42.90 166 LEU B O 1
ATOM 30839 N N . ILE G 5 145 ? 259.879 248.606 219.457 1.00 35.45 167 ILE B N 1
ATOM 30840 C CA . ILE G 5 145 ? 260.780 248.260 218.362 1.00 35.05 167 ILE B CA 1
ATOM 30841 C C . ILE G 5 145 ? 259.953 248.180 217.088 1.00 34.33 167 ILE B C 1
ATOM 30842 O O . ILE G 5 145 ? 259.044 247.348 216.984 1.00 44.92 167 ILE B O 1
ATOM 30858 N N . PHE G 5 146 ? 260.272 249.032 216.117 1.00 32.15 168 PHE B N 1
ATOM 30859 C CA . PHE G 5 146 ? 259.572 249.102 214.845 1.00 35.34 168 PHE B CA 1
ATOM 30860 C C . PHE G 5 146 ? 260.503 248.635 213.737 1.00 35.93 168 PHE B C 1
ATOM 30861 O O . PHE G 5 146 ? 261.660 249.068 213.668 1.00 42.65 168 PHE B O 1
ATOM 30878 N N . GLN G 5 147 ? 260.001 247.748 212.881 1.00 39.54 169 GLN B N 1
ATOM 30879 C CA . GLN G 5 147 ? 260.804 247.226 211.783 1.00 38.70 169 GLN B CA 1
ATOM 30880 C C . GLN G 5 147 ? 259.883 246.755 210.670 1.00 36.47 169 GLN B C 1
ATOM 30881 O O . GLN G 5 147 ? 258.685 246.557 210.871 1.00 40.35 169 GLN B O 1
ATOM 30895 N N . SER G 5 148 ? 260.458 246.566 209.487 1.00 45.67 170 SER B N 1
ATOM 30896 C CA . SER G 5 148 ? 259.702 246.029 208.366 1.00 45.04 170 SER B CA 1
ATOM 30897 C C . SER G 5 148 ? 259.544 244.524 208.520 1.00 44.59 170 SER B C 1
ATOM 30898 O O . SER G 5 148 ? 260.504 243.818 208.841 1.00 51.87 170 SER B O 1
ATOM 30906 N N . GLN G 5 149 ? 258.325 244.036 208.291 1.00 47.36 171 GLN B N 1
ATOM 30907 C CA . GLN G 5 149 ? 258.065 242.610 208.439 1.00 47.74 171 GLN B CA 1
ATOM 30908 C C . GLN G 5 149 ? 258.636 241.804 207.280 1.00 51.81 171 GLN B C 1
ATOM 30909 O O . GLN G 5 149 ? 258.962 240.625 207.459 1.00 56.06 171 GLN B O 1
ATOM 30923 N N . THR G 5 150 ? 258.783 242.417 206.101 1.00 45.89 172 THR B N 1
ATOM 30924 C CA . THR G 5 150 ? 259.040 241.671 204.872 1.00 53.67 172 THR B CA 1
ATOM 30925 C C . THR G 5 150 ? 260.286 242.147 204.134 1.00 47.19 172 THR B C 1
ATOM 30926 O O . THR G 5 150 ? 260.987 241.335 203.523 1.00 60.90 172 THR B O 1
ATOM 30937 N N . TYR G 5 151 ? 260.583 243.442 204.186 1.00 44.92 173 TYR B N 1
ATOM 30938 C CA . TYR G 5 151 ? 261.670 244.018 203.407 1.00 47.08 173 TYR B CA 1
ATOM 30939 C C . TYR G 5 151 ? 262.953 244.081 204.224 1.00 49.28 173 TYR B C 1
ATOM 30940 O O . TYR G 5 151 ? 262.928 244.143 205.455 1.00 47.89 173 TYR B O 1
ATOM 30958 N N . SER G 5 152 ? 264.078 244.065 203.513 1.00 61.48 174 SER B N 1
ATOM 30959 C CA . SER G 5 152 ? 265.406 244.041 204.101 1.00 57.85 174 SER B CA 1
ATOM 30960 C C . SER G 5 152 ? 266.086 245.397 203.936 1.00 58.52 174 SER B C 1
ATOM 30961 O O . SER G 5 152 ? 265.526 246.344 203.380 1.00 63.18 174 SER B O 1
ATOM 30969 N N . THR G 5 153 ? 267.326 245.482 204.424 1.00 57.84 175 THR B N 1
ATOM 30970 C CA . THR G 5 153 ? 268.055 246.744 204.388 1.00 58.91 175 THR B CA 1
ATOM 30971 C C . THR G 5 153 ? 268.516 247.106 202.983 1.00 62.89 175 THR B C 1
ATOM 30972 O O . THR G 5 153 ? 268.815 248.277 202.728 1.00 61.49 175 THR B O 1
ATOM 30983 N N . ASN G 5 154 ? 268.579 246.137 202.072 1.00 63.61 176 ASN B N 1
ATOM 30984 C CA . ASN G 5 154 ? 268.863 246.419 200.671 1.00 68.43 176 ASN B CA 1
ATOM 30985 C C . ASN G 5 154 ? 267.625 246.855 199.899 1.00 70.09 176 ASN B C 1
ATOM 30986 O O . ASN G 5 154 ? 267.735 247.123 198.698 1.00 69.23 176 ASN B O 1
ATOM 30997 N N . GLU G 5 155 ? 266.462 246.926 200.550 1.00 60.11 177 GLU B N 1
ATOM 30998 C CA . GLU G 5 155 ? 265.201 247.293 199.919 1.00 57.21 177 GLU B CA 1
ATOM 30999 C C . GLU G 5 155 ? 264.607 248.576 200.472 1.00 52.83 177 GLU B C 1
ATOM 31000 O O . GLU G 5 155 ? 264.141 249.412 199.694 1.00 55.16 177 GLU B O 1
ATOM 31012 N N . ILE G 5 156 ? 264.611 248.755 201.794 1.00 45.63 178 ILE B N 1
ATOM 31013 C CA . ILE G 5 156 ? 264.173 249.991 202.431 1.00 48.52 178 ILE B CA 1
ATOM 31014 C C . ILE G 5 156 ? 265.252 250.456 203.400 1.00 45.86 178 ILE B C 1
ATOM 31015 O O . ILE G 5 156 ? 265.920 249.637 204.040 1.00 56.01 178 ILE B O 1
ATOM 31031 N N . ASN G 5 157 ? 265.429 251.772 203.494 1.00 49.91 179 ASN B N 1
ATOM 31032 C CA . ASN G 5 157 ? 266.320 252.398 204.469 1.00 47.69 179 ASN B CA 1
ATOM 31033 C C . ASN G 5 157 ? 265.434 253.092 205.497 1.00 50.35 179 ASN B C 1
ATOM 31034 O O . ASN G 5 157 ? 264.967 254.212 205.274 1.00 54.78 179 ASN B O 1
ATOM 31045 N N . LEU G 5 158 ? 265.205 252.421 206.621 1.00 40.42 180 LEU B N 1
ATOM 31046 C CA . LEU G 5 158 ? 264.327 252.925 207.667 1.00 46.53 180 LEU B CA 1
ATOM 31047 C C . LEU G 5 158 ? 265.147 253.785 208.620 1.00 47.61 180 LEU B C 1
ATOM 31048 O O . LEU G 5 158 ? 266.071 253.287 209.272 1.00 54.09 180 LEU B O 1
ATOM 31064 N N . GLN G 5 159 ? 264.807 255.071 208.700 1.00 49.36 181 GLN B N 1
ATOM 31065 C CA . GLN G 5 159 ? 265.557 256.046 209.479 1.00 48.36 181 GLN B CA 1
ATOM 31066 C C . GLN G 5 159 ? 264.598 256.908 210.289 1.00 48.70 181 GLN B C 1
ATOM 31067 O O . GLN G 5 159 ? 263.379 256.867 210.107 1.00 50.43 181 GLN B O 1
ATOM 31081 N N . LEU G 5 160 ? 265.169 257.689 211.199 1.00 48.23 182 LEU B N 1
ATOM 31082 C CA . LEU G 5 160 ? 264.392 258.630 211.989 1.00 43.31 182 LEU B CA 1
ATOM 31083 C C . LEU G 5 160 ? 264.076 259.876 211.171 1.00 45.18 182 LEU B C 1
ATOM 31084 O O . LEU G 5 160 ? 264.812 260.247 210.254 1.00 55.38 182 LEU B O 1
ATOM 31100 N N . SER G 5 161 ? 262.966 260.522 211.514 1.00 49.54 183 SER B N 1
ATOM 31101 C CA . SER G 5 161 ? 262.505 261.674 210.754 1.00 47.89 183 SER B CA 1
ATOM 31102 C C . SER G 5 161 ? 263.392 262.888 210.998 1.00 49.24 183 SER B C 1
ATOM 31103 O O . SER G 5 161 ? 263.989 263.049 212.065 1.00 54.19 183 SER B O 1
ATOM 31111 N N . GLN G 5 162 ? 263.468 263.747 209.983 1.00 58.38 184 GLN B N 1
ATOM 31112 C CA . GLN G 5 162 ? 264.217 264.996 210.032 1.00 54.21 184 GLN B CA 1
ATOM 31113 C C . GLN G 5 162 ? 263.248 266.160 209.879 1.00 57.89 184 GLN B C 1
ATOM 31114 O O . GLN G 5 162 ? 262.566 266.272 208.854 1.00 65.66 184 GLN B O 1
ATOM 31128 N N . GLU G 5 163 ? 263.190 267.017 210.892 1.00 65.18 185 GLU B N 1
ATOM 31129 C CA . GLU G 5 163 ? 262.551 268.321 210.783 1.00 67.65 185 GLU B CA 1
ATOM 31130 C C . GLU G 5 163 ? 263.625 269.310 210.321 1.00 74.24 185 GLU B C 1
ATOM 31131 O O . GLU G 5 163 ? 264.674 268.893 209.822 1.00 79.25 185 GLU B O 1
ATOM 31143 N N . ASP G 5 164 ? 263.390 270.614 210.462 1.00 76.81 186 ASP B N 1
ATOM 31144 C CA . ASP G 5 164 ? 264.235 271.615 209.804 1.00 73.06 186 ASP B CA 1
ATOM 31145 C C . ASP G 5 164 ? 265.639 271.556 210.395 1.00 72.06 186 ASP B C 1
ATOM 31146 O O . ASP G 5 164 ? 265.951 272.209 211.392 1.00 72.56 186 ASP B O 1
ATOM 31155 N N . GLY G 5 165 ? 266.497 270.760 209.756 1.00 69.92 187 GLY B N 1
ATOM 31156 C CA . GLY G 5 165 ? 267.895 270.657 210.112 1.00 73.09 187 GLY B CA 1
ATOM 31157 C C . GLY G 5 165 ? 268.222 269.733 211.263 1.00 72.54 187 GLY B C 1
ATOM 31158 O O . GLY G 5 165 ? 269.411 269.497 211.515 1.00 74.32 187 GLY B O 1
ATOM 31162 N N . GLN G 5 166 ? 267.224 269.187 211.959 1.00 61.92 188 GLN B N 1
ATOM 31163 C CA . GLN G 5 166 ? 267.435 268.428 213.187 1.00 57.76 188 GLN B CA 1
ATOM 31164 C C . GLN G 5 166 ? 266.694 267.103 213.096 1.00 59.67 188 GLN B C 1
ATOM 31165 O O . GLN G 5 166 ? 265.524 267.067 212.704 1.00 61.03 188 GLN B O 1
ATOM 31179 N N . THR G 5 167 ? 267.380 266.020 213.455 1.00 52.62 189 THR B N 1
ATOM 31180 C CA . THR G 5 167 ? 266.761 264.702 213.500 1.00 51.19 189 THR B CA 1
ATOM 31181 C C . THR G 5 167 ? 265.986 264.535 214.802 1.00 54.72 189 THR B C 1
ATOM 31182 O O . THR G 5 167 ? 266.486 264.872 215.880 1.00 55.90 189 THR B O 1
ATOM 31193 N N . ILE G 5 168 ? 264.767 264.009 214.698 1.00 50.67 190 ILE B N 1
ATOM 31194 C CA . ILE G 5 168 ? 263.900 263.789 215.854 1.00 43.76 190 ILE B CA 1
ATOM 31195 C C . ILE G 5 168 ? 264.285 262.438 216.447 1.00 42.28 190 ILE B C 1
ATOM 31196 O O . ILE G 5 168 ? 263.796 261.393 216.018 1.00 51.53 190 ILE B O 1
ATOM 31212 N N . GLU G 5 169 ? 265.158 262.465 217.450 1.00 38.73 191 GLU B N 1
ATOM 31213 C CA . GLU G 5 169 ? 265.674 261.273 218.119 1.00 36.48 191 GLU B CA 1
ATOM 31214 C C . GLU G 5 169 ? 264.970 261.028 219.446 1.00 45.07 191 GLU B C 1
ATOM 31215 O O . GLU G 5 169 ? 265.577 260.558 220.411 1.00 50.05 191 GLU B O 1
ATOM 31227 N N . TRP G 5 170 ? 263.679 261.347 219.513 1.00 44.09 192 TRP B N 1
ATOM 31228 C CA . TRP G 5 170 ? 262.899 261.196 220.730 1.00 38.53 192 TRP B CA 1
ATOM 31229 C C . TRP G 5 170 ? 261.459 260.896 220.342 1.00 37.56 192 TRP B C 1
ATOM 31230 O O . TRP G 5 170 ? 261.038 261.149 219.211 1.00 42.67 192 TRP B O 1
ATOM 31251 N N . ILE G 5 171 ? 260.706 260.346 221.291 1.00 46.97 193 ILE B N 1
ATOM 31252 C CA . ILE G 5 171 ? 259.259 260.273 221.130 1.00 34.08 193 ILE B CA 1
ATOM 31253 C C . ILE G 5 171 ? 258.714 261.686 221.263 1.00 37.38 193 ILE B C 1
ATOM 31254 O O . ILE G 5 171 ? 258.997 262.382 222.245 1.00 47.22 193 ILE B O 1
ATOM 31270 N N . PHE G 5 172 ? 257.933 262.120 220.284 1.00 36.36 194 PHE B N 1
ATOM 31271 C CA . PHE G 5 172 ? 257.348 263.446 220.357 1.00 36.60 194 PHE B CA 1
ATOM 31272 C C . PHE G 5 172 ? 256.123 263.427 221.261 1.00 36.35 194 PHE B C 1
ATOM 31273 O O . PHE G 5 172 ? 255.305 262.508 221.200 1.00 43.72 194 PHE B O 1
ATOM 31290 N N . ILE G 5 173 ? 256.006 264.444 222.111 1.00 42.44 195 ILE B N 1
ATOM 31291 C CA . ILE G 5 173 ? 254.860 264.605 222.999 1.00 38.16 195 ILE B CA 1
ATOM 31292 C C . ILE G 5 173 ? 254.361 266.035 222.868 1.00 41.73 195 ILE B C 1
ATOM 31293 O O . ILE G 5 173 ? 255.144 266.984 222.982 1.00 48.85 195 ILE B O 1
ATOM 31309 N N . ASP G 5 174 ? 253.065 266.186 222.634 1.00 47.07 196 ASP B N 1
ATOM 31310 C CA . ASP G 5 174 ? 252.452 267.502 222.589 1.00 41.39 196 ASP B CA 1
ATOM 31311 C C . ASP G 5 174 ? 252.517 268.136 223.977 1.00 46.30 196 ASP B C 1
ATOM 31312 O O . ASP G 5 174 ? 251.976 267.554 224.929 1.00 47.53 196 ASP B O 1
ATOM 31321 N N . PRO G 5 175 ? 253.159 269.299 224.154 1.00 53.55 197 PRO B N 1
ATOM 31322 C CA . PRO G 5 175 ? 253.129 269.913 225.492 1.00 44.98 197 PRO B CA 1
ATOM 31323 C C . PRO G 5 175 ? 251.733 270.307 225.935 1.00 47.58 197 PRO B C 1
ATOM 31324 O O . PRO G 5 175 ? 251.382 270.115 227.104 1.00 48.00 197 PRO B O 1
ATOM 31335 N N . GLU G 5 176 ? 250.924 270.852 225.027 1.00 49.83 198 GLU B N 1
ATOM 31336 C CA . GLU G 5 176 ? 249.599 271.333 225.403 1.00 49.23 198 GLU B CA 1
ATOM 31337 C C . GLU G 5 176 ? 248.626 270.181 225.630 1.00 53.52 198 GLU B C 1
ATOM 31338 O O . GLU G 5 176 ? 247.882 270.172 226.617 1.00 58.46 198 GLU B O 1
ATOM 31350 N N . ALA G 5 177 ? 248.620 269.198 224.731 1.00 47.78 199 ALA B N 1
ATOM 31351 C CA . ALA G 5 177 ? 247.547 268.214 224.675 1.00 44.84 199 ALA B CA 1
ATOM 31352 C C . ALA G 5 177 ? 247.788 266.975 225.529 1.00 51.10 199 ALA B C 1
ATOM 31353 O O . ALA G 5 177 ? 246.872 266.159 225.665 1.00 53.99 199 ALA B O 1
ATOM 31360 N N . PHE G 5 178 ? 248.972 266.808 226.113 1.00 44.83 200 PHE B N 1
ATOM 31361 C CA . PHE G 5 178 ? 249.286 265.577 226.826 1.00 43.15 200 PHE B CA 1
ATOM 31362 C C . PHE G 5 178 ? 248.701 265.594 228.231 1.00 46.89 200 PHE B C 1
ATOM 31363 O O . PHE G 5 178 ? 248.928 266.534 228.998 1.00 51.01 200 PHE B O 1
ATOM 31380 N N . THR G 5 179 ? 247.948 264.547 228.559 1.00 53.47 201 THR B N 1
ATOM 31381 C CA . THR G 5 179 ? 247.498 264.285 229.919 1.00 47.54 201 THR B CA 1
ATOM 31382 C C . THR G 5 179 ? 248.383 263.202 230.520 1.00 45.53 201 THR B C 1
ATOM 31383 O O . THR G 5 179 ? 248.479 262.098 229.976 1.00 61.96 201 THR B O 1
ATOM 31394 N N . GLU G 5 180 ? 249.021 263.521 231.638 1.00 42.31 202 GLU B N 1
ATOM 31395 C CA . GLU G 5 180 ? 249.950 262.594 232.265 1.00 47.85 202 GLU B CA 1
ATOM 31396 C C . GLU G 5 180 ? 249.205 261.375 232.799 1.00 44.10 202 GLU B C 1
ATOM 31397 O O . GLU G 5 180 ? 248.090 261.485 233.315 1.00 49.27 202 GLU B O 1
ATOM 31409 N N . ASN G 5 181 ? 249.832 260.207 232.670 1.00 35.95 203 ASN B N 1
ATOM 31410 C CA . ASN G 5 181 ? 249.281 258.991 233.253 1.00 30.53 203 ASN B CA 1
ATOM 31411 C C . ASN G 5 181 ? 249.230 259.119 234.770 1.00 36.62 203 ASN B C 1
ATOM 31412 O O . ASN G 5 181 ? 250.100 259.738 235.388 1.00 44.66 203 ASN B O 1
ATOM 31423 N N . GLY G 5 182 ? 248.198 258.530 235.371 1.00 32.56 204 GLY B N 1
ATOM 31424 C CA . GLY G 5 182 ? 247.969 258.697 236.795 1.00 34.91 204 GLY B CA 1
ATOM 31425 C C . GLY G 5 182 ? 248.947 257.965 237.691 1.00 32.86 204 GLY B C 1
ATOM 31426 O O . GLY G 5 182 ? 248.992 258.264 238.889 1.00 42.10 204 GLY B O 1
ATOM 31430 N N . GLU G 5 183 ? 249.726 257.023 237.148 1.00 37.84 205 GLU B N 1
ATOM 31431 C CA . GLU G 5 183 ? 250.679 256.240 237.925 1.00 35.67 205 GLU B CA 1
ATOM 31432 C C . GLU G 5 183 ? 252.102 256.271 237.390 1.00 42.58 205 GLU B C 1
ATOM 31433 O O . GLU G 5 183 ? 252.990 255.707 238.039 1.00 37.70 205 GLU B O 1
ATOM 31445 N N . TRP G 5 184 ? 252.351 256.904 236.243 1.00 43.22 206 TRP B N 1
ATOM 31446 C CA . TRP G 5 184 ? 253.652 256.855 235.587 1.00 34.62 206 TRP B CA 1
ATOM 31447 C C . TRP G 5 184 ? 253.996 258.225 235.027 1.00 38.81 206 TRP B C 1
ATOM 31448 O O . TRP G 5 184 ? 253.163 258.854 234.369 1.00 41.72 206 TRP B O 1
ATOM 31469 N N . ALA G 5 185 ? 255.221 258.673 235.287 1.00 36.41 207 ALA B N 1
ATOM 31470 C CA . ALA G 5 185 ? 255.750 259.920 234.753 1.00 36.75 207 ALA B CA 1
ATOM 31471 C C . ALA G 5 185 ? 256.920 259.614 233.828 1.00 41.68 207 ALA B C 1
ATOM 31472 O O . ALA G 5 185 ? 257.828 258.864 234.192 1.00 46.81 207 ALA B O 1
ATOM 31479 N N . ILE G 5 186 ? 256.899 260.206 232.639 1.00 40.10 208 ILE B N 1
ATOM 31480 C CA . ILE G 5 186 ? 257.907 259.947 231.616 1.00 38.24 208 ILE B CA 1
ATOM 31481 C C . ILE G 5 186 ? 259.090 260.867 231.893 1.00 35.28 208 ILE B C 1
ATOM 31482 O O . ILE G 5 186 ? 258.966 262.090 231.800 1.00 45.44 208 ILE B O 1
ATOM 31498 N N . ARG G 5 187 ? 260.243 260.283 232.233 1.00 38.48 209 ARG B N 1
ATOM 31499 C CA . ARG G 5 187 ? 261.441 261.065 232.517 1.00 44.28 209 ARG B CA 1
ATOM 31500 C C . ARG G 5 187 ? 262.303 261.261 231.274 1.00 44.47 209 ARG B C 1
ATOM 31501 O O . ARG G 5 187 ? 262.773 262.373 231.016 1.00 52.67 209 ARG B O 1
ATOM 31522 N N . HIS G 5 188 ? 262.518 260.197 230.502 1.00 38.06 210 HIS B N 1
ATOM 31523 C CA . HIS G 5 188 ? 263.272 260.256 229.258 1.00 38.54 210 HIS B CA 1
ATOM 31524 C C . HIS G 5 188 ? 262.495 259.536 228.168 1.00 39.74 210 HIS B C 1
ATOM 31525 O O . HIS G 5 188 ? 261.744 258.596 228.438 1.00 41.13 210 HIS B O 1
ATOM 31539 N N . ARG G 5 189 ? 262.686 259.988 226.932 1.00 43.39 211 ARG B N 1
ATOM 31540 C CA . ARG G 5 189 ? 261.933 259.462 225.801 1.00 42.69 211 ARG B CA 1
ATOM 31541 C C . ARG G 5 189 ? 262.762 259.451 224.517 1.00 41.50 211 ARG B C 1
ATOM 31542 O O . ARG G 5 189 ? 262.316 259.982 223.494 1.00 45.76 211 ARG B O 1
ATOM 31563 N N . PRO G 5 190 ? 263.942 258.836 224.508 1.00 41.91 212 PRO B N 1
ATOM 31564 C CA . PRO G 5 190 ? 264.801 258.899 223.324 1.00 40.19 212 PRO B CA 1
ATOM 31565 C C . PRO G 5 190 ? 264.358 257.927 222.238 1.00 41.73 212 PRO B C 1
ATOM 31566 O O . PRO G 5 190 ? 263.519 257.050 222.446 1.00 41.36 212 PRO B O 1
ATOM 31577 N N . ALA G 5 191 ? 264.950 258.105 221.059 1.00 41.52 213 ALA B N 1
ATOM 31578 C CA . ALA G 5 191 ? 264.764 257.208 219.930 1.00 39.99 213 ALA B CA 1
ATOM 31579 C C . ALA G 5 191 ? 266.117 256.914 219.302 1.00 42.68 213 ALA B C 1
ATOM 31580 O O . ALA G 5 191 ? 267.004 257.772 219.278 1.00 50.83 213 ALA B O 1
ATOM 31587 N N . LYS G 5 192 ? 266.269 255.693 218.793 1.00 47.16 214 LYS B N 1
ATOM 31588 C CA . LYS G 5 192 ? 267.513 255.256 218.180 1.00 47.61 214 LYS B CA 1
ATOM 31589 C C . LYS G 5 192 ? 267.216 254.421 216.946 1.00 36.21 214 LYS B C 1
ATOM 31590 O O . LYS G 5 192 ? 266.142 253.830 216.817 1.00 44.28 214 LYS B O 1
ATOM 31609 N N . MET G 5 193 ? 268.186 254.395 216.038 1.00 51.16 215 MET B N 1
ATOM 31610 C CA . MET G 5 193 ? 268.168 253.551 214.852 1.00 46.19 215 MET B CA 1
ATOM 31611 C C . MET G 5 193 ? 269.309 252.555 214.977 1.00 49.57 215 MET B C 1
ATOM 31612 O O . MET G 5 193 ? 270.478 252.954 215.016 1.00 56.98 215 MET B O 1
ATOM 31626 N N . LEU G 5 194 ? 268.973 251.268 215.043 1.00 51.33 216 LEU B N 1
ATOM 31627 C CA . LEU G 5 194 ? 269.950 250.207 215.253 1.00 55.51 216 LEU B CA 1
ATOM 31628 C C . LEU G 5 194 ? 270.060 249.338 214.010 1.00 56.20 216 LEU B C 1
ATOM 31629 O O . LEU G 5 194 ? 269.048 248.871 213.472 1.00 59.62 216 LEU B O 1
ATOM 31645 N N . LEU G 5 195 ? 271.296 249.135 213.560 1.00 64.57 217 LEU B N 1
ATOM 31646 C CA . LEU G 5 195 ? 271.627 248.247 212.452 1.00 62.02 217 LEU B CA 1
ATOM 31647 C C . LEU G 5 195 ? 272.889 247.485 212.822 1.00 71.16 217 LEU B C 1
ATOM 31648 O O . LEU G 5 195 ? 273.974 248.072 212.887 1.00 77.15 217 LEU B O 1
ATOM 31664 N N . ASP G 5 196 ? 272.753 246.186 213.066 1.00 87.55 218 ASP B N 1
ATOM 31665 C CA . ASP G 5 196 ? 273.916 245.363 213.363 1.00 91.17 218 ASP B CA 1
ATOM 31666 C C . ASP G 5 196 ? 274.786 245.244 212.118 1.00 92.07 218 ASP B C 1
ATOM 31667 O O . ASP G 5 196 ? 274.302 244.889 211.039 1.00 90.58 218 ASP B O 1
ATOM 31676 N N . GLU G 5 197 ? 276.078 245.545 212.272 1.00 99.56 219 GLU B N 1
ATOM 31677 C CA . GLU G 5 197 ? 276.970 245.581 211.119 1.00 101.22 219 GLU B CA 1
ATOM 31678 C C . GLU G 5 197 ? 277.171 244.197 210.515 1.00 101.36 219 GLU B C 1
ATOM 31679 O O . GLU G 5 197 ? 277.273 244.068 209.290 1.00 98.50 219 GLU B O 1
ATOM 31691 N N . ALA G 5 198 ? 277.220 243.159 211.347 1.00 99.33 220 ALA B N 1
ATOM 31692 C CA . ALA G 5 198 ? 277.431 241.794 210.887 1.00 99.19 220 ALA B CA 1
ATOM 31693 C C . ALA G 5 198 ? 276.134 241.080 210.522 1.00 99.61 220 ALA B C 1
ATOM 31694 O O . ALA G 5 198 ? 276.175 239.898 210.165 1.00 98.53 220 ALA B O 1
ATOM 31701 N N . ALA G 5 199 ? 274.990 241.756 210.603 1.00 94.77 221 ALA B N 1
ATOM 31702 C CA . ALA G 5 199 ? 273.733 241.110 210.272 1.00 94.21 221 ALA B CA 1
ATOM 31703 C C . ALA G 5 199 ? 273.665 240.812 208.772 1.00 94.56 221 ALA B C 1
ATOM 31704 O O . ALA G 5 199 ? 274.262 241.531 207.966 1.00 92.77 221 ALA B O 1
ATOM 31711 N N . PRO G 5 200 ? 272.954 239.755 208.363 1.00 93.91 222 PRO B N 1
ATOM 31712 C CA . PRO G 5 200 ? 272.741 239.542 206.923 1.00 93.25 222 PRO B CA 1
ATOM 31713 C C . PRO G 5 200 ? 271.930 240.683 206.325 1.00 91.80 222 PRO B C 1
ATOM 31714 O O . PRO G 5 200 ? 270.878 241.054 206.849 1.00 90.77 222 PRO B O 1
ATOM 31725 N N . ALA G 5 201 ? 272.430 241.242 205.222 1.00 85.98 223 ALA B N 1
ATOM 31726 C CA . ALA G 5 201 ? 271.736 242.357 204.589 1.00 87.62 223 ALA B CA 1
ATOM 31727 C C . ALA G 5 201 ? 270.466 241.923 203.872 1.00 87.78 223 ALA B C 1
ATOM 31728 O O . ALA G 5 201 ? 269.546 242.736 203.729 1.00 89.08 223 ALA B O 1
ATOM 31735 N N . GLU G 5 202 ? 270.402 240.675 203.402 1.00 88.27 224 GLU B N 1
ATOM 31736 C CA . GLU G 5 202 ? 269.216 240.223 202.684 1.00 86.40 224 GLU B CA 1
ATOM 31737 C C . GLU G 5 202 ? 268.060 239.870 203.613 1.00 86.94 224 GLU B C 1
ATOM 31738 O O . GLU G 5 202 ? 266.919 239.802 203.145 1.00 86.37 224 GLU B O 1
ATOM 31750 N N . GLU G 5 203 ? 268.316 239.636 204.900 1.00 83.45 225 GLU B N 1
ATOM 31751 C CA . GLU G 5 203 ? 267.238 239.300 205.822 1.00 83.55 225 GLU B CA 1
ATOM 31752 C C . GLU G 5 203 ? 266.416 240.540 206.152 1.00 84.22 225 GLU B C 1
ATOM 31753 O O . GLU G 5 203 ? 266.913 241.669 206.120 1.00 84.89 225 GLU B O 1
ATOM 31765 N N . ALA G 5 204 ? 265.146 240.318 206.497 1.00 70.78 226 ALA B N 1
ATOM 31766 C CA . ALA G 5 204 ? 264.185 241.416 206.543 1.00 68.56 226 ALA B CA 1
ATOM 31767 C C . ALA G 5 204 ? 264.401 242.310 207.761 1.00 72.87 226 ALA B C 1
ATOM 31768 O O . ALA G 5 204 ? 264.758 243.485 207.628 1.00 79.89 226 ALA B O 1
ATOM 31775 N N . GLY G 5 205 ? 264.188 241.768 208.957 1.00 64.74 227 GLY B N 1
ATOM 31776 C CA . GLY G 5 205 ? 264.105 242.577 210.159 1.00 62.86 227 GLY B CA 1
ATOM 31777 C C . GLY G 5 205 ? 265.394 242.757 210.934 1.00 67.50 227 GLY B C 1
ATOM 31778 O O . GLY G 5 205 ? 265.544 242.174 212.012 1.00 62.35 227 GLY B O 1
ATOM 31782 N N . HIS G 5 206 ? 266.328 243.553 210.406 1.00 74.42 228 HIS B N 1
ATOM 31783 C CA . HIS G 5 206 ? 267.575 243.871 211.094 1.00 70.90 228 HIS B CA 1
ATOM 31784 C C . HIS G 5 206 ? 267.801 245.358 211.312 1.00 69.91 228 HIS B C 1
ATOM 31785 O O . HIS G 5 206 ? 268.432 245.724 212.305 1.00 71.23 228 HIS B O 1
ATOM 31799 N N . GLN G 5 207 ? 267.308 246.220 210.427 1.00 54.22 229 GLN B N 1
ATOM 31800 C CA . GLN G 5 207 ? 267.288 247.655 210.680 1.00 49.13 229 GLN B CA 1
ATOM 31801 C C . GLN G 5 207 ? 266.042 247.975 211.493 1.00 48.30 229 GLN B C 1
ATOM 31802 O O . GLN G 5 207 ? 264.920 247.795 211.009 1.00 57.90 229 GLN B O 1
ATOM 31816 N N . LYS G 5 208 ? 266.242 248.438 212.725 1.00 45.19 230 LYS B N 1
ATOM 31817 C CA . LYS G 5 208 ? 265.158 248.704 213.657 1.00 44.48 230 LYS B CA 1
ATOM 31818 C C . LYS G 5 208 ? 265.190 250.164 214.077 1.00 45.13 230 LYS B C 1
ATOM 31819 O O . LYS G 5 208 ? 266.257 250.778 214.153 1.00 54.96 230 LYS B O 1
ATOM 31838 N N . VAL G 5 209 ? 264.009 250.717 214.336 1.00 40.01 231 VAL B N 1
ATOM 31839 C CA . VAL G 5 209 ? 263.871 252.011 214.994 1.00 37.14 231 VAL B CA 1
ATOM 31840 C C . VAL G 5 209 ? 263.233 251.736 216.347 1.00 37.20 231 VAL B C 1
ATOM 31841 O O . VAL G 5 209 ? 262.100 251.247 216.418 1.00 40.49 231 VAL B O 1
ATOM 31854 N N . VAL G 5 210 ? 263.962 252.034 217.418 1.00 34.91 232 VAL B N 1
ATOM 31855 C CA . VAL G 5 210 ? 263.554 251.691 218.775 1.00 41.70 232 VAL B CA 1
ATOM 31856 C C . VAL G 5 210 ? 263.297 252.984 219.529 1.00 37.98 232 VAL B C 1
ATOM 31857 O O . VAL G 5 210 ? 264.181 253.846 219.618 1.00 47.64 232 VAL B O 1
ATOM 31870 N N . PHE G 5 211 ? 262.090 253.114 220.070 1.00 37.95 233 PHE B N 1
ATOM 31871 C CA . PHE G 5 211 ? 261.723 254.224 220.936 1.00 34.09 233 PHE B CA 1
ATOM 31872 C C . PHE G 5 211 ? 261.681 253.728 222.373 1.00 37.58 233 PHE B C 1
ATOM 31873 O O . PHE G 5 211 ? 261.001 252.744 222.673 1.00 45.17 233 PHE B O 1
ATOM 31890 N N . TYR G 5 212 ? 262.395 254.415 223.258 1.00 39.43 234 TYR B N 1
ATOM 31891 C CA . TYR G 5 212 ? 262.507 254.025 224.654 1.00 39.40 234 TYR B CA 1
ATOM 31892 C C . TYR G 5 212 ? 261.659 254.950 225.513 1.00 45.67 234 TYR B C 1
ATOM 31893 O O . TYR G 5 212 ? 261.572 256.152 225.245 1.00 54.88 234 TYR B O 1
ATOM 31911 N N . LEU G 5 213 ? 261.024 254.377 226.531 1.00 38.35 235 LEU B N 1
ATOM 31912 C CA . LEU G 5 213 ? 260.258 255.121 227.525 1.00 35.44 235 LEU B CA 1
ATOM 31913 C C . LEU G 5 213 ? 260.795 254.745 228.897 1.00 40.19 235 LEU B C 1
ATOM 31914 O O . LEU G 5 213 ? 260.593 253.617 229.359 1.00 46.62 235 LEU B O 1
ATOM 31930 N N . LEU G 5 214 ? 261.491 255.679 229.533 1.00 37.84 236 LEU B N 1
ATOM 31931 C CA . LEU G 5 214 ? 261.939 255.531 230.911 1.00 42.82 236 LEU B CA 1
ATOM 31932 C C . LEU G 5 214 ? 260.904 256.222 231.790 1.00 40.34 236 LEU B C 1
ATOM 31933 O O . LEU G 5 214 ? 260.749 257.447 231.732 1.00 47.58 236 LEU B O 1
ATOM 31949 N N . ILE G 5 215 ? 260.174 255.428 232.572 1.00 35.74 237 ILE B N 1
ATOM 31950 C CA . ILE G 5 215 ? 258.990 255.884 233.291 1.00 32.53 237 ILE B CA 1
ATOM 31951 C C . ILE G 5 215 ? 259.171 255.591 234.772 1.00 30.98 237 ILE B C 1
ATOM 31952 O O . ILE G 5 215 ? 259.546 254.477 235.150 1.00 41.23 237 ILE B O 1
ATOM 31968 N N . GLN G 5 216 ? 258.896 256.591 235.603 1.00 43.39 238 GLN B N 1
ATOM 31969 C CA . GLN G 5 216 ? 258.986 256.481 237.051 1.00 40.63 238 GLN B CA 1
ATOM 31970 C C . GLN G 5 216 ? 257.584 256.323 237.623 1.00 35.37 238 GLN B C 1
ATOM 31971 O O . GLN G 5 216 ? 256.666 257.054 237.234 1.00 43.58 238 GLN B O 1
ATOM 31985 N N . ARG G 5 217 ? 257.420 255.370 238.537 1.00 37.11 239 ARG B N 1
ATOM 31986 C CA . ARG G 5 217 ? 256.126 255.138 239.162 1.00 38.51 239 ARG B CA 1
ATOM 31987 C C . ARG G 5 217 ? 255.878 256.177 240.244 1.00 40.73 239 ARG B C 1
ATOM 31988 O O . ARG G 5 217 ? 256.770 256.478 241.043 1.00 44.49 239 ARG B O 1
ATOM 32009 N N . LYS G 5 218 ? 254.667 256.721 240.271 1.00 45.08 240 LYS B N 1
ATOM 32010 C CA . LYS G 5 218 ? 254.252 257.594 241.359 1.00 41.96 240 LYS B CA 1
ATOM 32011 C C . LYS G 5 218 ? 253.701 256.723 242.485 1.00 40.86 240 LYS B C 1
ATOM 32012 O O . LYS G 5 218 ? 252.616 256.149 242.331 1.00 47.08 240 LYS B O 1
ATOM 32031 N N . PRO G 5 219 ? 254.401 256.585 243.635 1.00 49.79 241 PRO B N 1
ATOM 32032 C CA . PRO G 5 219 ? 254.011 255.541 244.591 1.00 49.39 241 PRO B CA 1
ATOM 32033 C C . PRO G 5 219 ? 252.980 255.986 245.618 1.00 52.98 241 PRO B C 1
ATOM 32034 O O . PRO G 5 219 ? 252.791 255.298 246.627 1.00 62.80 241 PRO B O 1
ATOM 32045 N N . LEU G 5 220 ? 252.300 257.112 245.374 1.00 51.27 242 LEU B N 1
ATOM 32046 C CA . LEU G 5 220 ? 251.479 257.728 246.415 1.00 53.14 242 LEU B CA 1
ATOM 32047 C C . LEU G 5 220 ? 250.359 256.805 246.883 1.00 52.91 242 LEU B C 1
ATOM 32048 O O . LEU G 5 220 ? 250.024 256.805 248.073 1.00 54.70 242 LEU B O 1
ATOM 32064 N N . PHE G 5 221 ? 249.771 256.018 245.980 1.00 55.52 243 PHE B N 1
ATOM 32065 C CA . PHE G 5 221 ? 248.708 255.107 246.392 1.00 54.31 243 PHE B CA 1
ATOM 32066 C C . PHE G 5 221 ? 249.224 254.072 247.386 1.00 53.92 243 PHE B C 1
ATOM 32067 O O . PHE G 5 221 ? 248.575 253.798 248.402 1.00 57.59 243 PHE B O 1
ATOM 32084 N N . TYR G 5 222 ? 250.393 253.491 247.111 1.00 56.29 244 TYR B N 1
ATOM 32085 C CA . TYR G 5 222 ? 250.944 252.481 248.007 1.00 48.63 244 TYR B CA 1
ATOM 32086 C C . TYR G 5 222 ? 251.405 253.091 249.322 1.00 51.34 244 TYR B C 1
ATOM 32087 O O . TYR G 5 222 ? 251.336 252.432 250.365 1.00 64.12 244 TYR B O 1
ATOM 32105 N N . VAL G 5 223 ? 251.879 254.337 249.297 1.00 44.91 245 VAL B N 1
ATOM 32106 C CA . VAL G 5 223 ? 252.244 255.012 250.538 1.00 51.88 245 VAL B CA 1
ATOM 32107 C C . VAL G 5 223 ? 251.007 255.253 251.393 1.00 57.58 245 VAL B C 1
ATOM 32108 O O . VAL G 5 223 ? 251.009 255.001 252.603 1.00 55.73 245 VAL B O 1
ATOM 32121 N N . ILE G 5 224 ? 249.931 255.741 250.776 1.00 57.25 246 ILE B N 1
ATOM 32122 C CA . ILE G 5 224 ? 248.747 256.117 251.539 1.00 52.86 246 ILE B CA 1
ATOM 32123 C C . ILE G 5 224 ? 248.027 254.881 252.065 1.00 53.93 246 ILE B C 1
ATOM 32124 O O . ILE G 5 224 ? 247.630 254.833 253.235 1.00 55.20 246 ILE B O 1
ATOM 32140 N N . ASN G 5 225 ? 247.857 253.860 251.223 1.00 50.53 247 ASN B N 1
ATOM 32141 C CA . ASN G 5 225 ? 246.929 252.774 251.515 1.00 48.96 247 ASN B CA 1
ATOM 32142 C C . ASN G 5 225 ? 247.581 251.525 252.092 1.00 51.48 247 ASN B C 1
ATOM 32143 O O . ASN G 5 225 ? 246.868 250.708 252.686 1.00 56.61 247 ASN B O 1
ATOM 32154 N N . ILE G 5 226 ? 248.896 251.350 251.940 1.00 50.11 248 ILE B N 1
ATOM 32155 C CA . ILE G 5 226 ? 249.562 250.113 252.341 1.00 51.00 248 ILE B CA 1
ATOM 32156 C C . ILE G 5 226 ? 250.719 250.395 253.292 1.00 51.19 248 ILE B C 1
ATOM 32157 O O . ILE G 5 226 ? 250.748 249.874 254.411 1.00 59.07 248 ILE B O 1
ATOM 32173 N N . ILE G 5 227 ? 251.676 251.218 252.864 1.00 51.36 249 ILE B N 1
ATOM 32174 C CA . ILE G 5 227 ? 252.952 251.291 253.573 1.00 49.37 249 ILE B CA 1
ATOM 32175 C C . ILE G 5 227 ? 252.780 251.967 254.929 1.00 50.19 249 ILE B C 1
ATOM 32176 O O . ILE G 5 227 ? 253.189 251.424 255.960 1.00 62.92 249 ILE B O 1
ATOM 32192 N N . ALA G 5 228 ? 252.205 253.168 254.951 1.00 49.57 250 ALA B N 1
ATOM 32193 C CA . ALA G 5 228 ? 252.074 253.888 256.215 1.00 52.33 250 ALA B CA 1
ATOM 32194 C C . ALA G 5 228 ? 251.170 253.181 257.221 1.00 50.62 250 ALA B C 1
ATOM 32195 O O . ALA G 5 228 ? 251.548 253.119 258.407 1.00 57.14 250 ALA B O 1
ATOM 32202 N N . PRO G 5 229 ? 249.989 252.667 256.853 1.00 52.30 251 PRO B N 1
ATOM 32203 C CA . PRO G 5 229 ? 249.218 251.873 257.824 1.00 50.63 251 PRO B CA 1
ATOM 32204 C C . PRO G 5 229 ? 249.971 250.665 258.355 1.00 50.19 251 PRO B C 1
ATOM 32205 O O . PRO G 5 229 ? 249.876 250.359 259.549 1.00 54.41 251 PRO B O 1
ATOM 32216 N N . CYS G 5 230 ? 250.728 249.975 257.499 1.00 52.76 252 CYS B N 1
ATOM 32217 C CA . CYS G 5 230 ? 251.511 248.834 257.960 1.00 52.02 252 CYS B CA 1
ATOM 32218 C C . CYS G 5 230 ? 252.597 249.268 258.933 1.00 51.62 252 CYS B C 1
ATOM 32219 O O . CYS G 5 230 ? 252.834 248.598 259.944 1.00 60.83 252 CYS B O 1
ATOM 32227 N N . VAL G 5 231 ? 253.266 250.386 258.642 1.00 48.84 253 VAL B N 1
ATOM 32228 C CA . VAL G 5 231 ? 254.298 250.899 259.538 1.00 52.62 253 VAL B CA 1
ATOM 32229 C C . VAL G 5 231 ? 253.696 251.217 260.897 1.00 51.93 253 VAL B C 1
ATOM 32230 O O . VAL G 5 231 ? 254.256 250.864 261.942 1.00 59.38 253 VAL B O 1
ATOM 32243 N N . LEU G 5 232 ? 252.537 251.875 260.904 1.00 50.51 254 LEU B N 1
ATOM 32244 C CA . LEU G 5 232 ? 251.896 252.233 262.165 1.00 52.14 254 LEU B CA 1
ATOM 32245 C C . LEU G 5 232 ? 251.480 250.991 262.950 1.00 55.48 254 LEU B C 1
ATOM 32246 O O . LEU G 5 232 ? 251.726 250.891 264.161 1.00 54.05 254 LEU B O 1
ATOM 32262 N N . ILE G 5 233 ? 250.853 250.028 262.271 1.00 55.04 255 ILE B N 1
ATOM 32263 C CA . ILE G 5 233 ? 250.361 248.836 262.953 1.00 48.29 255 ILE B CA 1
ATOM 32264 C C . ILE G 5 233 ? 251.525 248.012 263.489 1.00 46.45 255 ILE B C 1
ATOM 32265 O O . ILE G 5 233 ? 251.418 247.382 264.547 1.00 57.28 255 ILE B O 1
ATOM 32281 N N . SER G 5 234 ? 252.648 247.988 262.770 1.00 49.25 256 SER B N 1
ATOM 32282 C CA . SER G 5 234 ? 253.819 247.284 263.275 1.00 52.80 256 SER B CA 1
ATOM 32283 C C . SER G 5 234 ? 254.456 248.023 264.443 1.00 52.72 256 SER B C 1
ATOM 32284 O O . SER G 5 234 ? 254.967 247.386 265.370 1.00 61.35 256 SER B O 1
ATOM 32292 N N . SER G 5 235 ? 254.439 249.356 264.420 1.00 52.23 257 SER B N 1
ATOM 32293 C CA . SER G 5 235 ? 254.966 250.130 265.534 1.00 53.92 257 SER B CA 1
ATOM 32294 C C . SER G 5 235 ? 254.099 250.027 266.779 1.00 53.07 257 SER B C 1
ATOM 32295 O O . SER G 5 235 ? 254.581 250.338 267.874 1.00 54.81 257 SER B O 1
ATOM 32303 N N . VAL G 5 236 ? 252.835 249.621 266.636 1.00 54.85 258 VAL B N 1
ATOM 32304 C CA . VAL G 5 236 ? 252.011 249.357 267.816 1.00 50.86 258 VAL B CA 1
ATOM 32305 C C . VAL G 5 236 ? 252.649 248.278 268.684 1.00 52.27 258 VAL B C 1
ATOM 32306 O O . VAL G 5 236 ? 252.590 248.340 269.918 1.00 56.88 258 VAL B O 1
ATOM 32319 N N . ALA G 5 237 ? 253.257 247.267 268.058 1.00 47.59 259 ALA B N 1
ATOM 32320 C CA . ALA G 5 237 ? 253.823 246.154 268.812 1.00 50.25 259 ALA B CA 1
ATOM 32321 C C . ALA G 5 237 ? 254.971 246.578 269.720 1.00 52.23 259 ALA B C 1
ATOM 32322 O O . ALA G 5 237 ? 255.255 245.882 270.697 1.00 55.30 259 ALA B O 1
ATOM 32329 N N . ILE G 5 238 ? 255.636 247.697 269.426 1.00 54.32 260 ILE B N 1
ATOM 32330 C CA . ILE G 5 238 ? 256.695 248.182 270.305 1.00 51.02 260 ILE B CA 1
ATOM 32331 C C . ILE G 5 238 ? 256.131 248.626 271.654 1.00 53.84 260 ILE B C 1
ATOM 32332 O O . ILE G 5 238 ? 256.869 248.676 272.643 1.00 57.04 260 ILE B O 1
ATOM 32348 N N . LEU G 5 239 ? 254.836 248.933 271.731 1.00 53.15 261 LEU B N 1
ATOM 32349 C CA . LEU G 5 239 ? 254.255 249.441 272.967 1.00 50.85 261 LEU B CA 1
ATOM 32350 C C . LEU G 5 239 ? 254.097 248.381 274.049 1.00 48.27 261 LEU B C 1
ATOM 32351 O O . LEU G 5 239 ? 253.839 248.743 275.201 1.00 55.75 261 LEU B O 1
ATOM 32367 N N . ILE G 5 240 ? 254.237 247.092 273.726 1.00 48.65 262 ILE B N 1
ATOM 32368 C CA . ILE G 5 240 ? 254.002 246.060 274.736 1.00 49.30 262 ILE B CA 1
ATOM 32369 C C . ILE G 5 240 ? 255.068 246.040 275.819 1.00 52.58 262 ILE B C 1
ATOM 32370 O O . ILE G 5 240 ? 254.840 245.454 276.884 1.00 60.03 262 ILE B O 1
ATOM 32386 N N . TYR G 5 241 ? 256.226 246.653 275.579 1.00 53.17 263 TYR B N 1
ATOM 32387 C CA . TYR G 5 241 ? 257.269 246.727 276.591 1.00 53.12 263 TYR B CA 1
ATOM 32388 C C . TYR G 5 241 ? 256.912 247.648 277.748 1.00 55.29 263 TYR B C 1
ATOM 32389 O O . TYR G 5 241 ? 257.587 247.599 278.781 1.00 60.37 263 TYR B O 1
ATOM 32407 N N . PHE G 5 242 ? 255.875 248.475 277.603 1.00 49.05 264 PHE B N 1
ATOM 32408 C CA . PHE G 5 242 ? 255.400 249.342 278.670 1.00 50.63 264 PHE B CA 1
ATOM 32409 C C . PHE G 5 242 ? 254.183 248.787 279.397 1.00 51.58 264 PHE B C 1
ATOM 32410 O O . PHE G 5 242 ? 253.817 249.324 280.448 1.00 53.00 264 PHE B O 1
ATOM 32427 N N . LEU G 5 243 ? 253.549 247.741 278.872 1.00 50.17 265 LEU B N 1
ATOM 32428 C CA . LEU G 5 243 ? 252.464 247.095 279.586 1.00 48.75 265 LEU B CA 1
ATOM 32429 C C . LEU G 5 243 ? 253.029 246.242 280.726 1.00 53.10 265 LEU B C 1
ATOM 32430 O O . LEU G 5 243 ? 254.167 245.773 280.646 1.00 56.07 265 LEU B O 1
ATOM 32446 N N . PRO G 5 244 ? 252.271 246.036 281.804 1.00 55.65 266 PRO B N 1
ATOM 32447 C CA . PRO G 5 244 ? 252.791 245.216 282.904 1.00 59.36 266 PRO B CA 1
ATOM 32448 C C . PRO G 5 244 ? 252.881 243.747 282.525 1.00 56.19 266 PRO B C 1
ATOM 32449 O O . PRO G 5 244 ? 252.120 243.245 281.694 1.00 56.15 266 PRO B O 1
ATOM 32460 N N . ALA G 5 245 ? 253.824 243.053 283.164 1.00 62.88 267 ALA B N 1
ATOM 32461 C CA . ALA G 5 245 ? 254.051 241.627 282.919 1.00 61.82 267 ALA B CA 1
ATOM 32462 C C . ALA G 5 245 ? 253.283 240.804 283.953 1.00 67.08 267 ALA B C 1
ATOM 32463 O O . ALA G 5 245 ? 253.847 240.099 284.791 1.00 69.98 267 ALA B O 1
ATOM 32470 N N . LYS G 5 246 ? 251.959 240.910 283.876 1.00 66.01 268 LYS B N 1
ATOM 32471 C CA . LYS G 5 246 ? 251.070 240.199 284.782 1.00 63.13 268 LYS B CA 1
ATOM 32472 C C . LYS G 5 246 ? 249.747 239.959 284.066 1.00 65.11 268 LYS B C 1
ATOM 32473 O O . LYS G 5 246 ? 249.556 240.366 282.918 1.00 66.16 268 LYS B O 1
ATOM 32492 N N . ALA G 5 247 ? 248.827 239.291 284.756 1.00 62.80 269 ALA B N 1
ATOM 32493 C CA . ALA G 5 247 ? 247.494 239.088 284.208 1.00 58.02 269 ALA B CA 1
ATOM 32494 C C . ALA G 5 247 ? 246.771 240.425 284.121 1.00 63.26 269 ALA B C 1
ATOM 32495 O O . ALA G 5 247 ? 246.712 241.176 285.100 1.00 62.10 269 ALA B O 1
ATOM 32502 N N . GLY G 5 248 ? 246.217 240.719 282.945 1.00 64.56 270 GLY B N 1
ATOM 32503 C CA . GLY G 5 248 ? 245.606 242.000 282.664 1.00 58.34 270 GLY B CA 1
ATOM 32504 C C . GLY G 5 248 ? 246.502 242.975 281.930 1.00 62.01 270 GLY B C 1
ATOM 32505 O O . GLY G 5 248 ? 246.006 244.001 281.449 1.00 65.65 270 GLY B O 1
ATOM 32509 N N . GLY G 5 249 ? 247.806 242.697 281.843 1.00 58.61 271 GLY B N 1
ATOM 32510 C CA . GLY G 5 249 ? 248.684 243.544 281.055 1.00 56.00 271 GLY B CA 1
ATOM 32511 C C . GLY G 5 249 ? 248.465 243.399 279.564 1.00 57.16 271 GLY B C 1
ATOM 32512 O O . GLY G 5 249 ? 248.553 244.382 278.824 1.00 61.66 271 GLY B O 1
ATOM 32516 N N . GLN G 5 250 ? 248.186 242.178 279.103 1.00 53.53 272 GLN B N 1
ATOM 32517 C CA . GLN G 5 250 ? 247.782 241.914 277.720 1.00 53.86 272 GLN B CA 1
ATOM 32518 C C . GLN G 5 250 ? 248.911 242.185 276.725 1.00 53.37 272 GLN B C 1
ATOM 32519 O O . GLN G 5 250 ? 248.695 242.773 275.665 1.00 61.67 272 GLN B O 1
ATOM 32533 N N . LYS G 5 251 ? 250.128 241.749 277.059 1.00 53.09 273 LYS B N 1
ATOM 32534 C CA . LYS G 5 251 ? 251.230 241.851 276.104 1.00 56.15 273 LYS B CA 1
ATOM 32535 C C . LYS G 5 251 ? 250.999 240.944 274.902 1.00 58.22 273 LYS B C 1
ATOM 32536 O O . LYS G 5 251 ? 251.065 241.386 273.744 1.00 62.76 273 LYS B O 1
ATOM 32555 N N . CYS G 5 252 ? 250.725 239.665 275.165 1.00 56.32 274 CYS B N 1
ATOM 32556 C CA . CYS G 5 252 ? 250.646 238.682 274.092 1.00 58.81 274 CYS B CA 1
ATOM 32557 C C . CYS G 5 252 ? 249.446 238.942 273.198 1.00 62.87 274 CYS B C 1
ATOM 32558 O O . CYS G 5 252 ? 249.528 238.764 271.978 1.00 67.13 274 CYS B O 1
ATOM 32566 N N . THR G 5 253 ? 248.324 239.360 273.791 1.00 58.37 275 THR B N 1
ATOM 32567 C CA . THR G 5 253 ? 247.158 239.741 273.002 1.00 58.78 275 THR B CA 1
ATOM 32568 C C . THR G 5 253 ? 247.513 240.825 271.995 1.00 56.51 275 THR B C 1
ATOM 32569 O O . THR G 5 253 ? 247.229 240.696 270.800 1.00 62.86 275 THR B O 1
ATOM 32580 N N . VAL G 5 254 ? 248.173 241.885 272.460 1.00 49.27 276 VAL B N 1
ATOM 32581 C CA . VAL G 5 254 ? 248.490 243.009 271.586 1.00 50.94 276 VAL B CA 1
ATOM 32582 C C . VAL G 5 254 ? 249.446 242.577 270.483 1.00 55.23 276 VAL B C 1
ATOM 32583 O O . VAL G 5 254 ? 249.225 242.872 269.301 1.00 60.09 276 VAL B O 1
ATOM 32596 N N . ALA G 5 255 ? 250.509 241.851 270.844 1.00 52.52 277 ALA B N 1
ATOM 32597 C CA . ALA G 5 255 ? 251.504 241.465 269.847 1.00 47.65 277 ALA B CA 1
ATOM 32598 C C . ALA G 5 255 ? 250.905 240.531 268.798 1.00 49.89 277 ALA B C 1
ATOM 32599 O O . ALA G 5 255 ? 251.080 240.733 267.588 1.00 60.68 277 ALA B O 1
ATOM 32606 N N . ILE G 5 256 ? 250.175 239.509 269.242 1.00 50.44 278 ILE B N 1
ATOM 32607 C CA . ILE G 5 256 ? 249.648 238.533 268.300 1.00 53.44 278 ILE B CA 1
ATOM 32608 C C . ILE G 5 256 ? 248.525 239.128 267.454 1.00 51.19 278 ILE B C 1
ATOM 32609 O O . ILE G 5 256 ? 248.365 238.758 266.284 1.00 52.85 278 ILE B O 1
ATOM 32625 N N . ASN G 5 257 ? 247.744 240.066 267.996 1.00 48.53 279 ASN B N 1
ATOM 32626 C CA . ASN G 5 257 ? 246.738 240.726 267.175 1.00 49.16 279 ASN B CA 1
ATOM 32627 C C . ASN G 5 257 ? 247.376 241.658 266.154 1.00 45.13 279 ASN B C 1
ATOM 32628 O O . ASN G 5 257 ? 246.856 241.805 265.039 1.00 48.86 279 ASN B O 1
ATOM 32639 N N . VAL G 5 258 ? 248.510 242.274 266.501 1.00 44.47 280 VAL B N 1
ATOM 32640 C CA . VAL G 5 258 ? 249.263 243.026 265.504 1.00 48.33 280 VAL B CA 1
ATOM 32641 C C . VAL G 5 258 ? 249.718 242.092 264.389 1.00 49.21 280 VAL B C 1
ATOM 32642 O O . VAL G 5 258 ? 249.668 242.444 263.205 1.00 55.10 280 VAL B O 1
ATOM 32655 N N . LEU G 5 259 ? 250.164 240.887 264.751 1.00 41.83 281 LEU B N 1
ATOM 32656 C CA . LEU G 5 259 ? 250.565 239.918 263.730 1.00 45.01 281 LEU B CA 1
ATOM 32657 C C . LEU G 5 259 ? 249.382 239.529 262.843 1.00 49.76 281 LEU B C 1
ATOM 32658 O O . LEU G 5 259 ? 249.537 239.346 261.629 1.00 53.90 281 LEU B O 1
ATOM 32674 N N . LEU G 5 260 ? 248.196 239.379 263.437 1.00 40.89 282 LEU B N 1
ATOM 32675 C CA . LEU G 5 260 ? 247.001 239.083 262.647 1.00 41.47 282 LEU B CA 1
ATOM 32676 C C . LEU G 5 260 ? 246.708 240.202 261.650 1.00 44.06 282 LEU B C 1
ATOM 32677 O O . LEU G 5 260 ? 246.385 239.944 260.479 1.00 48.44 282 LEU B O 1
ATOM 32693 N N . ALA G 5 261 ? 246.820 241.454 262.098 1.00 48.26 283 ALA B N 1
ATOM 32694 C CA . ALA G 5 261 ? 246.648 242.583 261.188 1.00 43.51 283 ALA B CA 1
ATOM 32695 C C . ALA G 5 261 ? 247.683 242.558 260.068 1.00 46.82 283 ALA B C 1
ATOM 32696 O O . ALA G 5 261 ? 247.362 242.857 258.911 1.00 55.26 283 ALA B O 1
ATOM 32703 N N . GLN G 5 262 ? 248.924 242.201 260.393 1.00 43.41 284 GLN B N 1
ATOM 32704 C CA . GLN G 5 262 ? 249.956 242.093 259.368 1.00 44.80 284 GLN B CA 1
ATOM 32705 C C . GLN G 5 262 ? 249.640 240.989 258.365 1.00 47.79 284 GLN B C 1
ATOM 32706 O O . GLN G 5 262 ? 249.975 241.111 257.184 1.00 56.66 284 GLN B O 1
ATOM 32720 N N . THR G 5 263 ? 248.999 239.908 258.810 1.00 45.73 285 THR B N 1
ATOM 32721 C CA . THR G 5 263 ? 248.585 238.865 257.871 1.00 41.27 285 THR B CA 1
ATOM 32722 C C . THR G 5 263 ? 247.479 239.370 256.946 1.00 47.09 285 THR B C 1
ATOM 32723 O O . THR G 5 263 ? 247.453 239.046 255.747 1.00 59.21 285 THR B O 1
ATOM 32734 N N . VAL G 5 264 ? 246.553 240.165 257.485 1.00 45.79 286 VAL B N 1
ATOM 32735 C CA . VAL G 5 264 ? 245.561 240.815 256.628 1.00 47.02 286 VAL B CA 1
ATOM 32736 C C . VAL G 5 264 ? 246.257 241.693 255.592 1.00 44.97 286 VAL B C 1
ATOM 32737 O O . VAL G 5 264 ? 245.855 241.749 254.421 1.00 49.01 286 VAL B O 1
ATOM 32750 N N . PHE G 5 265 ? 247.321 242.380 256.002 1.00 51.30 287 PHE B N 1
ATOM 32751 C CA . PHE G 5 265 ? 248.066 243.203 255.051 1.00 47.00 287 PHE B CA 1
ATOM 32752 C C . PHE G 5 265 ? 248.779 242.348 254.009 1.00 54.53 287 PHE B C 1
ATOM 32753 O O . PHE G 5 265 ? 248.926 242.766 252.854 1.00 57.35 287 PHE B O 1
ATOM 32770 N N . LEU G 5 266 ? 249.251 241.162 254.402 1.00 55.43 288 LEU B N 1
ATOM 32771 C CA . LEU G 5 266 ? 249.812 240.237 253.422 1.00 46.10 288 LEU B CA 1
ATOM 32772 C C . LEU G 5 266 ? 248.782 239.902 252.359 1.00 45.11 288 LEU B C 1
ATOM 32773 O O . LEU G 5 266 ? 249.097 239.863 251.164 1.00 55.76 288 LEU B O 1
ATOM 32789 N N . PHE G 5 267 ? 247.540 239.661 252.778 1.00 48.95 289 PHE B N 1
ATOM 32790 C CA . PHE G 5 267 ? 246.491 239.411 251.794 1.00 50.55 289 PHE B CA 1
ATOM 32791 C C . PHE G 5 267 ? 246.248 240.632 250.918 1.00 55.35 289 PHE B C 1
ATOM 32792 O O . PHE G 5 267 ? 245.991 240.498 249.716 1.00 61.62 289 PHE B O 1
ATOM 32809 N N . LEU G 5 268 ? 246.309 241.831 251.500 1.00 58.07 290 LEU B N 1
ATOM 32810 C CA . LEU G 5 268 ? 246.063 243.035 250.707 1.00 53.32 290 LEU B CA 1
ATOM 32811 C C . LEU G 5 268 ? 247.118 243.215 249.619 1.00 55.47 290 LEU B C 1
ATOM 32812 O O . LEU G 5 268 ? 246.786 243.465 248.455 1.00 59.04 290 LEU B O 1
ATOM 32828 N N . VAL G 5 269 ? 248.397 243.089 249.977 1.00 56.71 291 VAL B N 1
ATOM 32829 C CA . VAL G 5 269 ? 249.453 243.242 248.975 1.00 52.48 291 VAL B CA 1
ATOM 32830 C C . VAL G 5 269 ? 249.584 242.033 248.056 1.00 55.98 291 VAL B C 1
ATOM 32831 O O . VAL G 5 269 ? 250.203 242.149 246.991 1.00 58.22 291 VAL B O 1
ATOM 32844 N N . ALA G 5 270 ? 249.040 240.874 248.437 1.00 63.21 292 ALA B N 1
ATOM 32845 C CA . ALA G 5 270 ? 249.202 239.681 247.611 1.00 56.03 292 ALA B CA 1
ATOM 32846 C C . ALA G 5 270 ? 248.558 239.844 246.239 1.00 56.27 292 ALA B C 1
ATOM 32847 O O . ALA G 5 270 ? 248.975 239.189 245.278 1.00 62.37 292 ALA B O 1
ATOM 32854 N N . LYS G 5 271 ? 247.555 240.711 246.125 1.00 62.26 293 LYS B N 1
ATOM 32855 C CA . LYS G 5 271 ? 246.839 240.937 244.877 1.00 64.53 293 LYS B CA 1
ATOM 32856 C C . LYS G 5 271 ? 247.446 242.048 244.023 1.00 63.48 293 LYS B C 1
ATOM 32857 O O . LYS G 5 271 ? 246.858 242.401 242.995 1.00 61.64 293 LYS B O 1
ATOM 32876 N N . LYS G 5 272 ? 248.599 242.604 244.418 1.00 62.63 294 LYS B N 1
ATOM 32877 C CA . LYS G 5 272 ? 249.169 243.774 243.757 1.00 63.56 294 LYS B CA 1
ATOM 32878 C C . LYS G 5 272 ? 250.633 243.636 243.366 1.00 61.35 294 LYS B C 1
ATOM 32879 O O . LYS G 5 272 ? 251.104 244.442 242.556 1.00 62.79 294 LYS B O 1
ATOM 32898 N N . VAL G 5 273 ? 251.359 242.651 243.886 1.00 55.31 295 VAL B N 1
ATOM 32899 C CA . VAL G 5 273 ? 252.800 242.564 243.643 1.00 54.91 295 VAL B CA 1
ATOM 32900 C C . VAL G 5 273 ? 253.018 241.758 242.365 1.00 57.36 295 VAL B C 1
ATOM 32901 O O . VAL G 5 273 ? 252.276 240.795 242.125 1.00 61.71 295 VAL B O 1
ATOM 32914 N N . PRO G 5 274 ? 253.996 242.092 241.515 1.00 58.66 296 PRO B N 1
ATOM 32915 C CA . PRO G 5 274 ? 254.261 241.238 240.350 1.00 52.58 296 PRO B CA 1
ATOM 32916 C C . PRO G 5 274 ? 254.769 239.867 240.767 1.00 53.46 296 PRO B C 1
ATOM 32917 O O . PRO G 5 274 ? 255.330 239.689 241.851 1.00 49.41 296 PRO B O 1
ATOM 32928 N N . GLU G 5 275 ? 254.572 238.891 239.879 1.00 64.75 297 GLU B N 1
ATOM 32929 C CA . GLU G 5 275 ? 254.771 237.478 240.187 1.00 61.83 297 GLU B CA 1
ATOM 32930 C C . GLU G 5 275 ? 255.972 236.881 239.452 1.00 61.71 297 GLU B C 1
ATOM 32931 O O . GLU G 5 275 ? 255.963 235.695 239.107 1.00 66.57 297 GLU B O 1
ATOM 32943 N N . THR G 5 276 ? 257.015 237.677 239.215 1.00 55.93 298 THR B N 1
ATOM 32944 C CA . THR G 5 276 ? 258.270 237.174 238.676 1.00 50.42 298 THR B CA 1
ATOM 32945 C C . THR G 5 276 ? 259.181 236.749 239.829 1.00 50.24 298 THR B C 1
ATOM 32946 O O . THR G 5 276 ? 258.839 236.903 241.004 1.00 55.94 298 THR B O 1
ATOM 32957 N N . SER G 5 277 ? 260.363 236.204 239.492 1.00 50.64 299 SER B N 1
ATOM 32958 C CA . SER G 5 277 ? 261.226 235.593 240.499 1.00 45.87 299 SER B CA 1
ATOM 32959 C C . SER G 5 277 ? 262.716 235.880 240.295 1.00 45.87 299 SER B C 1
ATOM 32960 O O . SER G 5 277 ? 263.552 235.116 240.791 1.00 56.08 299 SER B O 1
ATOM 32968 N N . GLN G 5 278 ? 263.083 236.960 239.597 1.00 49.16 300 GLN B N 1
ATOM 32969 C CA . GLN G 5 278 ? 264.491 237.363 239.592 1.00 51.39 300 GLN B CA 1
ATOM 32970 C C . GLN G 5 278 ? 264.881 238.056 240.889 1.00 52.85 300 GLN B C 1
ATOM 32971 O O . GLN G 5 278 ? 266.013 237.893 241.357 1.00 59.52 300 GLN B O 1
ATOM 32985 N N . ALA G 5 279 ? 263.969 238.825 241.480 1.00 46.30 301 ALA B N 1
ATOM 32986 C CA . ALA G 5 279 ? 264.269 239.599 242.674 1.00 43.33 301 ALA B CA 1
ATOM 32987 C C . ALA G 5 279 ? 263.044 239.619 243.572 1.00 45.46 301 ALA B C 1
ATOM 32988 O O . ALA G 5 279 ? 261.916 239.400 243.124 1.00 49.81 301 ALA B O 1
ATOM 32995 N N . VAL G 5 280 ? 263.285 239.877 244.854 1.00 45.44 302 VAL B N 1
ATOM 32996 C CA . VAL G 5 280 ? 262.214 240.008 245.837 1.00 42.72 302 VAL B CA 1
ATOM 32997 C C . VAL G 5 280 ? 261.808 241.480 245.841 1.00 45.09 302 VAL B C 1
ATOM 32998 O O . VAL G 5 280 ? 262.694 242.344 245.915 1.00 44.55 302 VAL B O 1
ATOM 33011 N N . PRO G 5 281 ? 260.523 241.833 245.749 1.00 46.83 303 PRO B N 1
ATOM 33012 C CA . PRO G 5 281 ? 260.163 243.255 245.781 1.00 39.79 303 PRO B CA 1
ATOM 33013 C C . PRO G 5 281 ? 260.504 243.906 247.111 1.00 44.98 303 PRO B C 1
ATOM 33014 O O . PRO G 5 281 ? 260.599 243.247 248.149 1.00 56.17 303 PRO B O 1
ATOM 33025 N N . LEU G 5 282 ? 260.702 245.225 247.059 1.00 48.44 304 LEU B N 1
ATOM 33026 C CA . LEU G 5 282 ? 261.037 245.974 248.265 1.00 48.06 304 LEU B CA 1
ATOM 33027 C C . LEU G 5 282 ? 259.910 245.894 249.287 1.00 48.97 304 LEU B C 1
ATOM 33028 O O . LEU G 5 282 ? 260.158 245.749 250.490 1.00 57.28 304 LEU B O 1
ATOM 33044 N N . ILE G 5 283 ? 258.663 245.974 248.823 1.00 48.07 305 ILE B N 1
ATOM 33045 C CA . ILE G 5 283 ? 257.528 245.892 249.733 1.00 51.96 305 ILE B CA 1
ATOM 33046 C C . ILE G 5 283 ? 257.437 244.506 250.361 1.00 54.53 305 ILE B C 1
ATOM 33047 O O . ILE G 5 283 ? 257.114 244.376 251.547 1.00 53.43 305 ILE B O 1
ATOM 33063 N N . SER G 5 284 ? 257.725 243.453 249.592 1.00 56.45 306 SER B N 1
ATOM 33064 C CA . SER G 5 284 ? 257.703 242.105 250.149 1.00 49.97 306 SER B CA 1
ATOM 33065 C C . SER G 5 284 ? 258.808 241.919 251.180 1.00 46.34 306 SER B C 1
ATOM 33066 O O . SER G 5 284 ? 258.580 241.319 252.239 1.00 49.95 306 SER B O 1
ATOM 33074 N N . LYS G 5 285 ? 260.010 242.431 250.892 1.00 47.21 307 LYS B N 1
ATOM 33075 C CA . LYS G 5 285 ? 261.089 242.376 251.872 1.00 42.93 307 LYS B CA 1
ATOM 33076 C C . LYS G 5 285 ? 260.699 243.101 253.151 1.00 45.01 307 LYS B C 1
ATOM 33077 O O . LYS G 5 285 ? 260.926 242.594 254.256 1.00 53.78 307 LYS B O 1
ATOM 33096 N N . TYR G 5 286 ? 260.097 244.285 253.022 1.00 47.59 308 TYR B N 1
ATOM 33097 C CA . TYR G 5 286 ? 259.743 245.045 254.213 1.00 52.97 308 TYR B CA 1
ATOM 33098 C C . TYR G 5 286 ? 258.650 244.351 255.012 1.00 50.86 308 TYR B C 1
ATOM 33099 O O . TYR G 5 286 ? 258.699 244.332 256.244 1.00 54.06 308 TYR B O 1
ATOM 33117 N N . LEU G 5 287 ? 257.646 243.791 254.337 1.00 51.58 309 LEU B N 1
ATOM 33118 C CA . LEU G 5 287 ? 256.591 243.092 255.063 1.00 48.24 309 LEU B CA 1
ATOM 33119 C C . LEU G 5 287 ? 257.131 241.856 255.767 1.00 51.24 309 LEU B C 1
ATOM 33120 O O . LEU G 5 287 ? 256.731 241.558 256.897 1.00 57.02 309 LEU B O 1
ATOM 33136 N N . THR G 5 288 ? 258.045 241.126 255.123 1.00 48.20 310 THR B N 1
ATOM 33137 C CA . THR G 5 288 ? 258.672 239.992 255.793 1.00 42.97 310 THR B CA 1
ATOM 33138 C C . THR G 5 288 ? 259.465 240.451 257.011 1.00 42.50 310 THR B C 1
ATOM 33139 O O . THR G 5 288 ? 259.438 239.799 258.063 1.00 52.55 310 THR B O 1
ATOM 33150 N N . PHE G 5 289 ? 260.176 241.574 256.888 1.00 47.47 311 PHE B N 1
ATOM 33151 C CA . PHE G 5 289 ? 260.921 242.106 258.025 1.00 47.27 311 PHE B CA 1
ATOM 33152 C C . PHE G 5 289 ? 259.991 242.487 259.171 1.00 47.65 311 PHE B C 1
ATOM 33153 O O . PHE G 5 289 ? 260.279 242.195 260.336 1.00 51.65 311 PHE B O 1
ATOM 33170 N N . LEU G 5 290 ? 258.878 243.151 258.859 1.00 49.03 312 LEU B N 1
ATOM 33171 C CA . LEU G 5 290 ? 257.921 243.534 259.893 1.00 48.50 312 LEU B CA 1
ATOM 33172 C C . LEU G 5 290 ? 257.316 242.305 260.560 1.00 47.71 312 LEU B C 1
ATOM 33173 O O . LEU G 5 290 ? 257.125 242.281 261.784 1.00 45.94 312 LEU B O 1
ATOM 33189 N N . LEU G 5 291 ? 257.014 241.274 259.768 1.00 50.76 313 LEU B N 1
ATOM 33190 C CA . LEU G 5 291 ? 256.536 240.016 260.328 1.00 46.30 313 LEU B CA 1
ATOM 33191 C C . LEU G 5 291 ? 257.547 239.442 261.307 1.00 42.17 313 LEU B C 1
ATOM 33192 O O . LEU G 5 291 ? 257.196 239.079 262.432 1.00 53.56 313 LEU B O 1
ATOM 33208 N N . VAL G 5 292 ? 258.813 239.360 260.894 1.00 48.46 314 VAL B N 1
ATOM 33209 C CA . VAL G 5 292 ? 259.839 238.768 261.748 1.00 42.78 314 VAL B CA 1
ATOM 33210 C C . VAL G 5 292 ? 260.019 239.594 263.016 1.00 43.00 314 VAL B C 1
ATOM 33211 O O . VAL G 5 292 ? 260.252 239.048 264.102 1.00 51.23 314 VAL B O 1
ATOM 33224 N N . VAL G 5 293 ? 259.919 240.919 262.902 1.00 46.98 315 VAL B N 1
ATOM 33225 C CA . VAL G 5 293 ? 260.026 241.774 264.081 1.00 45.70 315 VAL B CA 1
ATOM 33226 C C . VAL G 5 293 ? 258.885 241.482 265.047 1.00 51.14 315 VAL B C 1
ATOM 33227 O O . VAL G 5 293 ? 259.091 241.390 266.262 1.00 51.14 315 VAL B O 1
ATOM 33240 N N . THR G 5 294 ? 257.665 241.328 264.526 1.00 51.93 316 THR B N 1
ATOM 33241 C CA . THR G 5 294 ? 256.539 240.994 265.395 1.00 47.77 316 THR B CA 1
ATOM 33242 C C . THR G 5 294 ? 256.727 239.625 266.043 1.00 49.10 316 THR B C 1
ATOM 33243 O O . THR G 5 294 ? 256.379 239.434 267.215 1.00 51.53 316 THR B O 1
ATOM 33254 N N . ILE G 5 295 ? 257.269 238.662 265.294 1.00 44.81 317 ILE B N 1
ATOM 33255 C CA . ILE G 5 295 ? 257.563 237.345 265.860 1.00 42.81 317 ILE B CA 1
ATOM 33256 C C . ILE G 5 295 ? 258.541 237.473 267.019 1.00 44.03 317 ILE B C 1
ATOM 33257 O O . ILE G 5 295 ? 258.366 236.847 268.072 1.00 54.13 317 ILE B O 1
ATOM 33273 N N . LEU G 5 296 ? 259.590 238.276 266.843 1.00 47.96 318 LEU B N 1
ATOM 33274 C CA . LEU G 5 296 ? 260.567 238.451 267.913 1.00 45.84 318 LEU B CA 1
ATOM 33275 C C . LEU G 5 296 ? 259.949 239.154 269.115 1.00 49.51 318 LEU B C 1
ATOM 33276 O O . LEU G 5 296 ? 260.282 238.841 270.263 1.00 59.24 318 LEU B O 1
ATOM 33292 N N . ILE G 5 297 ? 259.047 240.107 268.871 1.00 52.46 319 ILE B N 1
ATOM 33293 C CA . ILE G 5 297 ? 258.351 240.772 269.971 1.00 51.93 319 ILE B CA 1
ATOM 33294 C C . ILE G 5 297 ? 257.510 239.767 270.750 1.00 49.59 319 ILE B C 1
ATOM 33295 O O . ILE G 5 297 ? 257.466 239.801 271.984 1.00 49.44 319 ILE B O 1
ATOM 33311 N N . VAL G 5 298 ? 256.826 238.863 270.046 1.00 52.21 320 VAL B N 1
ATOM 33312 C CA . VAL G 5 298 ? 256.037 237.833 270.722 1.00 48.15 320 VAL B CA 1
ATOM 33313 C C . VAL G 5 298 ? 256.939 236.902 271.526 1.00 45.88 320 VAL B C 1
ATOM 33314 O O . VAL G 5 298 ? 256.607 236.516 272.655 1.00 49.78 320 VAL B O 1
ATOM 33327 N N . VAL G 5 299 ? 258.081 236.514 270.952 1.00 48.26 321 VAL B N 1
ATOM 33328 C CA . VAL G 5 299 ? 259.031 235.660 271.666 1.00 45.19 321 VAL B CA 1
ATOM 33329 C C . VAL G 5 299 ? 259.486 236.337 272.951 1.00 47.42 321 VAL B C 1
ATOM 33330 O O . VAL G 5 299 ? 259.518 235.721 274.025 1.00 53.33 321 VAL B O 1
ATOM 33343 N N . ASN G 5 300 ? 259.840 237.617 272.860 1.00 50.50 322 ASN B N 1
ATOM 33344 C CA . ASN G 5 300 ? 260.325 238.316 274.041 1.00 52.21 322 ASN B CA 1
ATOM 33345 C C . ASN G 5 300 ? 259.213 238.521 275.059 1.00 52.76 322 ASN B C 1
ATOM 33346 O O . ASN G 5 300 ? 259.465 238.489 276.266 1.00 58.55 322 ASN B O 1
ATOM 33357 N N . ALA G 5 301 ? 257.980 238.732 274.598 1.00 54.20 323 ALA B N 1
ATOM 33358 C CA . ALA G 5 301 ? 256.860 238.841 275.525 1.00 47.09 323 ALA B CA 1
ATOM 33359 C C . ALA G 5 301 ? 256.661 237.543 276.292 1.00 49.19 323 ALA B C 1
ATOM 33360 O O . ALA G 5 301 ? 256.462 237.557 277.513 1.00 52.50 323 ALA B O 1
ATOM 33367 N N . VAL G 5 302 ? 256.726 236.408 275.593 1.00 54.22 324 VAL B N 1
ATOM 33368 C CA . VAL G 5 302 ? 256.581 235.116 276.258 1.00 46.10 324 VAL B CA 1
ATOM 33369 C C . VAL G 5 302 ? 257.709 234.907 277.260 1.00 46.81 324 VAL B C 1
ATOM 33370 O O . VAL G 5 302 ? 257.478 234.467 278.393 1.00 51.15 324 VAL B O 1
ATOM 33383 N N . VAL G 5 303 ? 258.943 235.232 276.866 1.00 51.47 325 VAL B N 1
ATOM 33384 C CA . VAL G 5 303 ? 260.083 235.039 277.759 1.00 52.99 325 VAL B CA 1
ATOM 33385 C C . VAL G 5 303 ? 259.957 235.930 278.990 1.00 54.36 325 VAL B C 1
ATOM 33386 O O . VAL G 5 303 ? 260.217 235.493 280.119 1.00 62.99 325 VAL B O 1
ATOM 33399 N N . VAL G 5 304 ? 259.563 237.189 278.798 1.00 55.18 326 VAL B N 1
ATOM 33400 C CA . VAL G 5 304 ? 259.478 238.119 279.915 1.00 55.97 326 VAL B CA 1
ATOM 33401 C C . VAL G 5 304 ? 258.355 237.714 280.859 1.00 56.74 326 VAL B C 1
ATOM 33402 O O . VAL G 5 304 ? 258.494 237.815 282.081 1.00 59.98 326 VAL B O 1
ATOM 33415 N N . LEU G 5 305 ? 257.219 237.269 280.315 1.00 58.21 327 LEU B N 1
ATOM 33416 C CA . LEU G 5 305 ? 256.134 236.806 281.173 1.00 54.34 327 LEU B CA 1
ATOM 33417 C C . LEU G 5 305 ? 256.546 235.562 281.948 1.00 56.07 327 LEU B C 1
ATOM 33418 O O . LEU G 5 305 ? 256.215 235.423 283.133 1.00 61.69 327 LEU B O 1
ATOM 33434 N N . ASN G 5 306 ? 257.277 234.653 281.296 1.00 59.37 328 ASN B N 1
ATOM 33435 C CA . ASN G 5 306 ? 257.789 233.479 281.989 1.00 57.82 328 ASN B CA 1
ATOM 33436 C C . ASN G 5 306 ? 258.702 233.877 283.139 1.00 58.19 328 ASN B C 1
ATOM 33437 O O . ASN G 5 306 ? 258.562 233.365 284.253 1.00 64.18 328 ASN B O 1
ATOM 33448 N N . VAL G 5 307 ? 259.621 234.813 282.894 1.00 64.52 329 VAL B N 1
ATOM 33449 C CA . VAL G 5 307 ? 260.539 235.249 283.942 1.00 62.88 329 VAL B CA 1
ATOM 33450 C C . VAL G 5 307 ? 259.779 235.932 285.073 1.00 66.85 329 VAL B C 1
ATOM 33451 O O . VAL G 5 307 ? 260.039 235.680 286.255 1.00 72.79 329 VAL B O 1
ATOM 33464 N N . SER G 5 308 ? 258.825 236.801 284.733 1.00 68.07 330 SER B N 1
ATOM 33465 C CA . SER G 5 308 ? 258.152 237.604 285.747 1.00 66.84 330 SER B CA 1
ATOM 33466 C C . SER G 5 308 ? 257.216 236.769 286.606 1.00 66.83 330 SER B C 1
ATOM 33467 O O . SER G 5 308 ? 257.059 237.052 287.798 1.00 71.11 330 SER B O 1
ATOM 33475 N N . LEU G 5 309 ? 256.592 235.744 286.030 1.00 68.15 331 LEU B N 1
ATOM 33476 C CA . LEU G 5 309 ? 255.625 234.925 286.747 1.00 64.11 331 LEU B CA 1
ATOM 33477 C C . LEU G 5 309 ? 256.259 233.703 287.409 1.00 69.16 331 LEU B C 1
ATOM 33478 O O . LEU G 5 309 ? 255.531 232.842 287.914 1.00 71.26 331 LEU B O 1
ATOM 33494 N N . ARG G 5 310 ? 257.589 233.608 287.428 1.00 83.95 332 ARG B N 1
ATOM 33495 C CA . ARG G 5 310 ? 258.264 232.533 288.149 1.00 83.32 332 ARG B CA 1
ATOM 33496 C C . ARG G 5 310 ? 257.998 232.689 289.638 1.00 87.71 332 ARG B C 1
ATOM 33497 O O . ARG G 5 310 ? 258.502 233.621 290.272 1.00 87.77 332 ARG B O 1
ATOM 33518 N N . SER G 5 311 ? 257.203 231.787 290.199 1.00 111.87 333 SER B N 1
ATOM 33519 C CA . SER G 5 311 ? 256.979 231.804 291.631 1.00 112.90 333 SER B CA 1
ATOM 33520 C C . SER G 5 311 ? 258.226 231.279 292.351 1.00 113.46 333 SER B C 1
ATOM 33521 O O . SER G 5 311 ? 258.984 230.489 291.783 1.00 113.28 333 SER B O 1
ATOM 33529 N N . PRO G 5 312 ? 258.474 231.703 293.599 1.00 120.21 334 PRO B N 1
ATOM 33530 C CA . PRO G 5 312 ? 259.670 231.210 294.305 1.00 119.68 334 PRO B CA 1
ATOM 33531 C C . PRO G 5 312 ? 259.680 229.708 294.549 1.00 120.65 334 PRO B C 1
ATOM 33532 O O . PRO G 5 312 ? 260.759 229.155 294.796 1.00 119.67 334 PRO B O 1
ATOM 33543 N N . HIS G 5 313 ? 258.532 229.029 294.488 1.00 124.93 335 HIS B N 1
ATOM 33544 C CA . HIS G 5 313 ? 258.514 227.587 294.705 1.00 123.15 335 HIS B CA 1
ATOM 33545 C C . HIS G 5 313 ? 259.137 226.811 293.550 1.00 122.95 335 HIS B C 1
ATOM 33546 O O . HIS G 5 313 ? 259.307 225.595 293.673 1.00 122.86 335 HIS B O 1
ATOM 33560 N N . THR G 5 314 ? 259.443 227.472 292.428 1.00 123.54 336 THR B N 1
ATOM 33561 C CA . THR G 5 314 ? 260.160 226.857 291.317 1.00 123.84 336 THR B CA 1
ATOM 33562 C C . THR G 5 314 ? 261.321 227.717 290.826 1.00 123.80 336 THR B C 1
ATOM 33563 O O . THR G 5 314 ? 261.969 227.348 289.840 1.00 123.16 336 THR B O 1
ATOM 33574 N N . HIS G 5 315 ? 261.609 228.837 291.490 1.00 115.74 337 HIS B N 1
ATOM 33575 C CA . HIS G 5 315 ? 262.664 229.755 291.068 1.00 114.63 337 HIS B CA 1
ATOM 33576 C C . HIS G 5 315 ? 262.454 230.217 289.625 1.00 114.52 337 HIS B C 1
ATOM 33577 O O . HIS G 5 315 ? 263.318 230.045 288.765 1.00 115.30 337 HIS B O 1
ATOM 33591 N N . PRO G 5 416 ? 247.449 225.393 330.522 1.00 154.45 438 PRO B N 1
ATOM 33592 C CA . PRO G 5 416 ? 246.109 224.878 330.238 1.00 154.61 438 PRO B CA 1
ATOM 33593 C C . PRO G 5 416 ? 245.673 225.310 328.819 1.00 155.04 438 PRO B C 1
ATOM 33594 O O . PRO G 5 416 ? 246.383 224.941 327.883 1.00 154.54 438 PRO B O 1
ATOM 33605 N N . ALA G 5 417 ? 244.574 226.051 328.637 1.00 155.37 439 ALA B N 1
ATOM 33606 C CA . ALA G 5 417 ? 244.201 226.502 327.302 1.00 155.00 439 ALA B CA 1
ATOM 33607 C C . ALA G 5 417 ? 245.121 227.602 326.785 1.00 155.17 439 ALA B C 1
ATOM 33608 O O . ALA G 5 417 ? 245.177 227.825 325.570 1.00 154.63 439 ALA B O 1
ATOM 33615 N N . ILE G 5 418 ? 245.841 228.290 327.674 1.00 154.41 440 ILE B N 1
ATOM 33616 C CA . ILE G 5 418 ? 246.753 229.341 327.232 1.00 154.04 440 ILE B CA 1
ATOM 33617 C C . ILE G 5 418 ? 247.910 228.733 326.449 1.00 154.22 440 ILE B C 1
ATOM 33618 O O . ILE G 5 418 ? 248.390 229.324 325.471 1.00 154.24 440 ILE B O 1
ATOM 33634 N N . GLN G 5 419 ? 248.382 227.555 326.861 1.00 154.12 441 GLN B N 1
ATOM 33635 C CA . GLN G 5 419 ? 249.459 226.892 326.135 1.00 153.91 441 GLN B CA 1
ATOM 33636 C C . GLN G 5 419 ? 249.015 226.425 324.754 1.00 154.01 441 GLN B C 1
ATOM 33637 O O . GLN G 5 419 ? 249.857 226.291 323.860 1.00 153.91 441 GLN B O 1
ATOM 33651 N N . ALA G 5 420 ? 247.722 226.154 324.566 1.00 152.34 442 ALA B N 1
ATOM 33652 C CA . ALA G 5 420 ? 247.202 225.879 323.231 1.00 151.84 442 ALA B CA 1
ATOM 33653 C C . ALA G 5 420 ? 247.042 227.162 322.423 1.00 152.01 442 ALA B C 1
ATOM 33654 O O . ALA G 5 420 ? 247.291 227.177 321.210 1.00 151.39 442 ALA B O 1
ATOM 33661 N N . CYS G 5 421 ? 246.622 228.246 323.081 1.00 152.33 443 CYS B N 1
ATOM 33662 C CA . CYS G 5 421 ? 246.450 229.516 322.383 1.00 151.84 443 CYS B CA 1
ATOM 33663 C C . CYS G 5 421 ? 247.769 230.047 321.850 1.00 151.43 443 CYS B C 1
ATOM 33664 O O . CYS G 5 421 ? 247.818 230.593 320.744 1.00 150.83 443 CYS B O 1
ATOM 33672 N N . VAL G 5 422 ? 248.840 229.935 322.635 1.00 150.90 444 VAL B N 1
ATOM 33673 C CA . VAL G 5 422 ? 250.124 230.436 322.155 1.00 150.58 444 VAL B CA 1
ATOM 33674 C C . VAL G 5 422 ? 250.603 229.609 320.971 1.00 151.02 444 VAL B C 1
ATOM 33675 O O . VAL G 5 422 ? 251.190 230.152 320.029 1.00 151.38 444 VAL B O 1
ATOM 33688 N N . GLU G 5 423 ? 250.349 228.298 320.980 1.00 149.46 445 GLU B N 1
ATOM 33689 C CA . GLU G 5 423 ? 250.689 227.474 319.824 1.00 148.47 445 GLU B CA 1
ATOM 33690 C C . GLU G 5 423 ? 249.903 227.907 318.591 1.00 149.21 445 GLU B C 1
ATOM 33691 O O . GLU G 5 423 ? 250.469 228.033 317.498 1.00 148.81 445 GLU B O 1
ATOM 33703 N N . ALA G 5 424 ? 248.598 228.144 318.751 1.00 148.47 446 ALA B N 1
ATOM 33704 C CA . ALA G 5 424 ? 247.781 228.570 317.617 1.00 147.37 446 ALA B CA 1
ATOM 33705 C C . ALA G 5 424 ? 248.239 229.923 317.083 1.00 147.83 446 ALA B C 1
ATOM 33706 O O . ALA G 5 424 ? 248.329 230.125 315.865 1.00 147.84 446 ALA B O 1
ATOM 33713 N N . CYS G 5 425 ? 248.538 230.862 317.982 1.00 147.40 447 CYS B N 1
ATOM 33714 C CA . CYS G 5 425 ? 249.004 232.180 317.567 1.00 147.01 447 CYS B CA 1
ATOM 33715 C C . CYS G 5 425 ? 250.357 232.097 316.871 1.00 147.76 447 CYS B C 1
ATOM 33716 O O . CYS G 5 425 ? 250.599 232.804 315.885 1.00 147.90 447 CYS B O 1
ATOM 33724 N N . ASN G 5 426 ? 251.254 231.248 317.377 1.00 146.85 448 ASN B N 1
ATOM 33725 C CA . ASN G 5 426 ? 252.547 231.064 316.729 1.00 146.15 448 ASN B CA 1
ATOM 33726 C C . ASN G 5 426 ? 252.373 230.488 315.332 1.00 146.07 448 ASN B C 1
ATOM 33727 O O . ASN G 5 426 ? 253.056 230.905 314.392 1.00 145.70 448 ASN B O 1
ATOM 33738 N N . LEU G 5 427 ? 251.458 229.528 315.179 1.00 144.52 449 LEU B N 1
ATOM 33739 C CA . LEU G 5 427 ? 251.182 228.972 313.858 1.00 144.79 449 LEU B CA 1
ATOM 33740 C C . LEU G 5 427 ? 250.642 230.044 312.916 1.00 145.19 449 LEU B C 1
ATOM 33741 O O . LEU G 5 427 ? 251.048 230.119 311.748 1.00 144.26 449 LEU B O 1
ATOM 33757 N N . ILE G 5 428 ? 249.736 230.890 313.414 1.00 145.64 450 ILE B N 1
ATOM 33758 C CA . ILE G 5 428 ? 249.164 231.955 312.590 1.00 144.93 450 ILE B CA 1
ATOM 33759 C C . ILE G 5 428 ? 250.261 232.911 312.127 1.00 145.67 450 ILE B C 1
ATOM 33760 O O . ILE G 5 428 ? 250.360 233.256 310.940 1.00 145.63 450 ILE B O 1
ATOM 33776 N N . ALA G 5 429 ? 251.107 233.345 313.065 1.00 144.79 451 ALA B N 1
ATOM 33777 C CA . ALA G 5 429 ? 252.171 234.287 312.735 1.00 143.66 451 ALA B CA 1
ATOM 33778 C C . ALA G 5 429 ? 253.178 233.671 311.773 1.00 143.46 451 ALA B C 1
ATOM 33779 O O . ALA G 5 429 ? 253.661 234.344 310.855 1.00 143.39 451 ALA B O 1
ATOM 33786 N N . ARG G 5 430 ? 253.514 232.394 311.972 1.00 143.16 452 ARG B N 1
ATOM 33787 C CA . ARG G 5 430 ? 254.449 231.716 311.082 1.00 143.25 452 ARG B CA 1
ATOM 33788 C C . ARG G 5 430 ? 253.885 231.628 309.669 1.00 144.21 452 ARG B C 1
ATOM 33789 O O . ARG G 5 430 ? 254.608 231.856 308.690 1.00 144.75 452 ARG B O 1
ATOM 33810 N N . ALA G 5 431 ? 252.595 231.306 309.541 1.00 142.39 453 ALA B N 1
ATOM 33811 C CA . ALA G 5 431 ? 251.985 231.249 308.216 1.00 141.89 453 ALA B CA 1
ATOM 33812 C C . ALA G 5 431 ? 251.994 232.619 307.546 1.00 141.86 453 ALA B C 1
ATOM 33813 O O . ALA G 5 431 ? 252.270 232.729 306.343 1.00 141.06 453 ALA B O 1
ATOM 33820 N N . ARG G 5 432 ? 251.705 233.678 308.308 1.00 140.28 454 ARG B N 1
ATOM 33821 C CA . ARG G 5 432 ? 251.708 235.012 307.713 1.00 139.98 454 ARG B CA 1
ATOM 33822 C C . ARG G 5 432 ? 253.117 235.416 307.285 1.00 139.91 454 ARG B C 1
ATOM 33823 O O . ARG G 5 432 ? 253.298 236.055 306.240 1.00 139.32 454 ARG B O 1
ATOM 33844 N N . HIS G 5 433 ? 254.126 235.061 308.086 1.00 139.13 455 HIS B N 1
ATOM 33845 C CA . HIS G 5 433 ? 255.509 235.351 307.715 1.00 138.79 455 HIS B CA 1
ATOM 33846 C C . HIS G 5 433 ? 255.897 234.613 306.440 1.00 139.23 455 HIS B C 1
ATOM 33847 O O . HIS G 5 433 ? 256.583 235.169 305.569 1.00 139.02 455 HIS B O 1
ATOM 33861 N N . GLN G 5 434 ? 255.466 233.355 306.317 1.00 139.06 456 GLN B N 1
ATOM 33862 C CA . GLN G 5 434 ? 255.710 232.596 305.095 1.00 139.07 456 GLN B CA 1
ATOM 33863 C C . GLN G 5 434 ? 255.071 233.280 303.891 1.00 139.40 456 GLN B C 1
ATOM 33864 O O . GLN G 5 434 ? 255.689 233.388 302.822 1.00 138.51 456 GLN B O 1
ATOM 33878 N N . GLN G 5 435 ? 253.837 233.762 304.054 1.00 135.53 457 GLN B N 1
ATOM 33879 C CA . GLN G 5 435 ? 253.162 234.461 302.964 1.00 134.47 457 GLN B CA 1
ATOM 33880 C C . GLN G 5 435 ? 253.909 235.735 302.574 1.00 135.40 457 GLN B C 1
ATOM 33881 O O . GLN G 5 435 ? 254.044 236.049 301.383 1.00 135.05 457 GLN B O 1
ATOM 33895 N N . THR G 5 436 ? 254.397 236.483 303.566 1.00 134.17 458 THR B N 1
ATOM 33896 C CA . THR G 5 436 ? 255.139 237.709 303.276 1.00 133.24 458 THR B CA 1
ATOM 33897 C C . THR G 5 436 ? 256.427 237.408 302.515 1.00 132.72 458 THR B C 1
ATOM 33898 O O . THR G 5 436 ? 256.781 238.125 301.567 1.00 132.61 458 THR B O 1
ATOM 33909 N N . HIS G 5 437 ? 257.141 236.353 302.916 1.00 132.98 459 HIS B N 1
ATOM 33910 C CA . HIS G 5 437 ? 258.352 235.962 302.198 1.00 132.91 459 HIS B CA 1
ATOM 33911 C C . HIS G 5 437 ? 258.031 235.569 300.759 1.00 132.07 459 HIS B C 1
ATOM 33912 O O . HIS G 5 437 ? 258.774 235.910 299.824 1.00 131.77 459 HIS B O 1
ATOM 33926 N N . PHE G 5 438 ? 256.922 234.850 300.568 1.00 125.73 460 PHE B N 1
ATOM 33927 C CA . PHE G 5 438 ? 256.489 234.478 299.224 1.00 125.42 460 PHE B CA 1
ATOM 33928 C C . PHE G 5 438 ? 256.239 235.716 298.368 1.00 125.13 460 PHE B C 1
ATOM 33929 O O . PHE G 5 438 ? 256.663 235.783 297.203 1.00 124.79 460 PHE B O 1
ATOM 33946 N N . ASP G 5 439 ? 255.554 236.710 298.939 1.00 123.73 461 ASP B N 1
ATOM 33947 C CA . ASP G 5 439 ? 255.279 237.944 298.209 1.00 123.38 461 ASP B CA 1
ATOM 33948 C C . ASP G 5 439 ? 256.569 238.669 297.844 1.00 122.98 461 ASP B C 1
ATOM 33949 O O . ASP G 5 439 ? 256.696 239.211 296.738 1.00 121.78 461 ASP B O 1
ATOM 33958 N N . SER G 5 440 ? 257.534 238.698 298.767 1.00 119.63 462 SER B N 1
ATOM 33959 C CA . SER G 5 440 ? 258.809 239.350 298.479 1.00 119.52 462 SER B CA 1
ATOM 33960 C C . SER G 5 440 ? 259.530 238.670 297.318 1.00 119.24 462 SER B C 1
ATOM 33961 O O . SER G 5 440 ? 260.077 239.344 296.431 1.00 116.79 462 SER B O 1
ATOM 33969 N N . GLY G 5 441 ? 259.538 237.335 297.301 1.00 117.26 463 GLY B N 1
ATOM 33970 C CA . GLY G 5 441 ? 260.166 236.631 296.190 1.00 115.45 463 GLY B CA 1
ATOM 33971 C C . GLY G 5 441 ? 259.480 236.908 294.862 1.00 116.45 463 GLY B C 1
ATOM 33972 O O . GLY G 5 441 ? 260.142 237.104 293.830 1.00 116.22 463 GLY B O 1
ATOM 33976 N N . ASN G 5 442 ? 258.143 236.934 294.872 1.00 115.97 464 ASN B N 1
ATOM 33977 C CA . ASN G 5 442 ? 257.406 237.255 293.652 1.00 114.37 464 ASN B CA 1
ATOM 33978 C C . ASN G 5 442 ? 257.755 238.651 293.155 1.00 113.28 464 ASN B C 1
ATOM 33979 O O . ASN G 5 442 ? 257.940 238.864 291.949 1.00 111.60 464 ASN B O 1
ATOM 33990 N N . LYS G 5 443 ? 257.867 239.612 294.074 1.00 108.51 465 LYS B N 1
ATOM 33991 C CA . LYS G 5 443 ? 258.239 240.966 293.676 1.00 106.59 465 LYS B CA 1
ATOM 33992 C C . LYS G 5 443 ? 259.642 241.007 293.081 1.00 106.28 465 LYS B C 1
ATOM 33993 O O . LYS G 5 443 ? 259.893 241.751 292.124 1.00 105.09 465 LYS B O 1
ATOM 34012 N N . GLU G 5 444 ? 260.573 240.231 293.643 1.00 103.62 466 GLU B N 1
ATOM 34013 C CA . GLU G 5 444 ? 261.931 240.210 293.105 1.00 101.07 466 GLU B CA 1
ATOM 34014 C C . GLU G 5 444 ? 261.939 239.706 291.667 1.00 100.31 466 GLU B C 1
ATOM 34015 O O . GLU G 5 444 ? 262.587 240.294 290.786 1.00 98.83 466 GLU B O 1
ATOM 34027 N N . TRP G 5 445 ? 261.205 238.619 291.408 1.00 93.58 467 TRP B N 1
ATOM 34028 C CA . TRP G 5 445 ? 261.133 238.113 290.038 1.00 90.99 467 TRP B CA 1
ATOM 34029 C C . TRP G 5 445 ? 260.478 239.137 289.111 1.00 90.50 467 TRP B C 1
ATOM 34030 O O . TRP G 5 445 ? 260.882 239.292 287.947 1.00 87.32 467 TRP B O 1
ATOM 34051 N N . PHE G 5 446 ? 259.469 239.853 289.613 1.00 86.79 468 PHE B N 1
ATOM 34052 C CA . PHE G 5 446 ? 258.811 240.875 288.805 1.00 84.21 468 PHE B CA 1
ATOM 34053 C C . PHE G 5 446 ? 259.780 241.987 288.411 1.00 85.39 468 PHE B C 1
ATOM 34054 O O . PHE G 5 446 ? 259.799 242.425 287.253 1.00 86.69 468 PHE B O 1
ATOM 34071 N N . LEU G 5 447 ? 260.592 242.460 289.359 1.00 83.65 469 LEU B N 1
ATOM 34072 C CA . LEU G 5 447 ? 261.576 243.492 289.029 1.00 83.25 469 LEU B CA 1
ATOM 34073 C C . LEU G 5 447 ? 262.616 242.988 288.032 1.00 81.22 469 LEU B C 1
ATOM 34074 O O . LEU G 5 447 ? 263.060 243.747 287.154 1.00 81.09 469 LEU B O 1
ATOM 34090 N N . VAL G 5 448 ? 263.029 241.722 288.153 1.00 80.96 470 VAL B N 1
ATOM 34091 C CA . VAL G 5 448 ? 263.977 241.177 287.180 1.00 79.40 470 VAL B CA 1
ATOM 34092 C C . VAL G 5 448 ? 263.367 241.209 285.780 1.00 79.55 470 VAL B C 1
ATOM 34093 O O . VAL G 5 448 ? 264.011 241.622 284.801 1.00 81.14 470 VAL B O 1
ATOM 34106 N N . GLY G 5 449 ? 262.107 240.785 285.668 1.00 78.92 471 GLY B N 1
ATOM 34107 C CA . GLY G 5 449 ? 261.425 240.881 284.388 1.00 79.57 471 GLY B CA 1
ATOM 34108 C C . GLY G 5 449 ? 261.326 242.308 283.885 1.00 79.91 471 GLY B C 1
ATOM 34109 O O . GLY G 5 449 ? 261.406 242.555 282.678 1.00 78.53 471 GLY B O 1
ATOM 34113 N N . ARG G 5 450 ? 261.169 243.264 284.801 1.00 82.56 472 ARG B N 1
ATOM 34114 C CA . ARG G 5 450 ? 261.049 244.667 284.406 1.00 79.21 472 ARG B CA 1
ATOM 34115 C C . ARG G 5 450 ? 262.336 245.181 283.765 1.00 79.80 472 ARG B C 1
ATOM 34116 O O . ARG G 5 450 ? 262.303 245.839 282.713 1.00 80.54 472 ARG B O 1
ATOM 34137 N N . VAL G 5 451 ? 263.486 244.902 284.387 1.00 80.05 473 VAL B N 1
ATOM 34138 C CA . VAL G 5 451 ? 264.739 245.382 283.792 1.00 79.59 473 VAL B CA 1
ATOM 34139 C C . VAL G 5 451 ? 265.012 244.663 282.472 1.00 75.78 473 VAL B C 1
ATOM 34140 O O . VAL G 5 451 ? 265.539 245.262 281.519 1.00 76.43 473 VAL B O 1
ATOM 34153 N N . LEU G 5 452 ? 264.649 243.377 282.383 1.00 69.01 474 LEU B N 1
ATOM 34154 C CA . LEU G 5 452 ? 264.804 242.681 281.107 1.00 71.35 474 LEU B CA 1
ATOM 34155 C C . LEU G 5 452 ? 263.954 243.335 280.019 1.00 73.31 474 LEU B C 1
ATOM 34156 O O . LEU G 5 452 ? 264.410 243.507 278.876 1.00 76.48 474 LEU B O 1
ATOM 34172 N N . ASP G 5 453 ? 262.721 243.722 280.365 1.00 69.69 475 ASP B N 1
ATOM 34173 C CA . ASP G 5 453 ? 261.872 244.443 279.420 1.00 69.50 475 ASP B CA 1
ATOM 34174 C C . ASP G 5 453 ? 262.521 245.742 278.973 1.00 72.92 475 ASP B C 1
ATOM 34175 O O . ASP G 5 453 ? 262.489 246.079 277.786 1.00 71.54 475 ASP B O 1
ATOM 34184 N N . ARG G 5 454 ? 263.095 246.497 279.911 1.00 73.80 476 ARG B N 1
ATOM 34185 C CA . ARG G 5 454 ? 263.654 247.790 279.523 1.00 69.38 476 ARG B CA 1
ATOM 34186 C C . ARG G 5 454 ? 264.859 247.636 278.602 1.00 71.19 476 ARG B C 1
ATOM 34187 O O . ARG G 5 454 ? 265.038 248.449 277.688 1.00 68.96 476 ARG B O 1
ATOM 34208 N N . VAL G 5 455 ? 265.694 246.617 278.814 1.00 73.56 477 VAL B N 1
ATOM 34209 C CA . VAL G 5 455 ? 266.811 246.390 277.893 1.00 71.15 477 VAL B CA 1
ATOM 34210 C C . VAL G 5 455 ? 266.296 245.994 276.509 1.00 69.28 477 VAL B C 1
ATOM 34211 O O . VAL G 5 455 ? 266.693 246.566 275.475 1.00 70.64 477 VAL B O 1
ATOM 34224 N N . CYS G 5 456 ? 265.394 245.013 276.464 1.00 67.32 478 CYS B N 1
ATOM 34225 C CA . CYS G 5 456 ? 264.967 244.498 275.174 1.00 64.91 478 CYS B CA 1
ATOM 34226 C C . CYS G 5 456 ? 264.087 245.481 274.415 1.00 63.48 478 CYS B C 1
ATOM 34227 O O . CYS G 5 456 ? 264.008 245.392 273.186 1.00 64.95 478 CYS B O 1
ATOM 34235 N N . PHE G 5 457 ? 263.468 246.442 275.105 1.00 58.88 479 PHE B N 1
ATOM 34236 C CA . PHE G 5 457 ? 262.746 247.500 274.408 1.00 58.07 479 PHE B CA 1
ATOM 34237 C C . PHE G 5 457 ? 263.685 248.316 273.535 1.00 58.98 479 PHE B C 1
ATOM 34238 O O . PHE G 5 457 ? 263.401 248.562 272.358 1.00 62.42 479 PHE B O 1
ATOM 34255 N N . LEU G 5 458 ? 264.807 248.761 274.105 1.00 64.70 480 LEU B N 1
ATOM 34256 C CA . LEU G 5 458 ? 265.770 249.531 273.328 1.00 58.76 480 LEU B CA 1
ATOM 34257 C C . LEU G 5 458 ? 266.352 248.692 272.203 1.00 55.71 480 LEU B C 1
ATOM 34258 O O . LEU G 5 458 ? 266.523 249.187 271.081 1.00 56.56 480 LEU B O 1
ATOM 34274 N N . ALA G 5 459 ? 266.645 247.416 272.476 1.00 57.45 481 ALA B N 1
ATOM 34275 C CA . ALA G 5 459 ? 267.175 246.554 271.418 1.00 54.09 481 ALA B CA 1
ATOM 34276 C C . ALA G 5 459 ? 266.199 246.446 270.245 1.00 59.01 481 ALA B C 1
ATOM 34277 O O . ALA G 5 459 ? 266.573 246.651 269.079 1.00 65.68 481 ALA B O 1
ATOM 34284 N N . MET G 5 460 ? 264.929 246.152 270.538 1.00 64.97 482 MET B N 1
ATOM 34285 C CA . MET G 5 460 ? 263.948 245.975 269.475 1.00 63.86 482 MET B CA 1
ATOM 34286 C C . MET G 5 460 ? 263.642 247.285 268.761 1.00 58.82 482 MET B C 1
ATOM 34287 O O . MET G 5 460 ? 263.415 247.283 267.547 1.00 64.06 482 MET B O 1
ATOM 34301 N N . LEU G 5 461 ? 263.614 248.404 269.488 1.00 60.07 483 LEU B N 1
ATOM 34302 C CA . LEU G 5 461 ? 263.388 249.689 268.838 1.00 59.16 483 LEU B CA 1
ATOM 34303 C C . LEU G 5 461 ? 264.528 250.024 267.889 1.00 61.38 483 LEU B C 1
ATOM 34304 O O . LEU G 5 461 ? 264.295 250.543 266.791 1.00 61.83 483 LEU B O 1
ATOM 34320 N N . SER G 5 462 ? 265.768 249.734 268.293 1.00 66.07 484 SER B N 1
ATOM 34321 C CA . SER G 5 462 ? 266.895 249.955 267.395 1.00 61.85 484 SER B CA 1
ATOM 34322 C C . SER G 5 462 ? 266.770 249.097 266.146 1.00 60.58 484 SER B C 1
ATOM 34323 O O . SER G 5 462 ? 267.002 249.578 265.032 1.00 65.45 484 SER B O 1
ATOM 34331 N N . LEU G 5 463 ? 266.389 247.826 266.308 1.00 57.70 485 LEU B N 1
ATOM 34332 C CA . LEU G 5 463 ? 266.215 246.958 265.143 1.00 56.36 485 LEU B CA 1
ATOM 34333 C C . LEU G 5 463 ? 265.137 247.501 264.208 1.00 58.65 485 LEU B C 1
ATOM 34334 O O . LEU G 5 463 ? 265.335 247.579 262.986 1.00 61.98 485 LEU B O 1
ATOM 34350 N N . PHE G 5 464 ? 263.986 247.879 264.770 1.00 58.93 486 PHE B N 1
ATOM 34351 C CA . PHE G 5 464 ? 262.876 248.372 263.961 1.00 56.02 486 PHE B CA 1
ATOM 34352 C C . PHE G 5 464 ? 263.266 249.636 263.208 1.00 62.73 486 PHE B C 1
ATOM 34353 O O . PHE G 5 464 ? 263.031 249.751 261.998 1.00 59.41 486 PHE B O 1
ATOM 34370 N N . VAL G 5 465 ? 263.881 250.590 263.909 1.00 69.56 487 VAL B N 1
ATOM 34371 C CA . VAL G 5 465 ? 264.249 251.850 263.277 1.00 65.92 487 VAL B CA 1
ATOM 34372 C C . VAL G 5 465 ? 265.309 251.620 262.207 1.00 64.52 487 VAL B C 1
ATOM 34373 O O . VAL G 5 465 ? 265.245 252.211 261.125 1.00 64.60 487 VAL B O 1
ATOM 34386 N N . CYS G 5 466 ? 266.300 250.768 262.485 1.00 67.31 488 CYS B N 1
ATOM 34387 C CA . CYS G 5 466 ? 267.363 250.541 261.512 1.00 64.67 488 CYS B CA 1
ATOM 34388 C C . CYS G 5 466 ? 266.825 249.889 260.245 1.00 69.16 488 CYS B C 1
ATOM 34389 O O . CYS G 5 466 ? 267.153 250.322 259.134 1.00 76.16 488 CYS B O 1
ATOM 34397 N N . GLY G 5 467 ? 265.993 248.853 260.384 1.00 60.66 489 GLY B N 1
ATOM 34398 C CA . GLY G 5 467 ? 265.423 248.224 259.202 1.00 58.52 489 GLY B CA 1
ATOM 34399 C C . GLY G 5 467 ? 264.516 249.158 258.423 1.00 62.76 489 GLY B C 1
ATOM 34400 O O . GLY G 5 467 ? 264.567 249.203 257.187 1.00 72.36 489 GLY B O 1
ATOM 34404 N N . THR G 5 468 ? 263.678 249.922 259.132 1.00 59.71 490 THR B N 1
ATOM 34405 C CA . THR G 5 468 ? 262.808 250.884 258.468 1.00 63.21 490 THR B CA 1
ATOM 34406 C C . THR G 5 468 ? 263.613 251.922 257.699 1.00 63.85 490 THR B C 1
ATOM 34407 O O . THR G 5 468 ? 263.302 252.227 256.542 1.00 66.62 490 THR B O 1
ATOM 34418 N N . ALA G 5 469 ? 264.660 252.468 258.323 1.00 64.66 491 ALA B N 1
ATOM 34419 C CA . ALA G 5 469 ? 265.471 253.481 257.662 1.00 61.55 491 ALA B CA 1
ATOM 34420 C C . ALA G 5 469 ? 266.204 252.900 256.464 1.00 65.24 491 ALA B C 1
ATOM 34421 O O . ALA G 5 469 ? 266.306 253.555 255.421 1.00 71.08 491 ALA B O 1
ATOM 34428 N N . GLY G 5 470 ? 266.718 251.675 256.588 1.00 60.55 492 GLY B N 1
ATOM 34429 C CA . GLY G 5 470 ? 267.397 251.062 255.459 1.00 57.38 492 GLY B CA 1
ATOM 34430 C C . GLY G 5 470 ? 266.473 250.875 254.272 1.00 64.03 492 GLY B C 1
ATOM 34431 O O . GLY G 5 470 ? 266.804 251.259 253.146 1.00 71.31 492 GLY B O 1
ATOM 34435 N N . ILE G 5 471 ? 265.283 250.319 254.515 1.00 60.25 493 ILE B N 1
ATOM 34436 C CA . ILE G 5 471 ? 264.338 250.107 253.421 1.00 64.15 493 ILE B CA 1
ATOM 34437 C C . ILE G 5 471 ? 263.917 251.440 252.812 1.00 63.73 493 ILE B C 1
ATOM 34438 O O . ILE G 5 471 ? 263.855 251.586 251.583 1.00 64.69 493 ILE B O 1
ATOM 34454 N N . PHE G 5 472 ? 263.639 252.438 253.653 1.00 67.24 494 PHE B N 1
ATOM 34455 C CA . PHE G 5 472 ? 263.144 253.709 253.137 1.00 65.33 494 PHE B CA 1
ATOM 34456 C C . PHE G 5 472 ? 264.222 254.450 252.357 1.00 64.70 494 PHE B C 1
ATOM 34457 O O . PHE G 5 472 ? 263.918 255.123 251.370 1.00 65.37 494 PHE B O 1
ATOM 34474 N N . LEU G 5 473 ? 265.488 254.334 252.765 1.00 66.35 495 LEU B N 1
ATOM 34475 C CA . LEU G 5 473 ? 266.546 255.004 252.017 1.00 64.51 495 LEU B CA 1
ATOM 34476 C C . LEU G 5 473 ? 266.882 254.279 250.721 1.00 64.16 495 LEU B C 1
ATOM 34477 O O . LEU G 5 473 ? 267.218 254.933 249.727 1.00 73.39 495 LEU B O 1
ATOM 34493 N N . MET G 5 474 ? 266.796 252.944 250.696 1.00 58.35 496 MET B N 1
ATOM 34494 C CA . MET G 5 474 ? 266.887 252.252 249.413 1.00 62.35 496 MET B CA 1
ATOM 34495 C C . MET G 5 474 ? 265.741 252.639 248.487 1.00 64.22 496 MET B C 1
ATOM 34496 O O . MET G 5 474 ? 265.931 252.708 247.268 1.00 68.19 496 MET B O 1
ATOM 34510 N N . ALA G 5 475 ? 264.552 252.898 249.035 1.00 58.17 497 ALA B N 1
ATOM 34511 C CA . ALA G 5 475 ? 263.481 253.454 248.211 1.00 59.12 497 ALA B CA 1
ATOM 34512 C C . ALA G 5 475 ? 263.831 254.857 247.728 1.00 59.51 497 ALA B C 1
ATOM 34513 O O . ALA G 5 475 ? 263.612 255.194 246.558 1.00 58.18 497 ALA B O 1
ATOM 34520 N N . HIS G 5 476 ? 264.381 255.682 248.619 1.00 68.56 498 HIS B N 1
ATOM 34521 C CA . HIS G 5 476 ? 264.608 257.091 248.324 1.00 63.94 498 HIS B CA 1
ATOM 34522 C C . HIS G 5 476 ? 265.693 257.290 247.274 1.00 64.27 498 HIS B C 1
ATOM 34523 O O . HIS G 5 476 ? 265.583 258.194 246.439 1.00 66.17 498 HIS B O 1
ATOM 34537 N N . TYR G 5 477 ? 266.737 256.462 247.290 1.00 69.71 499 TYR B N 1
ATOM 34538 C CA . TYR G 5 477 ? 267.866 256.630 246.385 1.00 69.69 499 TYR B CA 1
ATOM 34539 C C . TYR G 5 477 ? 267.663 255.971 245.025 1.00 73.30 499 TYR B C 1
ATOM 34540 O O . TYR G 5 477 ? 268.529 256.119 244.156 1.00 77.31 499 TYR B O 1
ATOM 34558 N N . ASN G 5 478 ? 266.559 255.256 244.808 1.00 63.25 500 ASN B N 1
ATOM 34559 C CA . ASN G 5 478 ? 266.275 254.649 243.506 1.00 57.58 500 ASN B CA 1
ATOM 34560 C C . ASN G 5 478 ? 265.626 255.697 242.612 1.00 59.18 500 ASN B C 1
ATOM 34561 O O . ASN G 5 478 ? 264.402 255.798 242.521 1.00 64.48 500 ASN B O 1
ATOM 34572 N N . ARG G 5 479 ? 266.463 256.484 241.943 1.00 56.73 501 ARG B N 1
ATOM 34573 C CA . ARG G 5 479 ? 266.030 257.523 241.022 1.00 56.08 501 ARG B CA 1
ATOM 34574 C C . ARG G 5 479 ? 266.384 257.134 239.594 1.00 58.62 501 ARG B C 1
ATOM 34575 O O . ARG G 5 479 ? 267.296 256.340 239.348 1.00 56.65 501 ARG B O 1
ATOM 34596 N N . VAL G 5 480 ? 265.636 257.699 238.650 1.00 52.34 502 VAL B N 1
ATOM 34597 C CA . VAL G 5 480 ? 265.967 257.474 237.239 1.00 47.07 502 VAL B CA 1
ATOM 34598 C C . VAL G 5 480 ? 267.318 258.122 236.950 1.00 51.18 502 VAL B C 1
ATOM 34599 O O . VAL G 5 480 ? 267.600 259.213 237.488 1.00 53.07 502 VAL B O 1
ATOM 34612 N N . PRO G 5 481 ? 268.200 257.521 236.143 1.00 50.48 503 PRO B N 1
ATOM 34613 C CA . PRO G 5 481 ? 269.470 258.191 235.836 1.00 46.88 503 PRO B CA 1
ATOM 34614 C C . PRO G 5 481 ? 269.253 259.496 235.084 1.00 50.65 503 PRO B C 1
ATOM 34615 O O . PRO G 5 481 ? 268.265 259.673 234.370 1.00 51.12 503 PRO B O 1
ATOM 34626 N N . ALA G 5 482 ? 270.201 260.419 235.260 1.00 54.77 504 ALA B N 1
ATOM 34627 C CA . ALA G 5 482 ? 270.080 261.741 234.658 1.00 54.33 504 ALA B CA 1
ATOM 34628 C C . ALA G 5 482 ? 270.121 261.700 233.136 1.00 52.73 504 ALA B C 1
ATOM 34629 O O . ALA G 5 482 ? 269.572 262.604 232.497 1.00 53.60 504 ALA B O 1
ATOM 34636 N N . LEU G 5 483 ? 270.754 260.680 232.545 1.00 52.84 505 LEU B N 1
ATOM 34637 C CA . LEU G 5 483 ? 270.866 260.526 231.102 1.00 54.94 505 LEU B CA 1
ATOM 34638 C C . LEU G 5 483 ? 270.183 259.235 230.655 1.00 52.85 505 LEU B C 1
ATOM 34639 O O . LEU G 5 483 ? 270.249 258.233 231.374 1.00 56.05 505 LEU B O 1
ATOM 34655 N N . PRO G 5 484 ? 269.514 259.219 229.492 1.00 50.03 506 PRO B N 1
ATOM 34656 C CA . PRO G 5 484 ? 268.806 257.991 229.090 1.00 50.99 506 PRO B CA 1
ATOM 34657 C C . PRO G 5 484 ? 269.713 256.794 228.868 1.00 52.23 506 PRO B C 1
ATOM 34658 O O . PRO G 5 484 ? 269.301 255.665 229.159 1.00 54.68 506 PRO B O 1
ATOM 34669 N N . PHE G 5 485 ? 270.926 257.006 228.361 1.00 57.53 507 PHE B N 1
ATOM 34670 C CA . PHE G 5 485 ? 271.838 255.933 227.980 1.00 55.05 507 PHE B CA 1
ATOM 34671 C C . PHE G 5 485 ? 273.126 256.068 228.786 1.00 59.29 507 PHE B C 1
ATOM 34672 O O . PHE G 5 485 ? 273.794 257.111 228.681 1.00 57.93 507 PHE B O 1
ATOM 34689 N N . PRO G 5 486 ? 273.530 255.089 229.604 1.00 68.06 508 PRO B N 1
ATOM 34690 C CA . PRO G 5 486 ? 274.813 255.226 230.312 1.00 63.55 508 PRO B CA 1
ATOM 34691 C C . PRO G 5 486 ? 275.982 255.234 229.338 1.00 65.77 508 PRO B C 1
ATOM 34692 O O . PRO G 5 486 ? 275.986 254.505 228.344 1.00 66.08 508 PRO B O 1
ATOM 34703 N N . GLY G 5 487 ? 276.976 256.069 229.631 1.00 72.09 509 GLY B N 1
ATOM 34704 C CA . GLY G 5 487 ? 278.135 256.210 228.778 1.00 70.08 509 GLY B CA 1
ATOM 34705 C C . GLY G 5 487 ? 277.935 257.094 227.565 1.00 72.12 509 GLY B C 1
ATOM 34706 O O . GLY G 5 487 ? 278.877 257.254 226.778 1.00 73.36 509 GLY B O 1
ATOM 34710 N N . ASP G 5 488 ? 276.745 257.668 227.390 1.00 68.61 510 ASP B N 1
ATOM 34711 C CA . ASP G 5 488 ? 276.417 258.544 226.272 1.00 68.18 510 ASP B CA 1
ATOM 34712 C C . ASP G 5 488 ? 276.108 259.917 226.861 1.00 68.20 510 ASP B C 1
ATOM 34713 O O . ASP G 5 488 ? 275.180 260.025 227.680 1.00 72.32 510 ASP B O 1
ATOM 34722 N N . PRO G 5 489 ? 276.822 260.992 226.509 1.00 66.53 511 PRO B N 1
ATOM 34723 C CA . PRO G 5 489 ? 276.581 262.276 227.180 1.00 66.03 511 PRO B CA 1
ATOM 34724 C C . PRO G 5 489 ? 275.327 263.008 226.728 1.00 65.77 511 PRO B C 1
ATOM 34725 O O . PRO G 5 489 ? 274.989 264.034 227.329 1.00 66.01 511 PRO B O 1
ATOM 34736 N N . ARG G 5 490 ? 274.627 262.526 225.707 1.00 62.29 512 ARG B N 1
ATOM 34737 C CA . ARG G 5 490 ? 273.503 263.255 225.140 1.00 61.94 512 ARG B CA 1
ATOM 34738 C C . ARG G 5 490 ? 272.226 263.011 225.933 1.00 63.18 512 ARG B C 1
ATOM 34739 O O . ARG G 5 490 ? 272.078 261.999 226.622 1.00 64.50 512 ARG B O 1
ATOM 34760 N N . SER G 5 491 ? 271.297 263.964 225.815 1.00 58.79 513 SER B N 1
ATOM 34761 C CA . SER G 5 491 ? 270.058 263.978 226.580 1.00 64.15 513 SER B CA 1
ATOM 34762 C C . SER G 5 491 ? 268.813 263.678 225.754 1.00 61.51 513 SER B C 1
ATOM 34763 O O . SER G 5 491 ? 267.786 263.313 226.334 1.00 61.00 513 SER B O 1
ATOM 34771 N N . TYR G 5 492 ? 268.879 263.820 224.429 1.00 57.84 514 TYR B N 1
ATOM 34772 C CA . TYR G 5 492 ? 267.811 263.388 223.522 1.00 56.48 514 TYR B CA 1
ATOM 34773 C C . TYR G 5 492 ? 266.489 264.110 223.790 1.00 55.06 514 TYR B C 1
ATOM 34774 O O . TYR G 5 492 ? 265.418 263.503 223.741 1.00 56.67 514 TYR B O 1
ATOM 34792 N N . LEU G 5 493 ? 266.561 265.424 224.082 1.00 55.94 515 LEU B N 1
ATOM 34793 C CA . LEU G 5 493 ? 265.380 266.282 224.121 1.00 54.88 515 LEU B CA 1
ATOM 34794 C C . LEU G 5 493 ? 265.417 267.285 222.969 1.00 56.23 515 LEU B C 1
ATOM 34795 O O . LEU G 5 493 ? 266.495 267.597 222.455 1.00 57.97 515 LEU B O 1
ATOM 34811 N N . PRO G 5 494 ? 264.268 267.804 222.525 1.00 53.96 516 PRO B N 1
ATOM 34812 C CA . PRO G 5 494 ? 264.297 268.849 221.490 1.00 52.61 516 PRO B CA 1
ATOM 34813 C C . PRO G 5 494 ? 264.944 270.117 222.025 1.00 60.12 516 PRO B C 1
ATOM 34814 O O . PRO G 5 494 ? 264.534 270.649 223.058 1.00 61.32 516 PRO B O 1
ATOM 34825 N N . SER G 5 495 ? 265.963 270.596 221.319 1.00 80.68 517 SER B N 1
ATOM 34826 C CA . SER G 5 495 ? 266.601 271.844 221.703 1.00 82.80 517 SER B CA 1
ATOM 34827 C C . SER G 5 495 ? 265.674 273.018 221.414 1.00 81.68 517 SER B C 1
ATOM 34828 O O . SER G 5 495 ? 264.835 272.970 220.510 1.00 78.82 517 SER B O 1
ATOM 34836 N N . SER G 5 496 ? 265.832 274.080 222.194 1.00 92.51 518 SER B N 1
ATOM 34837 C CA . SER G 5 496 ? 265.000 275.264 222.038 1.00 93.49 518 SER B CA 1
ATOM 34838 C C . SER G 5 496 ? 265.856 276.524 221.988 1.00 92.37 518 SER B C 1
ATOM 34839 O O . SER G 5 496 ? 266.551 276.775 221.004 1.00 92.06 518 SER B O 1
#

InterPro domains:
  IPR002394 Nicotinic acetylcholine receptor [PR00254] (58-74)
  IPR002394 Nicotinic acetylcholine receptor [PR00254] (92-106)
  IPR002394 Nicotinic acetylcholine receptor [PR00254] (110-122)
  IPR002394 Nicotinic acetylcholine receptor [PR00254] (128-146)
  IPR006029 Neurotransmitter-gated ion-channel transmembrane domain [PF02932] (238-446)
  IPR006201 Neurotransmitter-gated ion-channel [PR00252] (71-87)
  IPR006201 Neurotransmitter-gated ion-channel [PR00252] (104-115)
  IPR006201 Neurotransmitter-gated ion-channel [PR00252] (148-162)
  IPR006201 Neurotransmitter-gated ion-channel [PR00252] (225-237)
  IPR006201 Neurotransmitter-gated ion-channel [PTHR18945] (25-358)
  IPR006201 Neurotransmitter-gated ion-channel [TIGR00860] (22-446)
  IPR006202 Neurotransmitter-gated ion-channel ligand-binding domain [PF02931] (24-230)
  IPR018000 Neurotransmitter-gated ion-channel, conserved site [PS00236] (148-162)
  IPR036719 Neurotransmitter-gated ion-channel transmembrane domain superfamily [SSF90112] (231-447)
  IPR036734 Neurotransmitter-gated ion-channel ligand-binding domain superfamily [G3DSA:2.70.170.10] (17-235)
  IPR036734 Neurotransmitter-gated ion-channel ligand-binding domain superfamily [SSF63712] (23-230)
  IPR038050 Neuronal acetylcholine receptor [G3DSA:1.20.58.390] (236-363)
  IPR038050 Neuronal acetylcholine receptor [G3DSA:1.20.58.390] (382-457)

GO terms:
  GO:0022848 acetylcholine-gated monoatomic cation-selective channel activity (F, IDA)

B-factor: mean 60.05, std 24.35, range [20.7, 157.57]

Radius of gyration: 44.72 Å; Cα contacts (8 Å, |Δi|>4): 4323; chains: 7; bounding box: 83×115×160 Å

Solvent-accessible surface area: 88245 Å² total; per-residue (Å²): 8,107,75,21,29,122,1,12,66,118,19,43,123,121,39,49,46,18,3,6,4,5,104,50,16,154,86,20,4,104,0,43,0,8,4,34,3,17,26,13,55,74,10,40,16,63,44,6,8,2,12,2,6,0,21,1,51,1,34,4,74,0,85,58,0,98,23,79,14,122,87,25,40,27,13,114,104,2,11,2,28,0,113,76,2,8,67,9,32,6,0,1,16,32,1,0,39,22,71,7,20,17,80,78,77,27,46,0,49,0,32,80,62,0,61,0,26,6,38,0,4,17,47,8,65,1,15,7,104,4,84,3,45,66,2,0,9,2,70,2,93,6,40,5,65,2,0,9,21,11,10,16,7,48,19,2,30,1,50,45,79,59,87,98,7,58,61,82,57,30,65,150,23,11,54,10,74,29,99,103,10,55,3,129,29,80,127,30,35,5,32,97,50,68,90,29,23,55,18,6,0,26,2,31,5,18,4,22,13,39,31,59,17,21,54,15,17,3,13,56,0,2,71,25,0,0,80,1,5,1,12,0,3,50,2,26,14,91,16,24,6,3,0,22,0,6,2,2,2,2,3,0,1,1,11,0,0,4,4,1,15,94,27,10,28,31,14,4,49,29,32,19,16,3,1,88,2,2,34,49,0,0,75,11,1,6,34,1,0,70,46,0,3,91,0,6,37,11,18,56,78,34,49,99,65,58,129,26,54,105,155,16,68,122,62,37,9,98,87,23,120,85,141,126,64,26,41,73,112,175,61,119,167,88,92,79,31,132,49,7,20,119,6,34,58,64,26,12,109,16,35,94,66,70,62,96,53,73,58,31,20,41,19,12,73,3,1,1,32,4,27,13,71,75,36,34,56,65,10,43,107,56,10,103,103,10,18,105,75,28,13,31,60,20,68,102,72,68,114,145,116,105,32,140,8,22,16,128,0,34,117,105,12,56,84,73,30,34,35,36,1,28,7,14,149,108,83,62,57,125,6,136,0,14,0,7,9,37,2,31,43,2,33,41,9,55,19,72,80,42,21,0,1,0,9,0,24,2,23,1,68,9,82,0,40,36,0,51,18,57,41,152,125,22,128,36,2,84,38,2,37,1,16,3,125,43,4,2,48,5,35,15,7,0,38,14,4,13,66,9,56,11,85,30,37,18,99,10,7,0,36,0,37,23,102,0,43,1,72,16,66,0,0,0,19,3,80,1,17,4,81,12,114,5,47,52,0,0,42,2,66,0,76,0,32,2,20,0,1,4,21,20,7,65,42,66,19,5,3,3,71,15,16,92,25,117,139,12,172,132,78,47,78,2,93,22,32,146,65,80,31,106,66,24,28,52,3,82,28,60,35,49,9,3,88,58,68,122,51,97,138,109,140,266,223,67,16,34,0,4,4,33,4,2,0,79,6,51,35,50,19,9,71,15,11,0,13,28,1,0,62,18,2,7,73,0,2,20,51,0,8,58,1,17,22,84,18,34,18,0,0,11,3,1,0,26,1,0,4,0,0,0,7,0,7,17,3,1,15,85,42,4,2,68,16,9,130,31,25,10,8,2,2,104,4,0,15,48,0,0,55,13,0,3,106,0,0,26,32,0,0,41,0,0,15,22,12,40,37,30,10,66,3,14,90,34,32,108,150,14,74,81,63,34,17,100,108,32,8,129,171,30,69,23,177,59,40,120,123,183,84,105,60,46,140,64,21,17,68,11,26,27,43,18,17,138,22,17,80,93,104,54,71,66,58,80,76,62,44,11,10,45,10,1,0,44,0,10,8,60,60,37,19,127,40,7,54,103,134,12,64,87,14,28,106,94,31,67,84,66,11,89,160,46,101,27,36,100,74,36,72,148,65,106,35,41,51,100,0,19,66,94,9,40,128,122,44,38,42,25,5,7,3,14,99,47,21,153,84,23,2,105,0,44,0,5,4,40,2,14,20,9,52,60,8,38,19,59,44,7,10,3,13,2,9,0,19,2,51,1,40,3,71,0,86,54,0,89,14,81,9,122,84,21,52,38,18,119,68,2,18,3,20,0,107,83,3,7,69,7,16,6,0,1,18,28,0,0,41,15,70,6,16,14,97,64,82,21,41,1,59,1,44,84,64,0,52,0,26,5,53,0,5,18,40,6,64,1,16,5,101,4,81,1,51,62,0,0,13,1,77,2,89,5,37,6,66,1,0,10,19,12,13,16,6,52,18,1,31,1,50,42,78,60,80,94,7,62,65,93,98,40,63,148,10,14,49,9,66,30,110,95,9,61,4,129,30,78,126,33,34,7,35,90,49,75,96,22,25,54,16,9,0,24,2,31,3,19,4,33,15,45,33,54,13,23,50,17,22,1,20,47,4,2,71,26,3,0,73,1,3,1,12,2,4,56,0,22,10,74,3,33,6,5,1,27,1,5,9,7,3,1,2,0,0,0,16,1,1,8,4,3,20,90,23,13,18,21,5,5,60,26,30,12,10,3,6,102,1,10,35,48,0,0,69,13,1,10,32,2,0,68,37,0,3,90,0,2,38,9,14,76,72,38,56,80,48,73,135,20,46,133,156,12,81,149,52,38,9,76,83,50,7,133,137,78,177,62,53,83,83,131,165,52,147,79,107,83,28,128,51,7,45,114,3,49,81,58,24,5,117,23,54,97,58,87,60,105,55,92,76,31,19,24,44,9,64,4,2,1,50,8,25,13,46,60,40,35,65,59,10,50,102,54,10,108,92,9,30,107,83,31,17,38,55,25,75,92,86,52,124,142,192,30,97,35,14,34,92,0,13,118,47,1,40,131,132,92,77,31,59,79,81,17,20,14,17,60,44,142,89,29,7,117,0,32,0,2,0,5,2,22,4,0,6,19,8,93,20,70,97,43,9,0,7,0,0,0,25,1,14,1,19,9,82,0,64,57,0,78,17,80,25,140,86,15,19,110,6,68,35,3,19,0,37,4,100,47,1,5,22,0,59,8,6,0,17,25,1,17,64,18,45,4,98,29,62,49,69,2,29,0,18,0,75,37,82,0,40,2,59,9,12,0,0,0,11,0,80,0,25,0,74,11,42,3,34,78,1,0,46,4,68,3,78,1,34,1,42,2,0,2,6,38,17,3,32,111,27,0,46,6,42,14,54,103,13,114,79,150,68,136,40,9,26,10,19,13,0,22,19,39,22,61,55,23,30,70,8,3,30,4,60,26,47,16,56,0,0,74,59,44,78,44,122,82,25,75,89,91,23,17,44,53,6,12,0,9,1,34,1,3,0,72,1,44,38,58,9,5,41,29,10,0,11,48,4,1,26,61,2,0,56,4,0,13,27,0,10,86,4,26,16,91,17,2,29,3,0,37,0,0,1,4,1,2,9,0,2,0,5,1,2,10,1,8,6,92,52,5,8,8,17,24,108,22,39,24,3,0,5,72,0,0,47,47,0,2,56,9,0,6,95,0,0,28,33,0,0,65,2,0,22,22,13,47,50,20,35,23,35,59,107,15,51,110,103,59,52,122,88,47,38,97,63,35,48,132,128,29,137,139,85,121,158,70,47,86,57,49,110,60,11,18,86,6,12,18,51,27,9,89,16,54,86,93,74,53,92,63,71,81,40,81,67,4,13,28,79,1,2,103,14,20,8,84,62,14,11,88,72,7,35,68,96,0,72,104,14,10,48,152,12,40,88,72,2,55,163,22,114,20,42,111,66,8,29,125,87,29,118,19,29,8,70,73,164,51,39,116,59,161,128,12,70,0,38,54,9,70,3,58,37,99,88,78,64,89,86,22,102,78,88,10,0,27,53,24,18,26,93,10,18,74,2,32,16,24,61,18,4,23,12,80,47,208,42,90,126,65,19,129,54,97,46,18,170,96,74,102,29,4,114,124,88,18,61,0,36,54,10,63,3,58,39,100,95,70,66,84,94,0,96,86,91,11,0,21,56,23,23,27,116,17,24,71,5,33,16,24,60,18,3,25,9,78,50,200,24,80,127,67,18,147,58,97,43,20,169,89,90,114,28,1,106,12,99,42,11,55,110,0,7,41,81,15,46,154,66,27,34,37,85,10,49,6,21,88,122,104,110,47,61,9,78,0,22,0,10,1,7,2,29,5,0,4,26,8,61,24,92,120,31,8,0,12,0,0,0,18,2,22,2,68,4,62,1,48,54,1,130,26,51,41,205,91,24,29,36,9,177,29,3,22,0,34,2,93,55,2,2,49,2,25,6,0,0,40,7,8,22,60,16,68,8,46,11,57,39,86,8,26,0,41,0,38,31,79,0,42,2,58,4,20,0,0,0,18,2,84,0,12,0,100,14,68,6,45,68,1,1,50,3,67,2,82,0,26,0,41,2,14,4,50,16,4,2,26,81,17,5,48,1,58,16,8,139,57,141,89,63,47,6,44,14,0,16,23,24,27,69,72,32,34,82,8,3,44,4,5,34,112,26,44,0,0,63,74,74,79,90,179,97,22,58,46,107,94,30,21,42,14,59,0,5,1,34,0,8,0,9,4,51,35,57,9,6,51,24,6,4,25,34,0,3,31,48,0,2,37,1,0,14,22,1,16,76,5,14,7,66,65,36,0,23,1,0,14,0,0,0,6,0,1,5,1,0,0,3,1,20,13,2,7,3,55,55,2,2,55,16,8,116,26,31,8,4,9,7,71,11,6,31,47,0,5,55,1,1,6,75,0,0,34,20,2,0,49,0,0,18,16,7,48,46,21,50,28,4,128,126,28,100,92,40,16,10,123,10,16,44,34,33,15,103,18,59,111,94,108,51,136,80,70,52,13,55,121,112,49,39,80,75,0,105,96,58,12,131,97,26,20,91,61,21,64,75,73,16,87,93,19,16,45,32,26,82,90,85,10,120,159,22,144,22,61,94,70,13,32,129,90,29,118,114,50,16,99,56,90,155